Protein 2KHD (pdb70)

Organism: Vibrio cholerae serotype O1 (strain ATCC 39315 / El Tor Inaba N16961) (NCBI:txid243277)

Secondary structure (DSSP, 8-state):
--SS-----SS-SSS-----S--SPPPSTTEEEEEEE-SSHHHHHHHHHHHHHHHHHHSTT-EEEE----TT--EEEEEEE-SSHHHHHHHHHHHHHHHHT-SSS---

Structure (mmCIF, N/CA/C/O backbone):
data_2KHD
#
_entry.id   2KHD
#
loop_
_atom_site.group_PDB
_atom_site.id
_atom_site.type_symbol
_atom_site.label_atom_id
_atom_site.label_alt_id
_atom_site.label_comp_id
_atom_site.label_asym_id
_atom_site.label_entity_id
_atom_site.label_seq_id
_atom_site.pdbx_PDB_ins_code
_atom_site.Cartn_x
_atom_site.Cartn_y
_atom_site.Cartn_z
_atom_site.occupancy
_atom_site.B_iso_or_equiv
_atom_site.auth_seq_id
_atom_site.auth_comp_id
_atom_site.auth_asym_id
_atom_site.auth_atom_id
_atom_site.pdbx_PDB_model_num
ATOM 1 N N . MET A 1 1 ? -12.186 -5.954 27.343 1.00 0.00 1 MET A N 1
ATOM 2 C CA . MET A 1 1 ? -12.183 -4.464 27.370 1.00 0.00 1 MET A CA 1
ATOM 3 C C . MET A 1 1 ? -11.173 -3.994 28.417 1.00 0.00 1 MET A C 1
ATOM 4 O O . MET A 1 1 ? -11.205 -2.868 28.870 1.00 0.00 1 MET A O 1
ATOM 20 N N . SER A 1 2 ? -10.278 -4.866 28.801 1.00 0.00 2 SER A N 1
ATOM 21 C CA . SER A 1 2 ? -9.252 -4.514 29.826 1.00 0.00 2 SER A CA 1
ATOM 22 C C . SER A 1 2 ? -8.342 -3.404 29.306 1.00 0.00 2 SER A C 1
ATOM 23 O O . SER A 1 2 ? -8.009 -3.343 28.140 1.00 0.00 2 SER A O 1
ATOM 31 N N . ASN A 1 3 ? -7.947 -2.523 30.183 1.00 0.00 3 ASN A N 1
ATOM 32 C CA . ASN A 1 3 ? -7.061 -1.391 29.789 1.00 0.00 3 ASN A CA 1
ATOM 33 C C . ASN A 1 3 ? -5.710 -1.938 29.329 1.00 0.00 3 ASN A C 1
ATOM 34 O O . ASN A 1 3 ? -5.129 -1.456 28.378 1.00 0.00 3 ASN A O 1
ATOM 45 N N . GLN A 1 4 ? -5.204 -2.931 30.010 1.00 0.00 4 GLN A N 1
ATOM 46 C CA . GLN A 1 4 ? -3.880 -3.515 29.639 1.00 0.00 4 GLN A CA 1
ATOM 47 C C . GLN A 1 4 ? -4.043 -4.514 28.496 1.00 0.00 4 GLN A C 1
ATOM 48 O O . GLN A 1 4 ? -5.009 -5.247 28.422 1.00 0.00 4 GLN A O 1
ATOM 62 N N . THR A 1 5 ? -3.094 -4.536 27.603 1.00 0.00 5 THR A N 1
ATOM 63 C CA . THR A 1 5 ? -3.157 -5.463 26.439 1.00 0.00 5 THR A CA 1
ATOM 64 C C . THR A 1 5 ? -2.763 -6.879 26.859 1.00 0.00 5 THR A C 1
ATOM 65 O O . THR A 1 5 ? -2.208 -7.101 27.915 1.00 0.00 5 THR A O 1
ATOM 76 N N . CYS A 1 6 ? -3.052 -7.835 26.018 1.00 0.00 6 CYS A N 1
ATOM 77 C CA . CYS A 1 6 ? -2.707 -9.255 26.318 1.00 0.00 6 CYS A CA 1
ATOM 78 C C . CYS A 1 6 ? -3.138 -10.140 25.141 1.00 0.00 6 CYS A C 1
ATOM 79 O O . CYS A 1 6 ? -4.087 -10.894 25.227 1.00 0.00 6 CYS A O 1
ATOM 87 N N . VAL A 1 7 ? -2.429 -10.048 24.044 1.00 0.00 7 VAL A N 1
ATOM 88 C CA . VAL A 1 7 ? -2.765 -10.869 22.839 1.00 0.00 7 VAL A CA 1
ATOM 89 C C . VAL A 1 7 ? -2.040 -12.213 22.912 1.00 0.00 7 VAL A C 1
ATOM 90 O O . VAL A 1 7 ? -0.845 -12.284 23.122 1.00 0.00 7 VAL A O 1
ATOM 103 N N . GLU A 1 8 ? -2.774 -13.280 22.740 1.00 0.00 8 GLU A N 1
ATOM 104 C CA . GLU A 1 8 ? -2.173 -14.647 22.799 1.00 0.00 8 GLU A CA 1
ATOM 105 C C . GLU A 1 8 ? -1.712 -15.065 21.406 1.00 0.00 8 GLU A C 1
ATOM 106 O O . GLU A 1 8 ? -2.501 -15.274 20.508 1.00 0.00 8 GLU A O 1
ATOM 118 N N . ASN A 1 9 ? -0.427 -15.193 21.234 1.00 0.00 9 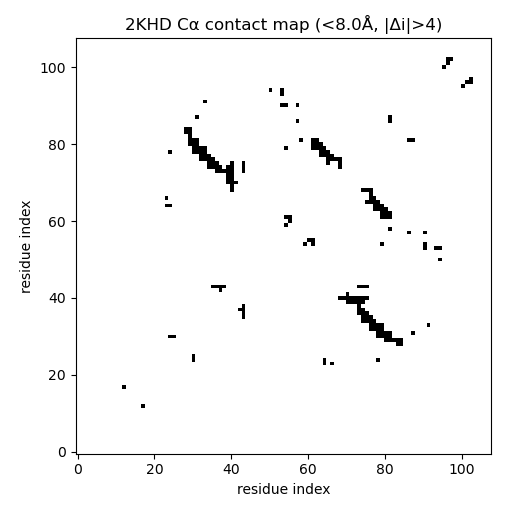ASN A N 1
ATOM 119 C CA . ASN A 1 9 ? 0.139 -15.601 19.912 1.00 0.00 9 ASN A CA 1
ATOM 120 C C . ASN A 1 9 ? 0.390 -17.112 19.914 1.00 0.00 9 ASN A C 1
ATOM 121 O O . ASN A 1 9 ? -0.252 -17.858 19.204 1.00 0.00 9 ASN A O 1
ATOM 132 N N . GLU A 1 10 ? 1.328 -17.559 20.709 1.00 0.00 10 GLU A N 1
ATOM 133 C CA . GLU A 1 10 ? 1.652 -19.016 20.777 1.00 0.00 10 GLU A CA 1
ATOM 134 C C . GLU A 1 10 ? 1.650 -19.629 19.376 1.00 0.00 10 GLU A C 1
ATOM 135 O O . GLU A 1 10 ? 2.400 -19.231 18.508 1.00 0.00 10 GLU A O 1
ATOM 147 N N . VAL A 1 11 ? 0.815 -20.609 19.168 1.00 0.00 11 VAL A N 1
ATOM 148 C CA . VAL A 1 11 ? 0.745 -21.290 17.850 1.00 0.00 11 VAL A CA 1
ATOM 149 C C . VAL A 1 11 ? -0.073 -20.465 16.866 1.00 0.00 11 VAL A C 1
ATOM 150 O O . VAL A 1 11 ? -1.083 -19.881 17.203 1.00 0.00 11 VAL A O 1
ATOM 163 N N . CYS A 1 12 ? 0.369 -20.430 15.640 1.00 0.00 12 CYS A N 1
ATOM 164 C CA . CYS A 1 12 ? -0.352 -19.664 14.585 1.00 0.00 12 CYS A CA 1
ATOM 165 C C . CYS A 1 12 ? -0.225 -20.389 13.243 1.00 0.00 12 CYS A C 1
ATOM 166 O O . CYS A 1 12 ? 0.693 -21.151 13.011 1.00 0.00 12 CYS A O 1
ATOM 174 N N . GLU A 1 13 ? -1.157 -20.141 12.369 1.00 0.00 13 GLU A N 1
ATOM 175 C CA . GLU A 1 13 ? -1.159 -20.776 11.020 1.00 0.00 13 GLU A CA 1
ATOM 176 C C . GLU A 1 13 ? -0.791 -22.254 11.112 1.00 0.00 13 GLU A C 1
ATOM 177 O O . GLU A 1 13 ? -0.760 -22.840 12.173 1.00 0.00 13 GLU A O 1
ATOM 189 N N . ALA A 1 14 ? -0.523 -22.848 9.982 1.00 0.00 14 ALA A N 1
ATOM 190 C CA . ALA A 1 14 ? -0.152 -24.289 9.932 1.00 0.00 14 ALA A CA 1
ATOM 191 C C . ALA A 1 14 ? -1.299 -25.154 10.450 1.00 0.00 14 ALA A C 1
ATOM 192 O O . ALA A 1 14 ? -1.886 -24.883 11.478 1.00 0.00 14 ALA A O 1
ATOM 199 N N . CYS A 1 15 ? -1.613 -26.197 9.726 1.00 0.00 15 CYS A N 1
ATOM 200 C CA . CYS A 1 15 ? -2.716 -27.115 10.130 1.00 0.00 15 CYS A CA 1
ATOM 201 C C . CYS A 1 15 ? -3.931 -26.295 10.561 1.00 0.00 15 CYS A C 1
ATOM 202 O O . CYS A 1 15 ? -4.836 -26.792 11.201 1.00 0.00 15 CYS A O 1
ATOM 210 N N . GLY A 1 16 ? -3.950 -25.041 10.204 1.00 0.00 16 GLY A N 1
ATOM 211 C CA . GLY A 1 16 ? -5.091 -24.153 10.576 1.00 0.00 16 GLY A CA 1
ATOM 212 C C . GLY A 1 16 ? -6.216 -24.316 9.550 1.00 0.00 16 GLY A C 1
ATOM 213 O O . GLY A 1 16 ? -7.276 -23.738 9.681 1.00 0.00 16 GLY A O 1
ATOM 217 N N . CYS A 1 17 ? -5.978 -25.101 8.531 1.00 0.00 17 CYS A N 1
ATOM 218 C CA . CYS A 1 17 ? -7.004 -25.329 7.470 1.00 0.00 17 CYS A CA 1
ATOM 219 C C . CYS A 1 17 ? -7.643 -23.998 7.078 1.00 0.00 17 CYS A C 1
ATOM 220 O O . CYS A 1 17 ? -8.763 -23.946 6.610 1.00 0.00 17 CYS A O 1
ATOM 228 N N . ALA A 1 18 ? -6.924 -22.926 7.264 1.00 0.00 18 ALA A N 1
ATOM 229 C CA . ALA A 1 18 ? -7.458 -21.580 6.914 1.00 0.00 18 ALA A CA 1
ATOM 230 C C . ALA A 1 18 ? -7.676 -21.482 5.405 1.00 0.00 18 ALA A C 1
ATOM 231 O O . ALA A 1 18 ? -6.762 -21.245 4.642 1.00 0.00 18 ALA A O 1
ATOM 238 N N . GLY A 1 19 ? -8.899 -21.648 4.986 1.00 0.00 19 GLY A N 1
ATOM 239 C CA . GLY A 1 19 ? -9.236 -21.553 3.538 1.00 0.00 19 GLY A CA 1
ATOM 240 C C . GLY A 1 19 ? -8.879 -22.848 2.814 1.00 0.00 19 GLY A C 1
ATOM 241 O O . GLY A 1 19 ? -8.317 -23.762 3.381 1.00 0.00 19 GLY A O 1
ATOM 245 N N . GLU A 1 20 ? -9.206 -22.918 1.553 1.00 0.00 20 GLU A N 1
ATOM 246 C CA . GLU A 1 20 ? -8.898 -24.133 0.748 1.00 0.00 20 GLU A CA 1
ATOM 247 C C . GLU A 1 20 ? -8.820 -23.738 -0.732 1.00 0.00 20 GLU A C 1
ATOM 248 O O . GLU A 1 20 ? -8.045 -24.285 -1.490 1.00 0.00 20 GLU A O 1
ATOM 260 N N . ILE A 1 21 ? -9.630 -22.794 -1.144 1.00 0.00 21 ILE A N 1
ATOM 261 C CA . ILE A 1 21 ? -9.632 -22.351 -2.575 1.00 0.00 21 ILE A CA 1
ATOM 262 C C . ILE A 1 21 ? -8.594 -21.254 -2.797 1.00 0.00 21 ILE A C 1
ATOM 263 O O . ILE A 1 21 ? -8.409 -20.372 -1.985 1.00 0.00 21 ILE A O 1
ATOM 279 N N . GLY A 1 22 ? -7.908 -21.323 -3.903 1.00 0.00 22 GLY A N 1
ATOM 280 C CA . GLY A 1 22 ? -6.859 -20.315 -4.219 1.00 0.00 22 GLY A CA 1
ATOM 281 C C . GLY A 1 22 ? -7.488 -19.089 -4.874 1.00 0.00 22 GLY A C 1
ATOM 282 O O . GLY A 1 22 ? -8.235 -19.185 -5.826 1.00 0.00 22 GLY A O 1
ATOM 286 N N . PHE A 1 23 ? -7.172 -17.935 -4.363 1.00 0.00 23 PHE A N 1
ATOM 287 C CA . PHE A 1 23 ? -7.719 -16.666 -4.928 1.00 0.00 23 PHE A CA 1
ATOM 288 C C . PHE A 1 23 ? -6.682 -15.550 -4.750 1.00 0.00 23 PHE A C 1
ATOM 289 O O . PHE A 1 23 ? -6.572 -14.655 -5.564 1.00 0.00 23 PHE A O 1
ATOM 306 N N . ILE A 1 24 ? -5.927 -15.599 -3.684 1.00 0.00 24 ILE A N 1
ATOM 307 C CA . ILE A 1 24 ? -4.894 -14.550 -3.423 1.00 0.00 24 ILE A CA 1
ATOM 308 C C . ILE A 1 24 ? -3.633 -14.817 -4.240 1.00 0.00 24 ILE A C 1
ATOM 309 O O . ILE A 1 24 ? -3.427 -15.893 -4.764 1.00 0.00 24 ILE A O 1
ATOM 325 N N . ILE A 1 25 ? -2.796 -13.820 -4.351 1.00 0.00 25 ILE A N 1
ATOM 326 C CA . ILE A 1 25 ? -1.543 -13.960 -5.137 1.00 0.00 25 ILE A CA 1
ATOM 327 C C . ILE A 1 25 ? -0.540 -14.834 -4.389 1.00 0.00 25 ILE A C 1
ATOM 328 O O . ILE A 1 25 ? -0.303 -14.668 -3.210 1.00 0.00 25 ILE A O 1
ATOM 344 N N . ARG A 1 26 ? 0.042 -15.769 -5.086 1.00 0.00 26 ARG A N 1
ATOM 345 C CA . ARG A 1 26 ? 1.029 -16.696 -4.465 1.00 0.00 26 ARG A CA 1
ATOM 346 C C . ARG A 1 26 ? 2.150 -15.905 -3.798 1.00 0.00 26 ARG A C 1
ATOM 347 O O . ARG A 1 26 ? 2.712 -14.990 -4.364 1.00 0.00 26 ARG A O 1
ATOM 368 N N . GLU A 1 27 ? 2.464 -16.264 -2.583 1.00 0.00 27 GLU A N 1
ATOM 369 C CA . GLU A 1 27 ? 3.535 -15.559 -1.824 1.00 0.00 27 GLU A CA 1
ATOM 370 C C . GLU A 1 27 ? 4.894 -15.813 -2.465 1.00 0.00 27 GLU A C 1
ATOM 371 O O . GLU A 1 27 ? 5.175 -16.883 -2.964 1.00 0.00 27 GLU A O 1
ATOM 383 N N . GLY A 1 28 ? 5.738 -14.820 -2.443 1.00 0.00 28 GLY A N 1
ATOM 384 C CA . GLY A 1 28 ? 7.095 -14.963 -3.039 1.00 0.00 28 GLY A CA 1
ATOM 385 C C . GLY A 1 28 ? 7.905 -13.683 -2.819 1.00 0.00 28 GLY A C 1
ATOM 386 O O . GLY A 1 28 ? 7.416 -12.697 -2.299 1.00 0.00 28 GLY A O 1
ATOM 390 N N . ASP A 1 29 ? 9.148 -13.706 -3.217 1.00 0.00 29 ASP A N 1
ATOM 391 C CA . ASP A 1 29 ? 10.032 -12.518 -3.048 1.00 0.00 29 ASP A CA 1
ATOM 392 C C . ASP A 1 29 ? 9.555 -11.390 -3.964 1.00 0.00 29 ASP A C 1
ATOM 393 O O . ASP A 1 29 ? 9.847 -10.233 -3.740 1.00 0.00 29 ASP A O 1
ATOM 402 N N . ASP A 1 30 ? 8.814 -11.721 -4.987 1.00 0.00 30 ASP A N 1
ATOM 403 C CA . ASP A 1 30 ? 8.305 -10.677 -5.927 1.00 0.00 30 ASP A CA 1
ATOM 404 C C . ASP A 1 30 ? 6.946 -10.185 -5.435 1.00 0.00 30 ASP A C 1
ATOM 405 O O . ASP A 1 30 ? 6.261 -9.452 -6.116 1.00 0.00 30 ASP A O 1
ATOM 414 N N . VAL A 1 31 ? 6.555 -10.583 -4.250 1.00 0.00 31 VAL A N 1
ATOM 415 C CA . VAL A 1 31 ? 5.236 -10.147 -3.686 1.00 0.00 31 VAL A CA 1
ATOM 416 C C . VAL A 1 31 ? 5.450 -9.490 -2.324 1.00 0.00 31 VAL A C 1
ATOM 417 O O . VAL A 1 31 ? 6.196 -9.969 -1.494 1.00 0.00 31 VAL A O 1
ATOM 430 N N . ALA A 1 32 ? 4.784 -8.388 -2.102 1.00 0.00 32 ALA A N 1
ATOM 431 C CA . ALA A 1 32 ? 4.910 -7.651 -0.806 1.00 0.00 32 ALA A CA 1
ATOM 432 C C . ALA A 1 32 ? 3.533 -7.480 -0.169 1.00 0.00 32 ALA A C 1
ATOM 433 O O . ALA A 1 32 ? 2.527 -7.361 -0.839 1.00 0.00 32 ALA A O 1
ATOM 440 N N . GLU A 1 33 ? 3.497 -7.472 1.137 1.00 0.00 33 GLU A N 1
ATOM 441 C CA . GLU A 1 33 ? 2.206 -7.318 1.877 1.00 0.00 33 GLU A CA 1
ATOM 442 C C . GLU A 1 33 ? 2.094 -5.908 2.440 1.00 0.00 33 GLU A C 1
ATOM 443 O O . GLU A 1 33 ? 3.056 -5.323 2.892 1.00 0.00 33 GLU A O 1
ATOM 455 N N . VAL A 1 34 ? 0.908 -5.367 2.408 1.00 0.00 34 VAL A N 1
ATOM 456 C CA . VAL A 1 34 ? 0.673 -3.987 2.931 1.00 0.00 34 VAL A CA 1
ATOM 457 C C . VAL A 1 34 ? -0.451 -4.022 3.960 1.00 0.00 34 VAL A C 1
ATOM 458 O O . VAL A 1 34 ? -1.496 -4.603 3.743 1.00 0.00 34 VAL A O 1
ATOM 471 N N . SER A 1 35 ? -0.234 -3.390 5.080 1.00 0.00 35 SER A N 1
ATOM 472 C CA . SER A 1 35 ? -1.267 -3.353 6.159 1.00 0.00 35 SER A CA 1
ATOM 473 C C . SER A 1 35 ? -1.546 -1.906 6.551 1.00 0.00 35 SER A C 1
ATOM 474 O O . SER A 1 35 ? -0.722 -1.234 7.142 1.00 0.00 35 SER A O 1
ATOM 482 N N . LEU A 1 36 ? -2.720 -1.434 6.221 1.00 0.00 36 LEU A N 1
ATOM 483 C CA . LEU A 1 36 ? -3.114 -0.029 6.554 1.00 0.00 36 LEU A CA 1
ATOM 484 C C . LEU A 1 36 ? -4.378 -0.043 7.406 1.00 0.00 36 LEU A C 1
ATOM 485 O O . LEU A 1 36 ? -5.237 -0.889 7.263 1.00 0.00 36 LEU A O 1
ATOM 501 N N . PHE A 1 37 ? -4.484 0.902 8.299 1.00 0.00 37 PHE A N 1
ATOM 502 C CA . PHE A 1 37 ? -5.674 0.986 9.195 1.00 0.00 37 PHE A CA 1
ATOM 503 C C . PHE A 1 37 ? -6.070 2.442 9.413 1.00 0.00 37 PHE A C 1
ATOM 504 O O . PHE A 1 37 ? -5.271 3.349 9.284 1.00 0.00 37 PHE A O 1
ATOM 521 N N . GLY A 1 38 ? -7.315 2.659 9.740 1.00 0.00 38 GLY A N 1
ATOM 522 C CA . GLY A 1 38 ? -7.809 4.047 9.967 1.00 0.00 38 GLY A CA 1
ATOM 523 C C . GLY A 1 38 ? -9.181 4.023 10.650 1.00 0.00 38 GLY A C 1
ATOM 524 O O . GLY A 1 38 ? -9.537 3.083 11.337 1.00 0.00 38 GLY A O 1
ATOM 528 N N . SER A 1 39 ? -9.938 5.075 10.467 1.00 0.00 39 SER A N 1
ATOM 529 C CA . SER A 1 39 ? -11.291 5.181 11.097 1.00 0.00 39 SER A CA 1
ATOM 530 C C . SER A 1 39 ? -12.208 4.083 10.561 1.00 0.00 39 SER A C 1
ATOM 531 O O . SER A 1 39 ? -12.951 3.471 11.301 1.00 0.00 39 SER A O 1
ATOM 539 N N . ASP A 1 40 ? -12.155 3.830 9.282 1.00 0.00 40 ASP A N 1
ATOM 540 C CA . ASP A 1 40 ? -13.016 2.769 8.686 1.00 0.00 40 ASP A CA 1
ATOM 541 C C . ASP A 1 40 ? -12.619 2.530 7.231 1.00 0.00 40 ASP A C 1
ATOM 542 O O . ASP A 1 40 ? -11.589 2.979 6.766 1.00 0.00 40 ASP A O 1
ATOM 551 N N . LYS A 1 41 ? -13.434 1.806 6.518 1.00 0.00 41 LYS A N 1
ATOM 552 C CA . LYS A 1 41 ? -13.138 1.497 5.095 1.00 0.00 41 LYS A CA 1
ATOM 553 C C . LYS A 1 41 ? -13.090 2.788 4.276 1.00 0.00 41 LYS A C 1
ATOM 554 O O . LYS A 1 41 ? -12.215 2.982 3.457 1.00 0.00 41 LYS A O 1
ATOM 573 N N . ALA A 1 42 ? -14.045 3.651 4.474 1.00 0.00 42 ALA A N 1
ATOM 574 C CA . ALA A 1 42 ? -14.104 4.925 3.695 1.00 0.00 42 ALA A CA 1
ATOM 575 C C . ALA A 1 42 ? -12.754 5.644 3.739 1.00 0.00 42 ALA A C 1
ATOM 576 O O . ALA A 1 42 ? -12.210 6.023 2.720 1.00 0.00 42 ALA A O 1
ATOM 583 N N . HIS A 1 43 ? -12.217 5.842 4.911 1.00 0.00 43 HIS A N 1
ATOM 584 C CA . HIS A 1 43 ? -10.908 6.552 5.039 1.00 0.00 43 HIS A CA 1
ATOM 585 C C . HIS A 1 43 ? -9.788 5.705 4.430 1.00 0.00 43 HIS A C 1
ATOM 586 O O . HIS A 1 43 ? -8.868 6.223 3.830 1.00 0.00 43 HIS A O 1
ATOM 600 N N . LEU A 1 44 ? -9.850 4.411 4.593 1.00 0.00 44 LEU A N 1
ATOM 601 C CA . LEU A 1 44 ? -8.784 3.527 4.035 1.00 0.00 44 LEU A CA 1
ATOM 602 C C . LEU A 1 44 ? -8.782 3.633 2.514 1.00 0.00 44 LEU A C 1
ATOM 603 O O . LEU A 1 44 ? -7.745 3.660 1.887 1.00 0.00 44 LEU A O 1
ATOM 619 N N . GLU A 1 45 ? -9.943 3.685 1.923 1.00 0.00 45 GLU A N 1
ATOM 620 C CA . GLU A 1 45 ? -10.034 3.786 0.440 1.00 0.00 45 GLU A CA 1
ATOM 621 C C . GLU A 1 45 ? -9.365 5.082 -0.013 1.00 0.00 45 GLU A C 1
ATOM 622 O O . GLU A 1 45 ? -8.643 5.111 -0.990 1.00 0.00 45 GLU A O 1
ATOM 634 N N . GLY A 1 46 ? -9.603 6.150 0.700 1.00 0.00 46 GLY A N 1
ATOM 635 C CA . GLY A 1 46 ? -8.992 7.464 0.336 1.00 0.00 46 GLY A CA 1
ATOM 636 C C . GLY A 1 46 ? -7.472 7.379 0.477 1.00 0.00 46 GLY A C 1
ATOM 637 O O . GLY A 1 46 ? -6.734 7.773 -0.403 1.00 0.00 46 GLY A O 1
ATOM 641 N N . LYS A 1 47 ? -7.007 6.862 1.583 1.00 0.00 47 LYS A N 1
ATOM 642 C CA . LYS A 1 47 ? -5.537 6.730 1.808 1.00 0.00 47 LYS A CA 1
ATOM 643 C C . LYS A 1 47 ? -4.974 5.711 0.824 1.00 0.00 47 LYS A C 1
ATOM 644 O O . LYS A 1 47 ? -3.850 5.814 0.374 1.00 0.00 47 LYS A O 1
ATOM 663 N N . LEU A 1 48 ? -5.752 4.714 0.509 1.00 0.00 48 LEU A N 1
ATOM 664 C CA . LEU A 1 48 ? -5.296 3.650 -0.424 1.00 0.00 48 LEU A CA 1
ATOM 665 C C . LEU A 1 48 ? -4.939 4.273 -1.773 1.00 0.00 48 LEU A C 1
ATOM 666 O O . LEU A 1 48 ? -3.975 3.893 -2.406 1.00 0.00 48 LEU A O 1
ATOM 682 N N . ALA A 1 49 ? -5.719 5.217 -2.219 1.00 0.00 49 ALA A N 1
ATOM 683 C CA . ALA A 1 49 ? -5.445 5.867 -3.533 1.00 0.00 49 ALA A CA 1
ATOM 684 C C . ALA A 1 49 ? -4.025 6.434 -3.528 1.00 0.00 49 ALA A C 1
ATOM 685 O O . ALA A 1 49 ? -3.309 6.349 -4.507 1.00 0.00 49 ALA A O 1
ATOM 692 N N . GLU A 1 50 ? -3.616 7.006 -2.429 1.00 0.00 50 GLU A N 1
ATOM 693 C CA . GLU A 1 50 ? -2.242 7.581 -2.339 1.00 0.00 50 GLU A CA 1
ATOM 694 C C . GLU A 1 50 ? -1.214 6.449 -2.370 1.00 0.00 50 GLU A C 1
ATOM 695 O O . GLU A 1 50 ? -0.175 6.559 -2.984 1.00 0.00 50 GLU A O 1
ATOM 707 N N . TYR A 1 51 ? -1.502 5.365 -1.706 1.00 0.00 51 TYR A N 1
ATOM 708 C CA . TYR A 1 51 ? -0.551 4.213 -1.670 1.00 0.00 51 TYR A CA 1
ATOM 709 C C . TYR A 1 51 ? -0.298 3.728 -3.095 1.00 0.00 51 TYR A C 1
ATOM 710 O O . TYR A 1 51 ? 0.810 3.393 -3.460 1.00 0.00 51 TYR A O 1
ATOM 728 N N . ILE A 1 52 ? -1.327 3.684 -3.890 1.00 0.00 52 ILE A N 1
ATOM 729 C CA . ILE A 1 52 ? -1.185 3.222 -5.298 1.00 0.00 52 ILE A CA 1
ATOM 730 C C . ILE A 1 52 ? -0.279 4.193 -6.055 1.00 0.00 52 ILE A C 1
ATOM 731 O O . ILE A 1 52 ? 0.561 3.794 -6.837 1.00 0.00 52 ILE A O 1
ATOM 747 N N . SER A 1 53 ? -0.467 5.469 -5.840 1.00 0.00 53 SER A N 1
ATOM 748 C CA . SER A 1 53 ? 0.356 6.491 -6.552 1.00 0.00 53 SER A CA 1
ATOM 749 C C . SER A 1 53 ? 1.837 6.182 -6.350 1.00 0.00 53 SER A C 1
ATOM 750 O O . SER A 1 53 ? 2.616 6.192 -7.281 1.00 0.00 53 SER A O 1
ATOM 758 N N . LEU A 1 54 ? 2.219 5.894 -5.141 1.00 0.00 54 LEU A N 1
ATOM 759 C CA . LEU A 1 54 ? 3.641 5.561 -4.852 1.00 0.00 54 LEU A CA 1
ATOM 760 C C . LEU A 1 54 ? 4.015 4.267 -5.567 1.00 0.00 54 LEU A C 1
ATOM 761 O O . LEU A 1 54 ? 5.106 4.125 -6.081 1.00 0.00 54 LEU A O 1
ATOM 777 N N . ALA A 1 55 ? 3.119 3.321 -5.578 1.00 0.00 55 ALA A N 1
ATOM 778 C CA . ALA A 1 55 ? 3.400 2.012 -6.233 1.00 0.00 55 ALA A CA 1
ATOM 779 C C . ALA A 1 55 ? 3.723 2.232 -7.710 1.00 0.00 55 ALA A C 1
ATOM 780 O O . ALA A 1 55 ? 4.708 1.737 -8.219 1.00 0.00 55 ALA A O 1
ATOM 787 N N . LYS A 1 56 ? 2.900 2.977 -8.396 1.00 0.00 56 LYS A N 1
ATOM 788 C CA . LYS A 1 56 ? 3.145 3.247 -9.841 1.00 0.00 56 LYS A CA 1
ATOM 789 C C . LYS A 1 56 ? 4.432 4.049 -9.994 1.00 0.00 56 LYS A C 1
ATOM 790 O O . LYS A 1 56 ? 5.207 3.834 -10.904 1.00 0.00 56 LYS A O 1
ATOM 809 N N . GLN A 1 57 ? 4.652 4.983 -9.113 1.00 0.00 57 GLN A N 1
ATOM 810 C CA . GLN A 1 57 ? 5.878 5.824 -9.193 1.00 0.00 57 GLN A CA 1
ATOM 811 C C . GLN A 1 57 ? 7.112 4.937 -9.038 1.00 0.00 57 GLN A C 1
ATOM 812 O O . GLN A 1 57 ? 8.045 5.013 -9.813 1.00 0.00 57 GLN A O 1
ATOM 826 N N . VAL A 1 58 ? 7.118 4.101 -8.035 1.00 0.00 58 VAL A N 1
ATOM 827 C CA . VAL A 1 58 ? 8.280 3.198 -7.797 1.00 0.00 58 VAL A CA 1
ATOM 828 C C . VAL A 1 58 ? 8.390 2.186 -8.935 1.00 0.00 58 VAL A C 1
ATOM 829 O O . VAL A 1 58 ? 9.465 1.918 -9.433 1.00 0.00 58 VAL A O 1
ATOM 842 N N . TYR A 1 59 ? 7.287 1.610 -9.339 1.00 0.00 59 TYR A N 1
ATOM 843 C CA . TYR A 1 59 ? 7.318 0.597 -10.442 1.00 0.00 59 TYR A CA 1
ATOM 844 C C . TYR A 1 59 ? 6.175 0.857 -11.424 1.00 0.00 59 TYR A C 1
ATOM 845 O O . TYR A 1 59 ? 5.019 0.930 -11.059 1.00 0.00 59 TYR A O 1
ATOM 863 N N . ALA A 1 60 ? 6.513 1.001 -12.672 1.00 0.00 60 ALA A N 1
ATOM 864 C CA . ALA A 1 60 ? 5.494 1.268 -13.728 1.00 0.00 60 ALA A CA 1
ATOM 865 C C . ALA A 1 60 ? 4.646 0.020 -13.991 1.00 0.00 60 ALA A C 1
ATOM 866 O O . ALA A 1 60 ? 5.123 -1.095 -13.939 1.00 0.00 60 ALA A O 1
ATOM 873 N N . ASN A 1 61 ? 3.387 0.225 -14.279 1.00 0.00 61 ASN A N 1
ATOM 874 C CA . ASN A 1 61 ? 2.461 -0.911 -14.564 1.00 0.00 61 ASN A CA 1
ATOM 875 C C . ASN A 1 61 ? 2.454 -1.862 -13.372 1.00 0.00 61 ASN A C 1
ATOM 876 O O . ASN A 1 61 ? 2.391 -3.066 -13.520 1.00 0.00 61 ASN A O 1
ATOM 887 N N . VAL A 1 62 ? 2.522 -1.316 -12.190 1.00 0.00 62 VAL A N 1
ATOM 888 C CA . VAL A 1 62 ? 2.530 -2.154 -10.959 1.00 0.00 62 VAL A CA 1
ATOM 889 C C . VAL A 1 62 ? 1.180 -2.841 -10.781 1.00 0.00 62 VAL A C 1
ATOM 890 O O . VAL A 1 62 ? 0.136 -2.262 -10.999 1.00 0.00 62 VAL A O 1
ATOM 903 N N . GLU A 1 63 ? 1.211 -4.086 -10.388 1.00 0.00 63 GLU A N 1
ATOM 904 C CA . GLU A 1 63 ? -0.048 -4.868 -10.190 1.00 0.00 63 GLU A CA 1
ATOM 905 C C . GLU A 1 63 ? -0.279 -5.100 -8.702 1.00 0.00 63 GLU A C 1
ATOM 906 O O . GLU A 1 63 ? 0.641 -5.318 -7.939 1.00 0.00 63 GLU A O 1
ATOM 918 N N . TYR A 1 64 ? -1.516 -5.052 -8.290 1.00 0.00 64 TYR A N 1
ATOM 919 C CA . TYR A 1 64 ? -1.846 -5.266 -6.851 1.00 0.00 64 TYR A CA 1
ATOM 920 C C . TYR A 1 64 ? -3.247 -5.859 -6.706 1.00 0.00 64 TYR A C 1
ATOM 921 O O . TYR A 1 64 ? -4.064 -5.805 -7.604 1.00 0.00 64 TYR A O 1
ATOM 939 N N . GLU A 1 65 ? -3.516 -6.427 -5.561 1.00 0.00 65 GLU A N 1
ATOM 940 C CA . GLU A 1 65 ? -4.850 -7.043 -5.294 1.00 0.00 65 GLU A CA 1
ATOM 941 C C . GLU A 1 65 ? -5.229 -6.819 -3.834 1.00 0.00 65 GLU A C 1
ATOM 942 O O . GLU A 1 65 ? -4.391 -6.809 -2.955 1.00 0.00 65 GLU A O 1
ATOM 954 N N . VAL A 1 66 ? -6.500 -6.636 -3.581 1.00 0.00 66 VAL A N 1
ATOM 955 C CA . VAL A 1 66 ? -6.986 -6.399 -2.185 1.00 0.00 66 VAL A CA 1
ATOM 956 C C . VAL A 1 66 ? -7.986 -7.477 -1.784 1.00 0.00 66 VAL A C 1
ATOM 957 O O . VAL A 1 66 ? -8.932 -7.772 -2.488 1.00 0.00 66 VAL A O 1
ATOM 970 N N . ALA A 1 67 ? -7.768 -8.060 -0.641 1.00 0.00 67 ALA A N 1
ATOM 971 C CA . ALA A 1 67 ? -8.673 -9.125 -0.140 1.00 0.00 67 ALA A CA 1
ATOM 972 C C . ALA A 1 67 ? -9.939 -8.487 0.448 1.00 0.00 67 ALA A C 1
ATOM 973 O O . ALA A 1 67 ? -10.017 -7.284 0.606 1.00 0.00 67 ALA A O 1
ATOM 980 N N . PRO A 1 68 ? -10.923 -9.291 0.765 1.00 0.00 68 PRO A N 1
ATOM 981 C CA . PRO A 1 68 ? -12.208 -8.799 1.351 1.00 0.00 68 PRO A CA 1
ATOM 982 C C . PRO A 1 68 ? -12.013 -7.952 2.612 1.00 0.00 68 PRO A C 1
ATOM 983 O O . PRO A 1 68 ? -11.273 -8.308 3.507 1.00 0.00 68 PRO A O 1
ATOM 994 N N . VAL A 1 69 ? -12.694 -6.836 2.684 1.00 0.00 69 VAL A N 1
ATOM 995 C CA . VAL A 1 69 ? -12.585 -5.941 3.880 1.00 0.00 69 VAL A CA 1
ATOM 996 C C . VAL A 1 69 ? -13.977 -5.486 4.319 1.00 0.00 69 VAL A C 1
ATOM 997 O O . VAL A 1 69 ? -14.785 -5.047 3.524 1.00 0.00 69 VAL A O 1
ATOM 1010 N N . ALA A 1 70 ? -14.245 -5.574 5.591 1.00 0.00 70 ALA A N 1
ATOM 1011 C CA . ALA A 1 70 ? -15.568 -5.143 6.125 1.00 0.00 70 ALA A CA 1
ATOM 1012 C C . ALA A 1 70 ? -15.567 -3.629 6.330 1.00 0.00 70 ALA A C 1
ATOM 1013 O O . ALA A 1 70 ? -14.535 -2.990 6.349 1.00 0.00 70 ALA A O 1
ATOM 1020 N N . ASP A 1 71 ? -16.729 -3.058 6.475 1.00 0.00 71 ASP A N 1
ATOM 1021 C CA . ASP A 1 71 ? -16.836 -1.586 6.670 1.00 0.00 71 ASP A CA 1
ATOM 1022 C C . ASP A 1 71 ? -16.186 -1.195 7.996 1.00 0.00 71 ASP A C 1
ATOM 1023 O O . ASP A 1 71 ? -15.509 -0.191 8.095 1.00 0.00 71 ASP A O 1
ATOM 1032 N N . ASN A 1 72 ? -16.397 -1.984 9.014 1.00 0.00 72 ASN A N 1
ATOM 1033 C CA . ASN A 1 72 ? -15.811 -1.681 10.356 1.00 0.00 72 ASN A CA 1
ATOM 1034 C C . ASN A 1 72 ? -14.528 -2.498 10.535 1.00 0.00 72 ASN A C 1
ATOM 1035 O O . ASN A 1 72 ? -14.084 -2.742 11.639 1.00 0.00 72 ASN A O 1
ATOM 1046 N N . ALA A 1 73 ? -13.937 -2.922 9.449 1.00 0.00 73 ALA A N 1
ATOM 1047 C CA . ALA A 1 73 ? -12.682 -3.730 9.521 1.00 0.00 73 ALA A CA 1
ATOM 1048 C C . ALA A 1 73 ? -11.577 -2.896 10.172 1.00 0.00 73 ALA A C 1
ATOM 1049 O O . ALA A 1 73 ? -10.757 -3.406 10.906 1.00 0.00 73 ALA A O 1
ATOM 1056 N N . THR A 1 74 ? -11.556 -1.622 9.893 1.00 0.00 74 THR A N 1
ATOM 1057 C CA . THR A 1 74 ? -10.519 -0.723 10.476 1.00 0.00 74 THR A CA 1
ATOM 1058 C C . THR A 1 74 ? -9.153 -1.081 9.897 1.00 0.00 74 THR A C 1
ATOM 1059 O O . THR A 1 74 ? -8.174 -0.406 10.139 1.00 0.00 74 THR A O 1
ATOM 1070 N N . GLU A 1 75 ? -9.082 -2.139 9.132 1.00 0.00 75 GLU A N 1
ATOM 1071 C CA . GLU A 1 75 ? -7.776 -2.552 8.532 1.00 0.00 75 GLU A CA 1
ATOM 1072 C C . GLU A 1 75 ? -7.970 -2.976 7.084 1.00 0.00 75 GLU A C 1
ATOM 1073 O O . GLU A 1 75 ? -8.979 -3.537 6.709 1.00 0.00 75 GLU A O 1
ATOM 1085 N N . LEU A 1 76 ? -6.986 -2.704 6.271 1.00 0.00 76 LEU A N 1
ATOM 1086 C CA . LEU A 1 76 ? -7.053 -3.066 4.827 1.00 0.00 76 LEU A CA 1
ATOM 1087 C C . LEU A 1 76 ? -5.891 -3.993 4.481 1.00 0.00 76 LEU A C 1
ATOM 1088 O O . LEU A 1 76 ? -4.741 -3.710 4.769 1.00 0.00 76 LEU A O 1
ATOM 1104 N N . HIS A 1 77 ? -6.196 -5.101 3.857 1.00 0.00 77 HIS A N 1
ATOM 1105 C CA . HIS A 1 77 ? -5.140 -6.084 3.466 1.00 0.00 77 HIS A CA 1
ATOM 1106 C C . HIS A 1 77 ? -4.916 -6.007 1.962 1.00 0.00 77 HIS A C 1
ATOM 1107 O O . HIS A 1 77 ? -5.782 -6.324 1.171 1.00 0.00 77 HIS A O 1
ATOM 1121 N N . ALA A 1 78 ? -3.747 -5.581 1.567 1.00 0.00 78 ALA A N 1
ATOM 1122 C CA . ALA A 1 78 ? -3.427 -5.461 0.112 1.00 0.00 78 ALA A CA 1
ATOM 1123 C C . ALA A 1 78 ? -2.042 -6.032 -0.172 1.00 0.00 78 ALA A C 1
ATOM 1124 O O . ALA A 1 78 ? -1.180 -6.081 0.683 1.00 0.00 78 ALA A O 1
ATOM 1131 N N . ARG A 1 79 ? -1.837 -6.462 -1.386 1.00 0.00 79 ARG A N 1
ATOM 1132 C CA . ARG A 1 79 ? -0.522 -7.046 -1.794 1.00 0.00 79 ARG A CA 1
ATOM 1133 C C . ARG A 1 79 ? -0.039 -6.373 -3.074 1.00 0.00 79 ARG A C 1
ATOM 1134 O O . ARG A 1 79 ? -0.818 -6.000 -3.929 1.00 0.00 79 ARG A O 1
ATOM 1155 N N . PHE A 1 80 ? 1.252 -6.220 -3.204 1.00 0.00 80 PHE A N 1
ATOM 1156 C CA . PHE A 1 80 ? 1.836 -5.569 -4.420 1.00 0.00 80 PHE A CA 1
ATOM 1157 C C . PHE A 1 80 ? 2.888 -6.478 -5.042 1.00 0.00 80 PHE A C 1
ATOM 1158 O O . PHE A 1 80 ? 3.615 -7.175 -4.362 1.00 0.00 80 PHE A O 1
ATOM 1175 N N . LYS A 1 81 ? 2.962 -6.464 -6.346 1.00 0.00 81 LYS A N 1
ATOM 1176 C CA . LYS A 1 81 ? 3.950 -7.315 -7.075 1.00 0.00 81 LYS A CA 1
ATOM 1177 C C . LYS A 1 81 ? 4.956 -6.425 -7.797 1.00 0.00 81 LYS A C 1
ATOM 1178 O O . LYS A 1 81 ? 4.607 -5.609 -8.626 1.00 0.00 81 LYS A O 1
ATOM 1197 N N . PHE A 1 82 ? 6.211 -6.592 -7.478 1.00 0.00 82 PHE A N 1
ATOM 1198 C CA . PHE A 1 82 ? 7.292 -5.777 -8.115 1.00 0.00 82 PHE A CA 1
ATOM 1199 C C . PHE A 1 82 ? 8.205 -6.688 -8.937 1.00 0.00 82 PHE A C 1
ATOM 1200 O O . PHE A 1 82 ? 7.757 -7.465 -9.754 1.00 0.00 82 PHE A O 1
ATOM 1217 N N . GLU A 1 83 ? 9.490 -6.585 -8.727 1.00 0.00 83 GLU A N 1
ATOM 1218 C CA . GLU A 1 83 ? 10.467 -7.422 -9.485 1.00 0.00 83 GLU A CA 1
ATOM 1219 C C . GLU A 1 83 ? 11.577 -7.868 -8.534 1.00 0.00 83 GLU A C 1
ATOM 1220 O O . GLU A 1 83 ? 12.120 -8.946 -8.663 1.00 0.00 83 GLU A O 1
ATOM 1232 N N . VAL A 1 84 ? 11.917 -7.039 -7.577 1.00 0.00 84 VAL A N 1
ATOM 1233 C CA . VAL A 1 84 ? 12.994 -7.397 -6.601 1.00 0.00 84 VAL A CA 1
ATOM 1234 C C . VAL A 1 84 ? 12.553 -7.032 -5.185 1.00 0.00 84 VAL A C 1
ATOM 1235 O O . VAL A 1 84 ? 11.664 -6.230 -4.976 1.00 0.00 84 VAL A O 1
ATOM 1248 N N . SER A 1 85 ? 13.177 -7.634 -4.213 1.00 0.00 85 SER A N 1
ATOM 1249 C CA . SER A 1 85 ? 12.827 -7.366 -2.790 1.00 0.00 85 SER A CA 1
ATOM 1250 C C . SER A 1 85 ? 13.117 -5.904 -2.449 1.00 0.00 85 SER A C 1
ATOM 1251 O O . SER A 1 85 ? 12.424 -5.289 -1.660 1.00 0.00 85 SER A O 1
ATOM 1259 N N . ALA A 1 86 ? 14.151 -5.352 -3.024 1.00 0.00 86 ALA A N 1
ATOM 1260 C CA . ALA A 1 86 ? 14.518 -3.938 -2.728 1.00 0.00 86 ALA A CA 1
ATOM 1261 C C . ALA A 1 86 ? 13.289 -3.046 -2.878 1.00 0.00 86 ALA A C 1
ATOM 1262 O O . ALA A 1 86 ? 13.016 -2.207 -2.047 1.00 0.00 86 ALA A O 1
ATOM 1269 N N . GLU A 1 87 ? 12.553 -3.221 -3.936 1.00 0.00 87 GLU A N 1
ATOM 1270 C CA . GLU A 1 87 ? 11.344 -2.377 -4.170 1.00 0.00 87 GLU A CA 1
ATOM 1271 C C . GLU A 1 87 ? 10.450 -2.405 -2.931 1.00 0.00 87 GLU A C 1
ATOM 1272 O O . GLU A 1 87 ? 9.848 -1.413 -2.572 1.00 0.00 87 GLU A O 1
ATOM 1284 N N . LYS A 1 88 ? 10.352 -3.533 -2.290 1.00 0.00 88 LYS A N 1
ATOM 1285 C CA . LYS A 1 88 ? 9.493 -3.642 -1.078 1.00 0.00 88 LYS A CA 1
ATOM 1286 C C . LYS A 1 88 ? 10.046 -2.740 0.022 1.00 0.00 88 LYS A C 1
ATOM 1287 O O . LYS A 1 88 ? 9.316 -2.021 0.675 1.00 0.00 88 LYS A O 1
ATOM 1306 N N . LEU A 1 89 ? 11.330 -2.789 0.239 1.00 0.00 89 LEU A N 1
ATOM 1307 C CA . LEU A 1 89 ? 11.948 -1.951 1.308 1.00 0.00 89 LEU A CA 1
ATOM 1308 C C . LEU A 1 89 ? 11.783 -0.469 0.985 1.00 0.00 89 LEU A C 1
ATOM 1309 O O . LEU A 1 89 ? 11.434 0.323 1.837 1.00 0.00 89 LEU A O 1
ATOM 1325 N N . ILE A 1 90 ? 12.042 -0.094 -0.235 1.00 0.00 90 ILE A N 1
ATOM 1326 C CA . ILE A 1 90 ? 11.913 1.339 -0.631 1.00 0.00 90 ILE A CA 1
ATOM 1327 C C . ILE A 1 90 ? 10.438 1.736 -0.653 1.00 0.00 90 ILE A C 1
ATOM 1328 O O . ILE A 1 90 ? 10.058 2.777 -0.155 1.00 0.00 90 ILE A O 1
ATOM 1344 N N . PHE A 1 91 ? 9.609 0.910 -1.228 1.00 0.00 91 PHE A N 1
ATOM 1345 C CA . PHE A 1 91 ? 8.149 1.211 -1.295 1.00 0.00 91 PHE A CA 1
ATOM 1346 C C . PHE A 1 91 ? 7.558 1.238 0.115 1.00 0.00 91 PHE A C 1
ATOM 1347 O O . PHE A 1 91 ? 6.787 2.111 0.459 1.00 0.00 91 PHE A O 1
ATOM 1364 N N . GLU A 1 92 ? 7.901 0.270 0.919 1.00 0.00 92 GLU A N 1
ATOM 1365 C CA . GLU A 1 92 ? 7.356 0.201 2.305 1.00 0.00 92 GLU A CA 1
ATOM 1366 C C . GLU A 1 92 ? 7.884 1.378 3.120 1.00 0.00 92 GLU A C 1
ATOM 1367 O O . GLU A 1 92 ? 7.186 1.941 3.940 1.00 0.00 92 GLU A O 1
ATOM 1379 N N . LEU A 1 93 ? 9.118 1.740 2.911 1.00 0.00 93 LEU A N 1
ATOM 1380 C CA . LEU A 1 93 ? 9.708 2.868 3.678 1.00 0.00 93 LEU A CA 1
ATOM 1381 C C . LEU A 1 93 ? 8.953 4.160 3.369 1.00 0.00 93 LEU A C 1
ATOM 1382 O O . LEU A 1 93 ? 8.561 4.891 4.257 1.00 0.00 93 LEU A O 1
ATOM 1398 N N . LYS A 1 94 ? 8.755 4.444 2.111 1.00 0.00 94 LYS A N 1
ATOM 1399 C CA . LYS A 1 94 ? 8.031 5.684 1.713 1.00 0.00 94 LYS A CA 1
ATOM 1400 C C . LYS A 1 94 ? 6.554 5.563 2.089 1.00 0.00 94 LYS A C 1
ATOM 1401 O O . LYS A 1 94 ? 5.939 6.507 2.542 1.00 0.00 94 LYS A O 1
ATOM 1420 N N . THR A 1 95 ? 5.980 4.407 1.879 1.00 0.00 95 THR A N 1
ATOM 1421 C CA . THR A 1 95 ? 4.536 4.207 2.194 1.00 0.00 95 THR A CA 1
ATOM 1422 C C . THR A 1 95 ? 4.303 4.422 3.689 1.00 0.00 95 THR A C 1
ATOM 1423 O O . THR A 1 95 ? 3.388 5.115 4.088 1.00 0.00 95 THR A O 1
ATOM 1434 N N . ARG A 1 96 ? 5.128 3.836 4.512 1.00 0.00 96 ARG A N 1
ATOM 1435 C CA . ARG A 1 96 ? 4.973 4.002 5.987 1.00 0.00 96 ARG A CA 1
ATOM 1436 C C . ARG A 1 96 ? 5.235 5.458 6.362 1.00 0.00 96 ARG A C 1
ATOM 1437 O O . ARG A 1 96 ? 4.559 6.028 7.194 1.00 0.00 96 ARG A O 1
ATOM 1458 N N . ALA A 1 97 ? 6.217 6.059 5.751 1.00 0.00 97 ALA A N 1
ATOM 1459 C CA . ALA A 1 97 ? 6.548 7.478 6.056 1.00 0.00 97 ALA A CA 1
ATOM 1460 C C . ALA A 1 97 ? 5.378 8.363 5.636 1.00 0.00 97 ALA A C 1
ATOM 1461 O O . ALA A 1 97 ? 5.073 9.352 6.272 1.00 0.00 97 ALA A O 1
ATOM 1468 N N . LEU A 1 98 ? 4.735 8.016 4.555 1.00 0.00 98 LEU A N 1
ATOM 1469 C CA . LEU A 1 98 ? 3.590 8.827 4.061 1.00 0.00 98 LEU A CA 1
ATOM 1470 C C . LEU A 1 98 ? 2.478 8.825 5.115 1.00 0.00 98 LEU A C 1
ATOM 1471 O O . LEU A 1 98 ? 1.932 9.850 5.461 1.00 0.00 98 LEU A O 1
ATOM 1487 N N . ALA A 1 99 ? 2.146 7.671 5.621 1.00 0.00 99 ALA A N 1
ATOM 1488 C CA . ALA A 1 99 ? 1.070 7.573 6.649 1.00 0.00 99 ALA A CA 1
ATOM 1489 C C . ALA A 1 99 ? 1.590 8.079 7.995 1.00 0.00 99 ALA A C 1
ATOM 1490 O O . ALA A 1 99 ? 0.895 8.754 8.727 1.00 0.00 99 ALA A O 1
ATOM 1497 N N . ARG A 1 100 ? 2.802 7.738 8.326 1.00 0.00 100 ARG A N 1
ATOM 1498 C CA . ARG A 1 100 ? 3.389 8.168 9.627 1.00 0.00 100 ARG A CA 1
ATOM 1499 C C . ARG A 1 100 ? 3.885 9.604 9.505 1.00 0.00 100 ARG A C 1
ATOM 1500 O O . ARG A 1 100 ? 4.238 10.233 10.483 1.00 0.00 100 ARG A O 1
ATOM 1521 N N . LEU A 1 101 ? 3.912 10.116 8.305 1.00 0.00 101 LEU A N 1
ATOM 1522 C CA . LEU A 1 101 ? 4.382 11.514 8.071 1.00 0.00 101 LEU A CA 1
ATOM 1523 C C . LEU A 1 101 ? 5.595 11.807 8.948 1.00 0.00 101 LEU A C 1
ATOM 1524 O O . LEU A 1 101 ? 5.585 12.706 9.761 1.00 0.00 101 LEU A O 1
ATOM 1540 N N . GLU A 1 102 ? 6.642 11.048 8.773 1.00 0.00 102 GLU A N 1
ATOM 1541 C CA . GLU A 1 102 ? 7.879 11.255 9.582 1.00 0.00 102 GLU A CA 1
ATOM 1542 C C . GLU A 1 102 ? 8.793 12.241 8.850 1.00 0.00 102 GLU A C 1
ATOM 1543 O O . GLU A 1 102 ? 9.823 12.637 9.354 1.00 0.00 102 GLU A O 1
ATOM 1555 N N . HIS A 1 103 ? 8.418 12.628 7.660 1.00 0.00 103 HIS A N 1
ATOM 1556 C CA . HIS A 1 103 ? 9.253 13.579 6.868 1.00 0.00 103 HIS A CA 1
ATOM 1557 C C . HIS A 1 103 ? 9.068 15.006 7.393 1.00 0.00 103 HIS A C 1
ATOM 1558 O O . HIS A 1 103 ? 7.971 15.447 7.672 1.00 0.00 103 HIS A O 1
ATOM 1572 N N . HIS A 1 104 ? 10.153 15.718 7.519 1.00 0.00 104 HIS A N 1
ATOM 1573 C CA . HIS A 1 104 ? 10.109 17.123 8.012 1.00 0.00 104 HIS A CA 1
ATOM 1574 C C . HIS A 1 104 ? 9.507 17.174 9.411 1.00 0.00 104 HIS A C 1
ATOM 1575 O O . HIS A 1 104 ? 8.966 16.207 9.907 1.00 0.00 104 HIS A O 1
ATOM 1589 N N . HIS A 1 105 ? 9.613 18.306 10.049 1.00 0.00 105 HIS A N 1
ATOM 1590 C CA . HIS A 1 105 ? 9.070 18.461 11.427 1.00 0.00 105 HIS A CA 1
ATOM 1591 C C . HIS A 1 105 ? 7.586 18.813 11.365 1.00 0.00 105 HIS A C 1
ATOM 1592 O O . HIS A 1 105 ? 6.869 18.384 10.484 1.00 0.00 105 HIS A O 1
ATOM 1606 N N . HIS A 1 106 ? 7.126 19.577 12.315 1.00 0.00 106 HIS A N 1
ATOM 1607 C CA . HIS A 1 106 ? 5.686 19.957 12.366 1.00 0.00 106 HIS A CA 1
ATOM 1608 C C . HIS A 1 106 ? 5.297 20.793 11.152 1.00 0.00 106 HIS A C 1
ATOM 1609 O O . HIS A 1 106 ? 6.123 21.398 10.498 1.00 0.00 106 HIS A O 1
ATOM 1623 N N . HIS A 1 107 ? 4.025 20.815 10.858 1.00 0.00 107 HIS A N 1
ATOM 1624 C CA . HIS A 1 107 ? 3.519 21.590 9.694 1.00 0.00 107 HIS A CA 1
ATOM 1625 C C . HIS A 1 107 ? 3.835 23.066 9.898 1.00 0.00 107 HIS A C 1
ATOM 1626 O O . HIS A 1 107 ? 4.302 23.736 9.001 1.00 0.00 107 HIS A O 1
ATOM 1640 N N . HIS A 1 108 ? 3.581 23.575 11.074 1.00 0.00 108 HIS A N 1
ATOM 1641 C CA . HIS A 1 108 ? 3.857 25.018 11.358 1.00 0.00 108 HIS A CA 1
ATOM 1642 C C . HIS A 1 108 ? 5.107 25.137 12.235 1.00 0.00 108 HIS A C 1
ATOM 1643 O O . HIS A 1 108 ? 5.635 24.110 12.631 1.00 0.00 108 HIS A O 1
ATOM 1658 N N . MET A 1 1 ? -33.855 -5.501 14.256 1.00 0.00 1 MET A N 2
ATOM 1659 C CA . MET A 1 1 ? -32.420 -5.736 13.942 1.00 0.00 1 MET A CA 2
ATOM 1660 C C . MET A 1 1 ? -32.017 -7.102 14.496 1.00 0.00 1 MET A C 2
ATOM 1661 O O . MET A 1 1 ? -30.852 -7.437 14.585 1.00 0.00 1 MET A O 2
ATOM 1677 N N . SER A 1 2 ? -32.986 -7.900 14.872 1.00 0.00 2 SER A N 2
ATOM 1678 C CA . SER A 1 2 ? -32.676 -9.254 15.426 1.00 0.00 2 SER A CA 2
ATOM 1679 C C . SER A 1 2 ? -33.696 -10.270 14.912 1.00 0.00 2 SER A C 2
ATOM 1680 O O . SER A 1 2 ? -34.834 -9.944 14.633 1.00 0.00 2 SER A O 2
ATOM 1688 N N . ASN A 1 3 ? -33.279 -11.504 14.782 1.00 0.00 3 ASN A N 2
ATOM 1689 C CA . ASN A 1 3 ? -34.189 -12.581 14.286 1.00 0.00 3 ASN A CA 2
ATOM 1690 C C . ASN A 1 3 ? -34.989 -12.068 13.083 1.00 0.00 3 ASN A C 2
ATOM 1691 O O . ASN A 1 3 ? -36.190 -12.243 12.993 1.00 0.00 3 ASN A O 2
ATOM 1702 N N . GLN A 1 4 ? -34.321 -11.432 12.157 1.00 0.00 4 GLN A N 2
ATOM 1703 C CA . GLN A 1 4 ? -35.025 -10.898 10.955 1.00 0.00 4 GLN A CA 2
ATOM 1704 C C . GLN A 1 4 ? -35.455 -12.046 10.039 1.00 0.00 4 GLN A C 2
ATOM 1705 O O . GLN A 1 4 ? -34.734 -13.004 9.828 1.00 0.00 4 GLN A O 2
ATOM 1719 N N . THR A 1 5 ? -36.640 -11.950 9.502 1.00 0.00 5 THR A N 2
ATOM 1720 C CA . THR A 1 5 ? -37.160 -13.020 8.605 1.00 0.00 5 THR A CA 2
ATOM 1721 C C . THR A 1 5 ? -36.667 -12.800 7.173 1.00 0.00 5 THR A C 2
ATOM 1722 O O . THR A 1 5 ? -35.804 -11.984 6.914 1.00 0.00 5 THR A O 2
ATOM 1733 N N . CYS A 1 6 ? -37.226 -13.541 6.247 1.00 0.00 6 CYS A N 2
ATOM 1734 C CA . CYS A 1 6 ? -36.835 -13.424 4.809 1.00 0.00 6 CYS A CA 2
ATOM 1735 C C . CYS A 1 6 ? -35.322 -13.215 4.683 1.00 0.00 6 CYS A C 2
ATOM 1736 O O . CYS A 1 6 ? -34.818 -12.110 4.753 1.00 0.00 6 CYS A O 2
ATOM 1744 N N . VAL A 1 7 ? -34.596 -14.285 4.505 1.00 0.00 7 VAL A N 2
ATOM 1745 C CA . VAL A 1 7 ? -33.117 -14.176 4.383 1.00 0.00 7 VAL A CA 2
ATOM 1746 C C . VAL A 1 7 ? -32.739 -13.746 2.962 1.00 0.00 7 VAL A C 2
ATOM 1747 O O . VAL A 1 7 ? -33.171 -14.321 1.981 1.00 0.00 7 VAL A O 2
ATOM 1760 N N . GLU A 1 8 ? -31.929 -12.725 2.852 1.00 0.00 8 GLU A N 2
ATOM 1761 C CA . GLU A 1 8 ? -31.499 -12.227 1.510 1.00 0.00 8 GLU A CA 2
ATOM 1762 C C . GLU A 1 8 ? -30.238 -12.980 1.067 1.00 0.00 8 GLU A C 2
ATOM 1763 O O . GLU A 1 8 ? -29.782 -12.849 -0.054 1.00 0.00 8 GLU A O 2
ATOM 1775 N N . ASN A 1 9 ? -29.663 -13.767 1.940 1.00 0.00 9 ASN A N 2
ATOM 1776 C CA . ASN A 1 9 ? -28.430 -14.527 1.566 1.00 0.00 9 ASN A CA 2
ATOM 1777 C C . ASN A 1 9 ? -28.370 -15.831 2.369 1.00 0.00 9 ASN A C 2
ATOM 1778 O O . ASN A 1 9 ? -28.116 -15.838 3.559 1.00 0.00 9 ASN A O 2
ATOM 1789 N N . GLU A 1 10 ? -28.615 -16.936 1.719 1.00 0.00 10 GLU A N 2
ATOM 1790 C CA . GLU A 1 10 ? -28.599 -18.260 2.413 1.00 0.00 10 GLU A CA 2
ATOM 1791 C C . GLU A 1 10 ? -27.247 -18.512 3.091 1.00 0.00 10 GLU A C 2
ATOM 1792 O O . GLU A 1 10 ? -26.506 -17.599 3.404 1.00 0.00 10 GLU A O 2
ATOM 1804 N N . VAL A 1 11 ? -26.936 -19.760 3.331 1.00 0.00 11 VAL A N 2
ATOM 1805 C CA . VAL A 1 11 ? -25.651 -20.109 4.003 1.00 0.00 11 VAL A CA 2
ATOM 1806 C C . VAL A 1 11 ? -24.454 -19.717 3.125 1.00 0.00 11 VAL A C 2
ATOM 1807 O O . VAL A 1 11 ? -24.436 -19.933 1.927 1.00 0.00 11 VAL A O 2
ATOM 1820 N N . CYS A 1 12 ? -23.456 -19.132 3.731 1.00 0.00 12 CYS A N 2
ATOM 1821 C CA . CYS A 1 12 ? -22.243 -18.704 2.975 1.00 0.00 12 CYS A CA 2
ATOM 1822 C C . CYS A 1 12 ? -21.570 -19.916 2.329 1.00 0.00 12 CYS A C 2
ATOM 1823 O O . CYS A 1 12 ? -21.272 -19.909 1.152 1.00 0.00 12 CYS A O 2
ATOM 1831 N N . GLU A 1 13 ? -21.327 -20.944 3.102 1.00 0.00 13 GLU A N 2
ATOM 1832 C CA . GLU A 1 13 ? -20.659 -22.175 2.567 1.00 0.00 13 GLU A CA 2
ATOM 1833 C C . GLU A 1 13 ? -19.594 -21.809 1.524 1.00 0.00 13 GLU A C 2
ATOM 1834 O O . GLU A 1 13 ? -18.433 -21.627 1.833 1.00 0.00 13 GLU A O 2
ATOM 1846 N N . ALA A 1 14 ? -19.990 -21.718 0.287 1.00 0.00 14 ALA A N 2
ATOM 1847 C CA . ALA A 1 14 ? -19.028 -21.385 -0.797 1.00 0.00 14 ALA A CA 2
ATOM 1848 C C . ALA A 1 14 ? -18.610 -19.913 -0.720 1.00 0.00 14 ALA A C 2
ATOM 1849 O O . ALA A 1 14 ? -19.022 -19.172 0.150 1.00 0.00 14 ALA A O 2
ATOM 1856 N N . CYS A 1 15 ? -17.787 -19.496 -1.641 1.00 0.00 15 CYS A N 2
ATOM 1857 C CA . CYS A 1 15 ? -17.320 -18.082 -1.661 1.00 0.00 15 CYS A CA 2
ATOM 1858 C C . CYS A 1 15 ? -18.521 -17.156 -1.865 1.00 0.00 15 CYS A C 2
ATOM 1859 O O . CYS A 1 15 ? -18.605 -16.085 -1.291 1.00 0.00 15 CYS A O 2
ATOM 1867 N N . GLY A 1 16 ? -19.452 -17.561 -2.683 1.00 0.00 16 GLY A N 2
ATOM 1868 C CA . GLY A 1 16 ? -20.651 -16.711 -2.935 1.00 0.00 16 GLY A CA 2
ATOM 1869 C C . GLY A 1 16 ? -20.284 -15.591 -3.908 1.00 0.00 16 GLY A C 2
ATOM 1870 O O . GLY A 1 16 ? -21.105 -14.765 -4.266 1.00 0.00 16 GLY A O 2
ATOM 1874 N N . CYS A 1 17 ? -19.054 -15.553 -4.342 1.00 0.00 17 CYS A N 2
ATOM 1875 C CA . CYS A 1 17 ? -18.636 -14.483 -5.292 1.00 0.00 17 CYS A CA 2
ATOM 1876 C C . CYS A 1 17 ? -17.416 -14.945 -6.097 1.00 0.00 17 CYS A C 2
ATOM 1877 O O . CYS A 1 17 ? -16.653 -15.792 -5.674 1.00 0.00 17 CYS A O 2
ATOM 1885 N N . ALA A 1 18 ? -17.233 -14.375 -7.256 1.00 0.00 18 ALA A N 2
ATOM 1886 C CA . ALA A 1 18 ? -16.071 -14.738 -8.125 1.00 0.00 18 ALA A CA 2
ATOM 1887 C C . ALA A 1 18 ? -15.821 -16.250 -8.112 1.00 0.00 18 ALA A C 2
ATOM 1888 O O . ALA A 1 18 ? -16.677 -17.038 -7.760 1.00 0.00 18 ALA A O 2
ATOM 1895 N N . GLY A 1 19 ? -14.642 -16.657 -8.512 1.00 0.00 19 GLY A N 2
ATOM 1896 C CA . GLY A 1 19 ? -14.314 -18.112 -8.548 1.00 0.00 19 GLY A CA 2
ATOM 1897 C C . GLY A 1 19 ? -13.226 -18.356 -9.599 1.00 0.00 19 GLY A C 2
ATOM 1898 O O . GLY A 1 19 ? -12.095 -18.672 -9.285 1.00 0.00 19 GLY A O 2
ATOM 1902 N N . GLU A 1 20 ? -13.570 -18.201 -10.848 1.00 0.00 20 GLU A N 2
ATOM 1903 C CA . GLU A 1 20 ? -12.582 -18.413 -11.950 1.00 0.00 20 GLU A CA 2
ATOM 1904 C C . GLU A 1 20 ? -11.771 -19.691 -11.685 1.00 0.00 20 GLU A C 2
ATOM 1905 O O . GLU A 1 20 ? -12.317 -20.769 -11.552 1.00 0.00 20 GLU A O 2
ATOM 1917 N N . ILE A 1 21 ? -10.469 -19.573 -11.611 1.00 0.00 21 ILE A N 2
ATOM 1918 C CA . ILE A 1 21 ? -9.598 -20.754 -11.355 1.00 0.00 21 ILE A CA 2
ATOM 1919 C C . ILE A 1 21 ? -9.058 -20.665 -9.927 1.00 0.00 21 ILE A C 2
ATOM 1920 O O . ILE A 1 21 ? -8.788 -21.665 -9.289 1.00 0.00 21 ILE A O 2
ATOM 1936 N N . GLY A 1 22 ? -8.898 -19.473 -9.414 1.00 0.00 22 GLY A N 2
ATOM 1937 C CA . GLY A 1 22 ? -8.377 -19.337 -8.022 1.00 0.00 22 GLY A CA 2
ATOM 1938 C C . GLY A 1 22 ? -7.752 -17.952 -7.815 1.00 0.00 22 GLY A C 2
ATOM 1939 O O . GLY A 1 22 ? -8.070 -17.000 -8.498 1.00 0.00 22 GLY A O 2
ATOM 1943 N N . PHE A 1 23 ? -6.867 -17.840 -6.857 1.00 0.00 23 PHE A N 2
ATOM 1944 C CA . PHE A 1 23 ? -6.218 -16.528 -6.572 1.00 0.00 23 PHE A CA 2
ATOM 1945 C C . PHE A 1 23 ? -5.097 -16.257 -7.581 1.00 0.00 23 PHE A C 2
ATOM 1946 O O . PHE A 1 23 ? -4.304 -17.120 -7.905 1.00 0.00 23 PHE A O 2
ATOM 1963 N N . ILE A 1 24 ? -5.032 -15.049 -8.075 1.00 0.00 24 ILE A N 2
ATOM 1964 C CA . ILE A 1 24 ? -3.975 -14.685 -9.063 1.00 0.00 24 ILE A CA 2
ATOM 1965 C C . ILE A 1 24 ? -2.720 -14.226 -8.326 1.00 0.00 24 ILE A C 2
ATOM 1966 O O . ILE A 1 24 ? -2.737 -14.032 -7.126 1.00 0.00 24 ILE A O 2
ATOM 1982 N N . ILE A 1 25 ? -1.634 -14.059 -9.048 1.00 0.00 25 ILE A N 2
ATOM 1983 C CA . ILE A 1 25 ? -0.338 -13.614 -8.436 1.00 0.00 25 ILE A CA 2
ATOM 1984 C C . ILE A 1 25 ? -0.202 -14.173 -7.014 1.00 0.00 25 ILE A C 2
ATOM 1985 O O . ILE A 1 25 ? -0.266 -13.463 -6.029 1.00 0.00 25 ILE A O 2
ATOM 2001 N N . ARG A 1 26 ? -0.030 -15.459 -6.917 1.00 0.00 26 ARG A N 2
ATOM 2002 C CA . ARG A 1 26 ? 0.093 -16.106 -5.584 1.00 0.00 26 ARG A CA 2
ATOM 2003 C C . ARG A 1 26 ? 1.102 -15.360 -4.710 1.00 0.00 26 ARG A C 2
ATOM 2004 O O . ARG A 1 26 ? 1.697 -14.379 -5.108 1.00 0.00 26 ARG A O 2
ATOM 2025 N N . GLU A 1 27 ? 1.284 -15.828 -3.507 1.00 0.00 27 GLU A N 2
ATOM 2026 C CA . GLU A 1 27 ? 2.238 -15.167 -2.576 1.00 0.00 27 GLU A CA 2
ATOM 2027 C C . GLU A 1 27 ? 3.672 -15.473 -3.012 1.00 0.00 27 GLU A C 2
ATOM 2028 O O . GLU A 1 27 ? 4.450 -16.065 -2.288 1.00 0.00 27 GLU A O 2
ATOM 2040 N N . GLY A 1 28 ? 4.020 -15.069 -4.202 1.00 0.00 28 GLY A N 2
ATOM 2041 C CA . GLY A 1 28 ? 5.395 -15.325 -4.711 1.00 0.00 28 GLY A CA 2
ATOM 2042 C C . GLY A 1 28 ? 6.376 -14.294 -4.147 1.00 0.00 28 GLY A C 2
ATOM 2043 O O . GLY A 1 28 ? 5.995 -13.329 -3.513 1.00 0.00 28 GLY A O 2
ATOM 2047 N N . ASP A 1 29 ? 7.643 -14.499 -4.385 1.00 0.00 29 ASP A N 2
ATOM 2048 C CA . ASP A 1 29 ? 8.677 -13.547 -3.885 1.00 0.00 29 ASP A CA 2
ATOM 2049 C C . ASP A 1 29 ? 8.592 -12.237 -4.673 1.00 0.00 29 ASP A C 2
ATOM 2050 O O . ASP A 1 29 ? 9.194 -11.241 -4.321 1.00 0.00 29 ASP A O 2
ATOM 2059 N N . ASP A 1 30 ? 7.842 -12.229 -5.742 1.00 0.00 30 ASP A N 2
ATOM 2060 C CA . ASP A 1 30 ? 7.707 -10.986 -6.558 1.00 0.00 30 ASP A CA 2
ATOM 2061 C C . ASP A 1 30 ? 6.497 -10.197 -6.063 1.00 0.00 30 ASP A C 2
ATOM 2062 O O . ASP A 1 30 ? 6.071 -9.238 -6.679 1.00 0.00 30 ASP A O 2
ATOM 2071 N N . VAL A 1 31 ? 5.937 -10.600 -4.947 1.00 0.00 31 VAL A N 2
ATOM 2072 C CA . VAL A 1 31 ? 4.742 -9.888 -4.390 1.00 0.00 31 VAL A CA 2
ATOM 2073 C C . VAL A 1 31 ? 5.088 -9.292 -3.029 1.00 0.00 31 VAL A C 2
ATOM 2074 O O . VAL A 1 31 ? 6.047 -9.679 -2.390 1.00 0.00 31 VAL A O 2
ATOM 2087 N N . ALA A 1 32 ? 4.309 -8.341 -2.584 1.00 0.00 32 ALA A N 2
ATOM 2088 C CA . ALA A 1 32 ? 4.572 -7.692 -1.267 1.00 0.00 32 ALA A CA 2
ATOM 2089 C C . ALA A 1 32 ? 3.261 -7.547 -0.502 1.00 0.00 32 ALA A C 2
ATOM 2090 O O . ALA A 1 32 ? 2.200 -7.442 -1.081 1.00 0.00 32 ALA A O 2
ATOM 2097 N N . GLU A 1 33 ? 3.332 -7.550 0.802 1.00 0.00 33 GLU A N 2
ATOM 2098 C CA . GLU A 1 33 ? 2.096 -7.422 1.630 1.00 0.00 33 GLU A CA 2
ATOM 2099 C C . GLU A 1 33 ? 1.946 -5.989 2.126 1.00 0.00 33 GLU A C 2
ATOM 2100 O O . GLU A 1 33 ? 2.906 -5.320 2.456 1.00 0.00 33 GLU A O 2
ATOM 2112 N N . VAL A 1 34 ? 0.729 -5.517 2.172 1.00 0.00 34 VAL A N 2
ATOM 2113 C CA . VAL A 1 34 ? 0.459 -4.123 2.640 1.00 0.00 34 VAL A CA 2
ATOM 2114 C C . VAL A 1 34 ? -0.623 -4.157 3.717 1.00 0.00 34 VAL A C 2
ATOM 2115 O O . VAL A 1 34 ? -1.628 -4.829 3.590 1.00 0.00 34 VAL A O 2
ATOM 2128 N N . SER A 1 35 ? -0.426 -3.428 4.781 1.00 0.00 35 SER A N 2
ATOM 2129 C CA . SER A 1 35 ? -1.441 -3.406 5.874 1.00 0.00 35 SER A CA 2
ATOM 2130 C C . SER A 1 35 ? -1.532 -1.996 6.439 1.00 0.00 35 SER A C 2
ATOM 2131 O O . SER A 1 35 ? -0.561 -1.442 6.920 1.00 0.00 35 SER A O 2
ATOM 2139 N N . LEU A 1 36 ? -2.702 -1.407 6.379 1.00 0.00 36 LEU A N 2
ATOM 2140 C CA . LEU A 1 36 ? -2.886 -0.019 6.908 1.00 0.00 36 LEU A CA 2
ATOM 2141 C C . LEU A 1 36 ? -3.977 -0.019 7.978 1.00 0.00 36 LEU A C 2
ATOM 2142 O O . LEU A 1 36 ? -5.017 -0.628 7.823 1.00 0.00 36 LEU A O 2
ATOM 2158 N N . PHE A 1 37 ? -3.740 0.669 9.067 1.00 0.00 37 PHE A N 2
ATOM 2159 C CA . PHE A 1 37 ? -4.747 0.729 10.170 1.00 0.00 37 PHE A CA 2
ATOM 2160 C C . PHE A 1 37 ? -5.374 2.122 10.212 1.00 0.00 37 PHE A C 2
ATOM 2161 O O . PHE A 1 37 ? -4.692 3.129 10.192 1.00 0.00 37 PHE A O 2
ATOM 2178 N N . GLY A 1 38 ? -6.677 2.185 10.262 1.00 0.00 38 GLY A N 2
ATOM 2179 C CA . GLY A 1 38 ? -7.358 3.508 10.297 1.00 0.00 38 GLY A CA 2
ATOM 2180 C C . GLY A 1 38 ? -8.856 3.318 10.551 1.00 0.00 38 GLY A C 2
ATOM 2181 O O . GLY A 1 38 ? -9.291 2.306 11.068 1.00 0.00 38 GLY A O 2
ATOM 2185 N N . SER A 1 39 ? -9.639 4.298 10.203 1.00 0.00 39 SER A N 2
ATOM 2186 C CA . SER A 1 39 ? -11.114 4.217 10.429 1.00 0.00 39 SER A CA 2
ATOM 2187 C C . SER A 1 39 ? -11.779 3.294 9.400 1.00 0.00 39 SER A C 2
ATOM 2188 O O . SER A 1 39 ? -11.218 2.305 8.968 1.00 0.00 39 SER A O 2
ATOM 2196 N N . ASP A 1 40 ? -12.990 3.607 9.029 1.00 0.00 40 ASP A N 2
ATOM 2197 C CA . ASP A 1 40 ? -13.737 2.758 8.054 1.00 0.00 40 ASP A CA 2
ATOM 2198 C C . ASP A 1 40 ? -12.910 2.507 6.789 1.00 0.00 40 ASP A C 2
ATOM 2199 O O . ASP A 1 40 ? -11.826 3.025 6.612 1.00 0.00 40 ASP A O 2
ATOM 2208 N N . LYS A 1 41 ? -13.439 1.707 5.904 1.00 0.00 41 LYS A N 2
ATOM 2209 C CA . LYS A 1 41 ? -12.731 1.395 4.630 1.00 0.00 41 LYS A CA 2
ATOM 2210 C C . LYS A 1 41 ? -12.548 2.678 3.818 1.00 0.00 41 LYS A C 2
ATOM 2211 O O . LYS A 1 41 ? -11.504 2.921 3.243 1.00 0.00 41 LYS A O 2
ATOM 2230 N N . ALA A 1 42 ? -13.558 3.493 3.758 1.00 0.00 42 ALA A N 2
ATOM 2231 C CA . ALA A 1 42 ? -13.455 4.759 2.976 1.00 0.00 42 ALA A CA 2
ATOM 2232 C C . ALA A 1 42 ? -12.224 5.546 3.434 1.00 0.00 42 ALA A C 2
ATOM 2233 O O . ALA A 1 42 ? -11.465 6.061 2.635 1.00 0.00 42 ALA A O 2
ATOM 2240 N N . HIS A 1 43 ? -12.023 5.643 4.716 1.00 0.00 43 HIS A N 2
ATOM 2241 C CA . HIS A 1 43 ? -10.842 6.393 5.237 1.00 0.00 43 HIS A CA 2
ATOM 2242 C C . HIS A 1 43 ? -9.551 5.704 4.778 1.00 0.00 43 HIS A C 2
ATOM 2243 O O . HIS A 1 43 ? -8.600 6.341 4.364 1.00 0.00 43 HIS A O 2
ATOM 2257 N N . LEU A 1 44 ? -9.515 4.406 4.857 1.00 0.00 44 LEU A N 2
ATOM 2258 C CA . LEU A 1 44 ? -8.296 3.654 4.434 1.00 0.00 44 LEU A CA 2
ATOM 2259 C C . LEU A 1 44 ? -8.068 3.843 2.933 1.00 0.00 44 LEU A C 2
ATOM 2260 O O . LEU A 1 44 ? -6.953 3.990 2.473 1.00 0.00 44 LEU A O 2
ATOM 2276 N N . GLU A 1 45 ? -9.118 3.833 2.165 1.00 0.00 45 GLU A N 2
ATOM 2277 C CA . GLU A 1 45 ? -8.973 4.005 0.691 1.00 0.00 45 GLU A CA 2
ATOM 2278 C C . GLU A 1 45 ? -8.335 5.362 0.387 1.00 0.00 45 GLU A C 2
ATOM 2279 O O . GLU A 1 45 ? -7.521 5.495 -0.508 1.00 0.00 45 GLU A O 2
ATOM 2291 N N . GLY A 1 46 ? -8.697 6.374 1.125 1.00 0.00 46 GLY A N 2
ATOM 2292 C CA . GLY A 1 46 ? -8.111 7.726 0.881 1.00 0.00 46 GLY A CA 2
ATOM 2293 C C . GLY A 1 46 ? -6.598 7.683 1.116 1.00 0.00 46 GLY A C 2
ATOM 2294 O O . GLY A 1 46 ? -5.812 8.082 0.278 1.00 0.00 46 GLY A O 2
ATOM 2298 N N . LYS A 1 47 ? -6.187 7.189 2.249 1.00 0.00 47 LYS A N 2
ATOM 2299 C CA . LYS A 1 47 ? -4.728 7.095 2.546 1.00 0.00 47 LYS A CA 2
ATOM 2300 C C . LYS A 1 47 ? -4.077 6.068 1.618 1.00 0.00 47 LYS A C 2
ATOM 2301 O O . LYS A 1 47 ? -2.954 6.226 1.177 1.00 0.00 47 LYS A O 2
ATOM 2320 N N . LEU A 1 48 ? -4.775 5.009 1.336 1.00 0.00 48 LEU A N 2
ATOM 2321 C CA . LEU A 1 48 ? -4.212 3.947 0.454 1.00 0.00 48 LEU A CA 2
ATOM 2322 C C . LEU A 1 48 ? -3.923 4.534 -0.928 1.00 0.00 48 LEU A C 2
ATOM 2323 O O . LEU A 1 48 ? -2.925 4.220 -1.549 1.00 0.00 48 LEU A O 2
ATOM 2339 N N . ALA A 1 49 ? -4.800 5.372 -1.413 1.00 0.00 49 ALA A N 2
ATOM 2340 C CA . ALA A 1 49 ? -4.604 5.989 -2.763 1.00 0.00 49 ALA A CA 2
ATOM 2341 C C . ALA A 1 49 ? -3.131 6.366 -2.957 1.00 0.00 49 ALA A C 2
ATOM 2342 O O . ALA A 1 49 ? -2.596 6.306 -4.047 1.00 0.00 49 ALA A O 2
ATOM 2349 N N . GLU A 1 50 ? -2.473 6.748 -1.900 1.00 0.00 50 GLU A N 2
ATOM 2350 C CA . GLU A 1 50 ? -1.033 7.121 -2.004 1.00 0.00 50 GLU A CA 2
ATOM 2351 C C . GLU A 1 50 ? -0.198 5.873 -2.310 1.00 0.00 50 GLU A C 2
ATOM 2352 O O . GLU A 1 50 ? 0.754 5.913 -3.066 1.00 0.00 50 GLU A O 2
ATOM 2364 N N . TYR A 1 51 ? -0.545 4.765 -1.719 1.00 0.00 51 TYR A N 2
ATOM 2365 C CA . TYR A 1 51 ? 0.223 3.507 -1.962 1.00 0.00 51 TYR A CA 2
ATOM 2366 C C . TYR A 1 51 ? 0.134 3.123 -3.441 1.00 0.00 51 TYR A C 2
ATOM 2367 O O . TYR A 1 51 ? 1.113 2.767 -4.066 1.00 0.00 51 TYR A O 2
ATOM 2385 N N . ILE A 1 52 ? -1.040 3.187 -4.000 1.00 0.00 52 ILE A N 2
ATOM 2386 C CA . ILE A 1 52 ? -1.204 2.820 -5.437 1.00 0.00 52 ILE A CA 2
ATOM 2387 C C . ILE A 1 52 ? -0.439 3.814 -6.319 1.00 0.00 52 ILE A C 2
ATOM 2388 O O . ILE A 1 52 ? 0.242 3.439 -7.256 1.00 0.00 52 ILE A O 2
ATOM 2404 N N . SER A 1 53 ? -0.550 5.080 -6.030 1.00 0.00 53 SER A N 2
ATOM 2405 C CA . SER A 1 53 ? 0.162 6.103 -6.853 1.00 0.00 53 SER A CA 2
ATOM 2406 C C . SER A 1 53 ? 1.676 5.887 -6.750 1.00 0.00 53 SER A C 2
ATOM 2407 O O . SER A 1 53 ? 2.394 5.920 -7.732 1.00 0.00 53 SER A O 2
ATOM 2415 N N . LEU A 1 54 ? 2.162 5.668 -5.562 1.00 0.00 54 LEU A N 2
ATOM 2416 C CA . LEU A 1 54 ? 3.625 5.445 -5.373 1.00 0.00 54 LEU A CA 2
ATOM 2417 C C . LEU A 1 54 ? 4.042 4.139 -6.053 1.00 0.00 54 LEU A C 2
ATOM 2418 O O . LEU A 1 54 ? 5.099 4.041 -6.646 1.00 0.00 54 LEU A O 2
ATOM 2434 N N . ALA A 1 55 ? 3.223 3.133 -5.959 1.00 0.00 55 ALA A N 2
ATOM 2435 C CA . ALA A 1 55 ? 3.567 1.826 -6.587 1.00 0.00 55 ALA A CA 2
ATOM 2436 C C . ALA A 1 55 ? 3.712 2.004 -8.101 1.00 0.00 55 ALA A C 2
ATOM 2437 O O . ALA A 1 55 ? 4.574 1.424 -8.731 1.00 0.00 55 ALA A O 2
ATOM 2444 N N . LYS A 1 56 ? 2.872 2.805 -8.687 1.00 0.00 56 LYS A N 2
ATOM 2445 C CA . LYS A 1 56 ? 2.957 3.033 -10.158 1.00 0.00 56 LYS A CA 2
ATOM 2446 C C . LYS A 1 56 ? 4.281 3.720 -10.494 1.00 0.00 56 LYS A C 2
ATOM 2447 O O . LYS A 1 56 ? 4.947 3.386 -11.455 1.00 0.00 56 LYS A O 2
ATOM 2466 N N . GLN A 1 57 ? 4.665 4.685 -9.707 1.00 0.00 57 GLN A N 2
ATOM 2467 C CA . GLN A 1 57 ? 5.943 5.403 -9.972 1.00 0.00 57 GLN A CA 2
ATOM 2468 C C . GLN A 1 57 ? 7.122 4.459 -9.720 1.00 0.00 57 GLN A C 2
ATOM 2469 O O . GLN A 1 57 ? 8.083 4.427 -10.466 1.00 0.00 57 GLN A O 2
ATOM 2483 N N . VAL A 1 58 ? 7.054 3.689 -8.670 1.00 0.00 58 VAL A N 2
ATOM 2484 C CA . VAL A 1 58 ? 8.163 2.740 -8.362 1.00 0.00 58 VAL A CA 2
ATOM 2485 C C . VAL A 1 58 ? 8.262 1.684 -9.466 1.00 0.00 58 VAL A C 2
ATOM 2486 O O . VAL A 1 58 ? 9.336 1.363 -9.938 1.00 0.00 58 VAL A O 2
ATOM 2499 N N . TYR A 1 59 ? 7.146 1.132 -9.874 1.00 0.00 59 TYR A N 2
ATOM 2500 C CA . TYR A 1 59 ? 7.167 0.085 -10.944 1.00 0.00 59 TYR A CA 2
ATOM 2501 C C . TYR A 1 59 ? 6.061 0.365 -11.964 1.00 0.00 59 TYR A C 2
ATOM 2502 O O . TYR A 1 59 ? 4.891 0.437 -11.637 1.00 0.00 59 TYR A O 2
ATOM 2520 N N . ALA A 1 60 ? 6.435 0.531 -13.202 1.00 0.00 60 ALA A N 2
ATOM 2521 C CA . ALA A 1 60 ? 5.436 0.818 -14.273 1.00 0.00 60 ALA A CA 2
ATOM 2522 C C . ALA A 1 60 ? 4.539 -0.396 -14.517 1.00 0.00 60 ALA A C 2
ATOM 2523 O O . ALA A 1 60 ? 4.969 -1.532 -14.446 1.00 0.00 60 ALA A O 2
ATOM 2530 N N . ASN A 1 61 ? 3.289 -0.153 -14.816 1.00 0.00 61 ASN A N 2
ATOM 2531 C CA . ASN A 1 61 ? 2.342 -1.272 -15.078 1.00 0.00 61 ASN A CA 2
ATOM 2532 C C . ASN A 1 61 ? 2.302 -2.187 -13.853 1.00 0.00 61 ASN A C 2
ATOM 2533 O O . ASN A 1 61 ? 2.288 -3.399 -13.956 1.00 0.00 61 ASN A O 2
ATOM 2544 N N . VAL A 1 62 ? 2.292 -1.599 -12.688 1.00 0.00 62 VAL A N 2
ATOM 2545 C CA . VAL A 1 62 ? 2.261 -2.405 -11.436 1.00 0.00 62 VAL A CA 2
ATOM 2546 C C . VAL A 1 62 ? 0.898 -3.069 -11.267 1.00 0.00 62 VAL A C 2
ATOM 2547 O O . VAL A 1 62 ? -0.136 -2.481 -11.518 1.00 0.00 62 VAL A O 2
ATOM 2560 N N . GLU A 1 63 ? 0.900 -4.308 -10.841 1.00 0.00 63 GLU A N 2
ATOM 2561 C CA . GLU A 1 63 ? -0.378 -5.056 -10.643 1.00 0.00 63 GLU A CA 2
ATOM 2562 C C . GLU A 1 63 ? -0.603 -5.292 -9.154 1.00 0.00 63 GLU A C 2
ATOM 2563 O O . GLU A 1 63 ? 0.303 -5.638 -8.419 1.00 0.00 63 GLU A O 2
ATOM 2575 N N . TYR A 1 64 ? -1.811 -5.097 -8.700 1.00 0.00 64 TYR A N 2
ATOM 2576 C CA . TYR A 1 64 ? -2.108 -5.297 -7.255 1.00 0.00 64 TYR A CA 2
ATOM 2577 C C . TYR A 1 64 ? -3.539 -5.800 -7.087 1.00 0.00 64 TYR A C 2
ATOM 2578 O O . TYR A 1 64 ? -4.368 -5.675 -7.968 1.00 0.00 64 TYR A O 2
ATOM 2596 N N . GLU A 1 65 ? -3.830 -6.373 -5.951 1.00 0.00 65 GLU A N 2
ATOM 2597 C CA . GLU A 1 65 ? -5.201 -6.897 -5.692 1.00 0.00 65 GLU A CA 2
ATOM 2598 C C . GLU A 1 65 ? -5.543 -6.684 -4.218 1.00 0.00 65 GLU A C 2
ATOM 2599 O O . GLU A 1 65 ? -4.676 -6.678 -3.365 1.00 0.00 65 GLU A O 2
ATOM 2611 N N . VAL A 1 66 ? -6.806 -6.504 -3.913 1.00 0.00 66 VAL A N 2
ATOM 2612 C CA . VAL A 1 66 ? -7.224 -6.282 -2.493 1.00 0.00 66 VAL A CA 2
ATOM 2613 C C . VAL A 1 66 ? -8.017 -7.483 -1.994 1.00 0.00 66 VAL A C 2
ATOM 2614 O O . VAL A 1 66 ? -8.948 -7.943 -2.627 1.00 0.00 66 VAL A O 2
ATOM 2627 N N . ALA A 1 67 ? -7.641 -7.998 -0.855 1.00 0.00 67 ALA A N 2
ATOM 2628 C CA . ALA A 1 67 ? -8.348 -9.179 -0.294 1.00 0.00 67 ALA A CA 2
ATOM 2629 C C . ALA A 1 67 ? -9.655 -8.726 0.379 1.00 0.00 67 ALA A C 2
ATOM 2630 O O . ALA A 1 67 ? -9.889 -7.548 0.557 1.00 0.00 67 ALA A O 2
ATOM 2637 N N . PRO A 1 68 ? -10.494 -9.659 0.759 1.00 0.00 68 PRO A N 2
ATOM 2638 C CA . PRO A 1 68 ? -11.793 -9.344 1.431 1.00 0.00 68 PRO A CA 2
ATOM 2639 C C . PRO A 1 68 ? -11.610 -8.468 2.681 1.00 0.00 68 PRO A C 2
ATOM 2640 O O . PRO A 1 68 ? -10.956 -8.850 3.634 1.00 0.00 68 PRO A O 2
ATOM 2651 N N . VAL A 1 69 ? -12.194 -7.294 2.678 1.00 0.00 69 VAL A N 2
ATOM 2652 C CA . VAL A 1 69 ? -12.075 -6.379 3.858 1.00 0.00 69 VAL A CA 2
ATOM 2653 C C . VAL A 1 69 ? -13.461 -5.846 4.239 1.00 0.00 69 VAL A C 2
ATOM 2654 O O . VAL A 1 69 ? -14.229 -5.409 3.403 1.00 0.00 69 VAL A O 2
ATOM 2667 N N . ALA A 1 70 ? -13.777 -5.882 5.505 1.00 0.00 70 ALA A N 2
ATOM 2668 C CA . ALA A 1 70 ? -15.104 -5.382 5.971 1.00 0.00 70 ALA A CA 2
ATOM 2669 C C . ALA A 1 70 ? -15.099 -3.850 6.042 1.00 0.00 70 ALA A C 2
ATOM 2670 O O . ALA A 1 70 ? -14.065 -3.217 6.130 1.00 0.00 70 ALA A O 2
ATOM 2677 N N . ASP A 1 71 ? -16.259 -3.259 5.998 1.00 0.00 71 ASP A N 2
ATOM 2678 C CA . ASP A 1 71 ? -16.362 -1.771 6.056 1.00 0.00 71 ASP A CA 2
ATOM 2679 C C . ASP A 1 71 ? -15.845 -1.277 7.414 1.00 0.00 71 ASP A C 2
ATOM 2680 O O . ASP A 1 71 ? -15.220 -0.238 7.514 1.00 0.00 71 ASP A O 2
ATOM 2689 N N . ASN A 1 72 ? -16.110 -2.013 8.459 1.00 0.00 72 ASN A N 2
ATOM 2690 C CA . ASN A 1 72 ? -15.648 -1.599 9.819 1.00 0.00 72 ASN A CA 2
ATOM 2691 C C . ASN A 1 72 ? -14.441 -2.452 10.214 1.00 0.00 72 ASN A C 2
ATOM 2692 O O . ASN A 1 72 ? -14.191 -2.702 11.378 1.00 0.00 72 ASN A O 2
ATOM 2703 N N . ALA A 1 73 ? -13.684 -2.898 9.246 1.00 0.00 73 ALA A N 2
ATOM 2704 C CA . ALA A 1 73 ? -12.483 -3.730 9.551 1.00 0.00 73 ALA A CA 2
ATOM 2705 C C . ALA A 1 73 ? -11.398 -2.828 10.144 1.00 0.00 73 ALA A C 2
ATOM 2706 O O . ALA A 1 73 ? -10.386 -3.291 10.640 1.00 0.00 73 ALA A O 2
ATOM 2713 N N . THR A 1 74 ? -11.602 -1.540 10.091 1.00 0.00 74 THR A N 2
ATOM 2714 C CA . THR A 1 74 ? -10.589 -0.591 10.642 1.00 0.00 74 THR A CA 2
ATOM 2715 C C . THR A 1 74 ? -9.205 -0.948 10.096 1.00 0.00 74 THR A C 2
ATOM 2716 O O . THR A 1 74 ? -8.195 -0.437 10.538 1.00 0.00 74 THR A O 2
ATOM 2727 N N . GLU A 1 75 ? -9.153 -1.818 9.129 1.00 0.00 75 GLU A N 2
ATOM 2728 C CA . GLU A 1 75 ? -7.841 -2.204 8.546 1.00 0.00 75 GLU A CA 2
ATOM 2729 C C . GLU A 1 75 ? -8.049 -2.668 7.109 1.00 0.00 75 GLU A C 2
ATOM 2730 O O . GLU A 1 75 ? -9.104 -3.148 6.742 1.00 0.00 75 GLU A O 2
ATOM 2742 N N . LEU A 1 76 ? -7.041 -2.528 6.293 1.00 0.00 76 LEU A N 2
ATOM 2743 C CA . LEU A 1 76 ? -7.148 -2.953 4.869 1.00 0.00 76 LEU A CA 2
ATOM 2744 C C . LEU A 1 76 ? -5.923 -3.780 4.496 1.00 0.00 76 LEU A C 2
ATOM 2745 O O . LEU A 1 76 ? -4.801 -3.429 4.814 1.00 0.00 76 LEU A O 2
ATOM 2761 N N . HIS A 1 77 ? -6.137 -4.882 3.820 1.00 0.00 77 HIS A N 2
ATOM 2762 C CA . HIS A 1 77 ? -5.002 -5.763 3.410 1.00 0.00 77 HIS A CA 2
ATOM 2763 C C . HIS A 1 77 ? -4.954 -5.855 1.886 1.00 0.00 77 HIS A C 2
ATOM 2764 O O . HIS A 1 77 ? -5.928 -6.184 1.233 1.00 0.00 77 HIS A O 2
ATOM 2778 N N . ALA A 1 78 ? -3.820 -5.560 1.313 1.00 0.00 78 ALA A N 2
ATOM 2779 C CA . ALA A 1 78 ? -3.685 -5.617 -0.172 1.00 0.00 78 ALA A CA 2
ATOM 2780 C C . ALA A 1 78 ? -2.290 -6.111 -0.535 1.00 0.00 78 ALA A C 2
ATOM 2781 O O . ALA A 1 78 ? -1.388 -6.119 0.279 1.00 0.00 78 ALA A O 2
ATOM 2788 N N . ARG A 1 79 ? -2.111 -6.526 -1.764 1.00 0.00 79 ARG A N 2
ATOM 2789 C CA . ARG A 1 79 ? -0.779 -7.032 -2.216 1.00 0.00 79 ARG A CA 2
ATOM 2790 C C . ARG A 1 79 ? -0.346 -6.264 -3.462 1.00 0.00 79 ARG A C 2
ATOM 2791 O O . ARG A 1 79 ? -1.155 -5.893 -4.291 1.00 0.00 79 ARG A O 2
ATOM 2812 N N . PHE A 1 80 ? 0.931 -6.021 -3.593 1.00 0.00 80 PHE A N 2
ATOM 2813 C CA . PHE A 1 80 ? 1.452 -5.270 -4.776 1.00 0.00 80 PHE A CA 2
ATOM 2814 C C . PHE A 1 80 ? 2.596 -6.055 -5.410 1.00 0.00 80 PHE A C 2
ATOM 2815 O O . PHE A 1 80 ? 3.289 -6.811 -4.757 1.00 0.00 80 PHE A O 2
ATOM 2832 N N . LYS A 1 81 ? 2.787 -5.882 -6.691 1.00 0.00 81 LYS A N 2
ATOM 2833 C CA . LYS A 1 81 ? 3.873 -6.612 -7.408 1.00 0.00 81 LYS A CA 2
ATOM 2834 C C . LYS A 1 81 ? 5.021 -5.657 -7.729 1.00 0.00 81 LYS A C 2
ATOM 2835 O O . LYS A 1 81 ? 4.817 -4.531 -8.143 1.00 0.00 81 LYS A O 2
ATOM 2854 N N . PHE A 1 82 ? 6.231 -6.111 -7.540 1.00 0.00 82 PHE A N 2
ATOM 2855 C CA . PHE A 1 82 ? 7.428 -5.263 -7.825 1.00 0.00 82 PHE A CA 2
ATOM 2856 C C . PHE A 1 82 ? 8.443 -6.079 -8.632 1.00 0.00 82 PHE A C 2
ATOM 2857 O O . PHE A 1 82 ? 8.140 -6.595 -9.691 1.00 0.00 82 PHE A O 2
ATOM 2874 N N . GLU A 1 83 ? 9.646 -6.200 -8.140 1.00 0.00 83 GLU A N 2
ATOM 2875 C CA . GLU A 1 83 ? 10.683 -6.979 -8.869 1.00 0.00 83 GLU A CA 2
ATOM 2876 C C . GLU A 1 83 ? 11.700 -7.509 -7.857 1.00 0.00 83 GLU A C 2
ATOM 2877 O O . GLU A 1 83 ? 12.211 -8.605 -7.989 1.00 0.00 83 GLU A O 2
ATOM 2889 N N . VAL A 1 84 ? 12.006 -6.731 -6.846 1.00 0.00 84 VAL A N 2
ATOM 2890 C CA . VAL A 1 84 ? 12.999 -7.180 -5.817 1.00 0.00 84 VAL A CA 2
ATOM 2891 C C . VAL A 1 84 ? 12.487 -6.854 -4.413 1.00 0.00 84 VAL A C 2
ATOM 2892 O O . VAL A 1 84 ? 11.600 -6.046 -4.225 1.00 0.00 84 VAL A O 2
ATOM 2905 N N . SER A 1 85 ? 13.056 -7.485 -3.422 1.00 0.00 85 SER A N 2
ATOM 2906 C CA . SER A 1 85 ? 12.636 -7.233 -2.013 1.00 0.00 85 SER A CA 2
ATOM 2907 C C . SER A 1 85 ? 13.076 -5.825 -1.592 1.00 0.00 85 SER A C 2
ATOM 2908 O O . SER A 1 85 ? 12.560 -5.248 -0.649 1.00 0.00 85 SER A O 2
ATOM 2916 N N . ALA A 1 86 ? 14.027 -5.268 -2.287 1.00 0.00 86 ALA A N 2
ATOM 2917 C CA . ALA A 1 86 ? 14.509 -3.900 -1.939 1.00 0.00 86 ALA A CA 2
ATOM 2918 C C . ALA A 1 86 ? 13.366 -2.896 -2.110 1.00 0.00 86 ALA A C 2
ATOM 2919 O O . ALA A 1 86 ? 13.216 -1.964 -1.342 1.00 0.00 86 ALA A O 2
ATOM 2926 N N . GLU A 1 87 ? 12.558 -3.084 -3.112 1.00 0.00 87 GLU A N 2
ATOM 2927 C CA . GLU A 1 87 ? 11.414 -2.156 -3.342 1.00 0.00 87 GLU A CA 2
ATOM 2928 C C . GLU A 1 87 ? 10.354 -2.392 -2.266 1.00 0.00 87 GLU A C 2
ATOM 2929 O O . GLU A 1 87 ? 9.584 -1.515 -1.928 1.00 0.00 87 GLU A O 2
ATOM 2941 N N . LYS A 1 88 ? 10.300 -3.579 -1.736 1.00 0.00 88 LYS A N 2
ATOM 2942 C CA . LYS A 1 88 ? 9.285 -3.881 -0.688 1.00 0.00 88 LYS A CA 2
ATOM 2943 C C . LYS A 1 88 ? 9.542 -3.013 0.545 1.00 0.00 88 LYS A C 2
ATOM 2944 O O . LYS A 1 88 ? 8.653 -2.366 1.063 1.00 0.00 88 LYS A O 2
ATOM 2963 N N . LEU A 1 89 ? 10.753 -3.003 1.022 1.00 0.00 89 LEU A N 2
ATOM 2964 C CA . LEU A 1 89 ? 11.072 -2.182 2.228 1.00 0.00 89 LEU A CA 2
ATOM 2965 C C . LEU A 1 89 ? 10.909 -0.696 1.904 1.00 0.00 89 LEU A C 2
ATOM 2966 O O . LEU A 1 89 ? 10.351 0.067 2.669 1.00 0.00 89 LEU A O 2
ATOM 2982 N N . ILE A 1 90 ? 11.399 -0.281 0.775 1.00 0.00 90 ILE A N 2
ATOM 2983 C CA . ILE A 1 90 ? 11.279 1.153 0.393 1.00 0.00 90 ILE A CA 2
ATOM 2984 C C . ILE A 1 90 ? 9.809 1.500 0.156 1.00 0.00 90 ILE A C 2
ATOM 2985 O O . ILE A 1 90 ? 9.326 2.530 0.576 1.00 0.00 90 ILE A O 2
ATOM 3001 N N . PHE A 1 91 ? 9.097 0.648 -0.524 1.00 0.00 91 PHE A N 2
ATOM 3002 C CA . PHE A 1 91 ? 7.659 0.926 -0.800 1.00 0.00 91 PHE A CA 2
ATOM 3003 C C . PHE A 1 91 ? 6.887 1.024 0.514 1.00 0.00 91 PHE A C 2
ATOM 3004 O O . PHE A 1 91 ? 6.097 1.922 0.718 1.00 0.00 91 PHE A O 2
ATOM 3021 N N . GLU A 1 92 ? 7.100 0.096 1.400 1.00 0.00 92 GLU A N 2
ATOM 3022 C CA . GLU A 1 92 ? 6.370 0.125 2.700 1.00 0.00 92 GLU A CA 2
ATOM 3023 C C . GLU A 1 92 ? 6.841 1.315 3.538 1.00 0.00 92 GLU A C 2
ATOM 3024 O O . GLU A 1 92 ? 6.052 2.095 4.031 1.00 0.00 92 GLU A O 2
ATOM 3036 N N . LEU A 1 93 ? 8.121 1.449 3.718 1.00 0.00 93 LEU A N 2
ATOM 3037 C CA . LEU A 1 93 ? 8.641 2.577 4.542 1.00 0.00 93 LEU A CA 2
ATOM 3038 C C . LEU A 1 93 ? 8.292 3.912 3.869 1.00 0.00 93 LEU A C 2
ATOM 3039 O O . LEU A 1 93 ? 7.827 4.844 4.497 1.00 0.00 93 LEU A O 2
ATOM 3055 N N . LYS A 1 94 ? 8.526 4.009 2.593 1.00 0.00 94 LYS A N 2
ATOM 3056 C CA . LYS A 1 94 ? 8.233 5.281 1.872 1.00 0.00 94 LYS A CA 2
ATOM 3057 C C . LYS A 1 94 ? 6.734 5.578 1.919 1.00 0.00 94 LYS A C 2
ATOM 3058 O O . LYS A 1 94 ? 6.317 6.683 2.212 1.00 0.00 94 LYS A O 2
ATOM 3077 N N . THR A 1 95 ? 5.922 4.606 1.629 1.00 0.00 95 THR A N 2
ATOM 3078 C CA . THR A 1 95 ? 4.449 4.834 1.654 1.00 0.00 95 THR A CA 2
ATOM 3079 C C . THR A 1 95 ? 3.996 5.077 3.092 1.00 0.00 95 THR A C 2
ATOM 3080 O O . THR A 1 95 ? 3.186 5.939 3.370 1.00 0.00 95 THR A O 2
ATOM 3091 N N . ARG A 1 96 ? 4.516 4.317 4.010 1.00 0.00 96 ARG A N 2
ATOM 3092 C CA . ARG A 1 96 ? 4.121 4.492 5.434 1.00 0.00 96 ARG A CA 2
ATOM 3093 C C . ARG A 1 96 ? 4.592 5.861 5.925 1.00 0.00 96 ARG A C 2
ATOM 3094 O O . ARG A 1 96 ? 3.892 6.559 6.632 1.00 0.00 96 ARG A O 2
ATOM 3115 N N . ALA A 1 97 ? 5.780 6.246 5.556 1.00 0.00 97 ALA A N 2
ATOM 3116 C CA . ALA A 1 97 ? 6.307 7.566 6.001 1.00 0.00 97 ALA A CA 2
ATOM 3117 C C . ALA A 1 97 ? 5.354 8.671 5.540 1.00 0.00 97 ALA A C 2
ATOM 3118 O O . ALA A 1 97 ? 5.092 9.622 6.251 1.00 0.00 97 ALA A O 2
ATOM 3125 N N . LEU A 1 98 ? 4.844 8.552 4.348 1.00 0.00 98 LEU A N 2
ATOM 3126 C CA . LEU A 1 98 ? 3.911 9.592 3.823 1.00 0.00 98 LEU A CA 2
ATOM 3127 C C . LEU A 1 98 ? 2.637 9.618 4.683 1.00 0.00 98 LEU A C 2
ATOM 3128 O O . LEU A 1 98 ? 2.109 10.661 5.020 1.00 0.00 98 LEU A O 2
ATOM 3144 N N . ALA A 1 99 ? 2.134 8.468 5.025 1.00 0.00 99 ALA A N 2
ATOM 3145 C CA . ALA A 1 99 ? 0.886 8.407 5.842 1.00 0.00 99 ALA A CA 2
ATOM 3146 C C . ALA A 1 99 ? 1.079 9.154 7.163 1.00 0.00 99 ALA A C 2
ATOM 3147 O O . ALA A 1 99 ? 0.263 9.966 7.559 1.00 0.00 99 ALA A O 2
ATOM 3154 N N . ARG A 1 100 ? 2.147 8.880 7.850 1.00 0.00 100 ARG A N 2
ATOM 3155 C CA . ARG A 1 100 ? 2.398 9.565 9.148 1.00 0.00 100 ARG A CA 2
ATOM 3156 C C . ARG A 1 100 ? 2.984 10.951 8.889 1.00 0.00 100 ARG A C 2
ATOM 3157 O O . ARG A 1 100 ? 2.957 11.818 9.742 1.00 0.00 100 ARG A O 2
ATOM 3178 N N . LEU A 1 101 ? 3.524 11.168 7.718 1.00 0.00 101 LEU A N 2
ATOM 3179 C CA . LEU A 1 101 ? 4.125 12.500 7.409 1.00 0.00 101 LEU A CA 2
ATOM 3180 C C . LEU A 1 101 ? 3.112 13.372 6.666 1.00 0.00 101 LEU A C 2
ATOM 3181 O O . LEU A 1 101 ? 2.552 12.986 5.657 1.00 0.00 101 LEU A O 2
ATOM 3197 N N . GLU A 1 102 ? 2.875 14.551 7.169 1.00 0.00 102 GLU A N 2
ATOM 3198 C CA . GLU A 1 102 ? 1.900 15.471 6.522 1.00 0.00 102 GLU A CA 2
ATOM 3199 C C . GLU A 1 102 ? 2.348 15.818 5.100 1.00 0.00 102 GLU A C 2
ATOM 3200 O O . GLU A 1 102 ? 3.518 15.789 4.767 1.00 0.00 102 GLU A O 2
ATOM 3212 N N . HIS A 1 103 ? 1.406 16.143 4.260 1.00 0.00 103 HIS A N 2
ATOM 3213 C CA . HIS A 1 103 ? 1.729 16.494 2.849 1.00 0.00 103 HIS A CA 2
ATOM 3214 C C . HIS A 1 103 ? 2.684 17.691 2.811 1.00 0.00 103 HIS A C 2
ATOM 3215 O O . HIS A 1 103 ? 3.619 17.728 2.033 1.00 0.00 103 HIS A O 2
ATOM 3229 N N . HIS A 1 104 ? 2.451 18.677 3.632 1.00 0.00 104 HIS A N 2
ATOM 3230 C CA . HIS A 1 104 ? 3.337 19.878 3.626 1.00 0.00 104 HIS A CA 2
ATOM 3231 C C . HIS A 1 104 ? 4.550 19.650 4.534 1.00 0.00 104 HIS A C 2
ATOM 3232 O O . HIS A 1 104 ? 4.425 19.406 5.718 1.00 0.00 104 HIS A O 2
ATOM 3246 N N . HIS A 1 105 ? 5.729 19.734 3.973 1.00 0.00 105 HIS A N 2
ATOM 3247 C CA . HIS A 1 105 ? 6.973 19.531 4.773 1.00 0.00 105 HIS A CA 2
ATOM 3248 C C . HIS A 1 105 ? 8.112 20.338 4.145 1.00 0.00 105 HIS A C 2
ATOM 3249 O O . HIS A 1 105 ? 8.499 21.381 4.637 1.00 0.00 105 HIS A O 2
ATOM 3263 N N . HIS A 1 106 ? 8.654 19.862 3.051 1.00 0.00 106 HIS A N 2
ATOM 3264 C CA . HIS A 1 106 ? 9.769 20.603 2.387 1.00 0.00 106 HIS A CA 2
ATOM 3265 C C . HIS A 1 106 ? 9.789 20.286 0.886 1.00 0.00 106 HIS A C 2
ATOM 3266 O O . HIS A 1 106 ? 9.182 19.339 0.427 1.00 0.00 106 HIS A O 2
ATOM 3280 N N . HIS A 1 107 ? 10.489 21.082 0.124 1.00 0.00 107 HIS A N 2
ATOM 3281 C CA . HIS A 1 107 ? 10.568 20.853 -1.351 1.00 0.00 107 HIS A CA 2
ATOM 3282 C C . HIS A 1 107 ? 11.226 19.498 -1.637 1.00 0.00 107 HIS A C 2
ATOM 3283 O O . HIS A 1 107 ? 10.813 18.764 -2.516 1.00 0.00 107 HIS A O 2
ATOM 3297 N N . HIS A 1 108 ? 12.254 19.169 -0.910 1.00 0.00 108 HIS A N 2
ATOM 3298 C CA . HIS A 1 108 ? 12.955 17.870 -1.138 1.00 0.00 108 HIS A CA 2
ATOM 3299 C C . HIS A 1 108 ? 11.954 16.714 -1.066 1.00 0.00 108 HIS A C 2
ATOM 3300 O O . HIS A 1 108 ? 11.255 16.499 -2.044 1.00 0.00 108 HIS A O 2
ATOM 3315 N N . MET A 1 1 ? 29.027 2.196 8.930 1.00 0.00 1 MET A N 3
ATOM 3316 C CA . MET A 1 1 ? 29.702 3.488 8.620 1.00 0.00 1 MET A CA 3
ATOM 3317 C C . MET A 1 1 ? 28.765 4.379 7.798 1.00 0.00 1 MET A C 3
ATOM 3318 O O . MET A 1 1 ? 27.882 3.907 7.111 1.00 0.00 1 MET A O 3
ATOM 3334 N N . SER A 1 2 ? 28.957 5.669 7.871 1.00 0.00 2 SER A N 3
ATOM 3335 C CA . SER A 1 2 ? 28.090 6.606 7.105 1.00 0.00 2 SER A CA 3
ATOM 3336 C C . SER A 1 2 ? 28.378 6.463 5.608 1.00 0.00 2 SER A C 3
ATOM 3337 O O . SER A 1 2 ? 27.611 6.898 4.773 1.00 0.00 2 SER A O 3
ATOM 3345 N N . ASN A 1 3 ? 29.484 5.860 5.266 1.00 0.00 3 ASN A N 3
ATOM 3346 C CA . ASN A 1 3 ? 29.830 5.685 3.827 1.00 0.00 3 ASN A CA 3
ATOM 3347 C C . ASN A 1 3 ? 28.780 4.802 3.152 1.00 0.00 3 ASN A C 3
ATOM 3348 O O . ASN A 1 3 ? 28.365 5.053 2.040 1.00 0.00 3 ASN A O 3
ATOM 3359 N N . GLN A 1 4 ? 28.344 3.767 3.820 1.00 0.00 4 GLN A N 3
ATOM 3360 C CA . GLN A 1 4 ? 27.314 2.868 3.223 1.00 0.00 4 GLN A CA 3
ATOM 3361 C C . GLN A 1 4 ? 26.553 2.165 4.349 1.00 0.00 4 GLN A C 3
ATOM 3362 O O . GLN A 1 4 ? 27.032 1.226 4.951 1.00 0.00 4 GLN A O 3
ATOM 3376 N N . THR A 1 5 ? 25.370 2.631 4.643 1.00 0.00 5 THR A N 3
ATOM 3377 C CA . THR A 1 5 ? 24.564 2.016 5.733 1.00 0.00 5 THR A CA 3
ATOM 3378 C C . THR A 1 5 ? 24.148 0.594 5.353 1.00 0.00 5 THR A C 3
ATOM 3379 O O . THR A 1 5 ? 23.684 0.341 4.259 1.00 0.00 5 THR A O 3
ATOM 3390 N N . CYS A 1 6 ? 24.304 -0.336 6.262 1.00 0.00 6 CYS A N 3
ATOM 3391 C CA . CYS A 1 6 ? 23.915 -1.752 5.985 1.00 0.00 6 CYS A CA 3
ATOM 3392 C C . CYS A 1 6 ? 23.210 -2.319 7.217 1.00 0.00 6 CYS A C 3
ATOM 3393 O O . CYS A 1 6 ? 23.781 -2.396 8.287 1.00 0.00 6 CYS A O 3
ATOM 3401 N N . VAL A 1 7 ? 21.967 -2.707 7.075 1.00 0.00 7 VAL A N 3
ATOM 3402 C CA . VAL A 1 7 ? 21.194 -3.263 8.233 1.00 0.00 7 VAL A CA 3
ATOM 3403 C C . VAL A 1 7 ? 20.955 -4.759 8.026 1.00 0.00 7 VAL A C 3
ATOM 3404 O O . VAL A 1 7 ? 20.535 -5.194 6.973 1.00 0.00 7 VAL A O 3
ATOM 3417 N N . GLU A 1 8 ? 21.230 -5.546 9.031 1.00 0.00 8 GLU A N 3
ATOM 3418 C CA . GLU A 1 8 ? 21.036 -7.017 8.912 1.00 0.00 8 GLU A CA 3
ATOM 3419 C C . GLU A 1 8 ? 19.558 -7.324 8.658 1.00 0.00 8 GLU A C 3
ATOM 3420 O O . GLU A 1 8 ? 18.678 -6.757 9.272 1.00 0.00 8 GLU A O 3
ATOM 3432 N N . ASN A 1 9 ? 19.285 -8.215 7.743 1.00 0.00 9 ASN A N 3
ATOM 3433 C CA . ASN A 1 9 ? 17.872 -8.563 7.426 1.00 0.00 9 ASN A CA 3
ATOM 3434 C C . ASN A 1 9 ? 17.348 -9.594 8.426 1.00 0.00 9 ASN A C 3
ATOM 3435 O O . ASN A 1 9 ? 18.086 -10.400 8.953 1.00 0.00 9 ASN A O 3
ATOM 3446 N N . GLU A 1 10 ? 16.065 -9.578 8.682 1.00 0.00 10 GLU A N 3
ATOM 3447 C CA . GLU A 1 10 ? 15.471 -10.554 9.639 1.00 0.00 10 GLU A CA 3
ATOM 3448 C C . GLU A 1 10 ? 14.070 -10.932 9.151 1.00 0.00 10 GLU A C 3
ATOM 3449 O O . GLU A 1 10 ? 13.106 -10.232 9.393 1.00 0.00 10 GLU A O 3
ATOM 3461 N N . VAL A 1 11 ? 13.955 -12.036 8.452 1.00 0.00 11 VAL A N 3
ATOM 3462 C CA . VAL A 1 11 ? 12.621 -12.473 7.931 1.00 0.00 11 VAL A CA 3
ATOM 3463 C C . VAL A 1 11 ? 12.047 -13.564 8.834 1.00 0.00 11 VAL A C 3
ATOM 3464 O O . VAL A 1 11 ? 12.708 -14.532 9.159 1.00 0.00 11 VAL A O 3
ATOM 3477 N N . CYS A 1 12 ? 10.815 -13.412 9.243 1.00 0.00 12 CYS A N 3
ATOM 3478 C CA . CYS A 1 12 ? 10.174 -14.430 10.126 1.00 0.00 12 CYS A CA 3
ATOM 3479 C C . CYS A 1 12 ? 8.677 -14.467 9.812 1.00 0.00 12 CYS A C 3
ATOM 3480 O O . CYS A 1 12 ? 7.852 -14.702 10.674 1.00 0.00 12 CYS A O 3
ATOM 3488 N N . GLU A 1 13 ? 8.325 -14.219 8.577 1.00 0.00 13 GLU A N 3
ATOM 3489 C CA . GLU A 1 13 ? 6.887 -14.217 8.186 1.00 0.00 13 GLU A CA 3
ATOM 3490 C C . GLU A 1 13 ? 6.317 -15.636 8.251 1.00 0.00 13 GLU A C 3
ATOM 3491 O O . GLU A 1 13 ? 7.008 -16.609 8.025 1.00 0.00 13 GLU A O 3
ATOM 3503 N N . ALA A 1 14 ? 5.056 -15.752 8.570 1.00 0.00 14 ALA A N 3
ATOM 3504 C CA . ALA A 1 14 ? 4.416 -17.095 8.668 1.00 0.00 14 ALA A CA 3
ATOM 3505 C C . ALA A 1 14 ? 4.381 -17.777 7.296 1.00 0.00 14 ALA A C 3
ATOM 3506 O O . ALA A 1 14 ? 4.265 -17.135 6.271 1.00 0.00 14 ALA A O 3
ATOM 3513 N N . CYS A 1 15 ? 4.480 -19.082 7.276 1.00 0.00 15 CYS A N 3
ATOM 3514 C CA . CYS A 1 15 ? 4.450 -19.828 5.985 1.00 0.00 15 CYS A CA 3
ATOM 3515 C C . CYS A 1 15 ? 3.120 -19.573 5.269 1.00 0.00 15 CYS A C 3
ATOM 3516 O O . CYS A 1 15 ? 3.071 -19.430 4.063 1.00 0.00 15 CYS A O 3
ATOM 3524 N N . GLY A 1 16 ? 2.040 -19.516 6.004 1.00 0.00 16 GLY A N 3
ATOM 3525 C CA . GLY A 1 16 ? 0.715 -19.272 5.367 1.00 0.00 16 GLY A CA 3
ATOM 3526 C C . GLY A 1 16 ? 0.238 -20.542 4.658 1.00 0.00 16 GLY A C 3
ATOM 3527 O O . GLY A 1 16 ? -0.595 -20.495 3.775 1.00 0.00 16 GLY A O 3
ATOM 3531 N N . CYS A 1 17 ? 0.761 -21.679 5.037 1.00 0.00 17 CYS A N 3
ATOM 3532 C CA . CYS A 1 17 ? 0.344 -22.954 4.385 1.00 0.00 17 CYS A CA 3
ATOM 3533 C C . CYS A 1 17 ? 0.481 -22.825 2.867 1.00 0.00 17 CYS A C 3
ATOM 3534 O O . CYS A 1 17 ? -0.440 -23.095 2.124 1.00 0.00 17 CYS A O 3
ATOM 3542 N N . ALA A 1 18 ? 1.639 -22.424 2.409 1.00 0.00 18 ALA A N 3
ATOM 3543 C CA . ALA A 1 18 ? 1.876 -22.279 0.942 1.00 0.00 18 ALA A CA 3
ATOM 3544 C C . ALA A 1 18 ? 0.658 -21.659 0.254 1.00 0.00 18 ALA A C 3
ATOM 3545 O O . ALA A 1 18 ? 0.447 -20.463 0.296 1.00 0.00 18 ALA A O 3
ATOM 3552 N N . GLY A 1 19 ? -0.131 -22.469 -0.398 1.00 0.00 19 GLY A N 3
ATOM 3553 C CA . GLY A 1 19 ? -1.325 -21.945 -1.116 1.00 0.00 19 GLY A CA 3
ATOM 3554 C C . GLY A 1 19 ? -2.389 -21.477 -0.122 1.00 0.00 19 GLY A C 3
ATOM 3555 O O . GLY A 1 19 ? -2.535 -22.020 0.955 1.00 0.00 19 GLY A O 3
ATOM 3559 N N . GLU A 1 20 ? -3.144 -20.481 -0.492 1.00 0.00 20 GLU A N 3
ATOM 3560 C CA . GLU A 1 20 ? -4.218 -19.978 0.406 1.00 0.00 20 GLU A CA 3
ATOM 3561 C C . GLU A 1 20 ? -5.099 -18.999 -0.375 1.00 0.00 20 GLU A C 3
ATOM 3562 O O . GLU A 1 20 ? -4.758 -17.845 -0.551 1.00 0.00 20 GLU A O 3
ATOM 3574 N N . ILE A 1 21 ? -6.227 -19.457 -0.848 1.00 0.00 21 ILE A N 3
ATOM 3575 C CA . ILE A 1 21 ? -7.144 -18.569 -1.622 1.00 0.00 21 ILE A CA 3
ATOM 3576 C C . ILE A 1 21 ? -6.359 -17.819 -2.704 1.00 0.00 21 ILE A C 3
ATOM 3577 O O . ILE A 1 21 ? -6.247 -18.267 -3.827 1.00 0.00 21 ILE A O 3
ATOM 3593 N N . GLY A 1 22 ? -5.817 -16.677 -2.369 1.00 0.00 22 GLY A N 3
ATOM 3594 C CA . GLY A 1 22 ? -5.038 -15.887 -3.367 1.00 0.00 22 GLY A CA 3
ATOM 3595 C C . GLY A 1 22 ? -5.875 -15.667 -4.629 1.00 0.00 22 GLY A C 3
ATOM 3596 O O . GLY A 1 22 ? -5.905 -16.493 -5.517 1.00 0.00 22 GLY A O 3
ATOM 3600 N N . PHE A 1 23 ? -6.558 -14.557 -4.712 1.00 0.00 23 PHE A N 3
ATOM 3601 C CA . PHE A 1 23 ? -7.396 -14.285 -5.912 1.00 0.00 23 PHE A CA 3
ATOM 3602 C C . PHE A 1 23 ? -6.515 -13.872 -7.094 1.00 0.00 23 PHE A C 3
ATOM 3603 O O . PHE A 1 23 ? -5.509 -13.209 -6.934 1.00 0.00 23 PHE A O 3
ATOM 3620 N N . ILE A 1 24 ? -6.901 -14.269 -8.282 1.00 0.00 24 ILE A N 3
ATOM 3621 C CA . ILE A 1 24 ? -6.119 -13.920 -9.501 1.00 0.00 24 ILE A CA 3
ATOM 3622 C C . ILE A 1 24 ? -4.657 -14.232 -9.286 1.00 0.00 24 ILE A C 3
ATOM 3623 O O . ILE A 1 24 ? -4.188 -15.295 -9.631 1.00 0.00 24 ILE A O 3
ATOM 3639 N N . ILE A 1 25 ? -3.915 -13.304 -8.742 1.00 0.00 25 ILE A N 3
ATOM 3640 C CA . ILE A 1 25 ? -2.466 -13.570 -8.548 1.00 0.00 25 ILE A CA 3
ATOM 3641 C C . ILE A 1 25 ? -2.261 -14.479 -7.331 1.00 0.00 25 ILE A C 3
ATOM 3642 O O . ILE A 1 25 ? -2.917 -14.352 -6.313 1.00 0.00 25 ILE A O 3
ATOM 3658 N N . ARG A 1 26 ? -1.332 -15.393 -7.442 1.00 0.00 26 ARG A N 3
ATOM 3659 C CA . ARG A 1 26 ? -1.018 -16.329 -6.318 1.00 0.00 26 ARG A CA 3
ATOM 3660 C C . ARG A 1 26 ? 0.106 -15.762 -5.424 1.00 0.00 26 ARG A C 3
ATOM 3661 O O . ARG A 1 26 ? 0.896 -14.935 -5.833 1.00 0.00 26 ARG A O 3
ATOM 3682 N N . GLU A 1 27 ? 0.161 -16.216 -4.194 1.00 0.00 27 GLU A N 3
ATOM 3683 C CA . GLU A 1 27 ? 1.200 -15.734 -3.233 1.00 0.00 27 GLU A CA 3
ATOM 3684 C C . GLU A 1 27 ? 2.602 -16.117 -3.710 1.00 0.00 27 GLU A C 3
ATOM 3685 O O . GLU A 1 27 ? 2.791 -17.085 -4.419 1.00 0.00 27 GLU A O 3
ATOM 3697 N N . GLY A 1 28 ? 3.590 -15.356 -3.304 1.00 0.00 28 GLY A N 3
ATOM 3698 C CA . GLY A 1 28 ? 4.996 -15.653 -3.704 1.00 0.00 28 GLY A CA 3
ATOM 3699 C C . GLY A 1 28 ? 5.358 -14.888 -4.978 1.00 0.00 28 GLY A C 3
ATOM 3700 O O . GLY A 1 28 ? 4.536 -14.221 -5.570 1.00 0.00 28 GLY A O 3
ATOM 3704 N N . ASP A 1 29 ? 6.596 -14.990 -5.392 1.00 0.00 29 ASP A N 3
ATOM 3705 C CA . ASP A 1 29 ? 7.069 -14.290 -6.625 1.00 0.00 29 ASP A CA 3
ATOM 3706 C C . ASP A 1 29 ? 7.181 -12.784 -6.367 1.00 0.00 29 ASP A C 3
ATOM 3707 O O . ASP A 1 29 ? 6.482 -11.989 -6.960 1.00 0.00 29 ASP A O 3
ATOM 3716 N N . ASP A 1 30 ? 8.068 -12.396 -5.486 1.00 0.00 30 ASP A N 3
ATOM 3717 C CA . ASP A 1 30 ? 8.256 -10.947 -5.179 1.00 0.00 30 ASP A CA 3
ATOM 3718 C C . ASP A 1 30 ? 6.920 -10.329 -4.778 1.00 0.00 30 ASP A C 3
ATOM 3719 O O . ASP A 1 30 ? 6.343 -9.545 -5.509 1.00 0.00 30 ASP A O 3
ATOM 3728 N N . VAL A 1 31 ? 6.428 -10.681 -3.616 1.00 0.00 31 VAL A N 3
ATOM 3729 C CA . VAL A 1 31 ? 5.124 -10.138 -3.128 1.00 0.00 31 VAL A CA 3
ATOM 3730 C C . VAL A 1 31 ? 5.352 -9.396 -1.815 1.00 0.00 31 VAL A C 3
ATOM 3731 O O . VAL A 1 31 ? 6.053 -9.864 -0.940 1.00 0.00 31 VAL A O 3
ATOM 3744 N N . ALA A 1 32 ? 4.760 -8.237 -1.679 1.00 0.00 32 ALA A N 3
ATOM 3745 C CA . ALA A 1 32 ? 4.926 -7.434 -0.433 1.00 0.00 32 ALA A CA 3
ATOM 3746 C C . ALA A 1 32 ? 3.566 -7.250 0.232 1.00 0.00 32 ALA A C 3
ATOM 3747 O O . ALA A 1 32 ? 2.547 -7.178 -0.425 1.00 0.00 32 ALA A O 3
ATOM 3754 N N . GLU A 1 33 ? 3.546 -7.177 1.538 1.00 0.00 33 GLU A N 3
ATOM 3755 C CA . GLU A 1 33 ? 2.260 -7.003 2.275 1.00 0.00 33 GLU A CA 3
ATOM 3756 C C . GLU A 1 33 ? 2.155 -5.570 2.785 1.00 0.00 33 GLU A C 3
ATOM 3757 O O . GLU A 1 33 ? 3.090 -5.028 3.340 1.00 0.00 33 GLU A O 3
ATOM 3769 N N . VAL A 1 34 ? 1.016 -4.955 2.597 1.00 0.00 34 VAL A N 3
ATOM 3770 C CA . VAL A 1 34 ? 0.814 -3.550 3.062 1.00 0.00 34 VAL A CA 3
ATOM 3771 C C . VAL A 1 34 ? -0.386 -3.512 4.002 1.00 0.00 34 VAL A C 3
ATOM 3772 O O . VAL A 1 34 ? -1.427 -4.072 3.721 1.00 0.00 34 VAL A O 3
ATOM 3785 N N . SER A 1 35 ? -0.241 -2.853 5.120 1.00 0.00 35 SER A N 3
ATOM 3786 C CA . SER A 1 35 ? -1.357 -2.760 6.104 1.00 0.00 35 SER A CA 3
ATOM 3787 C C . SER A 1 35 ? -1.572 -1.296 6.462 1.00 0.00 35 SER A C 3
ATOM 3788 O O . SER A 1 35 ? -0.668 -0.624 6.917 1.00 0.00 35 SER A O 3
ATOM 3796 N N . LEU A 1 36 ? -2.766 -0.798 6.261 1.00 0.00 36 LEU A N 3
ATOM 3797 C CA . LEU A 1 36 ? -3.063 0.631 6.590 1.00 0.00 36 LEU A CA 3
ATOM 3798 C C . LEU A 1 36 ? -4.136 0.676 7.670 1.00 0.00 36 LEU A C 3
ATOM 3799 O O . LEU A 1 36 ? -5.143 -0.000 7.589 1.00 0.00 36 LEU A O 3
ATOM 3815 N N . PHE A 1 37 ? -3.921 1.469 8.688 1.00 0.00 37 PHE A N 3
ATOM 3816 C CA . PHE A 1 37 ? -4.910 1.576 9.801 1.00 0.00 37 PHE A CA 3
ATOM 3817 C C . PHE A 1 37 ? -5.526 2.974 9.796 1.00 0.00 37 PHE A C 3
ATOM 3818 O O . PHE A 1 37 ? -4.830 3.967 9.705 1.00 0.00 37 PHE A O 3
ATOM 3835 N N . GLY A 1 38 ? -6.824 3.063 9.887 1.00 0.00 38 GLY A N 3
ATOM 3836 C CA . GLY A 1 38 ? -7.473 4.401 9.879 1.00 0.00 38 GLY A CA 3
ATOM 3837 C C . GLY A 1 38 ? -8.944 4.276 10.280 1.00 0.00 38 GLY A C 3
ATOM 3838 O O . GLY A 1 38 ? -9.366 3.290 10.853 1.00 0.00 38 GLY A O 3
ATOM 3842 N N . SER A 1 39 ? -9.719 5.283 9.990 1.00 0.00 39 SER A N 3
ATOM 3843 C CA . SER A 1 39 ? -11.164 5.266 10.353 1.00 0.00 39 SER A CA 3
ATOM 3844 C C . SER A 1 39 ? -11.892 4.128 9.631 1.00 0.00 39 SER A C 3
ATOM 3845 O O . SER A 1 39 ? -11.489 2.983 9.682 1.00 0.00 39 SER A O 3
ATOM 3853 N N . ASP A 1 40 ? -12.976 4.440 8.969 1.00 0.00 40 ASP A N 3
ATOM 3854 C CA . ASP A 1 40 ? -13.756 3.394 8.253 1.00 0.00 40 ASP A CA 3
ATOM 3855 C C . ASP A 1 40 ? -13.013 2.955 6.991 1.00 0.00 40 ASP A C 3
ATOM 3856 O O . ASP A 1 40 ? -11.985 3.496 6.640 1.00 0.00 40 ASP A O 3
ATOM 3865 N N . LYS A 1 41 ? -13.542 1.978 6.307 1.00 0.00 41 LYS A N 3
ATOM 3866 C CA . LYS A 1 41 ? -12.893 1.494 5.061 1.00 0.00 41 LYS A CA 3
ATOM 3867 C C . LYS A 1 41 ? -12.885 2.623 4.032 1.00 0.00 41 LYS A C 3
ATOM 3868 O O . LYS A 1 41 ? -11.924 2.821 3.317 1.00 0.00 41 LYS A O 3
ATOM 3887 N N . ALA A 1 42 ? -13.953 3.369 3.956 1.00 0.00 42 ALA A N 3
ATOM 3888 C CA . ALA A 1 42 ? -14.021 4.488 2.977 1.00 0.00 42 ALA A CA 3
ATOM 3889 C C . ALA A 1 42 ? -12.826 5.416 3.183 1.00 0.00 42 ALA A C 3
ATOM 3890 O O . ALA A 1 42 ? -12.164 5.813 2.245 1.00 0.00 42 ALA A O 3
ATOM 3897 N N . HIS A 1 43 ? -12.540 5.760 4.407 1.00 0.00 43 HIS A N 3
ATOM 3898 C CA . HIS A 1 43 ? -11.385 6.655 4.682 1.00 0.00 43 HIS A CA 3
ATOM 3899 C C . HIS A 1 43 ? -10.099 5.981 4.202 1.00 0.00 43 HIS A C 3
ATOM 3900 O O . HIS A 1 43 ? -9.233 6.606 3.625 1.00 0.00 43 HIS A O 3
ATOM 3914 N N . LEU A 1 44 ? -9.972 4.704 4.443 1.00 0.00 44 LEU A N 3
ATOM 3915 C CA . LEU A 1 44 ? -8.750 3.970 4.011 1.00 0.00 44 LEU A CA 3
ATOM 3916 C C . LEU A 1 44 ? -8.662 3.971 2.482 1.00 0.00 44 LEU A C 3
ATOM 3917 O O . LEU A 1 44 ? -7.598 4.107 1.914 1.00 0.00 44 LEU A O 3
ATOM 3933 N N . GLU A 1 45 ? -9.771 3.810 1.811 1.00 0.00 45 GLU A N 3
ATOM 3934 C CA . GLU A 1 45 ? -9.749 3.795 0.323 1.00 0.00 45 GLU A CA 3
ATOM 3935 C C . GLU A 1 45 ? -9.184 5.118 -0.202 1.00 0.00 45 GLU A C 3
ATOM 3936 O O . GLU A 1 45 ? -8.407 5.144 -1.139 1.00 0.00 45 GLU A O 3
ATOM 3948 N N . GLY A 1 46 ? -9.558 6.220 0.393 1.00 0.00 46 GLY A N 3
ATOM 3949 C CA . GLY A 1 46 ? -9.031 7.532 -0.078 1.00 0.00 46 GLY A CA 3
ATOM 3950 C C . GLY A 1 46 ? -7.514 7.561 0.112 1.00 0.00 46 GLY A C 3
ATOM 3951 O O . GLY A 1 46 ? -6.773 7.934 -0.775 1.00 0.00 46 GLY A O 3
ATOM 3955 N N . LYS A 1 47 ? -7.051 7.156 1.261 1.00 0.00 47 LYS A N 3
ATOM 3956 C CA . LYS A 1 47 ? -5.586 7.136 1.522 1.00 0.00 47 LYS A CA 3
ATOM 3957 C C . LYS A 1 47 ? -4.928 6.082 0.634 1.00 0.00 47 LYS A C 3
ATOM 3958 O O . LYS A 1 47 ? -3.800 6.225 0.213 1.00 0.00 47 LYS A O 3
ATOM 3977 N N . LEU A 1 48 ? -5.626 5.016 0.363 1.00 0.00 48 LEU A N 3
ATOM 3978 C CA . LEU A 1 48 ? -5.051 3.931 -0.478 1.00 0.00 48 LEU A CA 3
ATOM 3979 C C . LEU A 1 48 ? -4.637 4.504 -1.832 1.00 0.00 48 LEU A C 3
ATOM 3980 O O . LEU A 1 48 ? -3.627 4.128 -2.392 1.00 0.00 48 LEU A O 3
ATOM 3996 N N . ALA A 1 49 ? -5.410 5.406 -2.366 1.00 0.00 49 ALA A N 3
ATOM 3997 C CA . ALA A 1 49 ? -5.065 5.997 -3.686 1.00 0.00 49 ALA A CA 3
ATOM 3998 C C . ALA A 1 49 ? -3.625 6.519 -3.666 1.00 0.00 49 ALA A C 3
ATOM 3999 O O . ALA A 1 49 ? -2.889 6.368 -4.620 1.00 0.00 49 ALA A O 3
ATOM 4006 N N . GLU A 1 50 ? -3.216 7.132 -2.588 1.00 0.00 50 GLU A N 3
ATOM 4007 C CA . GLU A 1 50 ? -1.824 7.660 -2.512 1.00 0.00 50 GLU A CA 3
ATOM 4008 C C . GLU A 1 50 ? -0.832 6.493 -2.479 1.00 0.00 50 GLU A C 3
ATOM 4009 O O . GLU A 1 50 ? 0.206 6.526 -3.107 1.00 0.00 50 GLU A O 3
ATOM 4021 N N . TYR A 1 51 ? -1.152 5.461 -1.746 1.00 0.00 51 TYR A N 3
ATOM 4022 C CA . TYR A 1 51 ? -0.246 4.282 -1.658 1.00 0.00 51 TYR A CA 3
ATOM 4023 C C . TYR A 1 51 ? -0.091 3.661 -3.047 1.00 0.00 51 TYR A C 3
ATOM 4024 O O . TYR A 1 51 ? 0.993 3.321 -3.474 1.00 0.00 51 TYR A O 3
ATOM 4042 N N . ILE A 1 52 ? -1.178 3.510 -3.750 1.00 0.00 52 ILE A N 3
ATOM 4043 C CA . ILE A 1 52 ? -1.123 2.911 -5.110 1.00 0.00 52 ILE A CA 3
ATOM 4044 C C . ILE A 1 52 ? -0.310 3.814 -6.041 1.00 0.00 52 ILE A C 3
ATOM 4045 O O . ILE A 1 52 ? 0.491 3.351 -6.828 1.00 0.00 52 ILE A O 3
ATOM 4061 N N . SER A 1 53 ? -0.522 5.102 -5.971 1.00 0.00 53 SER A N 3
ATOM 4062 C CA . SER A 1 53 ? 0.224 6.034 -6.863 1.00 0.00 53 SER A CA 3
ATOM 4063 C C . SER A 1 53 ? 1.729 5.896 -6.624 1.00 0.00 53 SER A C 3
ATOM 4064 O O . SER A 1 53 ? 2.515 5.919 -7.550 1.00 0.00 53 SER A O 3
ATOM 4072 N N . LEU A 1 54 ? 2.139 5.748 -5.394 1.00 0.00 54 LEU A N 3
ATOM 4073 C CA . LEU A 1 54 ? 3.593 5.605 -5.109 1.00 0.00 54 LEU A CA 3
ATOM 4074 C C . LEU A 1 54 ? 4.109 4.326 -5.768 1.00 0.00 54 LEU A C 3
ATOM 4075 O O . LEU A 1 54 ? 5.179 4.297 -6.344 1.00 0.00 54 LEU A O 3
ATOM 4091 N N . ALA A 1 55 ? 3.352 3.267 -5.686 1.00 0.00 55 ALA A N 3
ATOM 4092 C CA . ALA A 1 55 ? 3.787 1.986 -6.305 1.00 0.00 55 ALA A CA 3
ATOM 4093 C C . ALA A 1 55 ? 3.878 2.157 -7.822 1.00 0.00 55 ALA A C 3
ATOM 4094 O O . ALA A 1 55 ? 4.801 1.686 -8.456 1.00 0.00 55 ALA A O 3
ATOM 4101 N N . LYS A 1 56 ? 2.929 2.835 -8.406 1.00 0.00 56 LYS A N 3
ATOM 4102 C CA . LYS A 1 56 ? 2.957 3.046 -9.880 1.00 0.00 56 LYS A CA 3
ATOM 4103 C C . LYS A 1 56 ? 4.163 3.911 -10.248 1.00 0.00 56 LYS A C 3
ATOM 4104 O O . LYS A 1 56 ? 4.865 3.644 -11.202 1.00 0.00 56 LYS A O 3
ATOM 4123 N N . GLN A 1 57 ? 4.404 4.952 -9.495 1.00 0.00 57 GLN A N 3
ATOM 4124 C CA . GLN A 1 57 ? 5.557 5.844 -9.794 1.00 0.00 57 GLN A CA 3
ATOM 4125 C C . GLN A 1 57 ? 6.862 5.085 -9.551 1.00 0.00 57 GLN A C 3
ATOM 4126 O O . GLN A 1 57 ? 7.788 5.154 -10.332 1.00 0.00 57 GLN A O 3
ATOM 4140 N N . VAL A 1 58 ? 6.937 4.361 -8.468 1.00 0.00 58 VAL A N 3
ATOM 4141 C CA . VAL A 1 58 ? 8.174 3.594 -8.163 1.00 0.00 58 VAL A CA 3
ATOM 4142 C C . VAL A 1 58 ? 8.384 2.518 -9.229 1.00 0.00 58 VAL A C 3
ATOM 4143 O O . VAL A 1 58 ? 9.476 2.334 -9.727 1.00 0.00 58 VAL A O 3
ATOM 4156 N N . TYR A 1 59 ? 7.343 1.798 -9.575 1.00 0.00 59 TYR A N 3
ATOM 4157 C CA . TYR A 1 59 ? 7.469 0.718 -10.604 1.00 0.00 59 TYR A CA 3
ATOM 4158 C C . TYR A 1 59 ? 6.342 0.852 -11.630 1.00 0.00 59 TYR A C 3
ATOM 4159 O O . TYR A 1 59 ? 5.174 0.857 -11.295 1.00 0.00 59 TYR A O 3
ATOM 4177 N N . ALA A 1 60 ? 6.694 0.976 -12.880 1.00 0.00 60 ALA A N 3
ATOM 4178 C CA . ALA A 1 60 ? 5.665 1.125 -13.949 1.00 0.00 60 ALA A CA 3
ATOM 4179 C C . ALA A 1 60 ? 4.899 -0.186 -14.157 1.00 0.00 60 ALA A C 3
ATOM 4180 O O . ALA A 1 60 ? 5.449 -1.264 -14.062 1.00 0.00 60 ALA A O 3
ATOM 4187 N N . ASN A 1 61 ? 3.626 -0.090 -14.452 1.00 0.00 61 ASN A N 3
ATOM 4188 C CA . ASN A 1 61 ? 2.806 -1.314 -14.680 1.00 0.00 61 ASN A CA 3
ATOM 4189 C C . ASN A 1 61 ? 2.868 -2.198 -13.433 1.00 0.00 61 ASN A C 3
ATOM 4190 O O . ASN A 1 61 ? 2.976 -3.404 -13.516 1.00 0.00 61 ASN A O 3
ATOM 4201 N N . VAL A 1 62 ? 2.804 -1.594 -12.275 1.00 0.00 62 VAL A N 3
ATOM 4202 C CA . VAL A 1 62 ? 2.864 -2.382 -11.013 1.00 0.00 62 VAL A CA 3
ATOM 4203 C C . VAL A 1 62 ? 1.524 -3.078 -10.765 1.00 0.00 62 VAL A C 3
ATOM 4204 O O . VAL A 1 62 ? 0.470 -2.480 -10.858 1.00 0.00 62 VAL A O 3
ATOM 4217 N N . GLU A 1 63 ? 1.563 -4.347 -10.449 1.00 0.00 63 GLU A N 3
ATOM 4218 C CA . GLU A 1 63 ? 0.305 -5.107 -10.192 1.00 0.00 63 GLU A CA 3
ATOM 4219 C C . GLU A 1 63 ? -0.042 -5.038 -8.706 1.00 0.00 63 GLU A C 3
ATOM 4220 O O . GLU A 1 63 ? 0.824 -4.922 -7.863 1.00 0.00 63 GLU A O 3
ATOM 4232 N N . TYR A 1 64 ? -1.306 -5.104 -8.374 1.00 0.00 64 TYR A N 3
ATOM 4233 C CA . TYR A 1 64 ? -1.697 -5.035 -6.938 1.00 0.00 64 TYR A CA 3
ATOM 4234 C C . TYR A 1 64 ? -3.060 -5.693 -6.730 1.00 0.00 64 TYR A C 3
ATOM 4235 O O . TYR A 1 64 ? -3.796 -5.939 -7.663 1.00 0.00 64 TYR A O 3
ATOM 4253 N N . GLU A 1 65 ? -3.388 -5.995 -5.503 1.00 0.00 65 GLU A N 3
ATOM 4254 C CA . GLU A 1 65 ? -4.692 -6.650 -5.204 1.00 0.00 65 GLU A CA 3
ATOM 4255 C C . GLU A 1 65 ? -5.110 -6.278 -3.787 1.00 0.00 65 GLU A C 3
ATOM 4256 O O . GLU A 1 65 ? -4.287 -5.937 -2.960 1.00 0.00 65 GLU A O 3
ATOM 4268 N N . VAL A 1 66 ? -6.385 -6.345 -3.499 1.00 0.00 66 VAL A N 3
ATOM 4269 C CA . VAL A 1 66 ? -6.881 -5.993 -2.132 1.00 0.00 66 VAL A CA 3
ATOM 4270 C C . VAL A 1 66 ? -7.651 -7.179 -1.548 1.00 0.00 66 VAL A C 3
ATOM 4271 O O . VAL A 1 66 ? -8.530 -7.737 -2.175 1.00 0.00 66 VAL A O 3
ATOM 4284 N N . ALA A 1 67 ? -7.317 -7.565 -0.347 1.00 0.00 67 ALA A N 3
ATOM 4285 C CA . ALA A 1 67 ? -8.011 -8.714 0.296 1.00 0.00 67 ALA A CA 3
ATOM 4286 C C . ALA A 1 67 ? -9.400 -8.265 0.777 1.00 0.00 67 ALA A C 3
ATOM 4287 O O . ALA A 1 67 ? -9.657 -7.089 0.943 1.00 0.00 67 ALA A O 3
ATOM 4294 N N . PRO A 1 68 ? -10.285 -9.203 1.006 1.00 0.00 68 PRO A N 3
ATOM 4295 C CA . PRO A 1 68 ? -11.673 -8.910 1.479 1.00 0.00 68 PRO A CA 3
ATOM 4296 C C . PRO A 1 68 ? -11.671 -8.171 2.825 1.00 0.00 68 PRO A C 3
ATOM 4297 O O . PRO A 1 68 ? -11.305 -8.723 3.844 1.00 0.00 68 PRO A O 3
ATOM 4308 N N . VAL A 1 69 ? -12.081 -6.926 2.825 1.00 0.00 69 VAL A N 3
ATOM 4309 C CA . VAL A 1 69 ? -12.115 -6.124 4.089 1.00 0.00 69 VAL A CA 3
ATOM 4310 C C . VAL A 1 69 ? -13.527 -5.576 4.297 1.00 0.00 69 VAL A C 3
ATOM 4311 O O . VAL A 1 69 ? -14.152 -5.070 3.387 1.00 0.00 69 VAL A O 3
ATOM 4324 N N . ALA A 1 70 ? -14.032 -5.683 5.494 1.00 0.00 70 ALA A N 3
ATOM 4325 C CA . ALA A 1 70 ? -15.403 -5.183 5.780 1.00 0.00 70 ALA A CA 3
ATOM 4326 C C . ALA A 1 70 ? -15.446 -3.656 5.664 1.00 0.00 70 ALA A C 3
ATOM 4327 O O . ALA A 1 70 ? -14.474 -2.973 5.919 1.00 0.00 70 ALA A O 3
ATOM 4334 N N . ASP A 1 71 ? -16.575 -3.123 5.287 1.00 0.00 71 ASP A N 3
ATOM 4335 C CA . ASP A 1 71 ? -16.708 -1.647 5.152 1.00 0.00 71 ASP A CA 3
ATOM 4336 C C . ASP A 1 71 ? -16.546 -0.990 6.525 1.00 0.00 71 ASP A C 3
ATOM 4337 O O . ASP A 1 71 ? -16.095 0.133 6.638 1.00 0.00 71 ASP A O 3
ATOM 4346 N N . ASN A 1 72 ? -16.911 -1.682 7.569 1.00 0.00 72 ASN A N 3
ATOM 4347 C CA . ASN A 1 72 ? -16.785 -1.110 8.939 1.00 0.00 72 ASN A CA 3
ATOM 4348 C C . ASN A 1 72 ? -15.409 -1.471 9.504 1.00 0.00 72 ASN A C 3
ATOM 4349 O O . ASN A 1 72 ? -15.124 -1.252 10.665 1.00 0.00 72 ASN A O 3
ATOM 4360 N N . ALA A 1 73 ? -14.558 -2.031 8.686 1.00 0.00 73 ALA A N 3
ATOM 4361 C CA . ALA A 1 73 ? -13.200 -2.421 9.160 1.00 0.00 73 ALA A CA 3
ATOM 4362 C C . ALA A 1 73 ? -12.362 -1.178 9.463 1.00 0.00 73 ALA A C 3
ATOM 4363 O O . ALA A 1 73 ? -12.517 -0.143 8.844 1.00 0.00 73 ALA A O 3
ATOM 4370 N N . THR A 1 74 ? -11.469 -1.277 10.417 1.00 0.00 74 THR A N 3
ATOM 4371 C CA . THR A 1 74 ? -10.603 -0.114 10.778 1.00 0.00 74 THR A CA 3
ATOM 4372 C C . THR A 1 74 ? -9.227 -0.284 10.134 1.00 0.00 74 THR A C 3
ATOM 4373 O O . THR A 1 74 ? -8.332 0.511 10.342 1.00 0.00 74 THR A O 3
ATOM 4384 N N . GLU A 1 75 ? -9.047 -1.316 9.348 1.00 0.00 75 GLU A N 3
ATOM 4385 C CA . GLU A 1 75 ? -7.727 -1.540 8.682 1.00 0.00 75 GLU A CA 3
ATOM 4386 C C . GLU A 1 75 ? -7.951 -2.077 7.274 1.00 0.00 75 GLU A C 3
ATOM 4387 O O . GLU A 1 75 ? -9.009 -2.583 6.953 1.00 0.00 75 GLU A O 3
ATOM 4399 N N . LEU A 1 76 ? -6.956 -1.969 6.428 1.00 0.00 76 LEU A N 3
ATOM 4400 C CA . LEU A 1 76 ? -7.088 -2.466 5.026 1.00 0.00 76 LEU A CA 3
ATOM 4401 C C . LEU A 1 76 ? -5.922 -3.399 4.710 1.00 0.00 76 LEU A C 3
ATOM 4402 O O . LEU A 1 76 ? -4.780 -3.109 5.011 1.00 0.00 76 LEU A O 3
ATOM 4418 N N . HIS A 1 77 ? -6.208 -4.517 4.096 1.00 0.00 77 HIS A N 3
ATOM 4419 C CA . HIS A 1 77 ? -5.137 -5.495 3.736 1.00 0.00 77 HIS A CA 3
ATOM 4420 C C . HIS A 1 77 ? -4.929 -5.476 2.225 1.00 0.00 77 HIS A C 3
ATOM 4421 O O . HIS A 1 77 ? -5.863 -5.599 1.457 1.00 0.00 77 HIS A O 3
ATOM 4435 N N . ALA A 1 78 ? -3.708 -5.324 1.788 1.00 0.00 78 ALA A N 3
ATOM 4436 C CA . ALA A 1 78 ? -3.437 -5.297 0.324 1.00 0.00 78 ALA A CA 3
ATOM 4437 C C . ALA A 1 78 ? -2.024 -5.805 0.062 1.00 0.00 78 ALA A C 3
ATOM 4438 O O . ALA A 1 78 ? -1.161 -5.731 0.913 1.00 0.00 78 ALA A O 3
ATOM 4445 N N . ARG A 1 79 ? -1.788 -6.326 -1.113 1.00 0.00 79 ARG A N 3
ATOM 4446 C CA . ARG A 1 79 ? -0.435 -6.854 -1.461 1.00 0.00 79 ARG A CA 3
ATOM 4447 C C . ARG A 1 79 ? 0.017 -6.249 -2.786 1.00 0.00 79 ARG A C 3
ATOM 4448 O O . ARG A 1 79 ? -0.787 -5.918 -3.634 1.00 0.00 79 ARG A O 3
ATOM 4469 N N . PHE A 1 80 ? 1.304 -6.095 -2.964 1.00 0.00 80 PHE A N 3
ATOM 4470 C CA . PHE A 1 80 ? 1.838 -5.505 -4.229 1.00 0.00 80 PHE A CA 3
ATOM 4471 C C . PHE A 1 80 ? 2.950 -6.399 -4.770 1.00 0.00 80 PHE A C 3
ATOM 4472 O O . PHE A 1 80 ? 3.674 -7.025 -4.020 1.00 0.00 80 PHE A O 3
ATOM 4489 N N . LYS A 1 81 ? 3.091 -6.460 -6.071 1.00 0.00 81 LYS A N 3
ATOM 4490 C CA . LYS A 1 81 ? 4.157 -7.308 -6.688 1.00 0.00 81 LYS A CA 3
ATOM 4491 C C . LYS A 1 81 ? 5.177 -6.407 -7.379 1.00 0.00 81 LYS A C 3
ATOM 4492 O O . LYS A 1 81 ? 4.832 -5.433 -8.019 1.00 0.00 81 LYS A O 3
ATOM 4511 N N . PHE A 1 82 ? 6.438 -6.732 -7.244 1.00 0.00 82 PHE A N 3
ATOM 4512 C CA . PHE A 1 82 ? 7.515 -5.909 -7.874 1.00 0.00 82 PHE A CA 3
ATOM 4513 C C . PHE A 1 82 ? 8.510 -6.818 -8.592 1.00 0.00 82 PHE A C 3
ATOM 4514 O O . PHE A 1 82 ? 8.615 -7.995 -8.307 1.00 0.00 82 PHE A O 3
ATOM 4531 N N . GLU A 1 83 ? 9.242 -6.274 -9.523 1.00 0.00 83 GLU A N 3
ATOM 4532 C CA . GLU A 1 83 ? 10.237 -7.088 -10.271 1.00 0.00 83 GLU A CA 3
ATOM 4533 C C . GLU A 1 83 ? 11.339 -7.552 -9.318 1.00 0.00 83 GLU A C 3
ATOM 4534 O O . GLU A 1 83 ? 11.835 -8.655 -9.428 1.00 0.00 83 GLU A O 3
ATOM 4546 N N . VAL A 1 84 ? 11.734 -6.714 -8.386 1.00 0.00 84 VAL A N 3
ATOM 4547 C CA . VAL A 1 84 ? 12.817 -7.104 -7.427 1.00 0.00 84 VAL A CA 3
ATOM 4548 C C . VAL A 1 84 ? 12.439 -6.690 -6.003 1.00 0.00 84 VAL A C 3
ATOM 4549 O O . VAL A 1 84 ? 11.608 -5.829 -5.785 1.00 0.00 84 VAL A O 3
ATOM 4562 N N . SER A 1 85 ? 13.059 -7.308 -5.035 1.00 0.00 85 SER A N 3
ATOM 4563 C CA . SER A 1 85 ? 12.772 -6.989 -3.608 1.00 0.00 85 SER A CA 3
ATOM 4564 C C . SER A 1 85 ? 13.189 -5.549 -3.294 1.00 0.00 85 SER A C 3
ATOM 4565 O O . SER A 1 85 ? 12.522 -4.848 -2.556 1.00 0.00 85 SER A O 3
ATOM 4573 N N . ALA A 1 86 ? 14.297 -5.112 -3.840 1.00 0.00 86 ALA A N 3
ATOM 4574 C CA . ALA A 1 86 ? 14.787 -3.725 -3.577 1.00 0.00 86 ALA A CA 3
ATOM 4575 C C . ALA A 1 86 ? 13.613 -2.738 -3.580 1.00 0.00 86 ALA A C 3
ATOM 4576 O O . ALA A 1 86 ? 13.550 -1.827 -2.778 1.00 0.00 86 ALA A O 3
ATOM 4583 N N . GLU A 1 87 ? 12.683 -2.924 -4.474 1.00 0.00 87 GLU A N 3
ATOM 4584 C CA . GLU A 1 87 ? 11.508 -2.014 -4.540 1.00 0.00 87 GLU A CA 3
ATOM 4585 C C . GLU A 1 87 ? 10.667 -2.174 -3.272 1.00 0.00 87 GLU A C 3
ATOM 4586 O O . GLU A 1 87 ? 10.076 -1.233 -2.785 1.00 0.00 87 GLU A O 3
ATOM 4598 N N . LYS A 1 88 ? 10.609 -3.361 -2.736 1.00 0.00 88 LYS A N 3
ATOM 4599 C CA . LYS A 1 88 ? 9.809 -3.590 -1.501 1.00 0.00 88 LYS A CA 3
ATOM 4600 C C . LYS A 1 88 ? 10.370 -2.753 -0.355 1.00 0.00 88 LYS A C 3
ATOM 4601 O O . LYS A 1 88 ? 9.637 -2.136 0.392 1.00 0.00 88 LYS A O 3
ATOM 4620 N N . LEU A 1 89 ? 11.663 -2.741 -0.196 1.00 0.00 89 LEU A N 3
ATOM 4621 C CA . LEU A 1 89 ? 12.263 -1.961 0.921 1.00 0.00 89 LEU A CA 3
ATOM 4622 C C . LEU A 1 89 ? 11.956 -0.471 0.751 1.00 0.00 89 LEU A C 3
ATOM 4623 O O . LEU A 1 89 ? 11.496 0.184 1.664 1.00 0.00 89 LEU A O 3
ATOM 4639 N N . ILE A 1 90 ? 12.212 0.069 -0.409 1.00 0.00 90 ILE A N 3
ATOM 4640 C CA . ILE A 1 90 ? 11.942 1.517 -0.636 1.00 0.00 90 ILE A CA 3
ATOM 4641 C C . ILE A 1 90 ? 10.428 1.769 -0.650 1.00 0.00 90 ILE A C 3
ATOM 4642 O O . ILE A 1 90 ? 9.938 2.703 -0.050 1.00 0.00 90 ILE A O 3
ATOM 4658 N N . PHE A 1 91 ? 9.692 0.945 -1.341 1.00 0.00 91 PHE A N 3
ATOM 4659 C CA . PHE A 1 91 ? 8.216 1.130 -1.411 1.00 0.00 91 PHE A CA 3
ATOM 4660 C C . PHE A 1 91 ? 7.601 0.991 -0.019 1.00 0.00 91 PHE A C 3
ATOM 4661 O O . PHE A 1 91 ? 6.754 1.766 0.377 1.00 0.00 91 PHE A O 3
ATOM 4678 N N . GLU A 1 92 ? 8.014 0.000 0.722 1.00 0.00 92 GLU A N 3
ATOM 4679 C CA . GLU A 1 92 ? 7.448 -0.203 2.081 1.00 0.00 92 GLU A CA 3
ATOM 4680 C C . GLU A 1 92 ? 7.767 1.006 2.966 1.00 0.00 92 GLU A C 3
ATOM 4681 O O . GLU A 1 92 ? 6.957 1.431 3.764 1.00 0.00 92 GLU A O 3
ATOM 4693 N N . LEU A 1 93 ? 8.944 1.558 2.837 1.00 0.00 93 LEU A N 3
ATOM 4694 C CA . LEU A 1 93 ? 9.314 2.731 3.678 1.00 0.00 93 LEU A CA 3
ATOM 4695 C C . LEU A 1 93 ? 8.392 3.913 3.362 1.00 0.00 93 LEU A C 3
ATOM 4696 O O . LEU A 1 93 ? 7.908 4.590 4.247 1.00 0.00 93 LEU A O 3
ATOM 4712 N N . LYS A 1 94 ? 8.145 4.166 2.106 1.00 0.00 94 LYS A N 3
ATOM 4713 C CA . LYS A 1 94 ? 7.257 5.301 1.734 1.00 0.00 94 LYS A CA 3
ATOM 4714 C C . LYS A 1 94 ? 5.828 5.027 2.204 1.00 0.00 94 LYS A C 3
ATOM 4715 O O . LYS A 1 94 ? 5.163 5.889 2.743 1.00 0.00 94 LYS A O 3
ATOM 4734 N N . THR A 1 95 ? 5.350 3.831 1.998 1.00 0.00 95 THR A N 3
ATOM 4735 C CA . THR A 1 95 ? 3.964 3.498 2.423 1.00 0.00 95 THR A CA 3
ATOM 4736 C C . THR A 1 95 ? 3.881 3.488 3.950 1.00 0.00 95 THR A C 3
ATOM 4737 O O . THR A 1 95 ? 2.890 3.881 4.529 1.00 0.00 95 THR A O 3
ATOM 4748 N N . ARG A 1 96 ? 4.918 3.047 4.608 1.00 0.00 96 ARG A N 3
ATOM 4749 C CA . ARG A 1 96 ? 4.898 3.022 6.096 1.00 0.00 96 ARG A CA 3
ATOM 4750 C C . ARG A 1 96 ? 4.902 4.460 6.612 1.00 0.00 96 ARG A C 3
ATOM 4751 O O . ARG A 1 96 ? 4.231 4.791 7.570 1.00 0.00 96 ARG A O 3
ATOM 4772 N N . ALA A 1 97 ? 5.656 5.320 5.981 1.00 0.00 97 ALA A N 3
ATOM 4773 C CA . ALA A 1 97 ? 5.708 6.737 6.427 1.00 0.00 97 ALA A CA 3
ATOM 4774 C C . ALA A 1 97 ? 4.293 7.314 6.425 1.00 0.00 97 ALA A C 3
ATOM 4775 O O . ALA A 1 97 ? 3.858 7.928 7.378 1.00 0.00 97 ALA A O 3
ATOM 4782 N N . LEU A 1 98 ? 3.570 7.110 5.358 1.00 0.00 98 LEU A N 3
ATOM 4783 C CA . LEU A 1 98 ? 2.180 7.631 5.283 1.00 0.00 98 LEU A CA 3
ATOM 4784 C C . LEU A 1 98 ? 1.322 6.948 6.350 1.00 0.00 98 LEU A C 3
ATOM 4785 O O . LEU A 1 98 ? 0.508 7.570 7.001 1.00 0.00 98 LEU A O 3
ATOM 4801 N N . ALA A 1 99 ? 1.499 5.668 6.525 1.00 0.00 99 ALA A N 3
ATOM 4802 C CA . ALA A 1 99 ? 0.703 4.925 7.540 1.00 0.00 99 ALA A CA 3
ATOM 4803 C C . ALA A 1 99 ? 1.040 5.437 8.942 1.00 0.00 99 ALA A C 3
ATOM 4804 O O . ALA A 1 99 ? 0.206 5.451 9.825 1.00 0.00 99 ALA A O 3
ATOM 4811 N N . ARG A 1 100 ? 2.258 5.853 9.155 1.00 0.00 100 ARG A N 3
ATOM 4812 C CA . ARG A 1 100 ? 2.658 6.365 10.497 1.00 0.00 100 ARG A CA 3
ATOM 4813 C C . ARG A 1 100 ? 2.381 7.866 10.562 1.00 0.00 100 ARG A C 3
ATOM 4814 O O . ARG A 1 100 ? 2.650 8.518 11.550 1.00 0.00 100 ARG A O 3
ATOM 4835 N N . LEU A 1 101 ? 1.843 8.415 9.509 1.00 0.00 101 LEU A N 3
ATOM 4836 C CA . LEU A 1 101 ? 1.544 9.871 9.492 1.00 0.00 101 LEU A CA 3
ATOM 4837 C C . LEU A 1 101 ? 0.502 10.195 10.564 1.00 0.00 101 LEU A C 3
ATOM 4838 O O . LEU A 1 101 ? 0.610 11.180 11.267 1.00 0.00 101 LEU A O 3
ATOM 4854 N N . GLU A 1 102 ? -0.513 9.378 10.692 1.00 0.00 102 GLU A N 3
ATOM 4855 C CA . GLU A 1 102 ? -1.573 9.642 11.712 1.00 0.00 102 GLU A CA 3
ATOM 4856 C C . GLU A 1 102 ? -1.282 8.839 12.981 1.00 0.00 102 GLU A C 3
ATOM 4857 O O . GLU A 1 102 ? -1.200 7.627 12.958 1.00 0.00 102 GLU A O 3
ATOM 4869 N N . HIS A 1 103 ? -1.120 9.514 14.091 1.00 0.00 103 HIS A N 3
ATOM 4870 C CA . HIS A 1 103 ? -0.827 8.810 15.376 1.00 0.00 103 HIS A CA 3
ATOM 4871 C C . HIS A 1 103 ? -2.111 8.675 16.195 1.00 0.00 103 HIS A C 3
ATOM 4872 O O . HIS A 1 103 ? -2.268 9.290 17.231 1.00 0.00 103 HIS A O 3
ATOM 4886 N N . HIS A 1 104 ? -3.029 7.865 15.736 1.00 0.00 104 HIS A N 3
ATOM 4887 C CA . HIS A 1 104 ? -4.305 7.665 16.479 1.00 0.00 104 HIS A CA 3
ATOM 4888 C C . HIS A 1 104 ? -4.116 6.532 17.489 1.00 0.00 104 HIS A C 3
ATOM 4889 O O . HIS A 1 104 ? -4.913 6.341 18.386 1.00 0.00 104 HIS A O 3
ATOM 4903 N N . HIS A 1 105 ? -3.049 5.787 17.344 1.00 0.00 105 HIS A N 3
ATOM 4904 C CA . HIS A 1 105 ? -2.757 4.663 18.283 1.00 0.00 105 HIS A CA 3
ATOM 4905 C C . HIS A 1 105 ? -3.926 3.674 18.324 1.00 0.00 105 HIS A C 3
ATOM 4906 O O . HIS A 1 105 ? -5.056 4.012 18.034 1.00 0.00 105 HIS A O 3
ATOM 4920 N N . HIS A 1 106 ? -3.648 2.443 18.670 1.00 0.00 106 HIS A N 3
ATOM 4921 C CA . HIS A 1 106 ? -4.722 1.410 18.721 1.00 0.00 106 HIS A CA 3
ATOM 4922 C C . HIS A 1 106 ? -5.550 1.562 20.000 1.00 0.00 106 HIS A C 3
ATOM 4923 O O . HIS A 1 106 ? -5.023 1.679 21.089 1.00 0.00 106 HIS A O 3
ATOM 4937 N N . HIS A 1 107 ? -6.851 1.547 19.868 1.00 0.00 107 HIS A N 3
ATOM 4938 C CA . HIS A 1 107 ? -7.735 1.677 21.059 1.00 0.00 107 HIS A CA 3
ATOM 4939 C C . HIS A 1 107 ? -7.571 0.441 21.943 1.00 0.00 107 HIS A C 3
ATOM 4940 O O . HIS A 1 107 ? -7.496 0.533 23.151 1.00 0.00 107 HIS A O 3
ATOM 4954 N N . HIS A 1 108 ? -7.518 -0.717 21.339 1.00 0.00 108 HIS A N 3
ATOM 4955 C CA . HIS A 1 108 ? -7.360 -1.974 22.121 1.00 0.00 108 HIS A CA 3
ATOM 4956 C C . HIS A 1 108 ? -8.479 -2.085 23.158 1.00 0.00 108 HIS A C 3
ATOM 4957 O O . HIS A 1 108 ? -8.237 -2.666 24.201 1.00 0.00 108 HIS A O 3
ATOM 4972 N N . MET A 1 1 ? -27.036 -13.428 -32.509 1.00 0.00 1 MET A N 4
ATOM 4973 C CA . MET A 1 1 ? -27.350 -14.262 -33.702 1.00 0.00 1 MET A CA 4
ATOM 4974 C C . MET A 1 1 ? -26.050 -14.840 -34.264 1.00 0.00 1 MET A C 4
ATOM 4975 O O . MET A 1 1 ? -25.985 -15.984 -34.663 1.00 0.00 1 MET A O 4
ATOM 4991 N N . SER A 1 2 ? -25.017 -14.046 -34.304 1.00 0.00 2 SER A N 4
ATOM 4992 C CA . SER A 1 2 ? -23.719 -14.530 -34.849 1.00 0.00 2 SER A CA 4
ATOM 4993 C C . SER A 1 2 ? -23.153 -15.639 -33.959 1.00 0.00 2 SER A C 4
ATOM 4994 O O . SER A 1 2 ? -23.246 -15.587 -32.749 1.00 0.00 2 SER A O 4
ATOM 5002 N N . ASN A 1 3 ? -22.561 -16.638 -34.554 1.00 0.00 3 ASN A N 4
ATOM 5003 C CA . ASN A 1 3 ? -21.981 -17.754 -33.755 1.00 0.00 3 ASN A CA 4
ATOM 5004 C C . ASN A 1 3 ? -20.748 -17.255 -33.000 1.00 0.00 3 ASN A C 4
ATOM 5005 O O . ASN A 1 3 ? -20.262 -17.901 -32.095 1.00 0.00 3 ASN A O 4
ATOM 5016 N N . GLN A 1 4 ? -20.237 -16.108 -33.359 1.00 0.00 4 GLN A N 4
ATOM 5017 C CA . GLN A 1 4 ? -19.040 -15.576 -32.648 1.00 0.00 4 GLN A CA 4
ATOM 5018 C C . GLN A 1 4 ? -18.939 -14.070 -32.901 1.00 0.00 4 GLN A C 4
ATOM 5019 O O . GLN A 1 4 ? -18.338 -13.627 -33.859 1.00 0.00 4 GLN A O 4
ATOM 5033 N N . THR A 1 5 ? -19.536 -13.281 -32.050 1.00 0.00 5 THR A N 4
ATOM 5034 C CA . THR A 1 5 ? -19.496 -11.802 -32.234 1.00 0.00 5 THR A CA 4
ATOM 5035 C C . THR A 1 5 ? -18.058 -11.297 -32.103 1.00 0.00 5 THR A C 4
ATOM 5036 O O . THR A 1 5 ? -17.331 -11.690 -31.215 1.00 0.00 5 THR A O 4
ATOM 5047 N N . CYS A 1 6 ? -17.639 -10.431 -32.989 1.00 0.00 6 CYS A N 4
ATOM 5048 C CA . CYS A 1 6 ? -16.242 -9.903 -32.926 1.00 0.00 6 CYS A CA 4
ATOM 5049 C C . CYS A 1 6 ? -16.211 -8.588 -32.143 1.00 0.00 6 CYS A C 4
ATOM 5050 O O . CYS A 1 6 ? -17.014 -7.704 -32.358 1.00 0.00 6 CYS A O 4
ATOM 5058 N N . VAL A 1 7 ? -15.275 -8.454 -31.244 1.00 0.00 7 VAL A N 4
ATOM 5059 C CA . VAL A 1 7 ? -15.160 -7.199 -30.441 1.00 0.00 7 VAL A CA 4
ATOM 5060 C C . VAL A 1 7 ? -13.684 -6.961 -30.122 1.00 0.00 7 VAL A C 4
ATOM 5061 O O . VAL A 1 7 ? -13.244 -5.841 -29.963 1.00 0.00 7 VAL A O 4
ATOM 5074 N N . GLU A 1 8 ? -12.916 -8.015 -30.032 1.00 0.00 8 GLU A N 4
ATOM 5075 C CA . GLU A 1 8 ? -11.466 -7.857 -29.731 1.00 0.00 8 GLU A CA 4
ATOM 5076 C C . GLU A 1 8 ? -10.721 -9.146 -30.086 1.00 0.00 8 GLU A C 4
ATOM 5077 O O . GLU A 1 8 ? -11.009 -10.208 -29.571 1.00 0.00 8 GLU A O 4
ATOM 5089 N N . ASN A 1 9 ? -9.756 -9.052 -30.957 1.00 0.00 9 ASN A N 4
ATOM 5090 C CA . ASN A 1 9 ? -8.975 -10.257 -31.353 1.00 0.00 9 ASN A CA 4
ATOM 5091 C C . ASN A 1 9 ? -8.204 -10.793 -30.141 1.00 0.00 9 ASN A C 4
ATOM 5092 O O . ASN A 1 9 ? -8.076 -11.986 -29.952 1.00 0.00 9 ASN A O 4
ATOM 5103 N N . GLU A 1 10 ? -7.674 -9.917 -29.334 1.00 0.00 10 GLU A N 4
ATOM 5104 C CA . GLU A 1 10 ? -6.887 -10.360 -28.145 1.00 0.00 10 GLU A CA 4
ATOM 5105 C C . GLU A 1 10 ? -7.689 -11.372 -27.317 1.00 0.00 10 GLU A C 4
ATOM 5106 O O . GLU A 1 10 ? -8.902 -11.345 -27.288 1.00 0.00 10 GLU A O 4
ATOM 5118 N N . VAL A 1 11 ? -7.003 -12.266 -26.645 1.00 0.00 11 VAL A N 4
ATOM 5119 C CA . VAL A 1 11 ? -7.691 -13.297 -25.808 1.00 0.00 11 VAL A CA 4
ATOM 5120 C C . VAL A 1 11 ? -8.571 -14.180 -26.694 1.00 0.00 11 VAL A C 4
ATOM 5121 O O . VAL A 1 11 ? -9.748 -13.935 -26.861 1.00 0.00 11 VAL A O 4
ATOM 5134 N N . CYS A 1 12 ? -7.999 -15.213 -27.264 1.00 0.00 12 CYS A N 4
ATOM 5135 C CA . CYS A 1 12 ? -8.780 -16.131 -28.150 1.00 0.00 12 CYS A CA 4
ATOM 5136 C C . CYS A 1 12 ? -9.124 -17.417 -27.393 1.00 0.00 12 CYS A C 4
ATOM 5137 O O . CYS A 1 12 ? -8.869 -17.546 -26.212 1.00 0.00 12 CYS A O 4
ATOM 5145 N N . GLU A 1 13 ? -9.695 -18.372 -28.074 1.00 0.00 13 GLU A N 4
ATOM 5146 C CA . GLU A 1 13 ? -10.055 -19.658 -27.416 1.00 0.00 13 GLU A CA 4
ATOM 5147 C C . GLU A 1 13 ? -8.806 -20.537 -27.310 1.00 0.00 13 GLU A C 4
ATOM 5148 O O . GLU A 1 13 ? -8.865 -21.667 -26.865 1.00 0.00 13 GLU A O 4
ATOM 5160 N N . ALA A 1 14 ? -7.678 -20.021 -27.713 1.00 0.00 14 ALA A N 4
ATOM 5161 C CA . ALA A 1 14 ? -6.420 -20.815 -27.639 1.00 0.00 14 ALA A CA 4
ATOM 5162 C C . ALA A 1 14 ? -5.949 -20.886 -26.186 1.00 0.00 14 ALA A C 4
ATOM 5163 O O . ALA A 1 14 ? -5.010 -21.583 -25.860 1.00 0.00 14 ALA A O 4
ATOM 5170 N N . CYS A 1 15 ? -6.603 -20.175 -25.309 1.00 0.00 15 CYS A N 4
ATOM 5171 C CA . CYS A 1 15 ? -6.200 -20.207 -23.879 1.00 0.00 15 CYS A CA 4
ATOM 5172 C C . CYS A 1 15 ? -6.397 -21.630 -23.338 1.00 0.00 15 CYS A C 4
ATOM 5173 O O . CYS A 1 15 ? -5.619 -22.109 -22.538 1.00 0.00 15 CYS A O 4
ATOM 5181 N N . GLY A 1 16 ? -7.433 -22.308 -23.776 1.00 0.00 16 GLY A N 4
ATOM 5182 C CA . GLY A 1 16 ? -7.700 -23.705 -23.301 1.00 0.00 16 GLY A CA 4
ATOM 5183 C C . GLY A 1 16 ? -8.919 -23.695 -22.380 1.00 0.00 16 GLY A C 4
ATOM 5184 O O . GLY A 1 16 ? -9.865 -22.964 -22.597 1.00 0.00 16 GLY A O 4
ATOM 5188 N N . CYS A 1 17 ? -8.893 -24.486 -21.347 1.00 0.00 17 CYS A N 4
ATOM 5189 C CA . CYS A 1 17 ? -10.035 -24.507 -20.392 1.00 0.00 17 CYS A CA 4
ATOM 5190 C C . CYS A 1 17 ? -9.962 -23.202 -19.595 1.00 0.00 17 CYS A C 4
ATOM 5191 O O . CYS A 1 17 ? -8.906 -22.838 -19.119 1.00 0.00 17 CYS A O 4
ATOM 5199 N N . ALA A 1 18 ? -11.037 -22.463 -19.486 1.00 0.00 18 ALA A N 4
ATOM 5200 C CA . ALA A 1 18 ? -10.939 -21.157 -18.764 1.00 0.00 18 ALA A CA 4
ATOM 5201 C C . ALA A 1 18 ? -10.830 -21.371 -17.253 1.00 0.00 18 ALA A C 4
ATOM 5202 O O . ALA A 1 18 ? -11.542 -22.160 -16.665 1.00 0.00 18 ALA A O 4
ATOM 5209 N N . GLY A 1 19 ? -9.936 -20.653 -16.627 1.00 0.00 19 GLY A N 4
ATOM 5210 C CA . GLY A 1 19 ? -9.752 -20.774 -15.152 1.00 0.00 19 GLY A CA 4
ATOM 5211 C C . GLY A 1 19 ? -10.654 -19.768 -14.436 1.00 0.00 19 GLY A C 4
ATOM 5212 O O . GLY A 1 19 ? -10.415 -18.579 -14.452 1.00 0.00 19 GLY A O 4
ATOM 5216 N N . GLU A 1 20 ? -11.684 -20.244 -13.795 1.00 0.00 20 GLU A N 4
ATOM 5217 C CA . GLU A 1 20 ? -12.606 -19.330 -13.063 1.00 0.00 20 GLU A CA 4
ATOM 5218 C C . GLU A 1 20 ? -12.054 -19.083 -11.657 1.00 0.00 20 GLU A C 4
ATOM 5219 O O . GLU A 1 20 ? -12.758 -18.638 -10.772 1.00 0.00 20 GLU A O 4
ATOM 5231 N N . ILE A 1 21 ? -10.797 -19.370 -11.449 1.00 0.00 21 ILE A N 4
ATOM 5232 C CA . ILE A 1 21 ? -10.193 -19.153 -10.105 1.00 0.00 21 ILE A CA 4
ATOM 5233 C C . ILE A 1 21 ? -9.822 -17.678 -9.949 1.00 0.00 21 ILE A C 4
ATOM 5234 O O . ILE A 1 21 ? -9.079 -17.306 -9.063 1.00 0.00 21 ILE A O 4
ATOM 5250 N N . GLY A 1 22 ? -10.328 -16.838 -10.816 1.00 0.00 22 GLY A N 4
ATOM 5251 C CA . GLY A 1 22 ? -10.005 -15.382 -10.742 1.00 0.00 22 GLY A CA 4
ATOM 5252 C C . GLY A 1 22 ? -10.034 -14.900 -9.290 1.00 0.00 22 GLY A C 4
ATOM 5253 O O . GLY A 1 22 ? -11.071 -14.544 -8.768 1.00 0.00 22 GLY A O 4
ATOM 5257 N N . PHE A 1 23 ? -8.902 -14.877 -8.629 1.00 0.00 23 PHE A N 4
ATOM 5258 C CA . PHE A 1 23 ? -8.884 -14.408 -7.210 1.00 0.00 23 PHE A CA 4
ATOM 5259 C C . PHE A 1 23 ? -7.495 -13.841 -6.865 1.00 0.00 23 PHE A C 4
ATOM 5260 O O . PHE A 1 23 ? -6.872 -13.168 -7.662 1.00 0.00 23 PHE A O 4
ATOM 5277 N N . ILE A 1 24 ? -7.022 -14.100 -5.676 1.00 0.00 24 ILE A N 4
ATOM 5278 C CA . ILE A 1 24 ? -5.695 -13.575 -5.255 1.00 0.00 24 ILE A CA 4
ATOM 5279 C C . ILE A 1 24 ? -4.602 -14.094 -6.187 1.00 0.00 24 ILE A C 4
ATOM 5280 O O . ILE A 1 24 ? -4.613 -15.232 -6.608 1.00 0.00 24 ILE A O 4
ATOM 5296 N N . ILE A 1 25 ? -3.664 -13.250 -6.523 1.00 0.00 25 ILE A N 4
ATOM 5297 C CA . ILE A 1 25 ? -2.568 -13.661 -7.444 1.00 0.00 25 ILE A CA 4
ATOM 5298 C C . ILE A 1 25 ? -1.715 -14.762 -6.801 1.00 0.00 25 ILE A C 4
ATOM 5299 O O . ILE A 1 25 ? -1.394 -14.713 -5.632 1.00 0.00 25 ILE A O 4
ATOM 5315 N N . ARG A 1 26 ? -1.362 -15.762 -7.567 1.00 0.00 26 ARG A N 4
ATOM 5316 C CA . ARG A 1 26 ? -0.545 -16.889 -7.024 1.00 0.00 26 ARG A CA 4
ATOM 5317 C C . ARG A 1 26 ? 0.788 -16.370 -6.480 1.00 0.00 26 ARG A C 4
ATOM 5318 O O . ARG A 1 26 ? 1.385 -15.463 -7.020 1.00 0.00 26 ARG A O 4
ATOM 5339 N N . GLU A 1 27 ? 1.251 -16.950 -5.405 1.00 0.00 27 GLU A N 4
ATOM 5340 C CA . GLU A 1 27 ? 2.539 -16.509 -4.796 1.00 0.00 27 GLU A CA 4
ATOM 5341 C C . GLU A 1 27 ? 3.679 -16.639 -5.807 1.00 0.00 27 GLU A C 4
ATOM 5342 O O . GLU A 1 27 ? 3.850 -17.660 -6.442 1.00 0.00 27 GLU A O 4
ATOM 5354 N N . GLY A 1 28 ? 4.464 -15.605 -5.952 1.00 0.00 28 GLY A N 4
ATOM 5355 C CA . GLY A 1 28 ? 5.603 -15.657 -6.914 1.00 0.00 28 GLY A CA 4
ATOM 5356 C C . GLY A 1 28 ? 6.322 -14.301 -6.931 1.00 0.00 28 GLY A C 4
ATOM 5357 O O . GLY A 1 28 ? 5.874 -13.343 -6.334 1.00 0.00 28 GLY A O 4
ATOM 5361 N N . ASP A 1 29 ? 7.428 -14.218 -7.621 1.00 0.00 29 ASP A N 4
ATOM 5362 C CA . ASP A 1 29 ? 8.188 -12.932 -7.703 1.00 0.00 29 ASP A CA 4
ATOM 5363 C C . ASP A 1 29 ? 8.308 -12.277 -6.325 1.00 0.00 29 ASP A C 4
ATOM 5364 O O . ASP A 1 29 ? 7.958 -12.850 -5.314 1.00 0.00 29 ASP A O 4
ATOM 5373 N N . ASP A 1 30 ? 8.817 -11.073 -6.289 1.00 0.00 30 ASP A N 4
ATOM 5374 C CA . ASP A 1 30 ? 8.986 -10.356 -4.994 1.00 0.00 30 ASP A CA 4
ATOM 5375 C C . ASP A 1 30 ? 7.663 -9.696 -4.601 1.00 0.00 30 ASP A C 4
ATOM 5376 O O . ASP A 1 30 ? 7.404 -8.556 -4.928 1.00 0.00 30 ASP A O 4
ATOM 5385 N N . VAL A 1 31 ? 6.823 -10.409 -3.902 1.00 0.00 31 VAL A N 4
ATOM 5386 C CA . VAL A 1 31 ? 5.510 -9.834 -3.489 1.00 0.00 31 VAL A CA 4
ATOM 5387 C C . VAL A 1 31 ? 5.676 -9.066 -2.179 1.00 0.00 31 VAL A C 4
ATOM 5388 O O . VAL A 1 31 ? 6.633 -9.252 -1.456 1.00 0.00 31 VAL A O 4
ATOM 5401 N N . ALA A 1 32 ? 4.748 -8.202 -1.867 1.00 0.00 32 ALA A N 4
ATOM 5402 C CA . ALA A 1 32 ? 4.845 -7.419 -0.599 1.00 0.00 32 ALA A CA 4
ATOM 5403 C C . ALA A 1 32 ? 3.446 -7.237 -0.019 1.00 0.00 32 ALA A C 4
ATOM 5404 O O . ALA A 1 32 ? 2.497 -6.992 -0.734 1.00 0.00 32 ALA A O 4
ATOM 5411 N N . GLU A 1 33 ? 3.311 -7.354 1.275 1.00 0.00 33 GLU A N 4
ATOM 5412 C CA . GLU A 1 33 ? 1.972 -7.189 1.917 1.00 0.00 33 GLU A CA 4
ATOM 5413 C C . GLU A 1 33 ? 1.883 -5.799 2.537 1.00 0.00 33 GLU A C 4
ATOM 5414 O O . GLU A 1 33 ? 2.844 -5.291 3.074 1.00 0.00 33 GLU A O 4
ATOM 5426 N N . VAL A 1 34 ? 0.730 -5.180 2.469 1.00 0.00 34 VAL A N 4
ATOM 5427 C CA . VAL A 1 34 ? 0.558 -3.814 3.057 1.00 0.00 34 VAL A CA 4
ATOM 5428 C C . VAL A 1 34 ? -0.573 -3.856 4.085 1.00 0.00 34 VAL A C 4
ATOM 5429 O O . VAL A 1 34 ? -1.644 -4.367 3.826 1.00 0.00 34 VAL A O 4
ATOM 5442 N N . SER A 1 35 ? -0.331 -3.315 5.251 1.00 0.00 35 SER A N 4
ATOM 5443 C CA . SER A 1 35 ? -1.369 -3.301 6.325 1.00 0.00 35 SER A CA 4
ATOM 5444 C C . SER A 1 35 ? -1.832 -1.862 6.538 1.00 0.00 35 SER A C 4
ATOM 5445 O O . SER A 1 35 ? -1.036 -0.985 6.802 1.00 0.00 35 SER A O 4
ATOM 5453 N N . LEU A 1 36 ? -3.110 -1.610 6.411 1.00 0.00 36 LEU A N 4
ATOM 5454 C CA . LEU A 1 36 ? -3.640 -0.222 6.592 1.00 0.00 36 LEU A CA 4
ATOM 5455 C C . LEU A 1 36 ? -4.636 -0.200 7.746 1.00 0.00 36 LEU A C 4
ATOM 5456 O O . LEU A 1 36 ? -5.305 -1.174 8.022 1.00 0.00 36 LEU A O 4
ATOM 5472 N N . PHE A 1 37 ? -4.725 0.912 8.431 1.00 0.00 37 PHE A N 4
ATOM 5473 C CA . PHE A 1 37 ? -5.662 1.028 9.588 1.00 0.00 37 PHE A CA 4
ATOM 5474 C C . PHE A 1 37 ? -6.517 2.280 9.414 1.00 0.00 37 PHE A C 4
ATOM 5475 O O . PHE A 1 37 ? -6.080 3.272 8.868 1.00 0.00 37 PHE A O 4
ATOM 5492 N N . GLY A 1 38 ? -7.736 2.245 9.870 1.00 0.00 38 GLY A N 4
ATOM 5493 C CA . GLY A 1 38 ? -8.612 3.438 9.723 1.00 0.00 38 GLY A CA 4
ATOM 5494 C C . GLY A 1 38 ? -9.962 3.163 10.383 1.00 0.00 38 GLY A C 4
ATOM 5495 O O . GLY A 1 38 ? -10.183 2.118 10.960 1.00 0.00 38 GLY A O 4
ATOM 5499 N N . SER A 1 39 ? -10.867 4.098 10.301 1.00 0.00 39 SER A N 4
ATOM 5500 C CA . SER A 1 39 ? -12.206 3.902 10.922 1.00 0.00 39 SER A CA 4
ATOM 5501 C C . SER A 1 39 ? -13.138 3.201 9.934 1.00 0.00 39 SER A C 4
ATOM 5502 O O . SER A 1 39 ? -13.339 2.006 9.995 1.00 0.00 39 SER A O 4
ATOM 5510 N N . ASP A 1 40 ? -13.716 3.945 9.027 1.00 0.00 40 ASP A N 4
ATOM 5511 C CA . ASP A 1 40 ? -14.650 3.335 8.034 1.00 0.00 40 ASP A CA 4
ATOM 5512 C C . ASP A 1 40 ? -13.877 2.835 6.812 1.00 0.00 40 ASP A C 4
ATOM 5513 O O . ASP A 1 40 ? -12.713 3.133 6.631 1.00 0.00 40 ASP A O 4
ATOM 5522 N N . LYS A 1 41 ? -14.528 2.078 5.974 1.00 0.00 41 LYS A N 4
ATOM 5523 C CA . LYS A 1 41 ? -13.864 1.543 4.752 1.00 0.00 41 LYS A CA 4
ATOM 5524 C C . LYS A 1 41 ? -13.506 2.690 3.799 1.00 0.00 41 LYS A C 4
ATOM 5525 O O . LYS A 1 41 ? -12.488 2.662 3.136 1.00 0.00 41 LYS A O 4
ATOM 5544 N N . ALA A 1 42 ? -14.341 3.689 3.716 1.00 0.00 42 ALA A N 4
ATOM 5545 C CA . ALA A 1 42 ? -14.062 4.827 2.793 1.00 0.00 42 ALA A CA 4
ATOM 5546 C C . ALA A 1 42 ? -12.712 5.463 3.133 1.00 0.00 42 ALA A C 4
ATOM 5547 O O . ALA A 1 42 ? -11.943 5.806 2.259 1.00 0.00 42 ALA A O 4
ATOM 5554 N N . HIS A 1 43 ? -12.418 5.625 4.391 1.00 0.00 43 HIS A N 4
ATOM 5555 C CA . HIS A 1 43 ? -11.120 6.243 4.780 1.00 0.00 43 HIS A CA 4
ATOM 5556 C C . HIS A 1 43 ? -9.970 5.349 4.311 1.00 0.00 43 HIS A C 4
ATOM 5557 O O . HIS A 1 43 ? -8.967 5.819 3.812 1.00 0.00 43 HIS A O 4
ATOM 5571 N N . LEU A 1 44 ? -10.109 4.063 4.474 1.00 0.00 44 LEU A N 4
ATOM 5572 C CA . LEU A 1 44 ? -9.031 3.127 4.050 1.00 0.00 44 LEU A CA 4
ATOM 5573 C C . LEU A 1 44 ? -8.839 3.209 2.534 1.00 0.00 44 LEU A C 4
ATOM 5574 O O . LEU A 1 44 ? -7.730 3.184 2.038 1.00 0.00 44 LEU A O 4
ATOM 5590 N N . GLU A 1 45 ? -9.909 3.301 1.794 1.00 0.00 45 GLU A N 4
ATOM 5591 C CA . GLU A 1 45 ? -9.789 3.376 0.313 1.00 0.00 45 GLU A CA 4
ATOM 5592 C C . GLU A 1 45 ? -9.029 4.645 -0.081 1.00 0.00 45 GLU A C 4
ATOM 5593 O O . GLU A 1 45 ? -8.220 4.636 -0.987 1.00 0.00 45 GLU A O 4
ATOM 5605 N N . GLY A 1 46 ? -9.280 5.739 0.587 1.00 0.00 46 GLY A N 4
ATOM 5606 C CA . GLY A 1 46 ? -8.567 7.000 0.237 1.00 0.00 46 GLY A CA 4
ATOM 5607 C C . GLY A 1 46 ? -7.073 6.843 0.523 1.00 0.00 46 GLY A C 4
ATOM 5608 O O . GLY A 1 46 ? -6.237 7.209 -0.279 1.00 0.00 46 GLY A O 4
ATOM 5612 N N . LYS A 1 47 ? -6.730 6.296 1.657 1.00 0.00 47 LYS A N 4
ATOM 5613 C CA . LYS A 1 47 ? -5.292 6.111 1.997 1.00 0.00 47 LYS A CA 4
ATOM 5614 C C . LYS A 1 47 ? -4.665 5.120 1.014 1.00 0.00 47 LYS A C 4
ATOM 5615 O O . LYS A 1 47 ? -3.518 5.248 0.631 1.00 0.00 47 LYS A O 4
ATOM 5634 N N . LEU A 1 48 ? -5.409 4.129 0.608 1.00 0.00 48 LEU A N 4
ATOM 5635 C CA . LEU A 1 48 ? -4.867 3.121 -0.343 1.00 0.00 48 LEU A CA 4
ATOM 5636 C C . LEU A 1 48 ? -4.489 3.813 -1.654 1.00 0.00 48 LEU A C 4
ATOM 5637 O O . LEU A 1 48 ? -3.487 3.501 -2.268 1.00 0.00 48 LEU A O 4
ATOM 5653 N N . ALA A 1 49 ? -5.287 4.746 -2.089 1.00 0.00 49 ALA A N 4
ATOM 5654 C CA . ALA A 1 49 ? -4.986 5.456 -3.362 1.00 0.00 49 ALA A CA 4
ATOM 5655 C C . ALA A 1 49 ? -3.571 6.035 -3.311 1.00 0.00 49 ALA A C 4
ATOM 5656 O O . ALA A 1 49 ? -2.882 6.098 -4.310 1.00 0.00 49 ALA A O 4
ATOM 5663 N N . GLU A 1 50 ? -3.131 6.457 -2.159 1.00 0.00 50 GLU A N 4
ATOM 5664 C CA . GLU A 1 50 ? -1.760 7.032 -2.046 1.00 0.00 50 GLU A CA 4
ATOM 5665 C C . GLU A 1 50 ? -0.720 5.949 -2.342 1.00 0.00 50 GLU A C 4
ATOM 5666 O O . GLU A 1 50 ? 0.269 6.187 -3.006 1.00 0.00 50 GLU A O 4
ATOM 5678 N N . TYR A 1 51 ? -0.940 4.763 -1.850 1.00 0.00 51 TYR A N 4
ATOM 5679 C CA . TYR A 1 51 ? 0.027 3.653 -2.084 1.00 0.00 51 TYR A CA 4
ATOM 5680 C C . TYR A 1 51 ? 0.147 3.387 -3.584 1.00 0.00 51 TYR A C 4
ATOM 56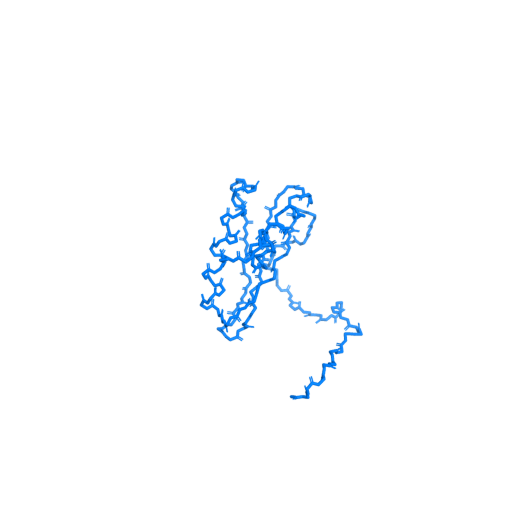81 O O . TYR A 1 51 ? 1.218 3.127 -4.094 1.00 0.00 51 TYR A O 4
ATOM 5699 N N . ILE A 1 52 ? -0.944 3.442 -4.290 1.00 0.00 52 ILE A N 4
ATOM 5700 C CA . ILE A 1 52 ? -0.899 3.182 -5.753 1.00 0.00 52 ILE A CA 4
ATOM 5701 C C . ILE A 1 52 ? -0.045 4.255 -6.437 1.00 0.00 52 ILE A C 4
ATOM 5702 O O . ILE A 1 52 ? 0.758 3.959 -7.301 1.00 0.00 52 ILE A O 4
ATOM 5718 N N . SER A 1 53 ? -0.212 5.496 -6.069 1.00 0.00 53 SER A N 4
ATOM 5719 C CA . SER A 1 53 ? 0.589 6.577 -6.715 1.00 0.00 53 SER A CA 4
ATOM 5720 C C . SER A 1 53 ? 2.084 6.336 -6.483 1.00 0.00 53 SER A C 4
ATOM 5721 O O . SER A 1 53 ? 2.869 6.329 -7.409 1.00 0.00 53 SER A O 4
ATOM 5729 N N . LEU A 1 54 ? 2.484 6.133 -5.256 1.00 0.00 54 LEU A N 4
ATOM 5730 C CA . LEU A 1 54 ? 3.926 5.888 -4.968 1.00 0.00 54 LEU A CA 4
ATOM 5731 C C . LEU A 1 54 ? 4.357 4.569 -5.614 1.00 0.00 54 LEU A C 4
ATOM 5732 O O . LEU A 1 54 ? 5.426 4.462 -6.179 1.00 0.00 54 LEU A O 4
ATOM 5748 N N . ALA A 1 55 ? 3.532 3.563 -5.530 1.00 0.00 55 ALA A N 4
ATOM 5749 C CA . ALA A 1 55 ? 3.891 2.250 -6.130 1.00 0.00 55 ALA A CA 4
ATOM 5750 C C . ALA A 1 55 ? 3.999 2.389 -7.652 1.00 0.00 55 ALA A C 4
ATOM 5751 O O . ALA A 1 55 ? 4.867 1.812 -8.274 1.00 0.00 55 ALA A O 4
ATOM 5758 N N . LYS A 1 56 ? 3.124 3.146 -8.255 1.00 0.00 56 LYS A N 4
ATOM 5759 C CA . LYS A 1 56 ? 3.176 3.319 -9.728 1.00 0.00 56 LYS A CA 4
ATOM 5760 C C . LYS A 1 56 ? 4.479 4.021 -10.111 1.00 0.00 56 LYS A C 4
ATOM 5761 O O . LYS A 1 56 ? 5.157 3.632 -11.042 1.00 0.00 56 LYS A O 4
ATOM 5780 N N . GLN A 1 57 ? 4.831 5.057 -9.399 1.00 0.00 57 GLN A N 4
ATOM 5781 C CA . GLN A 1 57 ? 6.084 5.796 -9.711 1.00 0.00 57 GLN A CA 4
ATOM 5782 C C . GLN A 1 57 ? 7.290 4.890 -9.451 1.00 0.00 57 GLN A C 4
ATOM 5783 O O . GLN A 1 57 ? 8.218 4.837 -10.232 1.00 0.00 57 GLN A O 4
ATOM 5797 N N . VAL A 1 58 ? 7.285 4.180 -8.357 1.00 0.00 58 VAL A N 4
ATOM 5798 C CA . VAL A 1 58 ? 8.430 3.284 -8.046 1.00 0.00 58 VAL A CA 4
ATOM 5799 C C . VAL A 1 58 ? 8.530 2.196 -9.115 1.00 0.00 58 VAL A C 4
ATOM 5800 O O . VAL A 1 58 ? 9.599 1.898 -9.609 1.00 0.00 58 VAL A O 4
ATOM 5813 N N . TYR A 1 59 ? 7.424 1.591 -9.469 1.00 0.00 59 TYR A N 4
ATOM 5814 C CA . TYR A 1 59 ? 7.449 0.510 -10.500 1.00 0.00 59 TYR A CA 4
ATOM 5815 C C . TYR A 1 59 ? 6.261 0.681 -11.452 1.00 0.00 59 TYR A C 4
ATOM 5816 O O . TYR A 1 59 ? 5.115 0.643 -11.052 1.00 0.00 59 TYR A O 4
ATOM 5834 N N . ALA A 1 60 ? 6.538 0.878 -12.709 1.00 0.00 60 ALA A N 4
ATOM 5835 C CA . ALA A 1 60 ? 5.447 1.067 -13.710 1.00 0.00 60 ALA A CA 4
ATOM 5836 C C . ALA A 1 60 ? 4.683 -0.243 -13.926 1.00 0.00 60 ALA A C 4
ATOM 5837 O O . ALA A 1 60 ? 5.214 -1.318 -13.734 1.00 0.00 60 ALA A O 4
ATOM 5844 N N . ASN A 1 61 ? 3.436 -0.150 -14.321 1.00 0.00 61 ASN A N 4
ATOM 5845 C CA . ASN A 1 61 ? 2.612 -1.373 -14.560 1.00 0.00 61 ASN A CA 4
ATOM 5846 C C . ASN A 1 61 ? 2.560 -2.216 -13.285 1.00 0.00 61 ASN A C 4
ATOM 5847 O O . ASN A 1 61 ? 2.561 -3.430 -13.330 1.00 0.00 61 ASN A O 4
ATOM 5858 N N . VAL A 1 62 ? 2.511 -1.577 -12.148 1.00 0.00 62 VAL A N 4
ATOM 5859 C CA . VAL A 1 62 ? 2.457 -2.334 -10.865 1.00 0.00 62 VAL A CA 4
ATOM 5860 C C . VAL A 1 62 ? 1.077 -2.968 -10.694 1.00 0.00 62 VAL A C 4
ATOM 5861 O O . VAL A 1 62 ? 0.066 -2.361 -10.979 1.00 0.00 62 VAL A O 4
ATOM 5874 N N . GLU A 1 63 ? 1.034 -4.194 -10.228 1.00 0.00 63 GLU A N 4
ATOM 5875 C CA . GLU A 1 63 ? -0.272 -4.899 -10.029 1.00 0.00 63 GLU A CA 4
ATOM 5876 C C . GLU A 1 63 ? -0.475 -5.177 -8.538 1.00 0.00 63 GLU A C 4
ATOM 5877 O O . GLU A 1 63 ? 0.456 -5.495 -7.824 1.00 0.00 63 GLU A O 4
ATOM 5889 N N . TYR A 1 64 ? -1.687 -5.058 -8.063 1.00 0.00 64 TYR A N 4
ATOM 5890 C CA . TYR A 1 64 ? -1.954 -5.312 -6.616 1.00 0.00 64 TYR A CA 4
ATOM 5891 C C . TYR A 1 64 ? -3.364 -5.879 -6.448 1.00 0.00 64 TYR A C 4
ATOM 5892 O O . TYR A 1 64 ? -4.201 -5.757 -7.318 1.00 0.00 64 TYR A O 4
ATOM 5910 N N . GLU A 1 65 ? -3.631 -6.501 -5.330 1.00 0.00 65 GLU A N 4
ATOM 5911 C CA . GLU A 1 65 ? -4.988 -7.081 -5.091 1.00 0.00 65 GLU A CA 4
ATOM 5912 C C . GLU A 1 65 ? -5.368 -6.850 -3.633 1.00 0.00 65 GLU A C 4
ATOM 5913 O O . GLU A 1 65 ? -4.524 -6.824 -2.761 1.00 0.00 65 GLU A O 4
ATOM 5925 N N . VAL A 1 66 ? -6.637 -6.670 -3.367 1.00 0.00 66 VAL A N 4
ATOM 5926 C CA . VAL A 1 66 ? -7.098 -6.425 -1.966 1.00 0.00 66 VAL A CA 4
ATOM 5927 C C . VAL A 1 66 ? -8.033 -7.548 -1.521 1.00 0.00 66 VAL A C 4
ATOM 5928 O O . VAL A 1 66 ? -8.977 -7.899 -2.200 1.00 0.00 66 VAL A O 4
ATOM 5941 N N . ALA A 1 67 ? -7.760 -8.119 -0.382 1.00 0.00 67 ALA A N 4
ATOM 5942 C CA . ALA A 1 67 ? -8.607 -9.233 0.130 1.00 0.00 67 ALA A CA 4
ATOM 5943 C C . ALA A 1 67 ? -9.978 -8.683 0.562 1.00 0.00 67 ALA A C 4
ATOM 5944 O O . ALA A 1 67 ? -10.186 -7.486 0.590 1.00 0.00 67 ALA A O 4
ATOM 5951 N N . PRO A 1 68 ? -10.909 -9.551 0.885 1.00 0.00 68 PRO A N 4
ATOM 5952 C CA . PRO A 1 68 ? -12.278 -9.132 1.322 1.00 0.00 68 PRO A CA 4
ATOM 5953 C C . PRO A 1 68 ? -12.239 -8.085 2.444 1.00 0.00 68 PRO A C 4
ATOM 5954 O O . PRO A 1 68 ? -11.565 -8.259 3.439 1.00 0.00 68 PRO A O 4
ATOM 5965 N N . VAL A 1 69 ? -12.964 -7.003 2.289 1.00 0.00 69 VAL A N 4
ATOM 5966 C CA . VAL A 1 69 ? -12.987 -5.932 3.338 1.00 0.00 69 VAL A CA 4
ATOM 5967 C C . VAL A 1 69 ? -14.438 -5.560 3.647 1.00 0.00 69 VAL A C 4
ATOM 5968 O O . VAL A 1 69 ? -15.245 -5.377 2.758 1.00 0.00 69 VAL A O 4
ATOM 5981 N N . ALA A 1 70 ? -14.772 -5.449 4.901 1.00 0.00 70 ALA A N 4
ATOM 5982 C CA . ALA A 1 70 ? -16.170 -5.091 5.274 1.00 0.00 70 ALA A CA 4
ATOM 5983 C C . ALA A 1 70 ? -16.353 -3.571 5.213 1.00 0.00 70 ALA A C 4
ATOM 5984 O O . ALA A 1 70 ? -15.404 -2.815 5.267 1.00 0.00 70 ALA A O 4
ATOM 5991 N N . ASP A 1 71 ? -17.575 -3.125 5.109 1.00 0.00 71 ASP A N 4
ATOM 5992 C CA . ASP A 1 71 ? -17.847 -1.660 5.053 1.00 0.00 71 ASP A CA 4
ATOM 5993 C C . ASP A 1 71 ? -17.423 -1.007 6.370 1.00 0.00 71 ASP A C 4
ATOM 5994 O O . ASP A 1 71 ? -16.941 0.107 6.394 1.00 0.00 71 ASP A O 4
ATOM 6003 N N . ASN A 1 72 ? -17.606 -1.690 7.469 1.00 0.00 72 ASN A N 4
ATOM 6004 C CA . ASN A 1 72 ? -17.222 -1.115 8.794 1.00 0.00 72 ASN A CA 4
ATOM 6005 C C . ASN A 1 72 ? -15.834 -1.628 9.183 1.00 0.00 72 ASN A C 4
ATOM 6006 O O . ASN A 1 72 ? -15.435 -1.566 10.330 1.00 0.00 72 ASN A O 4
ATOM 6017 N N . ALA A 1 73 ? -15.098 -2.139 8.233 1.00 0.00 73 ALA A N 4
ATOM 6018 C CA . ALA A 1 73 ? -13.736 -2.668 8.534 1.00 0.00 73 ALA A CA 4
ATOM 6019 C C . ALA A 1 73 ? -12.838 -1.545 9.061 1.00 0.00 73 ALA A C 4
ATOM 6020 O O . ALA A 1 73 ? -12.924 -0.412 8.633 1.00 0.00 73 ALA A O 4
ATOM 6027 N N . THR A 1 74 ? -11.968 -1.862 9.987 1.00 0.00 74 THR A N 4
ATOM 6028 C CA . THR A 1 74 ? -11.045 -0.832 10.556 1.00 0.00 74 THR A CA 4
ATOM 6029 C C . THR A 1 74 ? -9.659 -0.987 9.928 1.00 0.00 74 THR A C 4
ATOM 6030 O O . THR A 1 74 ? -8.758 -0.218 10.196 1.00 0.00 74 THR A O 4
ATOM 6041 N N . GLU A 1 75 ? -9.479 -1.973 9.090 1.00 0.00 75 GLU A N 4
ATOM 6042 C CA . GLU A 1 75 ? -8.151 -2.174 8.436 1.00 0.00 75 GLU A CA 4
ATOM 6043 C C . GLU A 1 75 ? -8.356 -2.777 7.050 1.00 0.00 75 GLU A C 4
ATOM 6044 O O . GLU A 1 75 ? -9.378 -3.368 6.768 1.00 0.00 75 GLU A O 4
ATOM 6056 N N . LEU A 1 76 ? -7.389 -2.631 6.182 1.00 0.00 76 LEU A N 4
ATOM 6057 C CA . LEU A 1 76 ? -7.511 -3.192 4.801 1.00 0.00 76 LEU A CA 4
ATOM 6058 C C . LEU A 1 76 ? -6.240 -3.965 4.458 1.00 0.00 76 LEU A C 4
ATOM 6059 O O . LEU A 1 76 ? -5.139 -3.511 4.701 1.00 0.00 76 LEU A O 4
ATOM 6075 N N . HIS A 1 77 ? -6.391 -5.138 3.901 1.00 0.00 77 HIS A N 4
ATOM 6076 C CA . HIS A 1 77 ? -5.204 -5.969 3.538 1.00 0.00 77 HIS A CA 4
ATOM 6077 C C . HIS A 1 77 ? -4.974 -5.887 2.032 1.00 0.00 77 HIS A C 4
ATOM 6078 O O . HIS A 1 77 ? -5.884 -6.061 1.246 1.00 0.00 77 HIS A O 4
ATOM 6092 N N . ALA A 1 78 ? -3.764 -5.616 1.620 1.00 0.00 78 ALA A N 4
ATOM 6093 C CA . ALA A 1 78 ? -3.471 -5.515 0.159 1.00 0.00 78 ALA A CA 4
ATOM 6094 C C . ALA A 1 78 ? -2.093 -6.107 -0.127 1.00 0.00 78 ALA A C 4
ATOM 6095 O O . ALA A 1 78 ? -1.240 -6.159 0.734 1.00 0.00 78 ALA A O 4
ATOM 6102 N N . ARG A 1 79 ? -1.878 -6.559 -1.336 1.00 0.00 79 ARG A N 4
ATOM 6103 C CA . ARG A 1 79 ? -0.562 -7.159 -1.710 1.00 0.00 79 ARG A CA 4
ATOM 6104 C C . ARG A 1 79 ? -0.047 -6.476 -2.973 1.00 0.00 79 ARG A C 4
ATOM 6105 O O . ARG A 1 79 ? -0.814 -6.051 -3.814 1.00 0.00 79 ARG A O 4
ATOM 6126 N N . PHE A 1 80 ? 1.250 -6.359 -3.107 1.00 0.00 80 PHE A N 4
ATOM 6127 C CA . PHE A 1 80 ? 1.841 -5.694 -4.310 1.00 0.00 80 PHE A CA 4
ATOM 6128 C C . PHE A 1 80 ? 2.911 -6.598 -4.910 1.00 0.00 80 PHE A C 4
ATOM 6129 O O . PHE A 1 80 ? 3.582 -7.327 -4.211 1.00 0.00 80 PHE A O 4
ATOM 6146 N N . LYS A 1 81 ? 3.073 -6.553 -6.207 1.00 0.00 81 LYS A N 4
ATOM 6147 C CA . LYS A 1 81 ? 4.100 -7.406 -6.881 1.00 0.00 81 LYS A CA 4
ATOM 6148 C C . LYS A 1 81 ? 5.193 -6.504 -7.448 1.00 0.00 81 LYS A C 4
ATOM 6149 O O . LYS A 1 81 ? 5.013 -5.844 -8.450 1.00 0.00 81 LYS A O 4
ATOM 6168 N N . PHE A 1 82 ? 6.325 -6.463 -6.795 1.00 0.00 82 PHE A N 4
ATOM 6169 C CA . PHE A 1 82 ? 7.445 -5.597 -7.265 1.00 0.00 82 PHE A CA 4
ATOM 6170 C C . PHE A 1 82 ? 8.455 -6.434 -8.049 1.00 0.00 82 PHE A C 4
ATOM 6171 O O . PHE A 1 82 ? 8.640 -7.606 -7.793 1.00 0.00 82 PHE A O 4
ATOM 6188 N N . GLU A 1 83 ? 9.104 -5.836 -9.009 1.00 0.00 83 GLU A N 4
ATOM 6189 C CA . GLU A 1 83 ? 10.098 -6.587 -9.822 1.00 0.00 83 GLU A CA 4
ATOM 6190 C C . GLU A 1 83 ? 11.276 -7.011 -8.943 1.00 0.00 83 GLU A C 4
ATOM 6191 O O . GLU A 1 83 ? 11.828 -8.079 -9.115 1.00 0.00 83 GLU A O 4
ATOM 6203 N N . VAL A 1 84 ? 11.674 -6.179 -8.007 1.00 0.00 84 VAL A N 4
ATOM 6204 C CA . VAL A 1 84 ? 12.829 -6.531 -7.118 1.00 0.00 84 VAL A CA 4
ATOM 6205 C C . VAL A 1 84 ? 12.477 -6.238 -5.660 1.00 0.00 84 VAL A C 4
ATOM 6206 O O . VAL A 1 84 ? 11.619 -5.432 -5.361 1.00 0.00 84 VAL A O 4
ATOM 6219 N N . SER A 1 85 ? 13.145 -6.892 -4.752 1.00 0.00 85 SER A N 4
ATOM 6220 C CA . SER A 1 85 ? 12.873 -6.671 -3.306 1.00 0.00 85 SER A CA 4
ATOM 6221 C C . SER A 1 85 ? 13.367 -5.280 -2.899 1.00 0.00 85 SER A C 4
ATOM 6222 O O . SER A 1 85 ? 12.989 -4.753 -1.870 1.00 0.00 85 SER A O 4
ATOM 6230 N N . ALA A 1 86 ? 14.213 -4.683 -3.695 1.00 0.00 86 ALA A N 4
ATOM 6231 C CA . ALA A 1 86 ? 14.737 -3.331 -3.354 1.00 0.00 86 ALA A CA 4
ATOM 6232 C C . ALA A 1 86 ? 13.580 -2.330 -3.309 1.00 0.00 86 ALA A C 4
ATOM 6233 O O . ALA A 1 86 ? 13.509 -1.485 -2.437 1.00 0.00 86 ALA A O 4
ATOM 6240 N N . GLU A 1 87 ? 12.670 -2.429 -4.235 1.00 0.00 87 GLU A N 4
ATOM 6241 C CA . GLU A 1 87 ? 11.511 -1.499 -4.255 1.00 0.00 87 GLU A CA 4
ATOM 6242 C C . GLU A 1 87 ? 10.652 -1.747 -3.016 1.00 0.00 87 GLU A C 4
ATOM 6243 O O . GLU A 1 87 ? 10.060 -0.843 -2.466 1.00 0.00 87 GLU A O 4
ATOM 6255 N N . LYS A 1 88 ? 10.586 -2.971 -2.574 1.00 0.00 88 LYS A N 4
ATOM 6256 C CA . LYS A 1 88 ? 9.774 -3.294 -1.371 1.00 0.00 88 LYS A CA 4
ATOM 6257 C C . LYS A 1 88 ? 10.337 -2.565 -0.149 1.00 0.00 88 LYS A C 4
ATOM 6258 O O . LYS A 1 88 ? 9.604 -2.020 0.651 1.00 0.00 88 LYS A O 4
ATOM 6277 N N . LEU A 1 89 ? 11.632 -2.567 0.013 1.00 0.00 89 LEU A N 4
ATOM 6278 C CA . LEU A 1 89 ? 12.232 -1.892 1.195 1.00 0.00 89 LEU A CA 4
ATOM 6279 C C . LEU A 1 89 ? 11.918 -0.392 1.154 1.00 0.00 89 LEU A C 4
ATOM 6280 O O . LEU A 1 89 ? 11.481 0.183 2.130 1.00 0.00 89 LEU A O 4
ATOM 6296 N N . ILE A 1 90 ? 12.128 0.240 0.033 1.00 0.00 90 ILE A N 4
ATOM 6297 C CA . ILE A 1 90 ? 11.834 1.698 -0.071 1.00 0.00 90 ILE A CA 4
ATOM 6298 C C . ILE A 1 90 ? 10.317 1.912 -0.047 1.00 0.00 90 ILE A C 4
ATOM 6299 O O . ILE A 1 90 ? 9.813 2.794 0.618 1.00 0.00 90 ILE A O 4
ATOM 6315 N N . PHE A 1 91 ? 9.595 1.118 -0.779 1.00 0.00 91 PHE A N 4
ATOM 6316 C CA . PHE A 1 91 ? 8.118 1.271 -0.825 1.00 0.00 91 PHE A CA 4
ATOM 6317 C C . PHE A 1 91 ? 7.535 1.115 0.580 1.00 0.00 91 PHE A C 4
ATOM 6318 O O . PHE A 1 91 ? 6.679 1.870 0.992 1.00 0.00 91 PHE A O 4
ATOM 6335 N N . GLU A 1 92 ? 7.983 0.135 1.314 1.00 0.00 92 GLU A N 4
ATOM 6336 C CA . GLU A 1 92 ? 7.444 -0.079 2.686 1.00 0.00 92 GLU A CA 4
ATOM 6337 C C . GLU A 1 92 ? 7.765 1.127 3.578 1.00 0.00 92 GLU A C 4
ATOM 6338 O O . GLU A 1 92 ? 6.884 1.761 4.120 1.00 0.00 92 GLU A O 4
ATOM 6350 N N . LEU A 1 93 ? 9.023 1.437 3.741 1.00 0.00 93 LEU A N 4
ATOM 6351 C CA . LEU A 1 93 ? 9.409 2.589 4.607 1.00 0.00 93 LEU A CA 4
ATOM 6352 C C . LEU A 1 93 ? 8.854 3.892 4.022 1.00 0.00 93 LEU A C 4
ATOM 6353 O O . LEU A 1 93 ? 8.350 4.736 4.734 1.00 0.00 93 LEU A O 4
ATOM 6369 N N . LYS A 1 94 ? 8.947 4.061 2.735 1.00 0.00 94 LYS A N 4
ATOM 6370 C CA . LYS A 1 94 ? 8.433 5.308 2.108 1.00 0.00 94 LYS A CA 4
ATOM 6371 C C . LYS A 1 94 ? 6.923 5.413 2.324 1.00 0.00 94 LYS A C 4
ATOM 6372 O O . LYS A 1 94 ? 6.412 6.454 2.682 1.00 0.00 94 LYS A O 4
ATOM 6391 N N . THR A 1 95 ? 6.203 4.346 2.114 1.00 0.00 95 THR A N 4
ATOM 6392 C CA . THR A 1 95 ? 4.730 4.400 2.318 1.00 0.00 95 THR A CA 4
ATOM 6393 C C . THR A 1 95 ? 4.432 4.627 3.799 1.00 0.00 95 THR A C 4
ATOM 6394 O O . THR A 1 95 ? 3.585 5.421 4.157 1.00 0.00 95 THR A O 4
ATOM 6405 N N . ARG A 1 96 ? 5.133 3.946 4.666 1.00 0.00 96 ARG A N 4
ATOM 6406 C CA . ARG A 1 96 ? 4.899 4.134 6.122 1.00 0.00 96 ARG A CA 4
ATOM 6407 C C . ARG A 1 96 ? 5.270 5.565 6.505 1.00 0.00 96 ARG A C 4
ATOM 6408 O O . ARG A 1 96 ? 4.613 6.194 7.310 1.00 0.00 96 ARG A O 4
ATOM 6429 N N . ALA A 1 97 ? 6.319 6.082 5.928 1.00 0.00 97 ALA A N 4
ATOM 6430 C CA . ALA A 1 97 ? 6.739 7.472 6.246 1.00 0.00 97 ALA A CA 4
ATOM 6431 C C . ALA A 1 97 ? 5.638 8.439 5.818 1.00 0.00 97 ALA A C 4
ATOM 6432 O O . ALA A 1 97 ? 5.334 9.396 6.502 1.00 0.00 97 ALA A O 4
ATOM 6439 N N . LEU A 1 98 ? 5.032 8.190 4.690 1.00 0.00 98 LEU A N 4
ATOM 6440 C CA . LEU A 1 98 ? 3.945 9.085 4.213 1.00 0.00 98 LEU A CA 4
ATOM 6441 C C . LEU A 1 98 ? 2.783 9.034 5.201 1.00 0.00 98 LEU A C 4
ATOM 6442 O O . LEU A 1 98 ? 2.237 10.049 5.590 1.00 0.00 98 LEU A O 4
ATOM 6458 N N . ALA A 1 99 ? 2.409 7.858 5.616 1.00 0.00 99 ALA A N 4
ATOM 6459 C CA . ALA A 1 99 ? 1.290 7.727 6.587 1.00 0.00 99 ALA A CA 4
ATOM 6460 C C . ALA A 1 99 ? 1.728 8.286 7.938 1.00 0.00 99 ALA A C 4
ATOM 6461 O O . ALA A 1 99 ? 0.959 8.906 8.646 1.00 0.00 99 ALA A O 4
ATOM 6468 N N . ARG A 1 100 ? 2.961 8.065 8.300 1.00 0.00 100 ARG A N 4
ATOM 6469 C CA . ARG A 1 100 ? 3.467 8.571 9.602 1.00 0.00 100 ARG A CA 4
ATOM 6470 C C . ARG A 1 100 ? 3.667 10.089 9.513 1.00 0.00 100 ARG A C 4
ATOM 6471 O O . ARG A 1 100 ? 3.793 10.770 10.510 1.00 0.00 100 ARG A O 4
ATOM 6492 N N . LEU A 1 101 ? 3.698 10.610 8.314 1.00 0.00 101 LEU A N 4
ATOM 6493 C CA . LEU A 1 101 ? 3.887 12.071 8.108 1.00 0.00 101 LEU A CA 4
ATOM 6494 C C . LEU A 1 101 ? 5.208 12.533 8.731 1.00 0.00 101 LEU A C 4
ATOM 6495 O O . LEU A 1 101 ? 5.650 12.022 9.739 1.00 0.00 101 LEU A O 4
ATOM 6511 N N . GLU A 1 102 ? 5.832 13.506 8.119 1.00 0.00 102 GLU A N 4
ATOM 6512 C CA . GLU A 1 102 ? 7.128 14.028 8.635 1.00 0.00 102 GLU A CA 4
ATOM 6513 C C . GLU A 1 102 ? 6.982 14.409 10.110 1.00 0.00 102 GLU A C 4
ATOM 6514 O O . GLU A 1 102 ? 6.702 15.541 10.447 1.00 0.00 102 GLU A O 4
ATOM 6526 N N . HIS A 1 103 ? 7.184 13.466 10.983 1.00 0.00 103 HIS A N 4
ATOM 6527 C CA . HIS A 1 103 ? 7.077 13.747 12.440 1.00 0.00 103 HIS A CA 4
ATOM 6528 C C . HIS A 1 103 ? 8.197 14.698 12.860 1.00 0.00 103 HIS A C 4
ATOM 6529 O O . HIS A 1 103 ? 8.006 15.588 13.663 1.00 0.00 103 HIS A O 4
ATOM 6543 N N . HIS A 1 104 ? 9.374 14.502 12.332 1.00 0.00 104 HIS A N 4
ATOM 6544 C CA . HIS A 1 104 ? 10.519 15.376 12.709 1.00 0.00 104 HIS A CA 4
ATOM 6545 C C . HIS A 1 104 ? 10.133 16.851 12.565 1.00 0.00 104 HIS A C 4
ATOM 6546 O O . HIS A 1 104 ? 9.684 17.289 11.525 1.00 0.00 104 HIS A O 4
ATOM 6560 N N . HIS A 1 105 ? 10.324 17.617 13.608 1.00 0.00 105 HIS A N 4
ATOM 6561 C CA . HIS A 1 105 ? 9.991 19.072 13.563 1.00 0.00 105 HIS A CA 4
ATOM 6562 C C . HIS A 1 105 ? 8.638 19.294 12.884 1.00 0.00 105 HIS A C 4
ATOM 6563 O O . HIS A 1 105 ? 7.902 18.369 12.607 1.00 0.00 105 HIS A O 4
ATOM 6577 N N . HIS A 1 106 ? 8.313 20.529 12.622 1.00 0.00 106 HIS A N 4
ATOM 6578 C CA . HIS A 1 106 ? 7.018 20.854 11.964 1.00 0.00 106 HIS A CA 4
ATOM 6579 C C . HIS A 1 106 ? 7.170 22.195 11.241 1.00 0.00 106 HIS A C 4
ATOM 6580 O O . HIS A 1 106 ? 6.268 23.008 11.217 1.00 0.00 106 HIS A O 4
ATOM 6594 N N . HIS A 1 107 ? 8.317 22.434 10.665 1.00 0.00 107 HIS A N 4
ATOM 6595 C CA . HIS A 1 107 ? 8.548 23.725 9.959 1.00 0.00 107 HIS A CA 4
ATOM 6596 C C . HIS A 1 107 ? 7.671 23.806 8.706 1.00 0.00 107 HIS A C 4
ATOM 6597 O O . HIS A 1 107 ? 7.478 22.835 8.002 1.00 0.00 107 HIS A O 4
ATOM 6611 N N . HIS A 1 108 ? 7.142 24.966 8.428 1.00 0.00 108 HIS A N 4
ATOM 6612 C CA . HIS A 1 108 ? 6.274 25.136 7.227 1.00 0.00 108 HIS A CA 4
ATOM 6613 C C . HIS A 1 108 ? 7.029 24.689 5.973 1.00 0.00 108 HIS A C 4
ATOM 6614 O O . HIS A 1 108 ? 6.498 23.862 5.248 1.00 0.00 108 HIS A O 4
ATOM 6629 N N . MET A 1 1 ? -22.090 10.284 7.215 1.00 0.00 1 MET A N 5
ATOM 6630 C CA . MET A 1 1 ? -22.701 10.846 5.978 1.00 0.00 1 MET A CA 5
ATOM 6631 C C . MET A 1 1 ? -21.685 10.776 4.835 1.00 0.00 1 MET A C 5
ATOM 6632 O O . MET A 1 1 ? -20.994 11.730 4.540 1.00 0.00 1 MET A O 5
ATOM 6648 N N . SER A 1 2 ? -21.598 9.636 4.199 1.00 0.00 2 SER A N 5
ATOM 6649 C CA . SER A 1 2 ? -20.638 9.453 3.073 1.00 0.00 2 SER A CA 5
ATOM 6650 C C . SER A 1 2 ? -21.060 10.304 1.877 1.00 0.00 2 SER A C 5
ATOM 6651 O O . SER A 1 2 ? -22.230 10.508 1.625 1.00 0.00 2 SER A O 5
ATOM 6659 N N . ASN A 1 3 ? -20.099 10.800 1.146 1.00 0.00 3 ASN A N 5
ATOM 6660 C CA . ASN A 1 3 ? -20.402 11.650 -0.039 1.00 0.00 3 ASN A CA 5
ATOM 6661 C C . ASN A 1 3 ? -21.152 10.816 -1.078 1.00 0.00 3 ASN A C 5
ATOM 6662 O O . ASN A 1 3 ? -22.067 11.288 -1.718 1.00 0.00 3 ASN A O 5
ATOM 6673 N N . GLN A 1 4 ? -20.760 9.581 -1.248 1.00 0.00 4 GLN A N 5
ATOM 6674 C CA . GLN A 1 4 ? -21.431 8.694 -2.245 1.00 0.00 4 GLN A CA 5
ATOM 6675 C C . GLN A 1 4 ? -22.503 7.859 -1.554 1.00 0.00 4 GLN A C 5
ATOM 6676 O O . GLN A 1 4 ? -22.324 7.373 -0.457 1.00 0.00 4 GLN A O 5
ATOM 6690 N N . THR A 1 5 ? -23.625 7.702 -2.202 1.00 0.00 5 THR A N 5
ATOM 6691 C CA . THR A 1 5 ? -24.744 6.907 -1.618 1.00 0.00 5 THR A CA 5
ATOM 6692 C C . THR A 1 5 ? -24.767 5.522 -2.267 1.00 0.00 5 THR A C 5
ATOM 6693 O O . THR A 1 5 ? -24.877 4.516 -1.597 1.00 0.00 5 THR A O 5
ATOM 6704 N N . CYS A 1 6 ? -24.662 5.472 -3.570 1.00 0.00 6 CYS A N 5
ATOM 6705 C CA . CYS A 1 6 ? -24.675 4.162 -4.288 1.00 0.00 6 CYS A CA 5
ATOM 6706 C C . CYS A 1 6 ? -23.908 4.283 -5.606 1.00 0.00 6 CYS A C 5
ATOM 6707 O O . CYS A 1 6 ? -23.564 5.361 -6.047 1.00 0.00 6 CYS A O 5
ATOM 6715 N N . VAL A 1 7 ? -23.630 3.164 -6.222 1.00 0.00 7 VAL A N 5
ATOM 6716 C CA . VAL A 1 7 ? -22.868 3.160 -7.503 1.00 0.00 7 VAL A CA 5
ATOM 6717 C C . VAL A 1 7 ? -23.774 3.580 -8.661 1.00 0.00 7 VAL A C 5
ATOM 6718 O O . VAL A 1 7 ? -24.865 3.077 -8.832 1.00 0.00 7 VAL A O 5
ATOM 6731 N N . GLU A 1 8 ? -23.307 4.510 -9.450 1.00 0.00 8 GLU A N 5
ATOM 6732 C CA . GLU A 1 8 ? -24.101 5.003 -10.610 1.00 0.00 8 GLU A CA 5
ATOM 6733 C C . GLU A 1 8 ? -23.964 4.021 -11.775 1.00 0.00 8 GLU A C 5
ATOM 6734 O O . GLU A 1 8 ? -24.193 4.364 -12.917 1.00 0.00 8 GLU A O 5
ATOM 6746 N N . ASN A 1 9 ? -23.593 2.803 -11.477 1.00 0.00 9 ASN A N 5
ATOM 6747 C CA . ASN A 1 9 ? -23.436 1.761 -12.535 1.00 0.00 9 ASN A CA 5
ATOM 6748 C C . ASN A 1 9 ? -22.447 2.251 -13.590 1.00 0.00 9 ASN A C 5
ATOM 6749 O O . ASN A 1 9 ? -22.577 1.959 -14.760 1.00 0.00 9 ASN A O 5
ATOM 6760 N N . GLU A 1 10 ? -21.458 2.980 -13.160 1.00 0.00 10 GLU A N 5
ATOM 6761 C CA . GLU A 1 10 ? -20.421 3.509 -14.090 1.00 0.00 10 GLU A CA 5
ATOM 6762 C C . GLU A 1 10 ? -21.059 4.152 -15.316 1.00 0.00 10 GLU A C 5
ATOM 6763 O O . GLU A 1 10 ? -22.262 4.183 -15.465 1.00 0.00 10 GLU A O 5
ATOM 6775 N N . VAL A 1 11 ? -20.240 4.688 -16.181 1.00 0.00 11 VAL A N 5
ATOM 6776 C CA . VAL A 1 11 ? -20.753 5.362 -17.406 1.00 0.00 11 VAL A CA 5
ATOM 6777 C C . VAL A 1 11 ? -21.009 4.333 -18.508 1.00 0.00 11 VAL A C 5
ATOM 6778 O O . VAL A 1 11 ? -20.213 3.450 -18.752 1.00 0.00 11 VAL A O 5
ATOM 6791 N N . CYS A 1 12 ? -22.129 4.460 -19.165 1.00 0.00 12 CYS A N 5
ATOM 6792 C CA . CYS A 1 12 ? -22.496 3.521 -20.263 1.00 0.00 12 CYS A CA 5
ATOM 6793 C C . CYS A 1 12 ? -22.346 2.078 -19.788 1.00 0.00 12 CYS A C 5
ATOM 6794 O O . CYS A 1 12 ? -21.264 1.536 -19.728 1.00 0.00 12 CYS A O 5
ATOM 6802 N N . GLU A 1 13 ? -23.444 1.464 -19.445 1.00 0.00 13 GLU A N 5
ATOM 6803 C CA . GLU A 1 13 ? -23.411 0.058 -18.960 1.00 0.00 13 GLU A CA 5
ATOM 6804 C C . GLU A 1 13 ? -23.060 -0.888 -20.099 1.00 0.00 13 GLU A C 5
ATOM 6805 O O . GLU A 1 13 ? -23.681 -0.891 -21.141 1.00 0.00 13 GLU A O 5
ATOM 6817 N N . ALA A 1 14 ? -22.063 -1.698 -19.882 1.00 0.00 14 ALA A N 5
ATOM 6818 C CA . ALA A 1 14 ? -21.636 -2.674 -20.917 1.00 0.00 14 ALA A CA 5
ATOM 6819 C C . ALA A 1 14 ? -20.546 -3.582 -20.337 1.00 0.00 14 ALA A C 5
ATOM 6820 O O . ALA A 1 14 ? -20.747 -4.764 -20.140 1.00 0.00 14 ALA A O 5
ATOM 6827 N N . CYS A 1 15 ? -19.389 -3.029 -20.075 1.00 0.00 15 CYS A N 5
ATOM 6828 C CA . CYS A 1 15 ? -18.259 -3.836 -19.524 1.00 0.00 15 CYS A CA 5
ATOM 6829 C C . CYS A 1 15 ? -18.401 -3.979 -18.012 1.00 0.00 15 CYS A C 5
ATOM 6830 O O . CYS A 1 15 ? -18.686 -3.034 -17.306 1.00 0.00 15 CYS A O 5
ATOM 6838 N N . GLY A 1 16 ? -18.197 -5.170 -17.520 1.00 0.00 16 GLY A N 5
ATOM 6839 C CA . GLY A 1 16 ? -18.312 -5.417 -16.056 1.00 0.00 16 GLY A CA 5
ATOM 6840 C C . GLY A 1 16 ? -17.509 -6.659 -15.665 1.00 0.00 16 GLY A C 5
ATOM 6841 O O . GLY A 1 16 ? -17.814 -7.767 -16.059 1.00 0.00 16 GLY A O 5
ATOM 6845 N N . CYS A 1 17 ? -16.481 -6.466 -14.883 1.00 0.00 17 CYS A N 5
ATOM 6846 C CA . CYS A 1 17 ? -15.629 -7.607 -14.433 1.00 0.00 17 CYS A CA 5
ATOM 6847 C C . CYS A 1 17 ? -16.245 -8.251 -13.191 1.00 0.00 17 CYS A C 5
ATOM 6848 O O . CYS A 1 17 ? -15.890 -7.944 -12.070 1.00 0.00 17 CYS A O 5
ATOM 6856 N N . ALA A 1 18 ? -17.178 -9.143 -13.402 1.00 0.00 18 ALA A N 5
ATOM 6857 C CA . ALA A 1 18 ? -17.858 -9.836 -12.269 1.00 0.00 18 ALA A CA 5
ATOM 6858 C C . ALA A 1 18 ? -16.886 -10.776 -11.559 1.00 0.00 18 ALA A C 5
ATOM 6859 O O . ALA A 1 18 ? -16.071 -11.435 -12.173 1.00 0.00 18 ALA A O 5
ATOM 6866 N N . GLY A 1 19 ? -16.976 -10.822 -10.259 1.00 0.00 19 GLY A N 5
ATOM 6867 C CA . GLY A 1 19 ? -16.074 -11.692 -9.454 1.00 0.00 19 GLY A CA 5
ATOM 6868 C C . GLY A 1 19 ? -16.422 -13.162 -9.667 1.00 0.00 19 GLY A C 5
ATOM 6869 O O . GLY A 1 19 ? -17.518 -13.603 -9.390 1.00 0.00 19 GLY A O 5
ATOM 6873 N N . GLU A 1 20 ? -15.475 -13.918 -10.147 1.00 0.00 20 GLU A N 5
ATOM 6874 C CA . GLU A 1 20 ? -15.703 -15.370 -10.381 1.00 0.00 20 GLU A CA 5
ATOM 6875 C C . GLU A 1 20 ? -14.371 -16.037 -10.755 1.00 0.00 20 GLU A C 5
ATOM 6876 O O . GLU A 1 20 ? -14.192 -17.226 -10.588 1.00 0.00 20 GLU A O 5
ATOM 6888 N N . ILE A 1 21 ? -13.442 -15.268 -11.265 1.00 0.00 21 ILE A N 5
ATOM 6889 C CA . ILE A 1 21 ? -12.111 -15.822 -11.665 1.00 0.00 21 ILE A CA 5
ATOM 6890 C C . ILE A 1 21 ? -11.204 -15.957 -10.444 1.00 0.00 21 ILE A C 5
ATOM 6891 O O . ILE A 1 21 ? -11.214 -15.139 -9.549 1.00 0.00 21 ILE A O 5
ATOM 6907 N N . GLY A 1 22 ? -10.436 -17.009 -10.408 1.00 0.00 22 GLY A N 5
ATOM 6908 C CA . GLY A 1 22 ? -9.522 -17.255 -9.255 1.00 0.00 22 GLY A CA 5
ATOM 6909 C C . GLY A 1 22 ? -8.173 -16.584 -9.489 1.00 0.00 22 GLY A C 5
ATOM 6910 O O . GLY A 1 22 ? -7.495 -16.842 -10.464 1.00 0.00 22 GLY A O 5
ATOM 6914 N N . PHE A 1 23 ? -7.783 -15.732 -8.578 1.00 0.00 23 PHE A N 5
ATOM 6915 C CA . PHE A 1 23 ? -6.472 -15.022 -8.690 1.00 0.00 23 PHE A CA 5
ATOM 6916 C C . PHE A 1 23 ? -5.525 -15.511 -7.595 1.00 0.00 23 PHE A C 5
ATOM 6917 O O . PHE A 1 23 ? -5.877 -15.603 -6.436 1.00 0.00 23 PHE A O 5
ATOM 6934 N N . ILE A 1 24 ? -4.321 -15.833 -7.981 1.00 0.00 24 ILE A N 5
ATOM 6935 C CA . ILE A 1 24 ? -3.307 -16.334 -7.011 1.00 0.00 24 ILE A CA 5
ATOM 6936 C C . ILE A 1 24 ? -2.600 -15.145 -6.346 1.00 0.00 24 ILE A C 5
ATOM 6937 O O . ILE A 1 24 ? -2.978 -14.705 -5.280 1.00 0.00 24 ILE A O 5
ATOM 6953 N N . ILE A 1 25 ? -1.572 -14.635 -6.980 1.00 0.00 25 ILE A N 5
ATOM 6954 C CA . ILE A 1 25 ? -0.804 -13.482 -6.419 1.00 0.00 25 ILE A CA 5
ATOM 6955 C C . ILE A 1 25 ? -0.489 -13.744 -4.943 1.00 0.00 25 ILE A C 5
ATOM 6956 O O . ILE A 1 25 ? -0.033 -12.875 -4.230 1.00 0.00 25 ILE A O 5
ATOM 6972 N N . ARG A 1 26 ? -0.722 -14.942 -4.485 1.00 0.00 26 ARG A N 5
ATOM 6973 C CA . ARG A 1 26 ? -0.443 -15.291 -3.062 1.00 0.00 26 ARG A CA 5
ATOM 6974 C C . ARG A 1 26 ? 0.795 -16.186 -2.972 1.00 0.00 26 ARG A C 5
ATOM 6975 O O . ARG A 1 26 ? 0.889 -17.211 -3.615 1.00 0.00 26 ARG A O 5
ATOM 6996 N N . GLU A 1 27 ? 1.730 -15.787 -2.153 1.00 0.00 27 GLU A N 5
ATOM 6997 C CA . GLU A 1 27 ? 2.984 -16.569 -1.952 1.00 0.00 27 GLU A CA 5
ATOM 6998 C C . GLU A 1 27 ? 3.691 -16.761 -3.298 1.00 0.00 27 GLU A C 5
ATOM 6999 O O . GLU A 1 27 ? 4.214 -17.813 -3.597 1.00 0.00 27 GLU A O 5
ATOM 7011 N N . GLY A 1 28 ? 3.699 -15.737 -4.109 1.00 0.00 28 GLY A N 5
ATOM 7012 C CA . GLY A 1 28 ? 4.361 -15.818 -5.446 1.00 0.00 28 GLY A CA 5
ATOM 7013 C C . GLY A 1 28 ? 5.862 -15.556 -5.293 1.00 0.00 28 GLY A C 5
ATOM 7014 O O . GLY A 1 28 ? 6.572 -15.388 -6.264 1.00 0.00 28 GLY A O 5
ATOM 7018 N N . ASP A 1 29 ? 6.331 -15.515 -4.074 1.00 0.00 29 ASP A N 5
ATOM 7019 C CA . ASP A 1 29 ? 7.779 -15.264 -3.803 1.00 0.00 29 ASP A CA 5
ATOM 7020 C C . ASP A 1 29 ? 8.193 -13.935 -4.439 1.00 0.00 29 ASP A C 5
ATOM 7021 O O . ASP A 1 29 ? 9.350 -13.703 -4.725 1.00 0.00 29 ASP A O 5
ATOM 7030 N N . ASP A 1 30 ? 7.246 -13.056 -4.625 1.00 0.00 30 ASP A N 5
ATOM 7031 C CA . ASP A 1 30 ? 7.539 -11.714 -5.210 1.00 0.00 30 ASP A CA 5
ATOM 7032 C C . ASP A 1 30 ? 6.367 -10.775 -4.915 1.00 0.00 30 ASP A C 5
ATOM 7033 O O . ASP A 1 30 ? 6.122 -9.826 -5.636 1.00 0.00 30 ASP A O 5
ATOM 7042 N N . VAL A 1 31 ? 5.642 -11.039 -3.852 1.00 0.00 31 VAL A N 5
ATOM 7043 C CA . VAL A 1 31 ? 4.471 -10.178 -3.484 1.00 0.00 31 VAL A CA 5
ATOM 7044 C C . VAL A 1 31 ? 4.710 -9.554 -2.108 1.00 0.00 31 VAL A C 5
ATOM 7045 O O . VAL A 1 31 ? 5.143 -10.205 -1.178 1.00 0.00 31 VAL A O 5
ATOM 7058 N N . ALA A 1 32 ? 4.444 -8.279 -1.991 1.00 0.00 32 ALA A N 5
ATOM 7059 C CA . ALA A 1 32 ? 4.660 -7.559 -0.700 1.00 0.00 32 ALA A CA 5
ATOM 7060 C C . ALA A 1 32 ? 3.345 -7.427 0.062 1.00 0.00 32 ALA A C 5
ATOM 7061 O O . ALA A 1 32 ? 2.271 -7.492 -0.500 1.00 0.00 32 ALA A O 5
ATOM 7068 N N . GLU A 1 33 ? 3.444 -7.252 1.355 1.00 0.00 33 GLU A N 5
ATOM 7069 C CA . GLU A 1 33 ? 2.230 -7.127 2.215 1.00 0.00 33 GLU A CA 5
ATOM 7070 C C . GLU A 1 33 ? 2.070 -5.685 2.692 1.00 0.00 33 GLU A C 5
ATOM 7071 O O . GLU A 1 33 ? 2.964 -5.101 3.271 1.00 0.00 33 GLU A O 5
ATOM 7083 N N . VAL A 1 34 ? 0.915 -5.119 2.450 1.00 0.00 34 VAL A N 5
ATOM 7084 C CA . VAL A 1 34 ? 0.635 -3.712 2.876 1.00 0.00 34 VAL A CA 5
ATOM 7085 C C . VAL A 1 34 ? -0.618 -3.680 3.749 1.00 0.00 34 VAL A C 5
ATOM 7086 O O . VAL A 1 34 ? -1.636 -4.261 3.425 1.00 0.00 34 VAL A O 5
ATOM 7099 N N . SER A 1 35 ? -0.547 -2.983 4.853 1.00 0.00 35 SER A N 5
ATOM 7100 C CA . SER A 1 35 ? -1.724 -2.876 5.767 1.00 0.00 35 SER A CA 5
ATOM 7101 C C . SER A 1 35 ? -1.879 -1.442 6.252 1.00 0.00 35 SER A C 5
ATOM 7102 O O . SER A 1 35 ? -0.962 -0.839 6.776 1.00 0.00 35 SER A O 5
ATOM 7110 N N . LEU A 1 36 ? -3.057 -0.899 6.078 1.00 0.00 36 LEU A N 5
ATOM 7111 C CA . LEU A 1 36 ? -3.338 0.497 6.515 1.00 0.00 36 LEU A CA 5
ATOM 7112 C C . LEU A 1 36 ? -4.420 0.494 7.584 1.00 0.00 36 LEU A C 5
ATOM 7113 O O . LEU A 1 36 ? -5.449 -0.137 7.448 1.00 0.00 36 LEU A O 5
ATOM 7129 N N . PHE A 1 37 ? -4.182 1.210 8.650 1.00 0.00 37 PHE A N 5
ATOM 7130 C CA . PHE A 1 37 ? -5.170 1.285 9.767 1.00 0.00 37 PHE A CA 5
ATOM 7131 C C . PHE A 1 37 ? -5.807 2.671 9.794 1.00 0.00 37 PHE A C 5
ATOM 7132 O O . PHE A 1 37 ? -5.138 3.687 9.744 1.00 0.00 37 PHE A O 5
ATOM 7149 N N . GLY A 1 38 ? -7.107 2.703 9.867 1.00 0.00 38 GLY A N 5
ATOM 7150 C CA . GLY A 1 38 ? -7.839 3.997 9.893 1.00 0.00 38 GLY A CA 5
ATOM 7151 C C . GLY A 1 38 ? -9.326 3.748 10.152 1.00 0.00 38 GLY A C 5
ATOM 7152 O O . GLY A 1 38 ? -9.730 2.689 10.591 1.00 0.00 38 GLY A O 5
ATOM 7156 N N . SER A 1 39 ? -10.135 4.740 9.889 1.00 0.00 39 SER A N 5
ATOM 7157 C CA . SER A 1 39 ? -11.602 4.619 10.118 1.00 0.00 39 SER A CA 5
ATOM 7158 C C . SER A 1 39 ? -12.198 3.525 9.236 1.00 0.00 39 SER A C 5
ATOM 7159 O O . SER A 1 39 ? -11.570 2.529 8.948 1.00 0.00 39 SER A O 5
ATOM 7167 N N . ASP A 1 40 ? -13.424 3.714 8.827 1.00 0.00 40 ASP A N 5
ATOM 7168 C CA . ASP A 1 40 ? -14.119 2.704 7.984 1.00 0.00 40 ASP A CA 5
ATOM 7169 C C . ASP A 1 40 ? -13.314 2.405 6.721 1.00 0.00 40 ASP A C 5
ATOM 7170 O O . ASP A 1 40 ? -12.295 3.005 6.457 1.00 0.00 40 ASP A O 5
ATOM 7179 N N . LYS A 1 41 ? -13.778 1.452 5.956 1.00 0.00 41 LYS A N 5
ATOM 7180 C CA . LYS A 1 41 ? -13.073 1.051 4.706 1.00 0.00 41 LYS A CA 5
ATOM 7181 C C . LYS A 1 41 ? -13.039 2.226 3.729 1.00 0.00 41 LYS A C 5
ATOM 7182 O O . LYS A 1 41 ? -12.051 2.465 3.067 1.00 0.00 41 LYS A O 5
ATOM 7201 N N . ALA A 1 42 ? -14.126 2.943 3.630 1.00 0.00 42 ALA A N 5
ATOM 7202 C CA . ALA A 1 42 ? -14.206 4.098 2.689 1.00 0.00 42 ALA A CA 5
ATOM 7203 C C . ALA A 1 42 ? -13.045 5.059 2.942 1.00 0.00 42 ALA A C 5
ATOM 7204 O O . ALA A 1 42 ? -12.388 5.504 2.023 1.00 0.00 42 ALA A O 5
ATOM 7211 N N . HIS A 1 43 ? -12.801 5.384 4.179 1.00 0.00 43 HIS A N 5
ATOM 7212 C CA . HIS A 1 43 ? -11.694 6.321 4.514 1.00 0.00 43 HIS A CA 5
ATOM 7213 C C . HIS A 1 43 ? -10.359 5.704 4.093 1.00 0.00 43 HIS A C 5
ATOM 7214 O O . HIS A 1 43 ? -9.490 6.376 3.579 1.00 0.00 43 HIS A O 5
ATOM 7228 N N . LEU A 1 44 ? -10.199 4.428 4.319 1.00 0.00 44 LEU A N 5
ATOM 7229 C CA . LEU A 1 44 ? -8.930 3.738 3.950 1.00 0.00 44 LEU A CA 5
ATOM 7230 C C . LEU A 1 44 ? -8.741 3.792 2.438 1.00 0.00 44 LEU A C 5
ATOM 7231 O O . LEU A 1 44 ? -7.648 3.981 1.950 1.00 0.00 44 LEU A O 5
ATOM 7247 N N . GLU A 1 45 ? -9.802 3.617 1.703 1.00 0.00 45 GLU A N 5
ATOM 7248 C CA . GLU A 1 45 ? -9.711 3.648 0.216 1.00 0.00 45 GLU A CA 5
ATOM 7249 C C . GLU A 1 45 ? -9.213 5.022 -0.230 1.00 0.00 45 GLU A C 5
ATOM 7250 O O . GLU A 1 45 ? -8.407 5.138 -1.130 1.00 0.00 45 GLU A O 5
ATOM 7262 N N . GLY A 1 46 ? -9.700 6.057 0.399 1.00 0.00 46 GLY A N 5
ATOM 7263 C CA . GLY A 1 46 ? -9.281 7.441 0.033 1.00 0.00 46 GLY A CA 5
ATOM 7264 C C . GLY A 1 46 ? -7.777 7.597 0.251 1.00 0.00 46 GLY A C 5
ATOM 7265 O O . GLY A 1 46 ? -7.084 8.182 -0.554 1.00 0.00 46 GLY A O 5
ATOM 7269 N N . LYS A 1 47 ? -7.276 7.080 1.340 1.00 0.00 47 LYS A N 5
ATOM 7270 C CA . LYS A 1 47 ? -5.817 7.192 1.631 1.00 0.00 47 LYS A CA 5
ATOM 7271 C C . LYS A 1 47 ? -5.073 6.109 0.857 1.00 0.00 47 LYS A C 5
ATOM 7272 O O . LYS A 1 47 ? -3.887 6.206 0.626 1.00 0.00 47 LYS A O 5
ATOM 7291 N N . LEU A 1 48 ? -5.767 5.078 0.469 1.00 0.00 48 LEU A N 5
ATOM 7292 C CA . LEU A 1 48 ? -5.129 3.965 -0.287 1.00 0.00 48 LEU A CA 5
ATOM 7293 C C . LEU A 1 48 ? -4.613 4.489 -1.627 1.00 0.00 48 LEU A C 5
ATOM 7294 O O . LEU A 1 48 ? -3.558 4.105 -2.091 1.00 0.00 48 LEU A O 5
ATOM 7310 N N . ALA A 1 49 ? -5.373 5.342 -2.258 1.00 0.00 49 ALA A N 5
ATOM 7311 C CA . ALA A 1 49 ? -4.978 5.892 -3.587 1.00 0.00 49 ALA A CA 5
ATOM 7312 C C . ALA A 1 49 ? -3.541 6.415 -3.529 1.00 0.00 49 ALA A C 5
ATOM 7313 O O . ALA A 1 49 ? -2.785 6.274 -4.465 1.00 0.00 49 ALA A O 5
ATOM 7320 N N . GLU A 1 50 ? -3.170 7.019 -2.436 1.00 0.00 50 GLU A N 5
ATOM 7321 C CA . GLU A 1 50 ? -1.788 7.560 -2.297 1.00 0.00 50 GLU A CA 5
ATOM 7322 C C . GLU A 1 50 ? -0.786 6.409 -2.238 1.00 0.00 50 GLU A C 5
ATOM 7323 O O . GLU A 1 50 ? 0.263 6.457 -2.846 1.00 0.00 50 GLU A O 5
ATOM 7335 N N . TYR A 1 51 ? -1.106 5.386 -1.496 1.00 0.00 51 TYR A N 5
ATOM 7336 C CA . TYR A 1 51 ? -0.188 4.218 -1.361 1.00 0.00 51 TYR A CA 5
ATOM 7337 C C . TYR A 1 51 ? -0.006 3.549 -2.724 1.00 0.00 51 TYR A C 5
ATOM 7338 O O . TYR A 1 51 ? 1.094 3.215 -3.117 1.00 0.00 51 TYR A O 5
ATOM 7356 N N . ILE A 1 52 ? -1.079 3.347 -3.436 1.00 0.00 52 ILE A N 5
ATOM 7357 C CA . ILE A 1 52 ? -0.992 2.696 -4.773 1.00 0.00 52 ILE A CA 5
ATOM 7358 C C . ILE A 1 52 ? -0.205 3.599 -5.726 1.00 0.00 52 ILE A C 5
ATOM 7359 O O . ILE A 1 52 ? 0.617 3.138 -6.492 1.00 0.00 52 ILE A O 5
ATOM 7375 N N . SER A 1 53 ? -0.469 4.878 -5.687 1.00 0.00 53 SER A N 5
ATOM 7376 C CA . SER A 1 53 ? 0.236 5.834 -6.594 1.00 0.00 53 SER A CA 5
ATOM 7377 C C . SER A 1 53 ? 1.744 5.728 -6.378 1.00 0.00 53 SER A C 5
ATOM 7378 O O . SER A 1 53 ? 2.514 5.751 -7.316 1.00 0.00 53 SER A O 5
ATOM 7386 N N . LEU A 1 54 ? 2.162 5.615 -5.149 1.00 0.00 54 LEU A N 5
ATOM 7387 C CA . LEU A 1 54 ? 3.617 5.505 -4.844 1.00 0.00 54 LEU A CA 5
ATOM 7388 C C . LEU A 1 54 ? 4.167 4.224 -5.462 1.00 0.00 54 LEU A C 5
ATOM 7389 O O . LEU A 1 54 ? 5.263 4.197 -5.985 1.00 0.00 54 LEU A O 5
ATOM 7405 N N . ALA A 1 55 ? 3.412 3.164 -5.388 1.00 0.00 55 ALA A N 5
ATOM 7406 C CA . ALA A 1 55 ? 3.871 1.865 -5.952 1.00 0.00 55 ALA A CA 5
ATOM 7407 C C . ALA A 1 55 ? 4.142 2.034 -7.449 1.00 0.00 55 ALA A C 5
ATOM 7408 O O . ALA A 1 55 ? 5.121 1.543 -7.968 1.00 0.00 55 ALA A O 5
ATOM 7415 N N . LYS A 1 56 ? 3.270 2.726 -8.133 1.00 0.00 56 LYS A N 5
ATOM 7416 C CA . LYS A 1 56 ? 3.442 2.948 -9.592 1.00 0.00 56 LYS A CA 5
ATOM 7417 C C . LYS A 1 56 ? 4.684 3.803 -9.838 1.00 0.00 56 LYS A C 5
ATOM 7418 O O . LYS A 1 56 ? 5.437 3.569 -10.760 1.00 0.00 56 LYS A O 5
ATOM 7437 N N . GLN A 1 57 ? 4.886 4.803 -9.022 1.00 0.00 57 GLN A N 5
ATOM 7438 C CA . GLN A 1 57 ? 6.062 5.703 -9.192 1.00 0.00 57 GLN A CA 5
ATOM 7439 C C . GLN A 1 57 ? 7.352 4.907 -8.981 1.00 0.00 57 GLN A C 5
ATOM 7440 O O . GLN A 1 57 ? 8.305 5.047 -9.720 1.00 0.00 57 GLN A O 5
ATOM 7454 N N . VAL A 1 58 ? 7.378 4.080 -7.971 1.00 0.00 58 VAL A N 5
ATOM 7455 C CA . VAL A 1 58 ? 8.591 3.265 -7.679 1.00 0.00 58 VAL A CA 5
ATOM 7456 C C . VAL A 1 58 ? 8.830 2.276 -8.820 1.00 0.00 58 VAL A C 5
ATOM 7457 O O . VAL A 1 58 ? 9.941 2.104 -9.276 1.00 0.00 58 VAL A O 5
ATOM 7470 N N . TYR A 1 59 ? 7.791 1.622 -9.272 1.00 0.00 59 TYR A N 5
ATOM 7471 C CA . TYR A 1 59 ? 7.931 0.626 -10.382 1.00 0.00 59 TYR A CA 5
ATOM 7472 C C . TYR A 1 59 ? 6.937 0.956 -11.496 1.00 0.00 59 TYR A C 5
ATOM 7473 O O . TYR A 1 59 ? 5.772 1.207 -11.261 1.00 0.00 59 TYR A O 5
ATOM 7491 N N . ALA A 1 60 ? 7.417 0.968 -12.709 1.00 0.00 60 ALA A N 5
ATOM 7492 C CA . ALA A 1 60 ? 6.554 1.291 -13.881 1.00 0.00 60 ALA A CA 5
ATOM 7493 C C . ALA A 1 60 ? 5.197 0.605 -13.758 1.00 0.00 60 ALA A C 5
ATOM 7494 O O . ALA A 1 60 ? 4.295 1.101 -13.119 1.00 0.00 60 ALA A O 5
ATOM 7501 N N . ASN A 1 61 ? 5.049 -0.526 -14.395 1.00 0.00 61 ASN A N 5
ATOM 7502 C CA . ASN A 1 61 ? 3.751 -1.258 -14.359 1.00 0.00 61 ASN A CA 5
ATOM 7503 C C . ASN A 1 61 ? 3.685 -2.136 -13.111 1.00 0.00 61 ASN A C 5
ATOM 7504 O O . ASN A 1 61 ? 4.127 -3.266 -13.102 1.00 0.00 61 ASN A O 5
ATOM 7515 N N . VAL A 1 62 ? 3.129 -1.600 -12.057 1.00 0.00 62 VAL A N 5
ATOM 7516 C CA . VAL A 1 62 ? 3.008 -2.363 -10.779 1.00 0.00 62 VAL A CA 5
ATOM 7517 C C . VAL A 1 62 ? 1.604 -2.937 -10.645 1.00 0.00 62 VAL A C 5
ATOM 7518 O O . VAL A 1 62 ? 0.615 -2.268 -10.868 1.00 0.00 62 VAL A O 5
ATOM 7531 N N . GLU A 1 63 ? 1.525 -4.188 -10.280 1.00 0.00 63 GLU A N 5
ATOM 7532 C CA . GLU A 1 63 ? 0.205 -4.859 -10.115 1.00 0.00 63 GLU A CA 5
ATOM 7533 C C . GLU A 1 63 ? -0.099 -5.013 -8.630 1.00 0.00 63 GLU A C 5
ATOM 7534 O O . GLU A 1 63 ? 0.776 -5.248 -7.820 1.00 0.00 63 GLU A O 5
ATOM 7546 N N . TYR A 1 64 ? -1.345 -4.871 -8.277 1.00 0.00 64 TYR A N 5
ATOM 7547 C CA . TYR A 1 64 ? -1.747 -4.993 -6.850 1.00 0.00 64 TYR A CA 5
ATOM 7548 C C . TYR A 1 64 ? -3.191 -5.475 -6.741 1.00 0.00 64 TYR A C 5
ATOM 7549 O O . TYR A 1 64 ? -3.970 -5.390 -7.671 1.00 0.00 64 TYR A O 5
ATOM 7567 N N . GLU A 1 65 ? -3.541 -5.982 -5.589 1.00 0.00 65 GLU A N 5
ATOM 7568 C CA . GLU A 1 65 ? -4.925 -6.484 -5.357 1.00 0.00 65 GLU A CA 5
ATOM 7569 C C . GLU A 1 65 ? -5.310 -6.248 -3.899 1.00 0.00 65 GLU A C 5
ATOM 7570 O O . GLU A 1 65 ? -4.490 -6.303 -3.005 1.00 0.00 65 GLU A O 5
ATOM 7582 N N . VAL A 1 66 ? -6.569 -5.988 -3.664 1.00 0.00 66 VAL A N 5
ATOM 7583 C CA . VAL A 1 66 ? -7.057 -5.739 -2.275 1.00 0.00 66 VAL A CA 5
ATOM 7584 C C . VAL A 1 66 ? -7.770 -6.979 -1.744 1.00 0.00 66 VAL A C 5
ATOM 7585 O O . VAL A 1 66 ? -8.693 -7.495 -2.344 1.00 0.00 66 VAL A O 5
ATOM 7598 N N . ALA A 1 67 ? -7.329 -7.454 -0.613 1.00 0.00 67 ALA A N 5
ATOM 7599 C CA . ALA A 1 67 ? -7.940 -8.660 -0.002 1.00 0.00 67 ALA A CA 5
ATOM 7600 C C . ALA A 1 67 ? -9.273 -8.292 0.661 1.00 0.00 67 ALA A C 5
ATOM 7601 O O . ALA A 1 67 ? -9.610 -7.131 0.798 1.00 0.00 67 ALA A O 5
ATOM 7608 N N . PRO A 1 68 ? -10.013 -9.287 1.085 1.00 0.00 68 PRO A N 5
ATOM 7609 C CA . PRO A 1 68 ? -11.338 -9.090 1.750 1.00 0.00 68 PRO A CA 5
ATOM 7610 C C . PRO A 1 68 ? -11.269 -8.151 2.959 1.00 0.00 68 PRO A C 5
ATOM 7611 O O . PRO A 1 68 ? -10.366 -8.223 3.769 1.00 0.00 68 PRO A O 5
ATOM 7622 N N . VAL A 1 69 ? -12.235 -7.274 3.072 1.00 0.00 69 VAL A N 5
ATOM 7623 C CA . VAL A 1 69 ? -12.269 -6.307 4.215 1.00 0.00 69 VAL A CA 5
ATOM 7624 C C . VAL A 1 69 ? -13.638 -6.354 4.904 1.00 0.00 69 VAL A C 5
ATOM 7625 O O . VAL A 1 69 ? -14.676 -6.301 4.273 1.00 0.00 69 VAL A O 5
ATOM 7638 N N . ALA A 1 70 ? -13.624 -6.448 6.206 1.00 0.00 70 ALA A N 5
ATOM 7639 C CA . ALA A 1 70 ? -14.890 -6.498 6.992 1.00 0.00 70 ALA A CA 5
ATOM 7640 C C . ALA A 1 70 ? -15.525 -5.108 7.048 1.00 0.00 70 ALA A C 5
ATOM 7641 O O . ALA A 1 70 ? -16.126 -4.743 8.029 1.00 0.00 70 ALA A O 5
ATOM 7648 N N . ASP A 1 71 ? -15.384 -4.348 6.000 1.00 0.00 71 ASP A N 5
ATOM 7649 C CA . ASP A 1 71 ? -15.968 -2.975 5.942 1.00 0.00 71 ASP A CA 5
ATOM 7650 C C . ASP A 1 71 ? -15.489 -2.154 7.136 1.00 0.00 71 ASP A C 5
ATOM 7651 O O . ASP A 1 71 ? -14.676 -1.262 7.006 1.00 0.00 71 ASP A O 5
ATOM 7660 N N . ASN A 1 72 ? -15.994 -2.460 8.295 1.00 0.00 72 ASN A N 5
ATOM 7661 C CA . ASN A 1 72 ? -15.596 -1.725 9.524 1.00 0.00 72 ASN A CA 5
ATOM 7662 C C . ASN A 1 72 ? -14.313 -2.349 10.072 1.00 0.00 72 ASN A C 5
ATOM 7663 O O . ASN A 1 72 ? -13.908 -2.083 11.185 1.00 0.00 72 ASN A O 5
ATOM 7674 N N . ALA A 1 73 ? -13.680 -3.181 9.287 1.00 0.00 73 ALA A N 5
ATOM 7675 C CA . ALA A 1 73 ? -12.413 -3.846 9.727 1.00 0.00 73 ALA A CA 5
ATOM 7676 C C . ALA A 1 73 ? -11.426 -2.787 10.224 1.00 0.00 73 ALA A C 5
ATOM 7677 O O . ALA A 1 73 ? -10.370 -3.101 10.732 1.00 0.00 73 ALA A O 5
ATOM 7684 N N . THR A 1 74 ? -11.774 -1.541 10.064 1.00 0.00 74 THR A N 5
ATOM 7685 C CA . THR A 1 74 ? -10.890 -0.430 10.505 1.00 0.00 74 THR A CA 5
ATOM 7686 C C . THR A 1 74 ? -9.494 -0.646 9.944 1.00 0.00 74 THR A C 5
ATOM 7687 O O . THR A 1 74 ? -8.550 0.016 10.322 1.00 0.00 74 THR A O 5
ATOM 7698 N N . GLU A 1 75 ? -9.373 -1.568 9.032 1.00 0.00 75 GLU A N 5
ATOM 7699 C CA . GLU A 1 75 ? -8.055 -1.858 8.407 1.00 0.00 75 GLU A CA 5
ATOM 7700 C C . GLU A 1 75 ? -8.267 -2.343 6.977 1.00 0.00 75 GLU A C 5
ATOM 7701 O O . GLU A 1 75 ? -9.283 -2.919 6.643 1.00 0.00 75 GLU A O 5
ATOM 7713 N N . LEU A 1 76 ? -7.299 -2.108 6.132 1.00 0.00 76 LEU A N 5
ATOM 7714 C CA . LEU A 1 76 ? -7.399 -2.541 4.711 1.00 0.00 76 LEU A CA 5
ATOM 7715 C C . LEU A 1 76 ? -6.158 -3.334 4.325 1.00 0.00 76 LEU A C 5
ATOM 7716 O O . LEU A 1 76 ? -5.038 -2.925 4.560 1.00 0.00 76 LEU A O 5
ATOM 7732 N N . HIS A 1 77 ? -6.363 -4.475 3.723 1.00 0.00 77 HIS A N 5
ATOM 7733 C CA . HIS A 1 77 ? -5.221 -5.340 3.297 1.00 0.00 77 HIS A CA 5
ATOM 7734 C C . HIS A 1 77 ? -4.986 -5.189 1.800 1.00 0.00 77 HIS A C 5
ATOM 7735 O O . HIS A 1 77 ? -5.886 -5.308 0.994 1.00 0.00 77 HIS A O 5
ATOM 7749 N N . ALA A 1 78 ? -3.761 -4.925 1.435 1.00 0.00 78 ALA A N 5
ATOM 7750 C CA . ALA A 1 78 ? -3.406 -4.755 -0.003 1.00 0.00 78 ALA A CA 5
ATOM 7751 C C . ALA A 1 78 ? -2.113 -5.497 -0.308 1.00 0.00 78 ALA A C 5
ATOM 7752 O O . ALA A 1 78 ? -1.274 -5.695 0.548 1.00 0.00 78 ALA A O 5
ATOM 7759 N N . ARG A 1 79 ? -1.962 -5.920 -1.535 1.00 0.00 79 ARG A N 5
ATOM 7760 C CA . ARG A 1 79 ? -0.740 -6.675 -1.945 1.00 0.00 79 ARG A CA 5
ATOM 7761 C C . ARG A 1 79 ? -0.127 -6.022 -3.173 1.00 0.00 79 ARG A C 5
ATOM 7762 O O . ARG A 1 79 ? -0.812 -5.509 -4.032 1.00 0.00 79 ARG A O 5
ATOM 7783 N N . PHE A 1 80 ? 1.176 -6.036 -3.240 1.00 0.00 80 PHE A N 5
ATOM 7784 C CA . PHE A 1 80 ? 1.897 -5.414 -4.391 1.00 0.00 80 PHE A CA 5
ATOM 7785 C C . PHE A 1 80 ? 2.925 -6.392 -4.946 1.00 0.00 80 PHE A C 5
ATOM 7786 O O . PHE A 1 80 ? 3.450 -7.227 -4.243 1.00 0.00 80 PHE A O 5
ATOM 7803 N N . LYS A 1 81 ? 3.199 -6.285 -6.216 1.00 0.00 81 LYS A N 5
ATOM 7804 C CA . LYS A 1 81 ? 4.183 -7.195 -6.878 1.00 0.00 81 LYS A CA 5
ATOM 7805 C C . LYS A 1 81 ? 5.390 -6.398 -7.359 1.00 0.00 81 LYS A C 5
ATOM 7806 O O . LYS A 1 81 ? 5.267 -5.411 -8.055 1.00 0.00 81 LYS A O 5
ATOM 7825 N N . PHE A 1 82 ? 6.562 -6.841 -6.984 1.00 0.00 82 PHE A N 5
ATOM 7826 C CA . PHE A 1 82 ? 7.822 -6.150 -7.400 1.00 0.00 82 PHE A CA 5
ATOM 7827 C C . PHE A 1 82 ? 8.800 -7.164 -7.994 1.00 0.00 82 PHE A C 5
ATOM 7828 O O . PHE A 1 82 ? 8.886 -8.298 -7.563 1.00 0.00 82 PHE A O 5
ATOM 7845 N N . GLU A 1 83 ? 9.528 -6.745 -8.989 1.00 0.00 83 GLU A N 5
ATOM 7846 C CA . GLU A 1 83 ? 10.513 -7.638 -9.659 1.00 0.00 83 GLU A CA 5
ATOM 7847 C C . GLU A 1 83 ? 11.674 -7.919 -8.709 1.00 0.00 83 GLU A C 5
ATOM 7848 O O . GLU A 1 83 ? 12.243 -8.990 -8.717 1.00 0.00 83 GLU A O 5
ATOM 7860 N N . VAL A 1 84 ? 12.032 -6.955 -7.896 1.00 0.00 84 VAL A N 5
ATOM 7861 C CA . VAL A 1 84 ? 13.167 -7.146 -6.938 1.00 0.00 84 VAL A CA 5
ATOM 7862 C C . VAL A 1 84 ? 12.756 -6.701 -5.533 1.00 0.00 84 VAL A C 5
ATOM 7863 O O . VAL A 1 84 ? 11.796 -5.981 -5.343 1.00 0.00 84 VAL A O 5
ATOM 7876 N N . SER A 1 85 ? 13.485 -7.157 -4.551 1.00 0.00 85 SER A N 5
ATOM 7877 C CA . SER A 1 85 ? 13.179 -6.812 -3.132 1.00 0.00 85 SER A CA 5
ATOM 7878 C C . SER A 1 85 ? 13.640 -5.386 -2.832 1.00 0.00 85 SER A C 5
ATOM 7879 O O . SER A 1 85 ? 13.234 -4.789 -1.855 1.00 0.00 85 SER A O 5
ATOM 7887 N N . ALA A 1 86 ? 14.495 -4.846 -3.658 1.00 0.00 86 ALA A N 5
ATOM 7888 C CA . ALA A 1 86 ? 15.003 -3.463 -3.428 1.00 0.00 86 ALA A CA 5
ATOM 7889 C C . ALA A 1 86 ? 13.834 -2.482 -3.499 1.00 0.00 86 ALA A C 5
ATOM 7890 O O . ALA A 1 86 ? 13.740 -1.554 -2.723 1.00 0.00 86 ALA A O 5
ATOM 7897 N N . GLU A 1 87 ? 12.949 -2.693 -4.433 1.00 0.00 87 GLU A N 5
ATOM 7898 C CA . GLU A 1 87 ? 11.770 -1.795 -4.585 1.00 0.00 87 GLU A CA 5
ATOM 7899 C C . GLU A 1 87 ? 10.803 -2.039 -3.428 1.00 0.00 87 GLU A C 5
ATOM 7900 O O . GLU A 1 87 ? 10.111 -1.145 -2.986 1.00 0.00 87 GLU A O 5
ATOM 7912 N N . LYS A 1 88 ? 10.749 -3.252 -2.948 1.00 0.00 88 LYS A N 5
ATOM 7913 C CA . LYS A 1 88 ? 9.830 -3.583 -1.824 1.00 0.00 88 LYS A CA 5
ATOM 7914 C C . LYS A 1 88 ? 10.229 -2.782 -0.586 1.00 0.00 88 LYS A C 5
ATOM 7915 O O . LYS A 1 88 ? 9.400 -2.194 0.076 1.00 0.00 88 LYS A O 5
ATOM 7934 N N . LEU A 1 89 ? 11.494 -2.775 -0.266 1.00 0.00 89 LEU A N 5
ATOM 7935 C CA . LEU A 1 89 ? 11.970 -2.036 0.938 1.00 0.00 89 LEU A CA 5
ATOM 7936 C C . LEU A 1 89 ? 11.719 -0.540 0.770 1.00 0.00 89 LEU A C 5
ATOM 7937 O O . LEU A 1 89 ? 11.245 0.119 1.672 1.00 0.00 89 LEU A O 5
ATOM 7953 N N . ILE A 1 90 ? 12.042 -0.007 -0.375 1.00 0.00 90 ILE A N 5
ATOM 7954 C CA . ILE A 1 90 ? 11.835 1.450 -0.619 1.00 0.00 90 ILE A CA 5
ATOM 7955 C C . ILE A 1 90 ? 10.336 1.748 -0.675 1.00 0.00 90 ILE A C 5
ATOM 7956 O O . ILE A 1 90 ? 9.863 2.717 -0.119 1.00 0.00 90 ILE A O 5
ATOM 7972 N N . PHE A 1 91 ? 9.598 0.916 -1.361 1.00 0.00 91 PHE A N 5
ATOM 7973 C CA . PHE A 1 91 ? 8.129 1.122 -1.487 1.00 0.00 91 PHE A CA 5
ATOM 7974 C C . PHE A 1 91 ? 7.490 1.058 -0.101 1.00 0.00 91 PHE A C 5
ATOM 7975 O O . PHE A 1 91 ? 6.691 1.896 0.263 1.00 0.00 91 PHE A O 5
ATOM 7992 N N . GLU A 1 92 ? 7.849 0.067 0.665 1.00 0.00 92 GLU A N 5
ATOM 7993 C CA . GLU A 1 92 ? 7.285 -0.077 2.035 1.00 0.00 92 GLU A CA 5
ATOM 7994 C C . GLU A 1 92 ? 7.787 1.071 2.906 1.00 0.00 92 GLU A C 5
ATOM 7995 O O . GLU A 1 92 ? 7.098 1.538 3.791 1.00 0.00 92 GLU A O 5
ATOM 8007 N N . LEU A 1 93 ? 8.993 1.511 2.664 1.00 0.00 93 LEU A N 5
ATOM 8008 C CA . LEU A 1 93 ? 9.572 2.620 3.467 1.00 0.00 93 LEU A CA 5
ATOM 8009 C C . LEU A 1 93 ? 8.751 3.891 3.245 1.00 0.00 93 LEU A C 5
ATOM 8010 O O . LEU A 1 93 ? 8.422 4.603 4.175 1.00 0.00 93 LEU A O 5
ATOM 8026 N N . LYS A 1 94 ? 8.437 4.182 2.014 1.00 0.00 94 LYS A N 5
ATOM 8027 C CA . LYS A 1 94 ? 7.650 5.406 1.697 1.00 0.00 94 LYS A CA 5
ATOM 8028 C C . LYS A 1 94 ? 6.234 5.271 2.257 1.00 0.00 94 LYS A C 5
ATOM 8029 O O . LYS A 1 94 ? 5.691 6.196 2.826 1.00 0.00 94 LYS A O 5
ATOM 8048 N N . THR A 1 95 ? 5.633 4.124 2.079 1.00 0.00 95 THR A N 5
ATOM 8049 C CA . THR A 1 95 ? 4.244 3.907 2.577 1.00 0.00 95 THR A CA 5
ATOM 8050 C C . THR A 1 95 ? 4.236 3.912 4.106 1.00 0.00 95 THR A C 5
ATOM 8051 O O . THR A 1 95 ? 3.283 4.343 4.726 1.00 0.00 95 THR A O 5
ATOM 8062 N N . ARG A 1 96 ? 5.287 3.426 4.713 1.00 0.00 96 ARG A N 5
ATOM 8063 C CA . ARG A 1 96 ? 5.355 3.385 6.203 1.00 0.00 96 ARG A CA 5
ATOM 8064 C C . ARG A 1 96 ? 5.310 4.811 6.756 1.00 0.00 96 ARG A C 5
ATOM 8065 O O . ARG A 1 96 ? 4.630 5.091 7.722 1.00 0.00 96 ARG A O 5
ATOM 8086 N N . ALA A 1 97 ? 6.042 5.703 6.147 1.00 0.00 97 ALA A N 5
ATOM 8087 C CA . ALA A 1 97 ? 6.071 7.119 6.616 1.00 0.00 97 ALA A CA 5
ATOM 8088 C C . ALA A 1 97 ? 4.701 7.760 6.391 1.00 0.00 97 ALA A C 5
ATOM 8089 O O . ALA A 1 97 ? 4.271 8.605 7.150 1.00 0.00 97 ALA A O 5
ATOM 8096 N N . LEU A 1 98 ? 4.028 7.382 5.337 1.00 0.00 98 LEU A N 5
ATOM 8097 C CA . LEU A 1 98 ? 2.700 7.979 5.042 1.00 0.00 98 LEU A CA 5
ATOM 8098 C C . LEU A 1 98 ? 1.738 7.655 6.189 1.00 0.00 98 LEU A C 5
ATOM 8099 O O . LEU A 1 98 ? 0.998 8.498 6.654 1.00 0.00 98 LEU A O 5
ATOM 8115 N N . ALA A 1 99 ? 1.745 6.430 6.626 1.00 0.00 99 ALA A N 5
ATOM 8116 C CA . ALA A 1 99 ? 0.838 6.002 7.730 1.00 0.00 99 ALA A CA 5
ATOM 8117 C C . ALA A 1 99 ? 1.228 6.719 9.022 1.00 0.00 99 ALA A C 5
ATOM 8118 O O . ALA A 1 99 ? 0.389 7.069 9.826 1.00 0.00 99 ALA A O 5
ATOM 8125 N N . ARG A 1 100 ? 2.500 6.925 9.219 1.00 0.00 100 ARG A N 5
ATOM 8126 C CA . ARG A 1 100 ? 2.983 7.611 10.449 1.00 0.00 100 ARG A CA 5
ATOM 8127 C C . ARG A 1 100 ? 2.543 9.073 10.399 1.00 0.00 100 ARG A C 5
ATOM 8128 O O . ARG A 1 100 ? 2.541 9.769 11.393 1.00 0.00 100 ARG A O 5
ATOM 8149 N N . LEU A 1 101 ? 2.165 9.526 9.236 1.00 0.00 101 LEU A N 5
ATOM 8150 C CA . LEU A 1 101 ? 1.709 10.932 9.068 1.00 0.00 101 LEU A CA 5
ATOM 8151 C C . LEU A 1 101 ? 2.762 11.885 9.619 1.00 0.00 101 LEU A C 5
ATOM 8152 O O . LEU A 1 101 ? 2.560 12.547 10.615 1.00 0.00 101 LEU A O 5
ATOM 8168 N N . GLU A 1 102 ? 3.888 11.945 8.960 1.00 0.00 102 GLU A N 5
ATOM 8169 C CA . GLU A 1 102 ? 4.989 12.841 9.406 1.00 0.00 102 GLU A CA 5
ATOM 8170 C C . GLU A 1 102 ? 4.593 14.299 9.210 1.00 0.00 102 GLU A C 5
ATOM 8171 O O . GLU A 1 102 ? 3.887 14.649 8.286 1.00 0.00 102 GLU A O 5
ATOM 8183 N N . HIS A 1 103 ? 5.049 15.142 10.093 1.00 0.00 103 HIS A N 5
ATOM 8184 C CA . HIS A 1 103 ? 4.722 16.591 10.013 1.00 0.00 103 HIS A CA 5
ATOM 8185 C C . HIS A 1 103 ? 5.515 17.243 8.890 1.00 0.00 103 HIS A C 5
ATOM 8186 O O . HIS A 1 103 ? 6.659 16.921 8.652 1.00 0.00 103 HIS A O 5
ATOM 8200 N N . HIS A 1 104 ? 4.893 18.162 8.200 1.00 0.00 104 HIS A N 5
ATOM 8201 C CA . HIS A 1 104 ? 5.569 18.868 7.069 1.00 0.00 104 HIS A CA 5
ATOM 8202 C C . HIS A 1 104 ? 5.666 20.364 7.361 1.00 0.00 104 HIS A C 5
ATOM 8203 O O . HIS A 1 104 ? 4.894 20.922 8.116 1.00 0.00 104 HIS A O 5
ATOM 8217 N N . HIS A 1 105 ? 6.635 21.002 6.763 1.00 0.00 105 HIS A N 5
ATOM 8218 C CA . HIS A 1 105 ? 6.843 22.462 6.977 1.00 0.00 105 HIS A CA 5
ATOM 8219 C C . HIS A 1 105 ? 5.713 23.249 6.324 1.00 0.00 105 HIS A C 5
ATOM 8220 O O . HIS A 1 105 ? 5.252 22.926 5.249 1.00 0.00 105 HIS A O 5
ATOM 8234 N N . HIS A 1 106 ? 5.264 24.274 6.990 1.00 0.00 106 HIS A N 5
ATOM 8235 C CA . HIS A 1 106 ? 4.153 25.104 6.452 1.00 0.00 106 HIS A CA 5
ATOM 8236 C C . HIS A 1 106 ? 4.581 25.741 5.129 1.00 0.00 106 HIS A C 5
ATOM 8237 O O . HIS A 1 106 ? 3.818 25.800 4.188 1.00 0.00 106 HIS A O 5
ATOM 8251 N N . HIS A 1 107 ? 5.797 26.220 5.058 1.00 0.00 107 HIS A N 5
ATOM 8252 C CA . HIS A 1 107 ? 6.288 26.861 3.803 1.00 0.00 107 HIS A CA 5
ATOM 8253 C C . HIS A 1 107 ? 6.657 25.790 2.778 1.00 0.00 107 HIS A C 5
ATOM 8254 O O . HIS A 1 107 ? 7.261 24.786 3.096 1.00 0.00 107 HIS A O 5
ATOM 8268 N N . HIS A 1 108 ? 6.290 26.017 1.545 1.00 0.00 108 HIS A N 5
ATOM 8269 C CA . HIS A 1 108 ? 6.601 25.040 0.462 1.00 0.00 108 HIS A CA 5
ATOM 8270 C C . HIS A 1 108 ? 6.253 25.651 -0.902 1.00 0.00 108 HIS A C 5
ATOM 8271 O O . HIS A 1 108 ? 6.794 25.183 -1.891 1.00 0.00 108 HIS A O 5
ATOM 8286 N N . MET A 1 1 ? 8.784 -25.042 17.107 1.00 0.00 1 MET A N 6
ATOM 8287 C CA . MET A 1 1 ? 9.059 -24.063 18.194 1.00 0.00 1 MET A CA 6
ATOM 8288 C C . MET A 1 1 ? 7.958 -24.137 19.257 1.00 0.00 1 MET A C 6
ATOM 8289 O O . MET A 1 1 ? 6.985 -24.850 19.116 1.00 0.00 1 MET A O 6
ATOM 8305 N N . SER A 1 2 ? 8.129 -23.401 20.323 1.00 0.00 2 SER A N 6
ATOM 8306 C CA . SER A 1 2 ? 7.131 -23.390 21.438 1.00 0.00 2 SER A CA 6
ATOM 8307 C C . SER A 1 2 ? 6.802 -24.824 21.857 1.00 0.00 2 SER A C 6
ATOM 8308 O O . SER A 1 2 ? 5.736 -25.107 22.364 1.00 0.00 2 SER A O 6
ATOM 8316 N N . ASN A 1 3 ? 7.728 -25.721 21.663 1.00 0.00 3 ASN A N 6
ATOM 8317 C CA . ASN A 1 3 ? 7.514 -27.145 22.056 1.00 0.00 3 ASN A CA 6
ATOM 8318 C C . ASN A 1 3 ? 6.345 -27.731 21.277 1.00 0.00 3 ASN A C 6
ATOM 8319 O O . ASN A 1 3 ? 5.248 -27.211 21.290 1.00 0.00 3 ASN A O 6
ATOM 8330 N N . GLN A 1 4 ? 6.591 -28.811 20.585 1.00 0.00 4 GLN A N 6
ATOM 8331 C CA . GLN A 1 4 ? 5.525 -29.463 19.774 1.00 0.00 4 GLN A CA 6
ATOM 8332 C C . GLN A 1 4 ? 4.287 -29.677 20.635 1.00 0.00 4 GLN A C 6
ATOM 8333 O O . GLN A 1 4 ? 3.524 -28.768 20.880 1.00 0.00 4 GLN A O 6
ATOM 8347 N N . THR A 1 5 ? 4.092 -30.887 21.082 1.00 0.00 5 THR A N 6
ATOM 8348 C CA . THR A 1 5 ? 2.910 -31.216 21.923 1.00 0.00 5 THR A CA 6
ATOM 8349 C C . THR A 1 5 ? 1.669 -30.518 21.376 1.00 0.00 5 THR A C 6
ATOM 8350 O O . THR A 1 5 ? 0.959 -31.049 20.547 1.00 0.00 5 THR A O 6
ATOM 8361 N N . CYS A 1 6 ? 1.410 -29.328 21.840 1.00 0.00 6 CYS A N 6
ATOM 8362 C CA . CYS A 1 6 ? 0.214 -28.571 21.369 1.00 0.00 6 CYS A CA 6
ATOM 8363 C C . CYS A 1 6 ? 0.576 -27.762 20.128 1.00 0.00 6 CYS A C 6
ATOM 8364 O O . CYS A 1 6 ? 1.191 -26.717 20.200 1.00 0.00 6 CYS A O 6
ATOM 8372 N N . VAL A 1 7 ? 0.183 -28.252 18.986 1.00 0.00 7 VAL A N 6
ATOM 8373 C CA . VAL A 1 7 ? 0.476 -27.549 17.703 1.00 0.00 7 VAL A CA 6
ATOM 8374 C C . VAL A 1 7 ? -0.736 -26.715 17.278 1.00 0.00 7 VAL A C 6
ATOM 8375 O O . VAL A 1 7 ? -1.755 -27.232 16.864 1.00 0.00 7 VAL A O 6
ATOM 8388 N N . GLU A 1 8 ? -0.604 -25.419 17.375 1.00 0.00 8 GLU A N 6
ATOM 8389 C CA . GLU A 1 8 ? -1.703 -24.482 16.986 1.00 0.00 8 GLU A CA 6
ATOM 8390 C C . GLU A 1 8 ? -3.051 -25.047 17.432 1.00 0.00 8 GLU A C 6
ATOM 8391 O O . GLU A 1 8 ? -3.897 -25.388 16.632 1.00 0.00 8 GLU A O 6
ATOM 8403 N N . ASN A 1 9 ? -3.246 -25.149 18.713 1.00 0.00 9 ASN A N 6
ATOM 8404 C CA . ASN A 1 9 ? -4.530 -25.692 19.250 1.00 0.00 9 ASN A CA 6
ATOM 8405 C C . ASN A 1 9 ? -5.591 -24.590 19.240 1.00 0.00 9 ASN A C 6
ATOM 8406 O O . ASN A 1 9 ? -6.442 -24.537 18.376 1.00 0.00 9 ASN A O 6
ATOM 8417 N N . GLU A 1 10 ? -5.540 -23.717 20.208 1.00 0.00 10 GLU A N 6
ATOM 8418 C CA . GLU A 1 10 ? -6.529 -22.603 20.296 1.00 0.00 10 GLU A CA 6
ATOM 8419 C C . GLU A 1 10 ? -7.941 -23.117 20.036 1.00 0.00 10 GLU A C 6
ATOM 8420 O O . GLU A 1 10 ? -8.202 -24.301 20.058 1.00 0.00 10 GLU A O 6
ATOM 8432 N N . VAL A 1 11 ? -8.854 -22.215 19.804 1.00 0.00 11 VAL A N 6
ATOM 8433 C CA . VAL A 1 11 ? -10.271 -22.602 19.552 1.00 0.00 11 VAL A CA 6
ATOM 8434 C C . VAL A 1 11 ? -10.454 -22.978 18.085 1.00 0.00 11 VAL A C 6
ATOM 8435 O O . VAL A 1 11 ? -10.020 -22.285 17.187 1.00 0.00 11 VAL A O 6
ATOM 8448 N N . CYS A 1 12 ? -11.095 -24.086 17.849 1.00 0.00 12 CYS A N 6
ATOM 8449 C CA . CYS A 1 12 ? -11.323 -24.557 16.455 1.00 0.00 12 CYS A CA 6
ATOM 8450 C C . CYS A 1 12 ? -12.419 -23.729 15.786 1.00 0.00 12 CYS A C 6
ATOM 8451 O O . CYS A 1 12 ? -13.380 -23.319 16.405 1.00 0.00 12 CYS A O 6
ATOM 8459 N N . GLU A 1 13 ? -12.267 -23.502 14.511 1.00 0.00 13 GLU A N 6
ATOM 8460 C CA . GLU A 1 13 ? -13.267 -22.719 13.733 1.00 0.00 13 GLU A CA 6
ATOM 8461 C C . GLU A 1 13 ? -13.274 -21.270 14.228 1.00 0.00 13 GLU A C 6
ATOM 8462 O O . GLU A 1 13 ? -14.268 -20.579 14.154 1.00 0.00 13 GLU A O 6
ATOM 8474 N N . ALA A 1 14 ? -12.161 -20.810 14.729 1.00 0.00 14 ALA A N 6
ATOM 8475 C CA . ALA A 1 14 ? -12.074 -19.407 15.231 1.00 0.00 14 ALA A CA 6
ATOM 8476 C C . ALA A 1 14 ? -11.674 -18.488 14.077 1.00 0.00 14 ALA A C 6
ATOM 8477 O O . ALA A 1 14 ? -11.650 -17.282 14.212 1.00 0.00 14 ALA A O 6
ATOM 8484 N N . CYS A 1 15 ? -11.361 -19.055 12.942 1.00 0.00 15 CYS A N 6
ATOM 8485 C CA . CYS A 1 15 ? -10.965 -18.225 11.768 1.00 0.00 15 CYS A CA 6
ATOM 8486 C C . CYS A 1 15 ? -11.202 -19.001 10.471 1.00 0.00 15 CYS A C 6
ATOM 8487 O O . CYS A 1 15 ? -11.389 -20.201 10.467 1.00 0.00 15 CYS A O 6
ATOM 8495 N N . GLY A 1 16 ? -11.205 -18.300 9.373 1.00 0.00 16 GLY A N 6
ATOM 8496 C CA . GLY A 1 16 ? -11.443 -18.936 8.046 1.00 0.00 16 GLY A CA 6
ATOM 8497 C C . GLY A 1 16 ? -10.319 -19.907 7.705 1.00 0.00 16 GLY A C 6
ATOM 8498 O O . GLY A 1 16 ? -9.238 -19.852 8.254 1.00 0.00 16 GLY A O 6
ATOM 8502 N N . CYS A 1 17 ? -10.583 -20.801 6.791 1.00 0.00 17 CYS A N 6
ATOM 8503 C CA . CYS A 1 17 ? -9.561 -21.809 6.382 1.00 0.00 17 CYS A CA 6
ATOM 8504 C C . CYS A 1 17 ? -8.671 -21.238 5.278 1.00 0.00 17 CYS A C 6
ATOM 8505 O O . CYS A 1 17 ? -9.109 -20.493 4.426 1.00 0.00 17 CYS A O 6
ATOM 8513 N N . ALA A 1 18 ? -7.417 -21.589 5.307 1.00 0.00 18 ALA A N 6
ATOM 8514 C CA . ALA A 1 18 ? -6.454 -21.085 4.285 1.00 0.00 18 ALA A CA 6
ATOM 8515 C C . ALA A 1 18 ? -6.611 -21.902 3.003 1.00 0.00 18 ALA A C 6
ATOM 8516 O O . ALA A 1 18 ? -6.024 -21.597 1.985 1.00 0.00 18 ALA A O 6
ATOM 8523 N N . GLY A 1 19 ? -7.402 -22.936 3.056 1.00 0.00 19 GLY A N 6
ATOM 8524 C CA . GLY A 1 19 ? -7.619 -23.797 1.856 1.00 0.00 19 GLY A CA 6
ATOM 8525 C C . GLY A 1 19 ? -8.613 -23.108 0.923 1.00 0.00 19 GLY A C 6
ATOM 8526 O O . GLY A 1 19 ? -8.907 -23.588 -0.152 1.00 0.00 19 GLY A O 6
ATOM 8530 N N . GLU A 1 20 ? -9.134 -21.986 1.337 1.00 0.00 20 GLU A N 6
ATOM 8531 C CA . GLU A 1 20 ? -10.122 -21.248 0.495 1.00 0.00 20 GLU A CA 6
ATOM 8532 C C . GLU A 1 20 ? -9.412 -20.574 -0.676 1.00 0.00 20 GLU A C 6
ATOM 8533 O O . GLU A 1 20 ? -8.398 -19.925 -0.517 1.00 0.00 20 GLU A O 6
ATOM 8545 N N . ILE A 1 21 ? -9.950 -20.730 -1.856 1.00 0.00 21 ILE A N 6
ATOM 8546 C CA . ILE A 1 21 ? -9.334 -20.117 -3.070 1.00 0.00 21 ILE A CA 6
ATOM 8547 C C . ILE A 1 21 ? -9.886 -18.715 -3.281 1.00 0.00 21 ILE A C 6
ATOM 8548 O O . ILE A 1 21 ? -11.077 -18.481 -3.245 1.00 0.00 21 ILE A O 6
ATOM 8564 N N . GLY A 1 22 ? -9.010 -17.781 -3.503 1.00 0.00 22 GLY A N 6
ATOM 8565 C CA . GLY A 1 22 ? -9.440 -16.375 -3.724 1.00 0.00 22 GLY A CA 6
ATOM 8566 C C . GLY A 1 22 ? -8.266 -15.559 -4.256 1.00 0.00 22 GLY A C 6
ATOM 8567 O O . GLY A 1 22 ? -7.850 -15.710 -5.387 1.00 0.00 22 GLY A O 6
ATOM 8571 N N . PHE A 1 23 ? -7.740 -14.681 -3.444 1.00 0.00 23 PHE A N 6
ATOM 8572 C CA . PHE A 1 23 ? -6.595 -13.818 -3.876 1.00 0.00 23 PHE A CA 6
ATOM 8573 C C . PHE A 1 23 ? -5.323 -14.251 -3.142 1.00 0.00 23 PHE A C 6
ATOM 8574 O O . PHE A 1 23 ? -4.752 -15.282 -3.427 1.00 0.00 23 PHE A O 6
ATOM 8591 N N . ILE A 1 24 ? -4.885 -13.457 -2.202 1.00 0.00 24 ILE A N 6
ATOM 8592 C CA . ILE A 1 24 ? -3.653 -13.780 -1.429 1.00 0.00 24 ILE A CA 6
ATOM 8593 C C . ILE A 1 24 ? -2.522 -14.142 -2.391 1.00 0.00 24 ILE A C 6
ATOM 8594 O O . ILE A 1 24 ? -2.446 -15.241 -2.899 1.00 0.00 24 ILE A O 6
ATOM 8610 N N . ILE A 1 25 ? -1.645 -13.208 -2.637 1.00 0.00 25 ILE A N 6
ATOM 8611 C CA . ILE A 1 25 ? -0.504 -13.454 -3.569 1.00 0.00 25 ILE A CA 6
ATOM 8612 C C . ILE A 1 25 ? 0.599 -14.243 -2.859 1.00 0.00 25 ILE A C 6
ATOM 8613 O O . ILE A 1 25 ? 1.035 -13.906 -1.776 1.00 0.00 25 ILE A O 6
ATOM 8629 N N . ARG A 1 26 ? 1.030 -15.307 -3.481 1.00 0.00 26 ARG A N 6
ATOM 8630 C CA . ARG A 1 26 ? 2.096 -16.184 -2.899 1.00 0.00 26 ARG A CA 6
ATOM 8631 C C . ARG A 1 26 ? 3.446 -15.845 -3.534 1.00 0.00 26 ARG A C 6
ATOM 8632 O O . ARG A 1 26 ? 4.423 -16.540 -3.342 1.00 0.00 26 ARG A O 6
ATOM 8653 N N . GLU A 1 27 ? 3.504 -14.779 -4.286 1.00 0.00 27 GLU A N 6
ATOM 8654 C CA . GLU A 1 27 ? 4.787 -14.376 -4.933 1.00 0.00 27 GLU A CA 6
ATOM 8655 C C . GLU A 1 27 ? 5.703 -13.777 -3.869 1.00 0.00 27 GLU A C 6
ATOM 8656 O O . GLU A 1 27 ? 6.240 -12.699 -4.020 1.00 0.00 27 GLU A O 6
ATOM 8668 N N . GLY A 1 28 ? 5.875 -14.486 -2.791 1.00 0.00 28 GLY A N 6
ATOM 8669 C CA . GLY A 1 28 ? 6.745 -14.005 -1.680 1.00 0.00 28 GLY A CA 6
ATOM 8670 C C . GLY A 1 28 ? 8.052 -13.472 -2.239 1.00 0.00 28 GLY A C 6
ATOM 8671 O O . GLY A 1 28 ? 8.470 -13.835 -3.318 1.00 0.00 28 GLY A O 6
ATOM 8675 N N . ASP A 1 29 ? 8.694 -12.608 -1.503 1.00 0.00 29 ASP A N 6
ATOM 8676 C CA . ASP A 1 29 ? 9.982 -12.018 -1.958 1.00 0.00 29 ASP A CA 6
ATOM 8677 C C . ASP A 1 29 ? 9.706 -11.066 -3.123 1.00 0.00 29 ASP A C 6
ATOM 8678 O O . ASP A 1 29 ? 10.232 -9.975 -3.186 1.00 0.00 29 ASP A O 6
ATOM 8687 N N . ASP A 1 30 ? 8.877 -11.482 -4.044 1.00 0.00 30 ASP A N 6
ATOM 8688 C CA . ASP A 1 30 ? 8.538 -10.630 -5.224 1.00 0.00 30 ASP A CA 6
ATOM 8689 C C . ASP A 1 30 ? 7.229 -9.898 -4.952 1.00 0.00 30 ASP A C 6
ATOM 8690 O O . ASP A 1 30 ? 6.655 -9.283 -5.831 1.00 0.00 30 ASP A O 6
ATOM 8699 N N . VAL A 1 31 ? 6.751 -9.964 -3.737 1.00 0.00 31 VAL A N 6
ATOM 8700 C CA . VAL A 1 31 ? 5.468 -9.282 -3.380 1.00 0.00 31 VAL A CA 6
ATOM 8701 C C . VAL A 1 31 ? 5.667 -8.427 -2.131 1.00 0.00 31 VAL A C 6
ATOM 8702 O O . VAL A 1 31 ? 6.523 -8.688 -1.310 1.00 0.00 31 VAL A O 6
ATOM 8715 N N . ALA A 1 32 ? 4.865 -7.404 -1.991 1.00 0.00 32 ALA A N 6
ATOM 8716 C CA . ALA A 1 32 ? 4.968 -6.494 -0.808 1.00 0.00 32 ALA A CA 6
ATOM 8717 C C . ALA A 1 32 ? 3.635 -6.455 -0.068 1.00 0.00 32 ALA A C 6
ATOM 8718 O O . ALA A 1 32 ? 2.573 -6.480 -0.656 1.00 0.00 32 ALA A O 6
ATOM 8725 N N . GLU A 1 33 ? 3.702 -6.407 1.232 1.00 0.00 33 GLU A N 6
ATOM 8726 C CA . GLU A 1 33 ? 2.468 -6.384 2.071 1.00 0.00 33 GLU A CA 6
ATOM 8727 C C . GLU A 1 33 ? 2.080 -4.949 2.408 1.00 0.00 33 GLU A C 6
ATOM 8728 O O . GLU A 1 33 ? 2.907 -4.123 2.733 1.00 0.00 33 GLU A O 6
ATOM 8740 N N . VAL A 1 34 ? 0.808 -4.662 2.339 1.00 0.00 34 VAL A N 6
ATOM 8741 C CA . VAL A 1 34 ? 0.307 -3.290 2.661 1.00 0.00 34 VAL A CA 6
ATOM 8742 C C . VAL A 1 34 ? -0.802 -3.391 3.705 1.00 0.00 34 VAL A C 6
ATOM 8743 O O . VAL A 1 34 ? -1.740 -4.151 3.572 1.00 0.00 34 VAL A O 6
ATOM 8756 N N . SER A 1 35 ? -0.697 -2.601 4.736 1.00 0.00 35 SER A N 6
ATOM 8757 C CA . SER A 1 35 ? -1.731 -2.601 5.816 1.00 0.00 35 SER A CA 6
ATOM 8758 C C . SER A 1 35 ? -2.107 -1.163 6.154 1.00 0.00 35 SER A C 6
ATOM 8759 O O . SER A 1 35 ? -1.261 -0.326 6.399 1.00 0.00 35 SER A O 6
ATOM 8767 N N . LEU A 1 36 ? -3.381 -0.874 6.157 1.00 0.00 36 LEU A N 6
ATOM 8768 C CA . LEU A 1 36 ? -3.857 0.514 6.463 1.00 0.00 36 LEU A CA 6
ATOM 8769 C C . LEU A 1 36 ? -4.752 0.504 7.696 1.00 0.00 36 LEU A C 6
ATOM 8770 O O . LEU A 1 36 ? -5.409 -0.471 8.004 1.00 0.00 36 LEU A O 6
ATOM 8786 N N . PHE A 1 37 ? -4.765 1.602 8.405 1.00 0.00 37 PHE A N 6
ATOM 8787 C CA . PHE A 1 37 ? -5.596 1.721 9.644 1.00 0.00 37 PHE A CA 6
ATOM 8788 C C . PHE A 1 37 ? -6.520 2.932 9.530 1.00 0.00 37 PHE A C 6
ATOM 8789 O O . PHE A 1 37 ? -6.135 3.993 9.077 1.00 0.00 37 PHE A O 6
ATOM 8806 N N . GLY A 1 38 ? -7.744 2.768 9.946 1.00 0.00 38 GLY A N 6
ATOM 8807 C CA . GLY A 1 38 ? -8.726 3.888 9.878 1.00 0.00 38 GLY A CA 6
ATOM 8808 C C . GLY A 1 38 ? -10.100 3.419 10.360 1.00 0.00 38 GLY A C 6
ATOM 8809 O O . GLY A 1 38 ? -10.294 2.279 10.735 1.00 0.00 38 GLY A O 6
ATOM 8813 N N . SER A 1 39 ? -11.053 4.310 10.352 1.00 0.00 39 SER A N 6
ATOM 8814 C CA . SER A 1 39 ? -12.432 3.970 10.806 1.00 0.00 39 SER A CA 6
ATOM 8815 C C . SER A 1 39 ? -13.251 3.431 9.627 1.00 0.00 39 SER A C 6
ATOM 8816 O O . SER A 1 39 ? -13.480 2.245 9.515 1.00 0.00 39 SER A O 6
ATOM 8824 N N . ASP A 1 40 ? -13.703 4.296 8.756 1.00 0.00 40 ASP A N 6
ATOM 8825 C CA . ASP A 1 40 ? -14.525 3.846 7.589 1.00 0.00 40 ASP A CA 6
ATOM 8826 C C . ASP A 1 40 ? -13.631 3.300 6.479 1.00 0.00 40 ASP A C 6
ATOM 8827 O O . ASP A 1 40 ? -12.469 3.635 6.369 1.00 0.00 40 ASP A O 6
ATOM 8836 N N . LYS A 1 41 ? -14.185 2.452 5.660 1.00 0.00 41 LYS A N 6
ATOM 8837 C CA . LYS A 1 41 ? -13.415 1.843 4.541 1.00 0.00 41 LYS A CA 6
ATOM 8838 C C . LYS A 1 41 ? -12.969 2.927 3.558 1.00 0.00 41 LYS A C 6
ATOM 8839 O O . LYS A 1 41 ? -11.874 2.888 3.036 1.00 0.00 41 LYS A O 6
ATOM 8858 N N . ALA A 1 42 ? -13.818 3.880 3.292 1.00 0.00 42 ALA A N 6
ATOM 8859 C CA . ALA A 1 42 ? -13.470 4.963 2.326 1.00 0.00 42 ALA A CA 6
ATOM 8860 C C . ALA A 1 42 ? -12.163 5.629 2.757 1.00 0.00 42 ALA A C 6
ATOM 8861 O O . ALA A 1 42 ? -11.334 5.974 1.939 1.00 0.00 42 ALA A O 6
ATOM 8868 N N . HIS A 1 43 ? -11.982 5.810 4.036 1.00 0.00 43 HIS A N 6
ATOM 8869 C CA . HIS A 1 43 ? -10.735 6.453 4.551 1.00 0.00 43 HIS A CA 6
ATOM 8870 C C . HIS A 1 43 ? -9.543 5.527 4.297 1.00 0.00 43 HIS A C 6
ATOM 8871 O O . HIS A 1 43 ? -8.485 5.962 3.883 1.00 0.00 43 HIS A O 6
ATOM 8885 N N . LEU A 1 44 ? -9.717 4.250 4.530 1.00 0.00 44 LEU A N 6
ATOM 8886 C CA . LEU A 1 44 ? -8.611 3.289 4.278 1.00 0.00 44 LEU A CA 6
ATOM 8887 C C . LEU A 1 44 ? -8.324 3.342 2.789 1.00 0.00 44 LEU A C 6
ATOM 8888 O O . LEU A 1 44 ? -7.191 3.333 2.351 1.00 0.00 44 LEU A O 6
ATOM 8904 N N . GLU A 1 45 ? -9.370 3.417 2.013 1.00 0.00 45 GLU A N 6
ATOM 8905 C CA . GLU A 1 45 ? -9.223 3.492 0.535 1.00 0.00 45 GLU A CA 6
ATOM 8906 C C . GLU A 1 45 ? -8.510 4.794 0.159 1.00 0.00 45 GLU A C 6
ATOM 8907 O O . GLU A 1 45 ? -7.788 4.853 -0.815 1.00 0.00 45 GLU A O 6
ATOM 8919 N N . GLY A 1 46 ? -8.716 5.833 0.924 1.00 0.00 46 GLY A N 6
ATOM 8920 C CA . GLY A 1 46 ? -8.063 7.144 0.625 1.00 0.00 46 GLY A CA 6
ATOM 8921 C C . GLY A 1 46 ? -6.545 6.983 0.684 1.00 0.00 46 GLY A C 6
ATOM 8922 O O . GLY A 1 46 ? -5.833 7.376 -0.217 1.00 0.00 46 GLY A O 6
ATOM 8926 N N . LYS A 1 47 ? -6.052 6.401 1.743 1.00 0.00 47 LYS A N 6
ATOM 8927 C CA . LYS A 1 47 ? -4.584 6.191 1.885 1.00 0.00 47 LYS A CA 6
ATOM 8928 C C . LYS A 1 47 ? -4.117 5.205 0.819 1.00 0.00 47 LYS A C 6
ATOM 8929 O O . LYS A 1 47 ? -3.053 5.343 0.255 1.00 0.00 47 LYS A O 6
ATOM 8948 N N . LEU A 1 48 ? -4.910 4.207 0.553 1.00 0.00 48 LEU A N 6
ATOM 8949 C CA . LEU A 1 48 ? -4.536 3.181 -0.458 1.00 0.00 48 LEU A CA 6
ATOM 8950 C C . LEU A 1 48 ? -4.246 3.867 -1.792 1.00 0.00 48 LEU A C 6
ATOM 8951 O O . LEU A 1 48 ? -3.400 3.436 -2.550 1.00 0.00 48 LEU A O 6
ATOM 8967 N N . ALA A 1 49 ? -4.950 4.923 -2.084 1.00 0.00 49 ALA A N 6
ATOM 8968 C CA . ALA A 1 49 ? -4.736 5.647 -3.371 1.00 0.00 49 ALA A CA 6
ATOM 8969 C C . ALA A 1 49 ? -3.292 6.143 -3.434 1.00 0.00 49 ALA A C 6
ATOM 8970 O O . ALA A 1 49 ? -2.665 6.128 -4.474 1.00 0.00 49 ALA A O 6
ATOM 8977 N N . GLU A 1 50 ? -2.766 6.583 -2.324 1.00 0.00 50 GLU A N 6
ATOM 8978 C CA . GLU A 1 50 ? -1.361 7.082 -2.291 1.00 0.00 50 GLU A CA 6
ATOM 8979 C C . GLU A 1 50 ? -0.405 5.915 -2.528 1.00 0.00 50 GLU A C 6
ATOM 8980 O O . GLU A 1 50 ? 0.598 6.047 -3.200 1.00 0.00 50 GLU A O 6
ATOM 8992 N N . TYR A 1 51 ? -0.714 4.773 -1.979 1.00 0.00 51 TYR A N 6
ATOM 8993 C CA . TYR A 1 51 ? 0.164 3.580 -2.162 1.00 0.00 51 TYR A CA 6
ATOM 8994 C C . TYR A 1 51 ? 0.239 3.248 -3.649 1.00 0.00 51 TYR A C 6
ATOM 8995 O O . TYR A 1 51 ? 1.296 2.988 -4.185 1.00 0.00 51 TYR A O 6
ATOM 9013 N N . ILE A 1 52 ? -0.886 3.251 -4.309 1.00 0.00 52 ILE A N 6
ATOM 9014 C CA . ILE A 1 52 ? -0.913 2.935 -5.765 1.00 0.00 52 ILE A CA 6
ATOM 9015 C C . ILE A 1 52 ? -0.153 4.017 -6.540 1.00 0.00 52 ILE A C 6
ATOM 9016 O O . ILE A 1 52 ? 0.623 3.725 -7.427 1.00 0.00 52 ILE A O 6
ATOM 9032 N N . SER A 1 53 ? -0.382 5.265 -6.217 1.00 0.00 53 SER A N 6
ATOM 9033 C CA . SER A 1 53 ? 0.313 6.374 -6.937 1.00 0.00 53 SER A CA 6
ATOM 9034 C C . SER A 1 53 ? 1.823 6.276 -6.709 1.00 0.00 53 SER A C 6
ATOM 9035 O O . SER A 1 53 ? 2.606 6.379 -7.632 1.00 0.00 53 SER A O 6
ATOM 9043 N N . LEU A 1 54 ? 2.230 6.078 -5.484 1.00 0.00 54 LEU A N 6
ATOM 9044 C CA . LEU A 1 54 ? 3.687 5.970 -5.173 1.00 0.00 54 LEU A CA 6
ATOM 9045 C C . LEU A 1 54 ? 4.264 4.715 -5.822 1.00 0.00 54 LEU A C 6
ATOM 9046 O O . LEU A 1 54 ? 5.348 4.727 -6.368 1.00 0.00 54 LEU A O 6
ATOM 9062 N N . ALA A 1 55 ? 3.546 3.630 -5.744 1.00 0.00 55 ALA A N 6
ATOM 9063 C CA . ALA A 1 55 ? 4.032 2.346 -6.325 1.00 0.00 55 ALA A CA 6
ATOM 9064 C C . ALA A 1 55 ? 4.127 2.463 -7.849 1.00 0.00 55 ALA A C 6
ATOM 9065 O O . ALA A 1 55 ? 5.037 1.943 -8.461 1.00 0.00 55 ALA A O 6
ATOM 9072 N N . LYS A 1 56 ? 3.187 3.129 -8.463 1.00 0.00 56 LYS A N 6
ATOM 9073 C CA . LYS A 1 56 ? 3.204 3.275 -9.943 1.00 0.00 56 LYS A CA 6
ATOM 9074 C C . LYS A 1 56 ? 4.425 4.091 -10.367 1.00 0.00 56 LYS A C 6
ATOM 9075 O O . LYS A 1 56 ? 5.121 3.745 -11.299 1.00 0.00 56 LYS A O 6
ATOM 9094 N N . GLN A 1 57 ? 4.681 5.177 -9.688 1.00 0.00 57 GLN A N 6
ATOM 9095 C CA . GLN A 1 57 ? 5.849 6.037 -10.041 1.00 0.00 57 GLN A CA 6
ATOM 9096 C C . GLN A 1 57 ? 7.147 5.279 -9.768 1.00 0.00 57 GLN A C 6
ATOM 9097 O O . GLN A 1 57 ? 8.065 5.298 -10.562 1.00 0.00 57 GLN A O 6
ATOM 9111 N N . VAL A 1 58 ? 7.227 4.620 -8.645 1.00 0.00 58 VAL A N 6
ATOM 9112 C CA . VAL A 1 58 ? 8.461 3.861 -8.298 1.00 0.00 58 VAL A CA 6
ATOM 9113 C C . VAL A 1 58 ? 8.642 2.719 -9.294 1.00 0.00 58 VAL A C 6
ATOM 9114 O O . VAL A 1 58 ? 9.725 2.475 -9.783 1.00 0.00 58 VAL A O 6
ATOM 9127 N N . TYR A 1 59 ? 7.582 2.014 -9.589 1.00 0.00 59 TYR A N 6
ATOM 9128 C CA . TYR A 1 59 ? 7.664 0.870 -10.550 1.00 0.00 59 TYR A CA 6
ATOM 9129 C C . TYR A 1 59 ? 7.002 1.262 -11.871 1.00 0.00 59 TYR A C 6
ATOM 9130 O O . TYR A 1 59 ? 7.091 2.387 -12.315 1.00 0.00 59 TYR A O 6
ATOM 9148 N N . ALA A 1 60 ? 6.338 0.326 -12.497 1.00 0.00 60 ALA A N 6
ATOM 9149 C CA . ALA A 1 60 ? 5.658 0.613 -13.793 1.00 0.00 60 ALA A CA 6
ATOM 9150 C C . ALA A 1 60 ? 4.658 -0.501 -14.126 1.00 0.00 60 ALA A C 6
ATOM 9151 O O . ALA A 1 60 ? 4.994 -1.668 -14.186 1.00 0.00 60 ALA A O 6
ATOM 9158 N N . ASN A 1 61 ? 3.425 -0.127 -14.354 1.00 0.00 61 ASN A N 6
ATOM 9159 C CA . ASN A 1 61 ? 2.360 -1.116 -14.694 1.00 0.00 61 ASN A CA 6
ATOM 9160 C C . ASN A 1 61 ? 2.256 -2.144 -13.572 1.00 0.00 61 ASN A C 6
ATOM 9161 O O . ASN A 1 61 ? 2.016 -3.312 -13.795 1.00 0.00 61 ASN A O 6
ATOM 9172 N N . VAL A 1 62 ? 2.438 -1.695 -12.360 1.00 0.00 62 VAL A N 6
ATOM 9173 C CA . VAL A 1 62 ? 2.369 -2.604 -11.180 1.00 0.00 62 VAL A CA 6
ATOM 9174 C C . VAL A 1 62 ? 0.946 -3.110 -10.977 1.00 0.00 62 VAL A C 6
ATOM 9175 O O . VAL A 1 62 ? -0.016 -2.383 -11.112 1.00 0.00 62 VAL A O 6
ATOM 9188 N N . GLU A 1 63 ? 0.822 -4.368 -10.646 1.00 0.00 63 GLU A N 6
ATOM 9189 C CA . GLU A 1 63 ? -0.520 -4.983 -10.418 1.00 0.00 63 GLU A CA 6
ATOM 9190 C C . GLU A 1 63 ? -0.623 -5.442 -8.965 1.00 0.00 63 GLU A C 6
ATOM 9191 O O . GLU A 1 63 ? 0.349 -5.831 -8.349 1.00 0.00 63 GLU A O 6
ATOM 9203 N N . TYR A 1 64 ? -1.804 -5.383 -8.414 1.00 0.00 64 TYR A N 6
ATOM 9204 C CA . TYR A 1 64 ? -2.006 -5.794 -6.996 1.00 0.00 64 TYR A CA 6
ATOM 9205 C C . TYR A 1 64 ? -3.407 -6.356 -6.790 1.00 0.00 64 TYR A C 6
ATOM 9206 O O . TYR A 1 64 ? -4.286 -6.214 -7.617 1.00 0.00 64 TYR A O 6
ATOM 9224 N N . GLU A 1 65 ? -3.606 -7.000 -5.673 1.00 0.00 65 GLU A N 6
ATOM 9225 C CA . GLU A 1 65 ? -4.934 -7.606 -5.351 1.00 0.00 65 GLU A CA 6
ATOM 9226 C C . GLU A 1 65 ? -5.336 -7.224 -3.932 1.00 0.00 65 GLU A C 6
ATOM 9227 O O . GLU A 1 65 ? -4.507 -7.067 -3.058 1.00 0.00 65 GLU A O 6
ATOM 9239 N N . VAL A 1 66 ? -6.613 -7.070 -3.707 1.00 0.00 66 VAL A N 6
ATOM 9240 C CA . VAL A 1 66 ? -7.121 -6.685 -2.349 1.00 0.00 66 VAL A CA 6
ATOM 9241 C C . VAL A 1 66 ? -8.075 -7.755 -1.827 1.00 0.00 66 VAL A C 6
ATOM 9242 O O . VAL A 1 66 ? -8.984 -8.197 -2.508 1.00 0.00 66 VAL A O 6
ATOM 9255 N N . ALA A 1 67 ? -7.855 -8.178 -0.611 1.00 0.00 67 ALA A N 6
ATOM 9256 C CA . ALA A 1 67 ? -8.712 -9.226 -0.001 1.00 0.00 67 ALA A CA 6
ATOM 9257 C C . ALA A 1 67 ? -10.022 -8.591 0.488 1.00 0.00 67 ALA A C 6
ATOM 9258 O O . ALA A 1 67 ? -10.074 -7.411 0.762 1.00 0.00 67 ALA A O 6
ATOM 9265 N N . PRO A 1 68 ? -11.069 -9.374 0.602 1.00 0.00 68 PRO A N 6
ATOM 9266 C CA . PRO A 1 68 ? -12.396 -8.879 1.071 1.00 0.00 68 PRO A CA 6
ATOM 9267 C C . PRO A 1 68 ? -12.299 -7.983 2.307 1.00 0.00 68 PRO A C 6
ATOM 9268 O O . PRO A 1 68 ? -11.705 -8.337 3.305 1.00 0.00 68 PRO A O 6
ATOM 9279 N N . VAL A 1 69 ? -12.893 -6.819 2.234 1.00 0.00 69 VAL A N 6
ATOM 9280 C CA . VAL A 1 69 ? -12.868 -5.861 3.384 1.00 0.00 69 VAL A CA 6
ATOM 9281 C C . VAL A 1 69 ? -14.281 -5.354 3.675 1.00 0.00 69 VAL A C 6
ATOM 9282 O O . VAL A 1 69 ? -15.005 -4.933 2.794 1.00 0.00 69 VAL A O 6
ATOM 9295 N N . ALA A 1 70 ? -14.656 -5.375 4.921 1.00 0.00 70 ALA A N 6
ATOM 9296 C CA . ALA A 1 70 ? -16.005 -4.892 5.328 1.00 0.00 70 ALA A CA 6
ATOM 9297 C C . ALA A 1 70 ? -16.063 -3.367 5.252 1.00 0.00 70 ALA A C 6
ATOM 9298 O O . ALA A 1 70 ? -15.070 -2.681 5.398 1.00 0.00 70 ALA A O 6
ATOM 9305 N N . ASP A 1 71 ? -17.232 -2.841 5.021 1.00 0.00 71 ASP A N 6
ATOM 9306 C CA . ASP A 1 71 ? -17.403 -1.365 4.923 1.00 0.00 71 ASP A CA 6
ATOM 9307 C C . ASP A 1 71 ? -17.064 -0.720 6.264 1.00 0.00 71 ASP A C 6
ATOM 9308 O O . ASP A 1 71 ? -16.530 0.370 6.321 1.00 0.00 71 ASP A O 6
ATOM 9317 N N . ASN A 1 72 ? -17.377 -1.384 7.342 1.00 0.00 72 ASN A N 6
ATOM 9318 C CA . ASN A 1 72 ? -17.090 -0.822 8.696 1.00 0.00 72 ASN A CA 6
ATOM 9319 C C . ASN A 1 72 ? -15.752 -1.382 9.195 1.00 0.00 72 ASN A C 6
ATOM 9320 O O . ASN A 1 72 ? -15.431 -1.304 10.362 1.00 0.00 72 ASN A O 6
ATOM 9331 N N . ALA A 1 73 ? -14.976 -1.951 8.308 1.00 0.00 73 ALA A N 6
ATOM 9332 C CA . ALA A 1 73 ? -13.653 -2.535 8.699 1.00 0.00 73 ALA A CA 6
ATOM 9333 C C . ALA A 1 73 ? -12.735 -1.457 9.272 1.00 0.00 73 ALA A C 6
ATOM 9334 O O . ALA A 1 73 ? -12.772 -0.310 8.877 1.00 0.00 73 ALA A O 6
ATOM 9341 N N . THR A 1 74 ? -11.905 -1.836 10.213 1.00 0.00 74 THR A N 6
ATOM 9342 C CA . THR A 1 74 ? -10.961 -0.865 10.853 1.00 0.00 74 THR A CA 6
ATOM 9343 C C . THR A 1 74 ? -9.580 -0.996 10.208 1.00 0.00 74 THR A C 6
ATOM 9344 O O . THR A 1 74 ? -8.660 -0.277 10.545 1.00 0.00 74 THR A O 6
ATOM 9355 N N . GLU A 1 75 ? -9.427 -1.902 9.278 1.00 0.00 75 GLU A N 6
ATOM 9356 C CA . GLU A 1 75 ? -8.103 -2.073 8.606 1.00 0.00 75 GLU A CA 6
ATOM 9357 C C . GLU A 1 75 ? -8.283 -2.709 7.230 1.00 0.00 75 GLU A C 6
ATOM 9358 O O . GLU A 1 75 ? -9.287 -3.328 6.937 1.00 0.00 75 GLU A O 6
ATOM 9370 N N . LEU A 1 76 ? -7.300 -2.553 6.386 1.00 0.00 76 LEU A N 6
ATOM 9371 C CA . LEU A 1 76 ? -7.362 -3.127 5.009 1.00 0.00 76 LEU A CA 6
ATOM 9372 C C . LEU A 1 76 ? -6.107 -3.950 4.733 1.00 0.00 76 LEU A C 6
ATOM 9373 O O . LEU A 1 76 ? -5.001 -3.541 5.026 1.00 0.00 76 LEU A O 6
ATOM 9389 N N . HIS A 1 77 ? -6.288 -5.113 4.163 1.00 0.00 77 HIS A N 6
ATOM 9390 C CA . HIS A 1 77 ? -5.133 -6.011 3.845 1.00 0.00 77 HIS A CA 6
ATOM 9391 C C . HIS A 1 77 ? -5.037 -6.221 2.336 1.00 0.00 77 HIS A C 6
ATOM 9392 O O . HIS A 1 77 ? -5.969 -6.655 1.681 1.00 0.00 77 HIS A O 6
ATOM 9406 N N . ALA A 1 78 ? -3.895 -5.917 1.787 1.00 0.00 78 ALA A N 6
ATOM 9407 C CA . ALA A 1 78 ? -3.680 -6.086 0.322 1.00 0.00 78 ALA A CA 6
ATOM 9408 C C . ALA A 1 78 ? -2.200 -6.327 0.047 1.00 0.00 78 ALA A C 6
ATOM 9409 O O . ALA A 1 78 ? -1.345 -6.015 0.853 1.00 0.00 78 ALA A O 6
ATOM 9416 N N . ARG A 1 79 ? -1.899 -6.889 -1.091 1.00 0.00 79 ARG A N 6
ATOM 9417 C CA . ARG A 1 79 ? -0.477 -7.181 -1.458 1.00 0.00 79 ARG A CA 6
ATOM 9418 C C . ARG A 1 79 ? -0.163 -6.585 -2.821 1.00 0.00 79 ARG A C 6
ATOM 9419 O O . ARG A 1 79 ? -1.019 -6.465 -3.675 1.00 0.00 79 ARG A O 6
ATOM 9440 N N . PHE A 1 80 ? 1.071 -6.210 -3.019 1.00 0.00 80 PHE A N 6
ATOM 9441 C CA . PHE A 1 80 ? 1.500 -5.602 -4.318 1.00 0.00 80 PHE A CA 6
ATOM 9442 C C . PHE A 1 80 ? 2.635 -6.418 -4.913 1.00 0.00 80 PHE A C 6
ATOM 9443 O O . PHE A 1 80 ? 3.420 -7.024 -4.214 1.00 0.00 80 PHE A O 6
ATOM 9460 N N . LYS A 1 81 ? 2.716 -6.438 -6.214 1.00 0.00 81 LYS A N 6
ATOM 9461 C CA . LYS A 1 81 ? 3.786 -7.217 -6.907 1.00 0.00 81 LYS A CA 6
ATOM 9462 C C . LYS A 1 81 ? 4.801 -6.256 -7.513 1.00 0.00 81 LYS A C 6
ATOM 9463 O O . LYS A 1 81 ? 4.500 -5.494 -8.410 1.00 0.00 81 LYS A O 6
ATOM 9482 N N . PHE A 1 82 ? 6.007 -6.302 -7.022 1.00 0.00 82 PHE A N 6
ATOM 9483 C CA . PHE A 1 82 ? 7.091 -5.411 -7.543 1.00 0.00 82 PHE A CA 6
ATOM 9484 C C . PHE A 1 82 ? 8.104 -6.267 -8.293 1.00 0.00 82 PHE A C 6
ATOM 9485 O O . PHE A 1 82 ? 9.079 -5.768 -8.813 1.00 0.00 82 PHE A O 6
ATOM 9502 N N . GLU A 1 83 ? 7.876 -7.555 -8.338 1.00 0.00 83 GLU A N 6
ATOM 9503 C CA . GLU A 1 83 ? 8.805 -8.482 -9.048 1.00 0.00 83 GLU A CA 6
ATOM 9504 C C . GLU A 1 83 ? 10.167 -8.457 -8.358 1.00 0.00 83 GLU A C 6
ATOM 9505 O O . GLU A 1 83 ? 10.959 -9.367 -8.495 1.00 0.00 83 GLU A O 6
ATOM 9517 N N . VAL A 1 84 ? 10.441 -7.413 -7.618 1.00 0.00 84 VAL A N 6
ATOM 9518 C CA . VAL A 1 84 ? 11.747 -7.294 -6.912 1.00 0.00 84 VAL A CA 6
ATOM 9519 C C . VAL A 1 84 ? 11.512 -6.852 -5.463 1.00 0.00 84 VAL A C 6
ATOM 9520 O O . VAL A 1 84 ? 10.762 -5.938 -5.186 1.00 0.00 84 VAL A O 6
ATOM 9533 N N . SER A 1 85 ? 12.162 -7.510 -4.550 1.00 0.00 85 SER A N 6
ATOM 9534 C CA . SER A 1 85 ? 12.021 -7.176 -3.105 1.00 0.00 85 SER A CA 6
ATOM 9535 C C . SER A 1 85 ? 12.569 -5.773 -2.832 1.00 0.00 85 SER A C 6
ATOM 9536 O O . SER A 1 85 ? 12.008 -5.017 -2.068 1.00 0.00 85 SER A O 6
ATOM 9544 N N . ALA A 1 86 ? 13.674 -5.435 -3.437 1.00 0.00 86 ALA A N 6
ATOM 9545 C CA . ALA A 1 86 ? 14.294 -4.093 -3.207 1.00 0.00 86 ALA A CA 6
ATOM 9546 C C . ALA A 1 86 ? 13.212 -3.015 -3.161 1.00 0.00 86 ALA A C 6
ATOM 9547 O O . ALA A 1 86 ? 13.282 -2.080 -2.387 1.00 0.00 86 ALA A O 6
ATOM 9554 N N . GLU A 1 87 ? 12.215 -3.139 -3.989 1.00 0.00 87 GLU A N 6
ATOM 9555 C CA . GLU A 1 87 ? 11.122 -2.128 -4.007 1.00 0.00 87 GLU A CA 6
ATOM 9556 C C . GLU A 1 87 ? 10.295 -2.248 -2.729 1.00 0.00 87 GLU A C 6
ATOM 9557 O O . GLU A 1 87 ? 9.759 -1.282 -2.233 1.00 0.00 87 GLU A O 6
ATOM 9569 N N . LYS A 1 88 ? 10.170 -3.438 -2.221 1.00 0.00 88 LYS A N 6
ATOM 9570 C CA . LYS A 1 88 ? 9.364 -3.662 -0.990 1.00 0.00 88 LYS A CA 6
ATOM 9571 C C . LYS A 1 88 ? 9.967 -2.880 0.175 1.00 0.00 88 LYS A C 6
ATOM 9572 O O . LYS A 1 88 ? 9.269 -2.219 0.917 1.00 0.00 88 LYS A O 6
ATOM 9591 N N . LEU A 1 89 ? 11.258 -2.973 0.350 1.00 0.00 89 LEU A N 6
ATOM 9592 C CA . LEU A 1 89 ? 11.926 -2.260 1.479 1.00 0.00 89 LEU A CA 6
ATOM 9593 C C . LEU A 1 89 ? 11.803 -0.748 1.303 1.00 0.00 89 LEU A C 6
ATOM 9594 O O . LEU A 1 89 ? 11.449 -0.035 2.221 1.00 0.00 89 LEU A O 6
ATOM 9610 N N . ILE A 1 90 ? 12.099 -0.258 0.131 1.00 0.00 90 ILE A N 6
ATOM 9611 C CA . ILE A 1 90 ? 12.008 1.209 -0.125 1.00 0.00 90 ILE A CA 6
ATOM 9612 C C . ILE A 1 90 ? 10.536 1.642 -0.126 1.00 0.00 90 ILE A C 6
ATOM 9613 O O . ILE A 1 90 ? 10.174 2.650 0.444 1.00 0.00 90 ILE A O 6
ATOM 9629 N N . PHE A 1 91 ? 9.693 0.879 -0.768 1.00 0.00 91 PHE A N 6
ATOM 9630 C CA . PHE A 1 91 ? 8.240 1.219 -0.825 1.00 0.00 91 PHE A CA 6
ATOM 9631 C C . PHE A 1 91 ? 7.662 1.208 0.588 1.00 0.00 91 PHE A C 6
ATOM 9632 O O . PHE A 1 91 ? 6.915 2.086 0.973 1.00 0.00 91 PHE A O 6
ATOM 9649 N N . GLU A 1 92 ? 7.998 0.208 1.356 1.00 0.00 92 GLU A N 6
ATOM 9650 C CA . GLU A 1 92 ? 7.476 0.107 2.747 1.00 0.00 92 GLU A CA 6
ATOM 9651 C C . GLU A 1 92 ? 7.988 1.291 3.566 1.00 0.00 92 GLU A C 6
ATOM 9652 O O . GLU A 1 92 ? 7.260 1.887 4.335 1.00 0.00 92 GLU A O 6
ATOM 9664 N N . LEU A 1 93 ? 9.240 1.622 3.415 1.00 0.00 93 LEU A N 6
ATOM 9665 C CA . LEU A 1 93 ? 9.820 2.752 4.192 1.00 0.00 93 LEU A CA 6
ATOM 9666 C C . LEU A 1 93 ? 9.116 4.058 3.805 1.00 0.00 93 LEU A C 6
ATOM 9667 O O . LEU A 1 93 ? 8.722 4.844 4.645 1.00 0.00 93 LEU A O 6
ATOM 9683 N N . LYS A 1 94 ? 8.967 4.291 2.532 1.00 0.00 94 LYS A N 6
ATOM 9684 C CA . LYS A 1 94 ? 8.311 5.543 2.060 1.00 0.00 94 LYS A CA 6
ATOM 9685 C C . LYS A 1 94 ? 6.855 5.570 2.522 1.00 0.00 94 LYS A C 6
ATOM 9686 O O . LYS A 1 94 ? 6.360 6.571 3.001 1.00 0.00 94 LYS A O 6
ATOM 9705 N N . THR A 1 95 ? 6.172 4.470 2.373 1.00 0.00 95 THR A N 6
ATOM 9706 C CA . THR A 1 95 ? 4.740 4.399 2.784 1.00 0.00 95 THR A CA 6
ATOM 9707 C C . THR A 1 95 ? 4.624 4.531 4.299 1.00 0.00 95 THR A C 6
ATOM 9708 O O . THR A 1 95 ? 3.727 5.171 4.807 1.00 0.00 95 THR A O 6
ATOM 9719 N N . ARG A 1 96 ? 5.517 3.920 5.020 1.00 0.00 96 ARG A N 6
ATOM 9720 C CA . ARG A 1 96 ? 5.464 3.992 6.502 1.00 0.00 96 ARG A CA 6
ATOM 9721 C C . ARG A 1 96 ? 5.839 5.398 6.965 1.00 0.00 96 ARG A C 6
ATOM 9722 O O . ARG A 1 96 ? 5.579 5.779 8.086 1.00 0.00 96 ARG A O 6
ATOM 9743 N N . ALA A 1 97 ? 6.467 6.156 6.116 1.00 0.00 97 ALA A N 6
ATOM 9744 C CA . ALA A 1 97 ? 6.882 7.536 6.499 1.00 0.00 97 ALA A CA 6
ATOM 9745 C C . ALA A 1 97 ? 5.685 8.475 6.418 1.00 0.00 97 ALA A C 6
ATOM 9746 O O . ALA A 1 97 ? 5.472 9.306 7.276 1.00 0.00 97 ALA A O 6
ATOM 9753 N N . LEU A 1 98 ? 4.915 8.357 5.376 1.00 0.00 98 LEU A N 6
ATOM 9754 C CA . LEU A 1 98 ? 3.727 9.244 5.202 1.00 0.00 98 LEU A CA 6
ATOM 9755 C C . LEU A 1 98 ? 2.518 8.603 5.880 1.00 0.00 98 LEU A C 6
ATOM 9756 O O . LEU A 1 98 ? 1.525 9.250 6.145 1.00 0.00 98 LEU A O 6
ATOM 9772 N N . ALA A 1 99 ? 2.592 7.327 6.139 1.00 0.00 99 ALA A N 6
ATOM 9773 C CA . ALA A 1 99 ? 1.450 6.612 6.781 1.00 0.00 99 ALA A CA 6
ATOM 9774 C C . ALA A 1 99 ? 1.528 6.787 8.297 1.00 0.00 99 ALA A C 6
ATOM 9775 O O . ALA A 1 99 ? 0.531 6.984 8.958 1.00 0.00 99 ALA A O 6
ATOM 9782 N N . ARG A 1 100 ? 2.709 6.712 8.848 1.00 0.00 100 ARG A N 6
ATOM 9783 C CA . ARG A 1 100 ? 2.868 6.870 10.323 1.00 0.00 100 ARG A CA 6
ATOM 9784 C C . ARG A 1 100 ? 2.457 8.286 10.717 1.00 0.00 100 ARG A C 6
ATOM 9785 O O . ARG A 1 100 ? 1.959 8.522 11.799 1.00 0.00 100 ARG 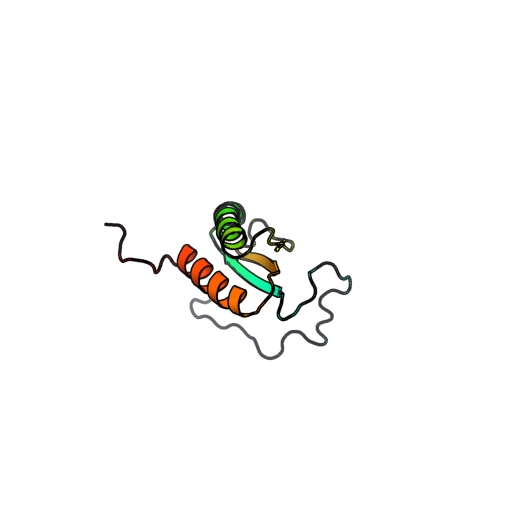A O 6
ATOM 9806 N N . LEU A 1 101 ? 2.675 9.226 9.841 1.00 0.00 101 LEU A N 6
ATOM 9807 C CA . LEU A 1 101 ? 2.318 10.645 10.134 1.00 0.00 101 LEU A CA 6
ATOM 9808 C C . LEU A 1 101 ? 0.801 10.820 10.116 1.00 0.00 101 LEU A C 6
ATOM 9809 O O . LEU A 1 101 ? 0.095 10.182 9.362 1.00 0.00 101 LEU A O 6
ATOM 9825 N N . GLU A 1 102 ? 0.303 11.689 10.954 1.00 0.00 102 GLU A N 6
ATOM 9826 C CA . GLU A 1 102 ? -1.167 11.939 11.014 1.00 0.00 102 GLU A CA 6
ATOM 9827 C C . GLU A 1 102 ? -1.432 13.299 11.662 1.00 0.00 102 GLU A C 6
ATOM 9828 O O . GLU A 1 102 ? -1.130 13.527 12.818 1.00 0.00 102 GLU A O 6
ATOM 9840 N N . HIS A 1 103 ? -2.001 14.198 10.908 1.00 0.00 103 HIS A N 6
ATOM 9841 C CA . HIS A 1 103 ? -2.314 15.565 11.422 1.00 0.00 103 HIS A CA 6
ATOM 9842 C C . HIS A 1 103 ? -1.158 16.084 12.277 1.00 0.00 103 HIS A C 6
ATOM 9843 O O . HIS A 1 103 ? -0.221 16.676 11.783 1.00 0.00 103 HIS A O 6
ATOM 9857 N N . HIS A 1 104 ? -1.233 15.859 13.558 1.00 0.00 104 HIS A N 6
ATOM 9858 C CA . HIS A 1 104 ? -0.164 16.322 14.491 1.00 0.00 104 HIS A CA 6
ATOM 9859 C C . HIS A 1 104 ? 0.240 17.755 14.153 1.00 0.00 104 HIS A C 6
ATOM 9860 O O . HIS A 1 104 ? -0.537 18.676 14.287 1.00 0.00 104 HIS A O 6
ATOM 9874 N N . HIS A 1 105 ? 1.456 17.933 13.722 1.00 0.00 105 HIS A N 6
ATOM 9875 C CA . HIS A 1 105 ? 1.963 19.288 13.368 1.00 0.00 105 HIS A CA 6
ATOM 9876 C C . HIS A 1 105 ? 1.752 20.247 14.539 1.00 0.00 105 HIS A C 6
ATOM 9877 O O . HIS A 1 105 ? 2.656 20.524 15.299 1.00 0.00 105 HIS A O 6
ATOM 9891 N N . HIS A 1 106 ? 0.560 20.752 14.674 1.00 0.00 106 HIS A N 6
ATOM 9892 C CA . HIS A 1 106 ? 0.242 21.701 15.776 1.00 0.00 106 HIS A CA 6
ATOM 9893 C C . HIS A 1 106 ? 1.188 22.899 15.722 1.00 0.00 106 HIS A C 6
ATOM 9894 O O . HIS A 1 106 ? 2.244 22.906 16.321 1.00 0.00 106 HIS A O 6
ATOM 9908 N N . HIS A 1 107 ? 0.791 23.913 15.002 1.00 0.00 107 HIS A N 6
ATOM 9909 C CA . HIS A 1 107 ? 1.614 25.151 14.870 1.00 0.00 107 HIS A CA 6
ATOM 9910 C C . HIS A 1 107 ? 3.071 24.807 14.583 1.00 0.00 107 HIS A C 6
ATOM 9911 O O . HIS A 1 107 ? 3.434 23.663 14.404 1.00 0.00 107 HIS A O 6
ATOM 9925 N N . HIS A 1 108 ? 3.904 25.809 14.533 1.00 0.00 108 HIS A N 6
ATOM 9926 C CA . HIS A 1 108 ? 5.349 25.591 14.254 1.00 0.00 108 HIS A CA 6
ATOM 9927 C C . HIS A 1 108 ? 6.151 26.799 14.750 1.00 0.00 108 HIS A C 6
ATOM 9928 O O . HIS A 1 108 ? 7.367 26.759 14.647 1.00 0.00 108 HIS A O 6
ATOM 9943 N N . MET A 1 1 ? 0.932 15.054 -29.469 1.00 0.00 1 MET A N 7
ATOM 9944 C CA . MET A 1 1 ? 2.172 14.236 -29.356 1.00 0.00 1 MET A CA 7
ATOM 9945 C C . MET A 1 1 ? 2.228 13.212 -30.492 1.00 0.00 1 MET A C 7
ATOM 9946 O O . MET A 1 1 ? 1.351 13.149 -31.330 1.00 0.00 1 MET A O 7
ATOM 9962 N N . SER A 1 2 ? 3.266 12.420 -30.520 1.00 0.00 2 SER A N 7
ATOM 9963 C CA . SER A 1 2 ? 3.424 11.391 -31.591 1.00 0.00 2 SER A CA 7
ATOM 9964 C C . SER A 1 2 ? 2.269 10.391 -31.521 1.00 0.00 2 SER A C 7
ATOM 9965 O O . SER A 1 2 ? 1.790 9.910 -32.529 1.00 0.00 2 SER A O 7
ATOM 9973 N N . ASN A 1 3 ? 1.832 10.074 -30.333 1.00 0.00 3 ASN A N 7
ATOM 9974 C CA . ASN A 1 3 ? 0.713 9.100 -30.160 1.00 0.00 3 ASN A CA 7
ATOM 9975 C C . ASN A 1 3 ? -0.546 9.662 -30.820 1.00 0.00 3 ASN A C 7
ATOM 9976 O O . ASN A 1 3 ? -1.308 8.940 -31.433 1.00 0.00 3 ASN A O 7
ATOM 9987 N N . GLN A 1 4 ? -0.764 10.944 -30.681 1.00 0.00 4 GLN A N 7
ATOM 9988 C CA . GLN A 1 4 ? -1.966 11.593 -31.283 1.00 0.00 4 GLN A CA 7
ATOM 9989 C C . GLN A 1 4 ? -3.222 10.916 -30.744 1.00 0.00 4 GLN A C 7
ATOM 9990 O O . GLN A 1 4 ? -4.269 10.936 -31.362 1.00 0.00 4 GLN A O 7
ATOM 10004 N N . THR A 1 5 ? -3.115 10.315 -29.588 1.00 0.00 5 THR A N 7
ATOM 10005 C CA . THR A 1 5 ? -4.284 9.618 -28.980 1.00 0.00 5 THR A CA 7
ATOM 10006 C C . THR A 1 5 ? -5.448 10.593 -28.845 1.00 0.00 5 THR A C 7
ATOM 10007 O O . THR A 1 5 ? -5.525 11.378 -27.922 1.00 0.00 5 THR A O 7
ATOM 10018 N N . CYS A 1 6 ? -6.356 10.533 -29.774 1.00 0.00 6 CYS A N 7
ATOM 10019 C CA . CYS A 1 6 ? -7.541 11.436 -29.748 1.00 0.00 6 CYS A CA 7
ATOM 10020 C C . CYS A 1 6 ? -8.611 10.841 -28.836 1.00 0.00 6 CYS A C 7
ATOM 10021 O O . CYS A 1 6 ? -8.889 11.356 -27.773 1.00 0.00 6 CYS A O 7
ATOM 10029 N N . VAL A 1 7 ? -9.218 9.764 -29.257 1.00 0.00 7 VAL A N 7
ATOM 10030 C CA . VAL A 1 7 ? -10.291 9.117 -28.440 1.00 0.00 7 VAL A CA 7
ATOM 10031 C C . VAL A 1 7 ? -9.747 7.833 -27.806 1.00 0.00 7 VAL A C 7
ATOM 10032 O O . VAL A 1 7 ? -9.956 7.571 -26.639 1.00 0.00 7 VAL A O 7
ATOM 10045 N N . GLU A 1 8 ? -9.053 7.035 -28.575 1.00 0.00 8 GLU A N 7
ATOM 10046 C CA . GLU A 1 8 ? -8.483 5.756 -28.049 1.00 0.00 8 GLU A CA 7
ATOM 10047 C C . GLU A 1 8 ? -9.580 4.954 -27.353 1.00 0.00 8 GLU A C 7
ATOM 10048 O O . GLU A 1 8 ? -9.850 5.128 -26.182 1.00 0.00 8 GLU A O 7
ATOM 10060 N N . ASN A 1 9 ? -10.208 4.073 -28.078 1.00 0.00 9 ASN A N 7
ATOM 10061 C CA . ASN A 1 9 ? -11.303 3.239 -27.497 1.00 0.00 9 ASN A CA 7
ATOM 10062 C C . ASN A 1 9 ? -10.722 1.975 -26.863 1.00 0.00 9 ASN A C 7
ATOM 10063 O O . ASN A 1 9 ? -10.219 1.096 -27.536 1.00 0.00 9 ASN A O 7
ATOM 10074 N N . GLU A 1 10 ? -10.798 1.894 -25.562 1.00 0.00 10 GLU A N 7
ATOM 10075 C CA . GLU A 1 10 ? -10.259 0.709 -24.831 1.00 0.00 10 GLU A CA 7
ATOM 10076 C C . GLU A 1 10 ? -11.039 -0.545 -25.213 1.00 0.00 10 GLU A C 7
ATOM 10077 O O . GLU A 1 10 ? -12.212 -0.498 -25.525 1.00 0.00 10 GLU A O 7
ATOM 10089 N N . VAL A 1 11 ? -10.374 -1.671 -25.196 1.00 0.00 11 VAL A N 7
ATOM 10090 C CA . VAL A 1 11 ? -11.031 -2.963 -25.567 1.00 0.00 11 VAL A CA 7
ATOM 10091 C C . VAL A 1 11 ? -11.308 -3.783 -24.306 1.00 0.00 11 VAL A C 7
ATOM 10092 O O . VAL A 1 11 ? -10.436 -4.024 -23.494 1.00 0.00 11 VAL A O 7
ATOM 10105 N N . CYS A 1 12 ? -12.531 -4.208 -24.150 1.00 0.00 12 CYS A N 7
ATOM 10106 C CA . CYS A 1 12 ? -12.921 -5.011 -22.953 1.00 0.00 12 CYS A CA 7
ATOM 10107 C C . CYS A 1 12 ? -12.722 -6.501 -23.229 1.00 0.00 12 CYS A C 7
ATOM 10108 O O . CYS A 1 12 ? -13.290 -7.061 -24.144 1.00 0.00 12 CYS A O 7
ATOM 10116 N N . GLU A 1 13 ? -11.928 -7.146 -22.419 1.00 0.00 13 GLU A N 7
ATOM 10117 C CA . GLU A 1 13 ? -11.682 -8.608 -22.594 1.00 0.00 13 GLU A CA 7
ATOM 10118 C C . GLU A 1 13 ? -12.678 -9.382 -21.726 1.00 0.00 13 GLU A C 7
ATOM 10119 O O . GLU A 1 13 ? -12.804 -10.585 -21.833 1.00 0.00 13 GLU A O 7
ATOM 10131 N N . ALA A 1 14 ? -13.385 -8.685 -20.868 1.00 0.00 14 ALA A N 7
ATOM 10132 C CA . ALA A 1 14 ? -14.387 -9.342 -19.972 1.00 0.00 14 ALA A CA 7
ATOM 10133 C C . ALA A 1 14 ? -13.783 -10.604 -19.355 1.00 0.00 14 ALA A C 7
ATOM 10134 O O . ALA A 1 14 ? -14.477 -11.426 -18.793 1.00 0.00 14 ALA A O 7
ATOM 10141 N N . CYS A 1 15 ? -12.494 -10.749 -19.457 1.00 0.00 15 CYS A N 7
ATOM 10142 C CA . CYS A 1 15 ? -11.811 -11.944 -18.886 1.00 0.00 15 CYS A CA 7
ATOM 10143 C C . CYS A 1 15 ? -11.804 -11.848 -17.359 1.00 0.00 15 CYS A C 7
ATOM 10144 O O . CYS A 1 15 ? -11.827 -12.845 -16.665 1.00 0.00 15 CYS A O 7
ATOM 10152 N N . GLY A 1 16 ? -11.753 -10.652 -16.841 1.00 0.00 16 GLY A N 7
ATOM 10153 C CA . GLY A 1 16 ? -11.728 -10.461 -15.361 1.00 0.00 16 GLY A CA 7
ATOM 10154 C C . GLY A 1 16 ? -13.149 -10.557 -14.816 1.00 0.00 16 GLY A C 7
ATOM 10155 O O . GLY A 1 16 ? -13.374 -10.504 -13.624 1.00 0.00 16 GLY A O 7
ATOM 10159 N N . CYS A 1 17 ? -14.109 -10.693 -15.690 1.00 0.00 17 CYS A N 7
ATOM 10160 C CA . CYS A 1 17 ? -15.532 -10.788 -15.251 1.00 0.00 17 CYS A CA 7
ATOM 10161 C C . CYS A 1 17 ? -15.833 -12.217 -14.803 1.00 0.00 17 CYS A C 7
ATOM 10162 O O . CYS A 1 17 ? -16.724 -12.868 -15.312 1.00 0.00 17 CYS A O 7
ATOM 10170 N N . ALA A 1 18 ? -15.098 -12.699 -13.838 1.00 0.00 18 ALA A N 7
ATOM 10171 C CA . ALA A 1 18 ? -15.330 -14.077 -13.324 1.00 0.00 18 ALA A CA 7
ATOM 10172 C C . ALA A 1 18 ? -14.499 -14.305 -12.058 1.00 0.00 18 ALA A C 7
ATOM 10173 O O . ALA A 1 18 ? -13.316 -14.582 -12.110 1.00 0.00 18 ALA A O 7
ATOM 10180 N N . GLY A 1 19 ? -15.131 -14.203 -10.921 1.00 0.00 19 GLY A N 7
ATOM 10181 C CA . GLY A 1 19 ? -14.432 -14.427 -9.621 1.00 0.00 19 GLY A CA 7
ATOM 10182 C C . GLY A 1 19 ? -13.467 -13.286 -9.314 1.00 0.00 19 GLY A C 7
ATOM 10183 O O . GLY A 1 19 ? -13.393 -12.303 -10.024 1.00 0.00 19 GLY A O 7
ATOM 10187 N N . GLU A 1 20 ? -12.730 -13.424 -8.244 1.00 0.00 20 GLU A N 7
ATOM 10188 C CA . GLU A 1 20 ? -11.754 -12.372 -7.839 1.00 0.00 20 GLU A CA 7
ATOM 10189 C C . GLU A 1 20 ? -10.585 -12.344 -8.819 1.00 0.00 20 GLU A C 7
ATOM 10190 O O . GLU A 1 20 ? -10.006 -13.356 -9.152 1.00 0.00 20 GLU A O 7
ATOM 10202 N N . ILE A 1 21 ? -10.246 -11.177 -9.285 1.00 0.00 21 ILE A N 7
ATOM 10203 C CA . ILE A 1 21 ? -9.126 -11.032 -10.262 1.00 0.00 21 ILE A CA 7
ATOM 10204 C C . ILE A 1 21 ? -7.812 -10.763 -9.526 1.00 0.00 21 ILE A C 7
ATOM 10205 O O . ILE A 1 21 ? -7.733 -9.939 -8.636 1.00 0.00 21 ILE A O 7
ATOM 10221 N N . GLY A 1 22 ? -6.783 -11.462 -9.920 1.00 0.00 22 GLY A N 7
ATOM 10222 C CA . GLY A 1 22 ? -5.439 -11.288 -9.294 1.00 0.00 22 GLY A CA 7
ATOM 10223 C C . GLY A 1 22 ? -5.387 -12.070 -7.984 1.00 0.00 22 GLY A C 7
ATOM 10224 O O . GLY A 1 22 ? -4.570 -11.807 -7.125 1.00 0.00 22 GLY A O 7
ATOM 10228 N N . PHE A 1 23 ? -6.258 -13.031 -7.831 1.00 0.00 23 PHE A N 7
ATOM 10229 C CA . PHE A 1 23 ? -6.291 -13.846 -6.579 1.00 0.00 23 PHE A CA 7
ATOM 10230 C C . PHE A 1 23 ? -5.493 -15.141 -6.788 1.00 0.00 23 PHE A C 7
ATOM 10231 O O . PHE A 1 23 ? -5.214 -15.861 -5.850 1.00 0.00 23 PHE A O 7
ATOM 10248 N N . ILE A 1 24 ? -5.121 -15.433 -8.007 1.00 0.00 24 ILE A N 7
ATOM 10249 C CA . ILE A 1 24 ? -4.338 -16.676 -8.283 1.00 0.00 24 ILE A CA 7
ATOM 10250 C C . ILE A 1 24 ? -2.851 -16.415 -8.006 1.00 0.00 24 ILE A C 7
ATOM 10251 O O . ILE A 1 24 ? -2.069 -17.334 -7.866 1.00 0.00 24 ILE A O 7
ATOM 10267 N N . ILE A 1 25 ? -2.460 -15.166 -7.923 1.00 0.00 25 ILE A N 7
ATOM 10268 C CA . ILE A 1 25 ? -1.024 -14.831 -7.653 1.00 0.00 25 ILE A CA 7
ATOM 10269 C C . ILE A 1 25 ? -0.642 -15.335 -6.257 1.00 0.00 25 ILE A C 7
ATOM 10270 O O . ILE A 1 25 ? 0.419 -15.890 -6.056 1.00 0.00 25 ILE A O 7
ATOM 10286 N N . ARG A 1 26 ? -1.506 -15.133 -5.302 1.00 0.00 26 ARG A N 7
ATOM 10287 C CA . ARG A 1 26 ? -1.236 -15.582 -3.903 1.00 0.00 26 ARG A CA 7
ATOM 10288 C C . ARG A 1 26 ? 0.073 -14.994 -3.381 1.00 0.00 26 ARG A C 7
ATOM 10289 O O . ARG A 1 26 ? 0.804 -14.332 -4.091 1.00 0.00 26 ARG A O 7
ATOM 10310 N N . GLU A 1 27 ? 0.352 -15.232 -2.125 1.00 0.00 27 GLU A N 7
ATOM 10311 C CA . GLU A 1 27 ? 1.592 -14.696 -1.486 1.00 0.00 27 GLU A CA 7
ATOM 10312 C C . GLU A 1 27 ? 2.824 -15.396 -2.056 1.00 0.00 27 GLU A C 7
ATOM 10313 O O . GLU A 1 27 ? 3.339 -16.341 -1.493 1.00 0.00 27 GLU A O 7
ATOM 10325 N N . GLY A 1 28 ? 3.296 -14.917 -3.173 1.00 0.00 28 GLY A N 7
ATOM 10326 C CA . GLY A 1 28 ? 4.499 -15.514 -3.822 1.00 0.00 28 GLY A CA 7
ATOM 10327 C C . GLY A 1 28 ? 5.771 -14.923 -3.217 1.00 0.00 28 GLY A C 7
ATOM 10328 O O . GLY A 1 28 ? 5.733 -14.006 -2.420 1.00 0.00 28 GLY A O 7
ATOM 10332 N N . ASP A 1 29 ? 6.897 -15.453 -3.604 1.00 0.00 29 ASP A N 7
ATOM 10333 C CA . ASP A 1 29 ? 8.201 -14.955 -3.079 1.00 0.00 29 ASP A CA 7
ATOM 10334 C C . ASP A 1 29 ? 8.468 -13.555 -3.627 1.00 0.00 29 ASP A C 7
ATOM 10335 O O . ASP A 1 29 ? 9.163 -12.765 -3.023 1.00 0.00 29 ASP A O 7
ATOM 10344 N N . ASP A 1 30 ? 7.918 -13.247 -4.771 1.00 0.00 30 ASP A N 7
ATOM 10345 C CA . ASP A 1 30 ? 8.127 -11.900 -5.384 1.00 0.00 30 ASP A CA 7
ATOM 10346 C C . ASP A 1 30 ? 6.928 -11.018 -5.054 1.00 0.00 30 ASP A C 7
ATOM 10347 O O . ASP A 1 30 ? 6.635 -10.064 -5.745 1.00 0.00 30 ASP A O 7
ATOM 10356 N N . VAL A 1 31 ? 6.236 -11.338 -3.988 1.00 0.00 31 VAL A N 7
ATOM 10357 C CA . VAL A 1 31 ? 5.041 -10.537 -3.574 1.00 0.00 31 VAL A CA 7
ATOM 10358 C C . VAL A 1 31 ? 5.310 -9.888 -2.218 1.00 0.00 31 VAL A C 7
ATOM 10359 O O . VAL A 1 31 ? 5.790 -10.513 -1.293 1.00 0.00 31 VAL A O 7
ATOM 10372 N N . ALA A 1 32 ? 5.001 -8.625 -2.108 1.00 0.00 32 ALA A N 7
ATOM 10373 C CA . ALA A 1 32 ? 5.232 -7.885 -0.831 1.00 0.00 32 ALA A CA 7
ATOM 10374 C C . ALA A 1 32 ? 3.940 -7.816 -0.023 1.00 0.00 32 ALA A C 7
ATOM 10375 O O . ALA A 1 32 ? 2.847 -7.878 -0.553 1.00 0.00 32 ALA A O 7
ATOM 10382 N N . GLU A 1 33 ? 4.076 -7.689 1.269 1.00 0.00 33 GLU A N 7
ATOM 10383 C CA . GLU A 1 33 ? 2.886 -7.618 2.166 1.00 0.00 33 GLU A CA 7
ATOM 10384 C C . GLU A 1 33 ? 2.635 -6.170 2.565 1.00 0.00 33 GLU A C 7
ATOM 10385 O O . GLU A 1 33 ? 3.494 -5.502 3.102 1.00 0.00 33 GLU A O 7
ATOM 10397 N N . VAL A 1 34 ? 1.448 -5.692 2.306 1.00 0.00 34 VAL A N 7
ATOM 10398 C CA . VAL A 1 34 ? 1.092 -4.284 2.660 1.00 0.00 34 VAL A CA 7
ATOM 10399 C C . VAL A 1 34 ? -0.152 -4.275 3.546 1.00 0.00 34 VAL A C 7
ATOM 10400 O O . VAL A 1 34 ? -1.151 -4.905 3.257 1.00 0.00 34 VAL A O 7
ATOM 10413 N N . SER A 1 35 ? -0.086 -3.540 4.622 1.00 0.00 35 SER A N 7
ATOM 10414 C CA . SER A 1 35 ? -1.240 -3.440 5.562 1.00 0.00 35 SER A CA 7
ATOM 10415 C C . SER A 1 35 ? -1.433 -1.984 5.972 1.00 0.00 35 SER A C 7
ATOM 10416 O O . SER A 1 35 ? -0.486 -1.262 6.221 1.00 0.00 35 SER A O 7
ATOM 10424 N N . LEU A 1 36 ? -2.664 -1.551 6.038 1.00 0.00 36 LEU A N 7
ATOM 10425 C CA . LEU A 1 36 ? -2.967 -0.140 6.422 1.00 0.00 36 LEU A CA 7
ATOM 10426 C C . LEU A 1 36 ? -3.965 -0.114 7.576 1.00 0.00 36 LEU A C 7
ATOM 10427 O O . LEU A 1 36 ? -4.916 -0.869 7.617 1.00 0.00 36 LEU A O 7
ATOM 10443 N N . PHE A 1 37 ? -3.744 0.773 8.510 1.00 0.00 37 PHE A N 7
ATOM 10444 C CA . PHE A 1 37 ? -4.650 0.901 9.693 1.00 0.00 37 PHE A CA 7
ATOM 10445 C C . PHE A 1 37 ? -5.392 2.234 9.631 1.00 0.00 37 PHE A C 7
ATOM 10446 O O . PHE A 1 37 ? -4.868 3.239 9.191 1.00 0.00 37 PHE A O 7
ATOM 10463 N N . GLY A 1 38 ? -6.619 2.238 10.074 1.00 0.00 38 GLY A N 7
ATOM 10464 C CA . GLY A 1 38 ? -7.427 3.489 10.054 1.00 0.00 38 GLY A CA 7
ATOM 10465 C C . GLY A 1 38 ? -8.733 3.287 10.822 1.00 0.00 38 GLY A C 7
ATOM 10466 O O . GLY A 1 38 ? -9.037 2.210 11.300 1.00 0.00 38 GLY A O 7
ATOM 10470 N N . SER A 1 39 ? -9.500 4.334 10.942 1.00 0.00 39 SER A N 7
ATOM 10471 C CA . SER A 1 39 ? -10.794 4.258 11.674 1.00 0.00 39 SER A CA 7
ATOM 10472 C C . SER A 1 39 ? -11.885 3.725 10.742 1.00 0.00 39 SER A C 7
ATOM 10473 O O . SER A 1 39 ? -12.347 2.614 10.890 1.00 0.00 39 SER A O 7
ATOM 10481 N N . ASP A 1 40 ? -12.308 4.519 9.790 1.00 0.00 40 ASP A N 7
ATOM 10482 C CA . ASP A 1 40 ? -13.386 4.073 8.850 1.00 0.00 40 ASP A CA 7
ATOM 10483 C C . ASP A 1 40 ? -12.784 3.579 7.535 1.00 0.00 40 ASP A C 7
ATOM 10484 O O . ASP A 1 40 ? -11.667 3.900 7.178 1.00 0.00 40 ASP A O 7
ATOM 10493 N N . LYS A 1 41 ? -13.538 2.791 6.819 1.00 0.00 41 LYS A N 7
ATOM 10494 C CA . LYS A 1 41 ? -13.068 2.240 5.516 1.00 0.00 41 LYS A CA 7
ATOM 10495 C C . LYS A 1 41 ? -12.817 3.375 4.522 1.00 0.00 41 LYS A C 7
ATOM 10496 O O . LYS A 1 41 ? -11.847 3.365 3.790 1.00 0.00 41 LYS A O 7
ATOM 10515 N N . ALA A 1 42 ? -13.693 4.340 4.482 1.00 0.00 42 ALA A N 7
ATOM 10516 C CA . ALA A 1 42 ? -13.537 5.473 3.522 1.00 0.00 42 ALA A CA 7
ATOM 10517 C C . ALA A 1 42 ? -12.124 6.041 3.620 1.00 0.00 42 ALA A C 7
ATOM 10518 O O . ALA A 1 42 ? -11.494 6.335 2.623 1.00 0.00 42 ALA A O 7
ATOM 10525 N N . HIS A 1 43 ? -11.629 6.199 4.813 1.00 0.00 43 HIS A N 7
ATOM 10526 C CA . HIS A 1 43 ? -10.257 6.749 4.997 1.00 0.00 43 HIS A CA 7
ATOM 10527 C C . HIS A 1 43 ? -9.230 5.747 4.468 1.00 0.00 43 HIS A C 7
ATOM 10528 O O . HIS A 1 43 ? -8.270 6.114 3.819 1.00 0.00 43 HIS A O 7
ATOM 10542 N N . LEU A 1 44 ? -9.426 4.487 4.753 1.00 0.00 44 LEU A N 7
ATOM 10543 C CA . LEU A 1 44 ? -8.470 3.439 4.285 1.00 0.00 44 LEU A CA 7
ATOM 10544 C C . LEU A 1 44 ? -8.478 3.376 2.758 1.00 0.00 44 LEU A C 7
ATOM 10545 O O . LEU A 1 44 ? -7.442 3.291 2.129 1.00 0.00 44 LEU A O 7
ATOM 10561 N N . GLU A 1 45 ? -9.638 3.412 2.165 1.00 0.00 45 GLU A N 7
ATOM 10562 C CA . GLU A 1 45 ? -9.736 3.351 0.681 1.00 0.00 45 GLU A CA 7
ATOM 10563 C C . GLU A 1 45 ? -9.129 4.621 0.080 1.00 0.00 45 GLU A C 7
ATOM 10564 O O . GLU A 1 45 ? -8.450 4.579 -0.931 1.00 0.00 45 GLU A O 7
ATOM 10576 N N . GLY A 1 46 ? -9.384 5.746 0.690 1.00 0.00 46 GLY A N 7
ATOM 10577 C CA . GLY A 1 46 ? -8.849 7.036 0.165 1.00 0.00 46 GLY A CA 7
ATOM 10578 C C . GLY A 1 46 ? -7.323 6.993 0.152 1.00 0.00 46 GLY A C 7
ATOM 10579 O O . GLY A 1 46 ? -6.689 7.386 -0.807 1.00 0.00 46 GLY A O 7
ATOM 10583 N N . LYS A 1 47 ? -6.737 6.513 1.212 1.00 0.00 47 LYS A N 7
ATOM 10584 C CA . LYS A 1 47 ? -5.252 6.427 1.292 1.00 0.00 47 LYS A CA 7
ATOM 10585 C C . LYS A 1 47 ? -4.764 5.331 0.350 1.00 0.00 47 LYS A C 7
ATOM 10586 O O . LYS A 1 47 ? -3.638 5.344 -0.106 1.00 0.00 47 LYS A O 7
ATOM 10605 N N . LEU A 1 48 ? -5.602 4.373 0.071 1.00 0.00 48 LEU A N 7
ATOM 10606 C CA . LEU A 1 48 ? -5.193 3.261 -0.822 1.00 0.00 48 LEU A CA 7
ATOM 10607 C C . LEU A 1 48 ? -4.845 3.821 -2.202 1.00 0.00 48 LEU A C 7
ATOM 10608 O O . LEU A 1 48 ? -3.854 3.462 -2.796 1.00 0.00 48 LEU A O 7
ATOM 10624 N N . ALA A 1 49 ? -5.657 4.696 -2.708 1.00 0.00 49 ALA A N 7
ATOM 10625 C CA . ALA A 1 49 ? -5.392 5.277 -4.058 1.00 0.00 49 ALA A CA 7
ATOM 10626 C C . ALA A 1 49 ? -3.979 5.860 -4.094 1.00 0.00 49 ALA A C 7
ATOM 10627 O O . ALA A 1 49 ? -3.294 5.796 -5.098 1.00 0.00 49 ALA A O 7
ATOM 10634 N N . GLU A 1 50 ? -3.543 6.424 -3.003 1.00 0.00 50 GLU A N 7
ATOM 10635 C CA . GLU A 1 50 ? -2.177 7.019 -2.949 1.00 0.00 50 GLU A CA 7
ATOM 10636 C C . GLU A 1 50 ? -1.136 5.899 -3.007 1.00 0.00 50 GLU A C 7
ATOM 10637 O O . GLU A 1 50 ? -0.088 6.040 -3.607 1.00 0.00 50 GLU A O 7
ATOM 10649 N N . TYR A 1 51 ? -1.420 4.793 -2.374 1.00 0.00 51 TYR A N 7
ATOM 10650 C CA . TYR A 1 51 ? -0.463 3.643 -2.360 1.00 0.00 51 TYR A CA 7
ATOM 10651 C C . TYR A 1 51 ? -0.274 3.120 -3.782 1.00 0.00 51 TYR A C 7
ATOM 10652 O O . TYR A 1 51 ? 0.813 2.751 -4.178 1.00 0.00 51 TYR A O 7
ATOM 10670 N N . ILE A 1 52 ? -1.332 3.073 -4.544 1.00 0.00 52 ILE A N 7
ATOM 10671 C CA . ILE A 1 52 ? -1.236 2.563 -5.942 1.00 0.00 52 ILE A CA 7
ATOM 10672 C C . ILE A 1 52 ? -0.340 3.483 -6.762 1.00 0.00 52 ILE A C 7
ATOM 10673 O O . ILE A 1 52 ? 0.496 3.029 -7.518 1.00 0.00 52 ILE A O 7
ATOM 10689 N N . SER A 1 53 ? -0.516 4.768 -6.623 1.00 0.00 53 SER A N 7
ATOM 10690 C CA . SER A 1 53 ? 0.319 5.733 -7.398 1.00 0.00 53 SER A CA 7
ATOM 10691 C C . SER A 1 53 ? 1.792 5.539 -7.039 1.00 0.00 53 SER A C 7
ATOM 10692 O O . SER A 1 53 ? 2.658 5.572 -7.892 1.00 0.00 53 SER A O 7
ATOM 10700 N N . LEU A 1 54 ? 2.077 5.346 -5.782 1.00 0.00 54 LEU A N 7
ATOM 10701 C CA . LEU A 1 54 ? 3.488 5.149 -5.340 1.00 0.00 54 LEU A CA 7
ATOM 10702 C C . LEU A 1 54 ? 4.035 3.863 -5.955 1.00 0.00 54 LEU A C 7
ATOM 10703 O O . LEU A 1 54 ? 5.176 3.795 -6.367 1.00 0.00 54 LEU A O 7
ATOM 10719 N N . ALA A 1 55 ? 3.226 2.841 -5.994 1.00 0.00 55 ALA A N 7
ATOM 10720 C CA . ALA A 1 55 ? 3.670 1.532 -6.554 1.00 0.00 55 ALA A CA 7
ATOM 10721 C C . ALA A 1 55 ? 4.134 1.708 -7.999 1.00 0.00 55 ALA A C 7
ATOM 10722 O O . ALA A 1 55 ? 5.171 1.211 -8.391 1.00 0.00 55 ALA A O 7
ATOM 10729 N N . LYS A 1 56 ? 3.369 2.407 -8.790 1.00 0.00 56 LYS A N 7
ATOM 10730 C CA . LYS A 1 56 ? 3.747 2.621 -10.216 1.00 0.00 56 LYS A CA 7
ATOM 10731 C C . LYS A 1 56 ? 5.033 3.442 -10.297 1.00 0.00 56 LYS A C 7
ATOM 10732 O O . LYS A 1 56 ? 5.901 3.170 -11.102 1.00 0.00 56 LYS A O 7
ATOM 10751 N N . GLN A 1 57 ? 5.156 4.448 -9.476 1.00 0.00 57 GLN A N 7
ATOM 10752 C CA . GLN A 1 57 ? 6.382 5.296 -9.504 1.00 0.00 57 GLN A CA 7
ATOM 10753 C C . GLN A 1 57 ? 7.588 4.453 -9.094 1.00 0.00 57 GLN A C 7
ATOM 10754 O O . GLN A 1 57 ? 8.642 4.524 -9.692 1.00 0.00 57 GLN A O 7
ATOM 10768 N N . VAL A 1 58 ? 7.431 3.657 -8.070 1.00 0.00 58 VAL A N 7
ATOM 10769 C CA . VAL A 1 58 ? 8.551 2.796 -7.592 1.00 0.00 58 VAL A CA 7
ATOM 10770 C C . VAL A 1 58 ? 8.884 1.757 -8.660 1.00 0.00 58 VAL A C 7
ATOM 10771 O O . VAL A 1 58 ? 10.035 1.505 -8.955 1.00 0.00 58 VAL A O 7
ATOM 10784 N N . TYR A 1 59 ? 7.879 1.144 -9.231 1.00 0.00 59 TYR A N 7
ATOM 10785 C CA . TYR A 1 59 ? 8.117 0.104 -10.280 1.00 0.00 59 TYR A CA 7
ATOM 10786 C C . TYR A 1 59 ? 7.132 0.279 -11.433 1.00 0.00 59 TYR A C 7
ATOM 10787 O O . TYR A 1 59 ? 6.033 0.772 -11.270 1.00 0.00 59 TYR A O 7
ATOM 10805 N N . ALA A 1 60 ? 7.543 -0.122 -12.605 1.00 0.00 60 ALA A N 7
ATOM 10806 C CA . ALA A 1 60 ? 6.682 0.008 -13.815 1.00 0.00 60 ALA A CA 7
ATOM 10807 C C . ALA A 1 60 ? 5.377 -0.770 -13.636 1.00 0.00 60 ALA A C 7
ATOM 10808 O O . ALA A 1 60 ? 4.806 -0.811 -12.566 1.00 0.00 60 ALA A O 7
ATOM 10815 N N . ASN A 1 61 ? 4.898 -1.370 -14.697 1.00 0.00 61 ASN A N 7
ATOM 10816 C CA . ASN A 1 61 ? 3.615 -2.135 -14.635 1.00 0.00 61 ASN A CA 7
ATOM 10817 C C . ASN A 1 61 ? 3.579 -2.983 -13.373 1.00 0.00 61 ASN A C 7
ATOM 10818 O O . ASN A 1 61 ? 4.034 -4.108 -13.344 1.00 0.00 61 ASN A O 7
ATOM 10829 N N . VAL A 1 62 ? 3.037 -2.430 -12.326 1.00 0.00 62 VAL A N 7
ATOM 10830 C CA . VAL A 1 62 ? 2.954 -3.155 -11.028 1.00 0.00 62 VAL A CA 7
ATOM 10831 C C . VAL A 1 62 ? 1.564 -3.751 -10.844 1.00 0.00 62 VAL A C 7
ATOM 10832 O O . VAL A 1 62 ? 0.556 -3.102 -11.041 1.00 0.00 62 VAL A O 7
ATOM 10845 N N . GLU A 1 63 ? 1.519 -4.997 -10.462 1.00 0.00 63 GLU A N 7
ATOM 10846 C CA . GLU A 1 63 ? 0.218 -5.696 -10.252 1.00 0.00 63 GLU A CA 7
ATOM 10847 C C . GLU A 1 63 ? -0.042 -5.846 -8.757 1.00 0.00 63 GLU A C 7
ATOM 10848 O O . GLU A 1 63 ? 0.836 -6.180 -7.986 1.00 0.00 63 GLU A O 7
ATOM 10860 N N . TYR A 1 64 ? -1.254 -5.586 -8.351 1.00 0.00 64 TYR A N 7
ATOM 10861 C CA . TYR A 1 64 ? -1.613 -5.691 -6.908 1.00 0.00 64 TYR A CA 7
ATOM 10862 C C . TYR A 1 64 ? -3.079 -6.085 -6.756 1.00 0.00 64 TYR A C 7
ATOM 10863 O O . TYR A 1 64 ? -3.876 -5.949 -7.664 1.00 0.00 64 TYR A O 7
ATOM 10881 N N . GLU A 1 65 ? -3.436 -6.565 -5.595 1.00 0.00 65 GLU A N 7
ATOM 10882 C CA . GLU A 1 65 ? -4.849 -6.970 -5.333 1.00 0.00 65 GLU A CA 7
ATOM 10883 C C . GLU A 1 65 ? -5.214 -6.620 -3.896 1.00 0.00 65 GLU A C 7
ATOM 10884 O O . GLU A 1 65 ? -4.406 -6.704 -2.993 1.00 0.00 65 GLU A O 7
ATOM 10896 N N . VAL A 1 66 ? -6.443 -6.230 -3.691 1.00 0.00 66 VAL A N 7
ATOM 10897 C CA . VAL A 1 66 ? -6.922 -5.856 -2.327 1.00 0.00 66 VAL A CA 7
ATOM 10898 C C . VAL A 1 66 ? -8.100 -6.742 -1.929 1.00 0.00 66 VAL A C 7
ATOM 10899 O O . VAL A 1 66 ? -9.054 -6.910 -2.664 1.00 0.00 66 VAL A O 7
ATOM 10912 N N . ALA A 1 67 ? -8.026 -7.312 -0.759 1.00 0.00 67 ALA A N 7
ATOM 10913 C CA . ALA A 1 67 ? -9.116 -8.203 -0.271 1.00 0.00 67 ALA A CA 7
ATOM 10914 C C . ALA A 1 67 ? -10.291 -7.349 0.218 1.00 0.00 67 ALA A C 7
ATOM 10915 O O . ALA A 1 67 ? -10.135 -6.183 0.522 1.00 0.00 67 ALA A O 7
ATOM 10922 N N . PRO A 1 68 ? -11.459 -7.934 0.296 1.00 0.00 68 PRO A N 7
ATOM 10923 C CA . PRO A 1 68 ? -12.683 -7.224 0.768 1.00 0.00 68 PRO A CA 7
ATOM 10924 C C . PRO A 1 68 ? -12.537 -6.686 2.190 1.00 0.00 68 PRO A C 7
ATOM 10925 O O . PRO A 1 68 ? -11.973 -7.326 3.055 1.00 0.00 68 PRO A O 7
ATOM 10936 N N . VAL A 1 69 ? -13.047 -5.506 2.425 1.00 0.00 69 VAL A N 7
ATOM 10937 C CA . VAL A 1 69 ? -12.954 -4.884 3.781 1.00 0.00 69 VAL A CA 7
ATOM 10938 C C . VAL A 1 69 ? -14.312 -4.308 4.189 1.00 0.00 69 VAL A C 7
ATOM 10939 O O . VAL A 1 69 ? -14.995 -3.667 3.415 1.00 0.00 69 VAL A O 7
ATOM 10952 N N . ALA A 1 70 ? -14.693 -4.541 5.415 1.00 0.00 70 ALA A N 7
ATOM 10953 C CA . ALA A 1 70 ? -15.998 -4.032 5.929 1.00 0.00 70 ALA A CA 7
ATOM 10954 C C . ALA A 1 70 ? -15.906 -2.537 6.237 1.00 0.00 70 ALA A C 7
ATOM 10955 O O . ALA A 1 70 ? -14.839 -1.962 6.311 1.00 0.00 70 ALA A O 7
ATOM 10962 N N . ASP A 1 71 ? -17.039 -1.918 6.410 1.00 0.00 71 ASP A N 7
ATOM 10963 C CA . ASP A 1 71 ? -17.088 -0.460 6.707 1.00 0.00 71 ASP A CA 7
ATOM 10964 C C . ASP A 1 71 ? -16.405 -0.178 8.042 1.00 0.00 71 ASP A C 7
ATOM 10965 O O . ASP A 1 71 ? -15.644 0.762 8.175 1.00 0.00 71 ASP A O 7
ATOM 10974 N N . ASN A 1 72 ? -16.687 -0.980 9.031 1.00 0.00 72 ASN A N 7
ATOM 10975 C CA . ASN A 1 72 ? -16.084 -0.776 10.383 1.00 0.00 72 ASN A CA 7
ATOM 10976 C C . ASN A 1 72 ? -14.906 -1.734 10.562 1.00 0.00 72 ASN A C 7
ATOM 10977 O O . ASN A 1 72 ? -14.543 -2.088 11.666 1.00 0.00 72 ASN A O 7
ATOM 10988 N N . ALA A 1 73 ? -14.311 -2.154 9.479 1.00 0.00 73 ALA A N 7
ATOM 10989 C CA . ALA A 1 73 ? -13.150 -3.088 9.561 1.00 0.00 73 ALA A CA 7
ATOM 10990 C C . ALA A 1 73 ? -11.988 -2.386 10.262 1.00 0.00 73 ALA A C 7
ATOM 10991 O O . ALA A 1 73 ? -11.127 -3.022 10.836 1.00 0.00 73 ALA A O 7
ATOM 10998 N N . THR A 1 74 ? -11.953 -1.078 10.187 1.00 0.00 74 THR A N 7
ATOM 10999 C CA . THR A 1 74 ? -10.851 -0.300 10.826 1.00 0.00 74 THR A CA 7
ATOM 11000 C C . THR A 1 74 ? -9.504 -0.835 10.351 1.00 0.00 74 THR A C 7
ATOM 11001 O O . THR A 1 74 ? -8.460 -0.394 10.790 1.00 0.00 74 THR A O 7
ATOM 11012 N N . GLU A 1 75 ? -9.521 -1.778 9.447 1.00 0.00 75 GLU A N 7
ATOM 11013 C CA . GLU A 1 75 ? -8.249 -2.355 8.925 1.00 0.00 75 GLU A CA 7
ATOM 11014 C C . GLU A 1 75 ? -8.396 -2.698 7.447 1.00 0.00 75 GLU A C 7
ATOM 11015 O O . GLU A 1 75 ? -9.481 -2.900 6.938 1.00 0.00 75 GLU A O 7
ATOM 11027 N N . LEU A 1 76 ? -7.291 -2.760 6.758 1.00 0.00 76 LEU A N 7
ATOM 11028 C CA . LEU A 1 76 ? -7.308 -3.084 5.307 1.00 0.00 76 LEU A CA 7
ATOM 11029 C C . LEU A 1 76 ? -6.128 -3.985 4.964 1.00 0.00 76 LEU A C 7
ATOM 11030 O O . LEU A 1 76 ? -5.032 -3.819 5.465 1.00 0.00 76 LEU A O 7
ATOM 11046 N N . HIS A 1 77 ? -6.357 -4.937 4.100 1.00 0.00 77 HIS A N 7
ATOM 11047 C CA . HIS A 1 77 ? -5.279 -5.884 3.685 1.00 0.00 77 HIS A CA 7
ATOM 11048 C C . HIS A 1 77 ? -5.060 -5.788 2.179 1.00 0.00 77 HIS A C 7
ATOM 11049 O O . HIS A 1 77 ? -5.981 -5.879 1.387 1.00 0.00 77 HIS A O 7
ATOM 11063 N N . ALA A 1 78 ? -3.832 -5.604 1.785 1.00 0.00 78 ALA A N 7
ATOM 11064 C CA . ALA A 1 78 ? -3.503 -5.497 0.336 1.00 0.00 78 ALA A CA 7
ATOM 11065 C C . ALA A 1 78 ? -2.090 -6.016 0.090 1.00 0.00 78 ALA A C 7
ATOM 11066 O O . ALA A 1 78 ? -1.249 -6.021 0.969 1.00 0.00 78 ALA A O 7
ATOM 11073 N N . ARG A 1 79 ? -1.832 -6.454 -1.111 1.00 0.00 79 ARG A N 7
ATOM 11074 C CA . ARG A 1 79 ? -0.482 -6.990 -1.463 1.00 0.00 79 ARG A CA 7
ATOM 11075 C C . ARG A 1 79 ? -0.035 -6.425 -2.807 1.00 0.00 79 ARG A C 7
ATOM 11076 O O . ARG A 1 79 ? -0.835 -6.060 -3.647 1.00 0.00 79 ARG A O 7
ATOM 11097 N N . PHE A 1 80 ? 1.255 -6.340 -2.999 1.00 0.00 80 PHE A N 7
ATOM 11098 C CA . PHE A 1 80 ? 1.814 -5.787 -4.271 1.00 0.00 80 PHE A CA 7
ATOM 11099 C C . PHE A 1 80 ? 2.920 -6.695 -4.798 1.00 0.00 80 PHE A C 7
ATOM 11100 O O . PHE A 1 80 ? 3.577 -7.397 -4.056 1.00 0.00 80 PHE A O 7
ATOM 11117 N N . LYS A 1 81 ? 3.123 -6.671 -6.086 1.00 0.00 81 LYS A N 7
ATOM 11118 C CA . LYS A 1 81 ? 4.181 -7.518 -6.719 1.00 0.00 81 LYS A CA 7
ATOM 11119 C C . LYS A 1 81 ? 5.342 -6.633 -7.157 1.00 0.00 81 LYS A C 7
ATOM 11120 O O . LYS A 1 81 ? 5.172 -5.672 -7.879 1.00 0.00 81 LYS A O 7
ATOM 11139 N N . PHE A 1 82 ? 6.525 -6.965 -6.712 1.00 0.00 82 PHE A N 7
ATOM 11140 C CA . PHE A 1 82 ? 7.740 -6.171 -7.072 1.00 0.00 82 PHE A CA 7
ATOM 11141 C C . PHE A 1 82 ? 8.777 -7.077 -7.735 1.00 0.00 82 PHE A C 7
ATOM 11142 O O . PHE A 1 82 ? 8.897 -8.246 -7.420 1.00 0.00 82 PHE A O 7
ATOM 11159 N N . GLU A 1 83 ? 9.519 -6.534 -8.661 1.00 0.00 83 GLU A N 7
ATOM 11160 C CA . GLU A 1 83 ? 10.556 -7.328 -9.380 1.00 0.00 83 GLU A CA 7
ATOM 11161 C C . GLU A 1 83 ? 11.689 -7.667 -8.414 1.00 0.00 83 GLU A C 7
ATOM 11162 O O . GLU A 1 83 ? 12.246 -8.746 -8.458 1.00 0.00 83 GLU A O 7
ATOM 11174 N N . VAL A 1 84 ? 12.033 -6.751 -7.544 1.00 0.00 84 VAL A N 7
ATOM 11175 C CA . VAL A 1 84 ? 13.136 -7.007 -6.564 1.00 0.00 84 VAL A CA 7
ATOM 11176 C C . VAL A 1 84 ? 12.722 -6.525 -5.174 1.00 0.00 84 VAL A C 7
ATOM 11177 O O . VAL A 1 84 ? 11.835 -5.709 -5.015 1.00 0.00 84 VAL A O 7
ATOM 11190 N N . SER A 1 85 ? 13.369 -7.043 -4.169 1.00 0.00 85 SER A N 7
ATOM 11191 C CA . SER A 1 85 ? 13.057 -6.660 -2.763 1.00 0.00 85 SER A CA 7
ATOM 11192 C C . SER A 1 85 ? 13.358 -5.180 -2.544 1.00 0.00 85 SER A C 7
ATOM 11193 O O . SER A 1 85 ? 12.608 -4.474 -1.900 1.00 0.00 85 SER A O 7
ATOM 11201 N N . ALA A 1 86 ? 14.465 -4.717 -3.062 1.00 0.00 86 ALA A N 7
ATOM 11202 C CA . ALA A 1 86 ? 14.859 -3.287 -2.883 1.00 0.00 86 ALA A CA 7
ATOM 11203 C C . ALA A 1 86 ? 13.636 -2.383 -3.035 1.00 0.00 86 ALA A C 7
ATOM 11204 O O . ALA A 1 86 ? 13.461 -1.430 -2.302 1.00 0.00 86 ALA A O 7
ATOM 11211 N N . GLU A 1 87 ? 12.794 -2.680 -3.984 1.00 0.00 87 GLU A N 7
ATOM 11212 C CA . GLU A 1 87 ? 11.576 -1.850 -4.206 1.00 0.00 87 GLU A CA 7
ATOM 11213 C C . GLU A 1 87 ? 10.623 -2.008 -3.020 1.00 0.00 87 GLU A C 7
ATOM 11214 O O . GLU A 1 87 ? 9.917 -1.089 -2.655 1.00 0.00 87 GLU A O 7
ATOM 11226 N N . LYS A 1 88 ? 10.597 -3.170 -2.425 1.00 0.00 88 LYS A N 7
ATOM 11227 C CA . LYS A 1 88 ? 9.689 -3.410 -1.265 1.00 0.00 88 LYS A CA 7
ATOM 11228 C C . LYS A 1 88 ? 10.067 -2.479 -0.115 1.00 0.00 88 LYS A C 7
ATOM 11229 O O . LYS A 1 88 ? 9.219 -1.875 0.511 1.00 0.00 88 LYS A O 7
ATOM 11248 N N . LEU A 1 89 ? 11.334 -2.372 0.175 1.00 0.00 89 LEU A N 7
ATOM 11249 C CA . LEU A 1 89 ? 11.782 -1.492 1.293 1.00 0.00 89 LEU A CA 7
ATOM 11250 C C . LEU A 1 89 ? 11.450 -0.038 0.971 1.00 0.00 89 LEU A C 7
ATOM 11251 O O . LEU A 1 89 ? 11.018 0.712 1.824 1.00 0.00 89 LEU A O 7
ATOM 11267 N N . ILE A 1 90 ? 11.672 0.363 -0.249 1.00 0.00 90 ILE A N 7
ATOM 11268 C CA . ILE A 1 90 ? 11.390 1.772 -0.652 1.00 0.00 90 ILE A CA 7
ATOM 11269 C C . ILE A 1 90 ? 9.885 2.043 -0.584 1.00 0.00 90 ILE A C 7
ATOM 11270 O O . ILE A 1 90 ? 9.450 3.075 -0.115 1.00 0.00 90 ILE A O 7
ATOM 11286 N N . PHE A 1 91 ? 9.096 1.128 -1.077 1.00 0.00 91 PHE A N 7
ATOM 11287 C CA . PHE A 1 91 ? 7.614 1.310 -1.073 1.00 0.00 91 PHE A CA 7
ATOM 11288 C C . PHE A 1 91 ? 7.105 1.418 0.363 1.00 0.00 91 PHE A C 7
ATOM 11289 O O . PHE A 1 91 ? 6.293 2.261 0.684 1.00 0.00 91 PHE A O 7
ATOM 11306 N N . GLU A 1 92 ? 7.566 0.553 1.222 1.00 0.00 92 GLU A N 7
ATOM 11307 C CA . GLU A 1 92 ? 7.109 0.567 2.641 1.00 0.00 92 GLU A CA 7
ATOM 11308 C C . GLU A 1 92 ? 7.548 1.861 3.323 1.00 0.00 92 GLU A C 7
ATOM 11309 O O . GLU A 1 92 ? 6.835 2.410 4.140 1.00 0.00 92 GLU A O 7
ATOM 11321 N N . LEU A 1 93 ? 8.719 2.334 3.018 1.00 0.00 93 LEU A N 7
ATOM 11322 C CA . LEU A 1 93 ? 9.211 3.575 3.668 1.00 0.00 93 LEU A CA 7
ATOM 11323 C C . LEU A 1 93 ? 8.292 4.745 3.321 1.00 0.00 93 LEU A C 7
ATOM 11324 O O . LEU A 1 93 ? 7.931 5.535 4.170 1.00 0.00 93 LEU A O 7
ATOM 11340 N N . LYS A 1 94 ? 7.929 4.862 2.074 1.00 0.00 94 LYS A N 7
ATOM 11341 C CA . LYS A 1 94 ? 7.041 5.982 1.643 1.00 0.00 94 LYS A CA 7
ATOM 11342 C C . LYS A 1 94 ? 5.658 5.827 2.275 1.00 0.00 94 LYS A C 7
ATOM 11343 O O . LYS A 1 94 ? 5.066 6.785 2.733 1.00 0.00 94 LYS A O 7
ATOM 11362 N N . THR A 1 95 ? 5.134 4.629 2.287 1.00 0.00 95 THR A N 7
ATOM 11363 C CA . THR A 1 95 ? 3.779 4.400 2.871 1.00 0.00 95 THR A CA 7
ATOM 11364 C C . THR A 1 95 ? 3.828 4.617 4.379 1.00 0.00 95 THR A C 7
ATOM 11365 O O . THR A 1 95 ? 2.908 5.149 4.970 1.00 0.00 95 THR A O 7
ATOM 11376 N N . ARG A 1 96 ? 4.893 4.206 5.004 1.00 0.00 96 ARG A N 7
ATOM 11377 C CA . ARG A 1 96 ? 5.014 4.380 6.476 1.00 0.00 96 ARG A CA 7
ATOM 11378 C C . ARG A 1 96 ? 5.052 5.862 6.814 1.00 0.00 96 ARG A C 7
ATOM 11379 O O . ARG A 1 96 ? 4.454 6.302 7.775 1.00 0.00 96 ARG A O 7
ATOM 11400 N N . ALA A 1 97 ? 5.755 6.630 6.032 1.00 0.00 97 ALA A N 7
ATOM 11401 C CA . ALA A 1 97 ? 5.844 8.092 6.296 1.00 0.00 97 ALA A CA 7
ATOM 11402 C C . ALA A 1 97 ? 4.454 8.707 6.159 1.00 0.00 97 ALA A C 7
ATOM 11403 O O . ALA A 1 97 ? 4.011 9.460 7.002 1.00 0.00 97 ALA A O 7
ATOM 11410 N N . LEU A 1 98 ? 3.770 8.384 5.097 1.00 0.00 98 LEU A N 7
ATOM 11411 C CA . LEU A 1 98 ? 2.404 8.934 4.881 1.00 0.00 98 LEU A CA 7
ATOM 11412 C C . LEU A 1 98 ? 1.480 8.400 5.970 1.00 0.00 98 LEU A C 7
ATOM 11413 O O . LEU A 1 98 ? 0.662 9.115 6.513 1.00 0.00 98 LEU A O 7
ATOM 11429 N N . ALA A 1 99 ? 1.609 7.140 6.282 1.00 0.00 99 ALA A N 7
ATOM 11430 C CA . ALA A 1 99 ? 0.749 6.522 7.328 1.00 0.00 99 ALA A CA 7
ATOM 11431 C C . ALA A 1 99 ? 1.055 7.159 8.682 1.00 0.00 99 ALA A C 7
ATOM 11432 O O . ALA A 1 99 ? 0.172 7.385 9.484 1.00 0.00 99 ALA A O 7
ATOM 11439 N N . ARG A 1 100 ? 2.302 7.447 8.941 1.00 0.00 100 ARG A N 7
ATOM 11440 C CA . ARG A 1 100 ? 2.685 8.072 10.242 1.00 0.00 100 ARG A CA 7
ATOM 11441 C C . ARG A 1 100 ? 2.579 9.587 10.115 1.00 0.00 100 ARG A C 7
ATOM 11442 O O . ARG A 1 100 ? 2.727 10.309 11.078 1.00 0.00 100 ARG A O 7
ATOM 11463 N N . LEU A 1 101 ? 2.317 10.056 8.927 1.00 0.00 101 LEU A N 7
ATOM 11464 C CA . LEU A 1 101 ? 2.181 11.521 8.684 1.00 0.00 101 LEU A CA 7
ATOM 11465 C C . LEU A 1 101 ? 3.456 12.250 9.086 1.00 0.00 101 LEU A C 7
ATOM 11466 O O . LEU A 1 101 ? 3.948 12.122 10.189 1.00 0.00 101 LEU A O 7
ATOM 11482 N N . GLU A 1 102 ? 3.995 13.011 8.176 1.00 0.00 102 GLU A N 7
ATOM 11483 C CA . GLU A 1 102 ? 5.251 13.758 8.450 1.00 0.00 102 GLU A CA 7
ATOM 11484 C C . GLU A 1 102 ? 5.002 14.818 9.515 1.00 0.00 102 GLU A C 7
ATOM 11485 O O . GLU A 1 102 ? 4.025 15.538 9.485 1.00 0.00 102 GLU A O 7
ATOM 11497 N N . HIS A 1 103 ? 5.902 14.917 10.454 1.00 0.00 103 HIS A N 7
ATOM 11498 C CA . HIS A 1 103 ? 5.763 15.925 11.543 1.00 0.00 103 HIS A CA 7
ATOM 11499 C C . HIS A 1 103 ? 7.142 16.447 11.949 1.00 0.00 103 HIS A C 7
ATOM 11500 O O . HIS A 1 103 ? 8.076 15.694 12.155 1.00 0.00 103 HIS A O 7
ATOM 11514 N N . HIS A 1 104 ? 7.264 17.740 12.070 1.00 0.00 104 HIS A N 7
ATOM 11515 C CA . HIS A 1 104 ? 8.560 18.356 12.473 1.00 0.00 104 HIS A CA 7
ATOM 11516 C C . HIS A 1 104 ? 8.360 19.863 12.692 1.00 0.00 104 HIS A C 7
ATOM 11517 O O . HIS A 1 104 ? 8.646 20.673 11.832 1.00 0.00 104 HIS A O 7
ATOM 11531 N N . HIS A 1 105 ? 7.871 20.226 13.853 1.00 0.00 105 HIS A N 7
ATOM 11532 C CA . HIS A 1 105 ? 7.630 21.666 14.195 1.00 0.00 105 HIS A CA 7
ATOM 11533 C C . HIS A 1 105 ? 7.115 22.429 12.979 1.00 0.00 105 HIS A C 7
ATOM 11534 O O . HIS A 1 105 ? 7.869 22.976 12.202 1.00 0.00 105 HIS A O 7
ATOM 11548 N N . HIS A 1 106 ? 5.820 22.467 12.825 1.00 0.00 106 HIS A N 7
ATOM 11549 C CA . HIS A 1 106 ? 5.212 23.186 11.676 1.00 0.00 106 HIS A CA 7
ATOM 11550 C C . HIS A 1 106 ? 5.517 24.677 11.802 1.00 0.00 106 HIS A C 7
ATOM 11551 O O . HIS A 1 106 ? 5.861 25.333 10.839 1.00 0.00 106 HIS A O 7
ATOM 11565 N N . HIS A 1 107 ? 5.387 25.214 12.985 1.00 0.00 107 HIS A N 7
ATOM 11566 C CA . HIS A 1 107 ? 5.656 26.668 13.191 1.00 0.00 107 HIS A CA 7
ATOM 11567 C C . HIS A 1 107 ? 7.161 26.916 13.283 1.00 0.00 107 HIS A C 7
ATOM 11568 O O . HIS A 1 107 ? 7.876 26.265 14.019 1.00 0.00 107 HIS A O 7
ATOM 11582 N N . HIS A 1 108 ? 7.629 27.873 12.532 1.00 0.00 108 HIS A N 7
ATOM 11583 C CA . HIS A 1 108 ? 9.077 28.219 12.532 1.00 0.00 108 HIS A CA 7
ATOM 11584 C C . HIS A 1 108 ? 9.907 26.973 12.224 1.00 0.00 108 HIS A C 7
ATOM 11585 O O . HIS A 1 108 ? 9.966 26.601 11.063 1.00 0.00 108 HIS A O 7
ATOM 11600 N N . MET A 1 1 ? -22.260 -7.725 -27.939 1.00 0.00 1 MET A N 8
ATOM 11601 C CA . MET A 1 1 ? -22.307 -9.134 -28.418 1.00 0.00 1 MET A CA 8
ATOM 11602 C C . MET A 1 1 ? -20.903 -9.600 -28.798 1.00 0.00 1 MET A C 8
ATOM 11603 O O . MET A 1 1 ? -20.066 -8.822 -29.209 1.00 0.00 1 MET A O 8
ATOM 11619 N N . SER A 1 2 ? -20.652 -10.877 -28.661 1.00 0.00 2 SER A N 8
ATOM 11620 C CA . SER A 1 2 ? -19.309 -11.434 -29.007 1.00 0.00 2 SER A CA 8
ATOM 11621 C C . SER A 1 2 ? -19.429 -12.919 -29.354 1.00 0.00 2 SER A C 8
ATOM 11622 O O . SER A 1 2 ? -20.401 -13.574 -29.032 1.00 0.00 2 SER A O 8
ATOM 11630 N N . ASN A 1 3 ? -18.432 -13.448 -30.017 1.00 0.00 3 ASN A N 8
ATOM 11631 C CA . ASN A 1 3 ? -18.441 -14.891 -30.415 1.00 0.00 3 ASN A CA 8
ATOM 11632 C C . ASN A 1 3 ? -17.458 -15.659 -29.531 1.00 0.00 3 ASN A C 8
ATOM 11633 O O . ASN A 1 3 ? -17.123 -16.795 -29.801 1.00 0.00 3 ASN A O 8
ATOM 11644 N N . GLN A 1 4 ? -16.993 -15.036 -28.479 1.00 0.00 4 GLN A N 8
ATOM 11645 C CA . GLN A 1 4 ? -16.023 -15.706 -27.563 1.00 0.00 4 GLN A CA 8
ATOM 11646 C C . GLN A 1 4 ? -16.746 -16.768 -26.734 1.00 0.00 4 GLN A C 8
ATOM 11647 O O . GLN A 1 4 ? -17.723 -16.498 -26.064 1.00 0.00 4 GLN A O 8
ATOM 11661 N N . THR A 1 5 ? -16.261 -17.981 -26.790 1.00 0.00 5 THR A N 8
ATOM 11662 C CA . THR A 1 5 ? -16.893 -19.098 -26.026 1.00 0.00 5 THR A CA 8
ATOM 11663 C C . THR A 1 5 ? -16.252 -19.211 -24.642 1.00 0.00 5 THR A C 8
ATOM 11664 O O . THR A 1 5 ? -15.047 -19.176 -24.492 1.00 0.00 5 THR A O 8
ATOM 11675 N N . CYS A 1 6 ? -17.070 -19.344 -23.635 1.00 0.00 6 CYS A N 8
ATOM 11676 C CA . CYS A 1 6 ? -16.557 -19.461 -22.242 1.00 0.00 6 CYS A CA 8
ATOM 11677 C C . CYS A 1 6 ? -15.755 -20.753 -22.096 1.00 0.00 6 CYS A C 8
ATOM 11678 O O . CYS A 1 6 ? -14.735 -20.791 -21.439 1.00 0.00 6 CYS A O 8
ATOM 11686 N N . VAL A 1 7 ? -16.233 -21.814 -22.691 1.00 0.00 7 VAL A N 8
ATOM 11687 C CA . VAL A 1 7 ? -15.532 -23.126 -22.588 1.00 0.00 7 VAL A CA 8
ATOM 11688 C C . VAL A 1 7 ? -14.467 -23.238 -23.675 1.00 0.00 7 VAL A C 8
ATOM 11689 O O . VAL A 1 7 ? -14.710 -22.976 -24.836 1.00 0.00 7 VAL A O 8
ATOM 11702 N N . GLU A 1 8 ? -13.286 -23.632 -23.291 1.00 0.00 8 GLU A N 8
ATOM 11703 C CA . GLU A 1 8 ? -12.177 -23.779 -24.273 1.00 0.00 8 GLU A CA 8
ATOM 11704 C C . GLU A 1 8 ? -11.084 -24.671 -23.672 1.00 0.00 8 GLU A C 8
ATOM 11705 O O . GLU A 1 8 ? -10.944 -25.824 -24.027 1.00 0.00 8 GLU A O 8
ATOM 11717 N N . ASN A 1 9 ? -10.311 -24.128 -22.765 1.00 0.00 9 ASN A N 8
ATOM 11718 C CA . ASN A 1 9 ? -9.213 -24.904 -22.119 1.00 0.00 9 ASN A CA 8
ATOM 11719 C C . ASN A 1 9 ? -8.249 -25.406 -23.191 1.00 0.00 9 ASN A C 8
ATOM 11720 O O . ASN A 1 9 ? -7.724 -26.497 -23.110 1.00 0.00 9 ASN A O 8
ATOM 11731 N N . GLU A 1 10 ? -8.013 -24.604 -24.196 1.00 0.00 10 GLU A N 8
ATOM 11732 C CA . GLU A 1 10 ? -7.083 -25.002 -25.296 1.00 0.00 10 GLU A CA 8
ATOM 11733 C C . GLU A 1 10 ? -5.739 -24.300 -25.096 1.00 0.00 10 GLU A C 8
ATOM 11734 O O . GLU A 1 10 ? -4.721 -24.737 -25.592 1.00 0.00 10 GLU A O 8
ATOM 11746 N N . VAL A 1 11 ? -5.734 -23.211 -24.373 1.00 0.00 11 VAL A N 8
ATOM 11747 C CA . VAL A 1 11 ? -4.464 -22.465 -24.132 1.00 0.00 11 VAL A CA 8
ATOM 11748 C C . VAL A 1 11 ? -3.800 -23.011 -22.866 1.00 0.00 11 VAL A C 8
ATOM 11749 O O . VAL A 1 11 ? -2.695 -22.642 -22.525 1.00 0.00 11 VAL A O 8
ATOM 11762 N N . CYS A 1 12 ? -4.471 -23.898 -22.174 1.00 0.00 12 CYS A N 8
ATOM 11763 C CA . CYS A 1 12 ? -3.894 -24.485 -20.930 1.00 0.00 12 CYS A CA 8
ATOM 11764 C C . CYS A 1 12 ? -2.974 -25.654 -21.278 1.00 0.00 12 CYS A C 8
ATOM 11765 O O . CYS A 1 12 ? -3.303 -26.510 -22.076 1.00 0.00 12 CYS A O 8
ATOM 11773 N N . GLU A 1 13 ? -1.822 -25.685 -20.671 1.00 0.00 13 GLU A N 8
ATOM 11774 C CA . GLU A 1 13 ? -0.849 -26.783 -20.931 1.00 0.00 13 GLU A CA 8
ATOM 11775 C C . GLU A 1 13 ? 0.133 -26.868 -19.760 1.00 0.00 13 GLU A C 8
ATOM 11776 O O . GLU A 1 13 ? 0.718 -27.899 -19.499 1.00 0.00 13 GLU A O 8
ATOM 11788 N N . ALA A 1 14 ? 0.315 -25.780 -19.057 1.00 0.00 14 ALA A N 8
ATOM 11789 C CA . ALA A 1 14 ? 1.257 -25.767 -17.899 1.00 0.00 14 ALA A CA 8
ATOM 11790 C C . ALA A 1 14 ? 0.527 -26.289 -16.666 1.00 0.00 14 ALA A C 8
ATOM 11791 O O . ALA A 1 14 ? 1.119 -26.501 -15.627 1.00 0.00 14 ALA A O 8
ATOM 11798 N N . CYS A 1 15 ? -0.762 -26.497 -16.781 1.00 0.00 15 CYS A N 8
ATOM 11799 C CA . CYS A 1 15 ? -1.566 -27.013 -15.626 1.00 0.00 15 CYS A CA 8
ATOM 11800 C C . CYS A 1 15 ? -2.332 -28.268 -16.049 1.00 0.00 15 CYS A C 8
ATOM 11801 O O . CYS A 1 15 ? -3.292 -28.212 -16.793 1.00 0.00 15 CYS A O 8
ATOM 11809 N N . GLY A 1 16 ? -1.898 -29.402 -15.569 1.00 0.00 16 GLY A N 8
ATOM 11810 C CA . GLY A 1 16 ? -2.565 -30.691 -15.912 1.00 0.00 16 GLY A CA 8
ATOM 11811 C C . GLY A 1 16 ? -3.680 -30.981 -14.907 1.00 0.00 16 GLY A C 8
ATOM 11812 O O . GLY A 1 16 ? -4.837 -30.703 -15.149 1.00 0.00 16 GLY A O 8
ATOM 11816 N N . CYS A 1 17 ? -3.328 -31.552 -13.783 1.00 0.00 17 CYS A N 8
ATOM 11817 C CA . CYS A 1 17 ? -4.345 -31.887 -12.742 1.00 0.00 17 CYS A CA 8
ATOM 11818 C C . CYS A 1 17 ? -4.945 -30.600 -12.172 1.00 0.00 17 CYS A C 8
ATOM 11819 O O . CYS A 1 17 ? -6.125 -30.524 -11.895 1.00 0.00 17 CYS A O 8
ATOM 11827 N N . ALA A 1 18 ? -4.125 -29.601 -11.990 1.00 0.00 18 ALA A N 8
ATOM 11828 C CA . ALA A 1 18 ? -4.603 -28.303 -11.433 1.00 0.00 18 ALA A CA 8
ATOM 11829 C C . ALA A 1 18 ? -5.334 -28.554 -10.116 1.00 0.00 18 ALA A C 8
ATOM 11830 O O . ALA A 1 18 ? -6.293 -27.884 -9.786 1.00 0.00 18 ALA A O 8
ATOM 11837 N N . GLY A 1 19 ? -4.877 -29.519 -9.365 1.00 0.00 19 GLY A N 8
ATOM 11838 C CA . GLY A 1 19 ? -5.522 -29.841 -8.060 1.00 0.00 19 GLY A CA 8
ATOM 11839 C C . GLY A 1 19 ? -5.020 -28.867 -6.994 1.00 0.00 19 GLY A C 8
ATOM 11840 O O . GLY A 1 19 ? -5.473 -28.882 -5.867 1.00 0.00 19 GLY A O 8
ATOM 11844 N N . GLU A 1 20 ? -4.083 -28.027 -7.347 1.00 0.00 20 GLU A N 8
ATOM 11845 C CA . GLU A 1 20 ? -3.531 -27.047 -6.364 1.00 0.00 20 GLU A CA 8
ATOM 11846 C C . GLU A 1 20 ? -4.551 -25.942 -6.106 1.00 0.00 20 GLU A C 8
ATOM 11847 O O . GLU A 1 20 ? -5.031 -25.290 -7.014 1.00 0.00 20 GLU A O 8
ATOM 11859 N N . ILE A 1 21 ? -4.878 -25.739 -4.859 1.00 0.00 21 ILE A N 8
ATOM 11860 C CA . ILE A 1 21 ? -5.868 -24.690 -4.486 1.00 0.00 21 ILE A CA 8
ATOM 11861 C C . ILE A 1 21 ? -5.391 -23.331 -5.001 1.00 0.00 21 ILE A C 8
ATOM 11862 O O . ILE A 1 21 ? -5.833 -22.862 -6.031 1.00 0.00 21 ILE A O 8
ATOM 11878 N N . GLY A 1 22 ? -4.496 -22.700 -4.285 1.00 0.00 22 GLY A N 8
ATOM 11879 C CA . GLY A 1 22 ? -3.969 -21.363 -4.703 1.00 0.00 22 GLY A CA 8
ATOM 11880 C C . GLY A 1 22 ? -5.108 -20.495 -5.224 1.00 0.00 22 GLY A C 8
ATOM 11881 O O . GLY A 1 22 ? -5.383 -20.454 -6.407 1.00 0.00 22 GLY A O 8
ATOM 11885 N N . PHE A 1 23 ? -5.775 -19.808 -4.338 1.00 0.00 23 PHE A N 8
ATOM 11886 C CA . PHE A 1 23 ? -6.911 -18.935 -4.743 1.00 0.00 23 PHE A CA 8
ATOM 11887 C C . PHE A 1 23 ? -6.414 -17.828 -5.673 1.00 0.00 23 PHE A C 8
ATOM 11888 O O . PHE A 1 23 ? -6.998 -17.572 -6.708 1.00 0.00 23 PHE A O 8
ATOM 11905 N N . ILE A 1 24 ? -5.342 -17.171 -5.308 1.00 0.00 24 ILE A N 8
ATOM 11906 C CA . ILE A 1 24 ? -4.802 -16.080 -6.167 1.00 0.00 24 ILE A CA 8
ATOM 11907 C C . ILE A 1 24 ? -3.440 -15.610 -5.641 1.00 0.00 24 ILE A C 8
ATOM 11908 O O . ILE A 1 24 ? -3.280 -15.317 -4.475 1.00 0.00 24 ILE A O 8
ATOM 11924 N N . ILE A 1 25 ? -2.467 -15.528 -6.512 1.00 0.00 25 ILE A N 8
ATOM 11925 C CA . ILE A 1 25 ? -1.101 -15.074 -6.112 1.00 0.00 25 ILE A CA 8
ATOM 11926 C C . ILE A 1 25 ? -0.711 -15.697 -4.768 1.00 0.00 25 ILE A C 8
ATOM 11927 O O . ILE A 1 25 ? -1.050 -15.197 -3.714 1.00 0.00 25 ILE A O 8
ATOM 11943 N N . ARG A 1 26 ? -0.005 -16.799 -4.817 1.00 0.00 26 ARG A N 8
ATOM 11944 C CA . ARG A 1 26 ? 0.418 -17.502 -3.567 1.00 0.00 26 ARG A CA 8
ATOM 11945 C C . ARG A 1 26 ? 1.594 -16.778 -2.909 1.00 0.00 26 ARG A C 8
ATOM 11946 O O . ARG A 1 26 ? 2.339 -16.060 -3.544 1.00 0.00 26 ARG A O 8
ATOM 11967 N N . GLU A 1 27 ? 1.745 -16.971 -1.624 1.00 0.00 27 GLU A N 8
ATOM 11968 C CA . GLU A 1 27 ? 2.845 -16.307 -0.866 1.00 0.00 27 GLU A CA 8
ATOM 11969 C C . GLU A 1 27 ? 4.180 -16.482 -1.583 1.00 0.00 27 GLU A C 8
ATOM 11970 O O . GLU A 1 27 ? 4.441 -17.485 -2.214 1.00 0.00 27 GLU A O 8
ATOM 11982 N N . GLY A 1 28 ? 5.028 -15.496 -1.466 1.00 0.00 28 GLY A N 8
ATOM 11983 C CA . GLY A 1 28 ? 6.371 -15.553 -2.109 1.00 0.00 28 GLY A CA 8
ATOM 11984 C C . GLY A 1 28 ? 6.303 -14.998 -3.532 1.00 0.00 28 GLY A C 8
ATOM 11985 O O . GLY A 1 28 ? 5.473 -14.171 -3.854 1.00 0.00 28 GLY A O 8
ATOM 11989 N N . ASP A 1 29 ? 7.194 -15.456 -4.369 1.00 0.00 29 ASP A N 8
ATOM 11990 C CA . ASP A 1 29 ? 7.252 -15.000 -5.788 1.00 0.00 29 ASP A CA 8
ATOM 11991 C C . ASP A 1 29 ? 7.443 -13.483 -5.839 1.00 0.00 29 ASP A C 8
ATOM 11992 O O . ASP A 1 29 ? 6.951 -12.814 -6.726 1.00 0.00 29 ASP A O 8
ATOM 12001 N N . ASP A 1 30 ? 8.172 -12.949 -4.894 1.00 0.00 30 ASP A N 8
ATOM 12002 C CA . ASP A 1 30 ? 8.436 -11.482 -4.852 1.00 0.00 30 ASP A CA 8
ATOM 12003 C C . ASP A 1 30 ? 7.121 -10.733 -4.667 1.00 0.00 30 ASP A C 8
ATOM 12004 O O . ASP A 1 30 ? 6.737 -9.916 -5.478 1.00 0.00 30 ASP A O 8
ATOM 12013 N N . VAL A 1 31 ? 6.436 -11.015 -3.587 1.00 0.00 31 VAL A N 8
ATOM 12014 C CA . VAL A 1 31 ? 5.132 -10.342 -3.301 1.00 0.00 31 VAL A CA 8
ATOM 12015 C C . VAL A 1 31 ? 5.250 -9.545 -2.005 1.00 0.00 31 VAL A C 8
ATOM 12016 O O . VAL A 1 31 ? 5.761 -10.015 -1.007 1.00 0.00 31 VAL A O 8
ATOM 12029 N N . ALA A 1 32 ? 4.776 -8.331 -2.026 1.00 0.00 32 ALA A N 8
ATOM 12030 C CA . ALA A 1 32 ? 4.844 -7.458 -0.821 1.00 0.00 32 ALA A CA 8
ATOM 12031 C C . ALA A 1 32 ? 3.504 -7.471 -0.097 1.00 0.00 32 ALA A C 8
ATOM 12032 O O . ALA A 1 32 ? 2.460 -7.664 -0.689 1.00 0.00 32 ALA A O 8
ATOM 12039 N N . GLU A 1 33 ? 3.541 -7.264 1.191 1.00 0.00 33 GLU A N 8
ATOM 12040 C CA . GLU A 1 33 ? 2.292 -7.257 2.008 1.00 0.00 33 GLU A CA 8
ATOM 12041 C C . GLU A 1 33 ? 2.006 -5.843 2.482 1.00 0.00 33 GLU A C 8
ATOM 12042 O O . GLU A 1 33 ? 2.792 -5.234 3.178 1.00 0.00 33 GLU A O 8
ATOM 12054 N N . VAL A 1 34 ? 0.870 -5.324 2.102 1.00 0.00 34 VAL A N 8
ATOM 12055 C CA . VAL A 1 34 ? 0.482 -3.940 2.508 1.00 0.00 34 VAL A CA 8
ATOM 12056 C C . VAL A 1 34 ? -0.885 -3.970 3.190 1.00 0.00 34 VAL A C 8
ATOM 12057 O O . VAL A 1 34 ? -1.824 -4.581 2.719 1.00 0.00 34 VAL A O 8
ATOM 12070 N N . SER A 1 35 ? -0.986 -3.293 4.298 1.00 0.00 35 SER A N 8
ATOM 12071 C CA . SER A 1 35 ? -2.273 -3.237 5.046 1.00 0.00 35 SER A CA 8
ATOM 12072 C C . SER A 1 35 ? -2.329 -1.950 5.864 1.00 0.00 35 SER A C 8
ATOM 12073 O O . SER A 1 35 ? -1.358 -1.529 6.462 1.00 0.00 35 SER A O 8
ATOM 12081 N N . LEU A 1 36 ? -3.474 -1.324 5.887 1.00 0.00 36 LEU A N 8
ATOM 12082 C CA . LEU A 1 36 ? -3.643 -0.049 6.649 1.00 0.00 36 LEU A CA 8
ATOM 12083 C C . LEU A 1 36 ? -4.483 -0.298 7.891 1.00 0.00 36 LEU A C 8
ATOM 12084 O O . LEU A 1 36 ? -5.293 -1.202 7.946 1.00 0.00 36 LEU A O 8
ATOM 12100 N N . PHE A 1 37 ? -4.275 0.509 8.895 1.00 0.00 37 PHE A N 8
ATOM 12101 C CA . PHE A 1 37 ? -5.028 0.362 10.173 1.00 0.00 37 PHE A CA 8
ATOM 12102 C C . PHE A 1 37 ? -5.664 1.694 10.559 1.00 0.00 37 PHE A C 8
ATOM 12103 O O . PHE A 1 37 ? -5.151 2.759 10.272 1.00 0.00 37 PHE A O 8
ATOM 12120 N N . GLY A 1 38 ? -6.783 1.622 11.219 1.00 0.00 38 GLY A N 8
ATOM 12121 C CA . GLY A 1 38 ? -7.496 2.849 11.664 1.00 0.00 38 GLY A CA 8
ATOM 12122 C C . GLY A 1 38 ? -8.380 3.387 10.542 1.00 0.00 38 GLY A C 8
ATOM 12123 O O . GLY A 1 38 ? -8.419 2.859 9.449 1.00 0.00 38 GLY A O 8
ATOM 12127 N N . SER A 1 39 ? -9.086 4.444 10.827 1.00 0.00 39 SER A N 8
ATOM 12128 C CA . SER A 1 39 ? -9.986 5.071 9.821 1.00 0.00 39 SER A CA 8
ATOM 12129 C C . SER A 1 39 ? -10.983 4.045 9.282 1.00 0.00 39 SER A C 8
ATOM 12130 O O . SER A 1 39 ? -10.785 2.853 9.380 1.00 0.00 39 SER A O 8
ATOM 12138 N N . ASP A 1 40 ? -12.062 4.523 8.724 1.00 0.00 40 ASP A N 8
ATOM 12139 C CA . ASP A 1 40 ? -13.113 3.619 8.181 1.00 0.00 40 ASP A CA 8
ATOM 12140 C C . ASP A 1 40 ? -12.716 3.092 6.806 1.00 0.00 40 ASP A C 8
ATOM 12141 O O . ASP A 1 40 ? -11.712 3.475 6.236 1.00 0.00 40 ASP A O 8
ATOM 12150 N N . LYS A 1 41 ? -13.511 2.197 6.284 1.00 0.00 41 LYS A N 8
ATOM 12151 C CA . LYS A 1 41 ? -13.223 1.599 4.957 1.00 0.00 41 LYS A CA 8
ATOM 12152 C C . LYS A 1 41 ? -13.170 2.691 3.889 1.00 0.00 41 LYS A C 8
ATOM 12153 O O . LYS A 1 41 ? -12.292 2.705 3.050 1.00 0.00 41 LYS A O 8
ATOM 12172 N N . ALA A 1 42 ? -14.117 3.584 3.904 1.00 0.00 42 ALA A N 8
ATOM 12173 C CA . ALA A 1 42 ? -14.159 4.671 2.883 1.00 0.00 42 ALA A CA 8
ATOM 12174 C C . ALA A 1 42 ? -12.858 5.475 2.925 1.00 0.00 42 ALA A C 8
ATOM 12175 O O . ALA A 1 42 ? -12.257 5.751 1.906 1.00 0.00 42 ALA A O 8
ATOM 12182 N N . HIS A 1 43 ? -12.429 5.856 4.097 1.00 0.00 43 HIS A N 8
ATOM 12183 C CA . HIS A 1 43 ? -11.173 6.648 4.226 1.00 0.00 43 HIS A CA 8
ATOM 12184 C C . HIS A 1 43 ? -9.974 5.776 3.854 1.00 0.00 43 HIS A C 8
ATOM 12185 O O . HIS A 1 43 ? -9.004 6.248 3.291 1.00 0.00 43 HIS A O 8
ATOM 12199 N N . LEU A 1 44 ? -10.026 4.513 4.187 1.00 0.00 44 LEU A N 8
ATOM 12200 C CA . LEU A 1 44 ? -8.885 3.602 3.878 1.00 0.00 44 LEU A CA 8
ATOM 12201 C C . LEU A 1 44 ? -8.686 3.534 2.366 1.00 0.00 44 LEU A C 8
ATOM 12202 O O . LEU A 1 44 ? -7.572 3.554 1.881 1.00 0.00 44 LEU A O 8
ATOM 12218 N N . GLU A 1 45 ? -9.756 3.440 1.623 1.00 0.00 45 GLU A N 8
ATOM 12219 C CA . GLU A 1 45 ? -9.643 3.360 0.144 1.00 0.00 45 GLU A CA 8
ATOM 12220 C C . GLU A 1 45 ? -9.021 4.651 -0.388 1.00 0.00 45 GLU A C 8
ATOM 12221 O O . GLU A 1 45 ? -8.123 4.628 -1.210 1.00 0.00 45 GLU A O 8
ATOM 12233 N N . GLY A 1 46 ? -9.501 5.774 0.076 1.00 0.00 46 GLY A N 8
ATOM 12234 C CA . GLY A 1 46 ? -8.958 7.079 -0.396 1.00 0.00 46 GLY A CA 8
ATOM 12235 C C . GLY A 1 46 ? -7.481 7.167 -0.025 1.00 0.00 46 GLY A C 8
ATOM 12236 O O . GLY A 1 46 ? -6.655 7.572 -0.817 1.00 0.00 46 GLY A O 8
ATOM 12240 N N . LYS A 1 47 ? -7.151 6.784 1.179 1.00 0.00 47 LYS A N 8
ATOM 12241 C CA . LYS A 1 47 ? -5.736 6.832 1.628 1.00 0.00 47 LYS A CA 8
ATOM 12242 C C . LYS A 1 47 ? -4.927 5.809 0.835 1.00 0.00 47 LYS A C 8
ATOM 12243 O O . LYS A 1 47 ? -3.778 6.027 0.527 1.00 0.00 47 LYS A O 8
ATOM 12262 N N . LEU A 1 48 ? -5.526 4.693 0.521 1.00 0.00 48 LEU A N 8
ATOM 12263 C CA . LEU A 1 48 ? -4.816 3.625 -0.241 1.00 0.00 48 LEU A CA 8
ATOM 12264 C C . LEU A 1 48 ? -4.333 4.206 -1.570 1.00 0.00 48 LEU A C 8
ATOM 12265 O O . LEU A 1 48 ? -3.336 3.780 -2.124 1.00 0.00 48 LEU A O 8
ATOM 12281 N N . ALA A 1 49 ? -5.051 5.168 -2.083 1.00 0.00 49 ALA A N 8
ATOM 12282 C CA . ALA A 1 49 ? -4.678 5.796 -3.384 1.00 0.00 49 ALA A CA 8
ATOM 12283 C C . ALA A 1 49 ? -3.201 6.189 -3.370 1.00 0.00 49 ALA A C 8
ATOM 12284 O O . ALA A 1 49 ? -2.556 6.246 -4.398 1.00 0.00 49 ALA A O 8
ATOM 12291 N N . GLU A 1 50 ? -2.667 6.468 -2.214 1.00 0.00 50 GLU A N 8
ATOM 12292 C CA . GLU A 1 50 ? -1.234 6.862 -2.118 1.00 0.00 50 GLU A CA 8
ATOM 12293 C C . GLU A 1 50 ? -0.354 5.650 -2.436 1.00 0.00 50 GLU A C 8
ATOM 12294 O O . GLU A 1 50 ? 0.648 5.751 -3.111 1.00 0.00 50 GLU A O 8
ATOM 12306 N N . TYR A 1 51 ? -0.721 4.508 -1.917 1.00 0.00 51 TYR A N 8
ATOM 12307 C CA . TYR A 1 51 ? 0.081 3.274 -2.139 1.00 0.00 51 TYR A CA 8
ATOM 12308 C C . TYR A 1 51 ? 0.141 2.958 -3.632 1.00 0.00 51 TYR A C 8
ATOM 12309 O O . TYR A 1 51 ? 1.195 2.698 -4.173 1.00 0.00 51 TYR A O 8
ATOM 12327 N N . ILE A 1 52 ? -0.988 2.967 -4.286 1.00 0.00 52 ILE A N 8
ATOM 12328 C CA . ILE A 1 52 ? -1.022 2.658 -5.745 1.00 0.00 52 ILE A CA 8
ATOM 12329 C C . ILE A 1 52 ? -0.295 3.756 -6.525 1.00 0.00 52 ILE A C 8
ATOM 12330 O O . ILE A 1 52 ? 0.447 3.486 -7.449 1.00 0.00 52 ILE A O 8
ATOM 12346 N N . SER A 1 53 ? -0.534 4.992 -6.173 1.00 0.00 53 SER A N 8
ATOM 12347 C CA . SER A 1 53 ? 0.107 6.128 -6.900 1.00 0.00 53 SER A CA 8
ATOM 12348 C C . SER A 1 53 ? 1.625 6.020 -6.804 1.00 0.00 53 SER A C 8
ATOM 12349 O O . SER A 1 53 ? 2.316 5.958 -7.799 1.00 0.00 53 SER A O 8
ATOM 12357 N N . LEU A 1 54 ? 2.142 6.004 -5.610 1.00 0.00 54 LEU A N 8
ATOM 12358 C CA . LEU A 1 54 ? 3.616 5.907 -5.423 1.00 0.00 54 LEU A CA 8
ATOM 12359 C C . LEU A 1 54 ? 4.121 4.574 -5.959 1.00 0.00 54 LEU A C 8
ATOM 12360 O O . LEU A 1 54 ? 5.168 4.503 -6.571 1.00 0.00 54 LEU A O 8
ATOM 12376 N N . ALA A 1 55 ? 3.392 3.524 -5.715 1.00 0.00 55 ALA A N 8
ATOM 12377 C CA . ALA A 1 55 ? 3.820 2.177 -6.185 1.00 0.00 55 ALA A CA 8
ATOM 12378 C C . ALA A 1 55 ? 3.942 2.183 -7.708 1.00 0.00 55 ALA A C 8
ATOM 12379 O O . ALA A 1 55 ? 4.881 1.652 -8.263 1.00 0.00 55 ALA A O 8
ATOM 12386 N N . LYS A 1 56 ? 2.995 2.781 -8.381 1.00 0.00 56 LYS A N 8
ATOM 12387 C CA . LYS A 1 56 ? 3.032 2.835 -9.864 1.00 0.00 56 LYS A CA 8
ATOM 12388 C C . LYS A 1 56 ? 4.229 3.670 -10.315 1.00 0.00 56 LYS A C 8
ATOM 12389 O O . LYS A 1 56 ? 4.930 3.319 -11.243 1.00 0.00 56 LYS A O 8
ATOM 12408 N N . GLN A 1 57 ? 4.449 4.782 -9.668 1.00 0.00 57 GLN A N 8
ATOM 12409 C CA . GLN A 1 57 ? 5.585 5.673 -10.042 1.00 0.00 57 GLN A CA 8
ATOM 12410 C C . GLN A 1 57 ? 6.908 4.959 -9.776 1.00 0.00 57 GLN A C 8
ATOM 12411 O O . GLN A 1 57 ? 7.816 4.995 -10.583 1.00 0.00 57 GLN A O 8
ATOM 12425 N N . VAL A 1 58 ? 7.018 4.314 -8.644 1.00 0.00 58 VAL A N 8
ATOM 12426 C CA . VAL A 1 58 ? 8.276 3.595 -8.298 1.00 0.00 58 VAL A CA 8
ATOM 12427 C C . VAL A 1 58 ? 8.490 2.457 -9.289 1.00 0.00 58 VAL A C 8
ATOM 12428 O O . VAL A 1 58 ? 9.580 2.251 -9.781 1.00 0.00 58 VAL A O 8
ATOM 12441 N N . TYR A 1 59 ? 7.452 1.714 -9.578 1.00 0.00 59 TYR A N 8
ATOM 12442 C CA . TYR A 1 59 ? 7.571 0.574 -10.538 1.00 0.00 59 TYR A CA 8
ATOM 12443 C C . TYR A 1 59 ? 6.455 0.657 -11.578 1.00 0.00 59 TYR A C 8
ATOM 12444 O O . TYR A 1 59 ? 5.281 0.635 -11.262 1.00 0.00 59 TYR A O 8
ATOM 12462 N N . ALA A 1 60 ? 6.834 0.761 -12.820 1.00 0.00 60 ALA A N 8
ATOM 12463 C CA . ALA A 1 60 ? 5.843 0.855 -13.927 1.00 0.00 60 ALA A CA 8
ATOM 12464 C C . ALA A 1 60 ? 5.105 -0.473 -14.101 1.00 0.00 60 ALA A C 8
ATOM 12465 O O . ALA A 1 60 ? 5.659 -1.539 -13.916 1.00 0.00 60 ALA A O 8
ATOM 12472 N N . ASN A 1 61 ? 3.854 -0.392 -14.465 1.00 0.00 61 ASN A N 8
ATOM 12473 C CA . ASN A 1 61 ? 3.014 -1.609 -14.680 1.00 0.00 61 ASN A CA 8
ATOM 12474 C C . ASN A 1 61 ? 2.982 -2.446 -13.403 1.00 0.00 61 ASN A C 8
ATOM 12475 O O . ASN A 1 61 ? 3.074 -3.657 -13.439 1.00 0.00 61 ASN A O 8
ATOM 12486 N N . VAL A 1 62 ? 2.846 -1.799 -12.276 1.00 0.00 62 VAL A N 8
ATOM 12487 C CA . VAL A 1 62 ? 2.803 -2.529 -10.976 1.00 0.00 62 VAL A CA 8
ATOM 12488 C C . VAL A 1 62 ? 1.516 -3.336 -10.869 1.00 0.00 62 VAL A C 8
ATOM 12489 O O . VAL A 1 62 ? 0.449 -2.880 -11.225 1.00 0.00 62 VAL A O 8
ATOM 12502 N N . GLU A 1 63 ? 1.624 -4.543 -10.378 1.00 0.00 63 GLU A N 8
ATOM 12503 C CA . GLU A 1 63 ? 0.428 -5.427 -10.232 1.00 0.00 63 GLU A CA 8
ATOM 12504 C C . GLU A 1 63 ? 0.127 -5.638 -8.756 1.00 0.00 63 GLU A C 8
ATOM 12505 O O . GLU A 1 63 ? 1.010 -5.840 -7.944 1.00 0.00 63 GLU A O 8
ATOM 12517 N N . TYR A 1 64 ? -1.129 -5.586 -8.411 1.00 0.00 64 TYR A N 8
ATOM 12518 C CA . TYR A 1 64 ? -1.534 -5.772 -6.992 1.00 0.00 64 TYR A CA 8
ATOM 12519 C C . TYR A 1 64 ? -2.979 -6.259 -6.910 1.00 0.00 64 TYR A C 8
ATOM 12520 O O . TYR A 1 64 ? -3.735 -6.191 -7.859 1.00 0.00 64 TYR A O 8
ATOM 12538 N N . GLU A 1 65 ? -3.355 -6.749 -5.761 1.00 0.00 65 GLU A N 8
ATOM 12539 C CA . GLU A 1 65 ? -4.743 -7.254 -5.554 1.00 0.00 65 GLU A CA 8
ATOM 12540 C C . GLU A 1 65 ? -5.206 -6.894 -4.147 1.00 0.00 65 GLU A C 8
ATOM 12541 O O . GLU A 1 65 ? -4.414 -6.729 -3.239 1.00 0.00 65 GLU A O 8
ATOM 12553 N N . VAL A 1 66 ? -6.495 -6.770 -3.969 1.00 0.00 66 VAL A N 8
ATOM 12554 C CA . VAL A 1 66 ? -7.061 -6.414 -2.632 1.00 0.00 66 VAL A CA 8
ATOM 12555 C C . VAL A 1 66 ? -8.064 -7.479 -2.192 1.00 0.00 66 VAL A C 8
ATOM 12556 O O . VAL A 1 66 ? -8.935 -7.891 -2.933 1.00 0.00 66 VAL A O 8
ATOM 12569 N N . ALA A 1 67 ? -7.931 -7.919 -0.971 1.00 0.00 67 ALA A N 8
ATOM 12570 C CA . ALA A 1 67 ? -8.850 -8.958 -0.425 1.00 0.00 67 ALA A CA 8
ATOM 12571 C C . ALA A 1 67 ? -10.102 -8.278 0.139 1.00 0.00 67 ALA A C 8
ATOM 12572 O O . ALA A 1 67 ? -10.097 -7.102 0.440 1.00 0.00 67 ALA A O 8
ATOM 12579 N N . PRO A 1 68 ? -11.162 -9.028 0.288 1.00 0.00 68 PRO A N 8
ATOM 12580 C CA . PRO A 1 68 ? -12.452 -8.505 0.833 1.00 0.00 68 PRO A CA 8
ATOM 12581 C C . PRO A 1 68 ? -12.307 -7.942 2.248 1.00 0.00 68 PRO A C 8
ATOM 12582 O O . PRO A 1 68 ? -11.695 -8.541 3.112 1.00 0.00 68 PRO A O 8
ATOM 12593 N N . VAL A 1 69 ? -12.881 -6.792 2.482 1.00 0.00 69 VAL A N 8
ATOM 12594 C CA . VAL A 1 69 ? -12.806 -6.152 3.831 1.00 0.00 69 VAL A CA 8
ATOM 12595 C C . VAL A 1 69 ? -14.155 -5.545 4.209 1.00 0.00 69 VAL A C 8
ATOM 12596 O O . VAL A 1 69 ? -14.836 -4.944 3.400 1.00 0.00 69 VAL A O 8
ATOM 12609 N N . ALA A 1 70 ? -14.533 -5.703 5.446 1.00 0.00 70 ALA A N 8
ATOM 12610 C CA . ALA A 1 70 ? -15.827 -5.151 5.932 1.00 0.00 70 ALA A CA 8
ATOM 12611 C C . ALA A 1 70 ? -15.781 -3.627 5.922 1.00 0.00 70 ALA A C 8
ATOM 12612 O O . ALA A 1 70 ? -14.733 -3.018 5.997 1.00 0.00 70 ALA A O 8
ATOM 12619 N N . ASP A 1 71 ? -16.927 -3.017 5.819 1.00 0.00 71 ASP A N 8
ATOM 12620 C CA . ASP A 1 71 ? -17.003 -1.534 5.790 1.00 0.00 71 ASP A CA 8
ATOM 12621 C C . ASP A 1 71 ? -16.505 -0.974 7.118 1.00 0.00 71 ASP A C 8
ATOM 12622 O O . ASP A 1 71 ? -15.906 0.085 7.176 1.00 0.00 71 ASP A O 8
ATOM 12631 N N . ASN A 1 72 ? -16.764 -1.680 8.186 1.00 0.00 72 ASN A N 8
ATOM 12632 C CA . ASN A 1 72 ? -16.333 -1.220 9.541 1.00 0.00 72 ASN A CA 8
ATOM 12633 C C . ASN A 1 72 ? -15.119 -2.038 9.985 1.00 0.00 72 ASN A C 8
ATOM 12634 O O . ASN A 1 72 ? -14.896 -2.246 11.160 1.00 0.00 72 ASN A O 8
ATOM 12645 N N . ALA A 1 73 ? -14.341 -2.509 9.046 1.00 0.00 73 ALA A N 8
ATOM 12646 C CA . ALA A 1 73 ? -13.136 -3.320 9.391 1.00 0.00 73 ALA A CA 8
ATOM 12647 C C . ALA A 1 73 ? -12.085 -2.410 10.029 1.00 0.00 73 ALA A C 8
ATOM 12648 O O . ALA A 1 73 ? -11.108 -2.870 10.582 1.00 0.00 73 ALA A O 8
ATOM 12655 N N . THR A 1 74 ? -12.292 -1.122 9.951 1.00 0.00 74 THR A N 8
ATOM 12656 C CA . THR A 1 74 ? -11.327 -0.150 10.545 1.00 0.00 74 THR A CA 8
ATOM 12657 C C . THR A 1 74 ? -9.922 -0.451 10.035 1.00 0.00 74 THR A C 8
ATOM 12658 O O . THR A 1 74 ? -8.947 0.091 10.516 1.00 0.00 74 THR A O 8
ATOM 12669 N N . GLU A 1 75 ? -9.816 -1.309 9.058 1.00 0.00 75 GLU A N 8
ATOM 12670 C CA . GLU A 1 75 ? -8.478 -1.655 8.500 1.00 0.00 75 GLU A CA 8
ATOM 12671 C C . GLU A 1 75 ? -8.614 -2.092 7.046 1.00 0.00 75 GLU A C 8
ATOM 12672 O O . GLU A 1 75 ? -9.691 -2.134 6.489 1.00 0.00 75 GLU A O 8
ATOM 12684 N N . LEU A 1 76 ? -7.510 -2.422 6.437 1.00 0.00 76 LEU A N 8
ATOM 12685 C CA . LEU A 1 76 ? -7.527 -2.866 5.018 1.00 0.00 76 LEU A CA 8
ATOM 12686 C C . LEU A 1 76 ? -6.447 -3.919 4.788 1.00 0.00 76 LEU A C 8
ATOM 12687 O O . LEU A 1 76 ? -5.310 -3.766 5.189 1.00 0.00 76 LEU A O 8
ATOM 12703 N N . HIS A 1 77 ? -6.810 -4.986 4.124 1.00 0.00 77 HIS A N 8
ATOM 12704 C CA . HIS A 1 77 ? -5.843 -6.084 3.825 1.00 0.00 77 HIS A CA 8
ATOM 12705 C C . HIS A 1 77 ? -5.661 -6.203 2.315 1.00 0.00 77 HIS A C 8
ATOM 12706 O O . HIS A 1 77 ? -6.588 -6.479 1.576 1.00 0.00 77 HIS A O 8
ATOM 12720 N N . ALA A 1 78 ? -4.458 -5.992 1.859 1.00 0.00 78 ALA A N 8
ATOM 12721 C CA . ALA A 1 78 ? -4.169 -6.080 0.400 1.00 0.00 78 ALA A CA 8
ATOM 12722 C C . ALA A 1 78 ? -2.718 -6.501 0.183 1.00 0.00 78 ALA A C 8
ATOM 12723 O O . ALA A 1 78 ? -1.887 -6.403 1.064 1.00 0.00 78 ALA A O 8
ATOM 12730 N N . ARG A 1 79 ? -2.421 -6.976 -0.996 1.00 0.00 79 ARG A N 8
ATOM 12731 C CA . ARG A 1 79 ? -1.034 -7.428 -1.322 1.00 0.00 79 ARG A CA 8
ATOM 12732 C C . ARG A 1 79 ? -0.582 -6.801 -2.635 1.00 0.00 79 ARG A C 8
ATOM 12733 O O . ARG A 1 79 ? -1.374 -6.509 -3.509 1.00 0.00 79 ARG A O 8
ATOM 12754 N N . PHE A 1 80 ? 0.700 -6.593 -2.766 1.00 0.00 80 PHE A N 8
ATOM 12755 C CA . PHE A 1 80 ? 1.262 -5.977 -4.008 1.00 0.00 80 PHE A CA 8
ATOM 12756 C C . PHE A 1 80 ? 2.357 -6.868 -4.577 1.00 0.00 80 PHE A C 8
ATOM 12757 O O . PHE A 1 80 ? 3.031 -7.581 -3.863 1.00 0.00 80 PHE A O 8
ATOM 12774 N N . LYS A 1 81 ? 2.529 -6.823 -5.870 1.00 0.00 81 LYS A N 8
ATOM 12775 C CA . LYS A 1 81 ? 3.572 -7.657 -6.540 1.00 0.00 81 LYS A CA 8
ATOM 12776 C C . LYS A 1 81 ? 4.648 -6.753 -7.130 1.00 0.00 81 LYS A C 8
ATOM 12777 O O . LYS A 1 81 ? 4.373 -5.838 -7.881 1.00 0.00 81 LYS A O 8
ATOM 12796 N N . PHE A 1 82 ? 5.880 -7.022 -6.785 1.00 0.00 82 PHE A N 8
ATOM 12797 C CA . PHE A 1 82 ? 7.026 -6.210 -7.298 1.00 0.00 82 PHE A CA 8
ATOM 12798 C C . PHE A 1 82 ? 8.055 -7.121 -7.963 1.00 0.00 82 PHE A C 8
ATOM 12799 O O . PHE A 1 82 ? 8.228 -8.267 -7.596 1.00 0.00 82 PHE A O 8
ATOM 12816 N N . GLU A 1 83 ? 8.728 -6.603 -8.951 1.00 0.00 83 GLU A N 8
ATOM 12817 C CA . GLU A 1 83 ? 9.752 -7.397 -9.683 1.00 0.00 83 GLU A CA 8
ATOM 12818 C C . GLU A 1 83 ? 10.961 -7.620 -8.778 1.00 0.00 83 GLU A C 8
ATOM 12819 O O . GLU A 1 83 ? 11.618 -8.637 -8.853 1.00 0.00 83 GLU A O 8
ATOM 12831 N N . VAL A 1 84 ? 11.267 -6.664 -7.936 1.00 0.00 84 VAL A N 8
ATOM 12832 C CA . VAL A 1 84 ? 12.450 -6.796 -7.027 1.00 0.00 84 VAL A CA 8
ATOM 12833 C C . VAL A 1 84 ? 12.062 -6.440 -5.592 1.00 0.00 84 VAL A C 8
ATOM 12834 O O . VAL A 1 84 ? 11.046 -5.827 -5.334 1.00 0.00 84 VAL A O 8
ATOM 12847 N N . SER A 1 85 ? 12.880 -6.845 -4.660 1.00 0.00 85 SER A N 8
ATOM 12848 C CA . SER A 1 85 ? 12.612 -6.569 -3.218 1.00 0.00 85 SER A CA 8
ATOM 12849 C C . SER A 1 85 ? 13.212 -5.214 -2.835 1.00 0.00 85 SER A C 8
ATOM 12850 O O . SER A 1 85 ? 12.901 -4.659 -1.802 1.00 0.00 85 SER A O 8
ATOM 12858 N N . ALA A 1 86 ? 14.084 -4.691 -3.653 1.00 0.00 86 ALA A N 8
ATOM 12859 C CA . ALA A 1 86 ? 14.726 -3.381 -3.341 1.00 0.00 86 ALA A CA 8
ATOM 12860 C C . ALA A 1 86 ? 13.649 -2.300 -3.224 1.00 0.00 86 ALA A C 8
ATOM 12861 O O . ALA A 1 86 ? 13.647 -1.504 -2.304 1.00 0.00 86 ALA A O 8
ATOM 12868 N N . GLU A 1 87 ? 12.739 -2.272 -4.157 1.00 0.00 87 GLU A N 8
ATOM 12869 C CA . GLU A 1 87 ? 11.653 -1.255 -4.136 1.00 0.00 87 GLU A CA 8
ATOM 12870 C C . GLU A 1 87 ? 10.734 -1.519 -2.947 1.00 0.00 87 GLU A C 8
ATOM 12871 O O . GLU A 1 87 ? 10.145 -0.616 -2.398 1.00 0.00 87 GLU A O 8
ATOM 12883 N N . LYS A 1 88 ? 10.601 -2.758 -2.563 1.00 0.00 88 LYS A N 8
ATOM 12884 C CA . LYS A 1 88 ? 9.716 -3.109 -1.416 1.00 0.00 88 LYS A CA 8
ATOM 12885 C C . LYS A 1 88 ? 10.247 -2.449 -0.146 1.00 0.00 88 LYS A C 8
ATOM 12886 O O . LYS A 1 88 ? 9.501 -1.886 0.631 1.00 0.00 88 LYS A O 8
ATOM 12905 N N . LEU A 1 89 ? 11.532 -2.537 0.073 1.00 0.00 89 LEU A N 8
ATOM 12906 C CA . LEU A 1 89 ? 12.138 -1.941 1.299 1.00 0.00 89 LEU A CA 8
ATOM 12907 C C . LEU A 1 89 ? 11.942 -0.427 1.296 1.00 0.00 89 LEU A C 8
ATOM 12908 O O . LEU A 1 89 ? 11.482 0.149 2.261 1.00 0.00 89 LEU A O 8
ATOM 12924 N N . ILE A 1 90 ? 12.289 0.215 0.215 1.00 0.00 90 ILE A N 8
ATOM 12925 C CA . ILE A 1 90 ? 12.130 1.695 0.132 1.00 0.00 90 ILE A CA 8
ATOM 12926 C C . ILE A 1 90 ? 10.643 2.060 0.069 1.00 0.00 90 ILE A C 8
ATOM 12927 O O . ILE A 1 90 ? 10.194 2.988 0.711 1.00 0.00 90 ILE A O 8
ATOM 12943 N N . PHE A 1 91 ? 9.887 1.346 -0.721 1.00 0.00 91 PHE A N 8
ATOM 12944 C CA . PHE A 1 91 ? 8.432 1.640 -0.864 1.00 0.00 91 PHE A CA 8
ATOM 12945 C C . PHE A 1 91 ? 7.730 1.446 0.480 1.00 0.00 91 PHE A C 8
ATOM 12946 O O . PHE A 1 91 ? 6.933 2.262 0.895 1.00 0.00 91 PHE A O 8
ATOM 12963 N N . GLU A 1 92 ? 8.019 0.364 1.155 1.00 0.00 92 GLU A N 8
ATOM 12964 C CA . GLU A 1 92 ? 7.371 0.097 2.471 1.00 0.00 92 GLU A CA 8
ATOM 12965 C C . GLU A 1 92 ? 7.829 1.149 3.484 1.00 0.00 92 GLU A C 8
ATOM 12966 O O . GLU A 1 92 ? 7.053 1.629 4.286 1.00 0.00 92 GLU A O 8
ATOM 12978 N N . LEU A 1 93 ? 9.086 1.497 3.457 1.00 0.00 93 LEU A N 8
ATOM 12979 C CA . LEU A 1 93 ? 9.610 2.512 4.412 1.00 0.00 93 LEU A CA 8
ATOM 12980 C C . LEU A 1 93 ? 8.965 3.871 4.128 1.00 0.00 93 LEU A C 8
ATOM 12981 O O . LEU A 1 93 ? 8.590 4.593 5.029 1.00 0.00 93 LEU A O 8
ATOM 12997 N N . LYS A 1 94 ? 8.864 4.223 2.874 1.00 0.00 94 LYS A N 8
ATOM 12998 C CA . LYS A 1 94 ? 8.270 5.536 2.490 1.00 0.00 94 LYS A CA 8
ATOM 12999 C C . LYS A 1 94 ? 6.776 5.546 2.799 1.00 0.00 94 LYS A C 8
ATOM 13000 O O . LYS A 1 94 ? 6.218 6.556 3.180 1.00 0.00 94 LYS A O 8
ATOM 13019 N N . THR A 1 95 ? 6.122 4.432 2.610 1.00 0.00 95 THR A N 8
ATOM 13020 C CA . THR A 1 95 ? 4.654 4.362 2.862 1.00 0.00 95 THR A CA 8
ATOM 13021 C C . THR A 1 95 ? 4.367 4.652 4.332 1.00 0.00 95 THR A C 8
ATOM 13022 O O . THR A 1 95 ? 3.544 5.484 4.656 1.00 0.00 95 THR A O 8
ATOM 13033 N N . ARG A 1 96 ? 5.049 3.982 5.217 1.00 0.00 96 ARG A N 8
ATOM 13034 C CA . ARG A 1 96 ? 4.834 4.220 6.670 1.00 0.00 96 ARG A CA 8
ATOM 13035 C C . ARG A 1 96 ? 5.258 5.646 7.004 1.00 0.00 96 ARG A C 8
ATOM 13036 O O . ARG A 1 96 ? 4.621 6.329 7.781 1.00 0.00 96 ARG A O 8
ATOM 13057 N N . ALA A 1 97 ? 6.333 6.091 6.414 1.00 0.00 97 ALA A N 8
ATOM 13058 C CA . ALA A 1 97 ? 6.827 7.470 6.675 1.00 0.00 97 ALA A CA 8
ATOM 13059 C C . ALA A 1 97 ? 5.763 8.470 6.235 1.00 0.00 97 ALA A C 8
ATOM 13060 O O . ALA A 1 97 ? 5.535 9.472 6.881 1.00 0.00 97 ALA A O 8
ATOM 13067 N N . LEU A 1 98 ? 5.116 8.200 5.133 1.00 0.00 98 LEU A N 8
ATOM 13068 C CA . LEU A 1 98 ? 4.064 9.123 4.628 1.00 0.00 98 LEU A CA 8
ATOM 13069 C C . LEU A 1 98 ? 2.919 9.175 5.644 1.00 0.00 98 LEU A C 8
ATOM 13070 O O . LEU A 1 98 ? 2.395 10.225 5.957 1.00 0.00 98 LEU A O 8
ATOM 13086 N N . ALA A 1 99 ? 2.527 8.038 6.149 1.00 0.00 99 ALA A N 8
ATOM 13087 C CA . ALA A 1 99 ? 1.410 7.992 7.135 1.00 0.00 99 ALA A CA 8
ATOM 13088 C C . ALA A 1 99 ? 1.821 8.732 8.407 1.00 0.00 99 ALA A C 8
ATOM 13089 O O . ALA A 1 99 ? 1.036 9.441 9.002 1.00 0.00 99 ALA A O 8
ATOM 13096 N N . ARG A 1 100 ? 3.048 8.564 8.823 1.00 0.00 100 ARG A N 8
ATOM 13097 C CA . ARG A 1 100 ? 3.533 9.246 10.057 1.00 0.00 100 ARG A CA 8
ATOM 13098 C C . ARG A 1 100 ? 3.510 10.757 9.845 1.00 0.00 100 ARG A C 8
ATOM 13099 O O . ARG A 1 100 ? 3.121 11.509 10.716 1.00 0.00 100 ARG A O 8
ATOM 13120 N N . LEU A 1 101 ? 3.925 11.204 8.689 1.00 0.00 101 LEU A N 8
ATOM 13121 C CA . LEU A 1 101 ? 3.936 12.670 8.401 1.00 0.00 101 LEU A CA 8
ATOM 13122 C C . LEU A 1 101 ? 2.622 13.060 7.724 1.00 0.00 101 LEU A C 8
ATOM 13123 O O . LEU A 1 101 ? 2.277 12.567 6.668 1.00 0.00 101 LEU A O 8
ATOM 13139 N N . GLU A 1 102 ? 1.887 13.952 8.339 1.00 0.00 102 GLU A N 8
ATOM 13140 C CA . GLU A 1 102 ? 0.583 14.402 7.762 1.00 0.00 102 GLU A CA 8
ATOM 13141 C C . GLU A 1 102 ? 0.404 15.900 7.998 1.00 0.00 102 GLU A C 8
ATOM 13142 O O . GLU A 1 102 ? 0.130 16.345 9.094 1.00 0.00 102 GLU A O 8
ATOM 13154 N N . HIS A 1 103 ? 0.559 16.676 6.953 1.00 0.00 103 HIS A N 8
ATOM 13155 C CA . HIS A 1 103 ? 0.408 18.164 7.059 1.00 0.00 103 HIS A CA 8
ATOM 13156 C C . HIS A 1 103 ? -0.839 18.617 6.300 1.00 0.00 103 HIS A C 8
ATOM 13157 O O . HIS A 1 103 ? -1.008 18.350 5.126 1.00 0.00 103 HIS A O 8
ATOM 13171 N N . HIS A 1 104 ? -1.712 19.306 6.983 1.00 0.00 104 HIS A N 8
ATOM 13172 C CA . HIS A 1 104 ? -2.969 19.798 6.348 1.00 0.00 104 HIS A CA 8
ATOM 13173 C C . HIS A 1 104 ? -2.692 21.097 5.587 1.00 0.00 104 HIS A C 8
ATOM 13174 O O . HIS A 1 104 ? -2.168 22.054 6.125 1.00 0.00 104 HIS A O 8
ATOM 13188 N N . HIS A 1 105 ? -3.040 21.118 4.328 1.00 0.00 105 HIS A N 8
ATOM 13189 C CA . HIS A 1 105 ? -2.808 22.325 3.484 1.00 0.00 105 HIS A CA 8
ATOM 13190 C C . HIS A 1 105 ? -3.697 23.467 3.973 1.00 0.00 105 HIS A C 8
ATOM 13191 O O . HIS A 1 105 ? -3.270 24.599 4.055 1.00 0.00 105 HIS A O 8
ATOM 13205 N N . HIS A 1 106 ? -4.933 23.175 4.294 1.00 0.00 106 HIS A N 8
ATOM 13206 C CA . HIS A 1 106 ? -5.873 24.237 4.774 1.00 0.00 106 HIS A CA 8
ATOM 13207 C C . HIS A 1 106 ? -6.124 24.080 6.273 1.00 0.00 106 HIS A C 8
ATOM 13208 O O . HIS A 1 106 ? -6.525 23.034 6.749 1.00 0.00 106 HIS A O 8
ATOM 13222 N N . HIS A 1 107 ? -5.883 25.127 7.012 1.00 0.00 107 HIS A N 8
ATOM 13223 C CA . HIS A 1 107 ? -6.091 25.093 8.487 1.00 0.00 107 HIS A CA 8
ATOM 13224 C C . HIS A 1 107 ? -7.583 24.945 8.776 1.00 0.00 107 HIS A C 8
ATOM 13225 O O . HIS A 1 107 ? -7.983 24.225 9.668 1.00 0.00 107 HIS A O 8
ATOM 13239 N N . HIS A 1 108 ? -8.405 25.626 8.022 1.00 0.00 108 HIS A N 8
ATOM 13240 C CA . HIS A 1 108 ? -9.877 25.533 8.238 1.00 0.00 108 HIS A CA 8
ATOM 13241 C C . HIS A 1 108 ? -10.614 26.026 6.985 1.00 0.00 108 HIS A C 8
ATOM 13242 O O . HIS A 1 108 ? -10.354 27.140 6.562 1.00 0.00 108 HIS A O 8
ATOM 13257 N N . MET A 1 1 ? -19.851 -31.771 4.565 1.00 0.00 1 MET A N 9
ATOM 13258 C CA . MET A 1 1 ? -20.761 -32.169 5.675 1.00 0.00 1 MET A CA 9
ATOM 13259 C C . MET A 1 1 ? -21.931 -32.966 5.098 1.00 0.00 1 MET A C 9
ATOM 13260 O O . MET A 1 1 ? -22.191 -34.090 5.484 1.00 0.00 1 MET A O 9
ATOM 13276 N N . SER A 1 2 ? -22.642 -32.379 4.176 1.00 0.00 2 SER A N 9
ATOM 13277 C CA . SER A 1 2 ? -23.807 -33.073 3.562 1.00 0.00 2 SER A CA 9
ATOM 13278 C C . SER A 1 2 ? -23.341 -34.216 2.657 1.00 0.00 2 SER A C 9
ATOM 13279 O O . SER A 1 2 ? -22.260 -34.196 2.098 1.00 0.00 2 SER A O 9
ATOM 13287 N N . ASN A 1 3 ? -24.171 -35.211 2.513 1.00 0.00 3 ASN A N 9
ATOM 13288 C CA . ASN A 1 3 ? -23.832 -36.378 1.653 1.00 0.00 3 ASN A CA 9
ATOM 13289 C C . ASN A 1 3 ? -22.425 -36.889 1.962 1.00 0.00 3 ASN A C 9
ATOM 13290 O O . ASN A 1 3 ? -21.800 -36.501 2.932 1.00 0.00 3 ASN A O 9
ATOM 13301 N N . GLN A 1 4 ? -21.934 -37.772 1.138 1.00 0.00 4 GLN A N 9
ATOM 13302 C CA . GLN A 1 4 ? -20.580 -38.340 1.358 1.00 0.00 4 GLN A CA 9
ATOM 13303 C C . GLN A 1 4 ? -19.506 -37.294 1.055 1.00 0.00 4 GLN A C 9
ATOM 13304 O O . GLN A 1 4 ? -19.776 -36.116 0.920 1.00 0.00 4 GLN A O 9
ATOM 13318 N N . THR A 1 5 ? -18.284 -37.737 0.954 1.00 0.00 5 THR A N 9
ATOM 13319 C CA . THR A 1 5 ? -17.155 -36.810 0.665 1.00 0.00 5 THR A CA 9
ATOM 13320 C C . THR A 1 5 ? -17.197 -35.614 1.620 1.00 0.00 5 THR A C 9
ATOM 13321 O O . THR A 1 5 ? -17.845 -34.615 1.370 1.00 0.00 5 THR A O 9
ATOM 13332 N N . CYS A 1 6 ? -16.493 -35.717 2.711 1.00 0.00 6 CYS A N 9
ATOM 13333 C CA . CYS A 1 6 ? -16.459 -34.605 3.701 1.00 0.00 6 CYS A CA 9
ATOM 13334 C C . CYS A 1 6 ? -15.391 -34.917 4.753 1.00 0.00 6 CYS A C 9
ATOM 13335 O O . CYS A 1 6 ? -15.685 -35.162 5.908 1.00 0.00 6 CYS A O 9
ATOM 13343 N N . VAL A 1 7 ? -14.145 -34.918 4.350 1.00 0.00 7 VAL A N 9
ATOM 13344 C CA . VAL A 1 7 ? -13.038 -35.223 5.304 1.00 0.00 7 VAL A CA 9
ATOM 13345 C C . VAL A 1 7 ? -12.529 -33.930 5.945 1.00 0.00 7 VAL A C 9
ATOM 13346 O O . VAL A 1 7 ? -12.101 -33.010 5.276 1.00 0.00 7 VAL A O 9
ATOM 13359 N N . GLU A 1 8 ? -12.567 -33.872 7.250 1.00 0.00 8 GLU A N 9
ATOM 13360 C CA . GLU A 1 8 ? -12.082 -32.665 7.980 1.00 0.00 8 GLU A CA 9
ATOM 13361 C C . GLU A 1 8 ? -10.624 -32.893 8.393 1.00 0.00 8 GLU A C 9
ATOM 13362 O O . GLU A 1 8 ? -9.957 -32.009 8.893 1.00 0.00 8 GLU A O 9
ATOM 13374 N N . ASN A 1 9 ? -10.134 -34.087 8.194 1.00 0.00 9 ASN A N 9
ATOM 13375 C CA . ASN A 1 9 ? -8.728 -34.405 8.588 1.00 0.00 9 ASN A CA 9
ATOM 13376 C C . ASN A 1 9 ? -7.733 -33.696 7.662 1.00 0.00 9 ASN A C 9
ATOM 13377 O O . ASN A 1 9 ? -7.992 -33.478 6.493 1.00 0.00 9 ASN A O 9
ATOM 13388 N N . GLU A 1 10 ? -6.588 -33.338 8.186 1.00 0.00 10 GLU A N 9
ATOM 13389 C CA . GLU A 1 10 ? -5.559 -32.649 7.354 1.00 0.00 10 GLU A CA 9
ATOM 13390 C C . GLU A 1 10 ? -4.173 -32.859 7.975 1.00 0.00 10 GLU A C 9
ATOM 13391 O O . GLU A 1 10 ? -3.883 -32.393 9.061 1.00 0.00 10 GLU A O 9
ATOM 13403 N N . VAL A 1 11 ? -3.320 -33.563 7.279 1.00 0.00 11 VAL A N 9
ATOM 13404 C CA . VAL A 1 11 ? -1.944 -33.830 7.793 1.00 0.00 11 VAL A CA 9
ATOM 13405 C C . VAL A 1 11 ? -1.105 -32.555 7.734 1.00 0.00 11 VAL A C 9
ATOM 13406 O O . VAL A 1 11 ? -1.125 -31.822 6.761 1.00 0.00 11 VAL A O 9
ATOM 13419 N N . CYS A 1 12 ? -0.365 -32.284 8.773 1.00 0.00 12 CYS A N 9
ATOM 13420 C CA . CYS A 1 12 ? 0.485 -31.061 8.798 1.00 0.00 12 CYS A CA 9
ATOM 13421 C C . CYS A 1 12 ? 1.723 -31.320 9.656 1.00 0.00 12 CYS A C 9
ATOM 13422 O O . CYS A 1 12 ? 1.799 -32.293 10.382 1.00 0.00 12 CYS A O 9
ATOM 13430 N N . GLU A 1 13 ? 2.695 -30.455 9.573 1.00 0.00 13 GLU A N 9
ATOM 13431 C CA . GLU A 1 13 ? 3.937 -30.641 10.377 1.00 0.00 13 GLU A CA 9
ATOM 13432 C C . GLU A 1 13 ? 4.551 -29.271 10.681 1.00 0.00 13 GLU A C 9
ATOM 13433 O O . GLU A 1 13 ? 5.622 -28.934 10.209 1.00 0.00 13 GLU A O 9
ATOM 13445 N N . ALA A 1 14 ? 3.867 -28.482 11.472 1.00 0.00 14 ALA A N 9
ATOM 13446 C CA . ALA A 1 14 ? 4.373 -27.122 11.829 1.00 0.00 14 ALA A CA 9
ATOM 13447 C C . ALA A 1 14 ? 4.916 -26.421 10.583 1.00 0.00 14 ALA A C 9
ATOM 13448 O O . ALA A 1 14 ? 5.633 -25.441 10.663 1.00 0.00 14 ALA A O 9
ATOM 13455 N N . CYS A 1 15 ? 4.577 -26.919 9.425 1.00 0.00 15 CYS A N 9
ATOM 13456 C CA . CYS A 1 15 ? 5.065 -26.295 8.163 1.00 0.00 15 CYS A CA 9
ATOM 13457 C C . CYS A 1 15 ? 3.990 -26.396 7.077 1.00 0.00 15 CYS A C 9
ATOM 13458 O O . CYS A 1 15 ? 3.347 -27.416 6.910 1.00 0.00 15 CYS A O 9
ATOM 13466 N N . GLY A 1 16 ? 3.798 -25.336 6.343 1.00 0.00 16 GLY A N 9
ATOM 13467 C CA . GLY A 1 16 ? 2.772 -25.339 5.260 1.00 0.00 16 GLY A CA 9
ATOM 13468 C C . GLY A 1 16 ? 1.377 -25.209 5.876 1.00 0.00 16 GLY A C 9
ATOM 13469 O O . GLY A 1 16 ? 0.381 -25.559 5.272 1.00 0.00 16 GLY A O 9
ATOM 13473 N N . CYS A 1 17 ? 1.301 -24.707 7.075 1.00 0.00 17 CYS A N 9
ATOM 13474 C CA . CYS A 1 17 ? -0.025 -24.548 7.738 1.00 0.00 17 CYS A CA 9
ATOM 13475 C C . CYS A 1 17 ? -0.873 -23.540 6.953 1.00 0.00 17 CYS A C 9
ATOM 13476 O O . CYS A 1 17 ? -2.063 -23.716 6.771 1.00 0.00 17 CYS A O 9
ATOM 13484 N N . ALA A 1 18 ? -0.267 -22.481 6.489 1.00 0.00 18 ALA A N 9
ATOM 13485 C CA . ALA A 1 18 ? -1.029 -21.453 5.719 1.00 0.00 18 ALA A CA 9
ATOM 13486 C C . ALA A 1 18 ? -1.414 -21.992 4.339 1.00 0.00 18 ALA A C 9
ATOM 13487 O O . ALA A 1 18 ? -0.665 -22.708 3.701 1.00 0.00 18 ALA A O 9
ATOM 13494 N N . GLY A 1 19 ? -2.581 -21.639 3.875 1.00 0.00 19 GLY A N 9
ATOM 13495 C CA . GLY A 1 19 ? -3.044 -22.105 2.537 1.00 0.00 19 GLY A CA 9
ATOM 13496 C C . GLY A 1 19 ? -4.517 -21.727 2.365 1.00 0.00 19 GLY A C 9
ATOM 13497 O O . GLY A 1 19 ? -5.325 -22.505 1.892 1.00 0.00 19 GLY A O 9
ATOM 13501 N N . GLU A 1 20 ? -4.871 -20.531 2.758 1.00 0.00 20 GLU A N 9
ATOM 13502 C CA . GLU A 1 20 ? -6.290 -20.078 2.639 1.00 0.00 20 GLU A CA 9
ATOM 13503 C C . GLU A 1 20 ? -6.720 -20.084 1.171 1.00 0.00 20 GLU A C 9
ATOM 13504 O O . GLU A 1 20 ? -5.931 -19.849 0.275 1.00 0.00 20 GLU A O 9
ATOM 13516 N N . ILE A 1 21 ? -7.974 -20.361 0.919 1.00 0.00 21 ILE A N 9
ATOM 13517 C CA . ILE A 1 21 ? -8.474 -20.402 -0.487 1.00 0.00 21 ILE A CA 9
ATOM 13518 C C . ILE A 1 21 ? -9.139 -19.075 -0.854 1.00 0.00 21 ILE A C 9
ATOM 13519 O O . ILE A 1 21 ? -10.035 -18.598 -0.182 1.00 0.00 21 ILE A O 9
ATOM 13535 N N . GLY A 1 22 ? -8.698 -18.482 -1.929 1.00 0.00 22 GLY A N 9
ATOM 13536 C CA . GLY A 1 22 ? -9.281 -17.188 -2.371 1.00 0.00 22 GLY A CA 9
ATOM 13537 C C . GLY A 1 22 ? -8.417 -16.587 -3.484 1.00 0.00 22 GLY A C 9
ATOM 13538 O O . GLY A 1 22 ? -8.327 -17.122 -4.574 1.00 0.00 22 GLY A O 9
ATOM 13542 N N . PHE A 1 23 ? -7.787 -15.472 -3.218 1.00 0.00 23 PHE A N 9
ATOM 13543 C CA . PHE A 1 23 ? -6.929 -14.810 -4.252 1.00 0.00 23 PHE A CA 9
ATOM 13544 C C . PHE A 1 23 ? -5.449 -15.099 -3.983 1.00 0.00 23 PHE A C 9
ATOM 13545 O O . PHE A 1 23 ? -5.026 -15.263 -2.853 1.00 0.00 23 PHE A O 9
ATOM 13562 N N . ILE A 1 24 ? -4.660 -15.164 -5.022 1.00 0.00 24 ILE A N 9
ATOM 13563 C CA . ILE A 1 24 ? -3.208 -15.446 -4.852 1.00 0.00 24 ILE A CA 9
ATOM 13564 C C . ILE A 1 24 ? -2.451 -15.037 -6.120 1.00 0.00 24 ILE A C 9
ATOM 13565 O O . ILE A 1 24 ? -2.722 -15.515 -7.205 1.00 0.00 24 ILE A O 9
ATOM 13581 N N . ILE A 1 25 ? -1.507 -14.145 -5.982 1.00 0.00 25 ILE A N 9
ATOM 13582 C CA . ILE A 1 25 ? -0.717 -13.682 -7.159 1.00 0.00 25 ILE A CA 9
ATOM 13583 C C . ILE A 1 25 ? 0.420 -14.669 -7.439 1.00 0.00 25 ILE A C 9
ATOM 13584 O O . ILE A 1 25 ? 0.370 -15.449 -8.371 1.00 0.00 25 ILE A O 9
ATOM 13600 N N . ARG A 1 26 ? 1.451 -14.635 -6.641 1.00 0.00 26 ARG A N 9
ATOM 13601 C CA . ARG A 1 26 ? 2.601 -15.560 -6.856 1.00 0.00 26 ARG A CA 9
ATOM 13602 C C . ARG A 1 26 ? 3.348 -15.752 -5.532 1.00 0.00 26 ARG A C 9
ATOM 13603 O O . ARG A 1 26 ? 4.102 -16.690 -5.359 1.00 0.00 26 ARG A O 9
ATOM 13624 N N . GLU A 1 27 ? 3.129 -14.864 -4.595 1.00 0.00 27 GLU A N 9
ATOM 13625 C CA . GLU A 1 27 ? 3.803 -14.967 -3.263 1.00 0.00 27 GLU A CA 9
ATOM 13626 C C . GLU A 1 27 ? 5.323 -15.016 -3.436 1.00 0.00 27 GLU A C 9
ATOM 13627 O O . GLU A 1 27 ? 5.832 -15.345 -4.491 1.00 0.00 27 GLU A O 9
ATOM 13639 N N . GLY A 1 28 ? 6.050 -14.693 -2.393 1.00 0.00 28 GLY A N 9
ATOM 13640 C CA . GLY A 1 28 ? 7.546 -14.725 -2.456 1.00 0.00 28 GLY A CA 9
ATOM 13641 C C . GLY A 1 28 ? 8.130 -13.327 -2.237 1.00 0.00 28 GLY A C 9
ATOM 13642 O O . GLY A 1 28 ? 7.443 -12.395 -1.864 1.00 0.00 28 GLY A O 9
ATOM 13646 N N . ASP A 1 29 ? 9.409 -13.189 -2.476 1.00 0.00 29 ASP A N 9
ATOM 13647 C CA . ASP A 1 29 ? 10.086 -11.870 -2.304 1.00 0.00 29 ASP A CA 9
ATOM 13648 C C . ASP A 1 29 ? 9.616 -10.923 -3.410 1.00 0.00 29 ASP A C 9
ATOM 13649 O O . ASP A 1 29 ? 9.766 -9.718 -3.327 1.00 0.00 29 ASP A O 9
ATOM 13658 N N . ASP A 1 30 ? 9.037 -11.466 -4.447 1.00 0.00 30 ASP A N 9
ATOM 13659 C CA . ASP A 1 30 ? 8.539 -10.616 -5.563 1.00 0.00 30 ASP A CA 9
ATOM 13660 C C . ASP A 1 30 ? 7.158 -10.082 -5.184 1.00 0.00 30 ASP A C 9
ATOM 13661 O O . ASP A 1 30 ? 6.530 -9.351 -5.927 1.00 0.00 30 ASP A O 9
ATOM 13670 N N . VAL A 1 31 ? 6.684 -10.446 -4.016 1.00 0.00 31 VAL A N 9
ATOM 13671 C CA . VAL A 1 31 ? 5.343 -9.978 -3.543 1.00 0.00 31 VAL A CA 9
ATOM 13672 C C . VAL A 1 31 ? 5.494 -9.340 -2.166 1.00 0.00 31 VAL A C 9
ATOM 13673 O O . VAL A 1 31 ? 6.174 -9.857 -1.300 1.00 0.00 31 VAL A O 9
ATOM 13686 N N . ALA A 1 32 ? 4.866 -8.208 -1.966 1.00 0.00 32 ALA A N 9
ATOM 13687 C CA . ALA A 1 32 ? 4.964 -7.499 -0.654 1.00 0.00 32 ALA A CA 9
ATOM 13688 C C . ALA A 1 32 ? 3.613 -7.526 0.053 1.00 0.00 32 ALA A C 9
ATOM 13689 O O . ALA A 1 32 ? 2.572 -7.661 -0.564 1.00 0.00 32 ALA A O 9
ATOM 13696 N N . GLU A 1 33 ? 3.628 -7.403 1.355 1.00 0.00 33 GLU A N 9
ATOM 13697 C CA . GLU A 1 33 ? 2.360 -7.426 2.145 1.00 0.00 33 GLU A CA 9
ATOM 13698 C C . GLU A 1 33 ? 2.042 -6.020 2.644 1.00 0.00 33 GLU A C 9
ATOM 13699 O O . GLU A 1 33 ? 2.832 -5.394 3.328 1.00 0.00 33 GLU A O 9
ATOM 13711 N N . VAL A 1 34 ? 0.881 -5.520 2.305 1.00 0.00 34 VAL A N 9
ATOM 13712 C CA . VAL A 1 34 ? 0.475 -4.153 2.749 1.00 0.00 34 VAL A CA 9
ATOM 13713 C C . VAL A 1 34 ? -0.894 -4.223 3.422 1.00 0.00 34 VAL A C 9
ATOM 13714 O O . VAL A 1 34 ? -1.824 -4.825 2.918 1.00 0.00 34 VAL A O 9
ATOM 13727 N N . SER A 1 35 ? -1.018 -3.600 4.559 1.00 0.00 35 SER A N 9
ATOM 13728 C CA . SER A 1 35 ? -2.317 -3.603 5.288 1.00 0.00 35 SER A CA 9
ATOM 13729 C C . SER A 1 35 ? -2.459 -2.297 6.062 1.00 0.00 35 SER A C 9
ATOM 13730 O O . SER A 1 35 ? -1.504 -1.786 6.620 1.00 0.00 35 SER A O 9
ATOM 13738 N N . LEU A 1 36 ? -3.645 -1.749 6.095 1.00 0.00 36 LEU A N 9
ATOM 13739 C CA . LEU A 1 36 ? -3.875 -0.465 6.824 1.00 0.00 36 LEU A CA 9
ATOM 13740 C C . LEU A 1 36 ? -5.087 -0.596 7.736 1.00 0.00 36 LEU A C 9
ATOM 13741 O O . LEU A 1 36 ? -6.006 -1.351 7.476 1.00 0.00 36 LEU A O 9
ATOM 13757 N N . PHE A 1 37 ? -5.086 0.142 8.808 1.00 0.00 37 PHE A N 9
ATOM 13758 C CA . PHE A 1 37 ? -6.218 0.088 9.771 1.00 0.00 37 PHE A CA 9
ATOM 13759 C C . PHE A 1 37 ? -6.475 1.478 10.338 1.00 0.00 37 PHE A C 9
ATOM 13760 O O . PHE A 1 37 ? -5.624 2.346 10.305 1.00 0.00 37 PHE A O 9
ATOM 13777 N N . GLY A 1 38 ? -7.653 1.686 10.862 1.00 0.00 38 GLY A N 9
ATOM 13778 C CA . GLY A 1 38 ? -8.010 3.009 11.455 1.00 0.00 38 GLY A CA 9
ATOM 13779 C C . GLY A 1 38 ? -9.120 3.673 10.639 1.00 0.00 38 GLY A C 9
ATOM 13780 O O . GLY A 1 38 ? -9.269 3.447 9.454 1.00 0.00 38 GLY A O 9
ATOM 13784 N N . SER A 1 39 ? -9.890 4.504 11.283 1.00 0.00 39 SER A N 9
ATOM 13785 C CA . SER A 1 39 ? -11.001 5.218 10.591 1.00 0.00 39 SER A CA 9
ATOM 13786 C C . SER A 1 39 ? -11.904 4.232 9.849 1.00 0.00 39 SER A C 9
ATOM 13787 O O . SER A 1 39 ? -11.818 3.029 10.013 1.00 0.00 39 SER A O 9
ATOM 13795 N N . ASP A 1 40 ? -12.780 4.750 9.031 1.00 0.00 40 ASP A N 9
ATOM 13796 C CA . ASP A 1 40 ? -13.712 3.882 8.267 1.00 0.00 40 ASP A CA 9
ATOM 13797 C C . ASP A 1 40 ? -13.047 3.401 6.977 1.00 0.00 40 ASP A C 9
ATOM 13798 O O . ASP A 1 40 ? -11.916 3.738 6.677 1.00 0.00 40 ASP A O 9
ATOM 13807 N N . LYS A 1 41 ? -13.747 2.602 6.222 1.00 0.00 41 LYS A N 9
ATOM 13808 C CA . LYS A 1 41 ? -13.182 2.072 4.949 1.00 0.00 41 LYS A CA 9
ATOM 13809 C C . LYS A 1 41 ? -12.884 3.222 3.979 1.00 0.00 41 LYS A C 9
ATOM 13810 O O . LYS A 1 41 ? -11.893 3.215 3.273 1.00 0.00 41 LYS A O 9
ATOM 13829 N N . ALA A 1 42 ? -13.740 4.205 3.935 1.00 0.00 42 ALA A N 9
ATOM 13830 C CA . ALA A 1 42 ? -13.524 5.354 3.006 1.00 0.00 42 ALA A CA 9
ATOM 13831 C C . ALA A 1 42 ? -12.126 5.944 3.225 1.00 0.00 42 ALA A C 9
ATOM 13832 O O . ALA A 1 42 ? -11.424 6.278 2.289 1.00 0.00 42 ALA A O 9
ATOM 13839 N N . HIS A 1 43 ? -11.718 6.072 4.454 1.00 0.00 43 HIS A N 9
ATOM 13840 C CA . HIS A 1 43 ? -10.363 6.629 4.743 1.00 0.00 43 HIS A CA 9
ATOM 13841 C C . HIS A 1 43 ? -9.291 5.654 4.240 1.00 0.00 43 HIS A C 9
ATOM 13842 O O . HIS A 1 43 ? -8.287 6.049 3.677 1.00 0.00 43 HIS A O 9
ATOM 13856 N N . LEU A 1 44 ? -9.499 4.380 4.444 1.00 0.00 44 LEU A N 9
ATOM 13857 C CA . LEU A 1 44 ? -8.502 3.366 3.984 1.00 0.00 44 LEU A CA 9
ATOM 13858 C C . LEU A 1 44 ? -8.397 3.419 2.458 1.00 0.00 44 LEU A C 9
ATOM 13859 O O . LEU A 1 44 ? -7.328 3.311 1.888 1.00 0.00 44 LEU A O 9
ATOM 13875 N N . GLU A 1 45 ? -9.508 3.579 1.795 1.00 0.00 45 GLU A N 9
ATOM 13876 C CA . GLU A 1 45 ? -9.498 3.640 0.303 1.00 0.00 45 GLU A CA 9
ATOM 13877 C C . GLU A 1 45 ? -8.656 4.833 -0.160 1.00 0.00 45 GLU A C 9
ATOM 13878 O O . GLU A 1 45 ? -7.923 4.755 -1.128 1.00 0.00 45 GLU A O 9
ATOM 13890 N N . GLY A 1 46 ? -8.758 5.936 0.528 1.00 0.00 46 GLY A N 9
ATOM 13891 C CA . GLY A 1 46 ? -7.968 7.140 0.138 1.00 0.00 46 GLY A CA 9
ATOM 13892 C C . GLY A 1 46 ? -6.473 6.822 0.201 1.00 0.00 46 GLY A C 9
ATOM 13893 O O . GLY A 1 46 ? -5.724 7.087 -0.723 1.00 0.00 46 GLY A O 9
ATOM 13897 N N . LYS A 1 47 ? -6.037 6.250 1.285 1.00 0.00 47 LYS A N 9
ATOM 13898 C CA . LYS A 1 47 ? -4.597 5.899 1.424 1.00 0.00 47 LYS A CA 9
ATOM 13899 C C . LYS A 1 47 ? -4.234 4.817 0.409 1.00 0.00 47 LYS A C 9
ATOM 13900 O O . LYS A 1 47 ? -3.151 4.801 -0.145 1.00 0.00 47 LYS A O 9
ATOM 13919 N N . LEU A 1 48 ? -5.123 3.893 0.184 1.00 0.00 48 LEU A N 9
ATOM 13920 C CA . LEU A 1 48 ? -4.821 2.796 -0.773 1.00 0.00 48 LEU A CA 9
ATOM 13921 C C . LEU A 1 48 ? -4.602 3.382 -2.176 1.00 0.00 48 LEU A C 9
ATOM 13922 O O . LEU A 1 48 ? -3.685 3.015 -2.886 1.00 0.00 48 LEU A O 9
ATOM 13938 N N . ALA A 1 49 ? -5.442 4.287 -2.580 1.00 0.00 49 ALA A N 9
ATOM 13939 C CA . ALA A 1 49 ? -5.289 4.888 -3.934 1.00 0.00 49 ALA A CA 9
ATOM 13940 C C . ALA A 1 49 ? -3.948 5.622 -4.018 1.00 0.00 49 ALA A C 9
ATOM 13941 O O . ALA A 1 49 ? -3.242 5.541 -5.008 1.00 0.00 49 ALA A O 9
ATOM 13948 N N . GLU A 1 50 ? -3.590 6.333 -2.983 1.00 0.00 50 GLU A N 9
ATOM 13949 C CA . GLU A 1 50 ? -2.301 7.069 -2.985 1.00 0.00 50 GLU A CA 9
ATOM 13950 C C . GLU A 1 50 ? -1.146 6.063 -2.923 1.00 0.00 50 GLU A C 9
ATOM 13951 O O . GLU A 1 50 ? -0.108 6.247 -3.531 1.00 0.00 50 GLU A O 9
ATOM 13963 N N . TYR A 1 51 ? -1.328 5.001 -2.188 1.00 0.00 51 TYR A N 9
ATOM 13964 C CA . TYR A 1 51 ? -0.255 3.966 -2.069 1.00 0.00 51 TYR A CA 9
ATOM 13965 C C . TYR A 1 51 ? 0.025 3.364 -3.449 1.00 0.00 51 TYR A C 9
ATOM 13966 O O . TYR A 1 51 ? 1.160 3.158 -3.835 1.00 0.00 51 TYR A O 9
ATOM 13984 N N . ILE A 1 52 ? -1.008 3.074 -4.186 1.00 0.00 52 ILE A N 9
ATOM 13985 C CA . ILE A 1 52 ? -0.823 2.482 -5.542 1.00 0.00 52 ILE A CA 9
ATOM 13986 C C . ILE A 1 52 ? -0.091 3.479 -6.446 1.00 0.00 52 ILE A C 9
ATOM 13987 O O . ILE A 1 52 ? 0.795 3.122 -7.199 1.00 0.00 52 ILE A O 9
ATOM 14003 N N . SER A 1 53 ? -0.471 4.724 -6.386 1.00 0.00 53 SER A N 9
ATOM 14004 C CA . SER A 1 53 ? 0.182 5.753 -7.248 1.00 0.00 53 SER A CA 9
ATOM 14005 C C . SER A 1 53 ? 1.676 5.845 -6.922 1.00 0.00 53 SER A C 9
ATOM 14006 O O . SER A 1 53 ? 2.510 5.952 -7.801 1.00 0.00 53 SER A O 9
ATOM 14014 N N . LEU A 1 54 ? 2.019 5.804 -5.666 1.00 0.00 54 LEU A N 9
ATOM 14015 C CA . LEU A 1 54 ? 3.460 5.885 -5.281 1.00 0.00 54 LEU A CA 9
ATOM 14016 C C . LEU A 1 54 ? 4.196 4.652 -5.806 1.00 0.00 54 LEU A C 9
ATOM 14017 O O . LEU A 1 54 ? 5.295 4.736 -6.322 1.00 0.00 54 LEU A O 9
ATOM 14033 N N . ALA A 1 55 ? 3.591 3.507 -5.677 1.00 0.00 55 ALA A N 9
ATOM 14034 C CA . ALA A 1 55 ? 4.233 2.253 -6.165 1.00 0.00 55 ALA A CA 9
ATOM 14035 C C . ALA A 1 55 ? 4.327 2.286 -7.694 1.00 0.00 55 ALA A C 9
ATOM 14036 O O . ALA A 1 55 ? 5.284 1.820 -8.283 1.00 0.00 55 ALA A O 9
ATOM 14043 N N . LYS A 1 56 ? 3.329 2.830 -8.337 1.00 0.00 56 LYS A N 9
ATOM 14044 C CA . LYS A 1 56 ? 3.338 2.897 -9.822 1.00 0.00 56 LYS A CA 9
ATOM 14045 C C . LYS A 1 56 ? 4.507 3.769 -10.289 1.00 0.00 56 LYS A C 9
ATOM 14046 O O . LYS A 1 56 ? 5.218 3.434 -11.217 1.00 0.00 56 LYS A O 9
ATOM 14065 N N . GLN A 1 57 ? 4.709 4.889 -9.649 1.00 0.00 57 GLN A N 9
ATOM 14066 C CA . GLN A 1 57 ? 5.831 5.790 -10.046 1.00 0.00 57 GLN A CA 9
ATOM 14067 C C . GLN A 1 57 ? 7.166 5.097 -9.761 1.00 0.00 57 GLN A C 9
ATOM 14068 O O . GLN A 1 57 ? 8.075 5.109 -10.570 1.00 0.00 57 GLN A O 9
ATOM 14082 N N . VAL A 1 58 ? 7.282 4.486 -8.615 1.00 0.00 58 VAL A N 9
ATOM 14083 C CA . VAL A 1 58 ? 8.545 3.779 -8.261 1.00 0.00 58 VAL A CA 9
ATOM 14084 C C . VAL A 1 58 ? 8.752 2.599 -9.211 1.00 0.00 58 VAL A C 9
ATOM 14085 O O . VAL A 1 58 ? 9.837 2.373 -9.713 1.00 0.00 58 VAL A O 9
ATOM 14098 N N . TYR A 1 59 ? 7.712 1.840 -9.452 1.00 0.00 59 TYR A N 9
ATOM 14099 C CA . TYR A 1 59 ? 7.820 0.657 -10.363 1.00 0.00 59 TYR A CA 9
ATOM 14100 C C . TYR A 1 59 ? 6.771 0.764 -11.473 1.00 0.00 59 TYR A C 9
ATOM 14101 O O . TYR A 1 59 ? 5.594 0.953 -11.226 1.00 0.00 59 TYR A O 9
ATOM 14119 N N . ALA A 1 60 ? 7.207 0.653 -12.697 1.00 0.00 60 ALA A N 9
ATOM 14120 C CA . ALA A 1 60 ? 6.279 0.759 -13.858 1.00 0.00 60 ALA A CA 9
ATOM 14121 C C . ALA A 1 60 ? 5.292 -0.413 -13.876 1.00 0.00 60 ALA A C 9
ATOM 14122 O O . ALA A 1 60 ? 5.593 -1.513 -13.448 1.00 0.00 60 ALA A O 9
ATOM 14129 N N . ASN A 1 61 ? 4.107 -0.164 -14.375 1.00 0.00 61 ASN A N 9
ATOM 14130 C CA . ASN A 1 61 ? 3.058 -1.224 -14.450 1.00 0.00 61 ASN A CA 9
ATOM 14131 C C . ASN A 1 61 ? 3.035 -2.030 -13.148 1.00 0.00 61 ASN A C 9
ATOM 14132 O O . ASN A 1 61 ? 3.353 -3.203 -13.114 1.00 0.00 61 ASN A O 9
ATOM 14143 N N . VAL A 1 62 ? 2.649 -1.394 -12.072 1.00 0.00 62 VAL A N 9
ATOM 14144 C CA . VAL A 1 62 ? 2.589 -2.093 -10.756 1.00 0.00 62 VAL A CA 9
ATOM 14145 C C . VAL A 1 62 ? 1.249 -2.807 -10.611 1.00 0.00 62 VAL A C 9
ATOM 14146 O O . VAL A 1 62 ? 0.206 -2.272 -10.936 1.00 0.00 62 VAL A O 9
ATOM 14159 N N . GLU A 1 63 ? 1.276 -4.024 -10.129 1.00 0.00 63 GLU A N 9
ATOM 14160 C CA . GLU A 1 63 ? 0.016 -4.813 -9.958 1.00 0.00 63 GLU A CA 9
ATOM 14161 C C . GLU A 1 63 ? -0.275 -5.015 -8.474 1.00 0.00 63 GLU A C 9
ATOM 14162 O O . GLU A 1 63 ? 0.619 -5.152 -7.659 1.00 0.00 63 GLU A O 9
ATOM 14174 N N . TYR A 1 64 ? -1.531 -5.020 -8.119 1.00 0.00 64 TYR A N 9
ATOM 14175 C CA . TYR A 1 64 ? -1.910 -5.198 -6.689 1.00 0.00 64 TYR A CA 9
ATOM 14176 C C . TYR A 1 64 ? -3.262 -5.900 -6.585 1.00 0.00 64 TYR A C 9
ATOM 14177 O O . TYR A 1 64 ? -4.036 -5.943 -7.523 1.00 0.00 64 TYR A O 9
ATOM 14195 N N . GLU A 1 65 ? -3.543 -6.448 -5.435 1.00 0.00 65 GLU A N 9
ATOM 14196 C CA . GLU A 1 65 ? -4.837 -7.160 -5.212 1.00 0.00 65 GLU A CA 9
ATOM 14197 C C . GLU A 1 65 ? -5.339 -6.851 -3.804 1.00 0.00 65 GLU A C 9
ATOM 14198 O O . GLU A 1 65 ? -4.563 -6.683 -2.881 1.00 0.00 65 GLU A O 9
ATOM 14210 N N . VAL A 1 66 ? -6.634 -6.771 -3.635 1.00 0.00 66 VAL A N 9
ATOM 14211 C CA . VAL A 1 66 ? -7.215 -6.466 -2.288 1.00 0.00 66 VAL A CA 9
ATOM 14212 C C . VAL A 1 66 ? -8.254 -7.517 -1.913 1.00 0.00 66 VAL A C 9
ATOM 14213 O O . VAL A 1 66 ? -9.133 -7.850 -2.687 1.00 0.00 66 VAL A O 9
ATOM 14226 N N . ALA A 1 67 ? -8.153 -8.038 -0.721 1.00 0.00 67 ALA A N 9
ATOM 14227 C CA . ALA A 1 67 ? -9.120 -9.071 -0.267 1.00 0.00 67 ALA A CA 9
ATOM 14228 C C . ALA A 1 67 ? -10.429 -8.384 0.161 1.00 0.00 67 ALA A C 9
ATOM 14229 O O . ALA A 1 67 ? -10.474 -7.182 0.327 1.00 0.00 67 ALA A O 9
ATOM 14236 N N . PRO A 1 68 ? -11.480 -9.143 0.346 1.00 0.00 68 PRO A N 9
ATOM 14237 C CA . PRO A 1 68 ? -12.802 -8.590 0.771 1.00 0.00 68 PRO A CA 9
ATOM 14238 C C . PRO A 1 68 ? -12.706 -7.709 2.024 1.00 0.00 68 PRO A C 9
ATOM 14239 O O . PRO A 1 68 ? -12.171 -8.106 3.044 1.00 0.00 68 PRO A O 9
ATOM 14250 N N . VAL A 1 69 ? -13.231 -6.511 1.947 1.00 0.00 69 VAL A N 9
ATOM 14251 C CA . VAL A 1 69 ? -13.198 -5.582 3.119 1.00 0.00 69 VAL A CA 9
ATOM 14252 C C . VAL A 1 69 ? -14.586 -4.974 3.332 1.00 0.00 69 VAL A C 9
ATOM 14253 O O . VAL A 1 69 ? -15.226 -4.508 2.407 1.00 0.00 69 VAL A O 9
ATOM 14266 N N . ALA A 1 70 ? -15.045 -4.969 4.550 1.00 0.00 70 ALA A N 9
ATOM 14267 C CA . ALA A 1 70 ? -16.382 -4.391 4.853 1.00 0.00 70 ALA A CA 9
ATOM 14268 C C . ALA A 1 70 ? -16.275 -2.869 4.988 1.00 0.00 70 ALA A C 9
ATOM 14269 O O . ALA A 1 70 ? -15.218 -2.326 5.255 1.00 0.00 70 ALA A O 9
ATOM 14276 N N . ASP A 1 71 ? -17.369 -2.183 4.810 1.00 0.00 71 ASP A N 9
ATOM 14277 C CA . ASP A 1 71 ? -17.366 -0.695 4.931 1.00 0.00 71 ASP A CA 9
ATOM 14278 C C . ASP A 1 71 ? -17.017 -0.295 6.366 1.00 0.00 71 ASP A C 9
ATOM 14279 O O . ASP A 1 71 ? -16.322 0.676 6.607 1.00 0.00 71 ASP A O 9
ATOM 14288 N N . ASN A 1 72 ? -17.504 -1.038 7.323 1.00 0.00 72 ASN A N 9
ATOM 14289 C CA . ASN A 1 72 ? -17.222 -0.715 8.754 1.00 0.00 72 ASN A CA 9
ATOM 14290 C C . ASN A 1 72 ? -15.977 -1.486 9.217 1.00 0.00 72 ASN A C 9
ATOM 14291 O O . ASN A 1 72 ? -15.687 -1.572 10.396 1.00 0.00 72 ASN A O 9
ATOM 14302 N N . ALA A 1 73 ? -15.242 -2.050 8.297 1.00 0.00 73 ALA A N 9
ATOM 14303 C CA . ALA A 1 73 ? -14.020 -2.826 8.673 1.00 0.00 73 ALA A CA 9
ATOM 14304 C C . ALA A 1 73 ? -12.980 -1.905 9.318 1.00 0.00 73 ALA A C 9
ATOM 14305 O O . ALA A 1 73 ? -12.849 -0.746 8.970 1.00 0.00 73 ALA A O 9
ATOM 14312 N N . THR A 1 74 ? -12.230 -2.427 10.256 1.00 0.00 74 THR A N 9
ATOM 14313 C CA . THR A 1 74 ? -11.183 -1.614 10.945 1.00 0.00 74 THR A CA 9
ATOM 14314 C C . THR A 1 74 ? -9.803 -1.946 10.361 1.00 0.00 74 THR A C 9
ATOM 14315 O O . THR A 1 74 ? -8.806 -1.342 10.713 1.00 0.00 74 THR A O 9
ATOM 14326 N N . GLU A 1 75 ? -9.731 -2.899 9.465 1.00 0.00 75 GLU A N 9
ATOM 14327 C CA . GLU A 1 75 ? -8.410 -3.262 8.861 1.00 0.00 75 GLU A CA 9
ATOM 14328 C C . GLU A 1 75 ? -8.599 -3.636 7.397 1.00 0.00 75 GLU A C 9
ATOM 14329 O O . GLU A 1 75 ? -9.618 -4.168 7.003 1.00 0.00 75 GLU A O 9
ATOM 14341 N N . LEU A 1 76 ? -7.610 -3.357 6.589 1.00 0.00 76 LEU A N 9
ATOM 14342 C CA . LEU A 1 76 ? -7.691 -3.679 5.136 1.00 0.00 76 LEU A CA 9
ATOM 14343 C C . LEU A 1 76 ? -6.481 -4.511 4.730 1.00 0.00 76 LEU A C 9
ATOM 14344 O O . LEU A 1 76 ? -5.358 -4.226 5.105 1.00 0.00 76 LEU A O 9
ATOM 14360 N N . HIS A 1 77 ? -6.710 -5.548 3.969 1.00 0.00 77 HIS A N 9
ATOM 14361 C CA . HIS A 1 77 ? -5.595 -6.436 3.523 1.00 0.00 77 HIS A CA 9
ATOM 14362 C C . HIS A 1 77 ? -5.323 -6.214 2.038 1.00 0.00 77 HIS A C 9
ATOM 14363 O O . HIS A 1 77 ? -6.221 -6.238 1.214 1.00 0.00 77 HIS A O 9
ATOM 14377 N N . ALA A 1 78 ? -4.086 -5.995 1.693 1.00 0.00 78 ALA A N 9
ATOM 14378 C CA . ALA A 1 78 ? -3.730 -5.765 0.265 1.00 0.00 78 ALA A CA 9
ATOM 14379 C C . ALA A 1 78 ? -2.329 -6.308 -0.003 1.00 0.00 78 ALA A C 9
ATOM 14380 O O . ALA A 1 78 ? -1.503 -6.403 0.886 1.00 0.00 78 ALA A O 9
ATOM 14387 N N . ARG A 1 79 ? -2.064 -6.668 -1.229 1.00 0.00 79 ARG A N 9
ATOM 14388 C CA . ARG A 1 79 ? -0.724 -7.216 -1.596 1.00 0.00 79 ARG A CA 9
ATOM 14389 C C . ARG A 1 79 ? -0.222 -6.523 -2.861 1.00 0.00 79 ARG A C 9
ATOM 14390 O O . ARG A 1 79 ? -0.994 -6.114 -3.709 1.00 0.00 79 ARG A O 9
ATOM 14411 N N . PHE A 1 80 ? 1.071 -6.389 -2.985 1.00 0.00 80 PHE A N 9
ATOM 14412 C CA . PHE A 1 80 ? 1.668 -5.723 -4.183 1.00 0.00 80 PHE A CA 9
ATOM 14413 C C . PHE A 1 80 ? 2.726 -6.634 -4.796 1.00 0.00 80 PHE A C 9
ATOM 14414 O O . PHE A 1 80 ? 3.364 -7.416 -4.116 1.00 0.00 80 PHE A O 9
ATOM 14431 N N . LYS A 1 81 ? 2.915 -6.529 -6.085 1.00 0.00 81 LYS A N 9
ATOM 14432 C CA . LYS A 1 81 ? 3.929 -7.373 -6.783 1.00 0.00 81 LYS A CA 9
ATOM 14433 C C . LYS A 1 81 ? 5.089 -6.493 -7.244 1.00 0.00 81 LYS A C 9
ATOM 14434 O O . LYS A 1 81 ? 4.945 -5.652 -8.112 1.00 0.00 81 LYS A O 9
ATOM 14453 N N . PHE A 1 82 ? 6.243 -6.690 -6.661 1.00 0.00 82 PHE A N 9
ATOM 14454 C CA . PHE A 1 82 ? 7.447 -5.887 -7.035 1.00 0.00 82 PHE A CA 9
ATOM 14455 C C . PHE A 1 82 ? 8.461 -6.780 -7.746 1.00 0.00 82 PHE A C 9
ATOM 14456 O O . PHE A 1 82 ? 8.604 -7.951 -7.442 1.00 0.00 82 PHE A O 9
ATOM 14473 N N . GLU A 1 83 ? 9.160 -6.230 -8.696 1.00 0.00 83 GLU A N 9
ATOM 14474 C CA . GLU A 1 83 ? 10.171 -7.019 -9.451 1.00 0.00 83 GLU A CA 9
ATOM 14475 C C . GLU A 1 83 ? 11.321 -7.416 -8.523 1.00 0.00 83 GLU A C 9
ATOM 14476 O O . GLU A 1 83 ? 11.855 -8.504 -8.615 1.00 0.00 83 GLU A O 9
ATOM 14488 N N . VAL A 1 84 ? 11.718 -6.535 -7.638 1.00 0.00 84 VAL A N 9
ATOM 14489 C CA . VAL A 1 84 ? 12.848 -6.853 -6.706 1.00 0.00 84 VAL A CA 9
ATOM 14490 C C . VAL A 1 84 ? 12.513 -6.402 -5.284 1.00 0.00 84 VAL A C 9
ATOM 14491 O O . VAL A 1 84 ? 11.641 -5.586 -5.060 1.00 0.00 84 VAL A O 9
ATOM 14504 N N . SER A 1 85 ? 13.217 -6.942 -4.324 1.00 0.00 85 SER A N 9
ATOM 14505 C CA . SER A 1 85 ? 12.976 -6.579 -2.899 1.00 0.00 85 SER A CA 9
ATOM 14506 C C . SER A 1 85 ? 13.454 -5.146 -2.638 1.00 0.00 85 SER A C 9
ATOM 14507 O O . SER A 1 85 ? 13.103 -4.532 -1.649 1.00 0.00 85 SER A O 9
ATOM 14515 N N . ALA A 1 86 ? 14.257 -4.610 -3.517 1.00 0.00 86 ALA A N 9
ATOM 14516 C CA . ALA A 1 86 ? 14.761 -3.218 -3.320 1.00 0.00 86 ALA A CA 9
ATOM 14517 C C . ALA A 1 86 ? 13.579 -2.245 -3.283 1.00 0.00 86 ALA A C 9
ATOM 14518 O O . ALA A 1 86 ? 13.525 -1.338 -2.473 1.00 0.00 86 ALA A O 9
ATOM 14525 N N . GLU A 1 87 ? 12.630 -2.431 -4.156 1.00 0.00 87 GLU A N 9
ATOM 14526 C CA . GLU A 1 87 ? 11.443 -1.529 -4.184 1.00 0.00 87 GLU A CA 9
ATOM 14527 C C . GLU A 1 87 ? 10.580 -1.792 -2.945 1.00 0.00 87 GLU A C 9
ATOM 14528 O O . GLU A 1 87 ? 9.963 -0.899 -2.397 1.00 0.00 87 GLU A O 9
ATOM 14540 N N . LYS A 1 88 ? 10.533 -3.018 -2.503 1.00 0.00 88 LYS A N 9
ATOM 14541 C CA . LYS A 1 88 ? 9.713 -3.348 -1.304 1.00 0.00 88 LYS A CA 9
ATOM 14542 C C . LYS A 1 88 ? 10.238 -2.581 -0.092 1.00 0.00 88 LYS A C 9
ATOM 14543 O O . LYS A 1 88 ? 9.487 -1.991 0.661 1.00 0.00 88 LYS A O 9
ATOM 14562 N N . LEU A 1 89 ? 11.524 -2.597 0.111 1.00 0.00 89 LEU A N 9
ATOM 14563 C CA . LEU A 1 89 ? 12.095 -1.877 1.283 1.00 0.00 89 LEU A CA 9
ATOM 14564 C C . LEU A 1 89 ? 11.826 -0.375 1.148 1.00 0.00 89 LEU A C 9
ATOM 14565 O O . LEU A 1 89 ? 11.418 0.285 2.085 1.00 0.00 89 LEU A O 9
ATOM 14581 N N . ILE A 1 90 ? 12.061 0.165 -0.014 1.00 0.00 90 ILE A N 9
ATOM 14582 C CA . ILE A 1 90 ? 11.830 1.622 -0.232 1.00 0.00 90 ILE A CA 9
ATOM 14583 C C . ILE A 1 90 ? 10.333 1.934 -0.120 1.00 0.00 90 ILE A C 9
ATOM 14584 O O . ILE A 1 90 ? 9.927 2.903 0.494 1.00 0.00 90 ILE A O 9
ATOM 14600 N N . PHE A 1 91 ? 9.519 1.120 -0.726 1.00 0.00 91 PHE A N 9
ATOM 14601 C CA . PHE A 1 91 ? 8.045 1.344 -0.682 1.00 0.00 91 PHE A CA 9
ATOM 14602 C C . PHE A 1 91 ? 7.548 1.242 0.762 1.00 0.00 91 PHE A C 9
ATOM 14603 O O . PHE A 1 91 ? 6.739 2.030 1.216 1.00 0.00 91 PHE A O 9
ATOM 14620 N N . GLU A 1 92 ? 8.014 0.259 1.477 1.00 0.00 92 GLU A N 9
ATOM 14621 C CA . GLU A 1 92 ? 7.567 0.066 2.888 1.00 0.00 92 GLU A CA 9
ATOM 14622 C C . GLU A 1 92 ? 7.826 1.334 3.710 1.00 0.00 92 GLU A C 9
ATOM 14623 O O . GLU A 1 92 ? 6.923 1.917 4.281 1.00 0.00 92 GLU A O 9
ATOM 14635 N N . LEU A 1 93 ? 9.056 1.754 3.786 1.00 0.00 93 LEU A N 9
ATOM 14636 C CA . LEU A 1 93 ? 9.390 2.976 4.579 1.00 0.00 93 LEU A CA 9
ATOM 14637 C C . LEU A 1 93 ? 8.729 4.216 3.962 1.00 0.00 93 LEU A C 9
ATOM 14638 O O . LEU A 1 93 ? 8.268 5.098 4.660 1.00 0.00 93 LEU A O 9
ATOM 14654 N N . LYS A 1 94 ? 8.701 4.305 2.663 1.00 0.00 94 LYS A N 9
ATOM 14655 C CA . LYS A 1 94 ? 8.095 5.503 2.009 1.00 0.00 94 LYS A CA 9
ATOM 14656 C C . LYS A 1 94 ? 6.609 5.621 2.368 1.00 0.00 94 LYS A C 9
ATOM 14657 O O . LYS A 1 94 ? 6.128 6.683 2.719 1.00 0.00 94 LYS A O 9
ATOM 14676 N N . THR A 1 95 ? 5.871 4.549 2.277 1.00 0.00 95 THR A N 9
ATOM 14677 C CA . THR A 1 95 ? 4.417 4.621 2.610 1.00 0.00 95 THR A CA 9
ATOM 14678 C C . THR A 1 95 ? 4.243 4.848 4.114 1.00 0.00 95 THR A C 9
ATOM 14679 O O . THR A 1 95 ? 3.403 5.614 4.549 1.00 0.00 95 THR A O 9
ATOM 14690 N N . ARG A 1 96 ? 5.039 4.191 4.909 1.00 0.00 96 ARG A N 9
ATOM 14691 C CA . ARG A 1 96 ? 4.937 4.368 6.386 1.00 0.00 96 ARG A CA 9
ATOM 14692 C C . ARG A 1 96 ? 5.310 5.807 6.751 1.00 0.00 96 ARG A C 9
ATOM 14693 O O . ARG A 1 96 ? 4.693 6.433 7.592 1.00 0.00 96 ARG A O 9
ATOM 14714 N N . ALA A 1 97 ? 6.318 6.335 6.113 1.00 0.00 97 ALA A N 9
ATOM 14715 C CA . ALA A 1 97 ? 6.746 7.732 6.406 1.00 0.00 97 ALA A CA 9
ATOM 14716 C C . ALA A 1 97 ? 5.607 8.693 6.080 1.00 0.00 97 ALA A C 9
ATOM 14717 O O . ALA A 1 97 ? 5.397 9.676 6.760 1.00 0.00 97 ALA A O 9
ATOM 14724 N N . LEU A 1 98 ? 4.874 8.414 5.039 1.00 0.00 98 LEU A N 9
ATOM 14725 C CA . LEU A 1 98 ? 3.743 9.306 4.655 1.00 0.00 98 LEU A CA 9
ATOM 14726 C C . LEU A 1 98 ? 2.701 9.323 5.781 1.00 0.00 98 LEU A C 9
ATOM 14727 O O . LEU A 1 98 ? 2.198 10.360 6.171 1.00 0.00 98 LEU A O 9
ATOM 14743 N N . ALA A 1 99 ? 2.380 8.174 6.302 1.00 0.00 99 ALA A N 9
ATOM 14744 C CA . ALA A 1 99 ? 1.374 8.095 7.400 1.00 0.00 99 ALA A CA 9
ATOM 14745 C C . ALA A 1 99 ? 1.935 8.761 8.659 1.00 0.00 99 ALA A C 9
ATOM 14746 O O . ALA A 1 99 ? 1.207 9.165 9.546 1.00 0.00 99 ALA A O 9
ATOM 14753 N N . ARG A 1 100 ? 3.230 8.885 8.734 1.00 0.00 100 ARG A N 9
ATOM 14754 C CA . ARG A 1 100 ? 3.862 9.528 9.920 1.00 0.00 100 ARG A CA 9
ATOM 14755 C C . ARG A 1 100 ? 3.817 11.051 9.757 1.00 0.00 100 ARG A C 9
ATOM 14756 O O . ARG A 1 100 ? 4.331 11.796 10.570 1.00 0.00 100 ARG A O 9
ATOM 14777 N N . LEU A 1 101 ? 3.199 11.516 8.706 1.00 0.00 101 LEU A N 9
ATOM 14778 C CA . LEU A 1 101 ? 3.099 12.987 8.473 1.00 0.00 101 LEU A CA 9
ATOM 14779 C C . LEU A 1 101 ? 1.885 13.526 9.230 1.00 0.00 101 LEU A C 9
ATOM 14780 O O . LEU A 1 101 ? 1.630 14.715 9.265 1.00 0.00 101 LEU A O 9
ATOM 14796 N N . GLU A 1 102 ? 1.130 12.650 9.837 1.00 0.00 102 GLU A N 9
ATOM 14797 C CA . GLU A 1 102 ? -0.079 13.087 10.592 1.00 0.00 102 GLU A CA 9
ATOM 14798 C C . GLU A 1 102 ? 0.316 14.054 11.709 1.00 0.00 102 GLU A C 9
ATOM 14799 O O . GLU A 1 102 ? 1.248 13.824 12.457 1.00 0.00 102 GLU A O 9
ATOM 14811 N N . HIS A 1 103 ? -0.404 15.139 11.824 1.00 0.00 103 HIS A N 9
ATOM 14812 C CA . HIS A 1 103 ? -0.105 16.148 12.881 1.00 0.00 103 HIS A CA 9
ATOM 14813 C C . HIS A 1 103 ? -1.101 15.989 14.032 1.00 0.00 103 HIS A C 9
ATOM 14814 O O . HIS A 1 103 ? -1.841 16.898 14.361 1.00 0.00 103 HIS A O 9
ATOM 14828 N N . HIS A 1 104 ? -1.119 14.834 14.649 1.00 0.00 104 HIS A N 9
ATOM 14829 C CA . HIS A 1 104 ? -2.051 14.580 15.794 1.00 0.00 104 HIS A CA 9
ATOM 14830 C C . HIS A 1 104 ? -1.231 14.094 16.997 1.00 0.00 104 HIS A C 9
ATOM 14831 O O . HIS A 1 104 ? -1.767 13.710 18.019 1.00 0.00 104 HIS A O 9
ATOM 14845 N N . HIS A 1 105 ? 0.072 14.114 16.874 1.00 0.00 105 HIS A N 9
ATOM 14846 C CA . HIS A 1 105 ? 0.949 13.657 17.996 1.00 0.00 105 HIS A CA 9
ATOM 14847 C C . HIS A 1 105 ? 0.512 12.266 18.456 1.00 0.00 105 HIS A C 9
ATOM 14848 O O . HIS A 1 105 ? 0.967 11.761 19.465 1.00 0.00 105 HIS A O 9
ATOM 14862 N N . HIS A 1 106 ? -0.368 11.640 17.718 1.00 0.00 106 HIS A N 9
ATOM 14863 C CA . HIS A 1 106 ? -0.847 10.274 18.095 1.00 0.00 106 HIS A CA 9
ATOM 14864 C C . HIS A 1 106 ? -0.832 9.359 16.870 1.00 0.00 106 HIS A C 9
ATOM 14865 O O . HIS A 1 106 ? -1.086 9.775 15.756 1.00 0.00 106 HIS A O 9
ATOM 14879 N N . HIS A 1 107 ? -0.535 8.107 17.084 1.00 0.00 107 HIS A N 9
ATOM 14880 C CA . HIS A 1 107 ? -0.498 7.128 15.961 1.00 0.00 107 HIS A CA 9
ATOM 14881 C C . HIS A 1 107 ? -1.910 6.931 15.402 1.00 0.00 107 HIS A C 9
ATOM 14882 O O . HIS A 1 107 ? -2.110 6.807 14.208 1.00 0.00 107 HIS A O 9
ATOM 14896 N N . HIS A 1 108 ? -2.894 6.899 16.259 1.00 0.00 108 HIS A N 9
ATOM 14897 C CA . HIS A 1 108 ? -4.295 6.709 15.783 1.00 0.00 108 HIS A CA 9
ATOM 14898 C C . HIS A 1 108 ? -4.867 8.050 15.314 1.00 0.00 108 HIS A C 9
ATOM 14899 O O . HIS A 1 108 ? -5.227 8.145 14.150 1.00 0.00 108 HIS A O 9
ATOM 14914 N N . MET A 1 1 ? 11.878 -12.456 -31.891 1.00 0.00 1 MET A N 10
ATOM 14915 C CA . MET A 1 1 ? 11.586 -12.157 -33.320 1.00 0.00 1 MET A CA 10
ATOM 14916 C C . MET A 1 1 ? 10.474 -11.107 -33.392 1.00 0.00 1 MET A C 10
ATOM 14917 O O . MET A 1 1 ? 10.688 -9.976 -33.790 1.00 0.00 1 MET A O 10
ATOM 14933 N N . SER A 1 2 ? 9.284 -11.486 -33.003 1.00 0.00 2 SER A N 10
ATOM 14934 C CA . SER A 1 2 ? 8.133 -10.536 -33.033 1.00 0.00 2 SER A CA 10
ATOM 14935 C C . SER A 1 2 ? 8.016 -9.908 -34.424 1.00 0.00 2 SER A C 10
ATOM 14936 O O . SER A 1 2 ? 7.930 -8.703 -34.576 1.00 0.00 2 SER A O 10
ATOM 14944 N N . ASN A 1 3 ? 8.003 -10.730 -35.437 1.00 0.00 3 ASN A N 10
ATOM 14945 C CA . ASN A 1 3 ? 7.882 -10.215 -36.833 1.00 0.00 3 ASN A CA 10
ATOM 14946 C C . ASN A 1 3 ? 6.527 -9.525 -37.018 1.00 0.00 3 ASN A C 10
ATOM 14947 O O . ASN A 1 3 ? 6.418 -8.497 -37.659 1.00 0.00 3 ASN A O 10
ATOM 14958 N N . GLN A 1 4 ? 5.489 -10.097 -36.462 1.00 0.00 4 GLN A N 10
ATOM 14959 C CA . GLN A 1 4 ? 4.128 -9.499 -36.607 1.00 0.00 4 GLN A CA 10
ATOM 14960 C C . GLN A 1 4 ? 4.040 -8.201 -35.796 1.00 0.00 4 GLN A C 10
ATOM 14961 O O . GLN A 1 4 ? 4.356 -8.158 -34.622 1.00 0.00 4 GLN A O 10
ATOM 14975 N N . THR A 1 5 ? 3.617 -7.144 -36.432 1.00 0.00 5 THR A N 10
ATOM 14976 C CA . THR A 1 5 ? 3.505 -5.829 -35.736 1.00 0.00 5 THR A CA 10
ATOM 14977 C C . THR A 1 5 ? 2.247 -5.791 -34.871 1.00 0.00 5 THR A C 10
ATOM 14978 O O . THR A 1 5 ? 1.363 -6.619 -34.995 1.00 0.00 5 THR A O 10
ATOM 14989 N N . CYS A 1 6 ? 2.171 -4.829 -33.987 1.00 0.00 6 CYS A N 10
ATOM 14990 C CA . CYS A 1 6 ? 0.983 -4.709 -33.083 1.00 0.00 6 CYS A CA 10
ATOM 14991 C C . CYS A 1 6 ? 0.443 -3.278 -33.124 1.00 0.00 6 CYS A C 10
ATOM 14992 O O . CYS A 1 6 ? 1.168 -2.315 -32.952 1.00 0.00 6 CYS A O 10
ATOM 15000 N N . VAL A 1 7 ? -0.833 -3.143 -33.369 1.00 0.00 7 VAL A N 10
ATOM 15001 C CA . VAL A 1 7 ? -1.459 -1.790 -33.444 1.00 0.00 7 VAL A CA 10
ATOM 15002 C C . VAL A 1 7 ? -2.008 -1.378 -32.075 1.00 0.00 7 VAL A C 10
ATOM 15003 O O . VAL A 1 7 ? -2.716 -2.118 -31.413 1.00 0.00 7 VAL A O 10
ATOM 15016 N N . GLU A 1 8 ? -1.678 -0.185 -31.661 1.00 0.00 8 GLU A N 10
ATOM 15017 C CA . GLU A 1 8 ? -2.150 0.338 -30.349 1.00 0.00 8 GLU A CA 10
ATOM 15018 C C . GLU A 1 8 ? -1.954 -0.716 -29.260 1.00 0.00 8 GLU A C 10
ATOM 15019 O O . GLU A 1 8 ? -2.849 -1.477 -28.936 1.00 0.00 8 GLU A O 10
ATOM 15031 N N . ASN A 1 9 ? -0.775 -0.757 -28.693 1.00 0.00 9 ASN A N 10
ATOM 15032 C CA . ASN A 1 9 ? -0.482 -1.746 -27.614 1.00 0.00 9 ASN A CA 10
ATOM 15033 C C . ASN A 1 9 ? -0.831 -1.135 -26.252 1.00 0.00 9 ASN A C 10
ATOM 15034 O O . ASN A 1 9 ? -0.785 -1.796 -25.232 1.00 0.00 9 ASN A O 10
ATOM 15045 N N . GLU A 1 10 ? -1.180 0.126 -26.232 1.00 0.00 10 GLU A N 10
ATOM 15046 C CA . GLU A 1 10 ? -1.536 0.798 -24.943 1.00 0.00 10 GLU A CA 10
ATOM 15047 C C . GLU A 1 10 ? -3.057 0.735 -24.739 1.00 0.00 10 GLU A C 10
ATOM 15048 O O . GLU A 1 10 ? -3.575 1.137 -23.715 1.00 0.00 10 GLU A O 10
ATOM 15060 N N . VAL A 1 11 ? -3.772 0.242 -25.716 1.00 0.00 11 VAL A N 10
ATOM 15061 C CA . VAL A 1 11 ? -5.258 0.159 -25.595 1.00 0.00 11 VAL A CA 10
ATOM 15062 C C . VAL A 1 11 ? -5.642 -0.969 -24.635 1.00 0.00 11 VAL A C 10
ATOM 15063 O O . VAL A 1 11 ? -5.196 -2.094 -24.763 1.00 0.00 11 VAL A O 10
ATOM 15076 N N . CYS A 1 12 ? -6.465 -0.664 -23.669 1.00 0.00 12 CYS A N 10
ATOM 15077 C CA . CYS A 1 12 ? -6.893 -1.694 -22.674 1.00 0.00 12 CYS A CA 10
ATOM 15078 C C . CYS A 1 12 ? -8.263 -2.256 -23.069 1.00 0.00 12 CYS A C 10
ATOM 15079 O O . CYS A 1 12 ? -9.290 -1.849 -22.559 1.00 0.00 12 CYS A O 10
ATOM 15087 N N . GLU A 1 13 ? -8.274 -3.188 -23.982 1.00 0.00 13 GLU A N 10
ATOM 15088 C CA . GLU A 1 13 ? -9.564 -3.790 -24.434 1.00 0.00 13 GLU A CA 10
ATOM 15089 C C . GLU A 1 13 ? -10.004 -4.887 -23.457 1.00 0.00 13 GLU A C 10
ATOM 15090 O O . GLU A 1 13 ? -9.218 -5.705 -23.017 1.00 0.00 13 GLU A O 10
ATOM 15102 N N . ALA A 1 14 ? -11.265 -4.893 -23.119 1.00 0.00 14 ALA A N 10
ATOM 15103 C CA . ALA A 1 14 ? -11.801 -5.911 -22.166 1.00 0.00 14 ALA A CA 10
ATOM 15104 C C . ALA A 1 14 ? -12.105 -7.220 -22.899 1.00 0.00 14 ALA A C 10
ATOM 15105 O O . ALA A 1 14 ? -12.996 -7.298 -23.725 1.00 0.00 14 ALA A O 10
ATOM 15112 N N . CYS A 1 15 ? -11.360 -8.249 -22.594 1.00 0.00 15 CYS A N 10
ATOM 15113 C CA . CYS A 1 15 ? -11.577 -9.573 -23.256 1.00 0.00 15 CYS A CA 10
ATOM 15114 C C . CYS A 1 15 ? -11.372 -10.705 -22.240 1.00 0.00 15 CYS A C 10
ATOM 15115 O O . CYS A 1 15 ? -10.679 -10.557 -21.250 1.00 0.00 15 CYS A O 10
ATOM 15123 N N . GLY A 1 16 ? -11.979 -11.831 -22.496 1.00 0.00 16 GLY A N 10
ATOM 15124 C CA . GLY A 1 16 ? -11.849 -13.001 -21.578 1.00 0.00 16 GLY A CA 10
ATOM 15125 C C . GLY A 1 16 ? -12.943 -12.949 -20.510 1.00 0.00 16 GLY A C 10
ATOM 15126 O O . GLY A 1 16 ? -13.110 -13.868 -19.730 1.00 0.00 16 GLY A O 10
ATOM 15130 N N . CYS A 1 17 ? -13.690 -11.872 -20.484 1.00 0.00 17 CYS A N 10
ATOM 15131 C CA . CYS A 1 17 ? -14.796 -11.707 -19.484 1.00 0.00 17 CYS A CA 10
ATOM 15132 C C . CYS A 1 17 ? -14.391 -12.294 -18.124 1.00 0.00 17 CYS A C 10
ATOM 15133 O O . CYS A 1 17 ? -14.492 -13.485 -17.884 1.00 0.00 17 CYS A O 10
ATOM 15141 N N . ALA A 1 18 ? -13.928 -11.452 -17.243 1.00 0.00 18 ALA A N 10
ATOM 15142 C CA . ALA A 1 18 ? -13.495 -11.920 -15.894 1.00 0.00 18 ALA A CA 10
ATOM 15143 C C . ALA A 1 18 ? -14.635 -12.662 -15.194 1.00 0.00 18 ALA A C 10
ATOM 15144 O O . ALA A 1 18 ? -15.786 -12.274 -15.260 1.00 0.00 18 ALA A O 10
ATOM 15151 N N . GLY A 1 19 ? -14.308 -13.729 -14.522 1.00 0.00 19 GLY A N 10
ATOM 15152 C CA . GLY A 1 19 ? -15.349 -14.519 -13.805 1.00 0.00 19 GLY A CA 10
ATOM 15153 C C . GLY A 1 19 ? -14.669 -15.494 -12.839 1.00 0.00 19 GLY A C 10
ATOM 15154 O O . GLY A 1 19 ? -14.675 -16.696 -13.040 1.00 0.00 19 GLY A O 10
ATOM 15158 N N . GLU A 1 20 ? -14.081 -14.975 -11.793 1.00 0.00 20 GLU A N 10
ATOM 15159 C CA . GLU A 1 20 ? -13.394 -15.844 -10.791 1.00 0.00 20 GLU A CA 10
ATOM 15160 C C . GLU A 1 20 ? -12.352 -16.711 -11.498 1.00 0.00 20 GLU A C 10
ATOM 15161 O O . GLU A 1 20 ? -12.119 -17.852 -11.140 1.00 0.00 20 GLU A O 10
ATOM 15173 N N . ILE A 1 21 ? -11.719 -16.168 -12.498 1.00 0.00 21 ILE A N 10
ATOM 15174 C CA . ILE A 1 21 ? -10.679 -16.935 -13.239 1.00 0.00 21 ILE A CA 10
ATOM 15175 C C . ILE A 1 21 ? -9.474 -17.168 -12.325 1.00 0.00 21 ILE A C 10
ATOM 15176 O O . ILE A 1 21 ? -8.493 -17.777 -12.703 1.00 0.00 21 ILE A O 10
ATOM 15192 N N . GLY A 1 22 ? -9.552 -16.684 -11.113 1.00 0.00 22 GLY A N 10
ATOM 15193 C CA . GLY A 1 22 ? -8.428 -16.866 -10.148 1.00 0.00 22 GLY A CA 10
ATOM 15194 C C . GLY A 1 22 ? -7.441 -15.703 -10.273 1.00 0.00 22 GLY A C 10
ATOM 15195 O O . GLY A 1 22 ? -6.332 -15.857 -10.753 1.00 0.00 22 GLY A O 10
ATOM 15199 N N . PHE A 1 23 ? -7.843 -14.542 -9.837 1.00 0.00 23 PHE A N 10
ATOM 15200 C CA . PHE A 1 23 ? -6.945 -13.353 -9.912 1.00 0.00 23 PHE A CA 10
ATOM 15201 C C . PHE A 1 23 ? -5.987 -13.367 -8.715 1.00 0.00 23 PHE A C 10
ATOM 15202 O O . PHE A 1 23 ? -5.361 -12.377 -8.389 1.00 0.00 23 PHE A O 10
ATOM 15219 N N . ILE A 1 24 ? -5.879 -14.493 -8.058 1.00 0.00 24 ILE A N 10
ATOM 15220 C CA . ILE A 1 24 ? -4.975 -14.603 -6.873 1.00 0.00 24 ILE A CA 10
ATOM 15221 C C . ILE A 1 24 ? -3.521 -14.718 -7.320 1.00 0.00 24 ILE A C 10
ATOM 15222 O O . ILE A 1 24 ? -3.201 -15.385 -8.285 1.00 0.00 24 ILE A O 10
ATOM 15238 N N . ILE A 1 25 ? -2.637 -14.053 -6.620 1.00 0.00 25 ILE A N 10
ATOM 15239 C CA . ILE A 1 25 ? -1.191 -14.095 -6.983 1.00 0.00 25 ILE A CA 10
ATOM 15240 C C . ILE A 1 25 ? -0.447 -15.098 -6.099 1.00 0.00 25 ILE A C 10
ATOM 15241 O O . ILE A 1 25 ? -0.585 -15.111 -4.889 1.00 0.00 25 ILE A O 10
ATOM 15257 N N . ARG A 1 26 ? 0.335 -15.943 -6.708 1.00 0.00 26 ARG A N 10
ATOM 15258 C CA . ARG A 1 26 ? 1.096 -16.967 -5.942 1.00 0.00 26 ARG A CA 10
ATOM 15259 C C . ARG A 1 26 ? 2.091 -16.295 -5.001 1.00 0.00 26 ARG A C 10
ATOM 15260 O O . ARG A 1 26 ? 2.693 -15.283 -5.311 1.00 0.00 26 ARG A O 10
ATOM 15281 N N . GLU A 1 27 ? 2.246 -16.862 -3.842 1.00 0.00 27 GLU A N 10
ATOM 15282 C CA . GLU A 1 27 ? 3.175 -16.295 -2.828 1.00 0.00 27 GLU A CA 10
ATOM 15283 C C . GLU A 1 27 ? 4.630 -16.556 -3.223 1.00 0.00 27 GLU A C 10
ATOM 15284 O O . GLU A 1 27 ? 4.928 -17.377 -4.073 1.00 0.00 27 GLU A O 10
ATOM 15296 N N . GLY A 1 28 ? 5.536 -15.859 -2.595 1.00 0.00 28 GLY A N 10
ATOM 15297 C CA . GLY A 1 28 ? 6.984 -16.043 -2.896 1.00 0.00 28 GLY A CA 10
ATOM 15298 C C . GLY A 1 28 ? 7.431 -15.071 -3.984 1.00 0.00 28 GLY A C 10
ATOM 15299 O O . GLY A 1 28 ? 6.820 -14.044 -4.216 1.00 0.00 28 GLY A O 10
ATOM 15303 N N . ASP A 1 29 ? 8.502 -15.404 -4.646 1.00 0.00 29 ASP A N 10
ATOM 15304 C CA . ASP A 1 29 ? 9.042 -14.541 -5.734 1.00 0.00 29 ASP A CA 10
ATOM 15305 C C . ASP A 1 29 ? 8.955 -13.064 -5.359 1.00 0.00 29 ASP A C 10
ATOM 15306 O O . ASP A 1 29 ? 9.104 -12.682 -4.212 1.00 0.00 29 ASP A O 10
ATOM 15315 N N . ASP A 1 30 ? 8.725 -12.229 -6.332 1.00 0.00 30 ASP A N 10
ATOM 15316 C CA . ASP A 1 30 ? 8.638 -10.768 -6.071 1.00 0.00 30 ASP A CA 10
ATOM 15317 C C . ASP A 1 30 ? 7.238 -10.414 -5.579 1.00 0.00 30 ASP A C 10
ATOM 15318 O O . ASP A 1 30 ? 6.446 -9.819 -6.288 1.00 0.00 30 ASP A O 10
ATOM 15327 N N . VAL A 1 31 ? 6.934 -10.780 -4.360 1.00 0.00 31 VAL A N 10
ATOM 15328 C CA . VAL A 1 31 ? 5.588 -10.479 -3.779 1.00 0.00 31 VAL A CA 10
ATOM 15329 C C . VAL A 1 31 ? 5.760 -9.716 -2.466 1.00 0.00 31 VAL A C 10
ATOM 15330 O O . VAL A 1 31 ? 6.584 -10.056 -1.638 1.00 0.00 31 VAL A O 10
ATOM 15343 N N . ALA A 1 32 ? 4.983 -8.683 -2.284 1.00 0.00 32 ALA A N 10
ATOM 15344 C CA . ALA A 1 32 ? 5.070 -7.866 -1.036 1.00 0.00 32 ALA A CA 10
ATOM 15345 C C . ALA A 1 32 ? 3.669 -7.675 -0.453 1.00 0.00 32 ALA A C 10
ATOM 15346 O O . ALA A 1 32 ? 2.700 -7.491 -1.168 1.00 0.00 32 ALA A O 10
ATOM 15353 N N . GLU A 1 33 ? 3.567 -7.730 0.845 1.00 0.00 33 GLU A N 10
ATOM 15354 C CA . GLU A 1 33 ? 2.245 -7.568 1.519 1.00 0.00 33 GLU A CA 10
ATOM 15355 C C . GLU A 1 33 ? 2.059 -6.121 1.965 1.00 0.00 33 GLU A C 10
ATOM 15356 O O . GLU A 1 33 ? 2.978 -5.478 2.437 1.00 0.00 33 GLU A O 10
ATOM 15368 N N . VAL A 1 34 ? 0.866 -5.611 1.817 1.00 0.00 34 VAL A N 10
ATOM 15369 C CA . VAL A 1 34 ? 0.575 -4.203 2.224 1.00 0.00 34 VAL A CA 10
ATOM 15370 C C . VAL A 1 34 ? -0.634 -4.187 3.160 1.00 0.00 34 VAL A C 10
ATOM 15371 O O . VAL A 1 34 ? -1.650 -4.805 2.898 1.00 0.00 34 VAL A O 10
ATOM 15384 N N . SER A 1 35 ? -0.524 -3.482 4.250 1.00 0.00 35 SER A N 10
ATOM 15385 C CA . SER A 1 35 ? -1.655 -3.410 5.222 1.00 0.00 35 SER A CA 10
ATOM 15386 C C . SER A 1 35 ? -1.776 -1.988 5.768 1.00 0.00 35 SER A C 10
ATOM 15387 O O . SER A 1 35 ? -0.817 -1.404 6.242 1.00 0.00 35 SER A O 10
ATOM 15395 N N . LEU A 1 36 ? -2.958 -1.438 5.700 1.00 0.00 36 LEU A N 10
ATOM 15396 C CA . LEU A 1 36 ? -3.197 -0.047 6.205 1.00 0.00 36 LEU A CA 10
ATOM 15397 C C . LEU A 1 36 ? -4.076 -0.103 7.447 1.00 0.00 36 LEU A C 10
ATOM 15398 O O . LEU A 1 36 ? -4.843 -1.027 7.642 1.00 0.00 36 LEU A O 10
ATOM 15414 N N . PHE A 1 37 ? -3.958 0.887 8.286 1.00 0.00 37 PHE A N 10
ATOM 15415 C CA . PHE A 1 37 ? -4.766 0.936 9.540 1.00 0.00 37 PHE A CA 10
ATOM 15416 C C . PHE A 1 37 ? -5.544 2.251 9.595 1.00 0.00 37 PHE A C 10
ATOM 15417 O O . PHE A 1 37 ? -5.001 3.323 9.400 1.00 0.00 37 PHE A O 10
ATOM 15434 N N . GLY A 1 38 ? -6.820 2.165 9.854 1.00 0.00 38 GLY A N 10
ATOM 15435 C CA . GLY A 1 38 ? -7.661 3.394 9.921 1.00 0.00 38 GLY A CA 10
ATOM 15436 C C . GLY A 1 38 ? -9.006 3.080 10.595 1.00 0.00 38 GLY A C 10
ATOM 15437 O O . GLY A 1 38 ? -9.209 2.010 11.142 1.00 0.00 38 GLY A O 10
ATOM 15441 N N . SER A 1 39 ? -9.912 4.024 10.564 1.00 0.00 39 SER A N 10
ATOM 15442 C CA . SER A 1 39 ? -11.252 3.831 11.203 1.00 0.00 39 SER A CA 10
ATOM 15443 C C . SER A 1 39 ? -12.220 3.140 10.236 1.00 0.00 39 SER A C 10
ATOM 15444 O O . SER A 1 39 ? -12.328 1.927 10.205 1.00 0.00 39 SER A O 10
ATOM 15452 N N . ASP A 1 40 ? -12.937 3.912 9.461 1.00 0.00 40 ASP A N 10
ATOM 15453 C CA . ASP A 1 40 ? -13.922 3.321 8.506 1.00 0.00 40 ASP A CA 10
ATOM 15454 C C . ASP A 1 40 ? -13.230 2.920 7.201 1.00 0.00 40 ASP A C 10
ATOM 15455 O O . ASP A 1 40 ? -12.090 3.262 6.949 1.00 0.00 40 ASP A O 10
ATOM 15464 N N . LYS A 1 41 ? -13.927 2.188 6.378 1.00 0.00 41 LYS A N 10
ATOM 15465 C CA . LYS A 1 41 ? -13.348 1.728 5.077 1.00 0.00 41 LYS A CA 10
ATOM 15466 C C . LYS A 1 41 ? -13.071 2.924 4.157 1.00 0.00 41 LYS A C 10
ATOM 15467 O O . LYS A 1 41 ? -12.092 2.953 3.435 1.00 0.00 41 LYS A O 10
ATOM 15486 N N . ALA A 1 42 ? -13.937 3.901 4.167 1.00 0.00 42 ALA A N 10
ATOM 15487 C CA . ALA A 1 42 ? -13.749 5.093 3.280 1.00 0.00 42 ALA A CA 10
ATOM 15488 C C . ALA A 1 42 ? -12.372 5.727 3.520 1.00 0.00 42 ALA A C 10
ATOM 15489 O O . ALA A 1 42 ? -11.689 6.129 2.595 1.00 0.00 42 ALA A O 10
ATOM 15496 N N . HIS A 1 43 ? -11.969 5.824 4.756 1.00 0.00 43 HIS A N 10
ATOM 15497 C CA . HIS A 1 43 ? -10.644 6.438 5.081 1.00 0.00 43 HIS A CA 10
ATOM 15498 C C . HIS A 1 43 ? -9.506 5.559 4.547 1.00 0.00 43 HIS A C 10
ATOM 15499 O O . HIS A 1 43 ? -8.527 6.042 4.010 1.00 0.00 43 HIS A O 10
ATOM 15513 N N . LEU A 1 44 ? -9.630 4.268 4.705 1.00 0.00 44 LEU A N 10
ATOM 15514 C CA . LEU A 1 44 ? -8.561 3.336 4.226 1.00 0.00 44 LEU A CA 10
ATOM 15515 C C . LEU A 1 44 ? -8.443 3.423 2.704 1.00 0.00 44 LEU A C 10
ATOM 15516 O O . LEU A 1 44 ? -7.363 3.400 2.147 1.00 0.00 44 LEU A O 10
ATOM 15532 N N . GLU A 1 45 ? -9.556 3.512 2.033 1.00 0.00 45 GLU A N 10
ATOM 15533 C CA . GLU A 1 45 ? -9.537 3.589 0.543 1.00 0.00 45 GLU A CA 10
ATOM 15534 C C . GLU A 1 45 ? -8.781 4.845 0.098 1.00 0.00 45 GLU A C 10
ATOM 15535 O O . GLU A 1 45 ? -7.983 4.816 -0.822 1.00 0.00 45 GLU A O 10
ATOM 15547 N N . GLY A 1 46 ? -9.035 5.946 0.747 1.00 0.00 46 GLY A N 10
ATOM 15548 C CA . GLY A 1 46 ? -8.349 7.220 0.375 1.00 0.00 46 GLY A CA 10
ATOM 15549 C C . GLY A 1 46 ? -6.837 7.085 0.575 1.00 0.00 46 GLY A C 10
ATOM 15550 O O . GLY A 1 46 ? -6.049 7.426 -0.287 1.00 0.00 46 GLY A O 10
ATOM 15554 N N . LYS A 1 47 ? -6.432 6.588 1.712 1.00 0.00 47 LYS A N 10
ATOM 15555 C CA . LYS A 1 47 ? -4.973 6.420 1.990 1.00 0.00 47 LYS A CA 10
ATOM 15556 C C . LYS A 1 47 ? -4.393 5.356 1.055 1.00 0.00 47 LYS A C 10
ATOM 15557 O O . LYS A 1 47 ? -3.233 5.388 0.691 1.00 0.00 47 LYS A O 10
ATOM 15576 N N . LEU A 1 48 ? -5.203 4.407 0.677 1.00 0.00 48 LEU A N 10
ATOM 15577 C CA . LEU A 1 48 ? -4.731 3.317 -0.225 1.00 0.00 48 LEU A CA 10
ATOM 15578 C C . LEU A 1 48 ? -4.296 3.913 -1.565 1.00 0.00 48 LEU A C 10
ATOM 15579 O O . LEU A 1 48 ? -3.329 3.483 -2.169 1.00 0.00 48 LEU A O 10
ATOM 15595 N N . ALA A 1 49 ? -5.010 4.896 -2.033 1.00 0.00 49 ALA A N 10
ATOM 15596 C CA . ALA A 1 49 ? -4.659 5.528 -3.339 1.00 0.00 49 ALA A CA 10
ATOM 15597 C C . ALA A 1 49 ? -3.179 5.921 -3.337 1.00 0.00 49 ALA A C 10
ATOM 15598 O O . ALA A 1 49 ? -2.509 5.880 -4.353 1.00 0.00 49 ALA A O 10
ATOM 15605 N N . GLU A 1 50 ? -2.670 6.301 -2.198 1.00 0.00 50 GLU A N 10
ATOM 15606 C CA . GLU A 1 50 ? -1.235 6.703 -2.109 1.00 0.00 50 GLU A CA 10
ATOM 15607 C C . GLU A 1 50 ? -0.343 5.503 -2.442 1.00 0.00 50 GLU A C 10
ATOM 15608 O O . GLU A 1 50 ? 0.634 5.616 -3.158 1.00 0.00 50 GLU A O 10
ATOM 15620 N N . TYR A 1 51 ? -0.677 4.353 -1.921 1.00 0.00 51 TYR A N 10
ATOM 15621 C CA . TYR A 1 51 ? 0.142 3.134 -2.197 1.00 0.00 51 TYR A CA 10
ATOM 15622 C C . TYR A 1 51 ? 0.120 2.826 -3.696 1.00 0.00 51 TYR A C 10
ATOM 15623 O O . TYR A 1 51 ? 1.136 2.555 -4.306 1.00 0.00 51 TYR A O 10
ATOM 15641 N N . ILE A 1 52 ? -1.044 2.863 -4.286 1.00 0.00 52 ILE A N 10
ATOM 15642 C CA . ILE A 1 52 ? -1.162 2.564 -5.743 1.00 0.00 52 ILE A CA 10
ATOM 15643 C C . ILE A 1 52 ? -0.424 3.634 -6.556 1.00 0.00 52 ILE A C 10
ATOM 15644 O O . ILE A 1 52 ? 0.290 3.335 -7.496 1.00 0.00 52 ILE A O 10
ATOM 15660 N N . SER A 1 53 ? -0.597 4.878 -6.200 1.00 0.00 53 SER A N 10
ATOM 15661 C CA . SER A 1 53 ? 0.085 5.977 -6.950 1.00 0.00 53 SER A CA 10
ATOM 15662 C C . SER A 1 53 ? 1.602 5.828 -6.815 1.00 0.00 53 SER A C 10
ATOM 15663 O O . SER A 1 53 ? 2.339 5.910 -7.780 1.00 0.00 53 SER A O 10
ATOM 15671 N N . LEU A 1 54 ? 2.066 5.602 -5.617 1.00 0.00 54 LEU A N 10
ATOM 15672 C CA . LEU A 1 54 ? 3.532 5.432 -5.387 1.00 0.00 54 LEU A CA 10
ATOM 15673 C C . LEU A 1 54 ? 3.999 4.136 -6.055 1.00 0.00 54 LEU A C 10
ATOM 15674 O O . LEU A 1 54 ? 5.063 4.065 -6.640 1.00 0.00 54 LEU A O 10
ATOM 15690 N N . ALA A 1 55 ? 3.198 3.111 -5.957 1.00 0.00 55 ALA A N 10
ATOM 15691 C CA . ALA A 1 55 ? 3.565 1.796 -6.563 1.00 0.00 55 ALA A CA 10
ATOM 15692 C C . ALA A 1 55 ? 3.782 1.960 -8.068 1.00 0.00 55 ALA A C 10
ATOM 15693 O O . ALA A 1 55 ? 4.750 1.479 -8.626 1.00 0.00 55 ALA A O 10
ATOM 15700 N N . LYS A 1 56 ? 2.883 2.642 -8.726 1.00 0.00 56 LYS A N 10
ATOM 15701 C CA . LYS A 1 56 ? 3.023 2.851 -10.197 1.00 0.00 56 LYS A CA 10
ATOM 15702 C C . LYS A 1 56 ? 4.272 3.685 -10.481 1.00 0.00 56 LYS A C 10
ATOM 15703 O O . LYS A 1 56 ? 5.011 3.426 -11.412 1.00 0.00 56 LYS A O 10
ATOM 15722 N N . GLN A 1 57 ? 4.506 4.688 -9.682 1.00 0.00 57 GLN A N 10
ATOM 15723 C CA . GLN A 1 57 ? 5.702 5.552 -9.898 1.00 0.00 57 GLN A CA 10
ATOM 15724 C C . GLN A 1 57 ? 6.972 4.732 -9.670 1.00 0.00 57 GLN A C 10
ATOM 15725 O O . GLN A 1 57 ? 7.908 4.778 -10.447 1.00 0.00 57 GLN A O 10
ATOM 15739 N N . VAL A 1 58 ? 7.004 3.980 -8.604 1.00 0.00 58 VAL A N 10
ATOM 15740 C CA . VAL A 1 58 ? 8.205 3.149 -8.307 1.00 0.00 58 VAL A CA 10
ATOM 15741 C C . VAL A 1 58 ? 8.356 2.073 -9.379 1.00 0.00 58 VAL A C 10
ATOM 15742 O O . VAL A 1 58 ? 9.440 1.820 -9.871 1.00 0.00 58 VAL A O 10
ATOM 15755 N N . TYR A 1 59 ? 7.271 1.434 -9.743 1.00 0.00 59 TYR A N 10
ATOM 15756 C CA . TYR A 1 59 ? 7.331 0.361 -10.787 1.00 0.00 59 TYR A CA 10
ATOM 15757 C C . TYR A 1 59 ? 6.338 0.674 -11.908 1.00 0.00 59 TYR A C 10
ATOM 15758 O O . TYR A 1 59 ? 5.195 1.021 -11.674 1.00 0.00 59 TYR A O 10
ATOM 15776 N N . ALA A 1 60 ? 6.790 0.562 -13.123 1.00 0.00 60 ALA A N 10
ATOM 15777 C CA . ALA A 1 60 ? 5.920 0.852 -14.302 1.00 0.00 60 ALA A CA 10
ATOM 15778 C C . ALA A 1 60 ? 4.553 0.184 -14.153 1.00 0.00 60 ALA A C 10
ATOM 15779 O O . ALA A 1 60 ? 3.670 0.683 -13.480 1.00 0.00 60 ALA A O 10
ATOM 15786 N N . ASN A 1 61 ? 4.368 -0.937 -14.802 1.00 0.00 61 ASN A N 10
ATOM 15787 C CA . ASN A 1 61 ? 3.055 -1.641 -14.737 1.00 0.00 61 ASN A CA 10
ATOM 15788 C C . ASN A 1 61 ? 3.016 -2.550 -13.511 1.00 0.00 61 ASN A C 10
ATOM 15789 O O . ASN A 1 61 ? 3.388 -3.709 -13.559 1.00 0.00 61 ASN A O 10
ATOM 15800 N N . VAL A 1 62 ? 2.561 -2.020 -12.409 1.00 0.00 62 VAL A N 10
ATOM 15801 C CA . VAL A 1 62 ? 2.480 -2.822 -11.155 1.00 0.00 62 VAL A CA 10
ATOM 15802 C C . VAL A 1 62 ? 1.114 -3.498 -11.056 1.00 0.00 62 VAL A C 10
ATOM 15803 O O . VAL A 1 62 ? 0.095 -2.925 -11.395 1.00 0.00 62 VAL A O 10
ATOM 15816 N N . GLU A 1 63 ? 1.096 -4.718 -10.596 1.00 0.00 63 GLU A N 10
ATOM 15817 C CA . GLU A 1 63 ? -0.186 -5.473 -10.462 1.00 0.00 63 GLU A CA 10
ATOM 15818 C C . GLU A 1 63 ? -0.490 -5.699 -8.985 1.00 0.00 63 GLU A C 10
ATOM 15819 O O . GLU A 1 63 ? 0.370 -6.068 -8.206 1.00 0.00 63 GLU A O 10
ATOM 15831 N N . TYR A 1 64 ? -1.712 -5.462 -8.599 1.00 0.00 64 TYR A N 10
ATOM 15832 C CA . TYR A 1 64 ? -2.099 -5.641 -7.169 1.00 0.00 64 TYR A CA 10
ATOM 15833 C C . TYR A 1 64 ? -3.565 -6.065 -7.071 1.00 0.00 64 TYR A C 10
ATOM 15834 O O . TYR A 1 64 ? -4.338 -5.916 -8.000 1.00 0.00 64 TYR A O 10
ATOM 15852 N N . GLU A 1 65 ? -3.939 -6.592 -5.939 1.00 0.00 65 GLU A N 10
ATOM 15853 C CA . GLU A 1 65 ? -5.348 -7.041 -5.729 1.00 0.00 65 GLU A CA 10
ATOM 15854 C C . GLU A 1 65 ? -5.761 -6.743 -4.288 1.00 0.00 65 GLU A C 10
ATOM 15855 O O . GLU A 1 65 ? -4.934 -6.654 -3.399 1.00 0.00 65 GLU A O 10
ATOM 15867 N N . VAL A 1 66 ? -7.038 -6.579 -4.061 1.00 0.00 66 VAL A N 10
ATOM 15868 C CA . VAL A 1 66 ? -7.544 -6.274 -2.686 1.00 0.00 66 VAL A CA 10
ATOM 15869 C C . VAL A 1 66 ? -8.504 -7.370 -2.232 1.00 0.00 66 VAL A C 10
ATOM 15870 O O . VAL A 1 66 ? -9.419 -7.751 -2.938 1.00 0.00 66 VAL A O 10
ATOM 15883 N N . ALA A 1 67 ? -8.287 -7.876 -1.051 1.00 0.00 67 ALA A N 10
ATOM 15884 C CA . ALA A 1 67 ? -9.164 -8.953 -0.511 1.00 0.00 67 ALA A CA 10
ATOM 15885 C C . ALA A 1 67 ? -10.405 -8.323 0.140 1.00 0.00 67 ALA A C 10
ATOM 15886 O O . ALA A 1 67 ? -10.488 -7.119 0.299 1.00 0.00 67 ALA A O 10
ATOM 15893 N N . PRO A 1 68 ? -11.365 -9.137 0.503 1.00 0.00 68 PRO A N 10
ATOM 15894 C CA . PRO A 1 68 ? -12.630 -8.660 1.144 1.00 0.00 68 PRO A CA 10
ATOM 15895 C C . PRO A 1 68 ? -12.382 -7.755 2.357 1.00 0.00 68 PRO A C 10
ATOM 15896 O O . PRO A 1 68 ? -11.604 -8.068 3.240 1.00 0.00 68 PRO A O 10
ATOM 15907 N N . VAL A 1 69 ? -13.053 -6.630 2.398 1.00 0.00 69 VAL A N 10
ATOM 15908 C CA . VAL A 1 69 ? -12.889 -5.675 3.539 1.00 0.00 69 VAL A CA 10
ATOM 15909 C C . VAL A 1 69 ? -14.264 -5.232 4.050 1.00 0.00 69 VAL A C 10
ATOM 15910 O O . VAL A 1 69 ? -15.136 -4.852 3.290 1.00 0.00 69 VAL A O 10
ATOM 15923 N N . ALA A 1 70 ? -14.449 -5.280 5.338 1.00 0.00 70 ALA A N 10
ATOM 15924 C CA . ALA A 1 70 ? -15.748 -4.863 5.939 1.00 0.00 70 ALA A CA 10
ATOM 15925 C C . ALA A 1 70 ? -15.866 -3.337 5.925 1.00 0.00 70 ALA A C 10
ATOM 15926 O O . ALA A 1 70 ? -14.884 -2.619 5.949 1.00 0.00 70 ALA A O 10
ATOM 15933 N N . ASP A 1 71 ? -17.072 -2.844 5.886 1.00 0.00 71 ASP A N 10
ATOM 15934 C CA . ASP A 1 71 ? -17.293 -1.368 5.870 1.00 0.00 71 ASP A CA 10
ATOM 15935 C C . ASP A 1 71 ? -16.783 -0.767 7.181 1.00 0.00 71 ASP A C 10
ATOM 15936 O O . ASP A 1 71 ? -16.249 0.326 7.215 1.00 0.00 71 ASP A O 10
ATOM 15945 N N . ASN A 1 72 ? -16.943 -1.476 8.263 1.00 0.00 72 ASN A N 10
ATOM 15946 C CA . ASN A 1 72 ? -16.473 -0.963 9.585 1.00 0.00 72 ASN A CA 10
ATOM 15947 C C . ASN A 1 72 ? -15.066 -1.506 9.868 1.00 0.00 72 ASN A C 10
ATOM 15948 O O . ASN A 1 72 ? -14.571 -1.442 10.977 1.00 0.00 72 ASN A O 10
ATOM 15959 N N . ALA A 1 73 ? -14.429 -2.054 8.864 1.00 0.00 73 ALA A N 10
ATOM 15960 C CA . ALA A 1 73 ? -13.058 -2.627 9.044 1.00 0.00 73 ALA A CA 10
ATOM 15961 C C . ALA A 1 73 ? -12.087 -1.562 9.562 1.00 0.00 73 ALA A C 10
ATOM 15962 O O . ALA A 1 73 ? -12.172 -0.396 9.219 1.00 0.00 73 ALA A O 10
ATOM 15969 N N . THR A 1 74 ? -11.157 -1.971 10.385 1.00 0.00 74 THR A N 10
ATOM 15970 C CA . THR A 1 74 ? -10.151 -1.020 10.945 1.00 0.00 74 THR A CA 10
ATOM 15971 C C . THR A 1 74 ? -8.856 -1.119 10.136 1.00 0.00 74 THR A C 10
ATOM 15972 O O . THR A 1 74 ? -7.894 -0.423 10.394 1.00 0.00 74 THR A O 10
ATOM 15983 N N . GLU A 1 75 ? -8.825 -1.984 9.153 1.00 0.00 75 GLU A N 10
ATOM 15984 C CA . GLU A 1 75 ? -7.592 -2.129 8.322 1.00 0.00 75 GLU A CA 10
ATOM 15985 C C . GLU A 1 75 ? -7.957 -2.657 6.939 1.00 0.00 75 GLU A C 10
ATOM 15986 O O . GLU A 1 75 ? -9.035 -3.182 6.726 1.00 0.00 75 GLU A O 10
ATOM 15998 N N . LEU A 1 76 ? -7.062 -2.518 6.000 1.00 0.00 76 LEU A N 10
ATOM 15999 C CA . LEU A 1 76 ? -7.326 -3.000 4.611 1.00 0.00 76 LEU A CA 10
ATOM 16000 C C . LEU A 1 76 ? -6.198 -3.927 4.164 1.00 0.00 76 LEU A C 10
ATOM 16001 O O . LEU A 1 76 ? -5.028 -3.593 4.243 1.00 0.00 76 LEU A O 10
ATOM 16017 N N . HIS A 1 77 ? -6.553 -5.095 3.700 1.00 0.00 77 HIS A N 10
ATOM 16018 C CA . HIS A 1 77 ? -5.531 -6.079 3.241 1.00 0.00 77 HIS A CA 10
ATOM 16019 C C . HIS A 1 77 ? -5.385 -6.006 1.723 1.00 0.00 77 HIS A C 10
ATOM 16020 O O . HIS A 1 77 ? -6.338 -6.161 0.978 1.00 0.00 77 HIS A O 10
ATOM 16034 N N . ALA A 1 78 ? -4.187 -5.777 1.267 1.00 0.00 78 ALA A N 10
ATOM 16035 C CA . ALA A 1 78 ? -3.932 -5.693 -0.200 1.00 0.00 78 ALA A CA 10
ATOM 16036 C C . ALA A 1 78 ? -2.578 -6.328 -0.503 1.00 0.00 78 ALA A C 10
ATOM 16037 O O . ALA A 1 78 ? -1.728 -6.447 0.361 1.00 0.00 78 ALA A O 10
ATOM 16044 N N . ARG A 1 79 ? -2.381 -6.741 -1.723 1.00 0.00 79 ARG A N 10
ATOM 16045 C CA . ARG A 1 79 ? -1.091 -7.382 -2.115 1.00 0.00 79 ARG A CA 10
ATOM 16046 C C . ARG A 1 79 ? -0.540 -6.699 -3.364 1.00 0.00 79 ARG A C 10
ATOM 16047 O O . ARG A 1 79 ? -1.263 -6.394 -4.294 1.00 0.00 79 ARG A O 10
ATOM 16068 N N . PHE A 1 80 ? 0.743 -6.459 -3.376 1.00 0.00 80 PHE A N 10
ATOM 16069 C CA . PHE A 1 80 ? 1.392 -5.790 -4.546 1.00 0.00 80 PHE A CA 10
ATOM 16070 C C . PHE A 1 80 ? 2.517 -6.673 -5.079 1.00 0.00 80 PHE A C 10
ATOM 16071 O O . PHE A 1 80 ? 3.180 -7.376 -4.338 1.00 0.00 80 PHE A O 10
ATOM 16088 N N . LYS A 1 81 ? 2.726 -6.636 -6.367 1.00 0.00 81 LYS A N 10
ATOM 16089 C CA . LYS A 1 81 ? 3.800 -7.462 -7.001 1.00 0.00 81 LYS A CA 10
ATOM 16090 C C . LYS A 1 81 ? 4.851 -6.534 -7.611 1.00 0.00 81 LYS A C 10
ATOM 16091 O O . LYS A 1 81 ? 4.537 -5.620 -8.353 1.00 0.00 81 LYS A O 10
ATOM 16110 N N . PHE A 1 82 ? 6.097 -6.766 -7.288 1.00 0.00 82 PHE A N 10
ATOM 16111 C CA . PHE A 1 82 ? 7.207 -5.910 -7.818 1.00 0.00 82 PHE A CA 10
ATOM 16112 C C . PHE A 1 82 ? 8.222 -6.779 -8.573 1.00 0.00 82 PHE A C 10
ATOM 16113 O O . PHE A 1 82 ? 7.889 -7.458 -9.524 1.00 0.00 82 PHE A O 10
ATOM 16130 N N . GLU A 1 83 ? 9.460 -6.751 -8.150 1.00 0.00 83 GLU A N 10
ATOM 16131 C CA . GLU A 1 83 ? 10.514 -7.555 -8.829 1.00 0.00 83 GLU A CA 10
ATOM 16132 C C . GLU A 1 83 ? 11.585 -7.928 -7.803 1.00 0.00 83 GLU A C 10
ATOM 16133 O O . GLU A 1 83 ? 12.100 -9.027 -7.799 1.00 0.00 83 GLU A O 10
ATOM 16145 N N . VAL A 1 84 ? 11.922 -7.010 -6.927 1.00 0.00 84 VAL A N 10
ATOM 16146 C CA . VAL A 1 84 ? 12.961 -7.295 -5.888 1.00 0.00 84 VAL A CA 10
ATOM 16147 C C . VAL A 1 84 ? 12.504 -6.742 -4.537 1.00 0.00 84 VAL A C 10
ATOM 16148 O O . VAL A 1 84 ? 11.676 -5.854 -4.461 1.00 0.00 84 VAL A O 10
ATOM 16161 N N . SER A 1 85 ? 13.042 -7.273 -3.477 1.00 0.00 85 SER A N 10
ATOM 16162 C CA . SER A 1 85 ? 12.664 -6.805 -2.110 1.00 0.00 85 SER A CA 10
ATOM 16163 C C . SER A 1 85 ? 13.077 -5.346 -1.915 1.00 0.00 85 SER A C 10
ATOM 16164 O O . SER A 1 85 ? 12.351 -4.554 -1.345 1.00 0.00 85 SER A O 10
ATOM 16172 N N . ALA A 1 86 ? 14.254 -4.998 -2.374 1.00 0.00 86 ALA A N 10
ATOM 16173 C CA . ALA A 1 86 ? 14.761 -3.596 -2.213 1.00 0.00 86 ALA A CA 10
ATOM 16174 C C . ALA A 1 86 ? 13.627 -2.585 -2.423 1.00 0.00 86 ALA A C 10
ATOM 16175 O O . ALA A 1 86 ? 13.458 -1.654 -1.660 1.00 0.00 86 ALA A O 10
ATOM 16182 N N . GLU A 1 87 ? 12.852 -2.769 -3.453 1.00 0.00 87 GLU A N 10
ATOM 16183 C CA . GLU A 1 87 ? 11.727 -1.827 -3.732 1.00 0.00 87 GLU A CA 10
ATOM 16184 C C . GLU A 1 87 ? 10.715 -1.863 -2.581 1.00 0.00 87 GLU A C 10
ATOM 16185 O O . GLU A 1 87 ? 10.102 -0.868 -2.244 1.00 0.00 87 GLU A O 10
ATOM 16197 N N . LYS A 1 88 ? 10.539 -3.006 -1.979 1.00 0.00 88 LYS A N 10
ATOM 16198 C CA . LYS A 1 88 ? 9.568 -3.124 -0.852 1.00 0.00 88 LYS A CA 10
ATOM 16199 C C . LYS A 1 88 ? 10.018 -2.234 0.311 1.00 0.00 88 LYS A C 10
ATOM 16200 O O . LYS A 1 88 ? 9.225 -1.556 0.936 1.00 0.00 88 LYS A O 10
ATOM 16219 N N . LEU A 1 89 ? 11.290 -2.248 0.608 1.00 0.00 89 LEU A N 10
ATOM 16220 C CA . LEU A 1 89 ? 11.809 -1.424 1.742 1.00 0.00 89 LEU A CA 10
ATOM 16221 C C . LEU A 1 89 ? 11.599 0.070 1.457 1.00 0.00 89 LEU A C 10
ATOM 16222 O O . LEU A 1 89 ? 11.101 0.806 2.288 1.00 0.00 89 LEU A O 10
ATOM 16238 N N . ILE A 1 90 ? 11.970 0.517 0.291 1.00 0.00 90 ILE A N 10
ATOM 16239 C CA . ILE A 1 90 ? 11.792 1.961 -0.049 1.00 0.00 90 ILE A CA 10
ATOM 16240 C C . ILE A 1 90 ? 10.299 2.255 -0.204 1.00 0.00 90 ILE A C 10
ATOM 16241 O O . ILE A 1 90 ? 9.791 3.257 0.266 1.00 0.00 90 ILE A O 10
ATOM 16257 N N . PHE A 1 91 ? 9.600 1.383 -0.872 1.00 0.00 91 PHE A N 10
ATOM 16258 C CA . PHE A 1 91 ? 8.142 1.591 -1.081 1.00 0.00 91 PHE A CA 10
ATOM 16259 C C . PHE A 1 91 ? 7.448 1.681 0.277 1.00 0.00 91 PHE A C 10
ATOM 16260 O O . PHE A 1 91 ? 6.657 2.570 0.534 1.00 0.00 91 PHE A O 10
ATOM 16277 N N . GLU A 1 92 ? 7.755 0.762 1.149 1.00 0.00 92 GLU A N 10
ATOM 16278 C CA . GLU A 1 92 ? 7.137 0.767 2.505 1.00 0.00 92 GLU A CA 10
ATOM 16279 C C . GLU A 1 92 ? 7.684 1.950 3.310 1.00 0.00 92 GLU A C 10
ATOM 16280 O O . GLU A 1 92 ? 7.009 2.514 4.151 1.00 0.00 92 GLU A O 10
ATOM 16292 N N . LEU A 1 93 ? 8.912 2.323 3.062 1.00 0.00 93 LEU A N 10
ATOM 16293 C CA . LEU A 1 93 ? 9.516 3.460 3.816 1.00 0.00 93 LEU A CA 10
ATOM 16294 C C . LEU A 1 93 ? 8.740 4.746 3.522 1.00 0.00 93 LEU A C 10
ATOM 16295 O O . LEU A 1 93 ? 8.424 5.518 4.408 1.00 0.00 93 LEU A O 10
ATOM 16311 N N . LYS A 1 94 ? 8.447 4.980 2.274 1.00 0.00 94 LYS A N 10
ATOM 16312 C CA . LYS A 1 94 ? 7.705 6.214 1.887 1.00 0.00 94 LYS A CA 10
ATOM 16313 C C . LYS A 1 94 ? 6.294 6.184 2.474 1.00 0.00 94 LYS A C 10
ATOM 16314 O O . LYS A 1 94 ? 5.789 7.176 2.964 1.00 0.00 94 LYS A O 10
ATOM 16333 N N . THR A 1 95 ? 5.651 5.050 2.414 1.00 0.00 95 THR A N 10
ATOM 16334 C CA . THR A 1 95 ? 4.263 4.944 2.952 1.00 0.00 95 THR A CA 10
ATOM 16335 C C . THR A 1 95 ? 4.272 5.110 4.473 1.00 0.00 95 THR A C 10
ATOM 16336 O O . THR A 1 95 ? 3.396 5.728 5.049 1.00 0.00 95 THR A O 10
ATOM 16347 N N . ARG A 1 96 ? 5.262 4.570 5.127 1.00 0.00 96 ARG A N 10
ATOM 16348 C CA . ARG A 1 96 ? 5.332 4.693 6.613 1.00 0.00 96 ARG A CA 10
ATOM 16349 C C . ARG A 1 96 ? 5.552 6.154 6.995 1.00 0.00 96 ARG A C 10
ATOM 16350 O O . ARG A 1 96 ? 4.992 6.651 7.954 1.00 0.00 96 ARG A O 10
ATOM 16371 N N . ALA A 1 97 ? 6.361 6.842 6.244 1.00 0.00 97 ALA A N 10
ATOM 16372 C CA . ALA A 1 97 ? 6.631 8.275 6.547 1.00 0.00 97 ALA A CA 10
ATOM 16373 C C . ALA A 1 97 ? 5.340 9.078 6.372 1.00 0.00 97 ALA A C 10
ATOM 16374 O O . ALA A 1 97 ? 5.017 9.946 7.160 1.00 0.00 97 ALA A O 10
ATOM 16381 N N . LEU A 1 98 ? 4.599 8.782 5.338 1.00 0.00 98 LEU A N 10
ATOM 16382 C CA . LEU A 1 98 ? 3.321 9.511 5.089 1.00 0.00 98 LEU A CA 10
ATOM 16383 C C . LEU A 1 98 ? 2.334 9.221 6.221 1.00 0.00 98 LEU A C 10
ATOM 16384 O O . LEU A 1 98 ? 1.652 10.100 6.711 1.00 0.00 98 LEU A O 10
ATOM 16400 N N . ALA A 1 99 ? 2.260 7.985 6.630 1.00 0.00 99 ALA A N 10
ATOM 16401 C CA . ALA A 1 99 ? 1.322 7.604 7.727 1.00 0.00 99 ALA A CA 10
ATOM 16402 C C . ALA A 1 99 ? 1.836 8.144 9.063 1.00 0.00 99 ALA A C 10
ATOM 16403 O O . ALA A 1 99 ? 1.103 8.729 9.839 1.00 0.00 99 ALA A O 10
ATOM 16410 N N . ARG A 1 100 ? 3.097 7.941 9.335 1.00 0.00 100 ARG A N 10
ATOM 16411 C CA . ARG A 1 100 ? 3.680 8.427 10.620 1.00 0.00 100 ARG A CA 10
ATOM 16412 C C . ARG A 1 100 ? 3.675 9.955 10.652 1.00 0.00 100 ARG A C 10
ATOM 16413 O O . ARG A 1 100 ? 3.353 10.566 11.654 1.00 0.00 100 ARG A O 10
ATOM 16434 N N . LEU A 1 101 ? 4.041 10.578 9.562 1.00 0.00 101 LEU A N 10
ATOM 16435 C CA . LEU A 1 101 ? 4.074 12.072 9.519 1.00 0.00 101 LEU A CA 10
ATOM 16436 C C . LEU A 1 101 ? 2.828 12.599 8.813 1.00 0.00 101 LEU A C 10
ATOM 16437 O O . LEU A 1 101 ? 2.470 12.162 7.735 1.00 0.00 101 LEU A O 10
ATOM 16453 N N . GLU A 1 102 ? 2.169 13.541 9.426 1.00 0.00 102 GLU A N 10
ATOM 16454 C CA . GLU A 1 102 ? 0.942 14.126 8.820 1.00 0.00 102 GLU A CA 10
ATOM 16455 C C . GLU A 1 102 ? 1.334 15.323 7.947 1.00 0.00 102 GLU A C 10
ATOM 16456 O O . GLU A 1 102 ? 0.541 15.833 7.177 1.00 0.00 102 GLU A O 10
ATOM 16468 N N . HIS A 1 103 ? 2.557 15.778 8.062 1.00 0.00 103 HIS A N 10
ATOM 16469 C CA . HIS A 1 103 ? 3.001 16.945 7.235 1.00 0.00 103 HIS A CA 10
ATOM 16470 C C . HIS A 1 103 ? 4.506 16.860 6.966 1.00 0.00 103 HIS A C 10
ATOM 16471 O O . HIS A 1 103 ? 5.232 16.145 7.632 1.00 0.00 103 HIS A O 10
ATOM 16485 N N . HIS A 1 104 ? 4.969 17.591 5.986 1.00 0.00 104 HIS A N 10
ATOM 16486 C CA . HIS A 1 104 ? 6.422 17.575 5.641 1.00 0.00 104 HIS A CA 10
ATOM 16487 C C . HIS A 1 104 ? 7.166 18.634 6.458 1.00 0.00 104 HIS A C 10
ATOM 16488 O O . HIS A 1 104 ? 6.905 19.819 6.360 1.00 0.00 104 HIS A O 10
ATOM 16502 N N . HIS A 1 105 ? 8.098 18.200 7.263 1.00 0.00 105 HIS A N 10
ATOM 16503 C CA . HIS A 1 105 ? 8.892 19.145 8.103 1.00 0.00 105 HIS A CA 10
ATOM 16504 C C . HIS A 1 105 ? 10.220 19.444 7.402 1.00 0.00 105 HIS A C 10
ATOM 16505 O O . HIS A 1 105 ? 11.113 20.050 7.961 1.00 0.00 105 HIS A O 10
ATOM 16519 N N . HIS A 1 106 ? 10.343 19.026 6.171 1.00 0.00 106 HIS A N 10
ATOM 16520 C CA . HIS A 1 106 ? 11.598 19.284 5.406 1.00 0.00 106 HIS A CA 10
ATOM 16521 C C . HIS A 1 106 ? 11.803 20.794 5.267 1.00 0.00 106 HIS A C 10
ATOM 16522 O O . HIS A 1 106 ? 12.908 21.297 5.349 1.00 0.00 106 HIS A O 10
ATOM 16536 N N . HIS A 1 107 ? 10.737 21.517 5.048 1.00 0.00 107 HIS A N 10
ATOM 16537 C CA . HIS A 1 107 ? 10.851 22.994 4.888 1.00 0.00 107 HIS A CA 10
ATOM 16538 C C . HIS A 1 107 ? 11.164 23.642 6.238 1.00 0.00 107 HIS A C 10
ATOM 16539 O O . HIS A 1 107 ? 10.568 23.329 7.252 1.00 0.00 107 HIS A O 10
ATOM 16553 N N . HIS A 1 108 ? 12.106 24.543 6.247 1.00 0.00 108 HIS A N 10
ATOM 16554 C CA . HIS A 1 108 ? 12.494 25.235 7.513 1.00 0.00 108 HIS A CA 10
ATOM 16555 C C . HIS A 1 108 ? 11.676 26.519 7.669 1.00 0.00 108 HIS A C 10
ATOM 16556 O O . HIS A 1 108 ? 12.202 27.470 8.221 1.00 0.00 108 HIS A O 10
ATOM 16571 N N . MET A 1 1 ? 2.238 11.744 33.690 1.00 0.00 1 MET A N 11
ATOM 16572 C CA . MET A 1 1 ? 2.808 11.145 32.450 1.00 0.00 1 MET A CA 11
ATOM 16573 C C . MET A 1 1 ? 2.655 9.625 32.502 1.00 0.00 1 MET A C 11
ATOM 16574 O O . MET A 1 1 ? 3.281 8.952 33.293 1.00 0.00 1 MET A O 11
ATOM 16590 N N . SER A 1 2 ? 1.817 9.092 31.653 1.00 0.00 2 SER A N 11
ATOM 16591 C CA . SER A 1 2 ? 1.595 7.615 31.624 1.00 0.00 2 SER A CA 11
ATOM 16592 C C . SER A 1 2 ? 1.038 7.190 30.263 1.00 0.00 2 SER A C 11
ATOM 16593 O O . SER A 1 2 ? 0.558 7.995 29.490 1.00 0.00 2 SER A O 11
ATOM 16601 N N . ASN A 1 3 ? 1.108 5.917 29.977 1.00 0.00 3 ASN A N 11
ATOM 16602 C CA . ASN A 1 3 ? 0.598 5.392 28.674 1.00 0.00 3 ASN A CA 11
ATOM 16603 C C . ASN A 1 3 ? -0.889 5.071 28.798 1.00 0.00 3 ASN A C 11
ATOM 16604 O O . ASN A 1 3 ? -1.293 4.225 29.568 1.00 0.00 3 ASN A O 11
ATOM 16615 N N . GLN A 1 4 ? -1.695 5.759 28.037 1.00 0.00 4 GLN A N 11
ATOM 16616 C CA . GLN A 1 4 ? -3.173 5.539 28.075 1.00 0.00 4 GLN A CA 11
ATOM 16617 C C . GLN A 1 4 ? -3.534 4.411 27.105 1.00 0.00 4 GLN A C 11
ATOM 16618 O O . GLN A 1 4 ? -4.677 4.021 26.990 1.00 0.00 4 GLN A O 11
ATOM 16632 N N . THR A 1 5 ? -2.554 3.897 26.416 1.00 0.00 5 THR A N 11
ATOM 16633 C CA . THR A 1 5 ? -2.779 2.786 25.443 1.00 0.00 5 THR A CA 11
ATOM 16634 C C . THR A 1 5 ? -3.984 3.085 24.557 1.00 0.00 5 THR A C 11
ATOM 16635 O O . THR A 1 5 ? -4.210 4.204 24.151 1.00 0.00 5 THR A O 11
ATOM 16646 N N . CYS A 1 6 ? -4.750 2.076 24.252 1.00 0.00 6 CYS A N 11
ATOM 16647 C CA . CYS A 1 6 ? -5.942 2.262 23.385 1.00 0.00 6 CYS A CA 11
ATOM 16648 C C . CYS A 1 6 ? -6.931 1.117 23.602 1.00 0.00 6 CYS A C 11
ATOM 16649 O O . CYS A 1 6 ? -6.688 0.203 24.364 1.00 0.00 6 CYS A O 11
ATOM 16657 N N . VAL A 1 7 ? -8.052 1.182 22.940 1.00 0.00 7 VAL A N 11
ATOM 16658 C CA . VAL A 1 7 ? -9.090 0.123 23.094 1.00 0.00 7 VAL A CA 11
ATOM 16659 C C . VAL A 1 7 ? -8.604 -1.162 22.423 1.00 0.00 7 VAL A C 11
ATOM 16660 O O . VAL A 1 7 ? -9.057 -2.243 22.732 1.00 0.00 7 VAL A O 11
ATOM 16673 N N . GLU A 1 8 ? -7.683 -1.039 21.505 1.00 0.00 8 GLU A N 11
ATOM 16674 C CA . GLU A 1 8 ? -7.148 -2.237 20.794 1.00 0.00 8 GLU A CA 11
ATOM 16675 C C . GLU A 1 8 ? -6.041 -2.880 21.627 1.00 0.00 8 GLU A C 11
ATOM 16676 O O . GLU A 1 8 ? -5.036 -2.271 21.926 1.00 0.00 8 GLU A O 11
ATOM 16688 N N . ASN A 1 9 ? -6.225 -4.116 21.997 1.00 0.00 9 ASN A N 11
ATOM 16689 C CA . ASN A 1 9 ? -5.194 -4.831 22.804 1.00 0.00 9 ASN A CA 11
ATOM 16690 C C . ASN A 1 9 ? -5.283 -6.332 22.513 1.00 0.00 9 ASN A C 11
ATOM 16691 O O . ASN A 1 9 ? -4.293 -6.983 22.251 1.00 0.00 9 ASN A O 11
ATOM 16702 N N . GLU A 1 10 ? -6.469 -6.879 22.572 1.00 0.00 10 GLU A N 11
ATOM 16703 C CA . GLU A 1 10 ? -6.658 -8.342 22.321 1.00 0.00 10 GLU A CA 11
ATOM 16704 C C . GLU A 1 10 ? -6.495 -8.664 20.834 1.00 0.00 10 GLU A C 11
ATOM 16705 O O . GLU A 1 10 ? -6.763 -7.852 19.973 1.00 0.00 10 GLU A O 11
ATOM 16717 N N . VAL A 1 11 ? -6.041 -9.857 20.549 1.00 0.00 11 VAL A N 11
ATOM 16718 C CA . VAL A 1 11 ? -5.824 -10.285 19.135 1.00 0.00 11 VAL A CA 11
ATOM 16719 C C . VAL A 1 11 ? -7.160 -10.549 18.448 1.00 0.00 11 VAL A C 11
ATOM 16720 O O . VAL A 1 11 ? -8.033 -11.203 18.980 1.00 0.00 11 VAL A O 11
ATOM 16733 N N . CYS A 1 12 ? -7.315 -10.024 17.265 1.00 0.00 12 CYS A N 11
ATOM 16734 C CA . CYS A 1 12 ? -8.586 -10.203 16.503 1.00 0.00 12 CYS A CA 11
ATOM 16735 C C . CYS A 1 12 ? -8.473 -11.389 15.550 1.00 0.00 12 CYS A C 11
ATOM 16736 O O . CYS A 1 12 ? -7.443 -11.637 14.956 1.00 0.00 12 CYS A O 11
ATOM 16744 N N . GLU A 1 13 ? -9.546 -12.112 15.403 1.00 0.00 13 GLU A N 11
ATOM 16745 C CA . GLU A 1 13 ? -9.554 -13.291 14.492 1.00 0.00 13 GLU A CA 11
ATOM 16746 C C . GLU A 1 13 ? -10.998 -13.666 14.156 1.00 0.00 13 GLU A C 11
ATOM 16747 O O . GLU A 1 13 ? -11.586 -14.538 14.765 1.00 0.00 13 GLU A O 11
ATOM 16759 N N . ALA A 1 14 ? -11.569 -13.009 13.182 1.00 0.00 14 ALA A N 11
ATOM 16760 C CA . ALA A 1 14 ? -12.975 -13.313 12.780 1.00 0.00 14 ALA A CA 11
ATOM 16761 C C . ALA A 1 14 ? -12.993 -14.495 11.816 1.00 0.00 14 ALA A C 11
ATOM 16762 O O . ALA A 1 14 ? -12.625 -14.383 10.664 1.00 0.00 14 ALA A O 11
ATOM 16769 N N . CYS A 1 15 ? -13.426 -15.625 12.302 1.00 0.00 15 CYS A N 11
ATOM 16770 C CA . CYS A 1 15 ? -13.496 -16.858 11.464 1.0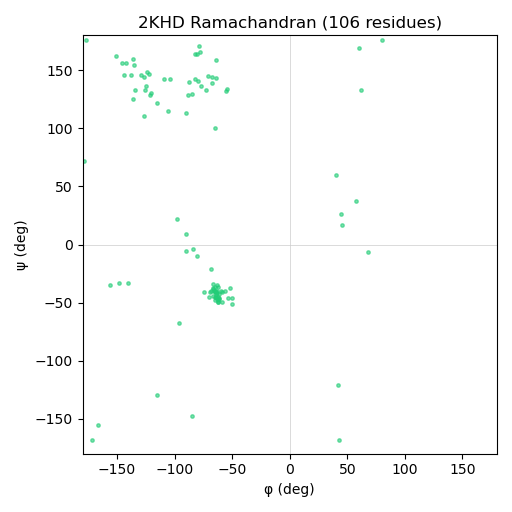0 0.00 15 CYS A CA 11
ATOM 16771 C C . CYS A 1 15 ? -12.248 -16.959 10.586 1.00 0.00 15 CYS A C 11
ATOM 16772 O O . CYS A 1 15 ? -12.327 -17.022 9.377 1.00 0.00 15 CYS A O 11
ATOM 16780 N N . GLY A 1 16 ? -11.099 -16.959 11.206 1.00 0.00 16 GLY A N 11
ATOM 16781 C CA . GLY A 1 16 ? -9.815 -17.041 10.450 1.00 0.00 16 GLY A CA 11
ATOM 16782 C C . GLY A 1 16 ? -9.678 -18.399 9.773 1.00 0.00 16 GLY A C 11
ATOM 16783 O O . GLY A 1 16 ? -10.034 -19.423 10.318 1.00 0.00 16 GLY A O 11
ATOM 16787 N N . CYS A 1 17 ? -9.153 -18.394 8.580 1.00 0.00 17 CYS A N 11
ATOM 16788 C CA . CYS A 1 17 ? -8.963 -19.657 7.814 1.00 0.00 17 CYS A CA 11
ATOM 16789 C C . CYS A 1 17 ? -7.591 -20.246 8.118 1.00 0.00 17 CYS A C 11
ATOM 16790 O O . CYS A 1 17 ? -6.614 -19.541 8.263 1.00 0.00 17 CYS A O 11
ATOM 16798 N N . ALA A 1 18 ? -7.522 -21.541 8.208 1.00 0.00 18 ALA A N 11
ATOM 16799 C CA . ALA A 1 18 ? -6.229 -22.210 8.498 1.00 0.00 18 ALA A CA 11
ATOM 16800 C C . ALA A 1 18 ? -5.382 -22.250 7.227 1.00 0.00 18 ALA A C 11
ATOM 16801 O O . ALA A 1 18 ? -4.461 -21.481 7.059 1.00 0.00 18 ALA A O 11
ATOM 16808 N N . GLY A 1 19 ? -5.690 -23.161 6.341 1.00 0.00 19 GLY A N 11
ATOM 16809 C CA . GLY A 1 19 ? -4.908 -23.299 5.075 1.00 0.00 19 GLY A CA 11
ATOM 16810 C C . GLY A 1 19 ? -5.418 -22.335 4.004 1.00 0.00 19 GLY A C 11
ATOM 16811 O O . GLY A 1 19 ? -6.603 -22.190 3.782 1.00 0.00 19 GLY A O 11
ATOM 16815 N N . GLU A 1 20 ? -4.503 -21.686 3.339 1.00 0.00 20 GLU A N 11
ATOM 16816 C CA . GLU A 1 20 ? -4.865 -20.720 2.267 1.00 0.00 20 GLU A CA 11
ATOM 16817 C C . GLU A 1 20 ? -5.390 -21.470 1.043 1.00 0.00 20 GLU A C 11
ATOM 16818 O O . GLU A 1 20 ? -5.052 -22.609 0.801 1.00 0.00 20 GLU A O 11
ATOM 16830 N N . ILE A 1 21 ? -6.220 -20.814 0.282 1.00 0.00 21 ILE A N 11
ATOM 16831 C CA . ILE A 1 21 ? -6.811 -21.432 -0.943 1.00 0.00 21 ILE A CA 11
ATOM 16832 C C . ILE A 1 21 ? -5.916 -21.116 -2.145 1.00 0.00 21 ILE A C 11
ATOM 16833 O O . ILE A 1 21 ? -6.140 -21.585 -3.239 1.00 0.00 21 ILE A O 11
ATOM 16849 N N . GLY A 1 22 ? -4.897 -20.331 -1.926 1.00 0.00 22 GLY A N 11
ATOM 16850 C CA . GLY A 1 22 ? -3.945 -19.970 -3.019 1.00 0.00 22 GLY A CA 11
ATOM 16851 C C . GLY A 1 22 ? -4.652 -19.174 -4.115 1.00 0.00 22 GLY A C 11
ATOM 16852 O O . GLY A 1 22 ? -5.424 -19.703 -4.885 1.00 0.00 22 GLY A O 11
ATOM 16856 N N . PHE A 1 23 ? -4.373 -17.897 -4.177 1.00 0.00 23 PHE A N 11
ATOM 16857 C CA . PHE A 1 23 ? -4.997 -17.017 -5.209 1.00 0.00 23 PHE A CA 11
ATOM 16858 C C . PHE A 1 23 ? -4.326 -17.230 -6.566 1.00 0.00 23 PHE A C 11
ATOM 16859 O O . PHE A 1 23 ? -3.451 -18.056 -6.720 1.00 0.00 23 PHE A O 11
ATOM 16876 N N . ILE A 1 24 ? -4.754 -16.492 -7.553 1.00 0.00 24 ILE A N 11
ATOM 16877 C CA . ILE A 1 24 ? -4.174 -16.638 -8.919 1.00 0.00 24 ILE A CA 11
ATOM 16878 C C . ILE A 1 24 ? -2.708 -16.220 -8.901 1.00 0.00 24 ILE A C 11
ATOM 16879 O O . ILE A 1 24 ? -1.869 -16.876 -9.480 1.00 0.00 24 ILE A O 11
ATOM 16895 N N . ILE A 1 25 ? -2.399 -15.135 -8.247 1.00 0.00 25 ILE A N 11
ATOM 16896 C CA . ILE A 1 25 ? -0.983 -14.665 -8.198 1.00 0.00 25 ILE A CA 11
ATOM 16897 C C . ILE A 1 25 ? -0.209 -15.468 -7.149 1.00 0.00 25 ILE A C 11
ATOM 16898 O O . ILE A 1 25 ? -0.598 -15.571 -6.004 1.00 0.00 25 ILE A O 11
ATOM 16914 N N . ARG A 1 26 ? 0.880 -16.058 -7.567 1.00 0.00 26 ARG A N 11
ATOM 16915 C CA . ARG A 1 26 ? 1.711 -16.893 -6.650 1.00 0.00 26 ARG A CA 11
ATOM 16916 C C . ARG A 1 26 ? 2.558 -16.012 -5.739 1.00 0.00 26 ARG A C 11
ATOM 16917 O O . ARG A 1 26 ? 3.204 -15.079 -6.171 1.00 0.00 26 ARG A O 11
ATOM 16938 N N . GLU A 1 27 ? 2.547 -16.323 -4.473 1.00 0.00 27 GLU A N 11
ATOM 16939 C CA . GLU A 1 27 ? 3.333 -15.541 -3.478 1.00 0.00 27 GLU A CA 11
ATOM 16940 C C . GLU A 1 27 ? 4.805 -15.927 -3.539 1.00 0.00 27 GLU A C 11
ATOM 16941 O O . GLU A 1 27 ? 5.160 -17.057 -3.808 1.00 0.00 27 GLU A O 11
ATOM 16953 N N . GLY A 1 28 ? 5.660 -14.979 -3.280 1.00 0.00 28 GLY A N 11
ATOM 16954 C CA . GLY A 1 28 ? 7.122 -15.252 -3.306 1.00 0.00 28 GLY A CA 11
ATOM 16955 C C . GLY A 1 28 ? 7.900 -14.010 -2.871 1.00 0.00 28 GLY A C 11
ATOM 16956 O O . GLY A 1 28 ? 7.344 -13.026 -2.426 1.00 0.00 28 GLY A O 11
ATOM 16960 N N . ASP A 1 29 ? 9.195 -14.073 -2.995 1.00 0.00 29 ASP A N 11
ATOM 16961 C CA . ASP A 1 29 ? 10.062 -12.930 -2.596 1.00 0.00 29 ASP A CA 11
ATOM 16962 C C . ASP A 1 29 ? 9.824 -11.763 -3.554 1.00 0.00 29 ASP A C 11
ATOM 16963 O O . ASP A 1 29 ? 10.194 -10.640 -3.280 1.00 0.00 29 ASP A O 11
ATOM 16972 N N . ASP A 1 30 ? 9.215 -12.031 -4.680 1.00 0.00 30 ASP A N 11
ATOM 16973 C CA . ASP A 1 30 ? 8.943 -10.956 -5.681 1.00 0.00 30 ASP A CA 11
ATOM 16974 C C . ASP A 1 30 ? 7.595 -10.305 -5.372 1.00 0.00 30 ASP A C 11
ATOM 16975 O O . ASP A 1 30 ? 7.151 -9.419 -6.074 1.00 0.00 30 ASP A O 11
ATOM 16984 N N . VAL A 1 31 ? 6.947 -10.733 -4.314 1.00 0.00 31 VAL A N 11
ATOM 16985 C CA . VAL A 1 31 ? 5.624 -10.145 -3.929 1.00 0.00 31 VAL A CA 11
ATOM 16986 C C . VAL A 1 31 ? 5.685 -9.615 -2.499 1.00 0.00 31 VAL A C 11
ATOM 16987 O O . VAL A 1 31 ? 6.163 -10.271 -1.598 1.00 0.00 31 VAL A O 11
ATOM 17000 N N . ALA A 1 32 ? 5.188 -8.419 -2.298 1.00 0.00 32 ALA A N 11
ATOM 17001 C CA . ALA A 1 32 ? 5.190 -7.799 -0.935 1.00 0.00 32 ALA A CA 11
ATOM 17002 C C . ALA A 1 32 ? 3.758 -7.567 -0.462 1.00 0.00 32 ALA A C 11
ATOM 17003 O O . ALA A 1 32 ? 2.849 -7.355 -1.241 1.00 0.00 32 ALA A O 11
ATOM 17010 N N . GLU A 1 33 ? 3.571 -7.611 0.827 1.00 0.00 33 GLU A N 11
ATOM 17011 C CA . GLU A 1 33 ? 2.218 -7.405 1.425 1.00 0.00 33 GLU A CA 11
ATOM 17012 C C . GLU A 1 33 ? 2.072 -5.968 1.908 1.00 0.00 33 GLU A C 11
ATOM 17013 O O . GLU A 1 33 ? 2.994 -5.375 2.428 1.00 0.00 33 GLU A O 11
ATOM 17025 N N . VAL A 1 34 ? 0.901 -5.413 1.737 1.00 0.00 34 VAL A N 11
ATOM 17026 C CA . VAL A 1 34 ? 0.638 -4.007 2.174 1.00 0.00 34 VAL A CA 11
ATOM 17027 C C . VAL A 1 34 ? -0.583 -3.979 3.089 1.00 0.00 34 VAL A C 11
ATOM 17028 O O . VAL A 1 34 ? -1.602 -4.581 2.815 1.00 0.00 34 VAL A O 11
ATOM 17041 N N . SER A 1 35 ? -0.476 -3.271 4.179 1.00 0.00 35 SER A N 11
ATOM 17042 C CA . SER A 1 35 ? -1.611 -3.170 5.145 1.00 0.00 35 SER A CA 11
ATOM 17043 C C . SER A 1 35 ? -1.754 -1.735 5.639 1.00 0.00 35 SER A C 11
ATOM 17044 O O . SER A 1 35 ? -0.807 -1.113 6.078 1.00 0.00 35 SER A O 11
ATOM 17052 N N . LEU A 1 36 ? -2.950 -1.215 5.569 1.00 0.00 36 LEU A N 11
ATOM 17053 C CA . LEU A 1 36 ? -3.214 0.179 6.030 1.00 0.00 36 LEU A CA 11
ATOM 17054 C C . LEU A 1 36 ? -4.386 0.181 7.007 1.00 0.00 36 LEU A C 11
ATOM 17055 O O . LEU A 1 36 ? -5.369 -0.510 6.827 1.00 0.00 36 LEU A O 11
ATOM 17071 N N . PHE A 1 37 ? -4.278 0.967 8.042 1.00 0.00 37 PHE A N 11
ATOM 17072 C CA . PHE A 1 37 ? -5.364 1.051 9.062 1.00 0.00 37 PHE A CA 11
ATOM 17073 C C . PHE A 1 37 ? -5.558 2.497 9.503 1.00 0.00 37 PHE A C 11
ATOM 17074 O O . PHE A 1 37 ? -4.634 3.285 9.545 1.00 0.00 37 PHE A O 11
ATOM 17091 N N . GLY A 1 38 ? -6.770 2.835 9.839 1.00 0.00 38 GLY A N 11
ATOM 17092 C CA . GLY A 1 38 ? -7.080 4.220 10.291 1.00 0.00 38 GLY A CA 11
ATOM 17093 C C . GLY A 1 38 ? -8.556 4.531 10.036 1.00 0.00 38 GLY A C 11
ATOM 17094 O O . GLY A 1 38 ? -9.066 4.358 8.947 1.00 0.00 38 GLY A O 11
ATOM 17098 N N . SER A 1 39 ? -9.237 4.997 11.047 1.00 0.00 39 SER A N 11
ATOM 17099 C CA . SER A 1 39 ? -10.678 5.341 10.908 1.00 0.00 39 SER A CA 11
ATOM 17100 C C . SER A 1 39 ? -11.427 4.205 10.214 1.00 0.00 39 SER A C 11
ATOM 17101 O O . SER A 1 39 ? -11.118 3.047 10.393 1.00 0.00 39 SER A O 11
ATOM 17109 N N . ASP A 1 40 ? -12.425 4.538 9.442 1.00 0.00 40 ASP A N 11
ATOM 17110 C CA . ASP A 1 40 ? -13.229 3.493 8.743 1.00 0.00 40 ASP A CA 11
ATOM 17111 C C . ASP A 1 40 ? -12.585 3.130 7.404 1.00 0.00 40 ASP A C 11
ATOM 17112 O O . ASP A 1 40 ? -11.534 3.620 7.051 1.00 0.00 40 ASP A O 11
ATOM 17121 N N . LYS A 1 41 ? -13.220 2.255 6.671 1.00 0.00 41 LYS A N 11
ATOM 17122 C CA . LYS A 1 41 ? -12.672 1.812 5.354 1.00 0.00 41 LYS A CA 11
ATOM 17123 C C . LYS A 1 41 ? -12.591 3.001 4.391 1.00 0.00 41 LYS A C 11
ATOM 17124 O O . LYS A 1 41 ? -11.636 3.147 3.657 1.00 0.00 41 LYS A O 11
ATOM 17143 N N . ALA A 1 42 ? -13.600 3.831 4.377 1.00 0.00 42 ALA A N 11
ATOM 17144 C CA . ALA A 1 42 ? -13.619 5.002 3.447 1.00 0.00 42 ALA A CA 11
ATOM 17145 C C . ALA A 1 42 ? -12.302 5.770 3.557 1.00 0.00 42 ALA A C 11
ATOM 17146 O O . ALA A 1 42 ? -11.741 6.201 2.571 1.00 0.00 42 ALA A O 11
ATOM 17153 N N . HIS A 1 43 ? -11.818 5.941 4.753 1.00 0.00 43 HIS A N 11
ATOM 17154 C CA . HIS A 1 43 ? -10.541 6.680 4.970 1.00 0.00 43 HIS A CA 11
ATOM 17155 C C . HIS A 1 43 ? -9.389 5.918 4.314 1.00 0.00 43 HIS A C 11
ATOM 17156 O O . HIS A 1 43 ? -8.512 6.499 3.705 1.00 0.00 43 HIS A O 11
ATOM 17170 N N . LEU A 1 44 ? -9.385 4.622 4.447 1.00 0.00 44 LEU A N 11
ATOM 17171 C CA . LEU A 1 44 ? -8.298 3.790 3.854 1.00 0.00 44 LEU A CA 11
ATOM 17172 C C . LEU A 1 44 ? -8.334 3.908 2.333 1.00 0.00 44 LEU A C 11
ATOM 17173 O O . LEU A 1 44 ? -7.311 3.971 1.685 1.00 0.00 44 LEU A O 11
ATOM 17189 N N . GLU A 1 45 ? -9.507 3.920 1.766 1.00 0.00 45 GLU A N 11
ATOM 17190 C CA . GLU A 1 45 ? -9.635 4.016 0.282 1.00 0.00 45 GLU A CA 11
ATOM 17191 C C . GLU A 1 45 ? -9.053 5.348 -0.195 1.00 0.00 45 GLU A C 11
ATOM 17192 O O . GLU A 1 45 ? -8.404 5.422 -1.221 1.00 0.00 45 GLU A O 11
ATOM 17204 N N . GLY A 1 46 ? -9.290 6.397 0.544 1.00 0.00 46 GLY A N 11
ATOM 17205 C CA . GLY A 1 46 ? -8.769 7.739 0.153 1.00 0.00 46 GLY A CA 11
ATOM 17206 C C . GLY A 1 46 ? -7.242 7.710 0.133 1.00 0.00 46 GLY A C 11
ATOM 17207 O O . GLY A 1 46 ? -6.615 8.251 -0.752 1.00 0.00 46 GLY A O 11
ATOM 17211 N N . LYS A 1 47 ? -6.646 7.088 1.113 1.00 0.00 47 LYS A N 11
ATOM 17212 C CA . LYS A 1 47 ? -5.158 7.019 1.175 1.00 0.00 47 LYS A CA 11
ATOM 17213 C C . LYS A 1 47 ? -4.669 5.868 0.293 1.00 0.00 47 LYS A C 11
ATOM 17214 O O . LYS A 1 47 ? -3.517 5.808 -0.084 1.00 0.00 47 LYS A O 11
ATOM 17233 N N . LEU A 1 48 ? -5.544 4.960 -0.036 1.00 0.00 48 LEU A N 11
ATOM 17234 C CA . LEU A 1 48 ? -5.157 3.809 -0.896 1.00 0.00 48 LEU A CA 11
ATOM 17235 C C . LEU A 1 48 ? -4.752 4.334 -2.273 1.00 0.00 48 LEU A C 11
ATOM 17236 O O . LEU A 1 48 ? -3.825 3.849 -2.889 1.00 0.00 48 LEU A O 11
ATOM 17252 N N . ALA A 1 49 ? -5.470 5.309 -2.761 1.00 0.00 49 ALA A N 11
ATOM 17253 C CA . ALA A 1 49 ? -5.173 5.881 -4.109 1.00 0.00 49 ALA A CA 11
ATOM 17254 C C . ALA A 1 49 ? -3.734 6.401 -4.140 1.00 0.00 49 ALA A C 11
ATOM 17255 O O . ALA A 1 49 ? -3.026 6.224 -5.109 1.00 0.00 49 ALA A O 11
ATOM 17262 N N . GLU A 1 50 ? -3.305 7.040 -3.086 1.00 0.00 50 GLU A N 11
ATOM 17263 C CA . GLU A 1 50 ? -1.912 7.578 -3.038 1.00 0.00 50 GLU A CA 11
ATOM 17264 C C . GLU A 1 50 ? -0.923 6.412 -2.970 1.00 0.00 50 GLU A C 11
ATOM 17265 O O . GLU A 1 50 ? 0.145 6.461 -3.541 1.00 0.00 50 GLU A O 11
ATOM 17277 N N . TYR A 1 51 ? -1.272 5.375 -2.261 1.00 0.00 51 TYR A N 11
ATOM 17278 C CA . TYR A 1 51 ? -0.363 4.195 -2.125 1.00 0.00 51 TYR A CA 11
ATOM 17279 C C . TYR A 1 51 ? -0.115 3.580 -3.503 1.00 0.00 51 TYR A C 11
ATOM 17280 O O . TYR A 1 51 ? 0.997 3.234 -3.844 1.00 0.00 51 TYR A O 11
ATOM 17298 N N . ILE A 1 52 ? -1.148 3.442 -4.287 1.00 0.00 52 ILE A N 11
ATOM 17299 C CA . ILE A 1 52 ? -1.000 2.851 -5.649 1.00 0.00 52 ILE A CA 11
ATOM 17300 C C . ILE A 1 52 ? -0.120 3.768 -6.496 1.00 0.00 52 ILE A C 11
ATOM 17301 O O . ILE A 1 52 ? 0.726 3.321 -7.243 1.00 0.00 52 ILE A O 11
ATOM 17317 N N . SER A 1 53 ? -0.342 5.047 -6.391 1.00 0.00 53 SER A N 11
ATOM 17318 C CA . SER A 1 53 ? 0.442 6.032 -7.187 1.00 0.00 53 SER A CA 11
ATOM 17319 C C . SER A 1 53 ? 1.923 5.877 -6.854 1.00 0.00 53 SER A C 11
ATOM 17320 O O . SER A 1 53 ? 2.769 5.904 -7.722 1.00 0.00 53 SER A O 11
ATOM 17328 N N . LEU A 1 54 ? 2.229 5.718 -5.600 1.00 0.00 54 LEU A N 11
ATOM 17329 C CA . LEU A 1 54 ? 3.648 5.559 -5.175 1.00 0.00 54 LEU A CA 11
ATOM 17330 C C . LEU A 1 54 ? 4.217 4.281 -5.789 1.00 0.00 54 LEU A C 11
ATOM 17331 O O . LEU A 1 54 ? 5.349 4.245 -6.226 1.00 0.00 54 LEU A O 11
ATOM 17347 N N . ALA A 1 55 ? 3.438 3.235 -5.804 1.00 0.00 55 ALA A N 11
ATOM 17348 C CA . ALA A 1 55 ? 3.909 1.934 -6.368 1.00 0.00 55 ALA A CA 11
ATOM 17349 C C . ALA A 1 55 ? 4.145 2.071 -7.873 1.00 0.00 55 ALA A C 11
ATOM 17350 O O . ALA A 1 55 ? 5.082 1.520 -8.413 1.00 0.00 55 ALA A O 11
ATOM 17357 N N . LYS A 1 56 ? 3.297 2.795 -8.550 1.00 0.00 56 LYS A N 11
ATOM 17358 C CA . LYS A 1 56 ? 3.455 2.975 -10.024 1.00 0.00 56 LYS A CA 11
ATOM 17359 C C . LYS A 1 56 ? 4.743 3.739 -10.316 1.00 0.00 56 LYS A C 11
ATOM 17360 O O . LYS A 1 56 ? 5.462 3.428 -11.241 1.00 0.00 56 LYS A O 11
ATOM 17379 N N . GLN A 1 57 ? 5.026 4.746 -9.537 1.00 0.00 57 GLN A N 11
ATOM 17380 C CA . GLN A 1 57 ? 6.258 5.551 -9.760 1.00 0.00 57 GLN A CA 11
ATOM 17381 C C . GLN A 1 57 ? 7.480 4.648 -9.601 1.00 0.00 57 GLN A C 11
ATOM 17382 O O . GLN A 1 57 ? 8.388 4.669 -10.405 1.00 0.00 57 GLN A O 11
ATOM 17396 N N . VAL A 1 58 ? 7.495 3.859 -8.563 1.00 0.00 58 VAL A N 11
ATOM 17397 C CA . VAL A 1 58 ? 8.639 2.935 -8.318 1.00 0.00 58 VAL A CA 11
ATOM 17398 C C . VAL A 1 58 ? 8.676 1.876 -9.420 1.00 0.00 58 VAL A C 11
ATOM 17399 O O . VAL A 1 58 ? 9.719 1.555 -9.951 1.00 0.00 58 VAL A O 11
ATOM 17412 N N . TYR A 1 59 ? 7.536 1.329 -9.760 1.00 0.00 59 TYR A N 11
ATOM 17413 C CA . TYR A 1 59 ? 7.474 0.280 -10.827 1.00 0.00 59 TYR A CA 11
ATOM 17414 C C . TYR A 1 59 ? 6.229 0.489 -11.698 1.00 0.00 59 TYR A C 11
ATOM 17415 O O . TYR A 1 59 ? 5.108 0.437 -11.235 1.00 0.00 59 TYR A O 11
ATOM 17433 N N . ALA A 1 60 ? 6.439 0.731 -12.965 1.00 0.00 60 ALA A N 11
ATOM 17434 C CA . ALA A 1 60 ? 5.305 0.955 -13.913 1.00 0.00 60 ALA A CA 11
ATOM 17435 C C . ALA A 1 60 ? 4.541 -0.346 -14.167 1.00 0.00 60 ALA A C 11
ATOM 17436 O O . ALA A 1 60 ? 5.097 -1.423 -14.146 1.00 0.00 60 ALA A O 11
ATOM 17443 N N . ASN A 1 61 ? 3.264 -0.224 -14.419 1.00 0.00 61 ASN A N 11
ATOM 17444 C CA . ASN A 1 61 ? 2.409 -1.417 -14.691 1.00 0.00 61 ASN A CA 11
ATOM 17445 C C . ASN A 1 61 ? 2.418 -2.328 -13.465 1.00 0.00 61 ASN A C 11
ATOM 17446 O O . ASN A 1 61 ? 2.514 -3.533 -13.569 1.00 0.00 61 ASN A O 11
ATOM 17457 N N . VAL A 1 62 ? 2.319 -1.737 -12.304 1.00 0.00 62 VAL A N 11
ATOM 17458 C CA . VAL A 1 62 ? 2.321 -2.522 -11.038 1.00 0.00 62 VAL A CA 11
ATOM 17459 C C . VAL A 1 62 ? 0.940 -3.112 -10.777 1.00 0.00 62 VAL A C 11
ATOM 17460 O O . VAL A 1 62 ? -0.071 -2.466 -10.952 1.00 0.00 62 VAL A O 11
ATOM 17473 N N . GLU A 1 63 ? 0.906 -4.348 -10.358 1.00 0.00 63 GLU A N 11
ATOM 17474 C CA . GLU A 1 63 ? -0.391 -5.034 -10.072 1.00 0.00 63 GLU A CA 11
ATOM 17475 C C . GLU A 1 63 ? -0.530 -5.279 -8.574 1.00 0.00 63 GLU A C 11
ATOM 17476 O O . GLU A 1 63 ? 0.435 -5.517 -7.866 1.00 0.00 63 GLU A O 11
ATOM 17488 N N . TYR A 1 64 ? -1.742 -5.209 -8.096 1.00 0.00 64 TYR A N 11
ATOM 17489 C CA . TYR A 1 64 ? -2.007 -5.422 -6.646 1.00 0.00 64 TYR A CA 11
ATOM 17490 C C . TYR A 1 64 ? -3.416 -5.981 -6.448 1.00 0.00 64 TYR A C 11
ATOM 17491 O O . TYR A 1 64 ? -4.262 -5.889 -7.313 1.00 0.00 64 TYR A O 11
ATOM 17509 N N . GLU A 1 65 ? -3.666 -6.572 -5.307 1.00 0.00 65 GLU A N 11
ATOM 17510 C CA . GLU A 1 65 ? -5.017 -7.161 -5.028 1.00 0.00 65 GLU A CA 11
ATOM 17511 C C . GLU A 1 65 ? -5.449 -6.848 -3.598 1.00 0.00 65 GLU A C 11
ATOM 17512 O O . GLU A 1 65 ? -4.640 -6.688 -2.708 1.00 0.00 65 GLU A O 11
ATOM 17524 N N . VAL A 1 66 ? -6.740 -6.757 -3.386 1.00 0.00 66 VAL A N 11
ATOM 17525 C CA . VAL A 1 66 ? -7.283 -6.444 -2.025 1.00 0.00 66 VAL A CA 11
ATOM 17526 C C . VAL A 1 66 ? -8.235 -7.549 -1.571 1.00 0.00 66 VAL A C 11
ATOM 17527 O O . VAL A 1 66 ? -9.131 -7.958 -2.283 1.00 0.00 66 VAL A O 11
ATOM 17540 N N . ALA A 1 67 ? -8.034 -8.023 -0.372 1.00 0.00 67 ALA A N 11
ATOM 17541 C CA . ALA A 1 67 ? -8.903 -9.098 0.175 1.00 0.00 67 ALA A CA 11
ATOM 17542 C C . ALA A 1 67 ? -10.201 -8.488 0.720 1.00 0.00 67 ALA A C 11
ATOM 17543 O O . ALA A 1 67 ? -10.325 -7.286 0.850 1.00 0.00 67 ALA A O 11
ATOM 17550 N N . PRO A 1 68 ? -11.150 -9.324 1.056 1.00 0.00 68 PRO A N 11
ATOM 17551 C CA . PRO A 1 68 ? -12.465 -8.870 1.602 1.00 0.00 68 PRO A CA 11
ATOM 17552 C C . PRO A 1 68 ? -12.314 -8.003 2.858 1.00 0.00 68 PRO A C 11
ATOM 17553 O O . PRO A 1 68 ? -11.738 -8.409 3.846 1.00 0.00 68 PRO A O 11
ATOM 17564 N N . VAL A 1 69 ? -12.842 -6.805 2.814 1.00 0.00 69 VAL A N 11
ATOM 17565 C CA . VAL A 1 69 ? -12.753 -5.878 3.988 1.00 0.00 69 VAL A CA 11
ATOM 17566 C C . VAL A 1 69 ? -14.109 -5.204 4.241 1.00 0.00 69 VAL A C 11
ATOM 17567 O O . VAL A 1 69 ? -14.763 -4.722 3.337 1.00 0.00 69 VAL A O 11
ATOM 17580 N N . ALA A 1 70 ? -14.516 -5.176 5.483 1.00 0.00 70 ALA A N 11
ATOM 17581 C CA . ALA A 1 70 ? -15.818 -4.549 5.872 1.00 0.00 70 ALA A CA 11
ATOM 17582 C C . ALA A 1 70 ? -15.737 -3.026 5.757 1.00 0.00 70 ALA A C 11
ATOM 17583 O O . ALA A 1 70 ? -14.686 -2.433 5.893 1.00 0.00 70 ALA A O 11
ATOM 17590 N N . ASP A 1 71 ? -16.854 -2.402 5.501 1.00 0.00 71 ASP A N 11
ATOM 17591 C CA . ASP A 1 71 ? -16.892 -0.916 5.357 1.00 0.00 71 ASP A CA 11
ATOM 17592 C C . ASP A 1 71 ? -16.471 -0.264 6.674 1.00 0.00 71 ASP A C 11
ATOM 17593 O O . ASP A 1 71 ? -15.834 0.767 6.688 1.00 0.00 71 ASP A O 11
ATOM 17602 N N . ASN A 1 72 ? -16.838 -0.855 7.778 1.00 0.00 72 ASN A N 11
ATOM 17603 C CA . ASN A 1 72 ? -16.482 -0.276 9.109 1.00 0.00 72 ASN A CA 11
ATOM 17604 C C . ASN A 1 72 ? -15.158 -0.877 9.586 1.00 0.00 72 ASN A C 11
ATOM 17605 O O . ASN A 1 72 ? -14.769 -0.718 10.726 1.00 0.00 72 ASN A O 11
ATOM 17616 N N . ALA A 1 73 ? -14.465 -1.565 8.718 1.00 0.00 73 ALA A N 11
ATOM 17617 C CA . ALA A 1 73 ? -13.160 -2.182 9.101 1.00 0.00 73 ALA A CA 11
ATOM 17618 C C . ALA A 1 73 ? -12.142 -1.088 9.402 1.00 0.00 73 ALA A C 11
ATOM 17619 O O . ALA A 1 73 ? -12.126 -0.047 8.779 1.00 0.00 73 ALA A O 11
ATOM 17626 N N . THR A 1 74 ? -11.295 -1.327 10.365 1.00 0.00 74 THR A N 11
ATOM 17627 C CA . THR A 1 74 ? -10.260 -0.319 10.740 1.00 0.00 74 THR A CA 11
ATOM 17628 C C . THR A 1 74 ? -8.937 -0.710 10.087 1.00 0.00 74 THR A C 11
ATOM 17629 O O . THR A 1 74 ? -7.952 -0.010 10.187 1.00 0.00 74 THR A O 11
ATOM 17640 N N . GLU A 1 75 ? -8.917 -1.827 9.417 1.00 0.00 75 GLU A N 11
ATOM 17641 C CA . GLU A 1 75 ? -7.670 -2.293 8.743 1.00 0.00 75 GLU A CA 11
ATOM 17642 C C . GLU A 1 75 ? -8.005 -2.797 7.344 1.00 0.00 75 GLU A C 11
ATOM 17643 O O . GLU A 1 75 ? -9.087 -3.278 7.080 1.00 0.00 75 GLU A O 11
ATOM 17655 N N . LEU A 1 76 ? -7.067 -2.677 6.445 1.00 0.00 76 LEU A N 11
ATOM 17656 C CA . LEU A 1 76 ? -7.285 -3.130 5.043 1.00 0.00 76 LEU A CA 11
ATOM 17657 C C . LEU A 1 76 ? -6.111 -3.993 4.589 1.00 0.00 76 LEU A C 11
ATOM 17658 O O . LEU A 1 76 ? -4.960 -3.618 4.699 1.00 0.00 76 LEU A O 11
ATOM 17674 N N . HIS A 1 77 ? -6.412 -5.157 4.078 1.00 0.00 77 HIS A N 11
ATOM 17675 C CA . HIS A 1 77 ? -5.348 -6.090 3.603 1.00 0.00 77 HIS A CA 11
ATOM 17676 C C . HIS A 1 77 ? -5.173 -5.935 2.099 1.00 0.00 77 HIS A C 11
ATOM 17677 O O . HIS A 1 77 ? -6.122 -5.943 1.338 1.00 0.00 77 HIS A O 11
ATOM 17691 N N . ALA A 1 78 ? -3.950 -5.796 1.674 1.00 0.00 78 ALA A N 11
ATOM 17692 C CA . ALA A 1 78 ? -3.658 -5.633 0.222 1.00 0.00 78 ALA A CA 11
ATOM 17693 C C . ALA A 1 78 ? -2.313 -6.265 -0.113 1.00 0.00 78 ALA A C 11
ATOM 17694 O O . ALA A 1 78 ? -1.451 -6.414 0.728 1.00 0.00 78 ALA A O 11
ATOM 17701 N N . ARG A 1 79 ? -2.140 -6.638 -1.353 1.00 0.00 79 ARG A N 11
ATOM 17702 C CA . ARG A 1 79 ? -0.861 -7.273 -1.799 1.00 0.00 79 ARG A CA 11
ATOM 17703 C C . ARG A 1 79 ? -0.329 -6.549 -3.027 1.00 0.00 79 ARG A C 11
ATOM 17704 O O . ARG A 1 79 ? -1.058 -6.207 -3.932 1.00 0.00 79 ARG A O 11
ATOM 17725 N N . PHE A 1 80 ? 0.955 -6.322 -3.051 1.00 0.00 80 PHE A N 11
ATOM 17726 C CA . PHE A 1 80 ? 1.599 -5.621 -4.204 1.00 0.00 80 PHE A CA 11
ATOM 17727 C C . PHE A 1 80 ? 2.794 -6.430 -4.692 1.00 0.00 80 PHE A C 11
ATOM 17728 O O . PHE A 1 80 ? 3.468 -7.095 -3.932 1.00 0.00 80 PHE A O 11
ATOM 17745 N N . LYS A 1 81 ? 3.054 -6.367 -5.971 1.00 0.00 81 LYS A N 11
ATOM 17746 C CA . LYS A 1 81 ? 4.204 -7.118 -6.562 1.00 0.00 81 LYS A CA 11
ATOM 17747 C C . LYS A 1 81 ? 5.110 -6.159 -7.320 1.00 0.00 81 LYS A C 11
ATOM 17748 O O . LYS A 1 81 ? 4.667 -5.194 -7.904 1.00 0.00 81 LYS A O 11
ATOM 17767 N N . PHE A 1 82 ? 6.387 -6.426 -7.305 1.00 0.00 82 PHE A N 11
ATOM 17768 C CA . PHE A 1 82 ? 7.364 -5.544 -8.017 1.00 0.00 82 PHE A CA 11
ATOM 17769 C C . PHE A 1 82 ? 8.323 -6.402 -8.850 1.00 0.00 82 PHE A C 11
ATOM 17770 O O . PHE A 1 82 ? 8.013 -6.808 -9.949 1.00 0.00 82 PHE A O 11
ATOM 17787 N N . GLU A 1 83 ? 9.485 -6.680 -8.327 1.00 0.00 83 GLU A N 11
ATOM 17788 C CA . GLU A 1 83 ? 10.481 -7.507 -9.073 1.00 0.00 83 GLU A CA 11
ATOM 17789 C C . GLU A 1 83 ? 11.709 -7.718 -8.187 1.00 0.00 83 GLU A C 11
ATOM 17790 O O . GLU A 1 83 ? 12.399 -8.710 -8.292 1.00 0.00 83 GLU A O 11
ATOM 17802 N N . VAL A 1 84 ? 11.982 -6.784 -7.310 1.00 0.00 84 VAL A N 11
ATOM 17803 C CA . VAL A 1 84 ? 13.166 -6.906 -6.402 1.00 0.00 84 VAL A CA 11
ATOM 17804 C C . VAL A 1 84 ? 12.770 -6.550 -4.965 1.00 0.00 84 VAL A C 11
ATOM 17805 O O . VAL A 1 84 ? 11.770 -5.905 -4.717 1.00 0.00 84 VAL A O 11
ATOM 17818 N N . SER A 1 85 ? 13.561 -6.987 -4.024 1.00 0.00 85 SER A N 11
ATOM 17819 C CA . SER A 1 85 ? 13.282 -6.713 -2.583 1.00 0.00 85 SER A CA 11
ATOM 17820 C C . SER A 1 85 ? 13.728 -5.292 -2.233 1.00 0.00 85 SER A C 11
ATOM 17821 O O . SER A 1 85 ? 13.333 -4.735 -1.228 1.00 0.00 85 SER A O 11
ATOM 17829 N N . ALA A 1 86 ? 14.562 -4.712 -3.051 1.00 0.00 86 ALA A N 11
ATOM 17830 C CA . ALA A 1 86 ? 15.059 -3.331 -2.776 1.00 0.00 86 ALA A CA 11
ATOM 17831 C C . ALA A 1 86 ? 13.884 -2.350 -2.802 1.00 0.00 86 ALA A C 11
ATOM 17832 O O . ALA A 1 86 ? 13.776 -1.474 -1.970 1.00 0.00 86 ALA A O 11
ATOM 17839 N N . GLU A 1 87 ? 13.008 -2.495 -3.757 1.00 0.00 87 GLU A N 11
ATOM 17840 C CA . GLU A 1 87 ? 11.833 -1.580 -3.865 1.00 0.00 87 GLU A CA 11
ATOM 17841 C C . GLU A 1 87 ? 10.900 -1.809 -2.681 1.00 0.00 87 GLU A C 11
ATOM 17842 O O . GLU A 1 87 ? 10.198 -0.920 -2.251 1.00 0.00 87 GLU A O 11
ATOM 17854 N N . LYS A 1 88 ? 10.879 -3.006 -2.168 1.00 0.00 88 LYS A N 11
ATOM 17855 C CA . LYS A 1 88 ? 9.989 -3.326 -1.018 1.00 0.00 88 LYS A CA 11
ATOM 17856 C C . LYS A 1 88 ? 10.400 -2.492 0.193 1.00 0.00 88 LYS A C 11
ATOM 17857 O O . LYS A 1 88 ? 9.571 -1.933 0.881 1.00 0.00 88 LYS A O 11
ATOM 17876 N N . LEU A 1 89 ? 11.674 -2.432 0.470 1.00 0.00 89 LEU A N 11
ATOM 17877 C CA . LEU A 1 89 ? 12.154 -1.657 1.650 1.00 0.00 89 LEU A CA 11
ATOM 17878 C C . LEU A 1 89 ? 11.844 -0.175 1.465 1.00 0.00 89 LEU A C 11
ATOM 17879 O O . LEU A 1 89 ? 11.304 0.466 2.343 1.00 0.00 89 LEU A O 11
ATOM 17895 N N . ILE A 1 90 ? 12.178 0.365 0.329 1.00 0.00 90 ILE A N 11
ATOM 17896 C CA . ILE A 1 90 ? 11.908 1.808 0.067 1.00 0.00 90 ILE A CA 11
ATOM 17897 C C . ILE A 1 90 ? 10.402 2.038 -0.051 1.00 0.00 90 ILE A C 11
ATOM 17898 O O . ILE A 1 90 ? 9.869 2.996 0.466 1.00 0.00 90 ILE A O 11
ATOM 17914 N N . PHE A 1 91 ? 9.728 1.181 -0.760 1.00 0.00 91 PHE A N 11
ATOM 17915 C CA . PHE A 1 91 ? 8.262 1.339 -0.948 1.00 0.00 91 PHE A CA 11
ATOM 17916 C C . PHE A 1 91 ? 7.583 1.258 0.413 1.00 0.00 91 PHE A C 11
ATOM 17917 O O . PHE A 1 91 ? 6.710 2.037 0.732 1.00 0.00 91 PHE A O 11
ATOM 17934 N N . GLU A 1 92 ? 7.983 0.308 1.209 1.00 0.00 92 GLU A N 11
ATOM 17935 C CA . GLU A 1 92 ? 7.379 0.136 2.558 1.00 0.00 92 GLU A CA 11
ATOM 17936 C C . GLU A 1 92 ? 7.669 1.377 3.403 1.00 0.00 92 GLU A C 11
ATOM 17937 O O . GLU A 1 92 ? 6.849 1.807 4.188 1.00 0.00 92 GLU A O 11
ATOM 17949 N N . LEU A 1 93 ? 8.837 1.937 3.256 1.00 0.00 93 LEU A N 11
ATOM 17950 C CA . LEU A 1 93 ? 9.207 3.142 4.049 1.00 0.00 93 LEU A CA 11
ATOM 17951 C C . LEU A 1 93 ? 8.279 4.299 3.689 1.00 0.00 93 LEU A C 11
ATOM 17952 O O . LEU A 1 93 ? 7.772 4.993 4.545 1.00 0.00 93 LEU A O 11
ATOM 17968 N N . LYS A 1 94 ? 8.071 4.512 2.420 1.00 0.00 94 LYS A N 11
ATOM 17969 C CA . LYS A 1 94 ? 7.191 5.626 1.965 1.00 0.00 94 LYS A CA 11
ATOM 17970 C C . LYS A 1 94 ? 5.743 5.362 2.383 1.00 0.00 94 LYS A C 11
ATOM 17971 O O . LYS A 1 94 ? 5.060 6.246 2.857 1.00 0.00 94 LYS A O 11
ATOM 17990 N N . THR A 1 95 ? 5.269 4.160 2.194 1.00 0.00 95 THR A N 11
ATOM 17991 C CA . THR A 1 95 ? 3.857 3.839 2.563 1.00 0.00 95 THR A CA 11
ATOM 17992 C C . THR A 1 95 ? 3.701 3.857 4.084 1.00 0.00 95 THR A C 11
ATOM 17993 O O . THR A 1 95 ? 2.726 4.351 4.609 1.00 0.00 95 THR A O 11
ATOM 18004 N N . ARG A 1 96 ? 4.655 3.314 4.790 1.00 0.00 96 ARG A N 11
ATOM 18005 C CA . ARG A 1 96 ? 4.573 3.289 6.279 1.00 0.00 96 ARG A CA 11
ATOM 18006 C C . ARG A 1 96 ? 4.706 4.714 6.809 1.00 0.00 96 ARG A C 11
ATOM 18007 O O . ARG A 1 96 ? 4.012 5.116 7.717 1.00 0.00 96 ARG A O 11
ATOM 18028 N N . ALA A 1 97 ? 5.610 5.468 6.249 1.00 0.00 97 ALA A N 11
ATOM 18029 C CA . ALA A 1 97 ? 5.816 6.869 6.711 1.00 0.00 97 ALA A CA 11
ATOM 18030 C C . ALA A 1 97 ? 4.550 7.677 6.444 1.00 0.00 97 ALA A C 11
ATOM 18031 O O . ALA A 1 97 ? 4.131 8.476 7.249 1.00 0.00 97 ALA A O 11
ATOM 18038 N N . LEU A 1 98 ? 3.948 7.473 5.307 1.00 0.00 98 LEU A N 11
ATOM 18039 C CA . LEU A 1 98 ? 2.712 8.222 4.955 1.00 0.00 98 LEU A CA 11
ATOM 18040 C C . LEU A 1 98 ? 1.605 7.853 5.947 1.00 0.00 98 LEU A C 11
ATOM 18041 O O . LEU A 1 98 ? 0.835 8.684 6.380 1.00 0.00 98 LEU A O 11
ATOM 18057 N N . ALA A 1 99 ? 1.520 6.602 6.293 1.00 0.00 99 ALA A N 11
ATOM 18058 C CA . ALA A 1 99 ? 0.462 6.148 7.237 1.00 0.00 99 ALA A CA 11
ATOM 18059 C C . ALA A 1 99 ? 0.643 6.857 8.580 1.00 0.00 99 ALA A C 11
ATOM 18060 O O . ALA A 1 99 ? -0.312 7.173 9.257 1.00 0.00 99 ALA A O 11
ATOM 18067 N N . ARG A 1 100 ? 1.867 7.088 8.969 1.00 0.00 100 ARG A N 11
ATOM 18068 C CA . ARG A 1 100 ? 2.142 7.758 10.274 1.00 0.00 100 ARG A CA 11
ATOM 18069 C C . ARG A 1 100 ? 1.538 9.157 10.291 1.00 0.00 100 ARG A C 11
ATOM 18070 O O . ARG A 1 100 ? 0.924 9.557 11.258 1.00 0.00 100 ARG A O 11
ATOM 18091 N N . LEU A 1 101 ? 1.712 9.901 9.237 1.00 0.00 101 LEU A N 11
ATOM 18092 C CA . LEU A 1 101 ? 1.153 11.289 9.183 1.00 0.00 101 LEU A CA 11
ATOM 18093 C C . LEU A 1 101 ? -0.114 11.299 8.331 1.00 0.00 101 LEU A C 11
ATOM 18094 O O . LEU A 1 101 ? -0.115 10.902 7.183 1.00 0.00 101 LEU A O 11
ATOM 18110 N N . GLU A 1 102 ? -1.191 11.760 8.904 1.00 0.00 102 GLU A N 11
ATOM 18111 C CA . GLU A 1 102 ? -2.493 11.820 8.172 1.00 0.00 102 GLU A CA 11
ATOM 18112 C C . GLU A 1 102 ? -2.677 13.197 7.535 1.00 0.00 102 GLU A C 11
ATOM 18113 O O . GLU A 1 102 ? -2.735 14.212 8.202 1.00 0.00 102 GLU A O 11
ATOM 18125 N N . HIS A 1 103 ? -2.782 13.213 6.237 1.00 0.00 103 HIS A N 11
ATOM 18126 C CA . HIS A 1 103 ? -2.977 14.486 5.491 1.00 0.00 103 HIS A CA 11
ATOM 18127 C C . HIS A 1 103 ? -4.356 15.052 5.825 1.00 0.00 103 HIS A C 11
ATOM 18128 O O . HIS A 1 103 ? -4.526 16.244 5.974 1.00 0.00 103 HIS A O 11
ATOM 18142 N N . HIS A 1 104 ? -5.337 14.200 5.933 1.00 0.00 104 HIS A N 11
ATOM 18143 C CA . HIS A 1 104 ? -6.718 14.670 6.246 1.00 0.00 104 HIS A CA 11
ATOM 18144 C C . HIS A 1 104 ? -6.849 14.980 7.739 1.00 0.00 104 HIS A C 11
ATOM 18145 O O . HIS A 1 104 ? -6.142 14.444 8.567 1.00 0.00 104 HIS A O 11
ATOM 18159 N N . HIS A 1 105 ? -7.760 15.857 8.069 1.00 0.00 105 HIS A N 11
ATOM 18160 C CA . HIS A 1 105 ? -7.981 16.248 9.490 1.00 0.00 105 HIS A CA 11
ATOM 18161 C C . HIS A 1 105 ? -6.632 16.506 10.161 1.00 0.00 105 HIS A C 11
ATOM 18162 O O . HIS A 1 105 ? -6.353 16.019 11.236 1.00 0.00 105 HIS A O 11
ATOM 18176 N N . HIS A 1 106 ? -5.798 17.279 9.519 1.00 0.00 106 HIS A N 11
ATOM 18177 C CA . HIS A 1 106 ? -4.461 17.597 10.091 1.00 0.00 106 HIS A CA 11
ATOM 18178 C C . HIS A 1 106 ? -4.641 18.384 11.389 1.00 0.00 106 HIS A C 11
ATOM 18179 O O . HIS A 1 106 ? -3.953 18.157 12.362 1.00 0.00 106 HIS A O 11
ATOM 18193 N N . HIS A 1 107 ? -5.559 19.312 11.401 1.00 0.00 107 HIS A N 11
ATOM 18194 C CA . HIS A 1 107 ? -5.793 20.136 12.622 1.00 0.00 107 HIS A CA 11
ATOM 18195 C C . HIS A 1 107 ? -6.293 19.246 13.761 1.00 0.00 107 HIS A C 11
ATOM 18196 O O . HIS A 1 107 ? -5.850 19.358 14.884 1.00 0.00 107 HIS A O 11
ATOM 18210 N N . HIS A 1 108 ? -7.220 18.371 13.479 1.00 0.00 108 HIS A N 11
ATOM 18211 C CA . HIS A 1 108 ? -7.767 17.474 14.541 1.00 0.00 108 HIS A CA 11
ATOM 18212 C C . HIS A 1 108 ? -6.909 16.208 14.644 1.00 0.00 108 HIS A C 11
ATOM 18213 O O . HIS A 1 108 ? -6.847 15.651 15.729 1.00 0.00 108 HIS A O 11
ATOM 18228 N N . MET A 1 1 ? -28.104 -1.313 -1.313 1.00 0.00 1 MET A N 12
ATOM 18229 C CA . MET A 1 1 ? -27.456 -0.789 -2.550 1.00 0.00 1 MET A CA 12
ATOM 18230 C C . MET A 1 1 ? -28.274 0.386 -3.087 1.00 0.00 1 MET A C 12
ATOM 18231 O O . MET A 1 1 ? -29.093 0.244 -3.977 1.00 0.00 1 MET A O 12
ATOM 18247 N N . SER A 1 2 ? -28.059 1.549 -2.534 1.00 0.00 2 SER A N 12
ATOM 18248 C CA . SER A 1 2 ? -28.817 2.755 -2.974 1.00 0.00 2 SER A CA 12
ATOM 18249 C C . SER A 1 2 ? -28.415 3.150 -4.396 1.00 0.00 2 SER A C 12
ATOM 18250 O O . SER A 1 2 ? -27.275 3.009 -4.801 1.00 0.00 2 SER A O 12
ATOM 18258 N N . ASN A 1 3 ? -29.358 3.645 -5.154 1.00 0.00 3 ASN A N 12
ATOM 18259 C CA . ASN A 1 3 ? -29.071 4.056 -6.557 1.00 0.00 3 ASN A CA 12
ATOM 18260 C C . ASN A 1 3 ? -28.708 5.541 -6.614 1.00 0.00 3 ASN A C 12
ATOM 18261 O O . ASN A 1 3 ? -28.865 6.277 -5.657 1.00 0.00 3 ASN A O 12
ATOM 18272 N N . GLN A 1 4 ? -28.223 5.973 -7.744 1.00 0.00 4 GLN A N 12
ATOM 18273 C CA . GLN A 1 4 ? -27.835 7.401 -7.918 1.00 0.00 4 GLN A CA 12
ATOM 18274 C C . GLN A 1 4 ? -27.028 7.893 -6.717 1.00 0.00 4 GLN A C 12
ATOM 18275 O O . GLN A 1 4 ? -26.594 7.127 -5.876 1.00 0.00 4 GLN A O 12
ATOM 18289 N N . THR A 1 5 ? -26.835 9.179 -6.644 1.00 0.00 5 THR A N 12
ATOM 18290 C CA . THR A 1 5 ? -26.068 9.782 -5.519 1.00 0.00 5 THR A CA 12
ATOM 18291 C C . THR A 1 5 ? -24.621 9.277 -5.509 1.00 0.00 5 THR A C 12
ATOM 18292 O O . THR A 1 5 ? -23.927 9.309 -6.508 1.00 0.00 5 THR A O 12
ATOM 18303 N N . CYS A 1 6 ? -24.165 8.822 -4.372 1.00 0.00 6 CYS A N 12
ATOM 18304 C CA . CYS A 1 6 ? -22.772 8.321 -4.259 1.00 0.00 6 CYS A CA 12
ATOM 18305 C C . CYS A 1 6 ? -22.576 7.143 -5.213 1.00 0.00 6 CYS A C 12
ATOM 18306 O O . CYS A 1 6 ? -21.484 6.879 -5.677 1.00 0.00 6 CYS A O 12
ATOM 18314 N N . VAL A 1 7 ? -23.631 6.425 -5.500 1.00 0.00 7 VAL A N 12
ATOM 18315 C CA . VAL A 1 7 ? -23.521 5.248 -6.413 1.00 0.00 7 VAL A CA 12
ATOM 18316 C C . VAL A 1 7 ? -23.992 5.630 -7.820 1.00 0.00 7 VAL A C 12
ATOM 18317 O O . VAL A 1 7 ? -25.053 6.194 -8.004 1.00 0.00 7 VAL A O 12
ATOM 18330 N N . GLU A 1 8 ? -23.204 5.310 -8.810 1.00 0.00 8 GLU A N 12
ATOM 18331 C CA . GLU A 1 8 ? -23.579 5.627 -10.217 1.00 0.00 8 GLU A CA 12
ATOM 18332 C C . GLU A 1 8 ? -22.554 4.991 -11.167 1.00 0.00 8 GLU A C 12
ATOM 18333 O O . GLU A 1 8 ? -22.904 4.391 -12.164 1.00 0.00 8 GLU A O 12
ATOM 18345 N N . ASN A 1 9 ? -21.286 5.115 -10.860 1.00 0.00 9 ASN A N 12
ATOM 18346 C CA . ASN A 1 9 ? -20.233 4.515 -11.738 1.00 0.00 9 ASN A CA 12
ATOM 18347 C C . ASN A 1 9 ? -20.117 3.017 -11.444 1.00 0.00 9 ASN A C 12
ATOM 18348 O O . ASN A 1 9 ? -19.453 2.279 -12.148 1.00 0.00 9 ASN A O 12
ATOM 18359 N N . GLU A 1 10 ? -20.756 2.565 -10.400 1.00 0.00 10 GLU A N 12
ATOM 18360 C CA . GLU A 1 10 ? -20.685 1.118 -10.036 1.00 0.00 10 GLU A CA 12
ATOM 18361 C C . GLU A 1 10 ? -21.766 0.337 -10.779 1.00 0.00 10 GLU A C 12
ATOM 18362 O O . GLU A 1 10 ? -22.810 0.861 -11.121 1.00 0.00 10 GLU A O 12
ATOM 18374 N N . VAL A 1 11 ? -21.506 -0.920 -11.042 1.00 0.00 11 VAL A N 12
ATOM 18375 C CA . VAL A 1 11 ? -22.485 -1.772 -11.782 1.00 0.00 11 VAL A CA 12
ATOM 18376 C C . VAL A 1 11 ? -23.074 -2.834 -10.846 1.00 0.00 11 VAL A C 12
ATOM 18377 O O . VAL A 1 11 ? -22.370 -3.533 -10.140 1.00 0.00 11 VAL A O 12
ATOM 18390 N N . CYS A 1 12 ? -24.377 -2.940 -10.849 1.00 0.00 12 CYS A N 12
ATOM 18391 C CA . CYS A 1 12 ? -25.078 -3.927 -9.981 1.00 0.00 12 CYS A CA 12
ATOM 18392 C C . CYS A 1 12 ? -24.891 -5.346 -10.530 1.00 0.00 12 CYS A C 12
ATOM 18393 O O . CYS A 1 12 ? -24.139 -6.136 -9.990 1.00 0.00 12 CYS A O 12
ATOM 18401 N N . GLU A 1 13 ? -25.586 -5.669 -11.599 1.00 0.00 13 GLU A N 12
ATOM 18402 C CA . GLU A 1 13 ? -25.485 -7.034 -12.204 1.00 0.00 13 GLU A CA 12
ATOM 18403 C C . GLU A 1 13 ? -25.384 -8.090 -11.096 1.00 0.00 13 GLU A C 12
ATOM 18404 O O . GLU A 1 13 ? -24.348 -8.689 -10.879 1.00 0.00 13 GLU A O 12
ATOM 18416 N N . ALA A 1 14 ? -26.462 -8.306 -10.390 1.00 0.00 14 ALA A N 12
ATOM 18417 C CA . ALA A 1 14 ? -26.453 -9.301 -9.283 1.00 0.00 14 ALA A CA 12
ATOM 18418 C C . ALA A 1 14 ? -26.178 -10.697 -9.837 1.00 0.00 14 ALA A C 12
ATOM 18419 O O . ALA A 1 14 ? -26.657 -11.073 -10.891 1.00 0.00 14 ALA A O 12
ATOM 18426 N N . CYS A 1 15 ? -25.397 -11.467 -9.126 1.00 0.00 15 CYS A N 12
ATOM 18427 C CA . CYS A 1 15 ? -25.059 -12.845 -9.585 1.00 0.00 15 CYS A CA 12
ATOM 18428 C C . CYS A 1 15 ? -25.926 -13.869 -8.854 1.00 0.00 15 CYS A C 12
ATOM 18429 O O . CYS A 1 15 ? -26.295 -13.695 -7.707 1.00 0.00 15 CYS A O 12
ATOM 18437 N N . GLY A 1 16 ? -26.251 -14.938 -9.526 1.00 0.00 16 GLY A N 12
ATOM 18438 C CA . GLY A 1 16 ? -27.096 -16.001 -8.914 1.00 0.00 16 GLY A CA 12
ATOM 18439 C C . GLY A 1 16 ? -26.214 -17.026 -8.197 1.00 0.00 16 GLY A C 12
ATOM 18440 O O . GLY A 1 16 ? -26.161 -17.082 -6.981 1.00 0.00 16 GLY A O 12
ATOM 18444 N N . CYS A 1 17 ? -25.524 -17.841 -8.948 1.00 0.00 17 CYS A N 12
ATOM 18445 C CA . CYS A 1 17 ? -24.640 -18.875 -8.332 1.00 0.00 17 CYS A CA 12
ATOM 18446 C C . CYS A 1 17 ? -23.508 -18.186 -7.563 1.00 0.00 17 CYS A C 12
ATOM 18447 O O . CYS A 1 17 ? -23.069 -18.650 -6.526 1.00 0.00 17 CYS A O 12
ATOM 18455 N N . ALA A 1 18 ? -23.031 -17.083 -8.075 1.00 0.00 18 ALA A N 12
ATOM 18456 C CA . ALA A 1 18 ? -21.925 -16.346 -7.396 1.00 0.00 18 ALA A CA 12
ATOM 18457 C C . ALA A 1 18 ? -20.809 -17.324 -7.015 1.00 0.00 18 ALA A C 12
ATOM 18458 O O . ALA A 1 18 ? -19.903 -16.997 -6.269 1.00 0.00 18 ALA A O 12
ATOM 18465 N N . GLY A 1 19 ? -20.866 -18.520 -7.531 1.00 0.00 19 GLY A N 12
ATOM 18466 C CA . GLY A 1 19 ? -19.813 -19.531 -7.220 1.00 0.00 19 GLY A CA 12
ATOM 18467 C C . GLY A 1 19 ? -18.634 -19.341 -8.178 1.00 0.00 19 GLY A C 12
ATOM 18468 O O . GLY A 1 19 ? -17.671 -20.084 -8.153 1.00 0.00 19 GLY A O 12
ATOM 18472 N N . GLU A 1 20 ? -18.714 -18.349 -9.026 1.00 0.00 20 GLU A N 12
ATOM 18473 C CA . GLU A 1 20 ? -17.613 -18.092 -10.003 1.00 0.00 20 GLU A CA 12
ATOM 18474 C C . GLU A 1 20 ? -16.253 -18.217 -9.306 1.00 0.00 20 GLU A C 12
ATOM 18475 O O . GLU A 1 20 ? -15.757 -17.284 -8.701 1.00 0.00 20 GLU A O 12
ATOM 18487 N N . ILE A 1 21 ? -15.650 -19.379 -9.390 1.00 0.00 21 ILE A N 12
ATOM 18488 C CA . ILE A 1 21 ? -14.328 -19.601 -8.738 1.00 0.00 21 ILE A CA 12
ATOM 18489 C C . ILE A 1 21 ? -13.198 -19.244 -9.704 1.00 0.00 21 ILE A C 12
ATOM 18490 O O . ILE A 1 21 ? -13.161 -19.687 -10.836 1.00 0.00 21 ILE A O 12
ATOM 18506 N N . GLY A 1 22 ? -12.272 -18.445 -9.249 1.00 0.00 22 GLY A N 12
ATOM 18507 C CA . GLY A 1 22 ? -11.125 -18.044 -10.111 1.00 0.00 22 GLY A CA 12
ATOM 18508 C C . GLY A 1 22 ? -10.305 -16.967 -9.399 1.00 0.00 22 GLY A C 12
ATOM 18509 O O . GLY A 1 22 ? -10.721 -15.828 -9.279 1.00 0.00 22 GLY A O 12
ATOM 18513 N N . PHE A 1 23 ? -9.139 -17.324 -8.924 1.00 0.00 23 PHE A N 12
ATOM 18514 C CA . PHE A 1 23 ? -8.268 -16.340 -8.211 1.00 0.00 23 PHE A CA 12
ATOM 18515 C C . PHE A 1 23 ? -7.169 -15.863 -9.160 1.00 0.00 23 PHE A C 12
ATOM 18516 O O . PHE A 1 23 ? -6.401 -16.646 -9.689 1.00 0.00 23 PHE A O 12
ATOM 18533 N N . ILE A 1 24 ? -7.102 -14.580 -9.383 1.00 0.00 24 ILE A N 12
ATOM 18534 C CA . ILE A 1 24 ? -6.075 -14.018 -10.305 1.00 0.00 24 ILE A CA 12
ATOM 18535 C C . ILE A 1 24 ? -4.746 -13.813 -9.575 1.00 0.00 24 ILE A C 12
ATOM 18536 O O . ILE A 1 24 ? -4.698 -13.523 -8.394 1.00 0.00 24 ILE A O 12
ATOM 18552 N N . ILE A 1 25 ? -3.667 -13.965 -10.293 1.00 0.00 25 ILE A N 12
ATOM 18553 C CA . ILE A 1 25 ? -2.317 -13.789 -9.697 1.00 0.00 25 ILE A CA 12
ATOM 18554 C C . ILE A 1 25 ? -2.180 -14.673 -8.453 1.00 0.00 25 ILE A C 12
ATOM 18555 O O . ILE A 1 25 ? -2.679 -14.364 -7.390 1.00 0.00 25 ILE A O 12
ATOM 18571 N N . ARG A 1 26 ? -1.508 -15.783 -8.603 1.00 0.00 26 ARG A N 12
ATOM 18572 C CA . ARG A 1 26 ? -1.327 -16.728 -7.464 1.00 0.00 26 ARG A CA 12
ATOM 18573 C C . ARG A 1 26 ? -0.591 -16.050 -6.306 1.00 0.00 26 ARG A C 12
ATOM 18574 O O . ARG A 1 26 ? -0.864 -14.920 -5.950 1.00 0.00 26 ARG A O 12
ATOM 18595 N N . GLU A 1 27 ? 0.347 -16.753 -5.712 1.00 0.00 27 GLU A N 12
ATOM 18596 C CA . GLU A 1 27 ? 1.122 -16.186 -4.569 1.00 0.00 27 GLU A CA 12
ATOM 18597 C C . GLU A 1 27 ? 2.616 -16.446 -4.790 1.00 0.00 27 GLU A C 12
ATOM 18598 O O . GLU A 1 27 ? 3.280 -17.076 -3.988 1.00 0.00 27 GLU A O 12
ATOM 18610 N N . GLY A 1 28 ? 3.140 -15.957 -5.881 1.00 0.00 28 GLY A N 12
ATOM 18611 C CA . GLY A 1 28 ? 4.585 -16.156 -6.193 1.00 0.00 28 GLY A CA 12
ATOM 18612 C C . GLY A 1 28 ? 5.461 -15.413 -5.182 1.00 0.00 28 GLY A C 12
ATOM 18613 O O . GLY A 1 28 ? 4.991 -14.615 -4.392 1.00 0.00 28 GLY A O 12
ATOM 18617 N N . ASP A 1 29 ? 6.740 -15.679 -5.211 1.00 0.00 29 ASP A N 12
ATOM 18618 C CA . ASP A 1 29 ? 7.682 -15.009 -4.272 1.00 0.00 29 ASP A CA 12
ATOM 18619 C C . ASP A 1 29 ? 8.001 -13.604 -4.785 1.00 0.00 29 ASP A C 12
ATOM 18620 O O . ASP A 1 29 ? 8.715 -12.844 -4.159 1.00 0.00 29 ASP A O 12
ATOM 18629 N N . ASP A 1 30 ? 7.473 -13.257 -5.924 1.00 0.00 30 ASP A N 12
ATOM 18630 C CA . ASP A 1 30 ? 7.732 -11.905 -6.500 1.00 0.00 30 ASP A CA 12
ATOM 18631 C C . ASP A 1 30 ? 6.597 -10.969 -6.082 1.00 0.00 30 ASP A C 12
ATOM 18632 O O . ASP A 1 30 ? 6.294 -9.997 -6.751 1.00 0.00 30 ASP A O 12
ATOM 18641 N N . VAL A 1 31 ? 5.964 -11.269 -4.972 1.00 0.00 31 VAL A N 12
ATOM 18642 C CA . VAL A 1 31 ? 4.833 -10.424 -4.480 1.00 0.00 31 VAL A CA 12
ATOM 18643 C C . VAL A 1 31 ? 5.059 -10.057 -3.015 1.00 0.00 31 VAL A C 12
ATOM 18644 O O . VAL A 1 31 ? 5.728 -10.761 -2.282 1.00 0.00 31 VAL A O 12
ATOM 18657 N N . ALA A 1 32 ? 4.500 -8.956 -2.589 1.00 0.00 32 ALA A N 12
ATOM 18658 C CA . ALA A 1 32 ? 4.663 -8.511 -1.173 1.00 0.00 32 ALA A CA 12
ATOM 18659 C C . ALA A 1 32 ? 3.302 -8.106 -0.603 1.00 0.00 32 ALA A C 12
ATOM 18660 O O . ALA A 1 32 ? 2.433 -7.619 -1.306 1.00 0.00 32 ALA A O 12
ATOM 18667 N N . GLU A 1 33 ? 3.118 -8.309 0.672 1.00 0.00 33 GLU A N 12
ATOM 18668 C CA . GLU A 1 33 ? 1.827 -7.952 1.325 1.00 0.00 33 GLU A CA 12
ATOM 18669 C C . GLU A 1 33 ? 1.897 -6.533 1.884 1.00 0.00 33 GLU A C 12
ATOM 18670 O O . GLU A 1 33 ? 2.941 -6.062 2.299 1.00 0.00 33 GLU A O 12
ATOM 18682 N N . VAL A 1 34 ? 0.782 -5.851 1.891 1.00 0.00 34 VAL A N 12
ATOM 18683 C CA . VAL A 1 34 ? 0.735 -4.454 2.414 1.00 0.00 34 VAL A CA 12
ATOM 18684 C C . VAL A 1 34 ? -0.367 -4.343 3.464 1.00 0.00 34 VAL A C 12
ATOM 18685 O O . VAL A 1 34 ? -1.483 -4.788 3.266 1.00 0.00 34 VAL A O 12
ATOM 18698 N N . SER A 1 35 ? -0.051 -3.746 4.583 1.00 0.00 35 SER A N 12
ATOM 18699 C CA . SER A 1 35 ? -1.052 -3.581 5.677 1.00 0.00 35 SER A CA 12
ATOM 18700 C C . SER A 1 35 ? -1.146 -2.109 6.057 1.00 0.00 35 SER A C 12
ATOM 18701 O O . SER A 1 35 ? -0.164 -1.486 6.423 1.00 0.00 35 SER A O 12
ATOM 18709 N N . LEU A 1 36 ? -2.327 -1.552 5.972 1.00 0.00 36 LEU A N 12
ATOM 18710 C CA . LEU A 1 36 ? -2.527 -0.113 6.328 1.00 0.00 36 LEU A CA 12
ATOM 18711 C C . LEU A 1 36 ? -3.549 -0.009 7.457 1.00 0.00 36 LEU A C 12
ATOM 18712 O O . LEU A 1 36 ? -4.599 -0.625 7.426 1.00 0.00 36 LEU A O 12
ATOM 18728 N N . PHE A 1 37 ? -3.241 0.769 8.459 1.00 0.00 37 PHE A N 12
ATOM 18729 C CA . PHE A 1 37 ? -4.169 0.928 9.614 1.00 0.00 37 PHE A CA 12
ATOM 18730 C C . PHE A 1 37 ? -5.065 2.147 9.403 1.00 0.00 37 PHE A C 12
ATOM 18731 O O . PHE A 1 37 ? -4.673 3.132 8.804 1.00 0.00 37 PHE A O 12
ATOM 18748 N N . GLY A 1 38 ? -6.269 2.081 9.898 1.00 0.00 38 GLY A N 12
ATOM 18749 C CA . GLY A 1 38 ? -7.208 3.223 9.742 1.00 0.00 38 GLY A CA 12
ATOM 18750 C C . GLY A 1 38 ? -8.546 2.896 10.406 1.00 0.00 38 GLY A C 12
ATOM 18751 O O . GLY A 1 38 ? -8.733 1.838 10.977 1.00 0.00 38 GLY A O 12
ATOM 18755 N N . SER A 1 39 ? -9.476 3.810 10.333 1.00 0.00 39 SER A N 12
ATOM 18756 C CA . SER A 1 39 ? -10.813 3.592 10.953 1.00 0.00 39 SER A CA 12
ATOM 18757 C C . SER A 1 39 ? -11.707 2.774 10.016 1.00 0.00 39 SER A C 12
ATOM 18758 O O . SER A 1 39 ? -11.585 1.568 9.909 1.00 0.00 39 SER A O 12
ATOM 18766 N N . ASP A 1 40 ? -12.624 3.428 9.349 1.00 0.00 40 ASP A N 12
ATOM 18767 C CA . ASP A 1 40 ? -13.551 2.705 8.431 1.00 0.00 40 ASP A CA 12
ATOM 18768 C C . ASP A 1 40 ? -12.904 2.497 7.059 1.00 0.00 40 ASP A C 12
ATOM 18769 O O . ASP A 1 40 ? -11.813 2.960 6.788 1.00 0.00 40 ASP A O 12
ATOM 18778 N N . LYS A 1 41 ? -13.580 1.785 6.199 1.00 0.00 41 LYS A N 12
ATOM 18779 C CA . LYS A 1 41 ? -13.035 1.510 4.840 1.00 0.00 41 LYS A CA 12
ATOM 18780 C C . LYS A 1 41 ? -12.861 2.814 4.054 1.00 0.00 41 LYS A C 12
ATOM 18781 O O . LYS A 1 41 ? -11.897 2.991 3.332 1.00 0.00 41 LYS A O 12
ATOM 18800 N N . ALA A 1 42 ? -13.791 3.720 4.174 1.00 0.00 42 ALA A N 12
ATOM 18801 C CA . ALA A 1 42 ? -13.688 5.006 3.418 1.00 0.00 42 ALA A CA 12
ATOM 18802 C C . ALA A 1 42 ? -12.362 5.701 3.749 1.00 0.00 42 ALA A C 12
ATOM 18803 O O . ALA A 1 42 ? -11.683 6.216 2.880 1.00 0.00 42 ALA A O 12
ATOM 18810 N N . HIS A 1 43 ? -11.994 5.721 5.001 1.00 0.00 43 HIS A N 12
ATOM 18811 C CA . HIS A 1 43 ? -10.716 6.382 5.405 1.00 0.00 43 HIS A CA 12
ATOM 18812 C C . HIS A 1 43 ? -9.523 5.604 4.834 1.00 0.00 43 HIS A C 12
ATOM 18813 O O . HIS A 1 43 ? -8.568 6.177 4.338 1.00 0.00 43 HIS A O 12
ATOM 18827 N N . LEU A 1 44 ? -9.568 4.300 4.910 1.00 0.00 44 LEU A N 12
ATOM 18828 C CA . LEU A 1 44 ? -8.442 3.470 4.384 1.00 0.00 44 LEU A CA 12
ATOM 18829 C C . LEU A 1 44 ? -8.317 3.659 2.872 1.00 0.00 44 LEU A C 12
ATOM 18830 O O . LEU A 1 44 ? -7.229 3.743 2.332 1.00 0.00 44 LEU A O 12
ATOM 18846 N N . GLU A 1 45 ? -9.423 3.718 2.182 1.00 0.00 45 GLU A N 12
ATOM 18847 C CA . GLU A 1 45 ? -9.375 3.895 0.699 1.00 0.00 45 GLU A CA 12
ATOM 18848 C C . GLU A 1 45 ? -8.779 5.263 0.363 1.00 0.00 45 GLU A C 12
ATOM 18849 O O . GLU A 1 45 ? -8.057 5.424 -0.607 1.00 0.00 45 GLU A O 12
ATOM 18861 N N . GLY A 1 46 ? -9.077 6.250 1.162 1.00 0.00 46 GLY A N 12
ATOM 18862 C CA . GLY A 1 46 ? -8.537 7.617 0.906 1.00 0.00 46 GLY A CA 12
ATOM 18863 C C . GLY A 1 46 ? -7.010 7.578 0.959 1.00 0.00 46 GLY A C 12
ATOM 18864 O O . GLY A 1 46 ? -6.328 8.169 0.141 1.00 0.00 46 GLY A O 12
ATOM 18868 N N . LYS A 1 47 ? -6.471 6.875 1.916 1.00 0.00 47 LYS A N 12
ATOM 18869 C CA . LYS A 1 47 ? -4.988 6.772 2.039 1.00 0.00 47 LYS A CA 12
ATOM 18870 C C . LYS A 1 47 ? -4.477 5.679 1.098 1.00 0.00 47 LYS A C 12
ATOM 18871 O O . LYS A 1 47 ? -3.302 5.605 0.786 1.00 0.00 47 LYS A O 12
ATOM 18890 N N . LEU A 1 48 ? -5.356 4.830 0.648 1.00 0.00 48 LEU A N 12
ATOM 18891 C CA . LEU A 1 48 ? -4.943 3.734 -0.275 1.00 0.00 48 LEU A CA 12
ATOM 18892 C C . LEU A 1 48 ? -4.455 4.330 -1.598 1.00 0.00 48 LEU A C 12
ATOM 18893 O O . LEU A 1 48 ? -3.507 3.858 -2.196 1.00 0.00 48 LEU A O 12
ATOM 18909 N N . ALA A 1 49 ? -5.116 5.353 -2.064 1.00 0.00 49 ALA A N 12
ATOM 18910 C CA . ALA A 1 49 ? -4.717 5.980 -3.357 1.00 0.00 49 ALA A CA 12
ATOM 18911 C C . ALA A 1 49 ? -3.236 6.362 -3.306 1.00 0.00 49 ALA A C 12
ATOM 18912 O O . ALA A 1 49 ? -2.553 6.397 -4.314 1.00 0.00 49 ALA A O 12
ATOM 18919 N N . GLU A 1 50 ? -2.735 6.646 -2.136 1.00 0.00 50 GLU A N 12
ATOM 18920 C CA . GLU A 1 50 ? -1.298 7.023 -2.001 1.00 0.00 50 GLU A CA 12
ATOM 18921 C C . GLU A 1 50 ? -0.421 5.813 -2.346 1.00 0.00 50 GLU A C 12
ATOM 18922 O O . GLU A 1 50 ? 0.578 5.924 -3.032 1.00 0.00 50 GLU A O 12
ATOM 18934 N N . TYR A 1 51 ? -0.798 4.657 -1.870 1.00 0.00 51 TYR A N 12
ATOM 18935 C CA . TYR A 1 51 ? -0.008 3.419 -2.151 1.00 0.00 51 TYR A CA 12
ATOM 18936 C C . TYR A 1 51 ? 0.031 3.157 -3.659 1.00 0.00 51 TYR A C 12
ATOM 18937 O O . TYR A 1 51 ? 1.060 2.825 -4.221 1.00 0.00 51 TYR A O 12
ATOM 18955 N N . ILE A 1 52 ? -1.091 3.286 -4.307 1.00 0.00 52 ILE A N 12
ATOM 18956 C CA . ILE A 1 52 ? -1.154 3.034 -5.775 1.00 0.00 52 ILE A CA 12
ATOM 18957 C C . ILE A 1 52 ? -0.315 4.068 -6.536 1.00 0.00 52 ILE A C 12
ATOM 18958 O O . ILE A 1 52 ? 0.402 3.742 -7.465 1.00 0.00 52 ILE A O 12
ATOM 18974 N N . SER A 1 53 ? -0.417 5.315 -6.164 1.00 0.00 53 SER A N 12
ATOM 18975 C CA . SER A 1 53 ? 0.355 6.378 -6.875 1.00 0.00 53 SER A CA 12
ATOM 18976 C C . SER A 1 53 ? 1.859 6.116 -6.751 1.00 0.00 53 SER A C 12
ATOM 18977 O O . SER A 1 53 ? 2.583 6.090 -7.727 1.00 0.00 53 SER A O 12
ATOM 18985 N N . LEU A 1 54 ? 2.325 5.917 -5.553 1.00 0.00 54 LEU A N 12
ATOM 18986 C CA . LEU A 1 54 ? 3.777 5.648 -5.339 1.00 0.00 54 LEU A CA 12
ATOM 18987 C C . LEU A 1 54 ? 4.156 4.307 -5.969 1.00 0.00 54 LEU A C 12
ATOM 18988 O O . LEU A 1 54 ? 5.229 4.144 -6.518 1.00 0.00 54 LEU A O 12
ATOM 19004 N N . ALA A 1 55 ? 3.288 3.343 -5.873 1.00 0.00 55 ALA A N 12
ATOM 19005 C CA . ALA A 1 55 ? 3.585 1.997 -6.440 1.00 0.00 55 ALA A CA 12
ATOM 19006 C C . ALA A 1 55 ? 3.941 2.112 -7.927 1.00 0.00 55 ALA A C 12
ATOM 19007 O O . ALA A 1 55 ? 4.920 1.552 -8.388 1.00 0.00 55 ALA A O 12
ATOM 19014 N N . LYS A 1 56 ? 3.152 2.826 -8.680 1.00 0.00 56 LYS A N 12
ATOM 19015 C CA . LYS A 1 56 ? 3.438 2.979 -10.137 1.00 0.00 56 LYS A CA 12
ATOM 19016 C C . LYS A 1 56 ? 4.741 3.756 -10.339 1.00 0.00 56 LYS A C 12
ATOM 19017 O O . LYS A 1 56 ? 5.556 3.420 -11.178 1.00 0.00 56 LYS A O 12
ATOM 19036 N N . GLN A 1 57 ? 4.937 4.800 -9.580 1.00 0.00 57 GLN A N 12
ATOM 19037 C CA . GLN A 1 57 ? 6.182 5.611 -9.726 1.00 0.00 57 GLN A CA 12
ATOM 19038 C C . GLN A 1 57 ? 7.391 4.767 -9.321 1.00 0.00 57 GLN A C 12
ATOM 19039 O O . GLN A 1 57 ? 8.403 4.738 -9.997 1.00 0.00 57 GLN A O 12
ATOM 19053 N N . VAL A 1 58 ? 7.286 4.079 -8.220 1.00 0.00 58 VAL A N 12
ATOM 19054 C CA . VAL A 1 58 ? 8.413 3.226 -7.753 1.00 0.00 58 VAL A CA 12
ATOM 19055 C C . VAL A 1 58 ? 8.639 2.093 -8.754 1.00 0.00 58 VAL A C 12
ATOM 19056 O O . VAL A 1 58 ? 9.756 1.798 -9.138 1.00 0.00 58 VAL A O 12
ATOM 19069 N N . TYR A 1 59 ? 7.578 1.455 -9.176 1.00 0.00 59 TYR A N 12
ATOM 19070 C CA . TYR A 1 59 ? 7.698 0.331 -10.156 1.00 0.00 59 TYR A CA 12
ATOM 19071 C C . TYR A 1 59 ? 6.676 0.532 -11.276 1.00 0.00 59 TYR A C 12
ATOM 19072 O O . TYR A 1 59 ? 5.482 0.585 -11.048 1.00 0.00 59 TYR A O 12
ATOM 19090 N N . ALA A 1 60 ? 7.150 0.659 -12.485 1.00 0.00 60 ALA A N 12
ATOM 19091 C CA . ALA A 1 60 ? 6.239 0.876 -13.645 1.00 0.00 60 ALA A CA 12
ATOM 19092 C C . ALA A 1 60 ? 5.435 -0.392 -13.954 1.00 0.00 60 ALA A C 12
ATOM 19093 O O . ALA A 1 60 ? 5.915 -1.504 -13.825 1.00 0.00 60 ALA A O 12
ATOM 19100 N N . ASN A 1 61 ? 4.207 -0.210 -14.366 1.00 0.00 61 ASN A N 12
ATOM 19101 C CA . ASN A 1 61 ? 3.322 -1.363 -14.701 1.00 0.00 61 ASN A CA 12
ATOM 19102 C C . ASN A 1 61 ? 3.196 -2.277 -13.480 1.00 0.00 61 ASN A C 12
ATOM 19103 O O . ASN A 1 61 ? 3.231 -3.489 -13.579 1.00 0.00 61 ASN A O 12
ATOM 19114 N N . VAL A 1 62 ? 3.051 -1.685 -12.327 1.00 0.00 62 VAL A N 12
ATOM 19115 C CA . VAL A 1 62 ? 2.924 -2.477 -11.073 1.00 0.00 62 VAL A CA 12
ATOM 19116 C C . VAL A 1 62 ? 1.543 -3.122 -10.987 1.00 0.00 62 VAL A C 12
ATOM 19117 O O . VAL A 1 62 ? 0.535 -2.519 -11.310 1.00 0.00 62 VAL A O 12
ATOM 19130 N N . GLU A 1 63 ? 1.499 -4.354 -10.546 1.00 0.00 63 GLU A N 12
ATOM 19131 C CA . GLU A 1 63 ? 0.201 -5.083 -10.420 1.00 0.00 63 GLU A CA 12
ATOM 19132 C C . GLU A 1 63 ? -0.102 -5.326 -8.947 1.00 0.00 63 GLU A C 12
ATOM 19133 O O . GLU A 1 63 ? 0.764 -5.677 -8.167 1.00 0.00 63 GLU A O 12
ATOM 19145 N N . TYR A 1 64 ? -1.333 -5.131 -8.558 1.00 0.00 64 TYR A N 12
ATOM 19146 C CA . TYR A 1 64 ? -1.712 -5.337 -7.133 1.00 0.00 64 TYR A CA 12
ATOM 19147 C C . TYR A 1 64 ? -3.165 -5.789 -7.031 1.00 0.00 64 TYR A C 12
ATOM 19148 O O . TYR A 1 64 ? -3.954 -5.619 -7.943 1.00 0.00 64 TYR A O 12
ATOM 19166 N N . GLU A 1 65 ? -3.518 -6.365 -5.913 1.00 0.00 65 GLU A N 12
ATOM 19167 C CA . GLU A 1 65 ? -4.915 -6.841 -5.705 1.00 0.00 65 GLU A CA 12
ATOM 19168 C C . GLU A 1 65 ? -5.317 -6.584 -4.254 1.00 0.00 65 GLU A C 12
ATOM 19169 O O . GLU A 1 65 ? -4.495 -6.613 -3.357 1.00 0.00 65 GLU A O 12
ATOM 19181 N N . VAL A 1 66 ? -6.583 -6.331 -4.022 1.00 0.00 66 VAL A N 12
ATOM 19182 C CA . VAL A 1 66 ? -7.069 -6.058 -2.635 1.00 0.00 66 VAL A CA 12
ATOM 19183 C C . VAL A 1 66 ? -7.958 -7.206 -2.162 1.00 0.00 66 VAL A C 12
ATOM 19184 O O . VAL A 1 66 ? -8.868 -7.638 -2.848 1.00 0.00 66 VAL A O 12
ATOM 19197 N N . ALA A 1 67 ? -7.688 -7.697 -0.983 1.00 0.00 67 ALA A N 12
ATOM 19198 C CA . ALA A 1 67 ? -8.486 -8.821 -0.424 1.00 0.00 67 ALA A CA 12
ATOM 19199 C C . ALA A 1 67 ? -9.777 -8.274 0.205 1.00 0.00 67 ALA A C 12
ATOM 19200 O O . ALA A 1 67 ? -9.854 -7.113 0.555 1.00 0.00 67 ALA A O 12
ATOM 19207 N N . PRO A 1 68 ? -10.780 -9.106 0.363 1.00 0.00 68 PRO A N 12
ATOM 19208 C CA . PRO A 1 68 ? -12.072 -8.687 0.982 1.00 0.00 68 PRO A CA 12
ATOM 19209 C C . PRO A 1 68 ? -11.867 -7.980 2.327 1.00 0.00 68 PRO A C 12
ATOM 19210 O O . PRO A 1 68 ? -11.185 -8.471 3.208 1.00 0.00 68 PRO A O 12
ATOM 19221 N N . VAL A 1 69 ? -12.458 -6.824 2.480 1.00 0.00 69 VAL A N 12
ATOM 19222 C CA . VAL A 1 69 ? -12.321 -6.049 3.750 1.00 0.00 69 VAL A CA 12
ATOM 19223 C C . VAL A 1 69 ? -13.699 -5.593 4.237 1.00 0.00 69 VAL A C 12
ATOM 19224 O O . VAL A 1 69 ? -14.515 -5.105 3.478 1.00 0.00 69 VAL A O 12
ATOM 19237 N N . ALA A 1 70 ? -13.945 -5.746 5.507 1.00 0.00 70 ALA A N 12
ATOM 19238 C CA . ALA A 1 70 ? -15.249 -5.327 6.086 1.00 0.00 70 ALA A CA 12
ATOM 19239 C C . ALA A 1 70 ? -15.356 -3.800 6.085 1.00 0.00 70 ALA A C 12
ATOM 19240 O O . ALA A 1 70 ? -14.370 -3.089 6.139 1.00 0.00 70 ALA A O 12
ATOM 19247 N N . ASP A 1 71 ? -16.557 -3.299 6.023 1.00 0.00 71 ASP A N 12
ATOM 19248 C CA . ASP A 1 71 ? -16.766 -1.823 6.019 1.00 0.00 71 ASP A CA 12
ATOM 19249 C C . ASP A 1 71 ? -16.287 -1.237 7.351 1.00 0.00 71 ASP A C 12
ATOM 19250 O O . ASP A 1 71 ? -15.781 -0.132 7.412 1.00 0.00 71 ASP A O 12
ATOM 19259 N N . ASN A 1 72 ? -16.453 -1.968 8.420 1.00 0.00 72 ASN A N 12
ATOM 19260 C CA . ASN A 1 72 ? -16.024 -1.463 9.758 1.00 0.00 72 ASN A CA 12
ATOM 19261 C C . ASN A 1 72 ? -14.614 -1.977 10.069 1.00 0.00 72 ASN A C 12
ATOM 19262 O O . ASN A 1 72 ? -14.163 -1.949 11.198 1.00 0.00 72 ASN A O 12
ATOM 19273 N N . ALA A 1 73 ? -13.918 -2.443 9.067 1.00 0.00 73 ALA A N 12
ATOM 19274 C CA . ALA A 1 73 ? -12.537 -2.962 9.282 1.00 0.00 73 ALA A CA 12
ATOM 19275 C C . ALA A 1 73 ? -11.606 -1.821 9.692 1.00 0.00 73 ALA A C 12
ATOM 19276 O O . ALA A 1 73 ? -11.736 -0.698 9.239 1.00 0.00 73 ALA A O 12
ATOM 19283 N N . THR A 1 74 ? -10.661 -2.108 10.547 1.00 0.00 74 THR A N 12
ATOM 19284 C CA . THR A 1 74 ? -9.700 -1.062 11.006 1.00 0.00 74 THR A CA 12
ATOM 19285 C C . THR A 1 74 ? -8.379 -1.224 10.253 1.00 0.00 74 THR A C 12
ATOM 19286 O O . THR A 1 74 ? -7.444 -0.470 10.448 1.00 0.00 74 THR A O 12
ATOM 19297 N N . GLU A 1 75 ? -8.292 -2.204 9.392 1.00 0.00 75 GLU A N 12
ATOM 19298 C CA . GLU A 1 75 ? -7.030 -2.427 8.620 1.00 0.00 75 GLU A CA 12
ATOM 19299 C C . GLU A 1 75 ? -7.363 -2.795 7.181 1.00 0.00 75 GLU A C 12
ATOM 19300 O O . GLU A 1 75 ? -8.462 -3.220 6.874 1.00 0.00 75 GLU A O 12
ATOM 19312 N N . LEU A 1 76 ? -6.414 -2.630 6.296 1.00 0.00 76 LEU A N 12
ATOM 19313 C CA . LEU A 1 76 ? -6.643 -2.961 4.860 1.00 0.00 76 LEU A CA 12
ATOM 19314 C C . LEU A 1 76 ? -5.593 -3.967 4.399 1.00 0.00 76 LEU A C 12
ATOM 19315 O O . LEU A 1 76 ? -4.405 -3.797 4.622 1.00 0.00 76 LEU A O 12
ATOM 19331 N N . HIS A 1 77 ? -6.036 -5.016 3.756 1.00 0.00 77 HIS A N 12
ATOM 19332 C CA . HIS A 1 77 ? -5.105 -6.072 3.260 1.00 0.00 77 HIS A CA 12
ATOM 19333 C C . HIS A 1 77 ? -4.967 -5.965 1.745 1.00 0.00 77 HIS A C 12
ATOM 19334 O O . HIS A 1 77 ? -5.943 -5.955 1.015 1.00 0.00 77 HIS A O 12
ATOM 19348 N N . ALA A 1 78 ? -3.756 -5.881 1.269 1.00 0.00 78 ALA A N 12
ATOM 19349 C CA . ALA A 1 78 ? -3.530 -5.768 -0.199 1.00 0.00 78 ALA A CA 12
ATOM 19350 C C . ALA A 1 78 ? -2.202 -6.419 -0.570 1.00 0.00 78 ALA A C 12
ATOM 19351 O O . ALA A 1 78 ? -1.332 -6.607 0.260 1.00 0.00 78 ALA A O 12
ATOM 19358 N N . ARG A 1 79 ? -2.049 -6.765 -1.822 1.00 0.00 79 ARG A N 12
ATOM 19359 C CA . ARG A 1 79 ? -0.788 -7.414 -2.295 1.00 0.00 79 ARG A CA 12
ATOM 19360 C C . ARG A 1 79 ? -0.242 -6.647 -3.499 1.00 0.00 79 ARG A C 12
ATOM 19361 O O . ARG A 1 79 ? -0.983 -6.166 -4.336 1.00 0.00 79 ARG A O 12
ATOM 19382 N N . PHE A 1 80 ? 1.058 -6.524 -3.579 1.00 0.00 80 PHE A N 12
ATOM 19383 C CA . PHE A 1 80 ? 1.699 -5.782 -4.711 1.00 0.00 80 PHE A CA 12
ATOM 19384 C C . PHE A 1 80 ? 2.769 -6.655 -5.359 1.00 0.00 80 PHE A C 12
ATOM 19385 O O . PHE A 1 80 ? 3.395 -7.476 -4.713 1.00 0.00 80 PHE A O 12
ATOM 19402 N N . LYS A 1 81 ? 2.981 -6.475 -6.639 1.00 0.00 81 LYS A N 12
ATOM 19403 C CA . LYS A 1 81 ? 4.004 -7.280 -7.370 1.00 0.00 81 LYS A CA 12
ATOM 19404 C C . LYS A 1 81 ? 5.163 -6.380 -7.789 1.00 0.00 81 LYS A C 12
ATOM 19405 O O . LYS A 1 81 ? 4.972 -5.297 -8.312 1.00 0.00 81 LYS A O 12
ATOM 19424 N N . PHE A 1 82 ? 6.370 -6.827 -7.555 1.00 0.00 82 PHE A N 12
ATOM 19425 C CA . PHE A 1 82 ? 7.571 -6.018 -7.921 1.00 0.00 82 PHE A CA 12
ATOM 19426 C C . PHE A 1 82 ? 8.633 -6.925 -8.548 1.00 0.00 82 PHE A C 12
ATOM 19427 O O . PHE A 1 82 ? 8.366 -7.670 -9.473 1.00 0.00 82 PHE A O 12
ATOM 19444 N N . GLU A 1 83 ? 9.838 -6.860 -8.050 1.00 0.00 83 GLU A N 12
ATOM 19445 C CA . GLU A 1 83 ? 10.937 -7.701 -8.599 1.00 0.00 83 GLU A CA 12
ATOM 19446 C C . GLU A 1 83 ? 11.932 -8.017 -7.482 1.00 0.00 83 GLU A C 12
ATOM 19447 O O . GLU A 1 83 ? 12.520 -9.081 -7.444 1.00 0.00 83 GLU A O 12
ATOM 19459 N N . VAL A 1 84 ? 12.129 -7.095 -6.567 1.00 0.00 84 VAL A N 12
ATOM 19460 C CA . VAL A 1 84 ? 13.090 -7.333 -5.442 1.00 0.00 84 VAL A CA 12
ATOM 19461 C C . VAL A 1 84 ? 12.475 -6.888 -4.114 1.00 0.00 84 VAL A C 12
ATOM 19462 O O . VAL A 1 84 ? 11.562 -6.086 -4.069 1.00 0.00 84 VAL A O 12
ATOM 19475 N N . SER A 1 85 ? 12.985 -7.419 -3.036 1.00 0.00 85 SER A N 12
ATOM 19476 C CA . SER A 1 85 ? 12.466 -7.062 -1.685 1.00 0.00 85 SER A CA 12
ATOM 19477 C C . SER A 1 85 ? 12.938 -5.655 -1.302 1.00 0.00 85 SER A C 12
ATOM 19478 O O . SER A 1 85 ? 12.412 -5.036 -0.396 1.00 0.00 85 SER A O 12
ATOM 19486 N N . ALA A 1 86 ? 13.931 -5.151 -1.982 1.00 0.00 86 ALA A N 12
ATOM 19487 C CA . ALA A 1 86 ? 14.447 -3.788 -1.661 1.00 0.00 86 ALA A CA 12
ATOM 19488 C C . ALA A 1 86 ? 13.353 -2.752 -1.931 1.00 0.00 86 ALA A C 12
ATOM 19489 O O . ALA A 1 86 ? 13.192 -1.792 -1.199 1.00 0.00 86 ALA A O 12
ATOM 19496 N N . GLU A 1 87 ? 12.598 -2.946 -2.976 1.00 0.00 87 GLU A N 12
ATOM 19497 C CA . GLU A 1 87 ? 11.503 -1.990 -3.310 1.00 0.00 87 GLU A CA 12
ATOM 19498 C C . GLU A 1 87 ? 10.412 -2.082 -2.248 1.00 0.00 87 GLU A C 12
ATOM 19499 O O . GLU A 1 87 ? 9.785 -1.102 -1.894 1.00 0.00 87 GLU A O 12
ATOM 19511 N N . LYS A 1 88 ? 10.184 -3.256 -1.734 1.00 0.00 88 LYS A N 12
ATOM 19512 C CA . LYS A 1 88 ? 9.137 -3.420 -0.690 1.00 0.00 88 LYS A CA 12
ATOM 19513 C C . LYS A 1 88 ? 9.511 -2.585 0.532 1.00 0.00 88 LYS A C 12
ATOM 19514 O O . LYS A 1 88 ? 8.687 -1.912 1.120 1.00 0.00 88 LYS A O 12
ATOM 19533 N N . LEU A 1 89 ? 10.752 -2.644 0.925 1.00 0.00 89 LEU A N 12
ATOM 19534 C CA . LEU A 1 89 ? 11.194 -1.878 2.120 1.00 0.00 89 LEU A CA 12
ATOM 19535 C C . LEU A 1 89 ? 11.004 -0.379 1.875 1.00 0.00 89 LEU A C 12
ATOM 19536 O O . LEU A 1 89 ? 10.427 0.325 2.680 1.00 0.00 89 LEU A O 12
ATOM 19552 N N . ILE A 1 90 ? 11.485 0.107 0.767 1.00 0.00 90 ILE A N 12
ATOM 19553 C CA . ILE A 1 90 ? 11.342 1.560 0.448 1.00 0.00 90 ILE A CA 12
ATOM 19554 C C . ILE A 1 90 ? 9.865 1.901 0.222 1.00 0.00 90 ILE A C 12
ATOM 19555 O O . ILE A 1 90 ? 9.372 2.918 0.673 1.00 0.00 90 ILE A O 12
ATOM 19571 N N . PHE A 1 91 ? 9.164 1.062 -0.490 1.00 0.00 91 PHE A N 12
ATOM 19572 C CA . PHE A 1 91 ? 7.723 1.331 -0.771 1.00 0.00 91 PHE A CA 12
ATOM 19573 C C . PHE A 1 91 ? 6.954 1.437 0.545 1.00 0.00 91 PHE A C 12
ATOM 19574 O O . PHE A 1 91 ? 6.159 2.336 0.748 1.00 0.00 91 PHE A O 12
ATOM 19591 N N . GLU A 1 92 ? 7.190 0.520 1.439 1.00 0.00 92 GLU A N 12
ATOM 19592 C CA . GLU A 1 92 ? 6.485 0.550 2.751 1.00 0.00 92 GLU A CA 12
ATOM 19593 C C . GLU A 1 92 ? 6.948 1.772 3.542 1.00 0.00 92 GLU A C 12
ATOM 19594 O O . GLU A 1 92 ? 6.171 2.443 4.194 1.00 0.00 92 GLU A O 12
ATOM 19606 N N . LEU A 1 93 ? 8.220 2.051 3.499 1.00 0.00 93 LEU A N 12
ATOM 19607 C CA . LEU A 1 93 ? 8.757 3.214 4.255 1.00 0.00 93 LEU A CA 12
ATOM 19608 C C . LEU A 1 93 ? 8.157 4.510 3.701 1.00 0.00 93 LEU A C 12
ATOM 19609 O O . LEU A 1 93 ? 7.701 5.370 4.429 1.00 0.00 93 LEU A O 12
ATOM 19625 N N . LYS A 1 94 ? 8.170 4.653 2.409 1.00 0.00 94 LYS A N 12
ATOM 19626 C CA . LYS A 1 94 ? 7.623 5.888 1.787 1.00 0.00 94 LYS A CA 12
ATOM 19627 C C . LYS A 1 94 ? 6.120 5.976 2.047 1.00 0.00 94 LYS A C 12
ATOM 19628 O O . LYS A 1 94 ? 5.593 7.023 2.375 1.00 0.00 94 LYS A O 12
ATOM 19647 N N . THR A 1 95 ? 5.429 4.881 1.897 1.00 0.00 95 THR A N 12
ATOM 19648 C CA . THR A 1 95 ? 3.956 4.880 2.128 1.00 0.00 95 THR A CA 12
ATOM 19649 C C . THR A 1 95 ? 3.664 5.075 3.615 1.00 0.00 95 THR A C 12
ATOM 19650 O O . THR A 1 95 ? 2.702 5.716 3.995 1.00 0.00 95 THR A O 12
ATOM 19661 N N . ARG A 1 96 ? 4.492 4.526 4.458 1.00 0.00 96 ARG A N 12
ATOM 19662 C CA . ARG A 1 96 ? 4.279 4.674 5.926 1.00 0.00 96 ARG A CA 12
ATOM 19663 C C . ARG A 1 96 ? 4.424 6.147 6.311 1.00 0.00 96 ARG A C 12
ATOM 19664 O O . ARG A 1 96 ? 3.652 6.678 7.085 1.00 0.00 96 ARG A O 12
ATOM 19685 N N . ALA A 1 97 ? 5.412 6.805 5.769 1.00 0.00 97 ALA A N 12
ATOM 19686 C CA . ALA A 1 97 ? 5.627 8.247 6.091 1.00 0.00 97 ALA A CA 12
ATOM 19687 C C . ALA A 1 97 ? 4.413 9.058 5.635 1.00 0.00 97 ALA A C 12
ATOM 19688 O O . ALA A 1 97 ? 3.962 9.963 6.313 1.00 0.00 97 ALA A O 12
ATOM 19695 N N . LEU A 1 98 ? 3.884 8.735 4.489 1.00 0.00 98 LEU A N 12
ATOM 19696 C CA . LEU A 1 98 ? 2.694 9.469 3.969 1.00 0.00 98 LEU A CA 12
ATOM 19697 C C . LEU A 1 98 ? 1.506 9.237 4.901 1.00 0.00 98 LEU A C 12
ATOM 19698 O O . LEU A 1 98 ? 0.741 10.135 5.190 1.00 0.00 98 LEU A O 12
ATOM 19714 N N . ALA A 1 99 ? 1.354 8.032 5.370 1.00 0.00 99 ALA A N 12
ATOM 19715 C CA . ALA A 1 99 ? 0.226 7.710 6.288 1.00 0.00 99 ALA A CA 12
ATOM 19716 C C . ALA A 1 99 ? 0.612 8.103 7.717 1.00 0.00 99 ALA A C 12
ATOM 19717 O O . ALA A 1 99 ? -0.190 8.043 8.631 1.00 0.00 99 ALA A O 12
ATOM 19724 N N . ARG A 1 100 ? 1.840 8.505 7.911 1.00 0.00 100 ARG A N 12
ATOM 19725 C CA . ARG A 1 100 ? 2.302 8.914 9.271 1.00 0.00 100 ARG A CA 12
ATOM 19726 C C . ARG A 1 100 ? 1.956 10.389 9.493 1.00 0.00 100 ARG A C 12
ATOM 19727 O O . ARG A 1 100 ? 1.972 10.887 10.602 1.00 0.00 100 ARG A O 12
ATOM 19748 N N . LEU A 1 101 ? 1.653 11.082 8.428 1.00 0.00 101 LEU A N 12
ATOM 19749 C CA . LEU A 1 101 ? 1.305 12.531 8.521 1.00 0.00 101 LEU A CA 12
ATOM 19750 C C . LEU A 1 101 ? 2.468 13.314 9.128 1.00 0.00 101 LEU A C 12
ATOM 19751 O O . LEU A 1 101 ? 2.914 13.054 10.232 1.00 0.00 101 LEU A O 12
ATOM 19767 N N . GLU A 1 102 ? 2.962 14.276 8.394 1.00 0.00 102 GLU A N 12
ATOM 19768 C CA . GLU A 1 102 ? 4.102 15.097 8.883 1.00 0.00 102 GLU A CA 12
ATOM 19769 C C . GLU A 1 102 ? 3.713 15.813 10.178 1.00 0.00 102 GLU A C 12
ATOM 19770 O O . GLU A 1 102 ? 2.654 16.403 10.286 1.00 0.00 102 GLU A O 12
ATOM 19782 N N . HIS A 1 103 ? 4.571 15.757 11.163 1.00 0.00 103 HIS A N 12
ATOM 19783 C CA . HIS A 1 103 ? 4.283 16.424 12.469 1.00 0.00 103 HIS A CA 12
ATOM 19784 C C . HIS A 1 103 ? 4.927 17.811 12.485 1.00 0.00 103 HIS A C 12
ATOM 19785 O O . HIS A 1 103 ? 4.267 18.824 12.348 1.00 0.00 103 HIS A O 12
ATOM 19799 N N . HIS A 1 104 ? 6.221 17.851 12.655 1.00 0.00 104 HIS A N 12
ATOM 19800 C CA . HIS A 1 104 ? 6.954 19.152 12.687 1.00 0.00 104 HIS A CA 12
ATOM 19801 C C . HIS A 1 104 ? 6.172 20.185 13.501 1.00 0.00 104 HIS A C 12
ATOM 19802 O O . HIS A 1 104 ? 5.419 19.852 14.400 1.00 0.00 104 HIS A O 12
ATOM 19816 N N . HIS A 1 105 ? 6.354 21.442 13.194 1.00 0.00 105 HIS A N 12
ATOM 19817 C CA . HIS A 1 105 ? 5.642 22.514 13.939 1.00 0.00 105 HIS A CA 12
ATOM 19818 C C . HIS A 1 105 ? 5.414 23.712 13.019 1.00 0.00 105 HIS A C 12
ATOM 19819 O O . HIS A 1 105 ? 5.999 23.820 11.957 1.00 0.00 105 HIS A O 12
ATOM 19833 N N . HIS A 1 106 ? 4.552 24.604 13.421 1.00 0.00 106 HIS A N 12
ATOM 19834 C CA . HIS A 1 106 ? 4.251 25.798 12.584 1.00 0.00 106 HIS A CA 12
ATOM 19835 C C . HIS A 1 106 ? 5.390 26.816 12.674 1.00 0.00 106 HIS A C 12
ATOM 19836 O O . HIS A 1 106 ? 5.849 27.170 13.745 1.00 0.00 106 HIS A O 12
ATOM 19850 N N . HIS A 1 107 ? 5.838 27.293 11.543 1.00 0.00 107 HIS A N 12
ATOM 19851 C CA . HIS A 1 107 ? 6.940 28.295 11.530 1.00 0.00 107 HIS A CA 12
ATOM 19852 C C . HIS A 1 107 ? 6.804 29.202 10.305 1.00 0.00 107 HIS A C 12
ATOM 19853 O O . HIS A 1 107 ? 6.117 28.885 9.351 1.00 0.00 107 HIS A O 12
ATOM 19867 N N . HIS A 1 108 ? 7.461 30.329 10.334 1.00 0.00 108 HIS A N 12
ATOM 19868 C CA . HIS A 1 108 ? 7.396 31.281 9.188 1.00 0.00 108 HIS A CA 12
ATOM 19869 C C . HIS A 1 108 ? 8.478 32.348 9.360 1.00 0.00 108 HIS A C 12
ATOM 19870 O O . HIS A 1 108 ? 9.518 32.026 9.913 1.00 0.00 108 HIS A O 12
ATOM 19885 N N . MET A 1 1 ? -33.269 -23.315 26.122 1.00 0.00 1 MET A N 13
ATOM 19886 C CA . MET A 1 1 ? -31.794 -23.198 26.321 1.00 0.00 1 MET A CA 13
ATOM 19887 C C . MET A 1 1 ? -31.313 -24.313 27.255 1.00 0.00 1 MET A C 13
ATOM 19888 O O . MET A 1 1 ? -30.806 -25.331 26.820 1.00 0.00 1 MET A O 13
ATOM 19904 N N . SER A 1 2 ? -31.468 -24.121 28.536 1.00 0.00 2 SER A N 13
ATOM 19905 C CA . SER A 1 2 ? -31.026 -25.154 29.520 1.00 0.00 2 SER A CA 13
ATOM 19906 C C . SER A 1 2 ? -31.842 -26.437 29.323 1.00 0.00 2 SER A C 13
ATOM 19907 O O . SER A 1 2 ? -31.355 -27.536 29.514 1.00 0.00 2 SER A O 13
ATOM 19915 N N . ASN A 1 3 ? -33.080 -26.299 28.938 1.00 0.00 3 ASN A N 13
ATOM 19916 C CA . ASN A 1 3 ? -33.939 -27.501 28.722 1.00 0.00 3 ASN A CA 13
ATOM 19917 C C . ASN A 1 3 ? -33.374 -28.331 27.566 1.00 0.00 3 ASN A C 13
ATOM 19918 O O . ASN A 1 3 ? -33.360 -29.548 27.601 1.00 0.00 3 ASN A O 13
ATOM 19929 N N . GLN A 1 4 ? -32.911 -27.676 26.537 1.00 0.00 4 GLN A N 13
ATOM 19930 C CA . GLN A 1 4 ? -32.350 -28.412 25.370 1.00 0.00 4 GLN A CA 13
ATOM 19931 C C . GLN A 1 4 ? -30.907 -28.821 25.663 1.00 0.00 4 GLN A C 13
ATOM 19932 O O . GLN A 1 4 ? -30.046 -27.994 25.895 1.00 0.00 4 GLN A O 13
ATOM 19946 N N . THR A 1 5 ? -30.639 -30.099 25.649 1.00 0.00 5 THR A N 13
ATOM 19947 C CA . THR A 1 5 ? -29.257 -30.596 25.915 1.00 0.00 5 THR A CA 13
ATOM 19948 C C . THR A 1 5 ? -28.596 -30.964 24.579 1.00 0.00 5 THR A C 13
ATOM 19949 O O . THR A 1 5 ? -27.406 -31.203 24.500 1.00 0.00 5 THR A O 13
ATOM 19960 N N . CYS A 1 6 ? -29.370 -30.996 23.525 1.00 0.00 6 CYS A N 13
ATOM 19961 C CA . CYS A 1 6 ? -28.816 -31.338 22.176 1.00 0.00 6 CYS A CA 13
ATOM 19962 C C . CYS A 1 6 ? -28.375 -30.049 21.460 1.00 0.00 6 CYS A C 13
ATOM 19963 O O . CYS A 1 6 ? -27.994 -30.064 20.304 1.00 0.00 6 CYS A O 13
ATOM 19971 N N . VAL A 1 7 ? -28.434 -28.937 22.140 1.00 0.00 7 VAL A N 13
ATOM 19972 C CA . VAL A 1 7 ? -28.039 -27.643 21.507 1.00 0.00 7 VAL A CA 13
ATOM 19973 C C . VAL A 1 7 ? -26.539 -27.625 21.218 1.00 0.00 7 VAL A C 13
ATOM 19974 O O . VAL A 1 7 ? -25.725 -28.029 22.028 1.00 0.00 7 VAL A O 13
ATOM 19987 N N . GLU A 1 8 ? -26.175 -27.152 20.057 1.00 0.00 8 GLU A N 13
ATOM 19988 C CA . GLU A 1 8 ? -24.736 -27.085 19.682 1.00 0.00 8 GLU A CA 13
ATOM 19989 C C . GLU A 1 8 ? -24.516 -25.920 18.715 1.00 0.00 8 GLU A C 13
ATOM 19990 O O . GLU A 1 8 ? -25.303 -24.994 18.647 1.00 0.00 8 GLU A O 13
ATOM 20002 N N . ASN A 1 9 ? -23.445 -25.961 17.975 1.00 0.00 9 ASN A N 13
ATOM 20003 C CA . ASN A 1 9 ? -23.148 -24.860 17.014 1.00 0.00 9 ASN A CA 13
ATOM 20004 C C . ASN A 1 9 ? -24.096 -24.937 15.808 1.00 0.00 9 ASN A C 13
ATOM 20005 O O . ASN A 1 9 ? -25.305 -24.841 15.932 1.00 0.00 9 ASN A O 13
ATOM 20016 N N . GLU A 1 10 ? -23.539 -25.101 14.635 1.00 0.00 10 GLU A N 13
ATOM 20017 C CA . GLU A 1 10 ? -24.364 -25.178 13.398 1.00 0.00 10 GLU A CA 13
ATOM 20018 C C . GLU A 1 10 ? -25.414 -24.066 13.410 1.00 0.00 10 GLU A C 13
ATOM 20019 O O . GLU A 1 10 ? -26.555 -24.273 13.782 1.00 0.00 10 GLU A O 13
ATOM 20031 N N . VAL A 1 11 ? -25.022 -22.880 13.011 1.00 0.00 11 VAL A N 13
ATOM 20032 C CA . VAL A 1 11 ? -25.970 -21.720 12.995 1.00 0.00 11 VAL A CA 13
ATOM 20033 C C . VAL A 1 11 ? -26.132 -21.196 11.565 1.00 0.00 11 VAL A C 13
ATOM 20034 O O . VAL A 1 11 ? -25.171 -20.978 10.849 1.00 0.00 11 VAL A O 13
ATOM 20047 N N . CYS A 1 12 ? -27.355 -20.992 11.161 1.00 0.00 12 CYS A N 13
ATOM 20048 C CA . CYS A 1 12 ? -27.635 -20.482 9.787 1.00 0.00 12 CYS A CA 13
ATOM 20049 C C . CYS A 1 12 ? -26.831 -21.286 8.762 1.00 0.00 12 CYS A C 13
ATOM 20050 O O . CYS A 1 12 ? -26.576 -20.840 7.658 1.00 0.00 12 CYS A O 13
ATOM 20058 N N . GLU A 1 13 ? -26.443 -22.477 9.128 1.00 0.00 13 GLU A N 13
ATOM 20059 C CA . GLU A 1 13 ? -25.663 -23.347 8.199 1.00 0.00 13 GLU A CA 13
ATOM 20060 C C . GLU A 1 13 ? -24.426 -22.600 7.689 1.00 0.00 13 GLU A C 13
ATOM 20061 O O . GLU A 1 13 ? -23.362 -22.654 8.276 1.00 0.00 13 GLU A O 13
ATOM 20073 N N . ALA A 1 14 ? -24.565 -21.911 6.587 1.00 0.00 14 ALA A N 13
ATOM 20074 C CA . ALA A 1 14 ? -23.415 -21.157 6.003 1.00 0.00 14 ALA A CA 13
ATOM 20075 C C . ALA A 1 14 ? -22.191 -22.075 5.907 1.00 0.00 14 ALA A C 13
ATOM 20076 O O . ALA A 1 14 ? -21.317 -22.072 6.755 1.00 0.00 14 ALA A O 13
ATOM 20083 N N . CYS A 1 15 ? -22.135 -22.865 4.868 1.00 0.00 15 CYS A N 13
ATOM 20084 C CA . CYS A 1 15 ? -20.990 -23.806 4.682 1.00 0.00 15 CYS A CA 13
ATOM 20085 C C . CYS A 1 15 ? -19.908 -23.159 3.813 1.00 0.00 15 CYS A C 13
ATOM 20086 O O . CYS A 1 15 ? -20.187 -22.456 2.859 1.00 0.00 15 CYS A O 13
ATOM 20094 N N . GLY A 1 16 ? -18.672 -23.410 4.145 1.00 0.00 16 GLY A N 13
ATOM 20095 C CA . GLY A 1 16 ? -17.539 -22.837 3.362 1.00 0.00 16 GLY A CA 13
ATOM 20096 C C . GLY A 1 16 ? -17.264 -23.714 2.140 1.00 0.00 16 GLY A C 13
ATOM 20097 O O . GLY A 1 16 ? -16.132 -23.919 1.745 1.00 0.00 16 GLY A O 13
ATOM 20101 N N . CYS A 1 17 ? -18.295 -24.231 1.537 1.00 0.00 17 CYS A N 13
ATOM 20102 C CA . CYS A 1 17 ? -18.108 -25.093 0.335 1.00 0.00 17 CYS A CA 13
ATOM 20103 C C . CYS A 1 17 ? -17.442 -24.270 -0.778 1.00 0.00 17 CYS A C 13
ATOM 20104 O O . CYS A 1 17 ? -16.624 -24.761 -1.533 1.00 0.00 17 CYS A O 13
ATOM 20112 N N . ALA A 1 18 ? -17.807 -23.021 -0.888 1.00 0.00 18 ALA A N 13
ATOM 20113 C CA . ALA A 1 18 ? -17.225 -22.160 -1.957 1.00 0.00 18 ALA A CA 13
ATOM 20114 C C . ALA A 1 18 ? -15.719 -21.992 -1.742 1.00 0.00 18 ALA A C 13
ATOM 20115 O O . ALA A 1 18 ? -15.241 -21.847 -0.634 1.00 0.00 18 ALA A O 13
ATOM 20122 N N . GLY A 1 19 ? -14.974 -22.006 -2.814 1.00 0.00 19 GLY A N 13
ATOM 20123 C CA . GLY A 1 19 ? -13.493 -21.845 -2.721 1.00 0.00 19 GLY A CA 13
ATOM 20124 C C . GLY A 1 19 ? -13.132 -20.360 -2.842 1.00 0.00 19 GLY A C 13
ATOM 20125 O O . GLY A 1 19 ? -11.988 -19.966 -2.692 1.00 0.00 19 GLY A O 13
ATOM 20129 N N . GLU A 1 20 ? -14.105 -19.537 -3.118 1.00 0.00 20 GLU A N 13
ATOM 20130 C CA . GLU A 1 20 ? -13.849 -18.073 -3.260 1.00 0.00 20 GLU A CA 13
ATOM 20131 C C . GLU A 1 20 ? -12.635 -17.859 -4.167 1.00 0.00 20 GLU A C 13
ATOM 20132 O O . GLU A 1 20 ? -12.008 -16.817 -4.158 1.00 0.00 20 GLU A O 13
ATOM 20144 N N . ILE A 1 21 ? -12.318 -18.848 -4.956 1.00 0.00 21 ILE A N 13
ATOM 20145 C CA . ILE A 1 21 ? -11.161 -18.745 -5.893 1.00 0.00 21 ILE A CA 13
ATOM 20146 C C . ILE A 1 21 ? -9.870 -18.460 -5.114 1.00 0.00 21 ILE A C 13
ATOM 20147 O O . ILE A 1 21 ? -9.843 -17.696 -4.167 1.00 0.00 21 ILE A O 13
ATOM 20163 N N . GLY A 1 22 ? -8.800 -19.087 -5.513 1.00 0.00 22 GLY A N 13
ATOM 20164 C CA . GLY A 1 22 ? -7.500 -18.893 -4.818 1.00 0.00 22 GLY A CA 13
ATOM 20165 C C . GLY A 1 22 ? -6.915 -17.517 -5.134 1.00 0.00 22 GLY A C 13
ATOM 20166 O O . GLY A 1 22 ? -7.535 -16.687 -5.772 1.00 0.00 22 GLY A O 13
ATOM 20170 N N . PHE A 1 23 ? -5.718 -17.276 -4.678 1.00 0.00 23 PHE A N 13
ATOM 20171 C CA . PHE A 1 23 ? -5.061 -15.961 -4.925 1.00 0.00 23 PHE A CA 13
ATOM 20172 C C . PHE A 1 23 ? -4.337 -15.975 -6.272 1.00 0.00 23 PHE A C 13
ATOM 20173 O O . PHE A 1 23 ? -3.582 -16.876 -6.588 1.00 0.00 23 PHE A O 13
ATOM 20190 N N . ILE A 1 24 ? -4.567 -14.964 -7.059 1.00 0.00 24 ILE A N 13
ATOM 20191 C CA . ILE A 1 24 ? -3.913 -14.860 -8.397 1.00 0.00 24 ILE A CA 13
ATOM 20192 C C . ILE A 1 24 ? -2.415 -14.596 -8.222 1.00 0.00 24 ILE A C 13
ATOM 20193 O O . ILE A 1 24 ? -1.584 -15.146 -8.919 1.00 0.00 24 ILE A O 13
ATOM 20209 N N . ILE A 1 25 ? -2.067 -13.743 -7.299 1.00 0.00 25 ILE A N 13
ATOM 20210 C CA . ILE A 1 25 ? -0.628 -13.418 -7.072 1.00 0.00 25 ILE A CA 13
ATOM 20211 C C . ILE A 1 25 ? 0.121 -14.683 -6.650 1.00 0.00 25 ILE A C 13
ATOM 20212 O O . ILE A 1 25 ? 1.225 -14.940 -7.089 1.00 0.00 25 ILE A O 13
ATOM 20228 N N . ARG A 1 26 ? -0.476 -15.461 -5.792 1.00 0.00 26 ARG A N 13
ATOM 20229 C CA . ARG A 1 26 ? 0.172 -16.720 -5.316 1.00 0.00 26 ARG A CA 13
ATOM 20230 C C . ARG A 1 26 ? 1.504 -16.397 -4.631 1.00 0.00 26 ARG A C 13
ATOM 20231 O O . ARG A 1 26 ? 2.400 -15.812 -5.212 1.00 0.00 26 ARG A O 13
ATOM 20252 N N . GLU A 1 27 ? 1.625 -16.775 -3.388 1.00 0.00 27 GLU A N 13
ATOM 20253 C CA . GLU A 1 27 ? 2.875 -16.498 -2.623 1.00 0.00 27 GLU A CA 13
ATOM 20254 C C . GLU A 1 27 ? 4.058 -17.249 -3.242 1.00 0.00 27 GLU A C 13
ATOM 20255 O O . GLU A 1 27 ? 3.957 -18.401 -3.618 1.00 0.00 27 GLU A O 13
ATOM 20267 N N . GLY A 1 28 ? 5.180 -16.593 -3.344 1.00 0.00 28 GLY A N 13
ATOM 20268 C CA . GLY A 1 28 ? 6.385 -17.244 -3.930 1.00 0.00 28 GLY A CA 13
ATOM 20269 C C . GLY A 1 28 ? 7.337 -16.171 -4.467 1.00 0.00 28 GLY A C 13
ATOM 20270 O O . GLY A 1 28 ? 8.459 -16.033 -4.017 1.00 0.00 28 GLY A O 13
ATOM 20274 N N . ASP A 1 29 ? 6.893 -15.414 -5.434 1.00 0.00 29 ASP A N 13
ATOM 20275 C CA . ASP A 1 29 ? 7.756 -14.349 -6.030 1.00 0.00 29 ASP A CA 13
ATOM 20276 C C . ASP A 1 29 ? 7.963 -13.188 -5.051 1.00 0.00 29 ASP A C 13
ATOM 20277 O O . ASP A 1 29 ? 7.649 -13.270 -3.879 1.00 0.00 29 ASP A O 13
ATOM 20286 N N . ASP A 1 30 ? 8.506 -12.107 -5.544 1.00 0.00 30 ASP A N 13
ATOM 20287 C CA . ASP A 1 30 ? 8.765 -10.923 -4.680 1.00 0.00 30 ASP A CA 13
ATOM 20288 C C . ASP A 1 30 ? 7.457 -10.187 -4.404 1.00 0.00 30 ASP A C 13
ATOM 20289 O O . ASP A 1 30 ? 7.025 -9.344 -5.173 1.00 0.00 30 ASP A O 13
ATOM 20298 N N . VAL A 1 31 ? 6.832 -10.501 -3.303 1.00 0.00 31 VAL A N 13
ATOM 20299 C CA . VAL A 1 31 ? 5.544 -9.843 -2.932 1.00 0.00 31 VAL A CA 13
ATOM 20300 C C . VAL A 1 31 ? 5.682 -9.192 -1.559 1.00 0.00 31 VAL A C 13
ATOM 20301 O O . VAL A 1 31 ? 6.362 -9.695 -0.686 1.00 0.00 31 VAL A O 13
ATOM 20314 N N . ALA A 1 32 ? 5.043 -8.070 -1.377 1.00 0.00 32 ALA A N 13
ATOM 20315 C CA . ALA A 1 32 ? 5.119 -7.340 -0.075 1.00 0.00 32 ALA A CA 13
ATOM 20316 C C . ALA A 1 32 ? 3.730 -7.285 0.557 1.00 0.00 32 ALA A C 13
ATOM 20317 O O . ALA A 1 32 ? 2.720 -7.367 -0.119 1.00 0.00 32 ALA A O 13
ATOM 20324 N N . GLU A 1 33 ? 3.679 -7.146 1.851 1.00 0.00 33 GLU A N 13
ATOM 20325 C CA . GLU A 1 33 ? 2.370 -7.078 2.567 1.00 0.00 33 GLU A CA 13
ATOM 20326 C C . GLU A 1 33 ? 2.129 -5.656 3.058 1.00 0.00 33 GLU A C 13
ATOM 20327 O O . GLU A 1 33 ? 3.013 -5.004 3.583 1.00 0.00 33 GLU A O 13
ATOM 20339 N N . VAL A 1 34 ? 0.931 -5.176 2.879 1.00 0.00 34 VAL A N 13
ATOM 20340 C CA . VAL A 1 34 ? 0.582 -3.787 3.313 1.00 0.00 34 VAL A CA 13
ATOM 20341 C C . VAL A 1 34 ? -0.665 -3.815 4.198 1.00 0.00 34 VAL A C 13
ATOM 20342 O O . VAL A 1 34 ? -1.652 -4.457 3.889 1.00 0.00 34 VAL A O 13
ATOM 20355 N N . SER A 1 35 ? -0.623 -3.107 5.289 1.00 0.00 35 SER A N 13
ATOM 20356 C CA . SER A 1 35 ? -1.793 -3.053 6.215 1.00 0.00 35 SER A CA 13
ATOM 20357 C C . SER A 1 35 ? -1.998 -1.610 6.661 1.00 0.00 35 SER A C 13
ATOM 20358 O O . SER A 1 35 ? -1.105 -0.990 7.211 1.00 0.00 35 SER A O 13
ATOM 20366 N N . LEU A 1 36 ? -3.164 -1.070 6.418 1.00 0.00 36 LEU A N 13
ATOM 20367 C CA . LEU A 1 36 ? -3.449 0.346 6.810 1.00 0.00 36 LEU A CA 13
ATOM 20368 C C . LEU A 1 36 ? -4.585 0.390 7.830 1.00 0.00 36 LEU A C 13
ATOM 20369 O O . LEU A 1 36 ? -5.529 -0.376 7.768 1.00 0.00 36 LEU A O 13
ATOM 20385 N N . PHE A 1 37 ? -4.492 1.295 8.768 1.00 0.00 37 PHE A N 13
ATOM 20386 C CA . PHE A 1 37 ? -5.546 1.424 9.819 1.00 0.00 37 PHE A CA 13
ATOM 20387 C C . PHE A 1 37 ? -6.402 2.663 9.552 1.00 0.00 37 PHE A C 13
ATOM 20388 O O . PHE A 1 37 ? -5.927 3.677 9.072 1.00 0.00 37 PHE A O 13
ATOM 20405 N N . GLY A 1 38 ? -7.663 2.580 9.864 1.00 0.00 38 GLY A N 13
ATOM 20406 C CA . GLY A 1 38 ? -8.574 3.734 9.640 1.00 0.00 38 GLY A CA 13
ATOM 20407 C C . GLY A 1 38 ? -9.951 3.430 10.236 1.00 0.00 38 GLY A C 13
ATOM 20408 O O . GLY A 1 38 ? -10.207 2.345 10.721 1.00 0.00 38 GLY A O 13
ATOM 20412 N N . SER A 1 39 ? -10.835 4.389 10.202 1.00 0.00 39 SER A N 13
ATOM 20413 C CA . SER A 1 39 ? -12.201 4.181 10.764 1.00 0.00 39 SER A CA 13
ATOM 20414 C C . SER A 1 39 ? -13.084 3.454 9.741 1.00 0.00 39 SER A C 13
ATOM 20415 O O . SER A 1 39 ? -13.126 2.240 9.689 1.00 0.00 39 SER A O 13
ATOM 20423 N N . ASP A 1 40 ? -13.799 4.191 8.935 1.00 0.00 40 ASP A N 13
ATOM 20424 C CA . ASP A 1 40 ? -14.692 3.549 7.923 1.00 0.00 40 ASP A CA 13
ATOM 20425 C C . ASP A 1 40 ? -13.894 3.145 6.677 1.00 0.00 40 ASP A C 13
ATOM 20426 O O . ASP A 1 40 ? -12.748 3.518 6.500 1.00 0.00 40 ASP A O 13
ATOM 20435 N N . LYS A 1 41 ? -14.506 2.375 5.815 1.00 0.00 41 LYS A N 13
ATOM 20436 C CA . LYS A 1 41 ? -13.819 1.920 4.565 1.00 0.00 41 LYS A CA 13
ATOM 20437 C C . LYS A 1 41 ? -13.495 3.117 3.664 1.00 0.00 41 LYS A C 13
ATOM 20438 O O . LYS A 1 41 ? -12.458 3.172 3.030 1.00 0.00 41 LYS A O 13
ATOM 20457 N N . ALA A 1 42 ? -14.384 4.067 3.592 1.00 0.00 42 ALA A N 13
ATOM 20458 C CA . ALA A 1 42 ? -14.149 5.259 2.722 1.00 0.00 42 ALA A CA 13
ATOM 20459 C C . ALA A 1 42 ? -12.827 5.935 3.107 1.00 0.00 42 ALA A C 13
ATOM 20460 O O . ALA A 1 42 ? -12.079 6.395 2.263 1.00 0.00 42 ALA A O 13
ATOM 20467 N N . HIS A 1 43 ? -12.539 6.001 4.374 1.00 0.00 43 HIS A N 13
ATOM 20468 C CA . HIS A 1 43 ? -11.270 6.646 4.827 1.00 0.00 43 HIS A CA 13
ATOM 20469 C C . HIS A 1 43 ? -10.066 5.812 4.363 1.00 0.00 43 HIS A C 13
ATOM 20470 O O . HIS A 1 43 ? -9.081 6.332 3.868 1.00 0.00 43 HIS A O 13
ATOM 20484 N N . LEU A 1 44 ? -10.140 4.520 4.532 1.00 0.00 44 LEU A N 13
ATOM 20485 C CA . LEU A 1 44 ? -9.011 3.629 4.116 1.00 0.00 44 LEU A CA 13
ATOM 20486 C C . LEU A 1 44 ? -8.834 3.685 2.598 1.00 0.00 44 LEU A C 13
ATOM 20487 O O . LEU A 1 44 ? -7.732 3.727 2.086 1.00 0.00 44 LEU A O 13
ATOM 20503 N N . GLU A 1 45 ? -9.917 3.679 1.880 1.00 0.00 45 GLU A N 13
ATOM 20504 C CA . GLU A 1 45 ? -9.838 3.727 0.392 1.00 0.00 45 GLU A CA 13
ATOM 20505 C C . GLU A 1 45 ? -9.211 5.054 -0.046 1.00 0.00 45 GLU A C 13
ATOM 20506 O O . GLU A 1 45 ? -8.439 5.117 -0.987 1.00 0.00 45 GLU A O 13
ATOM 20518 N N . GLY A 1 46 ? -9.546 6.114 0.635 1.00 0.00 46 GLY A N 13
ATOM 20519 C CA . GLY A 1 46 ? -8.990 7.450 0.272 1.00 0.00 46 GLY A CA 13
ATOM 20520 C C . GLY A 1 46 ? -7.462 7.408 0.326 1.00 0.00 46 GLY A C 13
ATOM 20521 O O . GLY A 1 46 ? -6.782 7.729 -0.634 1.00 0.00 46 GLY A O 13
ATOM 20525 N N . LYS A 1 47 ? -6.920 7.007 1.440 1.00 0.00 47 LYS A N 13
ATOM 20526 C CA . LYS A 1 47 ? -5.434 6.925 1.572 1.00 0.00 47 LYS A CA 13
ATOM 20527 C C . LYS A 1 47 ? -4.891 5.840 0.640 1.00 0.00 47 LYS A C 13
ATOM 20528 O O . LYS A 1 47 ? -3.837 5.979 0.050 1.00 0.00 47 LYS A O 13
ATOM 20547 N N . LEU A 1 48 ? -5.606 4.758 0.511 1.00 0.00 48 LEU A N 13
ATOM 20548 C CA . LEU A 1 48 ? -5.140 3.649 -0.371 1.00 0.00 48 LEU A CA 13
ATOM 20549 C C . LEU A 1 48 ? -4.744 4.217 -1.735 1.00 0.00 48 LEU A C 13
ATOM 20550 O O . LEU A 1 48 ? -3.806 3.765 -2.367 1.00 0.00 48 LEU A O 13
ATOM 20566 N N . ALA A 1 49 ? -5.456 5.205 -2.192 1.00 0.00 49 ALA A N 13
ATOM 20567 C CA . ALA A 1 49 ? -5.136 5.815 -3.517 1.00 0.00 49 ALA A CA 13
ATOM 20568 C C . ALA A 1 49 ? -3.669 6.265 -3.539 1.00 0.00 49 ALA A C 13
ATOM 20569 O O . ALA A 1 49 ? -2.974 6.114 -4.527 1.00 0.00 49 ALA A O 13
ATOM 20576 N N . GLU A 1 50 ? -3.198 6.819 -2.456 1.00 0.00 50 GLU A N 13
ATOM 20577 C CA . GLU A 1 50 ? -1.777 7.286 -2.402 1.00 0.00 50 GLU A CA 13
ATOM 20578 C C . GLU A 1 50 ? -0.828 6.082 -2.461 1.00 0.00 50 GLU A C 13
ATOM 20579 O O . GLU A 1 50 ? 0.211 6.120 -3.095 1.00 0.00 50 GLU A O 13
ATOM 20591 N N . TYR A 1 51 ? -1.178 5.017 -1.795 1.00 0.00 51 TYR A N 13
ATOM 20592 C CA . TYR A 1 51 ? -0.305 3.802 -1.791 1.00 0.00 51 TYR A CA 13
ATOM 20593 C C . TYR A 1 51 ? -0.158 3.260 -3.217 1.00 0.00 51 TYR A C 13
ATOM 20594 O O . TYR A 1 51 ? 0.927 2.950 -3.672 1.00 0.00 51 TYR A O 13
ATOM 20612 N N . ILE A 1 52 ? -1.249 3.136 -3.915 1.00 0.00 52 ILE A N 13
ATOM 20613 C CA . ILE A 1 52 ? -1.196 2.608 -5.309 1.00 0.00 52 ILE A CA 13
ATOM 20614 C C . ILE A 1 52 ? -0.445 3.594 -6.212 1.00 0.00 52 ILE A C 13
ATOM 20615 O O . ILE A 1 52 ? 0.361 3.211 -7.041 1.00 0.00 52 ILE A O 13
ATOM 20631 N N . SER A 1 53 ? -0.719 4.861 -6.066 1.00 0.00 53 SER A N 13
ATOM 20632 C CA . SER A 1 53 ? -0.038 5.880 -6.921 1.00 0.00 53 SER A CA 13
ATOM 20633 C C . SER A 1 53 ? 1.475 5.786 -6.720 1.00 0.00 53 SER A C 13
ATOM 20634 O O . SER A 1 53 ? 2.247 5.829 -7.661 1.00 0.00 53 SER A O 13
ATOM 20642 N N . LEU A 1 54 ? 1.901 5.647 -5.497 1.00 0.00 54 LEU A N 13
ATOM 20643 C CA . LEU A 1 54 ? 3.363 5.533 -5.213 1.00 0.00 54 LEU A CA 13
ATOM 20644 C C . LEU A 1 54 ? 3.901 4.244 -5.834 1.00 0.00 54 LEU A C 13
ATOM 20645 O O . LEU A 1 54 ? 4.987 4.203 -6.380 1.00 0.00 54 LEU A O 13
ATOM 20661 N N . ALA A 1 55 ? 3.141 3.192 -5.748 1.00 0.00 55 ALA A N 13
ATOM 20662 C CA . ALA A 1 55 ? 3.587 1.891 -6.321 1.00 0.00 55 ALA A CA 13
ATOM 20663 C C . ALA A 1 55 ? 3.856 2.055 -7.818 1.00 0.00 55 ALA A C 13
ATOM 20664 O O . ALA A 1 55 ? 4.834 1.560 -8.347 1.00 0.00 55 ALA A O 13
ATOM 20671 N N . LYS A 1 56 ? 2.995 2.754 -8.504 1.00 0.00 56 LYS A N 13
ATOM 20672 C CA . LYS A 1 56 ? 3.196 2.963 -9.968 1.00 0.00 56 LYS A CA 13
ATOM 20673 C C . LYS A 1 56 ? 4.462 3.790 -10.198 1.00 0.00 56 LYS A C 13
ATOM 20674 O O . LYS A 1 56 ? 5.278 3.488 -11.048 1.00 0.00 56 LYS A O 13
ATOM 20693 N N . GLN A 1 57 ? 4.622 4.835 -9.441 1.00 0.00 57 GLN A N 13
ATOM 20694 C CA . GLN A 1 57 ? 5.827 5.704 -9.596 1.00 0.00 57 GLN A CA 13
ATOM 20695 C C . GLN A 1 57 ? 7.089 4.900 -9.260 1.00 0.00 57 GLN A C 13
ATOM 20696 O O . GLN A 1 57 ? 8.088 4.965 -9.952 1.00 0.00 57 GLN A O 13
ATOM 20710 N N . VAL A 1 58 ? 7.048 4.142 -8.199 1.00 0.00 58 VAL A N 13
ATOM 20711 C CA . VAL A 1 58 ? 8.237 3.327 -7.811 1.00 0.00 58 VAL A CA 13
ATOM 20712 C C . VAL A 1 58 ? 8.502 2.269 -8.885 1.00 0.00 58 VAL A C 13
ATOM 20713 O O . VAL A 1 58 ? 9.624 2.060 -9.306 1.00 0.00 58 VAL A O 13
ATOM 20726 N N . TYR A 1 59 ? 7.474 1.598 -9.332 1.00 0.00 59 TYR A N 13
ATOM 20727 C CA . TYR A 1 59 ? 7.655 0.547 -10.382 1.00 0.00 59 TYR A CA 13
ATOM 20728 C C . TYR A 1 59 ? 6.500 0.617 -11.382 1.00 0.00 59 TYR A C 13
ATOM 20729 O O . TYR A 1 59 ? 5.344 0.466 -11.034 1.00 0.00 59 TYR A O 13
ATOM 20747 N N . ALA A 1 60 ? 6.817 0.851 -12.624 1.00 0.00 60 ALA A N 13
ATOM 20748 C CA . ALA A 1 60 ? 5.766 0.945 -13.677 1.00 0.00 60 ALA A CA 13
ATOM 20749 C C . ALA A 1 60 ? 5.112 -0.420 -13.910 1.00 0.00 60 ALA A C 13
ATOM 20750 O O . ALA A 1 60 ? 5.732 -1.461 -13.776 1.00 0.00 60 ALA A O 13
ATOM 20757 N N . ASN A 1 61 ? 3.854 -0.407 -14.258 1.00 0.00 61 ASN A N 13
ATOM 20758 C CA . ASN A 1 61 ? 3.108 -1.675 -14.510 1.00 0.00 61 ASN A CA 13
ATOM 20759 C C . ASN A 1 61 ? 3.123 -2.542 -13.248 1.00 0.00 61 ASN A C 13
ATOM 20760 O O . ASN A 1 61 ? 3.273 -3.749 -13.303 1.00 0.00 61 ASN A O 13
ATOM 20771 N N . VAL A 1 62 ? 2.958 -1.926 -12.109 1.00 0.00 62 VAL A N 13
ATOM 20772 C CA . VAL A 1 62 ? 2.954 -2.693 -10.830 1.00 0.00 62 VAL A CA 13
ATOM 20773 C C . VAL A 1 62 ? 1.637 -3.451 -10.678 1.00 0.00 62 VAL A C 13
ATOM 20774 O O . VAL A 1 62 ? 0.574 -2.948 -10.993 1.00 0.00 62 VAL A O 13
ATOM 20787 N N . GLU A 1 63 ? 1.707 -4.664 -10.196 1.00 0.00 63 GLU A N 13
ATOM 20788 C CA . GLU A 1 63 ? 0.475 -5.491 -10.016 1.00 0.00 63 GLU A CA 13
ATOM 20789 C C . GLU A 1 63 ? 0.182 -5.649 -8.529 1.00 0.00 63 GLU A C 13
ATOM 20790 O O . GLU A 1 63 ? 1.070 -5.865 -7.723 1.00 0.00 63 GLU A O 13
ATOM 20802 N N . TYR A 1 64 ? -1.061 -5.524 -8.156 1.00 0.00 64 TYR A N 13
ATOM 20803 C CA . TYR A 1 64 ? -1.431 -5.647 -6.716 1.00 0.00 64 TYR A CA 13
ATOM 20804 C C . TYR A 1 64 ? -2.838 -6.229 -6.579 1.00 0.00 64 TYR A C 13
ATOM 20805 O O . TYR A 1 64 ? -3.617 -6.248 -7.515 1.00 0.00 64 TYR A O 13
ATOM 20823 N N . GLU A 1 65 ? -3.161 -6.700 -5.407 1.00 0.00 65 GLU A N 13
ATOM 20824 C CA . GLU A 1 65 ? -4.512 -7.287 -5.156 1.00 0.00 65 GLU A CA 13
ATOM 20825 C C . GLU A 1 65 ? -4.974 -6.890 -3.753 1.00 0.00 65 GLU A C 13
ATOM 20826 O O . GLU A 1 65 ? -4.175 -6.737 -2.848 1.00 0.00 65 GLU A O 13
ATOM 20838 N N . VAL A 1 66 ? -6.260 -6.721 -3.571 1.00 0.00 66 VAL A N 13
ATOM 20839 C CA . VAL A 1 66 ? -6.803 -6.328 -2.231 1.00 0.00 66 VAL A CA 13
ATOM 20840 C C . VAL A 1 66 ? -7.775 -7.390 -1.724 1.00 0.00 66 VAL A C 13
ATOM 20841 O O . VAL A 1 66 ? -8.680 -7.812 -2.420 1.00 0.00 66 VAL A O 13
ATOM 20854 N N . ALA A 1 67 ? -7.587 -7.820 -0.505 1.00 0.00 67 ALA A N 13
ATOM 20855 C CA . ALA A 1 67 ? -8.482 -8.855 0.073 1.00 0.00 67 ALA A CA 13
ATOM 20856 C C . ALA A 1 67 ? -9.828 -8.211 0.453 1.00 0.00 67 ALA A C 13
ATOM 20857 O O . ALA A 1 67 ? -9.889 -7.035 0.754 1.00 0.00 67 ALA A O 13
ATOM 20864 N N . PRO A 1 68 ? -10.897 -8.969 0.449 1.00 0.00 68 PRO A N 13
ATOM 20865 C CA . PRO A 1 68 ? -12.251 -8.453 0.807 1.00 0.00 68 PRO A CA 13
ATOM 20866 C C . PRO A 1 68 ? -12.232 -7.524 2.028 1.00 0.00 68 PRO A C 13
ATOM 20867 O O . PRO A 1 68 ? -11.654 -7.832 3.054 1.00 0.00 68 PRO A O 13
ATOM 20878 N N . VAL A 1 69 ? -12.867 -6.382 1.913 1.00 0.00 69 VAL A N 13
ATOM 20879 C CA . VAL A 1 69 ? -12.908 -5.403 3.047 1.00 0.00 69 VAL A CA 13
ATOM 20880 C C . VAL A 1 69 ? -14.357 -5.049 3.379 1.00 0.00 69 VAL A C 13
ATOM 20881 O O . VAL A 1 69 ? -15.149 -4.720 2.516 1.00 0.00 69 VAL A O 13
ATOM 20894 N N . ALA A 1 70 ? -14.697 -5.109 4.634 1.00 0.00 70 ALA A N 13
ATOM 20895 C CA . ALA A 1 70 ? -16.083 -4.781 5.065 1.00 0.00 70 ALA A CA 13
ATOM 20896 C C . ALA A 1 70 ? -16.284 -3.263 5.073 1.00 0.00 70 ALA A C 13
ATOM 20897 O O . ALA A 1 70 ? -15.345 -2.495 5.185 1.00 0.00 70 ALA A O 13
ATOM 20904 N N . ASP A 1 71 ? -17.508 -2.831 4.958 1.00 0.00 71 ASP A N 13
ATOM 20905 C CA . ASP A 1 71 ? -17.800 -1.367 4.962 1.00 0.00 71 ASP A CA 13
ATOM 20906 C C . ASP A 1 71 ? -17.396 -0.764 6.310 1.00 0.00 71 ASP A C 13
ATOM 20907 O O . ASP A 1 71 ? -16.896 0.342 6.387 1.00 0.00 71 ASP A O 13
ATOM 20916 N N . ASN A 1 72 ? -17.612 -1.485 7.377 1.00 0.00 72 ASN A N 13
ATOM 20917 C CA . ASN A 1 72 ? -17.245 -0.963 8.730 1.00 0.00 72 ASN A CA 13
ATOM 20918 C C . ASN A 1 72 ? -15.843 -1.464 9.100 1.00 0.00 72 ASN A C 13
ATOM 20919 O O . ASN A 1 72 ? -15.415 -1.372 10.233 1.00 0.00 72 ASN A O 13
ATOM 20930 N N . ALA A 1 73 ? -15.126 -1.993 8.143 1.00 0.00 73 ALA A N 13
ATOM 20931 C CA . ALA A 1 73 ? -13.754 -2.509 8.429 1.00 0.00 73 ALA A CA 13
ATOM 20932 C C . ALA A 1 73 ? -12.869 -1.377 8.955 1.00 0.00 73 ALA A C 13
ATOM 20933 O O . ALA A 1 73 ? -12.941 -0.249 8.505 1.00 0.00 73 ALA A O 13
ATOM 20940 N N . THR A 1 74 ? -12.027 -1.685 9.903 1.00 0.00 74 THR A N 13
ATOM 20941 C CA . THR A 1 74 ? -11.111 -0.656 10.480 1.00 0.00 74 THR A CA 13
ATOM 20942 C C . THR A 1 74 ? -9.699 -0.887 9.940 1.00 0.00 74 THR A C 13
ATOM 20943 O O . THR A 1 74 ? -8.770 -0.174 10.267 1.00 0.00 74 THR A O 13
ATOM 20954 N N . GLU A 1 75 ? -9.528 -1.882 9.108 1.00 0.00 75 GLU A N 13
ATOM 20955 C CA . GLU A 1 75 ? -8.175 -2.161 8.538 1.00 0.00 75 GLU A CA 13
ATOM 20956 C C . GLU A 1 75 ? -8.316 -2.650 7.101 1.00 0.00 75 GLU A C 13
ATOM 20957 O O . GLU A 1 75 ? -9.295 -3.273 6.735 1.00 0.00 75 GLU A O 13
ATOM 20969 N N . LEU A 1 76 ? -7.335 -2.370 6.288 1.00 0.00 76 LEU A N 13
ATOM 20970 C CA . LEU A 1 76 ? -7.368 -2.803 4.859 1.00 0.00 76 LEU A CA 13
ATOM 20971 C C . LEU A 1 76 ? -6.118 -3.620 4.545 1.00 0.00 76 LEU A C 13
ATOM 20972 O O . LEU A 1 76 ? -5.007 -3.217 4.841 1.00 0.00 76 LEU A O 13
ATOM 20988 N N . HIS A 1 77 ? -6.296 -4.767 3.948 1.00 0.00 77 HIS A N 13
ATOM 20989 C CA . HIS A 1 77 ? -5.136 -5.645 3.603 1.00 0.00 77 HIS A CA 13
ATOM 20990 C C . HIS A 1 77 ? -4.904 -5.621 2.095 1.00 0.00 77 HIS A C 13
ATOM 20991 O O . HIS A 1 77 ? -5.816 -5.790 1.305 1.00 0.00 77 HIS A O 13
ATOM 21005 N N . ALA A 1 78 ? -3.684 -5.405 1.693 1.00 0.00 78 ALA A N 13
ATOM 21006 C CA . ALA A 1 78 ? -3.361 -5.357 0.239 1.00 0.00 78 ALA A CA 13
ATOM 21007 C C . ALA A 1 78 ? -1.963 -5.922 0.014 1.00 0.00 78 ALA A C 13
ATOM 21008 O O . ALA A 1 78 ? -1.139 -5.947 0.909 1.00 0.00 78 ALA A O 13
ATOM 21015 N N . ARG A 1 79 ? -1.695 -6.385 -1.177 1.00 0.00 79 ARG A N 13
ATOM 21016 C CA . ARG A 1 79 ? -0.354 -6.967 -1.492 1.00 0.00 79 ARG A CA 13
ATOM 21017 C C . ARG A 1 79 ? 0.193 -6.333 -2.766 1.00 0.00 79 ARG A C 13
ATOM 21018 O O . ARG A 1 79 ? -0.544 -5.999 -3.677 1.00 0.00 79 ARG A O 13
ATOM 21039 N N . PHE A 1 80 ? 1.485 -6.162 -2.833 1.00 0.00 80 PHE A N 13
ATOM 21040 C CA . PHE A 1 80 ? 2.121 -5.546 -4.038 1.00 0.00 80 PHE A CA 13
ATOM 21041 C C . PHE A 1 80 ? 3.269 -6.428 -4.509 1.00 0.00 80 PHE A C 13
ATOM 21042 O O . PHE A 1 80 ? 3.954 -7.053 -3.718 1.00 0.00 80 PHE A O 13
ATOM 21059 N N . LYS A 1 81 ? 3.480 -6.480 -5.796 1.00 0.00 81 LYS A N 13
ATOM 21060 C CA . LYS A 1 81 ? 4.578 -7.319 -6.364 1.00 0.00 81 LYS A CA 13
ATOM 21061 C C . LYS A 1 81 ? 5.595 -6.427 -7.070 1.00 0.00 81 LYS A C 13
ATOM 21062 O O . LYS A 1 81 ? 5.273 -5.703 -7.994 1.00 0.00 81 LYS A O 13
ATOM 21081 N N . PHE A 1 82 ? 6.824 -6.486 -6.636 1.00 0.00 82 PHE A N 13
ATOM 21082 C CA . PHE A 1 82 ? 7.904 -5.659 -7.257 1.00 0.00 82 PHE A CA 13
ATOM 21083 C C . PHE A 1 82 ? 8.885 -6.565 -8.002 1.00 0.00 82 PHE A C 13
ATOM 21084 O O . PHE A 1 82 ? 9.112 -7.702 -7.631 1.00 0.00 82 PHE A O 13
ATOM 21101 N N . GLU A 1 83 ? 9.464 -6.059 -9.053 1.00 0.00 83 GLU A N 13
ATOM 21102 C CA . GLU A 1 83 ? 10.437 -6.861 -9.847 1.00 0.00 83 GLU A CA 13
ATOM 21103 C C . GLU A 1 83 ? 11.657 -7.183 -8.985 1.00 0.00 83 GLU A C 13
ATOM 21104 O O . GLU A 1 83 ? 12.284 -8.216 -9.141 1.00 0.00 83 GLU A O 13
ATOM 21116 N N . VAL A 1 84 ? 12.005 -6.305 -8.078 1.00 0.00 84 VAL A N 13
ATOM 21117 C CA . VAL A 1 84 ? 13.194 -6.553 -7.198 1.00 0.00 84 VAL A CA 13
ATOM 21118 C C . VAL A 1 84 ? 12.847 -6.236 -5.742 1.00 0.00 84 VAL A C 13
ATOM 21119 O O . VAL A 1 84 ? 11.946 -5.473 -5.452 1.00 0.00 84 VAL A O 13
ATOM 21132 N N . SER A 1 85 ? 13.571 -6.827 -4.833 1.00 0.00 85 SER A N 13
ATOM 21133 C CA . SER A 1 85 ? 13.325 -6.589 -3.381 1.00 0.00 85 SER A CA 13
ATOM 21134 C C . SER A 1 85 ? 13.749 -5.165 -3.005 1.00 0.00 85 SER A C 13
ATOM 21135 O O . SER A 1 85 ? 13.277 -4.595 -2.039 1.00 0.00 85 SER A O 13
ATOM 21143 N N . ALA A 1 86 ? 14.640 -4.590 -3.762 1.00 0.00 86 ALA A N 13
ATOM 21144 C CA . ALA A 1 86 ? 15.107 -3.205 -3.454 1.00 0.00 86 ALA A CA 13
ATOM 21145 C C . ALA A 1 86 ? 13.913 -2.241 -3.474 1.00 0.00 86 ALA A C 13
ATOM 21146 O O . ALA A 1 86 ? 13.741 -1.424 -2.588 1.00 0.00 86 ALA A O 13
ATOM 21153 N N . GLU A 1 87 ? 13.086 -2.342 -4.477 1.00 0.00 87 GLU A N 13
ATOM 21154 C CA . GLU A 1 87 ? 11.892 -1.447 -4.568 1.00 0.00 87 GLU A CA 13
ATOM 21155 C C . GLU A 1 87 ? 10.882 -1.839 -3.491 1.00 0.00 87 GLU A C 13
ATOM 21156 O O . GLU A 1 87 ? 10.156 -1.017 -2.965 1.00 0.00 87 GLU A O 13
ATOM 21168 N N . LYS A 1 88 ? 10.829 -3.098 -3.169 1.00 0.00 88 LYS A N 13
ATOM 21169 C CA . LYS A 1 88 ? 9.869 -3.566 -2.134 1.00 0.00 88 LYS A CA 13
ATOM 21170 C C . LYS A 1 88 ? 10.183 -2.905 -0.788 1.00 0.00 88 LYS A C 13
ATOM 21171 O O . LYS A 1 88 ? 9.308 -2.408 -0.105 1.00 0.00 88 LYS A O 13
ATOM 21190 N N . LEU A 1 89 ? 11.429 -2.904 -0.403 1.00 0.00 89 LEU A N 13
ATOM 21191 C CA . LEU A 1 89 ? 11.816 -2.279 0.898 1.00 0.00 89 LEU A CA 13
ATOM 21192 C C . LEU A 1 89 ? 11.538 -0.776 0.849 1.00 0.00 89 LEU A C 13
ATOM 21193 O O . LEU A 1 89 ? 11.032 -0.189 1.789 1.00 0.00 89 LEU A O 13
ATOM 21209 N N . ILE A 1 90 ? 11.879 -0.152 -0.242 1.00 0.00 90 ILE A N 13
ATOM 21210 C CA . ILE A 1 90 ? 11.654 1.317 -0.378 1.00 0.00 90 ILE A CA 13
ATOM 21211 C C . ILE A 1 90 ? 10.148 1.614 -0.382 1.00 0.00 90 ILE A C 13
ATOM 21212 O O . ILE A 1 90 ? 9.681 2.546 0.245 1.00 0.00 90 ILE A O 13
ATOM 21228 N N . PHE A 1 91 ? 9.396 0.830 -1.099 1.00 0.00 91 PHE A N 13
ATOM 21229 C CA . PHE A 1 91 ? 7.921 1.052 -1.171 1.00 0.00 91 PHE A CA 13
ATOM 21230 C C . PHE A 1 91 ? 7.301 0.915 0.222 1.00 0.00 91 PHE A C 13
ATOM 21231 O O . PHE A 1 91 ? 6.485 1.717 0.634 1.00 0.00 91 PHE A O 13
ATOM 21248 N N . GLU A 1 92 ? 7.678 -0.101 0.946 1.00 0.00 92 GLU A N 13
ATOM 21249 C CA . GLU A 1 92 ? 7.109 -0.300 2.311 1.00 0.00 92 GLU A CA 13
ATOM 21250 C C . GLU A 1 92 ? 7.562 0.843 3.229 1.00 0.00 92 GLU A C 13
ATOM 21251 O O . GLU A 1 92 ? 6.781 1.412 3.969 1.00 0.00 92 GLU A O 13
ATOM 21263 N N . LEU A 1 93 ? 8.823 1.176 3.188 1.00 0.00 93 LEU A N 13
ATOM 21264 C CA . LEU A 1 93 ? 9.342 2.280 4.055 1.00 0.00 93 LEU A CA 13
ATOM 21265 C C . LEU A 1 93 ? 8.696 3.609 3.651 1.00 0.00 93 LEU A C 13
ATOM 21266 O O . LEU A 1 93 ? 8.300 4.404 4.483 1.00 0.00 93 LEU A O 13
ATOM 21282 N N . LYS A 1 94 ? 8.594 3.855 2.376 1.00 0.00 94 LYS A N 13
ATOM 21283 C CA . LYS A 1 94 ? 7.980 5.130 1.897 1.00 0.00 94 LYS A CA 13
ATOM 21284 C C . LYS A 1 94 ? 6.491 5.160 2.255 1.00 0.00 94 LYS A C 13
ATOM 21285 O O . LYS A 1 94 ? 5.968 6.158 2.714 1.00 0.00 94 LYS A O 13
ATOM 21304 N N . THR A 1 95 ? 5.805 4.072 2.037 1.00 0.00 95 THR A N 13
ATOM 21305 C CA . THR A 1 95 ? 4.346 4.027 2.355 1.00 0.00 95 THR A CA 13
ATOM 21306 C C . THR A 1 95 ? 4.146 4.139 3.867 1.00 0.00 95 THR A C 13
ATOM 21307 O O . THR A 1 95 ? 3.288 4.857 4.346 1.00 0.00 95 THR A O 13
ATOM 21318 N N . ARG A 1 96 ? 4.938 3.432 4.619 1.00 0.00 96 ARG A N 13
ATOM 21319 C CA . ARG A 1 96 ? 4.815 3.480 6.106 1.00 0.00 96 ARG A CA 13
ATOM 21320 C C . ARG A 1 96 ? 5.185 4.880 6.606 1.00 0.00 96 ARG A C 13
ATOM 21321 O O . ARG A 1 96 ? 4.577 5.413 7.514 1.00 0.00 96 ARG A O 13
ATOM 21342 N N . ALA A 1 97 ? 6.181 5.474 6.012 1.00 0.00 97 ALA A N 13
ATOM 21343 C CA . ALA A 1 97 ? 6.610 6.840 6.436 1.00 0.00 97 ALA A CA 13
ATOM 21344 C C . ALA A 1 97 ? 5.485 7.840 6.159 1.00 0.00 97 ALA A C 13
ATOM 21345 O O . ALA A 1 97 ? 5.246 8.758 6.921 1.00 0.00 97 ALA A O 13
ATOM 21352 N N . LEU A 1 98 ? 4.798 7.667 5.070 1.00 0.00 98 LEU A N 13
ATOM 21353 C CA . LEU A 1 98 ? 3.686 8.598 4.726 1.00 0.00 98 LEU A CA 13
ATOM 21354 C C . LEU A 1 98 ? 2.588 8.500 5.786 1.00 0.00 98 LEU A C 13
ATOM 21355 O O . LEU A 1 98 ? 2.031 9.490 6.219 1.00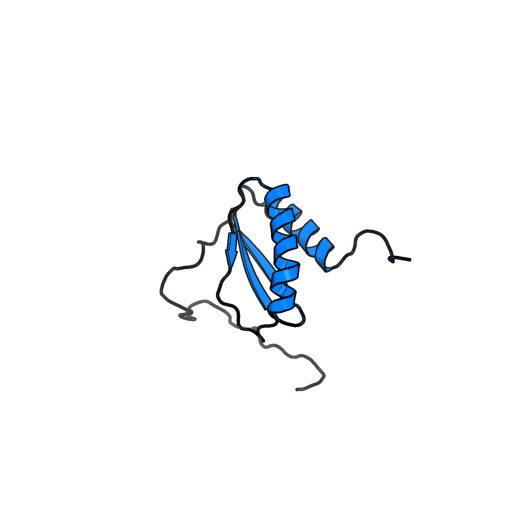 0.00 98 LEU A O 13
ATOM 21371 N N . ALA A 1 99 ? 2.271 7.305 6.197 1.00 0.00 99 ALA A N 13
ATOM 21372 C CA . ALA A 1 99 ? 1.207 7.113 7.227 1.00 0.00 99 ALA A CA 13
ATOM 21373 C C . ALA A 1 99 ? 1.738 7.506 8.613 1.00 0.00 99 ALA A C 13
ATOM 21374 O O . ALA A 1 99 ? 1.060 8.142 9.398 1.00 0.00 99 ALA A O 13
ATOM 21381 N N . ARG A 1 100 ? 2.949 7.120 8.915 1.00 0.00 100 ARG A N 13
ATOM 21382 C CA . ARG A 1 100 ? 3.545 7.450 10.248 1.00 0.00 100 ARG A CA 13
ATOM 21383 C C . ARG A 1 100 ? 3.747 8.962 10.378 1.00 0.00 100 ARG A C 13
ATOM 21384 O O . ARG A 1 100 ? 3.505 9.544 11.418 1.00 0.00 100 ARG A O 13
ATOM 21405 N N . LEU A 1 101 ? 4.193 9.594 9.329 1.00 0.00 101 LEU A N 13
ATOM 21406 C CA . LEU A 1 101 ? 4.419 11.073 9.363 1.00 0.00 101 LEU A CA 13
ATOM 21407 C C . LEU A 1 101 ? 5.399 11.442 10.475 1.00 0.00 101 LEU A C 13
ATOM 21408 O O . LEU A 1 101 ? 6.030 10.594 11.077 1.00 0.00 101 LEU A O 13
ATOM 21424 N N . GLU A 1 102 ? 5.532 12.717 10.742 1.00 0.00 102 GLU A N 13
ATOM 21425 C CA . GLU A 1 102 ? 6.474 13.182 11.806 1.00 0.00 102 GLU A CA 13
ATOM 21426 C C . GLU A 1 102 ? 5.671 13.617 13.038 1.00 0.00 102 GLU A C 13
ATOM 21427 O O . GLU A 1 102 ? 5.822 14.715 13.541 1.00 0.00 102 GLU A O 13
ATOM 21439 N N . HIS A 1 103 ? 4.820 12.750 13.518 1.00 0.00 103 HIS A N 13
ATOM 21440 C CA . HIS A 1 103 ? 3.992 13.067 14.720 1.00 0.00 103 HIS A CA 13
ATOM 21441 C C . HIS A 1 103 ? 3.157 14.328 14.484 1.00 0.00 103 HIS A C 13
ATOM 21442 O O . HIS A 1 103 ? 3.671 15.412 14.274 1.00 0.00 103 HIS A O 13
ATOM 21456 N N . HIS A 1 104 ? 1.859 14.182 14.526 1.00 0.00 104 HIS A N 13
ATOM 21457 C CA . HIS A 1 104 ? 0.957 15.349 14.314 1.00 0.00 104 HIS A CA 13
ATOM 21458 C C . HIS A 1 104 ? 1.193 16.385 15.412 1.00 0.00 104 HIS A C 13
ATOM 21459 O O . HIS A 1 104 ? 1.341 17.564 15.149 1.00 0.00 104 HIS A O 13
ATOM 21473 N N . HIS A 1 105 ? 1.229 15.939 16.643 1.00 0.00 105 HIS A N 13
ATOM 21474 C CA . HIS A 1 105 ? 1.452 16.867 17.796 1.00 0.00 105 HIS A CA 13
ATOM 21475 C C . HIS A 1 105 ? 0.710 18.187 17.564 1.00 0.00 105 HIS A C 13
ATOM 21476 O O . HIS A 1 105 ? 1.266 19.158 17.080 1.00 0.00 105 HIS A O 13
ATOM 21490 N N . HIS A 1 106 ? -0.548 18.225 17.903 1.00 0.00 106 HIS A N 13
ATOM 21491 C CA . HIS A 1 106 ? -1.341 19.472 17.706 1.00 0.00 106 HIS A CA 13
ATOM 21492 C C . HIS A 1 106 ? -2.471 19.535 18.735 1.00 0.00 106 HIS A C 13
ATOM 21493 O O . HIS A 1 106 ? -3.161 18.563 18.981 1.00 0.00 106 HIS A O 13
ATOM 21507 N N . HIS A 1 107 ? -2.664 20.678 19.332 1.00 0.00 107 HIS A N 13
ATOM 21508 C CA . HIS A 1 107 ? -3.747 20.833 20.344 1.00 0.00 107 HIS A CA 13
ATOM 21509 C C . HIS A 1 107 ? -4.167 22.311 20.406 1.00 0.00 107 HIS A C 13
ATOM 21510 O O . HIS A 1 107 ? -5.135 22.669 21.047 1.00 0.00 107 HIS A O 13
ATOM 21524 N N . HIS A 1 108 ? -3.441 23.168 19.732 1.00 0.00 108 HIS A N 13
ATOM 21525 C CA . HIS A 1 108 ? -3.782 24.626 19.734 1.00 0.00 108 HIS A CA 13
ATOM 21526 C C . HIS A 1 108 ? -4.834 24.908 18.655 1.00 0.00 108 HIS A C 13
ATOM 21527 O O . HIS A 1 108 ? -4.462 25.427 17.616 1.00 0.00 108 HIS A O 13
ATOM 21542 N N . MET A 1 1 ? -3.868 -2.789 29.990 1.00 0.00 1 MET A N 14
ATOM 21543 C CA . MET A 1 1 ? -3.975 -2.178 28.634 1.00 0.00 1 MET A CA 14
ATOM 21544 C C . MET A 1 1 ? -5.452 -2.094 28.240 1.00 0.00 1 MET A C 14
ATOM 21545 O O . MET A 1 1 ? -6.234 -1.402 28.862 1.00 0.00 1 MET A O 14
ATOM 21561 N N . SER A 1 2 ? -5.837 -2.797 27.213 1.00 0.00 2 SER A N 14
ATOM 21562 C CA . SER A 1 2 ? -7.259 -2.773 26.768 1.00 0.00 2 SER A CA 14
ATOM 21563 C C . SER A 1 2 ? -7.555 -4.057 25.994 1.00 0.00 2 SER A C 14
ATOM 21564 O O . SER A 1 2 ? -8.249 -4.046 24.995 1.00 0.00 2 SER A O 14
ATOM 21572 N N . ASN A 1 3 ? -7.017 -5.162 26.450 1.00 0.00 3 ASN A N 14
ATOM 21573 C CA . ASN A 1 3 ? -7.241 -6.471 25.759 1.00 0.00 3 ASN A CA 14
ATOM 21574 C C . ASN A 1 3 ? -7.146 -6.280 24.243 1.00 0.00 3 ASN A C 14
ATOM 21575 O O . ASN A 1 3 ? -7.936 -6.813 23.485 1.00 0.00 3 ASN A O 14
ATOM 21586 N N . GLN A 1 4 ? -6.183 -5.518 23.798 1.00 0.00 4 GLN A N 14
ATOM 21587 C CA . GLN A 1 4 ? -6.022 -5.275 22.332 1.00 0.00 4 GLN A CA 14
ATOM 21588 C C . GLN A 1 4 ? -5.784 -6.607 21.600 1.00 0.00 4 GLN A C 14
ATOM 21589 O O . GLN A 1 4 ? -6.626 -7.485 21.593 1.00 0.00 4 GLN A O 14
ATOM 21603 N N . THR A 1 5 ? -4.636 -6.749 20.986 1.00 0.00 5 THR A N 14
ATOM 21604 C CA . THR A 1 5 ? -4.302 -8.005 20.242 1.00 0.00 5 THR A CA 14
ATOM 21605 C C . THR A 1 5 ? -5.514 -8.520 19.466 1.00 0.00 5 THR A C 14
ATOM 21606 O O . THR A 1 5 ? -6.472 -7.809 19.237 1.00 0.00 5 THR A O 14
ATOM 21617 N N . CYS A 1 6 ? -5.462 -9.756 19.053 1.00 0.00 6 CYS A N 14
ATOM 21618 C CA . CYS A 1 6 ? -6.589 -10.349 18.275 1.00 0.00 6 CYS A CA 14
ATOM 21619 C C . CYS A 1 6 ? -7.720 -10.751 19.223 1.00 0.00 6 CYS A C 14
ATOM 21620 O O . CYS A 1 6 ? -7.495 -11.319 20.273 1.00 0.00 6 CYS A O 14
ATOM 21628 N N . VAL A 1 7 ? -8.938 -10.461 18.859 1.00 0.00 7 VAL A N 14
ATOM 21629 C CA . VAL A 1 7 ? -10.091 -10.822 19.736 1.00 0.00 7 VAL A CA 14
ATOM 21630 C C . VAL A 1 7 ? -10.424 -12.305 19.565 1.00 0.00 7 VAL A C 14
ATOM 21631 O O . VAL A 1 7 ? -10.509 -12.811 18.463 1.00 0.00 7 VAL A O 14
ATOM 21644 N N . GLU A 1 8 ? -10.611 -13.008 20.649 1.00 0.00 8 GLU A N 14
ATOM 21645 C CA . GLU A 1 8 ? -10.935 -14.461 20.555 1.00 0.00 8 GLU A CA 14
ATOM 21646 C C . GLU A 1 8 ? -12.316 -14.637 19.921 1.00 0.00 8 GLU A C 14
ATOM 21647 O O . GLU A 1 8 ? -13.284 -14.038 20.344 1.00 0.00 8 GLU A O 14
ATOM 21659 N N . ASN A 1 9 ? -12.416 -15.457 18.908 1.00 0.00 9 ASN A N 14
ATOM 21660 C CA . ASN A 1 9 ? -13.735 -15.674 18.240 1.00 0.00 9 ASN A CA 14
ATOM 21661 C C . ASN A 1 9 ? -14.443 -16.880 18.861 1.00 0.00 9 ASN A C 14
ATOM 21662 O O . ASN A 1 9 ? -13.951 -17.990 18.825 1.00 0.00 9 ASN A O 14
ATOM 21673 N N . GLU A 1 10 ? -15.604 -16.670 19.423 1.00 0.00 10 GLU A N 14
ATOM 21674 C CA . GLU A 1 10 ? -16.365 -17.800 20.041 1.00 0.00 10 GLU A CA 14
ATOM 21675 C C . GLU A 1 10 ? -17.418 -18.291 19.049 1.00 0.00 10 GLU A C 14
ATOM 21676 O O . GLU A 1 10 ? -17.892 -19.407 19.132 1.00 0.00 10 GLU A O 14
ATOM 21688 N N . VAL A 1 11 ? -17.783 -17.458 18.108 1.00 0.00 11 VAL A N 14
ATOM 21689 C CA . VAL A 1 11 ? -18.810 -17.848 17.089 1.00 0.00 11 VAL A CA 14
ATOM 21690 C C . VAL A 1 11 ? -18.148 -17.963 15.719 1.00 0.00 11 VAL A C 14
ATOM 21691 O O . VAL A 1 11 ? -17.449 -17.074 15.276 1.00 0.00 11 VAL A O 14
ATOM 21704 N N . CYS A 1 12 ? -18.364 -19.055 15.042 1.00 0.00 12 CYS A N 14
ATOM 21705 C CA . CYS A 1 12 ? -17.752 -19.244 13.692 1.00 0.00 12 CYS A CA 14
ATOM 21706 C C . CYS A 1 12 ? -18.723 -20.022 12.807 1.00 0.00 12 CYS A C 14
ATOM 21707 O O . CYS A 1 12 ? -18.883 -21.219 12.941 1.00 0.00 12 CYS A O 14
ATOM 21715 N N . GLU A 1 13 ? -19.372 -19.351 11.901 1.00 0.00 13 GLU A N 14
ATOM 21716 C CA . GLU A 1 13 ? -20.335 -20.046 11.001 1.00 0.00 13 GLU A CA 14
ATOM 21717 C C . GLU A 1 13 ? -19.564 -20.685 9.844 1.00 0.00 13 GLU A C 14
ATOM 21718 O O . GLU A 1 13 ? -20.130 -21.350 8.998 1.00 0.00 13 GLU A O 14
ATOM 21730 N N . ALA A 1 14 ? -18.273 -20.484 9.806 1.00 0.00 14 ALA A N 14
ATOM 21731 C CA . ALA A 1 14 ? -17.454 -21.073 8.709 1.00 0.00 14 ALA A CA 14
ATOM 21732 C C . ALA A 1 14 ? -18.010 -20.610 7.361 1.00 0.00 14 ALA A C 14
ATOM 21733 O O . ALA A 1 14 ? -18.060 -21.362 6.407 1.00 0.00 14 ALA A O 14
ATOM 21740 N N . CYS A 1 15 ? -18.432 -19.377 7.280 1.00 0.00 15 CYS A N 14
ATOM 21741 C CA . CYS A 1 15 ? -18.992 -18.852 5.999 1.00 0.00 15 CYS A CA 14
ATOM 21742 C C . CYS A 1 15 ? -17.851 -18.363 5.097 1.00 0.00 15 CYS A C 14
ATOM 21743 O O . CYS A 1 15 ? -16.978 -17.636 5.524 1.00 0.00 15 CYS A O 14
ATOM 21751 N N . GLY A 1 16 ? -17.859 -18.754 3.851 1.00 0.00 16 GLY A N 14
ATOM 21752 C CA . GLY A 1 16 ? -16.782 -18.309 2.914 1.00 0.00 16 GLY A CA 14
ATOM 21753 C C . GLY A 1 16 ? -17.058 -18.883 1.517 1.00 0.00 16 GLY A C 14
ATOM 21754 O O . GLY A 1 16 ? -17.947 -18.440 0.816 1.00 0.00 16 GLY A O 14
ATOM 21758 N N . CYS A 1 17 ? -16.310 -19.878 1.118 1.00 0.00 17 CYS A N 14
ATOM 21759 C CA . CYS A 1 17 ? -16.525 -20.507 -0.224 1.00 0.00 17 CYS A CA 14
ATOM 21760 C C . CYS A 1 17 ? -16.562 -19.443 -1.326 1.00 0.00 17 CYS A C 14
ATOM 21761 O O . CYS A 1 17 ? -16.355 -18.268 -1.087 1.00 0.00 17 CYS A O 14
ATOM 21769 N N . ALA A 1 18 ? -16.821 -19.861 -2.542 1.00 0.00 18 ALA A N 14
ATOM 21770 C CA . ALA A 1 18 ? -16.873 -18.904 -3.689 1.00 0.00 18 ALA A CA 14
ATOM 21771 C C . ALA A 1 18 ? -15.689 -17.937 -3.596 1.00 0.00 18 ALA A C 14
ATOM 21772 O O . ALA A 1 18 ? -15.859 -16.737 -3.499 1.00 0.00 18 ALA A O 14
ATOM 21779 N N . GLY A 1 19 ? -14.490 -18.456 -3.622 1.00 0.00 19 GLY A N 14
ATOM 21780 C CA . GLY A 1 19 ? -13.285 -17.580 -3.528 1.00 0.00 19 GLY A CA 14
ATOM 21781 C C . GLY A 1 19 ? -13.188 -16.700 -4.776 1.00 0.00 19 GLY A C 14
ATOM 21782 O O . GLY A 1 19 ? -13.574 -17.093 -5.859 1.00 0.00 19 GLY A O 14
ATOM 21786 N N . GLU A 1 20 ? -12.678 -15.510 -4.628 1.00 0.00 20 GLU A N 14
ATOM 21787 C CA . GLU A 1 20 ? -12.555 -14.586 -5.795 1.00 0.00 20 GLU A CA 14
ATOM 21788 C C . GLU A 1 20 ? -11.534 -15.137 -6.795 1.00 0.00 20 GLU A C 14
ATOM 21789 O O . GLU A 1 20 ? -10.512 -15.682 -6.423 1.00 0.00 20 GLU A O 14
ATOM 21801 N N . ILE A 1 21 ? -11.806 -14.991 -8.063 1.00 0.00 21 ILE A N 14
ATOM 21802 C CA . ILE A 1 21 ? -10.861 -15.488 -9.104 1.00 0.00 21 ILE A CA 14
ATOM 21803 C C . ILE A 1 21 ? -9.540 -14.718 -9.011 1.00 0.00 21 ILE A C 14
ATOM 21804 O O . ILE A 1 21 ? -8.470 -15.288 -9.094 1.00 0.00 21 ILE A O 14
ATOM 21820 N N . GLY A 1 22 ? -9.608 -13.421 -8.855 1.00 0.00 22 GLY A N 14
ATOM 21821 C CA . GLY A 1 22 ? -8.357 -12.606 -8.772 1.00 0.00 22 GLY A CA 14
ATOM 21822 C C . GLY A 1 22 ? -7.874 -12.527 -7.323 1.00 0.00 22 GLY A C 14
ATOM 21823 O O . GLY A 1 22 ? -8.354 -11.734 -6.540 1.00 0.00 22 GLY A O 14
ATOM 21827 N N . PHE A 1 23 ? -6.915 -13.335 -6.967 1.00 0.00 23 PHE A N 14
ATOM 21828 C CA . PHE A 1 23 ? -6.381 -13.303 -5.574 1.00 0.00 23 PHE A CA 14
ATOM 21829 C C . PHE A 1 23 ? -5.169 -14.233 -5.488 1.00 0.00 23 PHE A C 14
ATOM 21830 O O . PHE A 1 23 ? -4.188 -13.940 -4.832 1.00 0.00 23 PHE A O 14
ATOM 21847 N N . ILE A 1 24 ? -5.233 -15.348 -6.158 1.00 0.00 24 ILE A N 14
ATOM 21848 C CA . ILE A 1 24 ? -4.091 -16.303 -6.134 1.00 0.00 24 ILE A CA 14
ATOM 21849 C C . ILE A 1 24 ? -2.906 -15.701 -6.894 1.00 0.00 24 ILE A C 14
ATOM 21850 O O . ILE A 1 24 ? -1.762 -15.870 -6.515 1.00 0.00 24 ILE A O 14
ATOM 21866 N N . ILE A 1 25 ? -3.169 -15.011 -7.974 1.00 0.00 25 ILE A N 14
ATOM 21867 C CA . ILE A 1 25 ? -2.062 -14.406 -8.776 1.00 0.00 25 ILE A CA 14
ATOM 21868 C C . ILE A 1 25 ? -0.987 -15.473 -9.037 1.00 0.00 25 ILE A C 14
ATOM 21869 O O . ILE A 1 25 ? 0.094 -15.183 -9.509 1.00 0.00 25 ILE A O 14
ATOM 21885 N N . ARG A 1 26 ? -1.289 -16.712 -8.745 1.00 0.00 26 ARG A N 14
ATOM 21886 C CA . ARG A 1 26 ? -0.305 -17.809 -8.980 1.00 0.00 26 ARG A CA 14
ATOM 21887 C C . ARG A 1 26 ? 1.046 -17.442 -8.350 1.00 0.00 26 ARG A C 14
ATOM 21888 O O . ARG A 1 26 ? 2.082 -17.946 -8.745 1.00 0.00 26 ARG A O 14
ATOM 21909 N N . GLU A 1 27 ? 1.038 -16.577 -7.366 1.00 0.00 27 GLU A N 14
ATOM 21910 C CA . GLU A 1 27 ? 2.314 -16.177 -6.696 1.00 0.00 27 GLU A CA 14
ATOM 21911 C C . GLU A 1 27 ? 3.319 -15.690 -7.744 1.00 0.00 27 GLU A C 14
ATOM 21912 O O . GLU A 1 27 ? 4.279 -16.365 -8.066 1.00 0.00 27 GLU A O 14
ATOM 21924 N N . GLY A 1 28 ? 3.097 -14.517 -8.276 1.00 0.00 28 GLY A N 14
ATOM 21925 C CA . GLY A 1 28 ? 4.017 -13.957 -9.312 1.00 0.00 28 GLY A CA 14
ATOM 21926 C C . GLY A 1 28 ? 5.455 -13.922 -8.788 1.00 0.00 28 GLY A C 14
ATOM 21927 O O . GLY A 1 28 ? 5.732 -14.298 -7.667 1.00 0.00 28 GLY A O 14
ATOM 21931 N N . ASP A 1 29 ? 6.373 -13.482 -9.607 1.00 0.00 29 ASP A N 14
ATOM 21932 C CA . ASP A 1 29 ? 7.805 -13.427 -9.185 1.00 0.00 29 ASP A CA 14
ATOM 21933 C C . ASP A 1 29 ? 7.996 -12.398 -8.068 1.00 0.00 29 ASP A C 14
ATOM 21934 O O . ASP A 1 29 ? 7.763 -11.220 -8.249 1.00 0.00 29 ASP A O 14
ATOM 21943 N N . ASP A 1 30 ? 8.435 -12.844 -6.920 1.00 0.00 30 ASP A N 14
ATOM 21944 C CA . ASP A 1 30 ? 8.662 -11.910 -5.778 1.00 0.00 30 ASP A CA 14
ATOM 21945 C C . ASP A 1 30 ? 7.420 -11.049 -5.543 1.00 0.00 30 ASP A C 14
ATOM 21946 O O . ASP A 1 30 ? 7.148 -10.111 -6.270 1.00 0.00 30 ASP A O 14
ATOM 21955 N N . VAL A 1 31 ? 6.671 -11.362 -4.518 1.00 0.00 31 VAL A N 14
ATOM 21956 C CA . VAL A 1 31 ? 5.438 -10.578 -4.192 1.00 0.00 31 VAL A CA 14
ATOM 21957 C C . VAL A 1 31 ? 5.495 -10.163 -2.722 1.00 0.00 31 VAL A C 14
ATOM 21958 O O . VAL A 1 31 ? 5.902 -10.926 -1.871 1.00 0.00 31 VAL A O 14
ATOM 21971 N N . ALA A 1 32 ? 5.097 -8.954 -2.425 1.00 0.00 32 ALA A N 14
ATOM 21972 C CA . ALA A 1 32 ? 5.129 -8.460 -1.011 1.00 0.00 32 ALA A CA 14
ATOM 21973 C C . ALA A 1 32 ? 3.701 -8.203 -0.532 1.00 0.00 32 ALA A C 14
ATOM 21974 O O . ALA A 1 32 ? 2.811 -7.942 -1.316 1.00 0.00 32 ALA A O 14
ATOM 21981 N N . GLU A 1 33 ? 3.480 -8.287 0.748 1.00 0.00 33 GLU A N 14
ATOM 21982 C CA . GLU A 1 33 ? 2.112 -8.064 1.307 1.00 0.00 33 GLU A CA 14
ATOM 21983 C C . GLU A 1 33 ? 2.042 -6.673 1.937 1.00 0.00 33 GLU A C 14
ATOM 21984 O O . GLU A 1 33 ? 3.004 -6.185 2.497 1.00 0.00 33 GLU A O 14
ATOM 21996 N N . VAL A 1 34 ? 0.907 -6.034 1.849 1.00 0.00 34 VAL A N 14
ATOM 21997 C CA . VAL A 1 34 ? 0.741 -4.667 2.438 1.00 0.00 34 VAL A CA 14
ATOM 21998 C C . VAL A 1 34 ? -0.468 -4.675 3.370 1.00 0.00 34 VAL A C 14
ATOM 21999 O O . VAL A 1 34 ? -1.521 -5.177 3.034 1.00 0.00 34 VAL A O 14
ATOM 22012 N N . SER A 1 35 ? -0.320 -4.118 4.541 1.00 0.00 35 SER A N 14
ATOM 22013 C CA . SER A 1 35 ? -1.450 -4.073 5.519 1.00 0.00 35 SER A CA 14
ATOM 22014 C C . SER A 1 35 ? -1.607 -2.640 6.027 1.00 0.00 35 SER A C 14
ATOM 22015 O O . SER A 1 35 ? -0.649 -2.005 6.419 1.00 0.00 35 SER A O 14
ATOM 22023 N N . LEU A 1 36 ? -2.811 -2.127 6.025 1.00 0.00 36 LEU A N 14
ATOM 22024 C CA . LEU A 1 36 ? -3.052 -0.730 6.513 1.00 0.00 36 LEU A CA 14
ATOM 22025 C C . LEU A 1 36 ? -4.136 -0.760 7.589 1.00 0.00 36 LEU A C 14
ATOM 22026 O O . LEU A 1 36 ? -5.180 -1.364 7.420 1.00 0.00 36 LEU A O 14
ATOM 22042 N N . PHE A 1 37 ? -3.886 -0.117 8.697 1.00 0.00 37 PHE A N 14
ATOM 22043 C CA . PHE A 1 37 ? -4.877 -0.090 9.819 1.00 0.00 37 PHE A CA 14
ATOM 22044 C C . PHE A 1 37 ? -5.357 1.344 10.034 1.00 0.00 37 PHE A C 14
ATOM 22045 O O . PHE A 1 37 ? -4.610 2.289 9.878 1.00 0.00 37 PHE A O 14
ATOM 22062 N N . GLY A 1 38 ? -6.598 1.517 10.391 1.00 0.00 38 GLY A N 14
ATOM 22063 C CA . GLY A 1 38 ? -7.117 2.896 10.616 1.00 0.00 38 GLY A CA 14
ATOM 22064 C C . GLY A 1 38 ? -8.542 2.824 11.165 1.00 0.00 38 GLY A C 14
ATOM 22065 O O . GLY A 1 38 ? -9.112 1.762 11.321 1.00 0.00 38 GLY A O 14
ATOM 22069 N N . SER A 1 39 ? -9.116 3.950 11.473 1.00 0.00 39 SER A N 14
ATOM 22070 C CA . SER A 1 39 ? -10.497 3.964 12.029 1.00 0.00 39 SER A CA 14
ATOM 22071 C C . SER A 1 39 ? -11.491 3.364 11.030 1.00 0.00 39 SER A C 14
ATOM 22072 O O . SER A 1 39 ? -11.643 2.163 10.931 1.00 0.00 39 SER A O 14
ATOM 22080 N N . ASP A 1 40 ? -12.185 4.202 10.305 1.00 0.00 40 ASP A N 14
ATOM 22081 C CA . ASP A 1 40 ? -13.198 3.704 9.327 1.00 0.00 40 ASP A CA 14
ATOM 22082 C C . ASP A 1 40 ? -12.521 3.169 8.063 1.00 0.00 40 ASP A C 14
ATOM 22083 O O . ASP A 1 40 ? -11.432 3.573 7.701 1.00 0.00 40 ASP A O 14
ATOM 22092 N N . LYS A 1 41 ? -13.171 2.255 7.391 1.00 0.00 41 LYS A N 14
ATOM 22093 C CA . LYS A 1 41 ? -12.596 1.670 6.146 1.00 0.00 41 LYS A CA 14
ATOM 22094 C C . LYS A 1 41 ? -12.482 2.749 5.065 1.00 0.00 41 LYS A C 14
ATOM 22095 O O . LYS A 1 41 ? -11.559 2.752 4.272 1.00 0.00 41 LYS A O 14
ATOM 22114 N N . ALA A 1 42 ? -13.418 3.656 5.018 1.00 0.00 42 ALA A N 14
ATOM 22115 C CA . ALA A 1 42 ? -13.371 4.726 3.979 1.00 0.00 42 ALA A CA 14
ATOM 22116 C C . ALA A 1 42 ? -12.039 5.469 4.072 1.00 0.00 42 ALA A C 14
ATOM 22117 O O . ALA A 1 42 ? -11.437 5.817 3.074 1.00 0.00 42 ALA A O 14
ATOM 22124 N N . HIS A 1 43 ? -11.571 5.710 5.263 1.00 0.00 43 HIS A N 14
ATOM 22125 C CA . HIS A 1 43 ? -10.277 6.427 5.431 1.00 0.00 43 HIS A CA 14
ATOM 22126 C C . HIS A 1 43 ? -9.156 5.588 4.817 1.00 0.00 43 HIS A C 14
ATOM 22127 O O . HIS A 1 43 ? -8.235 6.102 4.209 1.00 0.00 43 HIS A O 14
ATOM 22141 N N . LEU A 1 44 ? -9.222 4.297 4.978 1.00 0.00 44 LEU A N 14
ATOM 22142 C CA . LEU A 1 44 ? -8.161 3.419 4.412 1.00 0.00 44 LEU A CA 14
ATOM 22143 C C . LEU A 1 44 ? -8.132 3.577 2.895 1.00 0.00 44 LEU A C 14
ATOM 22144 O O . LEU A 1 44 ? -7.081 3.622 2.284 1.00 0.00 44 LEU A O 14
ATOM 22160 N N . GLU A 1 45 ? -9.279 3.658 2.279 1.00 0.00 45 GLU A N 14
ATOM 22161 C CA . GLU A 1 45 ? -9.321 3.812 0.797 1.00 0.00 45 GLU A CA 14
ATOM 22162 C C . GLU A 1 45 ? -8.656 5.132 0.407 1.00 0.00 45 GLU A C 14
ATOM 22163 O O . GLU A 1 45 ? -7.988 5.226 -0.606 1.00 0.00 45 GLU A O 14
ATOM 22175 N N . GLY A 1 46 ? -8.828 6.154 1.202 1.00 0.00 46 GLY A N 14
ATOM 22176 C CA . GLY A 1 46 ? -8.203 7.467 0.868 1.00 0.00 46 GLY A CA 14
ATOM 22177 C C . GLY A 1 46 ? -6.683 7.310 0.815 1.00 0.00 46 GLY A C 14
ATOM 22178 O O . GLY A 1 46 ? -6.025 7.845 -0.058 1.00 0.00 46 GLY A O 14
ATOM 22182 N N . LYS A 1 47 ? -6.115 6.579 1.736 1.00 0.00 47 LYS A N 14
ATOM 22183 C CA . LYS A 1 47 ? -4.634 6.390 1.726 1.00 0.00 47 LYS A CA 14
ATOM 22184 C C . LYS A 1 47 ? -4.252 5.366 0.654 1.00 0.00 47 LYS A C 14
ATOM 22185 O O . LYS A 1 47 ? -3.148 5.367 0.144 1.00 0.00 47 LYS A O 14
ATOM 22204 N N . LEU A 1 48 ? -5.158 4.495 0.311 1.00 0.00 48 LEU A N 14
ATOM 22205 C CA . LEU A 1 48 ? -4.861 3.467 -0.726 1.00 0.00 48 LEU A CA 14
ATOM 22206 C C . LEU A 1 48 ? -4.545 4.159 -2.053 1.00 0.00 48 LEU A C 14
ATOM 22207 O O . LEU A 1 48 ? -3.676 3.740 -2.794 1.00 0.00 48 LEU A O 14
ATOM 22223 N N . ALA A 1 49 ? -5.255 5.208 -2.366 1.00 0.00 49 ALA A N 14
ATOM 22224 C CA . ALA A 1 49 ? -5.008 5.920 -3.653 1.00 0.00 49 ALA A CA 14
ATOM 22225 C C . ALA A 1 49 ? -3.527 6.295 -3.767 1.00 0.00 49 ALA A C 14
ATOM 22226 O O . ALA A 1 49 ? -2.925 6.166 -4.818 1.00 0.00 49 ALA A O 14
ATOM 22233 N N . GLU A 1 50 ? -2.938 6.762 -2.705 1.00 0.00 50 GLU A N 14
ATOM 22234 C CA . GLU A 1 50 ? -1.497 7.153 -2.752 1.00 0.00 50 GLU A CA 14
ATOM 22235 C C . GLU A 1 50 ? -0.625 5.905 -2.887 1.00 0.00 50 GLU A C 14
ATOM 22236 O O . GLU A 1 50 ? 0.329 5.879 -3.635 1.00 0.00 50 GLU A O 14
ATOM 22248 N N . TYR A 1 51 ? -0.942 4.869 -2.163 1.00 0.00 51 TYR A N 14
ATOM 22249 C CA . TYR A 1 51 ? -0.119 3.630 -2.238 1.00 0.00 51 TYR A CA 14
ATOM 22250 C C . TYR A 1 51 ? 0.050 3.239 -3.708 1.00 0.00 51 TYR A C 14
ATOM 22251 O O . TYR A 1 51 ? 1.145 2.976 -4.170 1.00 0.00 51 TYR A O 14
ATOM 22269 N N . ILE A 1 52 ? -1.022 3.202 -4.438 1.00 0.00 52 ILE A N 14
ATOM 22270 C CA . ILE A 1 52 ? -0.935 2.833 -5.876 1.00 0.00 52 ILE A CA 14
ATOM 22271 C C . ILE A 1 52 ? -0.144 3.897 -6.645 1.00 0.00 52 ILE A C 14
ATOM 22272 O O . ILE A 1 52 ? 0.677 3.588 -7.484 1.00 0.00 52 ILE A O 14
ATOM 22288 N N . SER A 1 53 ? -0.402 5.150 -6.382 1.00 0.00 53 SER A N 14
ATOM 22289 C CA . SER A 1 53 ? 0.314 6.231 -7.122 1.00 0.00 53 SER A CA 14
ATOM 22290 C C . SER A 1 53 ? 1.827 6.100 -6.931 1.00 0.00 53 SER A C 14
ATOM 22291 O O . SER A 1 53 ? 2.582 6.119 -7.884 1.00 0.00 53 SER A O 14
ATOM 22299 N N . LEU A 1 54 ? 2.279 5.960 -5.717 1.00 0.00 54 LEU A N 14
ATOM 22300 C CA . LEU A 1 54 ? 3.746 5.819 -5.488 1.00 0.00 54 LEU A CA 14
ATOM 22301 C C . LEU A 1 54 ? 4.232 4.520 -6.137 1.00 0.00 54 LEU A C 14
ATOM 22302 O O . LEU A 1 54 ? 5.284 4.473 -6.746 1.00 0.00 54 LEU A O 14
ATOM 22318 N N . ALA A 1 55 ? 3.474 3.468 -6.010 1.00 0.00 55 ALA A N 14
ATOM 22319 C CA . ALA A 1 55 ? 3.885 2.169 -6.612 1.00 0.00 55 ALA A CA 14
ATOM 22320 C C . ALA A 1 55 ? 3.966 2.313 -8.133 1.00 0.00 55 ALA A C 14
ATOM 22321 O O . ALA A 1 55 ? 4.819 1.733 -8.779 1.00 0.00 55 ALA A O 14
ATOM 22328 N N . LYS A 1 56 ? 3.082 3.080 -8.709 1.00 0.00 56 LYS A N 14
ATOM 22329 C CA . LYS A 1 56 ? 3.098 3.268 -10.189 1.00 0.00 56 LYS A CA 14
ATOM 22330 C C . LYS A 1 56 ? 4.408 3.924 -10.616 1.00 0.00 56 LYS A C 14
ATOM 22331 O O . LYS A 1 56 ? 5.039 3.510 -11.571 1.00 0.00 56 LYS A O 14
ATOM 22350 N N . GLN A 1 57 ? 4.824 4.944 -9.923 1.00 0.00 57 GLN A N 14
ATOM 22351 C CA . GLN A 1 57 ? 6.095 5.627 -10.295 1.00 0.00 57 GLN A CA 14
ATOM 22352 C C . GLN A 1 57 ? 7.277 4.703 -10.008 1.00 0.00 57 GLN A C 14
ATOM 22353 O O . GLN A 1 57 ? 8.206 4.601 -10.788 1.00 0.00 57 GLN A O 14
ATOM 22367 N N . VAL A 1 58 ? 7.249 4.024 -8.895 1.00 0.00 58 VAL A N 14
ATOM 22368 C CA . VAL A 1 58 ? 8.367 3.103 -8.554 1.00 0.00 58 VAL A CA 14
ATOM 22369 C C . VAL A 1 58 ? 8.430 1.969 -9.581 1.00 0.00 58 VAL A C 14
ATOM 22370 O O . VAL A 1 58 ? 9.489 1.618 -10.064 1.00 0.00 58 VAL A O 14
ATOM 22383 N N . TYR A 1 59 ? 7.303 1.388 -9.908 1.00 0.00 59 TYR A N 14
ATOM 22384 C CA . TYR A 1 59 ? 7.277 0.261 -10.897 1.00 0.00 59 TYR A CA 14
ATOM 22385 C C . TYR A 1 59 ? 6.267 0.574 -12.006 1.00 0.00 59 TYR A C 14
ATOM 22386 O O . TYR A 1 59 ? 5.176 1.046 -11.755 1.00 0.00 59 TYR A O 14
ATOM 22404 N N . ALA A 1 60 ? 6.640 0.324 -13.230 1.00 0.00 60 ALA A N 14
ATOM 22405 C CA . ALA A 1 60 ? 5.734 0.609 -14.383 1.00 0.00 60 ALA A CA 14
ATOM 22406 C C . ALA A 1 60 ? 4.330 0.051 -14.125 1.00 0.00 60 ALA A C 14
ATOM 22407 O O . ALA A 1 60 ? 3.546 0.625 -13.397 1.00 0.00 60 ALA A O 14
ATOM 22414 N N . ASN A 1 61 ? 4.003 -1.056 -14.734 1.00 0.00 61 ASN A N 14
ATOM 22415 C CA . ASN A 1 61 ? 2.646 -1.646 -14.545 1.00 0.00 61 ASN A CA 14
ATOM 22416 C C . ASN A 1 61 ? 2.642 -2.521 -13.293 1.00 0.00 61 ASN A C 14
ATOM 22417 O O . ASN A 1 61 ? 2.861 -3.713 -13.353 1.00 0.00 61 ASN A O 14
ATOM 22428 N N . VAL A 1 62 ? 2.392 -1.934 -12.156 1.00 0.00 62 VAL A N 14
ATOM 22429 C CA . VAL A 1 62 ? 2.373 -2.724 -10.892 1.00 0.00 62 VAL A CA 14
ATOM 22430 C C . VAL A 1 62 ? 1.019 -3.419 -10.739 1.00 0.00 62 VAL A C 14
ATOM 22431 O O . VAL A 1 62 ? -0.020 -2.835 -10.976 1.00 0.00 62 VAL A O 14
ATOM 22444 N N . GLU A 1 63 ? 1.025 -4.664 -10.339 1.00 0.00 63 GLU A N 14
ATOM 22445 C CA . GLU A 1 63 ? -0.258 -5.420 -10.159 1.00 0.00 63 GLU A CA 14
ATOM 22446 C C . GLU A 1 63 ? -0.510 -5.621 -8.666 1.00 0.00 63 GLU A C 14
ATOM 22447 O O . GLU A 1 63 ? 0.389 -5.935 -7.908 1.00 0.00 63 GLU A O 14
ATOM 22459 N N . TYR A 1 64 ? -1.726 -5.433 -8.232 1.00 0.00 64 TYR A N 14
ATOM 22460 C CA . TYR A 1 64 ? -2.039 -5.604 -6.785 1.00 0.00 64 TYR A CA 14
ATOM 22461 C C . TYR A 1 64 ? -3.503 -6.005 -6.624 1.00 0.00 64 TYR A C 14
ATOM 22462 O O . TYR A 1 64 ? -4.301 -5.867 -7.529 1.00 0.00 64 TYR A O 14
ATOM 22480 N N . GLU A 1 65 ? -3.860 -6.499 -5.473 1.00 0.00 65 GLU A N 14
ATOM 22481 C CA . GLU A 1 65 ? -5.278 -6.913 -5.231 1.00 0.00 65 GLU A CA 14
ATOM 22482 C C . GLU A 1 65 ? -5.684 -6.475 -3.828 1.00 0.00 65 GLU A C 14
ATOM 22483 O O . GLU A 1 65 ? -4.856 -6.316 -2.955 1.00 0.00 65 GLU A O 14
ATOM 22495 N N . VAL A 1 66 ? -6.956 -6.271 -3.610 1.00 0.00 66 VAL A N 14
ATOM 22496 C CA . VAL A 1 66 ? -7.446 -5.833 -2.263 1.00 0.00 66 VAL A CA 14
ATOM 22497 C C . VAL A 1 66 ? -8.529 -6.804 -1.784 1.00 0.00 66 VAL A C 14
ATOM 22498 O O . VAL A 1 66 ? -9.472 -7.098 -2.490 1.00 0.00 66 VAL A O 14
ATOM 22511 N N . ALA A 1 67 ? -8.395 -7.304 -0.587 1.00 0.00 67 ALA A N 14
ATOM 22512 C CA . ALA A 1 67 ? -9.411 -8.259 -0.050 1.00 0.00 67 ALA A CA 14
ATOM 22513 C C . ALA A 1 67 ? -10.540 -7.458 0.641 1.00 0.00 67 ALA A C 14
ATOM 22514 O O . ALA A 1 67 ? -10.281 -6.753 1.594 1.00 0.00 67 ALA A O 14
ATOM 22521 N N . PRO A 1 68 ? -11.783 -7.559 0.189 1.00 0.00 68 PRO A N 14
ATOM 22522 C CA . PRO A 1 68 ? -12.918 -6.812 0.823 1.00 0.00 68 PRO A CA 14
ATOM 22523 C C . PRO A 1 68 ? -12.938 -6.941 2.356 1.00 0.00 68 PRO A C 14
ATOM 22524 O O . PRO A 1 68 ? -12.732 -8.007 2.903 1.00 0.00 68 PRO A O 14
ATOM 22535 N N . VAL A 1 69 ? -13.182 -5.848 3.046 1.00 0.00 69 VAL A N 14
ATOM 22536 C CA . VAL A 1 69 ? -13.219 -5.872 4.548 1.00 0.00 69 VAL A CA 14
ATOM 22537 C C . VAL A 1 69 ? -14.463 -5.127 5.053 1.00 0.00 69 VAL A C 14
ATOM 22538 O O . VAL A 1 69 ? -15.077 -4.362 4.339 1.00 0.00 69 VAL A O 14
ATOM 22551 N N . ALA A 1 70 ? -14.835 -5.355 6.285 1.00 0.00 70 ALA A N 14
ATOM 22552 C CA . ALA A 1 70 ? -16.039 -4.677 6.858 1.00 0.00 70 ALA A CA 14
ATOM 22553 C C . ALA A 1 70 ? -15.829 -3.155 6.876 1.00 0.00 70 ALA A C 14
ATOM 22554 O O . ALA A 1 70 ? -14.734 -2.669 7.080 1.00 0.00 70 ALA A O 14
ATOM 22561 N N . ASP A 1 71 ? -16.879 -2.406 6.671 1.00 0.00 71 ASP A N 14
ATOM 22562 C CA . ASP A 1 71 ? -16.760 -0.920 6.684 1.00 0.00 71 ASP A CA 14
ATOM 22563 C C . ASP A 1 71 ? -16.490 -0.437 8.111 1.00 0.00 71 ASP A C 14
ATOM 22564 O O . ASP A 1 71 ? -15.850 0.575 8.331 1.00 0.00 71 ASP A O 14
ATOM 22573 N N . ASN A 1 72 ? -16.980 -1.160 9.080 1.00 0.00 72 ASN A N 14
ATOM 22574 C CA . ASN A 1 72 ? -16.772 -0.769 10.504 1.00 0.00 72 ASN A CA 14
ATOM 22575 C C . ASN A 1 72 ? -15.552 -1.492 11.047 1.00 0.00 72 ASN A C 14
ATOM 22576 O O . ASN A 1 72 ? -15.244 -1.415 12.222 1.00 0.00 72 ASN A O 14
ATOM 22587 N N . ALA A 1 73 ? -14.849 -2.194 10.204 1.00 0.00 73 ALA A N 14
ATOM 22588 C CA . ALA A 1 73 ? -13.633 -2.922 10.668 1.00 0.00 73 ALA A CA 14
ATOM 22589 C C . ALA A 1 73 ? -12.441 -1.985 10.575 1.00 0.00 73 ALA A C 14
ATOM 22590 O O . ALA A 1 73 ? -12.420 -1.066 9.784 1.00 0.00 73 ALA A O 14
ATOM 22597 N N . THR A 1 74 ? -11.443 -2.231 11.359 1.00 0.00 74 THR A N 14
ATOM 22598 C CA . THR A 1 74 ? -10.245 -1.353 11.325 1.00 0.00 74 THR A CA 14
ATOM 22599 C C . THR A 1 74 ? -9.337 -1.640 10.138 1.00 0.00 74 THR A C 14
ATOM 22600 O O . THR A 1 74 ? -8.196 -1.289 10.216 1.00 0.00 74 THR A O 14
ATOM 22611 N N . GLU A 1 75 ? -9.704 -2.313 9.079 1.00 0.00 75 GLU A N 14
ATOM 22612 C CA . GLU A 1 75 ? -8.565 -2.555 8.098 1.00 0.00 75 GLU A CA 14
ATOM 22613 C C . GLU A 1 75 ? -8.875 -2.874 6.635 1.00 0.00 75 GLU A C 14
ATOM 22614 O O . GLU A 1 75 ? -9.964 -3.171 6.193 1.00 0.00 75 GLU A O 14
ATOM 22626 N N . LEU A 1 76 ? -7.794 -2.747 5.929 1.00 0.00 76 LEU A N 14
ATOM 22627 C CA . LEU A 1 76 ? -7.687 -2.942 4.484 1.00 0.00 76 LEU A CA 14
ATOM 22628 C C . LEU A 1 76 ? -6.366 -3.690 4.283 1.00 0.00 76 LEU A C 14
ATOM 22629 O O . LEU A 1 76 ? -5.359 -3.292 4.822 1.00 0.00 76 LEU A O 14
ATOM 22645 N N . HIS A 1 77 ? -6.335 -4.746 3.525 1.00 0.00 77 HIS A N 14
ATOM 22646 C CA . HIS A 1 77 ? -5.038 -5.481 3.314 1.00 0.00 77 HIS A CA 14
ATOM 22647 C C . HIS A 1 77 ? -4.909 -5.759 1.821 1.00 0.00 77 HIS A C 14
ATOM 22648 O O . HIS A 1 77 ? -5.863 -6.156 1.187 1.00 0.00 77 HIS A O 14
ATOM 22662 N N . ALA A 1 78 ? -3.760 -5.535 1.245 1.00 0.00 78 ALA A N 14
ATOM 22663 C CA . ALA A 1 78 ? -3.600 -5.774 -0.223 1.00 0.00 78 ALA A CA 14
ATOM 22664 C C . ALA A 1 78 ? -2.227 -6.380 -0.495 1.00 0.00 78 ALA A C 14
ATOM 22665 O O . ALA A 1 78 ? -1.367 -6.399 0.361 1.00 0.00 78 ALA A O 14
ATOM 22672 N N . ARG A 1 79 ? -2.021 -6.877 -1.686 1.00 0.00 79 ARG A N 14
ATOM 22673 C CA . ARG A 1 79 ? -0.703 -7.490 -2.048 1.00 0.00 79 ARG A CA 14
ATOM 22674 C C . ARG A 1 79 ? -0.152 -6.771 -3.274 1.00 0.00 79 ARG A C 14
ATOM 22675 O O . ARG A 1 79 ? -0.896 -6.294 -4.106 1.00 0.00 79 ARG A O 14
ATOM 22696 N N . PHE A 1 80 ? 1.147 -6.681 -3.383 1.00 0.00 80 PHE A N 14
ATOM 22697 C CA . PHE A 1 80 ? 1.775 -5.982 -4.552 1.00 0.00 80 PHE A CA 14
ATOM 22698 C C . PHE A 1 80 ? 2.844 -6.883 -5.157 1.00 0.00 80 PHE A C 14
ATOM 22699 O O . PHE A 1 80 ? 3.457 -7.679 -4.474 1.00 0.00 80 PHE A O 14
ATOM 22716 N N . LYS A 1 81 ? 3.073 -6.766 -6.438 1.00 0.00 81 LYS A N 14
ATOM 22717 C CA . LYS A 1 81 ? 4.107 -7.616 -7.106 1.00 0.00 81 LYS A CA 14
ATOM 22718 C C . LYS A 1 81 ? 5.327 -6.760 -7.438 1.00 0.00 81 LYS A C 14
ATOM 22719 O O . LYS A 1 81 ? 5.241 -5.801 -8.178 1.00 0.00 81 LYS A O 14
ATOM 22738 N N . PHE A 1 82 ? 6.465 -7.105 -6.892 1.00 0.00 82 PHE A N 14
ATOM 22739 C CA . PHE A 1 82 ? 7.719 -6.325 -7.158 1.00 0.00 82 PHE A CA 14
ATOM 22740 C C . PHE A 1 82 ? 8.824 -7.281 -7.596 1.00 0.00 82 PHE A C 14
ATOM 22741 O O . PHE A 1 82 ? 8.822 -8.451 -7.263 1.00 0.00 82 PHE A O 14
ATOM 22758 N N . GLU A 1 83 ? 9.760 -6.792 -8.353 1.00 0.00 83 GLU A N 14
ATOM 22759 C CA . GLU A 1 83 ? 10.860 -7.670 -8.835 1.00 0.00 83 GLU A CA 14
ATOM 22760 C C . GLU A 1 83 ? 11.697 -8.154 -7.648 1.00 0.00 83 GLU A C 14
ATOM 22761 O O . GLU A 1 83 ? 12.091 -9.303 -7.589 1.00 0.00 83 GLU A O 14
ATOM 22773 N N . VAL A 1 84 ? 11.985 -7.284 -6.708 1.00 0.00 84 VAL A N 14
ATOM 22774 C CA . VAL A 1 84 ? 12.818 -7.691 -5.528 1.00 0.00 84 VAL A CA 14
ATOM 22775 C C . VAL A 1 84 ? 12.219 -7.131 -4.231 1.00 0.00 84 VAL A C 14
ATOM 22776 O O . VAL A 1 84 ? 11.442 -6.194 -4.238 1.00 0.00 84 VAL A O 14
ATOM 22789 N N . SER A 1 85 ? 12.590 -7.702 -3.120 1.00 0.00 85 SER A N 14
ATOM 22790 C CA . SER A 1 85 ? 12.073 -7.226 -1.805 1.00 0.00 85 SER A CA 14
ATOM 22791 C C . SER A 1 85 ? 12.536 -5.789 -1.542 1.00 0.00 85 SER A C 14
ATOM 22792 O O . SER A 1 85 ? 11.787 -4.974 -1.035 1.00 0.00 85 SER A O 14
ATOM 22800 N N . ALA A 1 86 ? 13.770 -5.482 -1.864 1.00 0.00 86 ALA A N 14
ATOM 22801 C CA . ALA A 1 86 ? 14.309 -4.104 -1.619 1.00 0.00 86 ALA A CA 14
ATOM 22802 C C . ALA A 1 86 ? 13.248 -3.056 -1.969 1.00 0.00 86 ALA A C 14
ATOM 22803 O O . ALA A 1 86 ? 13.125 -2.040 -1.311 1.00 0.00 86 ALA A O 14
ATOM 22810 N N . GLU A 1 87 ? 12.474 -3.302 -2.986 1.00 0.00 87 GLU A N 14
ATOM 22811 C CA . GLU A 1 87 ? 11.414 -2.327 -3.362 1.00 0.00 87 GLU A CA 14
ATOM 22812 C C . GLU A 1 87 ? 10.377 -2.264 -2.247 1.00 0.00 87 GLU A C 14
ATOM 22813 O O . GLU A 1 87 ? 9.853 -1.214 -1.933 1.00 0.00 87 GLU A O 14
ATOM 22825 N N . LYS A 1 88 ? 10.075 -3.378 -1.642 1.00 0.00 88 LYS A N 14
ATOM 22826 C CA . LYS A 1 88 ? 9.072 -3.375 -0.545 1.00 0.00 88 LYS A CA 14
ATOM 22827 C C . LYS A 1 88 ? 9.593 -2.532 0.616 1.00 0.00 88 LYS A C 14
ATOM 22828 O O . LYS A 1 88 ? 8.880 -1.721 1.177 1.00 0.00 88 LYS A O 14
ATOM 22847 N N . LEU A 1 89 ? 10.824 -2.726 0.993 1.00 0.00 89 LEU A N 14
ATOM 22848 C CA . LEU A 1 89 ? 11.382 -1.944 2.130 1.00 0.00 89 LEU A CA 14
ATOM 22849 C C . LEU A 1 89 ? 11.361 -0.454 1.783 1.00 0.00 89 LEU A C 14
ATOM 22850 O O . LEU A 1 89 ? 10.942 0.372 2.570 1.00 0.00 89 LEU A O 14
ATOM 22866 N N . ILE A 1 90 ? 11.809 -0.103 0.609 1.00 0.00 90 ILE A N 14
ATOM 22867 C CA . ILE A 1 90 ? 11.811 1.332 0.210 1.00 0.00 90 ILE A CA 14
ATOM 22868 C C . ILE A 1 90 ? 10.371 1.820 0.035 1.00 0.00 90 ILE A C 14
ATOM 22869 O O . ILE A 1 90 ? 10.008 2.894 0.477 1.00 0.00 90 ILE A O 14
ATOM 22885 N N . PHE A 1 91 ? 9.549 1.037 -0.610 1.00 0.00 91 PHE A N 14
ATOM 22886 C CA . PHE A 1 91 ? 8.132 1.448 -0.825 1.00 0.00 91 PHE A CA 14
ATOM 22887 C C . PHE A 1 91 ? 7.442 1.624 0.523 1.00 0.00 91 PHE A C 14
ATOM 22888 O O . PHE A 1 91 ? 6.756 2.599 0.757 1.00 0.00 91 PHE A O 14
ATOM 22905 N N . GLU A 1 92 ? 7.613 0.688 1.413 1.00 0.00 92 GLU A N 14
ATOM 22906 C CA . GLU A 1 92 ? 6.964 0.807 2.746 1.00 0.00 92 GLU A CA 14
ATOM 22907 C C . GLU A 1 92 ? 7.573 1.990 3.496 1.00 0.00 92 GLU A C 14
ATOM 22908 O O . GLU A 1 92 ? 6.886 2.733 4.171 1.00 0.00 92 GLU A O 14
ATOM 22920 N N . LEU A 1 93 ? 8.862 2.165 3.390 1.00 0.00 93 LEU A N 14
ATOM 22921 C CA . LEU A 1 93 ? 9.520 3.295 4.101 1.00 0.00 93 LEU A CA 14
ATOM 22922 C C . LEU A 1 93 ? 8.976 4.619 3.561 1.00 0.00 93 LEU A C 14
ATOM 22923 O O . LEU A 1 93 ? 8.590 5.499 4.306 1.00 0.00 93 LEU A O 14
ATOM 22939 N N . LYS A 1 94 ? 8.941 4.760 2.265 1.00 0.00 94 LYS A N 14
ATOM 22940 C CA . LYS A 1 94 ? 8.420 6.017 1.655 1.00 0.00 94 LYS A CA 14
ATOM 22941 C C . LYS A 1 94 ? 6.910 6.107 1.864 1.00 0.00 94 LYS A C 14
ATOM 22942 O O . LYS A 1 94 ? 6.380 7.137 2.232 1.00 0.00 94 LYS A O 14
ATOM 22961 N N . THR A 1 95 ? 6.217 5.032 1.626 1.00 0.00 95 THR A N 14
ATOM 22962 C CA . THR A 1 95 ? 4.739 5.035 1.801 1.00 0.00 95 THR A CA 14
ATOM 22963 C C . THR A 1 95 ? 4.401 5.322 3.264 1.00 0.00 95 THR A C 14
ATOM 22964 O O . THR A 1 95 ? 3.522 6.106 3.567 1.00 0.00 95 THR A O 14
ATOM 22975 N N . ARG A 1 96 ? 5.095 4.695 4.173 1.00 0.00 96 ARG A N 14
ATOM 22976 C CA . ARG A 1 96 ? 4.820 4.932 5.617 1.00 0.00 96 ARG A CA 14
ATOM 22977 C C . ARG A 1 96 ? 4.991 6.416 5.922 1.00 0.00 96 ARG A C 14
ATOM 22978 O O . ARG A 1 96 ? 4.203 7.012 6.632 1.00 0.00 96 ARG A O 14
ATOM 22999 N N . ALA A 1 97 ? 6.012 7.020 5.387 1.00 0.00 97 ALA A N 14
ATOM 23000 C CA . ALA A 1 97 ? 6.232 8.467 5.640 1.00 0.00 97 ALA A CA 14
ATOM 23001 C C . ALA A 1 97 ? 4.983 9.238 5.216 1.00 0.00 97 ALA A C 14
ATOM 23002 O O . ALA A 1 97 ? 4.491 10.088 5.933 1.00 0.00 97 ALA A O 14
ATOM 23009 N N . LEU A 1 98 ? 4.463 8.939 4.060 1.00 0.00 98 LEU A N 14
ATOM 23010 C CA . LEU A 1 98 ? 3.239 9.640 3.583 1.00 0.00 98 LEU A CA 14
ATOM 23011 C C . LEU A 1 98 ? 2.076 9.315 4.521 1.00 0.00 98 LEU A C 14
ATOM 23012 O O . LEU A 1 98 ? 1.266 10.163 4.840 1.00 0.00 98 LEU A O 14
ATOM 23028 N N . ALA A 1 99 ? 1.985 8.088 4.954 1.00 0.00 99 ALA A N 14
ATOM 23029 C CA . ALA A 1 99 ? 0.870 7.695 5.862 1.00 0.00 99 ALA A CA 14
ATOM 23030 C C . ALA A 1 99 ? 0.868 8.593 7.096 1.00 0.00 99 ALA A C 14
ATOM 23031 O O . ALA A 1 99 ? -0.151 9.139 7.473 1.00 0.00 99 ALA A O 14
ATOM 23038 N N . ARG A 1 100 ? 1.998 8.751 7.733 1.00 0.00 100 ARG A N 14
ATOM 23039 C CA . ARG A 1 100 ? 2.054 9.617 8.949 1.00 0.00 100 ARG A CA 14
ATOM 23040 C C . ARG A 1 100 ? 2.437 11.040 8.544 1.00 0.00 100 ARG A C 14
ATOM 23041 O O . ARG A 1 100 ? 1.690 11.974 8.761 1.00 0.00 100 ARG A O 14
ATOM 23062 N N . LEU A 1 101 ? 3.588 11.208 7.943 1.00 0.00 101 LEU A N 14
ATOM 23063 C CA . LEU A 1 101 ? 4.025 12.571 7.517 1.00 0.00 101 LEU A CA 14
ATOM 23064 C C . LEU A 1 101 ? 5.362 12.471 6.778 1.00 0.00 101 LEU A C 14
ATOM 23065 O O . LEU A 1 101 ? 6.210 11.666 7.105 1.00 0.00 101 LEU A O 14
ATOM 23081 N N . GLU A 1 102 ? 5.553 13.294 5.783 1.00 0.00 102 GLU A N 14
ATOM 23082 C CA . GLU A 1 102 ? 6.828 13.261 5.011 1.00 0.00 102 GLU A CA 14
ATOM 23083 C C . GLU A 1 102 ? 7.902 14.069 5.761 1.00 0.00 102 GLU A C 14
ATOM 23084 O O . GLU A 1 102 ? 8.305 13.718 6.853 1.00 0.00 102 GLU A O 14
ATOM 23096 N N . HIS A 1 103 ? 8.363 15.149 5.176 1.00 0.00 103 HIS A N 14
ATOM 23097 C CA . HIS A 1 103 ? 9.411 15.996 5.830 1.00 0.00 103 HIS A CA 14
ATOM 23098 C C . HIS A 1 103 ? 10.473 15.121 6.495 1.00 0.00 103 HIS A C 14
ATOM 23099 O O . HIS A 1 103 ? 10.593 13.946 6.214 1.00 0.00 103 HIS A O 14
ATOM 23113 N N . HIS A 1 104 ? 11.252 15.694 7.371 1.00 0.00 104 HIS A N 14
ATOM 23114 C CA . HIS A 1 104 ? 12.327 14.918 8.060 1.00 0.00 104 HIS A CA 14
ATOM 23115 C C . HIS A 1 104 ? 11.815 14.420 9.411 1.00 0.00 104 HIS A C 14
ATOM 23116 O O . HIS A 1 104 ? 11.144 15.127 10.133 1.00 0.00 104 HIS A O 14
ATOM 23130 N N . HIS A 1 105 ? 12.123 13.200 9.754 1.00 0.00 105 HIS A N 14
ATOM 23131 C CA . HIS A 1 105 ? 11.651 12.645 11.056 1.00 0.00 105 HIS A CA 14
ATOM 23132 C C . HIS A 1 105 ? 12.641 13.030 12.157 1.00 0.00 105 HIS A C 14
ATOM 23133 O O . HIS A 1 105 ? 13.813 12.723 12.083 1.00 0.00 105 HIS A O 14
ATOM 23147 N N . HIS A 1 106 ? 12.175 13.702 13.180 1.00 0.00 106 HIS A N 14
ATOM 23148 C CA . HIS A 1 106 ? 13.078 14.118 14.305 1.00 0.00 106 HIS A CA 14
ATOM 23149 C C . HIS A 1 106 ? 12.501 13.612 15.630 1.00 0.00 106 HIS A C 14
ATOM 23150 O O . HIS A 1 106 ? 11.406 13.966 16.018 1.00 0.00 106 HIS A O 14
ATOM 23164 N N . HIS A 1 107 ? 13.229 12.787 16.332 1.00 0.00 107 HIS A N 14
ATOM 23165 C CA . HIS A 1 107 ? 12.723 12.259 17.635 1.00 0.00 107 HIS A CA 14
ATOM 23166 C C . HIS A 1 107 ? 13.907 11.969 18.558 1.00 0.00 107 HIS A C 14
ATOM 23167 O O . HIS A 1 107 ? 14.948 11.516 18.126 1.00 0.00 107 HIS A O 14
ATOM 23181 N N . HIS A 1 108 ? 13.753 12.224 19.824 1.00 0.00 108 HIS A N 14
ATOM 23182 C CA . HIS A 1 108 ? 14.866 11.960 20.779 1.00 0.00 108 HIS A CA 14
ATOM 23183 C C . HIS A 1 108 ? 14.301 11.853 22.197 1.00 0.00 108 HIS A C 14
ATOM 23184 O O . HIS A 1 108 ? 15.001 11.348 23.057 1.00 0.00 108 HIS A O 14
ATOM 23199 N N . MET A 1 1 ? -21.439 1.527 -28.959 1.00 0.00 1 MET A N 15
ATOM 23200 C CA . MET A 1 1 ? -20.066 2.099 -28.892 1.00 0.00 1 MET A CA 15
ATOM 23201 C C . MET A 1 1 ? -19.195 1.462 -29.979 1.00 0.00 1 MET A C 15
ATOM 23202 O O . MET A 1 1 ? -18.963 0.267 -29.992 1.00 0.00 1 MET A O 15
ATOM 23218 N N . SER A 1 2 ? -18.719 2.260 -30.898 1.00 0.00 2 SER A N 15
ATOM 23219 C CA . SER A 1 2 ? -17.869 1.726 -31.998 1.00 0.00 2 SER A CA 15
ATOM 23220 C C . SER A 1 2 ? -16.459 1.460 -31.464 1.00 0.00 2 SER A C 15
ATOM 23221 O O . SER A 1 2 ? -15.676 0.751 -32.066 1.00 0.00 2 SER A O 15
ATOM 23229 N N . ASN A 1 3 ? -16.132 2.031 -30.334 1.00 0.00 3 ASN A N 15
ATOM 23230 C CA . ASN A 1 3 ? -14.779 1.820 -29.747 1.00 0.00 3 ASN A CA 15
ATOM 23231 C C . ASN A 1 3 ? -14.600 0.340 -29.395 1.00 0.00 3 ASN A C 15
ATOM 23232 O O . ASN A 1 3 ? -13.545 -0.234 -29.586 1.00 0.00 3 ASN A O 15
ATOM 23243 N N . GLN A 1 4 ? -15.623 -0.273 -28.866 1.00 0.00 4 GLN A N 15
ATOM 23244 C CA . GLN A 1 4 ? -15.528 -1.709 -28.484 1.00 0.00 4 GLN A CA 15
ATOM 23245 C C . GLN A 1 4 ? -14.995 -2.530 -29.662 1.00 0.00 4 GLN A C 15
ATOM 23246 O O . GLN A 1 4 ? -13.815 -2.800 -29.765 1.00 0.00 4 GLN A O 15
ATOM 23260 N N . THR A 1 5 ? -15.870 -2.937 -30.547 1.00 0.00 5 THR A N 15
ATOM 23261 C CA . THR A 1 5 ? -15.448 -3.753 -31.721 1.00 0.00 5 THR A CA 15
ATOM 23262 C C . THR A 1 5 ? -14.471 -4.840 -31.267 1.00 0.00 5 THR A C 15
ATOM 23263 O O . THR A 1 5 ? -13.268 -4.708 -31.402 1.00 0.00 5 THR A O 15
ATOM 23274 N N . CYS A 1 6 ? -14.986 -5.916 -30.723 1.00 0.00 6 CYS A N 15
ATOM 23275 C CA . CYS A 1 6 ? -14.108 -7.027 -30.248 1.00 0.00 6 CYS A CA 15
ATOM 23276 C C . CYS A 1 6 ? -14.718 -8.373 -30.646 1.00 0.00 6 CYS A C 15
ATOM 23277 O O . CYS A 1 6 ? -15.925 -8.522 -30.737 1.00 0.00 6 CYS A O 15
ATOM 23285 N N . VAL A 1 7 ? -13.888 -9.360 -30.891 1.00 0.00 7 VAL A N 15
ATOM 23286 C CA . VAL A 1 7 ? -14.400 -10.702 -31.300 1.00 0.00 7 VAL A CA 15
ATOM 23287 C C . VAL A 1 7 ? -14.464 -11.634 -30.084 1.00 0.00 7 VAL A C 15
ATOM 23288 O O . VAL A 1 7 ? -13.545 -11.710 -29.288 1.00 0.00 7 VAL A O 15
ATOM 23301 N N . GLU A 1 8 ? -15.556 -12.337 -29.937 1.00 0.00 8 GLU A N 15
ATOM 23302 C CA . GLU A 1 8 ? -15.720 -13.262 -28.781 1.00 0.00 8 GLU A CA 15
ATOM 23303 C C . GLU A 1 8 ? -14.575 -14.280 -28.736 1.00 0.00 8 GLU A C 15
ATOM 23304 O O . GLU A 1 8 ? -14.132 -14.790 -29.747 1.00 0.00 8 GLU A O 15
ATOM 23316 N N . ASN A 1 9 ? -14.107 -14.581 -27.554 1.00 0.00 9 ASN A N 15
ATOM 23317 C CA . ASN A 1 9 ? -13.000 -15.569 -27.395 1.00 0.00 9 ASN A CA 15
ATOM 23318 C C . ASN A 1 9 ? -11.912 -15.322 -28.441 1.00 0.00 9 ASN A C 15
ATOM 23319 O O . ASN A 1 9 ? -11.288 -14.281 -28.464 1.00 0.00 9 ASN A O 15
ATOM 23330 N N . GLU A 1 10 ? -11.686 -16.283 -29.301 1.00 0.00 10 GLU A N 15
ATOM 23331 C CA . GLU A 1 10 ? -10.639 -16.141 -30.354 1.00 0.00 10 GLU A CA 15
ATOM 23332 C C . GLU A 1 10 ? -9.275 -15.917 -29.692 1.00 0.00 10 GLU A C 15
ATOM 23333 O O . GLU A 1 10 ? -8.426 -16.786 -29.685 1.00 0.00 10 GLU A O 15
ATOM 23345 N N . VAL A 1 11 ? -9.062 -14.747 -29.150 1.00 0.00 11 VAL A N 15
ATOM 23346 C CA . VAL A 1 11 ? -7.757 -14.438 -28.500 1.00 0.00 11 VAL A CA 15
ATOM 23347 C C . VAL A 1 11 ? -6.622 -14.761 -29.473 1.00 0.00 11 VAL A C 15
ATOM 23348 O O . VAL A 1 11 ? -5.461 -14.751 -29.114 1.00 0.00 11 VAL A O 15
ATOM 23361 N N . CYS A 1 12 ? -6.961 -15.045 -30.708 1.00 0.00 12 CYS A N 15
ATOM 23362 C CA . CYS A 1 12 ? -5.933 -15.377 -31.739 1.00 0.00 12 CYS A CA 15
ATOM 23363 C C . CYS A 1 12 ? -4.825 -16.246 -31.132 1.00 0.00 12 CYS A C 15
ATOM 23364 O O . CYS A 1 12 ? -3.848 -15.756 -30.599 1.00 0.00 12 CYS A O 15
ATOM 23372 N N . GLU A 1 13 ? -4.988 -17.540 -31.214 1.00 0.00 13 GLU A N 15
ATOM 23373 C CA . GLU A 1 13 ? -3.973 -18.478 -30.654 1.00 0.00 13 GLU A CA 15
ATOM 23374 C C . GLU A 1 13 ? -3.733 -18.156 -29.179 1.00 0.00 13 GLU A C 15
ATOM 23375 O O . GLU A 1 13 ? -2.768 -17.509 -28.815 1.00 0.00 13 GLU A O 15
ATOM 23387 N N . ALA A 1 14 ? -4.621 -18.606 -28.331 1.00 0.00 14 ALA A N 15
ATOM 23388 C CA . ALA A 1 14 ? -4.486 -18.337 -26.873 1.00 0.00 14 ALA A CA 15
ATOM 23389 C C . ALA A 1 14 ? -3.266 -19.067 -26.311 1.00 0.00 14 ALA A C 15
ATOM 23390 O O . ALA A 1 14 ? -3.002 -20.212 -26.636 1.00 0.00 14 ALA A O 15
ATOM 23397 N N . CYS A 1 15 ? -2.526 -18.414 -25.451 1.00 0.00 15 CYS A N 15
ATOM 23398 C CA . CYS A 1 15 ? -1.326 -19.054 -24.843 1.00 0.00 15 CYS A CA 15
ATOM 23399 C C . CYS A 1 15 ? -1.169 -18.575 -23.398 1.00 0.00 15 CYS A C 15
ATOM 23400 O O . CYS A 1 15 ? -1.291 -17.400 -23.103 1.00 0.00 15 CYS A O 15
ATOM 23408 N N . GLY A 1 16 ? -0.884 -19.478 -22.498 1.00 0.00 16 GLY A N 15
ATOM 23409 C CA . GLY A 1 16 ? -0.700 -19.092 -21.071 1.00 0.00 16 GLY A CA 15
ATOM 23410 C C . GLY A 1 16 ? -1.850 -18.196 -20.615 1.00 0.00 16 GLY A C 15
ATOM 23411 O O . GLY A 1 16 ? -2.888 -18.664 -20.191 1.00 0.00 16 GLY A O 15
ATOM 23415 N N . CYS A 1 17 ? -1.658 -16.906 -20.690 1.00 0.00 17 CYS A N 15
ATOM 23416 C CA . CYS A 1 17 ? -2.714 -15.947 -20.260 1.00 0.00 17 CYS A CA 15
ATOM 23417 C C . CYS A 1 17 ? -2.984 -16.091 -18.758 1.00 0.00 17 CYS A C 15
ATOM 23418 O O . CYS A 1 17 ? -3.333 -17.151 -18.270 1.00 0.00 17 CYS A O 15
ATOM 23426 N N . ALA A 1 18 ? -2.824 -15.019 -18.028 1.00 0.00 18 ALA A N 15
ATOM 23427 C CA . ALA A 1 18 ? -3.067 -15.053 -16.560 1.00 0.00 18 ALA A CA 15
ATOM 23428 C C . ALA A 1 18 ? -4.565 -14.895 -16.300 1.00 0.00 18 ALA A C 15
ATOM 23429 O O . ALA A 1 18 ? -5.033 -15.010 -15.182 1.00 0.00 18 ALA A O 15
ATOM 23436 N N . GLY A 1 19 ? -5.326 -14.648 -17.337 1.00 0.00 19 GLY A N 15
ATOM 23437 C CA . GLY A 1 19 ? -6.802 -14.501 -17.175 1.00 0.00 19 GLY A CA 15
ATOM 23438 C C . GLY A 1 19 ? -7.175 -13.039 -16.912 1.00 0.00 19 GLY A C 15
ATOM 23439 O O . GLY A 1 19 ? -6.328 -12.178 -16.761 1.00 0.00 19 GLY A O 15
ATOM 23443 N N . GLU A 1 20 ? -8.453 -12.764 -16.858 1.00 0.00 20 GLU A N 15
ATOM 23444 C CA . GLU A 1 20 ? -8.926 -11.373 -16.612 1.00 0.00 20 GLU A CA 15
ATOM 23445 C C . GLU A 1 20 ? -8.298 -10.824 -15.332 1.00 0.00 20 GLU A C 15
ATOM 23446 O O . GLU A 1 20 ? -7.353 -10.057 -15.374 1.00 0.00 20 GLU A O 15
ATOM 23458 N N . ILE A 1 21 ? -8.833 -11.190 -14.192 1.00 0.00 21 ILE A N 15
ATOM 23459 C CA . ILE A 1 21 ? -8.289 -10.675 -12.898 1.00 0.00 21 ILE A CA 15
ATOM 23460 C C . ILE A 1 21 ? -7.439 -11.746 -12.212 1.00 0.00 21 ILE A C 15
ATOM 23461 O O . ILE A 1 21 ? -7.856 -12.878 -12.041 1.00 0.00 21 ILE A O 15
ATOM 23477 N N . GLY A 1 22 ? -6.244 -11.387 -11.819 1.00 0.00 22 GLY A N 15
ATOM 23478 C CA . GLY A 1 22 ? -5.347 -12.362 -11.143 1.00 0.00 22 GLY A CA 15
ATOM 23479 C C . GLY A 1 22 ? -5.725 -12.477 -9.665 1.00 0.00 22 GLY A C 15
ATOM 23480 O O . GLY A 1 22 ? -5.303 -11.690 -8.840 1.00 0.00 22 GLY A O 15
ATOM 23484 N N . PHE A 1 23 ? -6.510 -13.468 -9.327 1.00 0.00 23 PHE A N 15
ATOM 23485 C CA . PHE A 1 23 ? -6.918 -13.670 -7.906 1.00 0.00 23 PHE A CA 15
ATOM 23486 C C . PHE A 1 23 ? -6.072 -14.801 -7.316 1.00 0.00 23 PHE A C 15
ATOM 23487 O O . PHE A 1 23 ? -6.165 -15.120 -6.146 1.00 0.00 23 PHE A O 15
ATOM 23504 N N . ILE A 1 24 ? -5.244 -15.405 -8.131 1.00 0.00 24 ILE A N 15
ATOM 23505 C CA . ILE A 1 24 ? -4.379 -16.515 -7.643 1.00 0.00 24 ILE A CA 15
ATOM 23506 C C . ILE A 1 24 ? -3.158 -15.926 -6.944 1.00 0.00 24 ILE A C 15
ATOM 23507 O O . ILE A 1 24 ? -2.438 -16.610 -6.242 1.00 0.00 24 ILE A O 15
ATOM 23523 N N . ILE A 1 25 ? -2.907 -14.665 -7.157 1.00 0.00 25 ILE A N 15
ATOM 23524 C CA . ILE A 1 25 ? -1.718 -14.032 -6.537 1.00 0.00 25 ILE A CA 15
ATOM 23525 C C . ILE A 1 25 ? -1.826 -14.093 -5.013 1.00 0.00 25 ILE A C 15
ATOM 23526 O O . ILE A 1 25 ? -2.332 -13.186 -4.377 1.00 0.00 25 ILE A O 15
ATOM 23542 N N . ARG A 1 26 ? -1.344 -15.163 -4.424 1.00 0.00 26 ARG A N 15
ATOM 23543 C CA . ARG A 1 26 ? -1.394 -15.316 -2.943 1.00 0.00 26 ARG A CA 15
ATOM 23544 C C . ARG A 1 26 ? 0.026 -15.233 -2.375 1.00 0.00 26 ARG A C 15
ATOM 23545 O O . ARG A 1 26 ? 0.540 -14.162 -2.106 1.00 0.00 26 ARG A O 15
ATOM 23566 N N . GLU A 1 27 ? 0.655 -16.363 -2.173 1.00 0.00 27 GLU A N 15
ATOM 23567 C CA . GLU A 1 27 ? 2.030 -16.378 -1.604 1.00 0.00 27 GLU A CA 15
ATOM 23568 C C . GLU A 1 27 ? 3.075 -16.311 -2.721 1.00 0.00 27 GLU A C 15
ATOM 23569 O O . GLU A 1 27 ? 2.873 -16.816 -3.810 1.00 0.00 27 GLU A O 15
ATOM 23581 N N . GLY A 1 28 ? 4.199 -15.702 -2.448 1.00 0.00 28 GLY A N 15
ATOM 23582 C CA . GLY A 1 28 ? 5.265 -15.615 -3.479 1.00 0.00 28 GLY A CA 15
ATOM 23583 C C . GLY A 1 28 ? 6.344 -14.623 -3.034 1.00 0.00 28 GLY A C 15
ATOM 23584 O O . GLY A 1 28 ? 6.060 -13.614 -2.418 1.00 0.00 28 GLY A O 15
ATOM 23588 N N . ASP A 1 29 ? 7.580 -14.902 -3.358 1.00 0.00 29 ASP A N 15
ATOM 23589 C CA . ASP A 1 29 ? 8.691 -13.987 -2.977 1.00 0.00 29 ASP A CA 15
ATOM 23590 C C . ASP A 1 29 ? 8.569 -12.692 -3.784 1.00 0.00 29 ASP A C 15
ATOM 23591 O O . ASP A 1 29 ? 9.157 -11.678 -3.452 1.00 0.00 29 ASP A O 15
ATOM 23600 N N . ASP A 1 30 ? 7.810 -12.726 -4.847 1.00 0.00 30 ASP A N 15
ATOM 23601 C CA . ASP A 1 30 ? 7.632 -11.514 -5.699 1.00 0.00 30 ASP A CA 15
ATOM 23602 C C . ASP A 1 30 ? 6.383 -10.758 -5.250 1.00 0.00 30 ASP A C 15
ATOM 23603 O O . ASP A 1 30 ? 5.913 -9.861 -5.930 1.00 0.00 30 ASP A O 15
ATOM 23612 N N . VAL A 1 31 ? 5.837 -11.120 -4.111 1.00 0.00 31 VAL A N 15
ATOM 23613 C CA . VAL A 1 31 ? 4.604 -10.443 -3.602 1.00 0.00 31 VAL A CA 15
ATOM 23614 C C . VAL A 1 31 ? 4.914 -9.734 -2.283 1.00 0.00 31 VAL A C 15
ATOM 23615 O O . VAL A 1 31 ? 5.560 -10.278 -1.404 1.00 0.00 31 VAL A O 15
ATOM 23628 N N . ALA A 1 32 ? 4.449 -8.514 -2.142 1.00 0.00 32 ALA A N 15
ATOM 23629 C CA . ALA A 1 32 ? 4.694 -7.736 -0.893 1.00 0.00 32 ALA A CA 15
ATOM 23630 C C . ALA A 1 32 ? 3.383 -7.612 -0.112 1.00 0.00 32 ALA A C 15
ATOM 23631 O O . ALA A 1 32 ? 2.306 -7.718 -0.671 1.00 0.00 32 ALA A O 15
ATOM 23638 N N . GLU A 1 33 ? 3.468 -7.403 1.180 1.00 0.00 33 GLU A N 15
ATOM 23639 C CA . GLU A 1 33 ? 2.238 -7.289 2.023 1.00 0.00 33 GLU A CA 15
ATOM 23640 C C . GLU A 1 33 ? 2.022 -5.835 2.444 1.00 0.00 33 GLU A C 15
ATOM 23641 O O . GLU A 1 33 ? 2.910 -5.188 2.970 1.00 0.00 33 GLU A O 15
ATOM 23653 N N . VAL A 1 34 ? 0.836 -5.317 2.213 1.00 0.00 34 VAL A N 15
ATOM 23654 C CA . VAL A 1 34 ? 0.523 -3.905 2.583 1.00 0.00 34 VAL A CA 15
ATOM 23655 C C . VAL A 1 34 ? -0.692 -3.882 3.510 1.00 0.00 34 VAL A C 15
ATOM 23656 O O . VAL A 1 34 ? -1.682 -4.549 3.266 1.00 0.00 34 VAL A O 15
ATOM 23669 N N . SER A 1 35 ? -0.629 -3.110 4.569 1.00 0.00 35 SER A N 15
ATOM 23670 C CA . SER A 1 35 ? -1.778 -3.024 5.521 1.00 0.00 35 SER A CA 15
ATOM 23671 C C . SER A 1 35 ? -2.075 -1.555 5.822 1.00 0.00 35 SER A C 15
ATOM 23672 O O . SER A 1 35 ? -1.178 -0.740 5.942 1.00 0.00 35 SER A O 15
ATOM 23680 N N . LEU A 1 36 ? -3.336 -1.215 5.950 1.00 0.00 36 LEU A N 15
ATOM 23681 C CA . LEU A 1 36 ? -3.727 0.198 6.248 1.00 0.00 36 LEU A CA 15
ATOM 23682 C C . LEU A 1 36 ? -4.607 0.225 7.492 1.00 0.00 36 LEU A C 15
ATOM 23683 O O . LEU A 1 36 ? -5.344 -0.706 7.765 1.00 0.00 36 LEU A O 15
ATOM 23699 N N . PHE A 1 37 ? -4.535 1.293 8.249 1.00 0.00 37 PHE A N 15
ATOM 23700 C CA . PHE A 1 37 ? -5.355 1.408 9.491 1.00 0.00 37 PHE A CA 15
ATOM 23701 C C . PHE A 1 37 ? -6.143 2.716 9.465 1.00 0.00 37 PHE A C 15
ATOM 23702 O O . PHE A 1 37 ? -5.676 3.727 8.971 1.00 0.00 37 PHE A O 15
ATOM 23719 N N . GLY A 1 38 ? -7.337 2.706 9.995 1.00 0.00 38 GLY A N 15
ATOM 23720 C CA . GLY A 1 38 ? -8.155 3.945 10.004 1.00 0.00 38 GLY A CA 15
ATOM 23721 C C . GLY A 1 38 ? -9.613 3.605 10.320 1.00 0.00 38 GLY A C 15
ATOM 23722 O O . GLY A 1 38 ? -9.911 2.598 10.936 1.00 0.00 38 GLY A O 15
ATOM 23726 N N . SER A 1 39 ? -10.522 4.450 9.910 1.00 0.00 39 SER A N 15
ATOM 23727 C CA . SER A 1 39 ? -11.966 4.208 10.186 1.00 0.00 39 SER A CA 15
ATOM 23728 C C . SER A 1 39 ? -12.547 3.206 9.184 1.00 0.00 39 SER A C 15
ATOM 23729 O O . SER A 1 39 ? -11.913 2.234 8.814 1.00 0.00 39 SER A O 15
ATOM 23737 N N . ASP A 1 40 ? -13.763 3.433 8.760 1.00 0.00 40 ASP A N 15
ATOM 23738 C CA . ASP A 1 40 ? -14.418 2.501 7.802 1.00 0.00 40 ASP A CA 15
ATOM 23739 C C . ASP A 1 40 ? -13.544 2.302 6.562 1.00 0.00 40 ASP A C 15
ATOM 23740 O O . ASP A 1 40 ? -12.474 2.867 6.435 1.00 0.00 40 ASP A O 15
ATOM 23749 N N . LYS A 1 41 ? -14.001 1.487 5.652 1.00 0.00 41 LYS A N 15
ATOM 23750 C CA . LYS A 1 41 ? -13.221 1.213 4.412 1.00 0.00 41 LYS A CA 15
ATOM 23751 C C . LYS A 1 41 ? -13.019 2.505 3.612 1.00 0.00 41 LYS A C 15
ATOM 23752 O O . LYS A 1 41 ? -11.972 2.736 3.043 1.00 0.00 41 LYS A O 15
ATOM 23771 N N . ALA A 1 42 ? -14.023 3.336 3.546 1.00 0.00 42 ALA A N 15
ATOM 23772 C CA . ALA A 1 42 ? -13.902 4.601 2.760 1.00 0.00 42 ALA A CA 15
ATOM 23773 C C . ALA A 1 42 ? -12.586 5.310 3.094 1.00 0.00 42 ALA A C 15
ATOM 23774 O O . ALA A 1 42 ? -11.843 5.705 2.216 1.00 0.00 42 ALA A O 15
ATOM 23781 N N . HIS A 1 43 ? -12.300 5.484 4.353 1.00 0.00 43 HIS A N 15
ATOM 23782 C CA . HIS A 1 43 ? -11.043 6.179 4.751 1.00 0.00 43 HIS A CA 15
ATOM 23783 C C . HIS A 1 43 ? -9.834 5.385 4.242 1.00 0.00 43 HIS A C 15
ATOM 23784 O O . HIS A 1 43 ? -8.868 5.942 3.755 1.00 0.00 43 HIS A O 15
ATOM 23798 N N . LEU A 1 44 ? -9.882 4.086 4.361 1.00 0.00 44 LEU A N 15
ATOM 23799 C CA . LEU A 1 44 ? -8.747 3.241 3.894 1.00 0.00 44 LEU A CA 15
ATOM 23800 C C . LEU A 1 44 ? -8.591 3.382 2.378 1.00 0.00 44 LEU A C 15
ATOM 23801 O O . LEU A 1 44 ? -7.495 3.421 1.855 1.00 0.00 44 LEU A O 15
ATOM 23817 N N . GLU A 1 45 ? -9.686 3.449 1.667 1.00 0.00 45 GLU A N 15
ATOM 23818 C CA . GLU A 1 45 ? -9.611 3.581 0.186 1.00 0.00 45 GLU A CA 15
ATOM 23819 C C . GLU A 1 45 ? -8.823 4.841 -0.173 1.00 0.00 45 GLU A C 15
ATOM 23820 O O . GLU A 1 45 ? -8.020 4.846 -1.086 1.00 0.00 45 GLU A O 15
ATOM 23832 N N . GLY A 1 46 ? -9.050 5.913 0.538 1.00 0.00 46 GLY A N 15
ATOM 23833 C CA . GLY A 1 46 ? -8.315 7.173 0.240 1.00 0.00 46 GLY A CA 15
ATOM 23834 C C . GLY A 1 46 ? -6.818 6.947 0.458 1.00 0.00 46 GLY A C 15
ATOM 23835 O O . GLY A 1 46 ? -5.992 7.363 -0.333 1.00 0.00 46 GLY A O 15
ATOM 23839 N N . LYS A 1 47 ? -6.463 6.284 1.526 1.00 0.00 47 LYS A N 15
ATOM 23840 C CA . LYS A 1 47 ? -5.025 6.013 1.802 1.00 0.00 47 LYS A CA 15
ATOM 23841 C C . LYS A 1 47 ? -4.469 5.089 0.720 1.00 0.00 47 LYS A C 15
ATOM 23842 O O . LYS A 1 47 ? -3.352 5.242 0.267 1.00 0.00 47 LYS A O 15
ATOM 23861 N N . LEU A 1 48 ? -5.243 4.121 0.312 1.00 0.00 48 LEU A N 15
ATOM 23862 C CA . LEU A 1 48 ? -4.772 3.170 -0.733 1.00 0.00 48 LEU A CA 15
ATOM 23863 C C . LEU A 1 48 ? -4.493 3.930 -2.030 1.00 0.00 48 LEU A C 15
ATOM 23864 O O . LEU A 1 48 ? -3.540 3.653 -2.731 1.00 0.00 48 LEU A O 15
ATOM 23880 N N . ALA A 1 49 ? -5.332 4.871 -2.366 1.00 0.00 49 ALA A N 15
ATOM 23881 C CA . ALA A 1 49 ? -5.130 5.638 -3.627 1.00 0.00 49 ALA A CA 15
ATOM 23882 C C . ALA A 1 49 ? -3.749 6.296 -3.609 1.00 0.00 49 ALA A C 15
ATOM 23883 O O . ALA A 1 49 ? -3.049 6.327 -4.602 1.00 0.00 49 ALA A O 15
ATOM 23890 N N . GLU A 1 50 ? -3.357 6.822 -2.482 1.00 0.00 50 GLU A N 15
ATOM 23891 C CA . GLU A 1 50 ? -2.024 7.478 -2.381 1.00 0.00 50 GLU A CA 15
ATOM 23892 C C . GLU A 1 50 ? -0.925 6.419 -2.496 1.00 0.00 50 GLU A C 15
ATOM 23893 O O . GLU A 1 50 ? 0.119 6.646 -3.074 1.00 0.00 50 GLU A O 15
ATOM 23905 N N . TYR A 1 51 ? -1.157 5.269 -1.930 1.00 0.00 51 TYR A N 15
ATOM 23906 C CA . TYR A 1 51 ? -0.140 4.180 -1.976 1.00 0.00 51 TYR A CA 15
ATOM 23907 C C . TYR A 1 51 ? 0.117 3.781 -3.431 1.00 0.00 51 TYR A C 15
ATOM 23908 O O . TYR A 1 51 ? 1.242 3.587 -3.846 1.00 0.00 51 TYR A O 15
ATOM 23926 N N . ILE A 1 52 ? -0.924 3.652 -4.203 1.00 0.00 52 ILE A N 15
ATOM 23927 C CA . ILE A 1 52 ? -0.754 3.265 -5.627 1.00 0.00 52 ILE A CA 15
ATOM 23928 C C . ILE A 1 52 ? 0.027 4.364 -6.349 1.00 0.00 52 ILE A C 15
ATOM 23929 O O . ILE A 1 52 ? 0.910 4.101 -7.140 1.00 0.00 52 ILE A O 15
ATOM 23945 N N . SER A 1 53 ? -0.304 5.601 -6.085 1.00 0.00 53 SER A N 15
ATOM 23946 C CA . SER A 1 53 ? 0.403 6.728 -6.756 1.00 0.00 53 SER A CA 15
ATOM 23947 C C . SER A 1 53 ? 1.915 6.534 -6.636 1.00 0.00 53 SER A C 15
ATOM 23948 O O . SER A 1 53 ? 2.631 6.511 -7.618 1.00 0.00 53 SER A O 15
ATOM 23956 N N . LEU A 1 54 ? 2.402 6.387 -5.436 1.00 0.00 54 LEU A N 15
ATOM 23957 C CA . LEU A 1 54 ? 3.864 6.187 -5.235 1.00 0.00 54 LEU A CA 15
ATOM 23958 C C . LEU A 1 54 ? 4.277 4.854 -5.859 1.00 0.00 54 LEU A C 15
ATOM 23959 O O . LEU A 1 54 ? 5.339 4.723 -6.437 1.00 0.00 54 LEU A O 15
ATOM 23975 N N . ALA A 1 55 ? 3.444 3.859 -5.731 1.00 0.00 55 ALA A N 15
ATOM 23976 C CA . ALA A 1 55 ? 3.775 2.525 -6.300 1.00 0.00 55 ALA A CA 15
ATOM 23977 C C . ALA A 1 55 ? 4.069 2.669 -7.795 1.00 0.00 55 ALA A C 15
ATOM 23978 O O . ALA A 1 55 ? 5.041 2.146 -8.304 1.00 0.00 55 ALA A O 15
ATOM 23985 N N . LYS A 1 56 ? 3.230 3.377 -8.496 1.00 0.00 56 LYS A N 15
ATOM 23986 C CA . LYS A 1 56 ? 3.442 3.569 -9.956 1.00 0.00 56 LYS A CA 15
ATOM 23987 C C . LYS A 1 56 ? 4.739 4.341 -10.194 1.00 0.00 56 LYS A C 15
ATOM 23988 O O . LYS A 1 56 ? 5.499 4.040 -11.094 1.00 0.00 56 LYS A O 15
ATOM 24007 N N . GLN A 1 57 ? 4.992 5.342 -9.395 1.00 0.00 57 GLN A N 15
ATOM 24008 C CA . GLN A 1 57 ? 6.231 6.146 -9.570 1.00 0.00 57 GLN A CA 15
ATOM 24009 C C . GLN A 1 57 ? 7.457 5.257 -9.342 1.00 0.00 57 GLN A C 15
ATOM 24010 O O . GLN A 1 57 ? 8.397 5.264 -10.110 1.00 0.00 57 GLN A O 15
ATOM 24024 N N . VAL A 1 58 ? 7.450 4.493 -8.284 1.00 0.00 58 VAL A N 15
ATOM 24025 C CA . VAL A 1 58 ? 8.607 3.603 -7.995 1.00 0.00 58 VAL A CA 15
ATOM 24026 C C . VAL A 1 58 ? 8.712 2.522 -9.074 1.00 0.00 58 VAL A C 15
ATOM 24027 O O . VAL A 1 58 ? 9.784 2.231 -9.572 1.00 0.00 58 VAL A O 15
ATOM 24040 N N . TYR A 1 59 ? 7.606 1.916 -9.432 1.00 0.00 59 TYR A N 15
ATOM 24041 C CA . TYR A 1 59 ? 7.635 0.842 -10.473 1.00 0.00 59 TYR A CA 15
ATOM 24042 C C . TYR A 1 59 ? 6.411 0.966 -11.385 1.00 0.00 59 TYR A C 15
ATOM 24043 O O . TYR A 1 59 ? 5.277 0.887 -10.947 1.00 0.00 59 TYR A O 15
ATOM 24061 N N . ALA A 1 60 ? 6.643 1.165 -12.658 1.00 0.00 60 ALA A N 15
ATOM 24062 C CA . ALA A 1 60 ? 5.522 1.307 -13.631 1.00 0.00 60 ALA A CA 15
ATOM 24063 C C . ALA A 1 60 ? 4.824 -0.037 -13.862 1.00 0.00 60 ALA A C 15
ATOM 24064 O O . ALA A 1 60 ? 5.408 -1.089 -13.691 1.00 0.00 60 ALA A O 15
ATOM 24071 N N . ASN A 1 61 ? 3.573 0.006 -14.252 1.00 0.00 61 ASN A N 15
ATOM 24072 C CA . ASN A 1 61 ? 2.805 -1.248 -14.508 1.00 0.00 61 ASN A CA 15
ATOM 24073 C C . ASN A 1 61 ? 2.748 -2.077 -13.223 1.00 0.00 61 ASN A C 15
ATOM 24074 O O . ASN A 1 61 ? 2.792 -3.293 -13.249 1.00 0.00 61 ASN A O 15
ATOM 24085 N N . VAL A 1 62 ? 2.649 -1.420 -12.097 1.00 0.00 62 VAL A N 15
ATOM 24086 C CA . VAL A 1 62 ? 2.588 -2.152 -10.802 1.00 0.00 62 VAL A CA 15
ATOM 24087 C C . VAL A 1 62 ? 1.233 -2.845 -10.659 1.00 0.00 62 VAL A C 15
ATOM 24088 O O . VAL A 1 62 ? 0.198 -2.286 -10.979 1.00 0.00 62 VAL A O 15
ATOM 24101 N N . GLU A 1 63 ? 1.239 -4.066 -10.178 1.00 0.00 63 GLU A N 15
ATOM 24102 C CA . GLU A 1 63 ? -0.032 -4.829 -10.005 1.00 0.00 63 GLU A CA 15
ATOM 24103 C C . GLU A 1 63 ? -0.296 -5.043 -8.518 1.00 0.00 63 GLU A C 15
ATOM 24104 O O . GLU A 1 63 ? 0.615 -5.209 -7.728 1.00 0.00 63 GLU A O 15
ATOM 24116 N N . TYR A 1 64 ? -1.544 -5.044 -8.126 1.00 0.00 64 TYR A N 15
ATOM 24117 C CA . TYR A 1 64 ? -1.873 -5.248 -6.690 1.00 0.00 64 TYR A CA 15
ATOM 24118 C C . TYR A 1 64 ? -3.239 -5.909 -6.556 1.00 0.00 64 TYR A C 15
ATOM 24119 O O . TYR A 1 64 ? -4.036 -5.916 -7.475 1.00 0.00 64 TYR A O 15
ATOM 24137 N N . GLU A 1 65 ? -3.519 -6.460 -5.404 1.00 0.00 65 GLU A N 15
ATOM 24138 C CA . GLU A 1 65 ? -4.836 -7.119 -5.181 1.00 0.00 65 GLU A CA 15
ATOM 24139 C C . GLU A 1 65 ? -5.294 -6.840 -3.753 1.00 0.00 65 GLU A C 15
ATOM 24140 O O . GLU A 1 65 ? -4.491 -6.694 -2.848 1.00 0.00 65 GLU A O 15
ATOM 24152 N N . VAL A 1 66 ? -6.586 -6.760 -3.545 1.00 0.00 66 VAL A N 15
ATOM 24153 C CA . VAL A 1 66 ? -7.128 -6.483 -2.185 1.00 0.00 66 VAL A CA 15
ATOM 24154 C C . VAL A 1 66 ? -7.949 -7.673 -1.703 1.00 0.00 66 VAL A C 15
ATOM 24155 O O . VAL A 1 66 ? -8.812 -8.179 -2.397 1.00 0.00 66 VAL A O 15
ATOM 24168 N N . ALA A 1 67 ? -7.689 -8.116 -0.502 1.00 0.00 67 ALA A N 15
ATOM 24169 C CA . ALA A 1 67 ? -8.445 -9.264 0.056 1.00 0.00 67 ALA A CA 15
ATOM 24170 C C . ALA A 1 67 ? -9.753 -8.741 0.681 1.00 0.00 67 ALA A C 15
ATOM 24171 O O . ALA A 1 67 ? -9.841 -7.589 1.059 1.00 0.00 67 ALA A O 15
ATOM 24178 N N . PRO A 1 68 ? -10.755 -9.579 0.804 1.00 0.00 68 PRO A N 15
ATOM 24179 C CA . PRO A 1 68 ? -12.065 -9.184 1.402 1.00 0.00 68 PRO A CA 15
ATOM 24180 C C . PRO A 1 68 ? -11.908 -8.325 2.662 1.00 0.00 68 PRO A C 15
ATOM 24181 O O . PRO A 1 68 ? -11.053 -8.567 3.495 1.00 0.00 68 PRO A O 15
ATOM 24192 N N . VAL A 1 69 ? -12.731 -7.307 2.792 1.00 0.00 69 VAL A N 15
ATOM 24193 C CA . VAL A 1 69 ? -12.653 -6.401 3.977 1.00 0.00 69 VAL A CA 15
ATOM 24194 C C . VAL A 1 69 ? -14.012 -6.343 4.676 1.00 0.00 69 VAL A C 15
ATOM 24195 O O . VAL A 1 69 ? -15.046 -6.192 4.049 1.00 0.00 69 VAL A O 15
ATOM 24208 N N . ALA A 1 70 ? -14.011 -6.458 5.976 1.00 0.00 70 ALA A N 15
ATOM 24209 C CA . ALA A 1 70 ? -15.283 -6.410 6.745 1.00 0.00 70 ALA A CA 15
ATOM 24210 C C . ALA A 1 70 ? -15.809 -4.973 6.776 1.00 0.00 70 ALA A C 15
ATOM 24211 O O . ALA A 1 70 ? -16.369 -4.537 7.759 1.00 0.00 70 ALA A O 15
ATOM 24218 N N . ASP A 1 71 ? -15.624 -4.249 5.705 1.00 0.00 71 ASP A N 15
ATOM 24219 C CA . ASP A 1 71 ? -16.101 -2.834 5.622 1.00 0.00 71 ASP A CA 15
ATOM 24220 C C . ASP A 1 71 ? -15.570 -2.031 6.810 1.00 0.00 71 ASP A C 15
ATOM 24221 O O . ASP A 1 71 ? -14.677 -1.212 6.679 1.00 0.00 71 ASP A O 15
ATOM 24230 N N . ASN A 1 72 ? -16.121 -2.268 7.962 1.00 0.00 72 ASN A N 15
ATOM 24231 C CA . ASN A 1 72 ? -15.676 -1.555 9.181 1.00 0.00 72 ASN A CA 15
ATOM 24232 C C . ASN A 1 72 ? -14.506 -2.328 9.783 1.00 0.00 72 ASN A C 15
ATOM 24233 O O . ASN A 1 72 ? -14.169 -2.167 10.937 1.00 0.00 72 ASN A O 15
ATOM 24244 N N . ALA A 1 73 ? -13.888 -3.175 8.997 1.00 0.00 73 ALA A N 15
ATOM 24245 C CA . ALA A 1 73 ? -12.733 -3.974 9.502 1.00 0.00 73 ALA A CA 15
ATOM 24246 C C . ALA A 1 73 ? -11.699 -3.030 10.126 1.00 0.00 73 ALA A C 15
ATOM 24247 O O . ALA A 1 73 ? -10.726 -3.467 10.707 1.00 0.00 73 ALA A O 15
ATOM 24254 N N . THR A 1 74 ? -11.901 -1.745 9.998 1.00 0.00 74 THR A N 15
ATOM 24255 C CA . THR A 1 74 ? -10.940 -0.759 10.574 1.00 0.00 74 THR A CA 15
ATOM 24256 C C . THR A 1 74 ? -9.570 -0.933 9.917 1.00 0.00 74 THR A C 15
ATOM 24257 O O . THR A 1 74 ? -8.654 -0.171 10.161 1.00 0.00 74 THR A O 15
ATOM 24268 N N . GLU A 1 75 ? -9.422 -1.921 9.072 1.00 0.00 75 GLU A N 15
ATOM 24269 C CA . GLU A 1 75 ? -8.114 -2.132 8.391 1.00 0.00 75 GLU A CA 15
ATOM 24270 C C . GLU A 1 75 ? -8.352 -2.738 7.015 1.00 0.00 75 GLU A C 15
ATOM 24271 O O . GLU A 1 75 ? -9.310 -3.460 6.800 1.00 0.00 75 GLU A O 15
ATOM 24283 N N . LEU A 1 76 ? -7.479 -2.458 6.082 1.00 0.00 76 LEU A N 15
ATOM 24284 C CA . LEU A 1 76 ? -7.623 -3.012 4.703 1.00 0.00 76 LEU A CA 15
ATOM 24285 C C . LEU A 1 76 ? -6.370 -3.800 4.338 1.00 0.00 76 LEU A C 15
ATOM 24286 O O . LEU A 1 76 ? -5.256 -3.326 4.475 1.00 0.00 76 LEU A O 15
ATOM 24302 N N . HIS A 1 77 ? -6.547 -5.010 3.872 1.00 0.00 77 HIS A N 15
ATOM 24303 C CA . HIS A 1 77 ? -5.385 -5.860 3.495 1.00 0.00 77 HIS A CA 15
ATOM 24304 C C . HIS A 1 77 ? -5.158 -5.780 1.987 1.00 0.00 77 HIS A C 15
ATOM 24305 O O . HIS A 1 77 ? -6.074 -5.942 1.199 1.00 0.00 77 HIS A O 15
ATOM 24319 N N . ALA A 1 78 ? -3.940 -5.536 1.575 1.00 0.00 78 ALA A N 15
ATOM 24320 C CA . ALA A 1 78 ? -3.642 -5.445 0.119 1.00 0.00 78 ALA A CA 15
ATOM 24321 C C . ALA A 1 78 ? -2.237 -5.973 -0.149 1.00 0.00 78 ALA A C 15
ATOM 24322 O O . ALA A 1 78 ? -1.377 -5.946 0.712 1.00 0.00 78 ALA A O 15
ATOM 24329 N N . ARG A 1 79 ? -2.000 -6.455 -1.346 1.00 0.00 79 ARG A N 15
ATOM 24330 C CA . ARG A 1 79 ? -0.657 -6.995 -1.702 1.00 0.00 79 ARG A CA 15
ATOM 24331 C C . ARG A 1 79 ? -0.193 -6.366 -3.015 1.00 0.00 79 ARG A C 15
ATOM 24332 O O . ARG A 1 79 ? -0.989 -6.050 -3.882 1.00 0.00 79 ARG A O 15
ATOM 24353 N N . PHE A 1 80 ? 1.098 -6.183 -3.166 1.00 0.00 80 PHE A N 15
ATOM 24354 C CA . PHE A 1 80 ? 1.651 -5.571 -4.411 1.00 0.00 80 PHE A CA 15
ATOM 24355 C C . PHE A 1 80 ? 2.718 -6.491 -4.998 1.00 0.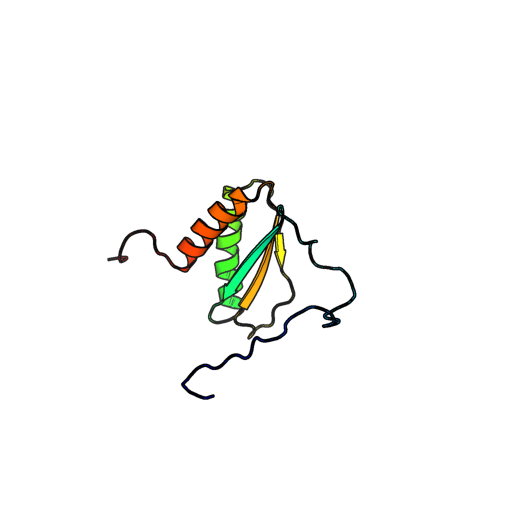00 80 PHE A C 15
ATOM 24356 O O . PHE A 1 80 ? 3.395 -7.211 -4.286 1.00 0.00 80 PHE A O 15
ATOM 24373 N N . LYS A 1 81 ? 2.874 -6.471 -6.300 1.00 0.00 81 LYS A N 15
ATOM 24374 C CA . LYS A 1 81 ? 3.892 -7.337 -6.960 1.00 0.00 81 LYS A CA 15
ATOM 24375 C C . LYS A 1 81 ? 5.072 -6.478 -7.408 1.00 0.00 81 LYS A C 15
ATOM 24376 O O . LYS A 1 81 ? 4.914 -5.518 -8.143 1.00 0.00 81 LYS A O 15
ATOM 24395 N N . PHE A 1 82 ? 6.258 -6.821 -6.967 1.00 0.00 82 PHE A N 15
ATOM 24396 C CA . PHE A 1 82 ? 7.474 -6.043 -7.346 1.00 0.00 82 PHE A CA 15
ATOM 24397 C C . PHE A 1 82 ? 8.507 -6.980 -7.969 1.00 0.00 82 PHE A C 15
ATOM 24398 O O . PHE A 1 82 ? 8.640 -8.127 -7.586 1.00 0.00 82 PHE A O 15
ATOM 24415 N N . GLU A 1 83 ? 9.233 -6.494 -8.939 1.00 0.00 83 GLU A N 15
ATOM 24416 C CA . GLU A 1 83 ? 10.259 -7.335 -9.612 1.00 0.00 83 GLU A CA 15
ATOM 24417 C C . GLU A 1 83 ? 11.388 -7.657 -8.633 1.00 0.00 83 GLU A C 15
ATOM 24418 O O . GLU A 1 83 ? 12.033 -8.685 -8.744 1.00 0.00 83 GLU A O 15
ATOM 24430 N N . VAL A 1 84 ? 11.643 -6.786 -7.683 1.00 0.00 84 VAL A N 15
ATOM 24431 C CA . VAL A 1 84 ? 12.746 -7.041 -6.700 1.00 0.00 84 VAL A CA 15
ATOM 24432 C C . VAL A 1 84 ? 12.250 -6.811 -5.272 1.00 0.00 84 VAL A C 15
ATOM 24433 O O . VAL A 1 84 ? 11.374 -6.006 -5.019 1.00 0.00 84 VAL A O 15
ATOM 24446 N N . SER A 1 85 ? 12.824 -7.521 -4.336 1.00 0.00 85 SER A N 15
ATOM 24447 C CA . SER A 1 85 ? 12.424 -7.381 -2.908 1.00 0.00 85 SER A CA 15
ATOM 24448 C C . SER A 1 85 ? 12.941 -6.047 -2.358 1.00 0.00 85 SER A C 15
ATOM 24449 O O . SER A 1 85 ? 12.332 -5.435 -1.500 1.00 0.00 85 SER A O 15
ATOM 24457 N N . ALA A 1 86 ? 14.067 -5.597 -2.842 1.00 0.00 86 ALA A N 15
ATOM 24458 C CA . ALA A 1 86 ? 14.627 -4.310 -2.344 1.00 0.00 86 ALA A CA 15
ATOM 24459 C C . ALA A 1 86 ? 13.565 -3.221 -2.492 1.00 0.00 86 ALA A C 15
ATOM 24460 O O . ALA A 1 86 ? 13.456 -2.328 -1.679 1.00 0.00 86 ALA A O 15
ATOM 24467 N N . GLU A 1 87 ? 12.779 -3.302 -3.528 1.00 0.00 87 GLU A N 15
ATOM 24468 C CA . GLU A 1 87 ? 11.714 -2.287 -3.747 1.00 0.00 87 GLU A CA 15
ATOM 24469 C C . GLU A 1 87 ? 10.684 -2.392 -2.622 1.00 0.00 87 GLU A C 15
ATOM 24470 O O . GLU A 1 87 ? 10.081 -1.418 -2.225 1.00 0.00 87 GLU A O 15
ATOM 24482 N N . LYS A 1 88 ? 10.475 -3.575 -2.112 1.00 0.00 88 LYS A N 15
ATOM 24483 C CA . LYS A 1 88 ? 9.486 -3.754 -1.012 1.00 0.00 88 LYS A CA 15
ATOM 24484 C C . LYS A 1 88 ? 9.945 -2.968 0.216 1.00 0.00 88 LYS A C 15
ATOM 24485 O O . LYS A 1 88 ? 9.165 -2.306 0.873 1.00 0.00 88 LYS A O 15
ATOM 24504 N N . LEU A 1 89 ? 11.209 -3.055 0.543 1.00 0.00 89 LEU A N 15
ATOM 24505 C CA . LEU A 1 89 ? 11.721 -2.328 1.740 1.00 0.00 89 LEU A CA 15
ATOM 24506 C C . LEU A 1 89 ? 11.541 -0.818 1.557 1.00 0.00 89 LEU A C 15
ATOM 24507 O O . LEU A 1 89 ? 11.024 -0.131 2.416 1.00 0.00 89 LEU A O 15
ATOM 24523 N N . ILE A 1 90 ? 11.958 -0.301 0.433 1.00 0.00 90 ILE A N 15
ATOM 24524 C CA . ILE A 1 90 ? 11.820 1.161 0.177 1.00 0.00 90 ILE A CA 15
ATOM 24525 C C . ILE A 1 90 ? 10.340 1.505 -0.026 1.00 0.00 90 ILE A C 15
ATOM 24526 O O . ILE A 1 90 ? 9.854 2.510 0.456 1.00 0.00 90 ILE A O 15
ATOM 24542 N N . PHE A 1 91 ? 9.630 0.688 -0.751 1.00 0.00 91 PHE A N 15
ATOM 24543 C CA . PHE A 1 91 ? 8.192 0.972 -1.004 1.00 0.00 91 PHE A CA 15
ATOM 24544 C C . PHE A 1 91 ? 7.469 1.089 0.334 1.00 0.00 91 PHE A C 15
ATOM 24545 O O . PHE A 1 91 ? 6.697 2.000 0.560 1.00 0.00 91 PHE A O 15
ATOM 24562 N N . GLU A 1 92 ? 7.726 0.175 1.224 1.00 0.00 92 GLU A N 15
ATOM 24563 C CA . GLU A 1 92 ? 7.076 0.226 2.558 1.00 0.00 92 GLU A CA 15
ATOM 24564 C C . GLU A 1 92 ? 7.613 1.428 3.330 1.00 0.00 92 GLU A C 15
ATOM 24565 O O . GLU A 1 92 ? 6.915 2.045 4.111 1.00 0.00 92 GLU A O 15
ATOM 24577 N N . LEU A 1 93 ? 8.859 1.758 3.121 1.00 0.00 93 LEU A N 15
ATOM 24578 C CA . LEU A 1 93 ? 9.457 2.915 3.841 1.00 0.00 93 LEU A CA 15
ATOM 24579 C C . LEU A 1 93 ? 8.722 4.195 3.444 1.00 0.00 93 LEU A C 15
ATOM 24580 O O . LEU A 1 93 ? 8.420 5.036 4.267 1.00 0.00 93 LEU A O 15
ATOM 24596 N N . LYS A 1 94 ? 8.445 4.350 2.179 1.00 0.00 94 LYS A N 15
ATOM 24597 C CA . LYS A 1 94 ? 7.740 5.571 1.706 1.00 0.00 94 LYS A CA 15
ATOM 24598 C C . LYS A 1 94 ? 6.326 5.608 2.286 1.00 0.00 94 LYS A C 15
ATOM 24599 O O . LYS A 1 94 ? 5.843 6.638 2.713 1.00 0.00 94 LYS A O 15
ATOM 24618 N N . THR A 1 95 ? 5.653 4.489 2.296 1.00 0.00 95 THR A N 15
ATOM 24619 C CA . THR A 1 95 ? 4.269 4.461 2.842 1.00 0.00 95 THR A CA 15
ATOM 24620 C C . THR A 1 95 ? 4.307 4.745 4.342 1.00 0.00 95 THR A C 15
ATOM 24621 O O . THR A 1 95 ? 3.500 5.487 4.867 1.00 0.00 95 THR A O 15
ATOM 24632 N N . ARG A 1 96 ? 5.238 4.154 5.039 1.00 0.00 96 ARG A N 15
ATOM 24633 C CA . ARG A 1 96 ? 5.327 4.385 6.505 1.00 0.00 96 ARG A CA 15
ATOM 24634 C C . ARG A 1 96 ? 5.616 5.860 6.769 1.00 0.00 96 ARG A C 15
ATOM 24635 O O . ARG A 1 96 ? 5.023 6.481 7.630 1.00 0.00 96 ARG A O 15
ATOM 24656 N N . ALA A 1 97 ? 6.536 6.425 6.033 1.00 0.00 97 ALA A N 15
ATOM 24657 C CA . ALA A 1 97 ? 6.879 7.859 6.231 1.00 0.00 97 ALA A CA 15
ATOM 24658 C C . ALA A 1 97 ? 5.651 8.705 5.917 1.00 0.00 97 ALA A C 15
ATOM 24659 O O . ALA A 1 97 ? 5.354 9.673 6.590 1.00 0.00 97 ALA A O 15
ATOM 24666 N N . LEU A 1 98 ? 4.934 8.340 4.895 1.00 0.00 98 LEU A N 15
ATOM 24667 C CA . LEU A 1 98 ? 3.714 9.101 4.522 1.00 0.00 98 LEU A CA 15
ATOM 24668 C C . LEU A 1 98 ? 2.697 8.998 5.656 1.00 0.00 98 LEU A C 15
ATOM 24669 O O . LEU A 1 98 ? 2.058 9.962 6.030 1.00 0.00 98 LEU A O 15
ATOM 24685 N N . ALA A 1 99 ? 2.542 7.818 6.196 1.00 0.00 99 ALA A N 15
ATOM 24686 C CA . ALA A 1 99 ? 1.571 7.611 7.306 1.00 0.00 99 ALA A CA 15
ATOM 24687 C C . ALA A 1 99 ? 2.037 8.378 8.545 1.00 0.00 99 ALA A C 15
ATOM 24688 O O . ALA A 1 99 ? 1.241 8.904 9.299 1.00 0.00 99 ALA A O 15
ATOM 24695 N N . ARG A 1 100 ? 3.323 8.433 8.763 1.00 0.00 100 ARG A N 15
ATOM 24696 C CA . ARG A 1 100 ? 3.852 9.153 9.951 1.00 0.00 100 ARG A CA 15
ATOM 24697 C C . ARG A 1 100 ? 3.835 10.655 9.676 1.00 0.00 100 ARG A C 15
ATOM 24698 O O . ARG A 1 100 ? 4.065 11.459 10.556 1.00 0.00 100 ARG A O 15
ATOM 24719 N N . LEU A 1 101 ? 3.555 11.031 8.455 1.00 0.00 101 LEU A N 15
ATOM 24720 C CA . LEU A 1 101 ? 3.507 12.478 8.094 1.00 0.00 101 LEU A CA 15
ATOM 24721 C C . LEU A 1 101 ? 4.677 13.233 8.736 1.00 0.00 101 LEU A C 15
ATOM 24722 O O . LEU A 1 101 ? 5.739 13.372 8.157 1.00 0.00 101 LEU A O 15
ATOM 24738 N N . GLU A 1 102 ? 4.477 13.740 9.922 1.00 0.00 102 GLU A N 15
ATOM 24739 C CA . GLU A 1 102 ? 5.549 14.512 10.604 1.00 0.00 102 GLU A CA 15
ATOM 24740 C C . GLU A 1 102 ? 6.844 13.700 10.664 1.00 0.00 102 GLU A C 15
ATOM 24741 O O . GLU A 1 102 ? 6.839 12.495 10.838 1.00 0.00 102 GLU A O 15
ATOM 24753 N N . HIS A 1 103 ? 7.955 14.371 10.510 1.00 0.00 103 HIS A N 15
ATOM 24754 C CA . HIS A 1 103 ? 9.274 13.685 10.533 1.00 0.00 103 HIS A CA 15
ATOM 24755 C C . HIS A 1 103 ? 9.673 13.324 11.965 1.00 0.00 103 HIS A C 15
ATOM 24756 O O . HIS A 1 103 ? 9.393 14.044 12.905 1.00 0.00 103 HIS A O 15
ATOM 24770 N N . HIS A 1 104 ? 10.337 12.209 12.120 1.00 0.00 104 HIS A N 15
ATOM 24771 C CA . HIS A 1 104 ? 10.787 11.760 13.468 1.00 0.00 104 HIS A CA 15
ATOM 24772 C C . HIS A 1 104 ? 9.578 11.548 14.379 1.00 0.00 104 HIS A C 15
ATOM 24773 O O . HIS A 1 104 ? 9.191 12.419 15.136 1.00 0.00 104 HIS A O 15
ATOM 24787 N N . HIS A 1 105 ? 8.983 10.387 14.313 1.00 0.00 105 HIS A N 15
ATOM 24788 C CA . HIS A 1 105 ? 7.805 10.095 15.173 1.00 0.00 105 HIS A CA 15
ATOM 24789 C C . HIS A 1 105 ? 8.283 9.868 16.607 1.00 0.00 105 HIS A C 15
ATOM 24790 O O . HIS A 1 105 ? 7.495 9.742 17.526 1.00 0.00 105 HIS A O 15
ATOM 24804 N N . HIS A 1 106 ? 9.573 9.806 16.801 1.00 0.00 106 HIS A N 15
ATOM 24805 C CA . HIS A 1 106 ? 10.112 9.575 18.168 1.00 0.00 106 HIS A CA 15
ATOM 24806 C C . HIS A 1 106 ? 9.917 10.827 19.025 1.00 0.00 106 HIS A C 15
ATOM 24807 O O . HIS A 1 106 ? 10.148 11.940 18.588 1.00 0.00 106 HIS A O 15
ATOM 24821 N N . HIS A 1 107 ? 9.487 10.647 20.248 1.00 0.00 107 HIS A N 15
ATOM 24822 C CA . HIS A 1 107 ? 9.261 11.810 21.149 1.00 0.00 107 HIS A CA 15
ATOM 24823 C C . HIS A 1 107 ? 10.562 12.173 21.869 1.00 0.00 107 HIS A C 15
ATOM 24824 O O . HIS A 1 107 ? 11.152 11.365 22.564 1.00 0.00 107 HIS A O 15
ATOM 24838 N N . HIS A 1 108 ? 11.008 13.390 21.710 1.00 0.00 108 HIS A N 15
ATOM 24839 C CA . HIS A 1 108 ? 12.262 13.831 22.377 1.00 0.00 108 HIS A CA 15
ATOM 24840 C C . HIS A 1 108 ? 12.260 15.357 22.476 1.00 0.00 108 HIS A C 15
ATOM 24841 O O . HIS A 1 108 ? 12.318 15.859 23.586 1.00 0.00 108 HIS A O 15
ATOM 24856 N N . MET A 1 1 ? 7.663 -25.747 17.679 1.00 0.00 1 MET A N 16
ATOM 24857 C CA . MET A 1 1 ? 6.466 -26.385 18.299 1.00 0.00 1 MET A CA 16
ATOM 24858 C C . MET A 1 1 ? 5.946 -25.509 19.443 1.00 0.00 1 MET A C 16
ATOM 24859 O O . MET A 1 1 ? 6.700 -25.078 20.292 1.00 0.00 1 MET A O 16
ATOM 24875 N N . SER A 1 2 ? 4.657 -25.250 19.456 1.00 0.00 2 SER A N 16
ATOM 24876 C CA . SER A 1 2 ? 4.034 -24.398 20.523 1.00 0.00 2 SER A CA 16
ATOM 24877 C C . SER A 1 2 ? 4.987 -23.276 20.951 1.00 0.00 2 SER A C 16
ATOM 24878 O O . SER A 1 2 ? 4.961 -22.189 20.410 1.00 0.00 2 SER A O 16
ATOM 24886 N N . ASN A 1 3 ? 5.829 -23.538 21.920 1.00 0.00 3 ASN A N 16
ATOM 24887 C CA . ASN A 1 3 ? 6.791 -22.502 22.396 1.00 0.00 3 ASN A CA 16
ATOM 24888 C C . ASN A 1 3 ? 6.105 -21.135 22.494 1.00 0.00 3 ASN A C 16
ATOM 24889 O O . ASN A 1 3 ? 5.263 -20.906 23.340 1.00 0.00 3 ASN A O 16
ATOM 24900 N N . GLN A 1 4 ? 6.473 -20.222 21.636 1.00 0.00 4 GLN A N 16
ATOM 24901 C CA . GLN A 1 4 ? 5.867 -18.864 21.675 1.00 0.00 4 GLN A CA 16
ATOM 24902 C C . GLN A 1 4 ? 4.522 -18.864 20.942 1.00 0.00 4 GLN A C 16
ATOM 24903 O O . GLN A 1 4 ? 3.478 -19.060 21.533 1.00 0.00 4 GLN A O 16
ATOM 24917 N N . THR A 1 5 ? 4.541 -18.623 19.660 1.00 0.00 5 THR A N 16
ATOM 24918 C CA . THR A 1 5 ? 3.269 -18.581 18.885 1.00 0.00 5 THR A CA 16
ATOM 24919 C C . THR A 1 5 ? 2.603 -19.959 18.866 1.00 0.00 5 THR A C 16
ATOM 24920 O O . THR A 1 5 ? 3.233 -20.968 18.616 1.00 0.00 5 THR A O 16
ATOM 24931 N N . CYS A 1 6 ? 1.320 -20.002 19.119 1.00 0.00 6 CYS A N 16
ATOM 24932 C CA . CYS A 1 6 ? 0.588 -21.298 19.107 1.00 0.00 6 CYS A CA 16
ATOM 24933 C C . CYS A 1 6 ? -0.846 -21.047 18.639 1.00 0.00 6 CYS A C 16
ATOM 24934 O O . CYS A 1 6 ? -1.787 -21.575 19.195 1.00 0.00 6 CYS A O 16
ATOM 24942 N N . VAL A 1 7 ? -1.017 -20.236 17.616 1.00 0.00 7 VAL A N 16
ATOM 24943 C CA . VAL A 1 7 ? -2.392 -19.940 17.101 1.00 0.00 7 VAL A CA 16
ATOM 24944 C C . VAL A 1 7 ? -2.588 -20.647 15.761 1.00 0.00 7 VAL A C 16
ATOM 24945 O O . VAL A 1 7 ? -1.778 -20.534 14.863 1.00 0.00 7 VAL A O 16
ATOM 24958 N N . GLU A 1 8 ? -3.668 -21.364 15.621 1.00 0.00 8 GLU A N 16
ATOM 24959 C CA . GLU A 1 8 ? -3.938 -22.077 14.344 1.00 0.00 8 GLU A CA 16
ATOM 24960 C C . GLU A 1 8 ? -5.333 -22.695 14.413 1.00 0.00 8 GLU A C 16
ATOM 24961 O O . GLU A 1 8 ? -5.734 -23.217 15.432 1.00 0.00 8 GLU A O 16
ATOM 24973 N N . ASN A 1 9 ? -6.076 -22.624 13.338 1.00 0.00 9 ASN A N 16
ATOM 24974 C CA . ASN A 1 9 ? -7.459 -23.190 13.321 1.00 0.00 9 ASN A CA 16
ATOM 24975 C C . ASN A 1 9 ? -8.404 -22.228 14.045 1.00 0.00 9 ASN A C 16
ATOM 24976 O O . ASN A 1 9 ? -9.492 -21.940 13.583 1.00 0.00 9 ASN A O 16
ATOM 24987 N N . GLU A 1 10 ? -8.000 -21.740 15.184 1.00 0.00 10 GLU A N 16
ATOM 24988 C CA . GLU A 1 10 ? -8.869 -20.813 15.955 1.00 0.00 10 GLU A CA 16
ATOM 24989 C C . GLU A 1 10 ? -8.929 -19.448 15.269 1.00 0.00 10 GLU A C 16
ATOM 24990 O O . GLU A 1 10 ? -7.980 -19.014 14.651 1.00 0.00 10 GLU A O 16
ATOM 25002 N N . VAL A 1 11 ? -10.048 -18.773 15.385 1.00 0.00 11 VAL A N 16
ATOM 25003 C CA . VAL A 1 11 ? -10.210 -17.429 14.752 1.00 0.00 11 VAL A CA 16
ATOM 25004 C C . VAL A 1 11 ? -10.043 -17.543 13.233 1.00 0.00 11 VAL A C 16
ATOM 25005 O O . VAL A 1 11 ? -10.983 -17.372 12.482 1.00 0.00 11 VAL A O 16
ATOM 25018 N N . CYS A 1 12 ? -8.855 -17.820 12.773 1.00 0.00 12 CYS A N 16
ATOM 25019 C CA . CYS A 1 12 ? -8.623 -17.929 11.306 1.00 0.00 12 CYS A CA 16
ATOM 25020 C C . CYS A 1 12 ? -9.329 -19.173 10.744 1.00 0.00 12 CYS A C 16
ATOM 25021 O O . CYS A 1 12 ? -9.296 -20.241 11.324 1.00 0.00 12 CYS A O 16
ATOM 25029 N N . GLU A 1 13 ? -9.983 -19.023 9.620 1.00 0.00 13 GLU A N 16
ATOM 25030 C CA . GLU A 1 13 ? -10.720 -20.167 8.998 1.00 0.00 13 GLU A CA 16
ATOM 25031 C C . GLU A 1 13 ? -9.814 -21.393 8.831 1.00 0.00 13 GLU A C 16
ATOM 25032 O O . GLU A 1 13 ? -8.646 -21.283 8.509 1.00 0.00 13 GLU A O 16
ATOM 25044 N N . ALA A 1 14 ? -10.364 -22.563 9.040 1.00 0.00 14 ALA A N 16
ATOM 25045 C CA . ALA A 1 14 ? -9.573 -23.818 8.892 1.00 0.00 14 ALA A CA 16
ATOM 25046 C C . ALA A 1 14 ? -9.599 -24.271 7.428 1.00 0.00 14 ALA A C 16
ATOM 25047 O O . ALA A 1 14 ? -8.621 -24.159 6.716 1.00 0.00 14 ALA A O 16
ATOM 25054 N N . CYS A 1 15 ? -10.707 -24.799 6.979 1.00 0.00 15 CYS A N 16
ATOM 25055 C CA . CYS A 1 15 ? -10.794 -25.280 5.570 1.00 0.00 15 CYS A CA 16
ATOM 25056 C C . CYS A 1 15 ? -11.095 -24.115 4.624 1.00 0.00 15 CYS A C 16
ATOM 25057 O O . CYS A 1 15 ? -11.791 -23.178 4.966 1.00 0.00 15 CYS A O 16
ATOM 25065 N N . GLY A 1 16 ? -10.554 -24.171 3.436 1.00 0.00 16 GLY A N 16
ATOM 25066 C CA . GLY A 1 16 ? -10.766 -23.079 2.443 1.00 0.00 16 GLY A CA 16
ATOM 25067 C C . GLY A 1 16 ? -12.243 -22.964 2.053 1.00 0.00 16 GLY A C 16
ATOM 25068 O O . GLY A 1 16 ? -13.054 -23.818 2.355 1.00 0.00 16 GLY A O 16
ATOM 25072 N N . CYS A 1 17 ? -12.589 -21.894 1.383 1.00 0.00 17 CYS A N 16
ATOM 25073 C CA . CYS A 1 17 ? -14.002 -21.682 0.964 1.00 0.00 17 CYS A CA 16
ATOM 25074 C C . CYS A 1 17 ? -14.368 -22.636 -0.178 1.00 0.00 17 CYS A C 16
ATOM 25075 O O . CYS A 1 17 ? -13.613 -22.834 -1.110 1.00 0.00 17 CYS A O 16
ATOM 25083 N N . ALA A 1 18 ? -15.525 -23.235 -0.095 1.00 0.00 18 ALA A N 16
ATOM 25084 C CA . ALA A 1 18 ? -15.968 -24.196 -1.146 1.00 0.00 18 ALA A CA 16
ATOM 25085 C C . ALA A 1 18 ? -16.181 -23.486 -2.487 1.00 0.00 18 ALA A C 16
ATOM 25086 O O . ALA A 1 18 ? -16.609 -22.348 -2.544 1.00 0.00 18 ALA A O 16
ATOM 25093 N N . GLY A 1 19 ? -15.891 -24.163 -3.569 1.00 0.00 19 GLY A N 16
ATOM 25094 C CA . GLY A 1 19 ? -16.072 -23.552 -4.917 1.00 0.00 19 GLY A CA 16
ATOM 25095 C C . GLY A 1 19 ? -14.847 -22.706 -5.253 1.00 0.00 19 GLY A C 16
ATOM 25096 O O . GLY A 1 19 ? -14.892 -21.838 -6.101 1.00 0.00 19 GLY A O 16
ATOM 25100 N N . GLU A 1 20 ? -13.753 -22.943 -4.584 1.00 0.00 20 GLU A N 16
ATOM 25101 C CA . GLU A 1 20 ? -12.530 -22.140 -4.853 1.00 0.00 20 GLU A CA 16
ATOM 25102 C C . GLU A 1 20 ? -11.979 -22.465 -6.244 1.00 0.00 20 GLU A C 16
ATOM 25103 O O . GLU A 1 20 ? -11.704 -23.604 -6.571 1.00 0.00 20 GLU A O 16
ATOM 25115 N N . ILE A 1 21 ? -11.807 -21.456 -7.060 1.00 0.00 21 ILE A N 16
ATOM 25116 C CA . ILE A 1 21 ? -11.261 -21.668 -8.432 1.00 0.00 21 ILE A CA 16
ATOM 25117 C C . ILE A 1 21 ? -9.753 -21.409 -8.423 1.00 0.00 21 ILE A C 16
ATOM 25118 O O . ILE A 1 21 ? -9.067 -21.659 -9.395 1.00 0.00 21 ILE A O 16
ATOM 25134 N N . GLY A 1 22 ? -9.234 -20.916 -7.321 1.00 0.00 22 GLY A N 16
ATOM 25135 C CA . GLY A 1 22 ? -7.764 -20.640 -7.218 1.00 0.00 22 GLY A CA 16
ATOM 25136 C C . GLY A 1 22 ? -7.529 -19.148 -6.985 1.00 0.00 22 GLY A C 16
ATOM 25137 O O . GLY A 1 22 ? -8.410 -18.331 -7.176 1.00 0.00 22 GLY A O 16
ATOM 25141 N N . PHE A 1 23 ? -6.335 -18.793 -6.565 1.00 0.00 23 PHE A N 16
ATOM 25142 C CA . PHE A 1 23 ? -6.004 -17.357 -6.303 1.00 0.00 23 PHE A CA 16
ATOM 25143 C C . PHE A 1 23 ? -4.960 -16.872 -7.312 1.00 0.00 23 PHE A C 16
ATOM 25144 O O . PHE A 1 23 ? -3.997 -17.554 -7.603 1.00 0.00 23 PHE A O 16
ATOM 25161 N N . ILE A 1 24 ? -5.155 -15.699 -7.848 1.00 0.00 24 ILE A N 16
ATOM 25162 C CA . ILE A 1 24 ? -4.195 -15.154 -8.847 1.00 0.00 24 ILE A CA 16
ATOM 25163 C C . ILE A 1 24 ? -2.950 -14.599 -8.151 1.00 0.00 24 ILE A C 16
ATOM 25164 O O . ILE A 1 24 ? -2.996 -14.151 -7.023 1.00 0.00 24 ILE A O 16
ATOM 25180 N N . ILE A 1 25 ? -1.840 -14.629 -8.839 1.00 0.00 25 ILE A N 16
ATOM 25181 C CA . ILE A 1 25 ? -0.567 -14.110 -8.269 1.00 0.00 25 ILE A CA 16
ATOM 25182 C C . ILE A 1 25 ? -0.243 -14.831 -6.958 1.00 0.00 25 ILE A C 16
ATOM 25183 O O . ILE A 1 25 ? -0.697 -14.451 -5.896 1.00 0.00 25 ILE A O 16
ATOM 25199 N N . ARG A 1 26 ? 0.539 -15.874 -7.033 1.00 0.00 26 ARG A N 16
ATOM 25200 C CA . ARG A 1 26 ? 0.901 -16.640 -5.808 1.00 0.00 26 ARG A CA 16
ATOM 25201 C C . ARG A 1 26 ? 1.972 -15.882 -5.015 1.00 0.00 26 ARG A C 16
ATOM 25202 O O . ARG A 1 26 ? 2.735 -15.106 -5.555 1.00 0.00 26 ARG A O 16
ATOM 25223 N N . GLU A 1 27 ? 2.016 -16.094 -3.729 1.00 0.00 27 GLU A N 16
ATOM 25224 C CA . GLU A 1 27 ? 3.009 -15.384 -2.875 1.00 0.00 27 GLU A CA 16
ATOM 25225 C C . GLU A 1 27 ? 4.438 -15.741 -3.301 1.00 0.00 27 GLU A C 16
ATOM 25226 O O . GLU A 1 27 ? 4.731 -16.865 -3.659 1.00 0.00 27 GLU A O 16
ATOM 25238 N N . GLY A 1 28 ? 5.334 -14.784 -3.258 1.00 0.00 28 GLY A N 16
ATOM 25239 C CA . GLY A 1 28 ? 6.742 -15.064 -3.655 1.00 0.00 28 GLY A CA 16
ATOM 25240 C C . GLY A 1 28 ? 7.607 -13.814 -3.443 1.00 0.00 28 GLY A C 16
ATOM 25241 O O . GLY A 1 28 ? 7.180 -12.846 -2.843 1.00 0.00 28 GLY A O 16
ATOM 25245 N N . ASP A 1 29 ? 8.824 -13.836 -3.927 1.00 0.00 29 ASP A N 16
ATOM 25246 C CA . ASP A 1 29 ? 9.734 -12.663 -3.757 1.00 0.00 29 ASP A CA 16
ATOM 25247 C C . ASP A 1 29 ? 9.218 -11.468 -4.565 1.00 0.00 29 ASP A C 16
ATOM 25248 O O . ASP A 1 29 ? 9.413 -10.326 -4.194 1.00 0.00 29 ASP A O 16
ATOM 25257 N N . ASP A 1 30 ? 8.574 -11.714 -5.670 1.00 0.00 30 ASP A N 16
ATOM 25258 C CA . ASP A 1 30 ? 8.063 -10.591 -6.500 1.00 0.00 30 ASP A CA 16
ATOM 25259 C C . ASP A 1 30 ? 6.732 -10.100 -5.936 1.00 0.00 30 ASP A C 16
ATOM 25260 O O . ASP A 1 30 ? 6.109 -9.217 -6.488 1.00 0.00 30 ASP A O 16
ATOM 25269 N N . VAL A 1 31 ? 6.292 -10.670 -4.839 1.00 0.00 31 VAL A N 16
ATOM 25270 C CA . VAL A 1 31 ? 4.993 -10.250 -4.222 1.00 0.00 31 VAL A CA 16
ATOM 25271 C C . VAL A 1 31 ? 5.249 -9.739 -2.806 1.00 0.00 31 VAL A C 16
ATOM 25272 O O . VAL A 1 31 ? 5.965 -10.350 -2.036 1.00 0.00 31 VAL A O 16
ATOM 25285 N N . ALA A 1 32 ? 4.667 -8.615 -2.464 1.00 0.00 32 ALA A N 16
ATOM 25286 C CA . ALA A 1 32 ? 4.865 -8.033 -1.102 1.00 0.00 32 ALA A CA 16
ATOM 25287 C C . ALA A 1 32 ? 3.506 -7.766 -0.456 1.00 0.00 32 ALA A C 16
ATOM 25288 O O . ALA A 1 32 ? 2.528 -7.491 -1.124 1.00 0.00 32 ALA A O 16
ATOM 25295 N N . GLU A 1 33 ? 3.442 -7.855 0.846 1.00 0.00 33 GLU A N 16
ATOM 25296 C CA . GLU A 1 33 ? 2.155 -7.620 1.559 1.00 0.00 33 GLU A CA 16
ATOM 25297 C C . GLU A 1 33 ? 2.039 -6.148 1.953 1.00 0.00 33 GLU A C 16
ATOM 25298 O O . GLU A 1 33 ? 2.997 -5.528 2.374 1.00 0.00 33 GLU A O 16
ATOM 25310 N N . VAL A 1 34 ? 0.862 -5.587 1.827 1.00 0.00 34 VAL A N 16
ATOM 25311 C CA . VAL A 1 34 ? 0.647 -4.156 2.202 1.00 0.00 34 VAL A CA 16
ATOM 25312 C C . VAL A 1 34 ? -0.577 -4.070 3.108 1.00 0.00 34 VAL A C 16
ATOM 25313 O O . VAL A 1 34 ? -1.595 -4.678 2.844 1.00 0.00 34 VAL A O 16
ATOM 25326 N N . SER A 1 35 ? -0.484 -3.316 4.172 1.00 0.00 35 SER A N 16
ATOM 25327 C CA . SER A 1 35 ? -1.640 -3.178 5.107 1.00 0.00 35 SER A CA 16
ATOM 25328 C C . SER A 1 35 ? -1.818 -1.707 5.471 1.00 0.00 35 SER A C 16
ATOM 25329 O O . SER A 1 35 ? -0.859 -0.977 5.625 1.00 0.00 35 SER A O 16
ATOM 25337 N N . LEU A 1 36 ? -3.046 -1.269 5.601 1.00 0.00 36 LEU A N 16
ATOM 25338 C CA . LEU A 1 36 ? -3.319 0.162 5.951 1.00 0.00 36 LEU A CA 16
ATOM 25339 C C . LEU A 1 36 ? -4.087 0.220 7.265 1.00 0.00 36 LEU A C 16
ATOM 25340 O O . LEU A 1 36 ? -4.737 -0.732 7.655 1.00 0.00 36 LEU A O 16
ATOM 25356 N N . PHE A 1 37 ? -4.008 1.332 7.953 1.00 0.00 37 PHE A N 16
ATOM 25357 C CA . PHE A 1 37 ? -4.719 1.481 9.259 1.00 0.00 37 PHE A CA 16
ATOM 25358 C C . PHE A 1 37 ? -5.718 2.635 9.166 1.00 0.00 37 PHE A C 16
ATOM 25359 O O . PHE A 1 37 ? -5.432 3.671 8.599 1.00 0.00 37 PHE A O 16
ATOM 25376 N N . GLY A 1 38 ? -6.889 2.463 9.719 1.00 0.00 38 GLY A N 16
ATOM 25377 C CA . GLY A 1 38 ? -7.901 3.550 9.658 1.00 0.00 38 GLY A CA 16
ATOM 25378 C C . GLY A 1 38 ? -9.162 3.126 10.412 1.00 0.00 38 GLY A C 16
ATOM 25379 O O . GLY A 1 38 ? -9.210 2.072 11.017 1.00 0.00 38 GLY A O 16
ATOM 25383 N N . SER A 1 39 ? -10.185 3.945 10.375 1.00 0.00 39 SER A N 16
ATOM 25384 C CA . SER A 1 39 ? -11.457 3.608 11.082 1.00 0.00 39 SER A CA 16
ATOM 25385 C C . SER A 1 39 ? -12.466 3.032 10.081 1.00 0.00 39 SER A C 16
ATOM 25386 O O . SER A 1 39 ? -12.696 1.841 10.029 1.00 0.00 39 SER A O 16
ATOM 25394 N N . ASP A 1 40 ? -13.081 3.877 9.298 1.00 0.00 40 ASP A N 16
ATOM 25395 C CA . ASP A 1 40 ? -14.089 3.395 8.312 1.00 0.00 40 ASP A CA 16
ATOM 25396 C C . ASP A 1 40 ? -13.385 2.850 7.067 1.00 0.00 40 ASP A C 16
ATOM 25397 O O . ASP A 1 40 ? -12.256 3.195 6.773 1.00 0.00 40 ASP A O 16
ATOM 25406 N N . LYS A 1 41 ? -14.041 1.988 6.341 1.00 0.00 41 LYS A N 16
ATOM 25407 C CA . LYS A 1 41 ? -13.423 1.398 5.123 1.00 0.00 41 LYS A CA 16
ATOM 25408 C C . LYS A 1 41 ? -13.124 2.511 4.099 1.00 0.00 41 LYS A C 16
ATOM 25409 O O . LYS A 1 41 ? -12.089 2.522 3.462 1.00 0.00 41 LYS A O 16
ATOM 25428 N N . ALA A 1 42 ? -14.028 3.435 3.927 1.00 0.00 42 ALA A N 16
ATOM 25429 C CA . ALA A 1 42 ? -13.803 4.525 2.934 1.00 0.00 42 ALA A CA 16
ATOM 25430 C C . ALA A 1 42 ? -12.489 5.253 3.233 1.00 0.00 42 ALA A C 16
ATOM 25431 O O . ALA A 1 42 ? -11.740 5.588 2.337 1.00 0.00 42 ALA A O 16
ATOM 25438 N N . HIS A 1 43 ? -12.204 5.504 4.477 1.00 0.00 43 HIS A N 16
ATOM 25439 C CA . HIS A 1 43 ? -10.943 6.213 4.824 1.00 0.00 43 HIS A CA 16
ATOM 25440 C C . HIS A 1 43 ? -9.743 5.383 4.356 1.00 0.00 43 HIS A C 16
ATOM 25441 O O . HIS A 1 43 ? -8.782 5.901 3.818 1.00 0.00 43 HIS A O 16
ATOM 25455 N N . LEU A 1 44 ? -9.794 4.098 4.560 1.00 0.00 44 LEU A N 16
ATOM 25456 C CA . LEU A 1 44 ? -8.667 3.219 4.140 1.00 0.00 44 LEU A CA 16
ATOM 25457 C C . LEU A 1 44 ? -8.511 3.266 2.619 1.00 0.00 44 LEU A C 16
ATOM 25458 O O . LEU A 1 44 ? -7.414 3.291 2.097 1.00 0.00 44 LEU A O 16
ATOM 25474 N N . GLU A 1 45 ? -9.598 3.277 1.904 1.00 0.00 45 GLU A N 16
ATOM 25475 C CA . GLU A 1 45 ? -9.511 3.325 0.422 1.00 0.00 45 GLU A CA 16
ATOM 25476 C C . GLU A 1 45 ? -8.792 4.609 0.003 1.00 0.00 45 GLU A C 16
ATOM 25477 O O . GLU A 1 45 ? -8.027 4.624 -0.942 1.00 0.00 45 GLU A O 16
ATOM 25489 N N . GLY A 1 46 ? -9.031 5.686 0.700 1.00 0.00 46 GLY A N 16
ATOM 25490 C CA . GLY A 1 46 ? -8.360 6.967 0.345 1.00 0.00 46 GLY A CA 16
ATOM 25491 C C . GLY A 1 46 ? -6.847 6.805 0.496 1.00 0.00 46 GLY A C 16
ATOM 25492 O O . GLY A 1 46 ? -6.078 7.241 -0.338 1.00 0.00 46 GLY A O 16
ATOM 25496 N N . LYS A 1 47 ? -6.415 6.170 1.550 1.00 0.00 47 LYS A N 16
ATOM 25497 C CA . LYS A 1 47 ? -4.956 5.963 1.757 1.00 0.00 47 LYS A CA 16
ATOM 25498 C C . LYS A 1 47 ? -4.408 5.047 0.662 1.00 0.00 47 LYS A C 16
ATOM 25499 O O . LYS A 1 47 ? -3.295 5.206 0.203 1.00 0.00 47 LYS A O 16
ATOM 25518 N N . LEU A 1 48 ? -5.179 4.079 0.257 1.00 0.00 48 LEU A N 16
ATOM 25519 C CA . LEU A 1 48 ? -4.707 3.134 -0.792 1.00 0.00 48 LEU A CA 16
ATOM 25520 C C . LEU A 1 48 ? -4.410 3.904 -2.080 1.00 0.00 48 LEU A C 16
ATOM 25521 O O . LEU A 1 48 ? -3.448 3.627 -2.769 1.00 0.00 48 LEU A O 16
ATOM 25537 N N . ALA A 1 49 ? -5.232 4.854 -2.421 1.00 0.00 49 ALA A N 16
ATOM 25538 C CA . ALA A 1 49 ? -4.997 5.624 -3.672 1.00 0.00 49 ALA A CA 16
ATOM 25539 C C . ALA A 1 49 ? -3.598 6.240 -3.635 1.00 0.00 49 ALA A C 16
ATOM 25540 O O . ALA A 1 49 ? -2.876 6.231 -4.613 1.00 0.00 49 ALA A O 16
ATOM 25547 N N . GLU A 1 50 ? -3.213 6.772 -2.511 1.00 0.00 50 GLU A N 16
ATOM 25548 C CA . GLU A 1 50 ? -1.863 7.388 -2.396 1.00 0.00 50 GLU A CA 16
ATOM 25549 C C . GLU A 1 50 ? -0.791 6.300 -2.526 1.00 0.00 50 GLU A C 16
ATOM 25550 O O . GLU A 1 50 ? 0.243 6.499 -3.131 1.00 0.00 50 GLU A O 16
ATOM 25562 N N . TYR A 1 51 ? -1.035 5.156 -1.952 1.00 0.00 51 TYR A N 16
ATOM 25563 C CA . TYR A 1 51 ? -0.044 4.044 -2.018 1.00 0.00 51 TYR A CA 16
ATOM 25564 C C . TYR A 1 51 ? 0.165 3.627 -3.476 1.00 0.00 51 TYR A C 16
ATOM 25565 O O . TYR A 1 51 ? 1.270 3.350 -3.902 1.00 0.00 51 TYR A O 16
ATOM 25583 N N . ILE A 1 52 ? -0.886 3.570 -4.236 1.00 0.00 52 ILE A N 16
ATOM 25584 C CA . ILE A 1 52 ? -0.756 3.165 -5.661 1.00 0.00 52 ILE A CA 16
ATOM 25585 C C . ILE A 1 52 ? 0.106 4.192 -6.406 1.00 0.00 52 ILE A C 16
ATOM 25586 O O . ILE A 1 52 ? 0.942 3.841 -7.214 1.00 0.00 52 ILE A O 16
ATOM 25602 N N . SER A 1 53 ? -0.105 5.455 -6.158 1.00 0.00 53 SER A N 16
ATOM 25603 C CA . SER A 1 53 ? 0.688 6.498 -6.869 1.00 0.00 53 SER A CA 16
ATOM 25604 C C . SER A 1 53 ? 2.188 6.297 -6.624 1.00 0.00 53 SER A C 16
ATOM 25605 O O . SER A 1 53 ? 2.978 6.273 -7.548 1.00 0.00 53 SER A O 16
ATOM 25613 N N . LEU A 1 54 ? 2.589 6.147 -5.392 1.00 0.00 54 LEU A N 16
ATOM 25614 C CA . LEU A 1 54 ? 4.038 5.942 -5.098 1.00 0.00 54 LEU A CA 16
ATOM 25615 C C . LEU A 1 54 ? 4.491 4.600 -5.675 1.00 0.00 54 LEU A C 16
ATOM 25616 O O . LEU A 1 54 ? 5.568 4.477 -6.225 1.00 0.00 54 LEU A O 16
ATOM 25632 N N . ALA A 1 55 ? 3.678 3.593 -5.541 1.00 0.00 55 ALA A N 16
ATOM 25633 C CA . ALA A 1 55 ? 4.056 2.257 -6.067 1.00 0.00 55 ALA A CA 16
ATOM 25634 C C . ALA A 1 55 ? 4.180 2.325 -7.592 1.00 0.00 55 ALA A C 16
ATOM 25635 O O . ALA A 1 55 ? 5.055 1.722 -8.182 1.00 0.00 55 ALA A O 16
ATOM 25642 N N . LYS A 1 56 ? 3.304 3.049 -8.231 1.00 0.00 56 LYS A N 16
ATOM 25643 C CA . LYS A 1 56 ? 3.350 3.156 -9.710 1.00 0.00 56 LYS A CA 16
ATOM 25644 C C . LYS A 1 56 ? 4.646 3.843 -10.147 1.00 0.00 56 LYS A C 16
ATOM 25645 O O . LYS A 1 56 ? 5.296 3.423 -11.083 1.00 0.00 56 LYS A O 16
ATOM 25664 N N . GLN A 1 57 ? 5.022 4.900 -9.483 1.00 0.00 57 GLN A N 16
ATOM 25665 C CA . GLN A 1 57 ? 6.270 5.615 -9.868 1.00 0.00 57 GLN A CA 16
ATOM 25666 C C . GLN A 1 57 ? 7.481 4.718 -9.598 1.00 0.00 57 GLN A C 16
ATOM 25667 O O . GLN A 1 57 ? 8.409 4.656 -10.379 1.00 0.00 57 GLN A O 16
ATOM 25681 N N . VAL A 1 58 ? 7.480 4.035 -8.489 1.00 0.00 58 VAL A N 16
ATOM 25682 C CA . VAL A 1 58 ? 8.629 3.152 -8.146 1.00 0.00 58 VAL A CA 16
ATOM 25683 C C . VAL A 1 58 ? 8.743 2.000 -9.150 1.00 0.00 58 VAL A C 16
ATOM 25684 O O . VAL A 1 58 ? 9.823 1.678 -9.605 1.00 0.00 58 VAL A O 16
ATOM 25697 N N . TYR A 1 59 ? 7.642 1.365 -9.481 1.00 0.00 59 TYR A N 16
ATOM 25698 C CA . TYR A 1 59 ? 7.688 0.213 -10.439 1.00 0.00 59 TYR A CA 16
ATOM 25699 C C . TYR A 1 59 ? 6.678 0.428 -11.570 1.00 0.00 59 TYR A C 16
ATOM 25700 O O . TYR A 1 59 ? 5.521 0.721 -11.342 1.00 0.00 59 TYR A O 16
ATOM 25718 N N . ALA A 1 60 ? 7.119 0.283 -12.790 1.00 0.00 60 ALA A N 16
ATOM 25719 C CA . ALA A 1 60 ? 6.214 0.476 -13.956 1.00 0.00 60 ALA A CA 16
ATOM 25720 C C . ALA A 1 60 ? 5.170 -0.643 -14.007 1.00 0.00 60 ALA A C 16
ATOM 25721 O O . ALA A 1 60 ? 5.382 -1.724 -13.492 1.00 0.00 60 ALA A O 16
ATOM 25728 N N . ASN A 1 61 ? 4.041 -0.376 -14.617 1.00 0.00 61 ASN A N 16
ATOM 25729 C CA . ASN A 1 61 ? 2.960 -1.402 -14.713 1.00 0.00 61 ASN A CA 16
ATOM 25730 C C . ASN A 1 61 ? 2.773 -2.070 -13.350 1.00 0.00 61 ASN A C 16
ATOM 25731 O O . ASN A 1 61 ? 2.909 -3.270 -13.201 1.00 0.00 61 ASN A O 16
ATOM 25742 N N . VAL A 1 62 ? 2.471 -1.283 -12.350 1.00 0.00 62 VAL A N 16
ATOM 25743 C CA . VAL A 1 62 ? 2.279 -1.834 -10.981 1.00 0.00 62 VAL A CA 16
ATOM 25744 C C . VAL A 1 62 ? 0.947 -2.572 -10.892 1.00 0.00 62 VAL A C 16
ATOM 25745 O O . VAL A 1 62 ? -0.069 -2.109 -11.374 1.00 0.00 62 VAL A O 16
ATOM 25758 N N . GLU A 1 63 ? 0.952 -3.725 -10.267 1.00 0.00 63 GLU A N 16
ATOM 25759 C CA . GLU A 1 63 ? -0.297 -4.528 -10.119 1.00 0.00 63 GLU A CA 16
ATOM 25760 C C . GLU A 1 63 ? -0.537 -4.816 -8.642 1.00 0.00 63 GLU A C 16
ATOM 25761 O O . GLU A 1 63 ? 0.380 -5.094 -7.894 1.00 0.00 63 GLU A O 16
ATOM 25773 N N . TYR A 1 64 ? -1.766 -4.749 -8.215 1.00 0.00 64 TYR A N 16
ATOM 25774 C CA . TYR A 1 64 ? -2.079 -5.014 -6.785 1.00 0.00 64 TYR A CA 16
ATOM 25775 C C . TYR A 1 64 ? -3.482 -5.599 -6.681 1.00 0.00 64 TYR A C 16
ATOM 25776 O O . TYR A 1 64 ? -4.281 -5.481 -7.590 1.00 0.00 64 TYR A O 16
ATOM 25794 N N . GLU A 1 65 ? -3.792 -6.224 -5.579 1.00 0.00 65 GLU A N 16
ATOM 25795 C CA . GLU A 1 65 ? -5.150 -6.815 -5.407 1.00 0.00 65 GLU A CA 16
ATOM 25796 C C . GLU A 1 65 ? -5.585 -6.625 -3.957 1.00 0.00 65 GLU A C 16
ATOM 25797 O O . GLU A 1 65 ? -4.771 -6.640 -3.054 1.00 0.00 65 GLU A O 16
ATOM 25809 N N . VAL A 1 66 ? -6.862 -6.443 -3.731 1.00 0.00 66 VAL A N 16
ATOM 25810 C CA . VAL A 1 66 ? -7.370 -6.246 -2.341 1.00 0.00 66 VAL A CA 16
ATOM 25811 C C . VAL A 1 66 ? -8.320 -7.384 -1.978 1.00 0.00 66 VAL A C 16
ATOM 25812 O O . VAL A 1 66 ? -9.249 -7.684 -2.701 1.00 0.00 66 VAL A O 16
ATOM 25825 N N . ALA A 1 67 ? -8.092 -8.019 -0.860 1.00 0.00 67 ALA A N 16
ATOM 25826 C CA . ALA A 1 67 ? -8.980 -9.141 -0.449 1.00 0.00 67 ALA A CA 16
ATOM 25827 C C . ALA A 1 67 ? -10.243 -8.567 0.220 1.00 0.00 67 ALA A C 16
ATOM 25828 O O . ALA A 1 67 ? -10.298 -7.395 0.538 1.00 0.00 67 ALA A O 16
ATOM 25835 N N . PRO A 1 68 ? -11.247 -9.382 0.438 1.00 0.00 68 PRO A N 16
ATOM 25836 C CA . PRO A 1 68 ? -12.516 -8.928 1.090 1.00 0.00 68 PRO A CA 16
ATOM 25837 C C . PRO A 1 68 ? -12.269 -8.225 2.433 1.00 0.00 68 PRO A C 16
ATOM 25838 O O . PRO A 1 68 ? -11.549 -8.719 3.279 1.00 0.00 68 PRO A O 16
ATOM 25849 N N . VAL A 1 69 ? -12.875 -7.077 2.630 1.00 0.00 69 VAL A N 16
ATOM 25850 C CA . VAL A 1 69 ? -12.701 -6.325 3.912 1.00 0.00 69 VAL A CA 16
ATOM 25851 C C . VAL A 1 69 ? -14.068 -5.851 4.421 1.00 0.00 69 VAL A C 16
ATOM 25852 O O . VAL A 1 69 ? -14.892 -5.374 3.667 1.00 0.00 69 VAL A O 16
ATOM 25865 N N . ALA A 1 70 ? -14.308 -5.988 5.695 1.00 0.00 70 ALA A N 16
ATOM 25866 C CA . ALA A 1 70 ? -15.614 -5.559 6.269 1.00 0.00 70 ALA A CA 16
ATOM 25867 C C . ALA A 1 70 ? -15.752 -4.030 6.208 1.00 0.00 70 ALA A C 16
ATOM 25868 O O . ALA A 1 70 ? -14.779 -3.301 6.260 1.00 0.00 70 ALA A O 16
ATOM 25875 N N . ASP A 1 71 ? -16.961 -3.546 6.101 1.00 0.00 71 ASP A N 16
ATOM 25876 C CA . ASP A 1 71 ? -17.192 -2.073 6.037 1.00 0.00 71 ASP A CA 16
ATOM 25877 C C . ASP A 1 71 ? -16.727 -1.412 7.342 1.00 0.00 71 ASP A C 16
ATOM 25878 O O . ASP A 1 71 ? -16.190 -0.316 7.340 1.00 0.00 71 ASP A O 16
ATOM 25887 N N . ASN A 1 72 ? -16.930 -2.068 8.457 1.00 0.00 72 ASN A N 16
ATOM 25888 C CA . ASN A 1 72 ? -16.507 -1.489 9.766 1.00 0.00 72 ASN A CA 16
ATOM 25889 C C . ASN A 1 72 ? -15.046 -1.861 10.023 1.00 0.00 72 ASN A C 16
ATOM 25890 O O . ASN A 1 72 ? -14.520 -1.660 11.099 1.00 0.00 72 ASN A O 16
ATOM 25901 N N . ALA A 1 73 ? -14.391 -2.414 9.038 1.00 0.00 73 ALA A N 16
ATOM 25902 C CA . ALA A 1 73 ? -12.968 -2.815 9.216 1.00 0.00 73 ALA A CA 16
ATOM 25903 C C . ALA A 1 73 ? -12.104 -1.584 9.488 1.00 0.00 73 ALA A C 16
ATOM 25904 O O . ALA A 1 73 ? -12.314 -0.526 8.926 1.00 0.00 73 ALA A O 16
ATOM 25911 N N . THR A 1 74 ? -11.122 -1.727 10.343 1.00 0.00 74 THR A N 16
ATOM 25912 C CA . THR A 1 74 ? -10.210 -0.590 10.665 1.00 0.00 74 THR A CA 16
ATOM 25913 C C . THR A 1 74 ? -8.863 -0.841 9.979 1.00 0.00 74 THR A C 16
ATOM 25914 O O . THR A 1 74 ? -7.914 -0.103 10.157 1.00 0.00 74 THR A O 16
ATOM 25925 N N . GLU A 1 75 ? -8.781 -1.879 9.183 1.00 0.00 75 GLU A N 16
ATOM 25926 C CA . GLU A 1 75 ? -7.508 -2.190 8.462 1.00 0.00 75 GLU A CA 16
ATOM 25927 C C . GLU A 1 75 ? -7.837 -2.696 7.063 1.00 0.00 75 GLU A C 16
ATOM 25928 O O . GLU A 1 75 ? -8.942 -3.128 6.801 1.00 0.00 75 GLU A O 16
ATOM 25940 N N . LEU A 1 76 ? -6.886 -2.648 6.163 1.00 0.00 76 LEU A N 16
ATOM 25941 C CA . LEU A 1 76 ? -7.138 -3.130 4.769 1.00 0.00 76 LEU A CA 16
ATOM 25942 C C . LEU A 1 76 ? -6.039 -4.108 4.366 1.00 0.00 76 LEU A C 16
ATOM 25943 O O . LEU A 1 76 ? -4.867 -3.854 4.574 1.00 0.00 76 LEU A O 16
ATOM 25959 N N . HIS A 1 77 ? -6.413 -5.221 3.784 1.00 0.00 77 HIS A N 16
ATOM 25960 C CA . HIS A 1 77 ? -5.403 -6.232 3.350 1.00 0.00 77 HIS A CA 16
ATOM 25961 C C . HIS A 1 77 ? -5.242 -6.176 1.832 1.00 0.00 77 HIS A C 16
ATOM 25962 O O . HIS A 1 77 ? -6.194 -6.313 1.088 1.00 0.00 77 HIS A O 16
ATOM 25976 N N . ALA A 1 78 ? -4.038 -5.975 1.369 1.00 0.00 78 ALA A N 16
ATOM 25977 C CA . ALA A 1 78 ? -3.796 -5.907 -0.098 1.00 0.00 78 ALA A CA 16
ATOM 25978 C C . ALA A 1 78 ? -2.380 -6.391 -0.391 1.00 0.00 78 ALA A C 16
ATOM 25979 O O . ALA A 1 78 ? -1.543 -6.446 0.489 1.00 0.00 78 ALA A O 16
ATOM 25986 N N . ARG A 1 79 ? -2.107 -6.740 -1.622 1.00 0.00 79 ARG A N 16
ATOM 25987 C CA . ARG A 1 79 ? -0.745 -7.223 -1.998 1.00 0.00 79 ARG A CA 16
ATOM 25988 C C . ARG A 1 79 ? -0.253 -6.437 -3.210 1.00 0.00 79 ARG A C 16
ATOM 25989 O O . ARG A 1 79 ? -1.033 -6.004 -4.036 1.00 0.00 79 ARG A O 16
ATOM 26010 N N . PHE A 1 80 ? 1.038 -6.249 -3.319 1.00 0.00 80 PHE A N 16
ATOM 26011 C CA . PHE A 1 80 ? 1.610 -5.488 -4.470 1.00 0.00 80 PHE A CA 16
ATOM 26012 C C . PHE A 1 80 ? 2.712 -6.313 -5.127 1.00 0.00 80 PHE A C 16
ATOM 26013 O O . PHE A 1 80 ? 3.349 -7.133 -4.494 1.00 0.00 80 PHE A O 16
ATOM 26030 N N . LYS A 1 81 ? 2.927 -6.106 -6.401 1.00 0.00 81 LYS A N 16
ATOM 26031 C CA . LYS A 1 81 ? 3.974 -6.874 -7.136 1.00 0.00 81 LYS A CA 16
ATOM 26032 C C . LYS A 1 81 ? 5.163 -5.965 -7.450 1.00 0.00 81 LYS A C 16
ATOM 26033 O O . LYS A 1 81 ? 5.002 -4.813 -7.801 1.00 0.00 81 LYS A O 16
ATOM 26052 N N . PHE A 1 82 ? 6.359 -6.482 -7.327 1.00 0.00 82 PHE A N 16
ATOM 26053 C CA . PHE A 1 82 ? 7.574 -5.665 -7.616 1.00 0.00 82 PHE A CA 16
ATOM 26054 C C . PHE A 1 82 ? 8.617 -6.536 -8.315 1.00 0.00 82 PHE A C 16
ATOM 26055 O O . PHE A 1 82 ? 8.322 -7.610 -8.803 1.00 0.00 82 PHE A O 16
ATOM 26072 N N . GLU A 1 83 ? 9.840 -6.075 -8.361 1.00 0.00 83 GLU A N 16
ATOM 26073 C CA . GLU A 1 83 ? 10.923 -6.861 -9.020 1.00 0.00 83 GLU A CA 16
ATOM 26074 C C . GLU A 1 83 ? 11.750 -7.578 -7.950 1.00 0.00 83 GLU A C 16
ATOM 26075 O O . GLU A 1 83 ? 11.987 -8.767 -8.033 1.00 0.00 83 GLU A O 16
ATOM 26087 N N . VAL A 1 84 ? 12.197 -6.858 -6.945 1.00 0.00 84 VAL A N 16
ATOM 26088 C CA . VAL A 1 84 ? 13.023 -7.484 -5.862 1.00 0.00 84 VAL A CA 16
ATOM 26089 C C . VAL A 1 84 ? 12.535 -7.019 -4.484 1.00 0.00 84 VAL A C 16
ATOM 26090 O O . VAL A 1 84 ? 11.796 -6.062 -4.358 1.00 0.00 84 VAL A O 16
ATOM 26103 N N . SER A 1 85 ? 12.952 -7.707 -3.453 1.00 0.00 85 SER A N 16
ATOM 26104 C CA . SER A 1 85 ? 12.535 -7.340 -2.071 1.00 0.00 85 SER A CA 16
ATOM 26105 C C . SER A 1 85 ? 13.036 -5.931 -1.740 1.00 0.00 85 SER A C 16
ATOM 26106 O O . SER A 1 85 ? 12.550 -5.284 -0.832 1.00 0.00 85 SER A O 16
ATOM 26114 N N . ALA A 1 86 ? 14.006 -5.452 -2.468 1.00 0.00 86 ALA A N 16
ATOM 26115 C CA . ALA A 1 86 ? 14.545 -4.090 -2.202 1.00 0.00 86 ALA A CA 16
ATOM 26116 C C . ALA A 1 86 ? 13.436 -3.051 -2.396 1.00 0.00 86 ALA A C 16
ATOM 26117 O O . ALA A 1 86 ? 13.354 -2.073 -1.678 1.00 0.00 86 ALA A O 16
ATOM 26124 N N . GLU A 1 87 ? 12.585 -3.255 -3.364 1.00 0.00 87 GLU A N 16
ATOM 26125 C CA . GLU A 1 87 ? 11.482 -2.284 -3.611 1.00 0.00 87 GLU A CA 16
ATOM 26126 C C . GLU A 1 87 ? 10.509 -2.308 -2.428 1.00 0.00 87 GLU A C 16
ATOM 26127 O O . GLU A 1 87 ? 9.942 -1.298 -2.058 1.00 0.00 87 GLU A O 16
ATOM 26139 N N . LYS A 1 88 ? 10.307 -3.453 -1.839 1.00 0.00 88 LYS A N 16
ATOM 26140 C CA . LYS A 1 88 ? 9.369 -3.546 -0.685 1.00 0.00 88 LYS A CA 16
ATOM 26141 C C . LYS A 1 88 ? 9.890 -2.690 0.471 1.00 0.00 88 LYS A C 16
ATOM 26142 O O . LYS A 1 88 ? 9.153 -1.941 1.083 1.00 0.00 88 LYS A O 16
ATOM 26161 N N . LEU A 1 89 ? 11.152 -2.801 0.779 1.00 0.00 89 LEU A N 16
ATOM 26162 C CA . LEU A 1 89 ? 11.717 -2.000 1.899 1.00 0.00 89 LEU A CA 16
ATOM 26163 C C . LEU A 1 89 ? 11.611 -0.510 1.563 1.00 0.00 89 LEU A C 16
ATOM 26164 O O . LEU A 1 89 ? 11.234 0.299 2.388 1.00 0.00 89 LEU A O 16
ATOM 26180 N N . ILE A 1 90 ? 11.947 -0.143 0.357 1.00 0.00 90 ILE A N 16
ATOM 26181 C CA . ILE A 1 90 ? 11.869 1.290 -0.037 1.00 0.00 90 ILE A CA 16
ATOM 26182 C C . ILE A 1 90 ? 10.407 1.745 -0.051 1.00 0.00 90 ILE A C 16
ATOM 26183 O O . ILE A 1 90 ? 10.066 2.803 0.442 1.00 0.00 90 ILE A O 16
ATOM 26199 N N . PHE A 1 91 ? 9.544 0.949 -0.620 1.00 0.00 91 PHE A N 16
ATOM 26200 C CA . PHE A 1 91 ? 8.102 1.314 -0.680 1.00 0.00 91 PHE A CA 16
ATOM 26201 C C . PHE A 1 91 ? 7.525 1.375 0.733 1.00 0.00 91 PHE A C 16
ATOM 26202 O O . PHE A 1 91 ? 6.774 2.269 1.072 1.00 0.00 91 PHE A O 16
ATOM 26219 N N . GLU A 1 92 ? 7.859 0.420 1.555 1.00 0.00 92 GLU A N 16
ATOM 26220 C CA . GLU A 1 92 ? 7.325 0.404 2.944 1.00 0.00 92 GLU A CA 16
ATOM 26221 C C . GLU A 1 92 ? 7.746 1.690 3.650 1.00 0.00 92 GLU A C 16
ATOM 26222 O O . GLU A 1 92 ? 6.992 2.278 4.401 1.00 0.00 92 GLU A O 16
ATOM 26234 N N . LEU A 1 93 ? 8.947 2.130 3.413 1.00 0.00 93 LEU A N 16
ATOM 26235 C CA . LEU A 1 93 ? 9.427 3.377 4.063 1.00 0.00 93 LEU A CA 16
ATOM 26236 C C . LEU A 1 93 ? 8.571 4.557 3.605 1.00 0.00 93 LEU A C 16
ATOM 26237 O O . LEU A 1 93 ? 8.184 5.398 4.392 1.00 0.00 93 LEU A O 16
ATOM 26253 N N . LYS A 1 94 ? 8.281 4.626 2.337 1.00 0.00 94 LYS A N 16
ATOM 26254 C CA . LYS A 1 94 ? 7.455 5.750 1.817 1.00 0.00 94 LYS A CA 16
ATOM 26255 C C . LYS A 1 94 ? 6.051 5.670 2.418 1.00 0.00 94 LYS A C 16
ATOM 26256 O O . LYS A 1 94 ? 5.459 6.668 2.781 1.00 0.00 94 LYS A O 16
ATOM 26275 N N . THR A 1 95 ? 5.510 4.485 2.519 1.00 0.00 95 THR A N 16
ATOM 26276 C CA . THR A 1 95 ? 4.144 4.331 3.093 1.00 0.00 95 THR A CA 16
ATOM 26277 C C . THR A 1 95 ? 4.163 4.752 4.564 1.00 0.00 95 THR A C 16
ATOM 26278 O O . THR A 1 95 ? 3.280 5.440 5.038 1.00 0.00 95 THR A O 16
ATOM 26289 N N . ARG A 1 96 ? 5.172 4.347 5.285 1.00 0.00 96 ARG A N 16
ATOM 26290 C CA . ARG A 1 96 ? 5.269 4.724 6.721 1.00 0.00 96 ARG A CA 16
ATOM 26291 C C . ARG A 1 96 ? 5.415 6.243 6.832 1.00 0.00 96 ARG A C 16
ATOM 26292 O O . ARG A 1 96 ? 4.863 6.865 7.717 1.00 0.00 96 ARG A O 16
ATOM 26313 N N . ALA A 1 97 ? 6.159 6.841 5.945 1.00 0.00 97 ALA A N 16
ATOM 26314 C CA . ALA A 1 97 ? 6.344 8.317 5.997 1.00 0.00 97 ALA A CA 16
ATOM 26315 C C . ALA A 1 97 ? 5.011 9.014 5.714 1.00 0.00 97 ALA A C 16
ATOM 26316 O O . ALA A 1 97 ? 4.633 9.953 6.387 1.00 0.00 97 ALA A O 16
ATOM 26323 N N . LEU A 1 98 ? 4.295 8.561 4.721 1.00 0.00 98 LEU A N 16
ATOM 26324 C CA . LEU A 1 98 ? 2.987 9.194 4.391 1.00 0.00 98 LEU A CA 16
ATOM 26325 C C . LEU A 1 98 ? 2.014 8.984 5.551 1.00 0.00 98 LEU A C 16
ATOM 26326 O O . LEU A 1 98 ? 1.293 9.881 5.944 1.00 0.00 98 LEU A O 16
ATOM 26342 N N . ALA A 1 99 ? 1.985 7.802 6.096 1.00 0.00 99 ALA A N 16
ATOM 26343 C CA . ALA A 1 99 ? 1.059 7.519 7.223 1.00 0.00 99 ALA A CA 16
ATOM 26344 C C . ALA A 1 99 ? 1.533 8.245 8.484 1.00 0.00 99 ALA A C 16
ATOM 26345 O O . ALA A 1 99 ? 0.782 8.944 9.134 1.00 0.00 99 ALA A O 16
ATOM 26352 N N . ARG A 1 100 ? 2.774 8.070 8.837 1.00 0.00 100 ARG A N 16
ATOM 26353 C CA . ARG A 1 100 ? 3.309 8.728 10.058 1.00 0.00 100 ARG A CA 16
ATOM 26354 C C . ARG A 1 100 ? 3.368 10.238 9.840 1.00 0.00 100 ARG A C 16
ATOM 26355 O O . ARG A 1 100 ? 3.081 11.016 10.728 1.00 0.00 100 ARG A O 16
ATOM 26376 N N . LEU A 1 101 ? 3.743 10.653 8.660 1.00 0.00 101 LEU A N 16
ATOM 26377 C CA . LEU A 1 101 ? 3.838 12.109 8.352 1.00 0.00 101 LEU A CA 16
ATOM 26378 C C . LEU A 1 101 ? 4.465 12.854 9.537 1.00 0.00 101 LEU A C 16
ATOM 26379 O O . LEU A 1 101 ? 3.869 13.752 10.101 1.00 0.00 101 LEU A O 16
ATOM 26395 N N . GLU A 1 102 ? 5.662 12.483 9.917 1.00 0.00 102 GLU A N 16
ATOM 26396 C CA . GLU A 1 102 ? 6.348 13.157 11.065 1.00 0.00 102 GLU A CA 16
ATOM 26397 C C . GLU A 1 102 ? 7.457 14.066 10.530 1.00 0.00 102 GLU A C 16
ATOM 26398 O O . GLU A 1 102 ? 8.599 13.668 10.416 1.00 0.00 102 GLU A O 16
ATOM 26410 N N . HIS A 1 103 ? 7.123 15.287 10.202 1.00 0.00 103 HIS A N 16
ATOM 26411 C CA . HIS A 1 103 ? 8.148 16.232 9.675 1.00 0.00 103 HIS A CA 16
ATOM 26412 C C . HIS A 1 103 ? 8.853 16.922 10.845 1.00 0.00 103 HIS A C 16
ATOM 26413 O O . HIS A 1 103 ? 9.641 16.324 11.553 1.00 0.00 103 HIS A O 16
ATOM 26427 N N . HIS A 1 104 ? 8.567 18.182 11.052 1.00 0.00 104 HIS A N 16
ATOM 26428 C CA . HIS A 1 104 ? 9.201 18.926 12.172 1.00 0.00 104 HIS A CA 16
ATOM 26429 C C . HIS A 1 104 ? 8.370 18.711 13.436 1.00 0.00 104 HIS A C 16
ATOM 26430 O O . HIS A 1 104 ? 8.544 19.384 14.433 1.00 0.00 104 HIS A O 16
ATOM 26444 N N . HIS A 1 105 ? 7.469 17.768 13.402 1.00 0.00 105 HIS A N 16
ATOM 26445 C CA . HIS A 1 105 ? 6.630 17.495 14.596 1.00 0.00 105 HIS A CA 16
ATOM 26446 C C . HIS A 1 105 ? 7.546 17.129 15.761 1.00 0.00 105 HIS A C 16
ATOM 26447 O O . HIS A 1 105 ? 7.338 17.548 16.883 1.00 0.00 105 HIS A O 16
ATOM 26461 N N . HIS A 1 106 ? 8.560 16.345 15.496 1.00 0.00 106 HIS A N 16
ATOM 26462 C CA . HIS A 1 106 ? 9.505 15.931 16.573 1.00 0.00 106 HIS A CA 16
ATOM 26463 C C . HIS A 1 106 ? 8.715 15.554 17.827 1.00 0.00 106 HIS A C 16
ATOM 26464 O O . HIS A 1 106 ? 9.069 15.913 18.933 1.00 0.00 106 HIS A O 16
ATOM 26478 N N . HIS A 1 107 ? 7.638 14.827 17.657 1.00 0.00 107 HIS A N 16
ATOM 26479 C CA . HIS A 1 107 ? 6.808 14.416 18.826 1.00 0.00 107 HIS A CA 16
ATOM 26480 C C . HIS A 1 107 ? 6.303 12.987 18.613 1.00 0.00 107 HIS A C 16
ATOM 26481 O O . HIS A 1 107 ? 5.888 12.617 17.533 1.00 0.00 107 HIS A O 16
ATOM 26495 N N . HIS A 1 108 ? 6.346 12.184 19.640 1.00 0.00 108 HIS A N 16
ATOM 26496 C CA . HIS A 1 108 ? 5.882 10.775 19.519 1.00 0.00 108 HIS A CA 16
ATOM 26497 C C . HIS A 1 108 ? 4.464 10.734 18.942 1.00 0.00 108 HIS A C 16
ATOM 26498 O O . HIS A 1 108 ? 3.971 9.641 18.717 1.00 0.00 108 HIS A O 16
ATOM 26513 N N . MET A 1 1 ? -26.422 -7.760 -33.763 1.00 0.00 1 MET A N 17
ATOM 26514 C CA . MET A 1 1 ? -27.100 -6.535 -34.274 1.00 0.00 1 MET A CA 17
ATOM 26515 C C . MET A 1 1 ? -26.057 -5.432 -34.443 1.00 0.00 1 MET A C 17
ATOM 26516 O O . MET A 1 1 ? -26.157 -4.592 -35.316 1.00 0.00 1 MET A O 17
ATOM 26532 N N . SER A 1 2 ? -25.047 -5.431 -33.612 1.00 0.00 2 SER A N 17
ATOM 26533 C CA . SER A 1 2 ? -23.989 -4.389 -33.722 1.00 0.00 2 SER A CA 17
ATOM 26534 C C . SER A 1 2 ? -22.656 -4.963 -33.245 1.00 0.00 2 SER A C 17
ATOM 26535 O O . SER A 1 2 ? -22.605 -5.842 -32.407 1.00 0.00 2 SER A O 17
ATOM 26543 N N . ASN A 1 3 ? -21.572 -4.471 -33.782 1.00 0.00 3 ASN A N 17
ATOM 26544 C CA . ASN A 1 3 ? -20.230 -4.978 -33.379 1.00 0.00 3 ASN A CA 17
ATOM 26545 C C . ASN A 1 3 ? -19.714 -4.172 -32.185 1.00 0.00 3 ASN A C 17
ATOM 26546 O O . ASN A 1 3 ? -19.345 -3.021 -32.308 1.00 0.00 3 ASN A O 17
ATOM 26557 N N . GLN A 1 4 ? -19.682 -4.779 -31.030 1.00 0.00 4 GLN A N 17
ATOM 26558 C CA . GLN A 1 4 ? -19.187 -4.070 -29.817 1.00 0.00 4 GLN A CA 17
ATOM 26559 C C . GLN A 1 4 ? -18.751 -5.111 -28.786 1.00 0.00 4 GLN A C 17
ATOM 26560 O O . GLN A 1 4 ? -17.768 -4.940 -28.090 1.00 0.00 4 GLN A O 17
ATOM 26574 N N . THR A 1 5 ? -19.480 -6.193 -28.686 1.00 0.00 5 THR A N 17
ATOM 26575 C CA . THR A 1 5 ? -19.124 -7.262 -27.707 1.00 0.00 5 THR A CA 17
ATOM 26576 C C . THR A 1 5 ? -18.260 -8.309 -28.411 1.00 0.00 5 THR A C 17
ATOM 26577 O O . THR A 1 5 ? -17.747 -9.225 -27.799 1.00 0.00 5 THR A O 17
ATOM 26588 N N . CYS A 1 6 ? -18.095 -8.172 -29.697 1.00 0.00 6 CYS A N 17
ATOM 26589 C CA . CYS A 1 6 ? -17.262 -9.143 -30.457 1.00 0.00 6 CYS A CA 17
ATOM 26590 C C . CYS A 1 6 ? -15.811 -9.034 -29.983 1.00 0.00 6 CYS A C 17
ATOM 26591 O O . CYS A 1 6 ? -15.098 -10.015 -29.888 1.00 0.00 6 CYS A O 17
ATOM 26599 N N . VAL A 1 7 ? -15.370 -7.839 -29.700 1.00 0.00 7 VAL A N 17
ATOM 26600 C CA . VAL A 1 7 ? -13.964 -7.641 -29.247 1.00 0.00 7 VAL A CA 17
ATOM 26601 C C . VAL A 1 7 ? -13.811 -8.076 -27.784 1.00 0.00 7 VAL A C 17
ATOM 26602 O O . VAL A 1 7 ? -14.664 -7.829 -26.954 1.00 0.00 7 VAL A O 17
ATOM 26615 N N . GLU A 1 8 ? -12.724 -8.737 -27.476 1.00 0.00 8 GLU A N 17
ATOM 26616 C CA . GLU A 1 8 ? -12.492 -9.215 -26.083 1.00 0.00 8 GLU A CA 17
ATOM 26617 C C . GLU A 1 8 ? -12.437 -8.036 -25.108 1.00 0.00 8 GLU A C 17
ATOM 26618 O O . GLU A 1 8 ? -11.911 -6.982 -25.410 1.00 0.00 8 GLU A O 17
ATOM 26630 N N . ASN A 1 9 ? -12.982 -8.218 -23.933 1.00 0.00 9 ASN A N 17
ATOM 26631 C CA . ASN A 1 9 ? -12.980 -7.127 -22.918 1.00 0.00 9 ASN A CA 17
ATOM 26632 C C . ASN A 1 9 ? -11.672 -7.145 -22.120 1.00 0.00 9 ASN A C 17
ATOM 26633 O O . ASN A 1 9 ? -10.649 -6.660 -22.565 1.00 0.00 9 ASN A O 17
ATOM 26644 N N . GLU A 1 10 ? -11.710 -7.680 -20.930 1.00 0.00 10 GLU A N 17
ATOM 26645 C CA . GLU A 1 10 ? -10.492 -7.714 -20.075 1.00 0.00 10 GLU A CA 17
ATOM 26646 C C . GLU A 1 10 ? -9.397 -8.554 -20.729 1.00 0.00 10 GLU A C 17
ATOM 26647 O O . GLU A 1 10 ? -9.659 -9.508 -21.436 1.00 0.00 10 GLU A O 17
ATOM 26659 N N . VAL A 1 11 ? -8.162 -8.195 -20.492 1.00 0.00 11 VAL A N 17
ATOM 26660 C CA . VAL A 1 11 ? -7.024 -8.950 -21.088 1.00 0.00 11 VAL A CA 17
ATOM 26661 C C . VAL A 1 11 ? -6.529 -9.996 -20.086 1.00 0.00 11 VAL A C 17
ATOM 26662 O O . VAL A 1 11 ? -6.239 -9.694 -18.945 1.00 0.00 11 VAL A O 17
ATOM 26675 N N . CYS A 1 12 ? -6.424 -11.225 -20.512 1.00 0.00 12 CYS A N 17
ATOM 26676 C CA . CYS A 1 12 ? -5.940 -12.295 -19.598 1.00 0.00 12 CYS A CA 17
ATOM 26677 C C . CYS A 1 12 ? -5.601 -13.542 -20.415 1.00 0.00 12 CYS A C 17
ATOM 26678 O O . CYS A 1 12 ? -6.230 -13.839 -21.412 1.00 0.00 12 CYS A O 17
ATOM 26686 N N . GLU A 1 13 ? -4.595 -14.269 -20.003 1.00 0.00 13 GLU A N 17
ATOM 26687 C CA . GLU A 1 13 ? -4.186 -15.494 -20.747 1.00 0.00 13 GLU A CA 17
ATOM 26688 C C . GLU A 1 13 ? -4.899 -16.717 -20.166 1.00 0.00 13 GLU A C 17
ATOM 26689 O O . GLU A 1 13 ? -4.796 -17.013 -18.991 1.00 0.00 13 GLU A O 17
ATOM 26701 N N . ALA A 1 14 ? -5.629 -17.423 -20.988 1.00 0.00 14 ALA A N 17
ATOM 26702 C CA . ALA A 1 14 ? -6.365 -18.624 -20.505 1.00 0.00 14 ALA A CA 17
ATOM 26703 C C . ALA A 1 14 ? -5.380 -19.733 -20.127 1.00 0.00 14 ALA A C 17
ATOM 26704 O O . ALA A 1 14 ? -4.378 -19.944 -20.782 1.00 0.00 14 ALA A O 17
ATOM 26711 N N . CYS A 1 15 ? -5.670 -20.447 -19.070 1.00 0.00 15 CYS A N 17
ATOM 26712 C CA . CYS A 1 15 ? -4.773 -21.553 -18.629 1.00 0.00 15 CYS A CA 17
ATOM 26713 C C . CYS A 1 15 ? -5.618 -22.668 -18.006 1.00 0.00 15 CYS A C 17
ATOM 26714 O O . CYS A 1 15 ? -5.641 -23.787 -18.480 1.00 0.00 15 CYS A O 17
ATOM 26722 N N . GLY A 1 16 ? -6.302 -22.365 -16.936 1.00 0.00 16 GLY A N 17
ATOM 26723 C CA . GLY A 1 16 ? -7.137 -23.395 -16.255 1.00 0.00 16 GLY A CA 17
ATOM 26724 C C . GLY A 1 16 ? -8.363 -23.753 -17.103 1.00 0.00 16 GLY A C 17
ATOM 26725 O O . GLY A 1 16 ? -8.969 -22.910 -17.736 1.00 0.00 16 GLY A O 17
ATOM 26729 N N . CYS A 1 17 ? -8.735 -25.006 -17.102 1.00 0.00 17 CYS A N 17
ATOM 26730 C CA . CYS A 1 17 ? -9.924 -25.446 -17.886 1.00 0.00 17 CYS A CA 17
ATOM 26731 C C . CYS A 1 17 ? -11.191 -24.843 -17.268 1.00 0.00 17 CYS A C 17
ATOM 26732 O O . CYS A 1 17 ? -12.136 -24.511 -17.958 1.00 0.00 17 CYS A O 17
ATOM 26740 N N . ALA A 1 18 ? -11.222 -24.723 -15.971 1.00 0.00 18 ALA A N 17
ATOM 26741 C CA . ALA A 1 18 ? -12.430 -24.169 -15.300 1.00 0.00 18 ALA A CA 17
ATOM 26742 C C . ALA A 1 18 ? -12.698 -22.739 -15.775 1.00 0.00 18 ALA A C 17
ATOM 26743 O O . ALA A 1 18 ? -11.790 -21.960 -15.993 1.00 0.00 18 ALA A O 17
ATOM 26750 N N . GLY A 1 19 ? -13.948 -22.396 -15.932 1.00 0.00 19 GLY A N 17
ATOM 26751 C CA . GLY A 1 19 ? -14.305 -21.023 -16.386 1.00 0.00 19 GLY A CA 17
ATOM 26752 C C . GLY A 1 19 ? -14.333 -20.084 -15.178 1.00 0.00 19 GLY A C 17
ATOM 26753 O O . GLY A 1 19 ? -14.658 -18.920 -15.290 1.00 0.00 19 GLY A O 17
ATOM 26757 N N . GLU A 1 20 ? -14.005 -20.590 -14.018 1.00 0.00 20 GLU A N 17
ATOM 26758 C CA . GLU A 1 20 ? -14.026 -19.736 -12.797 1.00 0.00 20 GLU A CA 17
ATOM 26759 C C . GLU A 1 20 ? -13.129 -18.515 -12.999 1.00 0.00 20 GLU A C 17
ATOM 26760 O O . GLU A 1 20 ? -12.004 -18.624 -13.449 1.00 0.00 20 GLU A O 17
ATOM 26772 N N . ILE A 1 21 ? -13.627 -17.350 -12.665 1.00 0.00 21 ILE A N 17
ATOM 26773 C CA . ILE A 1 21 ? -12.828 -16.101 -12.828 1.00 0.00 21 ILE A CA 17
ATOM 26774 C C . ILE A 1 21 ? -12.331 -15.622 -11.465 1.00 0.00 21 ILE A C 17
ATOM 26775 O O . ILE A 1 21 ? -13.090 -15.491 -10.524 1.00 0.00 21 ILE A O 17
ATOM 26791 N N . GLY A 1 22 ? -11.060 -15.358 -11.352 1.00 0.00 22 GLY A N 17
ATOM 26792 C CA . GLY A 1 22 ? -10.516 -14.885 -10.054 1.00 0.00 22 GLY A CA 17
ATOM 26793 C C . GLY A 1 22 ? -9.022 -14.609 -10.194 1.00 0.00 22 GLY A C 17
ATOM 26794 O O . GLY A 1 22 ? -8.402 -14.970 -11.177 1.00 0.00 22 GLY A O 17
ATOM 26798 N N . PHE A 1 23 ? -8.440 -13.973 -9.207 1.00 0.00 23 PHE A N 17
ATOM 26799 C CA . PHE A 1 23 ? -6.982 -13.658 -9.245 1.00 0.00 23 PHE A CA 17
ATOM 26800 C C . PHE A 1 23 ? -6.264 -14.464 -8.160 1.00 0.00 23 PHE A C 17
ATOM 26801 O O . PHE A 1 23 ? -6.700 -14.526 -7.027 1.00 0.00 23 PHE A O 17
ATOM 26818 N N . ILE A 1 24 ? -5.160 -15.079 -8.507 1.00 0.00 24 ILE A N 17
ATOM 26819 C CA . ILE A 1 24 ? -4.383 -15.886 -7.518 1.00 0.00 24 ILE A CA 17
ATOM 26820 C C . ILE A 1 24 ? -2.915 -15.464 -7.584 1.00 0.00 24 ILE A C 17
ATOM 26821 O O . ILE A 1 24 ? -2.224 -15.411 -6.585 1.00 0.00 24 ILE A O 17
ATOM 26837 N N . ILE A 1 25 ? -2.443 -15.162 -8.763 1.00 0.00 25 ILE A N 17
ATOM 26838 C CA . ILE A 1 25 ? -1.024 -14.735 -8.937 1.00 0.00 25 ILE A CA 17
ATOM 26839 C C . ILE A 1 25 ? -0.074 -15.801 -8.379 1.00 0.00 25 ILE A C 17
ATOM 26840 O O . ILE A 1 25 ? -0.449 -16.623 -7.566 1.00 0.00 25 ILE A O 17
ATOM 26856 N N . ARG A 1 26 ? 1.157 -15.800 -8.832 1.00 0.00 26 ARG A N 17
ATOM 26857 C CA . ARG A 1 26 ? 2.141 -16.815 -8.355 1.00 0.00 26 ARG A CA 17
ATOM 26858 C C . ARG A 1 26 ? 2.861 -16.300 -7.105 1.00 0.00 26 ARG A C 17
ATOM 26859 O O . ARG A 1 26 ? 3.250 -15.150 -7.024 1.00 0.00 26 ARG A O 17
ATOM 26880 N N . GLU A 1 27 ? 3.029 -17.149 -6.126 1.00 0.00 27 GLU A N 17
ATOM 26881 C CA . GLU A 1 27 ? 3.707 -16.730 -4.867 1.00 0.00 27 GLU A CA 17
ATOM 26882 C C . GLU A 1 27 ? 5.227 -16.743 -5.040 1.00 0.00 27 GLU A C 17
ATOM 26883 O O . GLU A 1 27 ? 5.784 -17.583 -5.721 1.00 0.00 27 GLU A O 17
ATOM 26895 N N . GLY A 1 28 ? 5.899 -15.817 -4.411 1.00 0.00 28 GLY A N 17
ATOM 26896 C CA . GLY A 1 28 ? 7.381 -15.767 -4.515 1.00 0.00 28 GLY A CA 17
ATOM 26897 C C . GLY A 1 28 ? 7.900 -14.500 -3.835 1.00 0.00 28 GLY A C 17
ATOM 26898 O O . GLY A 1 28 ? 7.148 -13.730 -3.270 1.00 0.00 28 GLY A O 17
ATOM 26902 N N . ASP A 1 29 ? 9.184 -14.280 -3.893 1.00 0.00 29 ASP A N 17
ATOM 26903 C CA . ASP A 1 29 ? 9.775 -13.068 -3.267 1.00 0.00 29 ASP A CA 17
ATOM 26904 C C . ASP A 1 29 ? 9.395 -11.843 -4.100 1.00 0.00 29 ASP A C 17
ATOM 26905 O O . ASP A 1 29 ? 9.622 -10.714 -3.712 1.00 0.00 29 ASP A O 17
ATOM 26914 N N . ASP A 1 30 ? 8.813 -12.066 -5.248 1.00 0.00 30 ASP A N 17
ATOM 26915 C CA . ASP A 1 30 ? 8.406 -10.928 -6.119 1.00 0.00 30 ASP A CA 17
ATOM 26916 C C . ASP A 1 30 ? 7.019 -10.453 -5.691 1.00 0.00 30 ASP A C 17
ATOM 26917 O O . ASP A 1 30 ? 6.461 -9.537 -6.263 1.00 0.00 30 ASP A O 17
ATOM 26926 N N . VAL A 1 31 ? 6.463 -11.073 -4.676 1.00 0.00 31 VAL A N 17
ATOM 26927 C CA . VAL A 1 31 ? 5.108 -10.677 -4.180 1.00 0.00 31 VAL A CA 17
ATOM 26928 C C . VAL A 1 31 ? 5.185 -10.384 -2.683 1.00 0.00 31 VAL A C 17
ATOM 26929 O O . VAL A 1 31 ? 5.758 -11.137 -1.918 1.00 0.00 31 VAL A O 17
ATOM 26942 N N . ALA A 1 32 ? 4.603 -9.290 -2.258 1.00 0.00 32 ALA A N 17
ATOM 26943 C CA . ALA A 1 32 ? 4.629 -8.930 -0.810 1.00 0.00 32 ALA A CA 17
ATOM 26944 C C . ALA A 1 32 ? 3.258 -8.402 -0.389 1.00 0.00 32 ALA A C 17
ATOM 26945 O O . ALA A 1 32 ? 2.521 -7.847 -1.180 1.00 0.00 32 ALA A O 17
ATOM 26952 N N . GLU A 1 33 ? 2.910 -8.583 0.860 1.00 0.00 33 GLU A N 17
ATOM 26953 C CA . GLU A 1 33 ? 1.585 -8.109 1.357 1.00 0.00 33 GLU A CA 17
ATOM 26954 C C . GLU A 1 33 ? 1.726 -6.717 1.972 1.00 0.00 33 GLU A C 17
ATOM 26955 O O . GLU A 1 33 ? 2.735 -6.391 2.569 1.00 0.00 33 GLU A O 17
ATOM 26967 N N . VAL A 1 34 ? 0.713 -5.891 1.832 1.00 0.00 34 VAL A N 17
ATOM 26968 C CA . VAL A 1 34 ? 0.770 -4.512 2.406 1.00 0.00 34 VAL A CA 17
ATOM 26969 C C . VAL A 1 34 ? -0.359 -4.359 3.420 1.00 0.00 34 VAL A C 17
ATOM 26970 O O . VAL A 1 34 ? -1.513 -4.623 3.128 1.00 0.00 34 VAL A O 17
ATOM 26983 N N . SER A 1 35 ? -0.033 -3.933 4.615 1.00 0.00 35 SER A N 17
ATOM 26984 C CA . SER A 1 35 ? -1.066 -3.754 5.679 1.00 0.00 35 SER A CA 17
ATOM 26985 C C . SER A 1 35 ? -1.125 -2.285 6.074 1.00 0.00 35 SER A C 17
ATOM 26986 O O . SER A 1 35 ? -0.118 -1.677 6.386 1.00 0.00 35 SER A O 17
ATOM 26994 N N . LEU A 1 36 ? -2.302 -1.711 6.061 1.00 0.00 36 LEU A N 17
ATOM 26995 C CA . LEU A 1 36 ? -2.454 -0.269 6.435 1.00 0.00 36 LEU A CA 17
ATOM 26996 C C . LEU A 1 36 ? -3.481 -0.136 7.556 1.00 0.00 36 LEU A C 17
ATOM 26997 O O . LEU A 1 36 ? -4.475 -0.833 7.589 1.00 0.00 36 LEU A O 17
ATOM 27013 N N . PHE A 1 37 ? -3.242 0.766 8.476 1.00 0.00 37 PHE A N 17
ATOM 27014 C CA . PHE A 1 37 ? -4.190 0.969 9.612 1.00 0.00 37 PHE A CA 17
ATOM 27015 C C . PHE A 1 37 ? -4.998 2.250 9.391 1.00 0.00 37 PHE A C 17
ATOM 27016 O O . PHE A 1 37 ? -4.514 3.215 8.830 1.00 0.00 37 PHE A O 17
ATOM 27033 N N . GLY A 1 38 ? -6.228 2.267 9.834 1.00 0.00 38 GLY A N 17
ATOM 27034 C CA . GLY A 1 38 ? -7.067 3.483 9.657 1.00 0.00 38 GLY A CA 17
ATOM 27035 C C . GLY A 1 38 ? -8.387 3.314 10.409 1.00 0.00 38 GLY A C 17
ATOM 27036 O O . GLY A 1 38 ? -8.640 2.297 11.028 1.00 0.00 38 GLY A O 17
ATOM 27040 N N . SER A 1 39 ? -9.231 4.311 10.360 1.00 0.00 39 SER A N 17
ATOM 27041 C CA . SER A 1 39 ? -10.540 4.233 11.068 1.00 0.00 39 SER A CA 17
ATOM 27042 C C . SER A 1 39 ? -11.525 3.387 10.258 1.00 0.00 39 SER A C 17
ATOM 27043 O O . SER A 1 39 ? -11.512 2.173 10.310 1.00 0.00 39 SER A O 17
ATOM 27051 N N . ASP A 1 40 ? -12.395 4.029 9.521 1.00 0.00 40 ASP A N 17
ATOM 27052 C CA . ASP A 1 40 ? -13.402 3.280 8.717 1.00 0.00 40 ASP A CA 17
ATOM 27053 C C . ASP A 1 40 ? -12.813 2.879 7.360 1.00 0.00 40 ASP A C 17
ATOM 27054 O O . ASP A 1 40 ? -11.701 3.232 7.018 1.00 0.00 40 ASP A O 17
ATOM 27063 N N . LYS A 1 41 ? -13.561 2.135 6.589 1.00 0.00 41 LYS A N 17
ATOM 27064 C CA . LYS A 1 41 ? -13.074 1.697 5.250 1.00 0.00 41 LYS A CA 17
ATOM 27065 C C . LYS A 1 41 ? -12.860 2.925 4.367 1.00 0.00 41 LYS A C 17
ATOM 27066 O O . LYS A 1 41 ? -11.892 3.024 3.644 1.00 0.00 41 LYS A O 17
ATOM 27085 N N . ALA A 1 42 ? -13.767 3.857 4.424 1.00 0.00 42 ALA A N 17
ATOM 27086 C CA . ALA A 1 42 ? -13.643 5.086 3.591 1.00 0.00 42 ALA A CA 17
ATOM 27087 C C . ALA A 1 42 ? -12.277 5.732 3.832 1.00 0.00 42 ALA A C 17
ATOM 27088 O O . ALA A 1 42 ? -11.611 6.165 2.913 1.00 0.00 42 ALA A O 17
ATOM 27095 N N . HIS A 1 43 ? -11.861 5.800 5.064 1.00 0.00 43 HIS A N 17
ATOM 27096 C CA . HIS A 1 43 ? -10.543 6.418 5.378 1.00 0.00 43 HIS A CA 17
ATOM 27097 C C . HIS A 1 43 ? -9.429 5.596 4.722 1.00 0.00 43 HIS A C 17
ATOM 27098 O O . HIS A 1 43 ? -8.505 6.129 4.139 1.00 0.00 43 HIS A O 17
ATOM 27112 N N . LEU A 1 44 ? -9.515 4.299 4.821 1.00 0.00 44 LEU A N 17
ATOM 27113 C CA . LEU A 1 44 ? -8.475 3.422 4.212 1.00 0.00 44 LEU A CA 17
ATOM 27114 C C . LEU A 1 44 ? -8.486 3.604 2.694 1.00 0.00 44 LEU A C 17
ATOM 27115 O O . LEU A 1 44 ? -7.457 3.629 2.052 1.00 0.00 44 LEU A O 17
ATOM 27131 N N . GLU A 1 45 ? -9.649 3.719 2.116 1.00 0.00 45 GLU A N 17
ATOM 27132 C CA . GLU A 1 45 ? -9.738 3.894 0.641 1.00 0.00 45 GLU A CA 17
ATOM 27133 C C . GLU A 1 45 ? -8.991 5.166 0.226 1.00 0.00 45 GLU A C 17
ATOM 27134 O O . GLU A 1 45 ? -8.353 5.212 -0.807 1.00 0.00 45 GLU A O 17
ATOM 27146 N N . GLY A 1 46 ? -9.078 6.199 1.018 1.00 0.00 46 GLY A N 17
ATOM 27147 C CA . GLY A 1 46 ? -8.385 7.473 0.667 1.00 0.00 46 GLY A CA 17
ATOM 27148 C C . GLY A 1 46 ? -6.871 7.248 0.658 1.00 0.00 46 GLY A C 17
ATOM 27149 O O . GLY A 1 46 ? -6.189 7.558 -0.299 1.00 0.00 46 GLY A O 17
ATOM 27153 N N . LYS A 1 47 ? -6.346 6.700 1.716 1.00 0.00 47 LYS A N 17
ATOM 27154 C CA . LYS A 1 47 ? -4.882 6.432 1.782 1.00 0.00 47 LYS A CA 17
ATOM 27155 C C . LYS A 1 47 ? -4.518 5.354 0.764 1.00 0.00 47 LYS A C 17
ATOM 27156 O O . LYS A 1 47 ? -3.435 5.340 0.213 1.00 0.00 47 LYS A O 17
ATOM 27175 N N . LEU A 1 48 ? -5.414 4.441 0.528 1.00 0.00 48 LEU A N 17
ATOM 27176 C CA . LEU A 1 48 ? -5.134 3.345 -0.440 1.00 0.00 48 LEU A CA 17
ATOM 27177 C C . LEU A 1 48 ? -4.804 3.949 -1.805 1.00 0.00 48 LEU A C 17
ATOM 27178 O O . LEU A 1 48 ? -3.922 3.489 -2.502 1.00 0.00 48 LEU A O 17
ATOM 27194 N N . ALA A 1 49 ? -5.515 4.968 -2.195 1.00 0.00 49 ALA A N 17
ATOM 27195 C CA . ALA A 1 49 ? -5.254 5.600 -3.517 1.00 0.00 49 ALA A CA 17
ATOM 27196 C C . ALA A 1 49 ? -3.811 6.113 -3.561 1.00 0.00 49 ALA A C 17
ATOM 27197 O O . ALA A 1 49 ? -3.135 6.010 -4.565 1.00 0.00 49 ALA A O 17
ATOM 27204 N N . GLU A 1 50 ? -3.340 6.665 -2.477 1.00 0.00 50 GLU A N 17
ATOM 27205 C CA . GLU A 1 50 ? -1.943 7.183 -2.444 1.00 0.00 50 GLU A CA 17
ATOM 27206 C C . GLU A 1 50 ? -0.959 6.010 -2.471 1.00 0.00 50 GLU A C 17
ATOM 27207 O O . GLU A 1 50 ? 0.079 6.066 -3.100 1.00 0.00 50 GLU A O 17
ATOM 27219 N N . TYR A 1 51 ? -1.275 4.952 -1.774 1.00 0.00 51 TYR A N 17
ATOM 27220 C CA . TYR A 1 51 ? -0.366 3.770 -1.738 1.00 0.00 51 TYR A CA 17
ATOM 27221 C C . TYR A 1 51 ? -0.211 3.199 -3.152 1.00 0.00 51 TYR A C 17
ATOM 27222 O O . TYR A 1 51 ? 0.882 2.932 -3.611 1.00 0.00 51 TYR A O 17
ATOM 27240 N N . ILE A 1 52 ? -1.301 2.999 -3.837 1.00 0.00 52 ILE A N 17
ATOM 27241 C CA . ILE A 1 52 ? -1.229 2.440 -5.214 1.00 0.00 52 ILE A CA 17
ATOM 27242 C C . ILE A 1 52 ? -0.525 3.443 -6.133 1.00 0.00 52 ILE A C 17
ATOM 27243 O O . ILE A 1 52 ? 0.317 3.089 -6.933 1.00 0.00 52 ILE A O 17
ATOM 27259 N N . SER A 1 53 ? -0.880 4.693 -6.024 1.00 0.00 53 SER A N 17
ATOM 27260 C CA . SER A 1 53 ? -0.253 5.735 -6.882 1.00 0.00 53 SER A CA 17
ATOM 27261 C C . SER A 1 53 ? 1.243 5.819 -6.578 1.00 0.00 53 SER A C 17
ATOM 27262 O O . SER A 1 53 ? 2.063 5.943 -7.465 1.00 0.00 53 SER A O 17
ATOM 27270 N N . LEU A 1 54 ? 1.598 5.763 -5.326 1.00 0.00 54 LEU A N 17
ATOM 27271 C CA . LEU A 1 54 ? 3.036 5.845 -4.950 1.00 0.00 54 LEU A CA 17
ATOM 27272 C C . LEU A 1 54 ? 3.779 4.640 -5.526 1.00 0.00 54 LEU A C 17
ATOM 27273 O O . LEU A 1 54 ? 4.883 4.754 -6.021 1.00 0.00 54 LEU A O 17
ATOM 27289 N N . ALA A 1 55 ? 3.187 3.483 -5.441 1.00 0.00 55 ALA A N 17
ATOM 27290 C CA . ALA A 1 55 ? 3.853 2.256 -5.959 1.00 0.00 55 ALA A CA 17
ATOM 27291 C C . ALA A 1 55 ? 4.069 2.391 -7.466 1.00 0.00 55 ALA A C 17
ATOM 27292 O O . ALA A 1 55 ? 5.098 2.023 -7.995 1.00 0.00 55 ALA A O 17
ATOM 27299 N N . LYS A 1 56 ? 3.097 2.912 -8.158 1.00 0.00 56 LYS A N 17
ATOM 27300 C CA . LYS A 1 56 ? 3.226 3.074 -9.630 1.00 0.00 56 LYS A CA 17
ATOM 27301 C C . LYS A 1 56 ? 4.339 4.072 -9.953 1.00 0.00 56 LYS A C 17
ATOM 27302 O O . LYS A 1 56 ? 5.126 3.871 -10.856 1.00 0.00 56 LYS A O 17
ATOM 27321 N N . GLN A 1 57 ? 4.407 5.154 -9.228 1.00 0.00 57 GLN A N 17
ATOM 27322 C CA . GLN A 1 57 ? 5.465 6.166 -9.503 1.00 0.00 57 GLN A CA 17
ATOM 27323 C C . GLN A 1 57 ? 6.838 5.551 -9.225 1.00 0.00 57 GLN A C 17
ATOM 27324 O O . GLN A 1 57 ? 7.781 5.752 -9.962 1.00 0.00 57 GLN A O 17
ATOM 27338 N N . VAL A 1 58 ? 6.955 4.812 -8.156 1.00 0.00 58 VAL A N 17
ATOM 27339 C CA . VAL A 1 58 ? 8.262 4.183 -7.818 1.00 0.00 58 VAL A CA 17
ATOM 27340 C C . VAL A 1 58 ? 8.603 3.095 -8.840 1.00 0.00 58 VAL A C 17
ATOM 27341 O O . VAL A 1 58 ? 9.721 3.001 -9.308 1.00 0.00 58 VAL A O 17
ATOM 27354 N N . TYR A 1 59 ? 7.649 2.256 -9.167 1.00 0.00 59 TYR A N 17
ATOM 27355 C CA . TYR A 1 59 ? 7.902 1.146 -10.138 1.00 0.00 59 TYR A CA 17
ATOM 27356 C C . TYR A 1 59 ? 7.156 1.415 -11.440 1.00 0.00 59 TYR A C 17
ATOM 27357 O O . TYR A 1 59 ? 7.744 1.465 -12.500 1.00 0.00 59 TYR A O 17
ATOM 27375 N N . ALA A 1 60 ? 5.862 1.577 -11.359 1.00 0.00 60 ALA A N 17
ATOM 27376 C CA . ALA A 1 60 ? 5.033 1.841 -12.580 1.00 0.00 60 ALA A CA 17
ATOM 27377 C C . ALA A 1 60 ? 4.705 0.517 -13.278 1.00 0.00 60 ALA A C 17
ATOM 27378 O O . ALA A 1 60 ? 5.491 -0.405 -13.279 1.00 0.00 60 ALA A O 17
ATOM 27385 N N . ASN A 1 61 ? 3.534 0.427 -13.856 1.00 0.00 61 ASN A N 17
ATOM 27386 C CA . ASN A 1 61 ? 3.123 -0.830 -14.545 1.00 0.00 61 ASN A CA 17
ATOM 27387 C C . ASN A 1 61 ? 3.140 -1.971 -13.526 1.00 0.00 61 ASN A C 17
ATOM 27388 O O . ASN A 1 61 ? 3.447 -3.105 -13.844 1.00 0.00 61 ASN A O 17
ATOM 27399 N N . VAL A 1 62 ? 2.818 -1.668 -12.294 1.00 0.00 62 VAL A N 17
ATOM 27400 C CA . VAL A 1 62 ? 2.816 -2.711 -11.227 1.00 0.00 62 VAL A CA 17
ATOM 27401 C C . VAL A 1 62 ? 1.435 -3.357 -11.118 1.00 0.00 62 VAL A C 17
ATOM 27402 O O . VAL A 1 62 ? 0.425 -2.751 -11.426 1.00 0.00 62 VAL A O 17
ATOM 27415 N N . GLU A 1 63 ? 1.392 -4.586 -10.670 1.00 0.00 63 GLU A N 17
ATOM 27416 C CA . GLU A 1 63 ? 0.092 -5.305 -10.516 1.00 0.00 63 GLU A CA 17
ATOM 27417 C C . GLU A 1 63 ? -0.164 -5.550 -9.033 1.00 0.00 63 GLU A C 17
ATOM 27418 O O . GLU A 1 63 ? 0.701 -5.999 -8.306 1.00 0.00 63 GLU A O 17
ATOM 27430 N N . TYR A 1 64 ? -1.350 -5.251 -8.576 1.00 0.00 64 TYR A N 17
ATOM 27431 C CA . TYR A 1 64 ? -1.677 -5.452 -7.137 1.00 0.00 64 TYR A CA 17
ATOM 27432 C C . TYR A 1 64 ? -3.115 -5.931 -7.007 1.00 0.00 64 TYR A C 17
ATOM 27433 O O . TYR A 1 64 ? -3.912 -5.800 -7.915 1.00 0.00 64 TYR A O 17
ATOM 27451 N N . GLU A 1 65 ? -3.454 -6.491 -5.875 1.00 0.00 65 GLU A N 17
ATOM 27452 C CA . GLU A 1 65 ? -4.842 -6.989 -5.665 1.00 0.00 65 GLU A CA 17
ATOM 27453 C C . GLU A 1 65 ? -5.292 -6.627 -4.255 1.00 0.00 65 GLU A C 17
ATOM 27454 O O . GLU A 1 65 ? -4.484 -6.393 -3.375 1.00 0.00 65 GLU A O 17
ATOM 27466 N N . VAL A 1 66 ? -6.581 -6.572 -4.038 1.00 0.00 66 VAL A N 17
ATOM 27467 C CA . VAL A 1 66 ? -7.118 -6.217 -2.691 1.00 0.00 66 VAL A CA 17
ATOM 27468 C C . VAL A 1 66 ? -8.078 -7.306 -2.223 1.00 0.00 66 VAL A C 17
ATOM 27469 O O . VAL A 1 66 ? -8.948 -7.745 -2.950 1.00 0.00 66 VAL A O 17
ATOM 27482 N N . ALA A 1 67 ? -7.920 -7.747 -1.003 1.00 0.00 67 ALA A N 17
ATOM 27483 C CA . ALA A 1 67 ? -8.809 -8.814 -0.466 1.00 0.00 67 ALA A CA 17
ATOM 27484 C C . ALA A 1 67 ? -10.080 -8.173 0.120 1.00 0.00 67 ALA A C 17
ATOM 27485 O O . ALA A 1 67 ? -10.161 -6.968 0.258 1.00 0.00 67 ALA A O 17
ATOM 27492 N N . PRO A 1 68 ? -11.062 -8.972 0.466 1.00 0.00 68 PRO A N 17
ATOM 27493 C CA . PRO A 1 68 ? -12.338 -8.458 1.049 1.00 0.00 68 PRO A CA 17
ATOM 27494 C C . PRO A 1 68 ? -12.099 -7.582 2.287 1.00 0.00 68 PRO A C 17
ATOM 27495 O O . PRO A 1 68 ? -11.359 -7.945 3.182 1.00 0.00 68 PRO A O 17
ATOM 27506 N N . VAL A 1 69 ? -12.730 -6.434 2.339 1.00 0.00 69 VAL A N 17
ATOM 27507 C CA . VAL A 1 69 ? -12.563 -5.520 3.510 1.00 0.00 69 VAL A CA 17
ATOM 27508 C C . VAL A 1 69 ? -13.938 -5.080 4.018 1.00 0.00 69 VAL A C 17
ATOM 27509 O O . VAL A 1 69 ? -14.804 -4.696 3.255 1.00 0.00 69 VAL A O 17
ATOM 27522 N N . ALA A 1 70 ? -14.139 -5.140 5.305 1.00 0.00 70 ALA A N 17
ATOM 27523 C CA . ALA A 1 70 ? -15.448 -4.738 5.886 1.00 0.00 70 ALA A CA 17
ATOM 27524 C C . ALA A 1 70 ? -15.599 -3.211 5.867 1.00 0.00 70 ALA A C 17
ATOM 27525 O O . ALA A 1 70 ? -14.632 -2.475 5.838 1.00 0.00 70 ALA A O 17
ATOM 27532 N N . ASP A 1 71 ? -16.817 -2.739 5.879 1.00 0.00 71 ASP A N 17
ATOM 27533 C CA . ASP A 1 71 ? -17.069 -1.269 5.861 1.00 0.00 71 ASP A CA 17
ATOM 27534 C C . ASP A 1 71 ? -16.480 -0.622 7.122 1.00 0.00 71 ASP A C 17
ATOM 27535 O O . ASP A 1 71 ? -15.930 0.460 7.074 1.00 0.00 71 ASP A O 17
ATOM 27544 N N . ASN A 1 72 ? -16.607 -1.271 8.250 1.00 0.00 72 ASN A N 17
ATOM 27545 C CA . ASN A 1 72 ? -16.070 -0.696 9.521 1.00 0.00 72 ASN A CA 17
ATOM 27546 C C . ASN A 1 72 ? -14.673 -1.264 9.786 1.00 0.00 72 ASN A C 17
ATOM 27547 O O . ASN A 1 72 ? -14.157 -1.189 10.885 1.00 0.00 72 ASN A O 17
ATOM 27558 N N . ALA A 1 73 ? -14.063 -1.842 8.787 1.00 0.00 73 ALA A N 17
ATOM 27559 C CA . ALA A 1 73 ? -12.706 -2.432 8.974 1.00 0.00 73 ALA A CA 17
ATOM 27560 C C . ALA A 1 73 ? -11.719 -1.358 9.438 1.00 0.00 73 ALA A C 17
ATOM 27561 O O . ALA A 1 73 ? -11.779 -0.218 9.019 1.00 0.00 73 ALA A O 17
ATOM 27568 N N . THR A 1 74 ? -10.805 -1.727 10.300 1.00 0.00 74 THR A N 17
ATOM 27569 C CA . THR A 1 74 ? -9.791 -0.756 10.810 1.00 0.00 74 THR A CA 17
ATOM 27570 C C . THR A 1 74 ? -8.446 -1.051 10.146 1.00 0.00 74 THR A C 17
ATOM 27571 O O . THR A 1 74 ? -7.462 -0.381 10.392 1.00 0.00 74 THR A O 17
ATOM 27582 N N . GLU A 1 75 ? -8.397 -2.055 9.308 1.00 0.00 75 GLU A N 17
ATOM 27583 C CA . GLU A 1 75 ? -7.119 -2.411 8.623 1.00 0.00 75 GLU A CA 17
ATOM 27584 C C . GLU A 1 75 ? -7.400 -2.764 7.170 1.00 0.00 75 GLU A C 17
ATOM 27585 O O . GLU A 1 75 ? -8.508 -3.112 6.808 1.00 0.00 75 GLU A O 17
ATOM 27597 N N . LEU A 1 76 ? -6.398 -2.675 6.329 1.00 0.00 76 LEU A N 17
ATOM 27598 C CA . LEU A 1 76 ? -6.583 -3.000 4.885 1.00 0.00 76 LEU A CA 17
ATOM 27599 C C . LEU A 1 76 ? -5.574 -4.065 4.472 1.00 0.00 76 LEU A C 17
ATOM 27600 O O . LEU A 1 76 ? -4.396 -3.973 4.775 1.00 0.00 76 LEU A O 17
ATOM 27616 N N . HIS A 1 77 ? -6.034 -5.072 3.770 1.00 0.00 77 HIS A N 17
ATOM 27617 C CA . HIS A 1 77 ? -5.132 -6.165 3.305 1.00 0.00 77 HIS A CA 17
ATOM 27618 C C . HIS A 1 77 ? -5.013 -6.101 1.785 1.00 0.00 77 HIS A C 17
ATOM 27619 O O . HIS A 1 77 ? -5.991 -6.195 1.068 1.00 0.00 77 HIS A O 17
ATOM 27633 N N . ALA A 1 78 ? -3.818 -5.942 1.283 1.00 0.00 78 ALA A N 17
ATOM 27634 C CA . ALA A 1 78 ? -3.624 -5.870 -0.192 1.00 0.00 78 ALA A CA 17
ATOM 27635 C C . ALA A 1 78 ? -2.276 -6.486 -0.549 1.00 0.00 78 ALA A C 17
ATOM 27636 O O . ALA A 1 78 ? -1.408 -6.625 0.290 1.00 0.00 78 ALA A O 17
ATOM 27643 N N . ARG A 1 79 ? -2.099 -6.863 -1.793 1.00 0.00 79 ARG A N 17
ATOM 27644 C CA . ARG A 1 79 ? -0.810 -7.482 -2.227 1.00 0.00 79 ARG A CA 17
ATOM 27645 C C . ARG A 1 79 ? -0.251 -6.731 -3.431 1.00 0.00 79 ARG A C 17
ATOM 27646 O O . ARG A 1 79 ? -0.977 -6.305 -4.310 1.00 0.00 79 ARG A O 17
ATOM 27667 N N . PHE A 1 80 ? 1.049 -6.572 -3.473 1.00 0.00 80 PHE A N 17
ATOM 27668 C CA . PHE A 1 80 ? 1.704 -5.856 -4.607 1.00 0.00 80 PHE A CA 17
ATOM 27669 C C . PHE A 1 80 ? 2.829 -6.725 -5.161 1.00 0.00 80 PHE A C 17
ATOM 27670 O O . PHE A 1 80 ? 3.452 -7.480 -4.439 1.00 0.00 80 PHE A O 17
ATOM 27687 N N . LYS A 1 81 ? 3.091 -6.627 -6.440 1.00 0.00 81 LYS A N 17
ATOM 27688 C CA . LYS A 1 81 ? 4.173 -7.448 -7.058 1.00 0.00 81 LYS A CA 17
ATOM 27689 C C . LYS A 1 81 ? 5.390 -6.567 -7.324 1.00 0.00 81 LYS A C 17
ATOM 27690 O O . LYS A 1 81 ? 5.335 -5.630 -8.098 1.00 0.00 81 LYS A O 17
ATOM 27709 N N . PHE A 1 82 ? 6.495 -6.867 -6.682 1.00 0.00 82 PHE A N 17
ATOM 27710 C CA . PHE A 1 82 ? 7.738 -6.061 -6.875 1.00 0.00 82 PHE A CA 17
ATOM 27711 C C . PHE A 1 82 ? 8.801 -6.906 -7.580 1.00 0.00 82 PHE A C 17
ATOM 27712 O O . PHE A 1 82 ? 8.950 -8.084 -7.323 1.00 0.00 82 PHE A O 17
ATOM 27729 N N . GLU A 1 83 ? 9.544 -6.299 -8.463 1.00 0.00 83 GLU A N 17
ATOM 27730 C CA . GLU A 1 83 ? 10.612 -7.035 -9.192 1.00 0.00 83 GLU A CA 17
ATOM 27731 C C . GLU A 1 83 ? 11.701 -7.446 -8.200 1.00 0.00 83 GLU A C 17
ATOM 27732 O O . GLU A 1 83 ? 12.316 -8.487 -8.333 1.00 0.00 83 GLU A O 17
ATOM 27744 N N . VAL A 1 84 ? 11.945 -6.626 -7.206 1.00 0.00 84 VAL A N 17
ATOM 27745 C CA . VAL A 1 84 ? 12.996 -6.949 -6.195 1.00 0.00 84 VAL A CA 17
ATOM 27746 C C . VAL A 1 84 ? 12.462 -6.671 -4.788 1.00 0.00 84 VAL A C 17
ATOM 27747 O O . VAL A 1 84 ? 11.494 -5.959 -4.603 1.00 0.00 84 VAL A O 17
ATOM 27760 N N . SER A 1 85 ? 13.092 -7.240 -3.796 1.00 0.00 85 SER A N 17
ATOM 27761 C CA . SER A 1 85 ? 12.644 -7.030 -2.390 1.00 0.00 85 SER A CA 17
ATOM 27762 C C . SER A 1 85 ? 13.068 -5.635 -1.918 1.00 0.00 85 SER A C 17
ATOM 27763 O O . SER A 1 85 ? 12.529 -5.095 -0.971 1.00 0.00 85 SER A O 17
ATOM 27771 N N . ALA A 1 86 ? 14.040 -5.054 -2.568 1.00 0.00 86 ALA A N 17
ATOM 27772 C CA . ALA A 1 86 ? 14.521 -3.699 -2.164 1.00 0.00 86 ALA A CA 17
ATOM 27773 C C . ALA A 1 86 ? 13.386 -2.685 -2.314 1.00 0.00 86 ALA A C 17
ATOM 27774 O O . ALA A 1 86 ? 13.219 -1.797 -1.503 1.00 0.00 86 ALA A O 17
ATOM 27781 N N . GLU A 1 87 ? 12.615 -2.813 -3.352 1.00 0.00 87 GLU A N 17
ATOM 27782 C CA . GLU A 1 87 ? 11.492 -1.867 -3.574 1.00 0.00 87 GLU A CA 17
ATOM 27783 C C . GLU A 1 87 ? 10.432 -2.083 -2.492 1.00 0.00 87 GLU A C 17
ATOM 27784 O O . GLU A 1 87 ? 9.749 -1.165 -2.088 1.00 0.00 87 GLU A O 17
ATOM 27796 N N . LYS A 1 88 ? 10.282 -3.293 -2.030 1.00 0.00 88 LYS A N 17
ATOM 27797 C CA . LYS A 1 88 ? 9.261 -3.566 -0.980 1.00 0.00 88 LYS A CA 17
ATOM 27798 C C . LYS A 1 88 ? 9.642 -2.808 0.299 1.00 0.00 88 LYS A C 17
ATOM 27799 O O . LYS A 1 88 ? 8.842 -2.116 0.894 1.00 0.00 88 LYS A O 17
ATOM 27818 N N . LEU A 1 89 ? 10.868 -2.944 0.724 1.00 0.00 89 LEU A N 17
ATOM 27819 C CA . LEU A 1 89 ? 11.315 -2.247 1.962 1.00 0.00 89 LEU A CA 17
ATOM 27820 C C . LEU A 1 89 ? 11.243 -0.734 1.755 1.00 0.00 89 LEU A C 17
ATOM 27821 O O . LEU A 1 89 ? 10.779 0.002 2.603 1.00 0.00 89 LEU A O 17
ATOM 27837 N N . ILE A 1 90 ? 11.709 -0.271 0.632 1.00 0.00 90 ILE A N 17
ATOM 27838 C CA . ILE A 1 90 ? 11.682 1.188 0.354 1.00 0.00 90 ILE A CA 17
ATOM 27839 C C . ILE A 1 90 ? 10.229 1.655 0.224 1.00 0.00 90 ILE A C 17
ATOM 27840 O O . ILE A 1 90 ? 9.844 2.683 0.740 1.00 0.00 90 ILE A O 17
ATOM 27856 N N . PHE A 1 91 ? 9.428 0.901 -0.477 1.00 0.00 91 PHE A N 17
ATOM 27857 C CA . PHE A 1 91 ? 7.999 1.280 -0.666 1.00 0.00 91 PHE A CA 17
ATOM 27858 C C . PHE A 1 91 ? 7.301 1.330 0.695 1.00 0.00 91 PHE A C 17
ATOM 27859 O O . PHE A 1 91 ? 6.556 2.242 0.990 1.00 0.00 91 PHE A O 17
ATOM 27876 N N . GLU A 1 92 ? 7.533 0.346 1.518 1.00 0.00 92 GLU A N 17
ATOM 27877 C CA . GLU A 1 92 ? 6.883 0.320 2.859 1.00 0.00 92 GLU A CA 17
ATOM 27878 C C . GLU A 1 92 ? 7.335 1.536 3.672 1.00 0.00 92 GLU A C 17
ATOM 27879 O O . GLU A 1 92 ? 6.540 2.208 4.298 1.00 0.00 92 GLU A O 17
ATOM 27891 N N . LEU A 1 93 ? 8.610 1.813 3.677 1.00 0.00 93 LEU A N 17
ATOM 27892 C CA . LEU A 1 93 ? 9.122 2.977 4.456 1.00 0.00 93 LEU A CA 17
ATOM 27893 C C . LEU A 1 93 ? 8.545 4.275 3.889 1.00 0.00 93 LEU A C 17
ATOM 27894 O O . LEU A 1 93 ? 8.130 5.154 4.619 1.00 0.00 93 LEU A O 17
ATOM 27910 N N . LYS A 1 94 ? 8.518 4.402 2.593 1.00 0.00 94 LYS A N 17
ATOM 27911 C CA . LYS A 1 94 ? 7.967 5.638 1.976 1.00 0.00 94 LYS A CA 17
ATOM 27912 C C . LYS A 1 94 ? 6.474 5.747 2.286 1.00 0.00 94 LYS A C 17
ATOM 27913 O O . LYS A 1 94 ? 5.962 6.811 2.574 1.00 0.00 94 LYS A O 17
ATOM 27932 N N . THR A 1 95 ? 5.771 4.650 2.222 1.00 0.00 95 THR A N 17
ATOM 27933 C CA . THR A 1 95 ? 4.310 4.678 2.505 1.00 0.00 95 THR A CA 17
ATOM 27934 C C . THR A 1 95 ? 4.081 5.053 3.970 1.00 0.00 95 THR A C 17
ATOM 27935 O O . THR A 1 95 ? 3.140 5.743 4.307 1.00 0.00 95 THR A O 17
ATOM 27946 N N . ARG A 1 96 ? 4.940 4.607 4.838 1.00 0.00 96 ARG A N 17
ATOM 27947 C CA . ARG A 1 96 ? 4.786 4.938 6.280 1.00 0.00 96 ARG A CA 17
ATOM 27948 C C . ARG A 1 96 ? 4.920 6.446 6.471 1.00 0.00 96 ARG A C 17
ATOM 27949 O O . ARG A 1 96 ? 4.175 7.062 7.208 1.00 0.00 96 ARG A O 17
ATOM 27970 N N . ALA A 1 97 ? 5.862 7.044 5.804 1.00 0.00 97 ALA A N 17
ATOM 27971 C CA . ALA A 1 97 ? 6.045 8.510 5.932 1.00 0.00 97 ALA A CA 17
ATOM 27972 C C . ALA A 1 97 ? 4.839 9.216 5.315 1.00 0.00 97 ALA A C 17
ATOM 27973 O O . ALA A 1 97 ? 4.373 10.224 5.807 1.00 0.00 97 ALA A O 17
ATOM 27980 N N . LEU A 1 98 ? 4.342 8.697 4.227 1.00 0.00 98 LEU A N 17
ATOM 27981 C CA . LEU A 1 98 ? 3.176 9.336 3.563 1.00 0.00 98 LEU A CA 17
ATOM 27982 C C . LEU A 1 98 ? 1.972 9.286 4.509 1.00 0.00 98 LEU A C 17
ATOM 27983 O O . LEU A 1 98 ? 1.263 10.254 4.694 1.00 0.00 98 LEU A O 17
ATOM 27999 N N . ALA A 1 99 ? 1.743 8.150 5.106 1.00 0.00 99 ALA A N 17
ATOM 28000 C CA . ALA A 1 99 ? 0.594 8.006 6.037 1.00 0.00 99 ALA A CA 17
ATOM 28001 C C . ALA A 1 99 ? 0.830 8.864 7.282 1.00 0.00 99 ALA A C 17
ATOM 28002 O O . ALA A 1 99 ? -0.087 9.445 7.830 1.00 0.00 99 ALA A O 17
ATOM 28009 N N . ARG A 1 100 ? 2.050 8.939 7.734 1.00 0.00 100 ARG A N 17
ATOM 28010 C CA . ARG A 1 100 ? 2.357 9.748 8.946 1.00 0.00 100 ARG A CA 17
ATOM 28011 C C . ARG A 1 100 ? 2.473 11.223 8.553 1.00 0.00 100 ARG A C 17
ATOM 28012 O O . ARG A 1 100 ? 2.619 12.091 9.391 1.00 0.00 100 ARG A O 17
ATOM 28033 N N . LEU A 1 101 ? 2.412 11.508 7.278 1.00 0.00 101 LEU A N 17
ATOM 28034 C CA . LEU A 1 101 ? 2.524 12.920 6.805 1.00 0.00 101 LEU A CA 17
ATOM 28035 C C . LEU A 1 101 ? 3.665 13.622 7.544 1.00 0.00 101 LEU A C 17
ATOM 28036 O O . LEU A 1 101 ? 3.458 14.412 8.445 1.00 0.00 101 LEU A O 17
ATOM 28052 N N . GLU A 1 102 ? 4.875 13.320 7.160 1.00 0.00 102 GLU A N 17
ATOM 28053 C CA . GLU A 1 102 ? 6.058 13.937 7.815 1.00 0.00 102 GLU A CA 17
ATOM 28054 C C . GLU A 1 102 ? 6.053 15.450 7.590 1.00 0.00 102 GLU A C 17
ATOM 28055 O O . GLU A 1 102 ? 5.614 15.940 6.568 1.00 0.00 102 GLU A O 17
ATOM 28067 N N . HIS A 1 103 ? 6.539 16.191 8.550 1.00 0.00 103 HIS A N 17
ATOM 28068 C CA . HIS A 1 103 ? 6.568 17.673 8.415 1.00 0.00 103 HIS A CA 17
ATOM 28069 C C . HIS A 1 103 ? 7.897 18.101 7.779 1.00 0.00 103 HIS A C 17
ATOM 28070 O O . HIS A 1 103 ? 8.925 18.143 8.427 1.00 0.00 103 HIS A O 17
ATOM 28084 N N . HIS A 1 104 ? 7.873 18.414 6.505 1.00 0.00 104 HIS A N 17
ATOM 28085 C CA . HIS A 1 104 ? 9.117 18.841 5.794 1.00 0.00 104 HIS A CA 17
ATOM 28086 C C . HIS A 1 104 ? 9.146 20.371 5.708 1.00 0.00 104 HIS A C 17
ATOM 28087 O O . HIS A 1 104 ? 10.151 20.971 5.381 1.00 0.00 104 HIS A O 17
ATOM 28101 N N . HIS A 1 105 ? 8.045 20.997 6.011 1.00 0.00 105 HIS A N 17
ATOM 28102 C CA . HIS A 1 105 ? 7.974 22.487 5.971 1.00 0.00 105 HIS A CA 17
ATOM 28103 C C . HIS A 1 105 ? 8.500 23.036 4.643 1.00 0.00 105 HIS A C 17
ATOM 28104 O O . HIS A 1 105 ? 8.893 22.305 3.756 1.00 0.00 105 HIS A O 17
ATOM 28118 N N . HIS A 1 106 ? 8.499 24.338 4.519 1.00 0.00 106 HIS A N 17
ATOM 28119 C CA . HIS A 1 106 ? 8.983 24.991 3.273 1.00 0.00 106 HIS A CA 17
ATOM 28120 C C . HIS A 1 106 ? 8.381 24.293 2.055 1.00 0.00 106 HIS A C 17
ATOM 28121 O O . HIS A 1 106 ? 8.945 23.355 1.523 1.00 0.00 106 HIS A O 17
ATOM 28135 N N . HIS A 1 107 ? 7.234 24.752 1.611 1.00 0.00 107 HIS A N 17
ATOM 28136 C CA . HIS A 1 107 ? 6.567 24.135 0.423 1.00 0.00 107 HIS A CA 17
ATOM 28137 C C . HIS A 1 107 ? 6.399 25.181 -0.680 1.00 0.00 107 HIS A C 17
ATOM 28138 O O . HIS A 1 107 ? 5.824 26.233 -0.479 1.00 0.00 107 HIS A O 17
ATOM 28152 N N . HIS A 1 108 ? 6.898 24.882 -1.847 1.00 0.00 108 HIS A N 17
ATOM 28153 C CA . HIS A 1 108 ? 6.783 25.827 -2.993 1.00 0.00 108 HIS A CA 17
ATOM 28154 C C . HIS A 1 108 ? 7.354 27.194 -2.606 1.00 0.00 108 HIS A C 17
ATOM 28155 O O . HIS A 1 108 ? 6.642 28.174 -2.752 1.00 0.00 108 HIS A O 17
ATOM 28170 N N . MET A 1 1 ? 4.969 -36.369 -15.373 1.00 0.00 1 MET A N 18
ATOM 28171 C CA . MET A 1 1 ? 5.672 -35.061 -15.473 1.00 0.00 1 MET A CA 18
ATOM 28172 C C . MET A 1 1 ? 7.090 -35.218 -14.929 1.00 0.00 1 MET A C 18
ATOM 28173 O O . MET A 1 1 ? 7.846 -34.267 -14.858 1.00 0.00 1 MET A O 18
ATOM 28189 N N . SER A 1 2 ? 7.461 -36.417 -14.546 1.00 0.00 2 SER A N 18
ATOM 28190 C CA . SER A 1 2 ? 8.835 -36.649 -14.006 1.00 0.00 2 SER A CA 18
ATOM 28191 C C . SER A 1 2 ? 9.428 -37.914 -14.634 1.00 0.00 2 SER A C 18
ATOM 28192 O O . SER A 1 2 ? 8.735 -38.875 -14.902 1.00 0.00 2 SER A O 18
ATOM 28200 N N . ASN A 1 3 ? 10.714 -37.910 -14.873 1.00 0.00 3 ASN A N 18
ATOM 28201 C CA . ASN A 1 3 ? 11.373 -39.098 -15.486 1.00 0.00 3 ASN A CA 18
ATOM 28202 C C . ASN A 1 3 ? 11.336 -40.281 -14.517 1.00 0.00 3 ASN A C 18
ATOM 28203 O O . ASN A 1 3 ? 11.122 -41.411 -14.917 1.00 0.00 3 ASN A O 18
ATOM 28214 N N . GLN A 1 4 ? 11.556 -40.034 -13.250 1.00 0.00 4 GLN A N 18
ATOM 28215 C CA . GLN A 1 4 ? 11.550 -41.143 -12.248 1.00 0.00 4 GLN A CA 18
ATOM 28216 C C . GLN A 1 4 ? 10.288 -41.060 -11.382 1.00 0.00 4 GLN A C 18
ATOM 28217 O O . GLN A 1 4 ? 9.737 -39.998 -11.166 1.00 0.00 4 GLN A O 18
ATOM 28231 N N . THR A 1 5 ? 9.837 -42.180 -10.885 1.00 0.00 5 THR A N 18
ATOM 28232 C CA . THR A 1 5 ? 8.616 -42.199 -10.025 1.00 0.00 5 THR A CA 18
ATOM 28233 C C . THR A 1 5 ? 9.040 -42.262 -8.551 1.00 0.00 5 THR A C 18
ATOM 28234 O O . THR A 1 5 ? 8.220 -42.347 -7.657 1.00 0.00 5 THR A O 18
ATOM 28245 N N . CYS A 1 6 ? 10.319 -42.226 -8.297 1.00 0.00 6 CYS A N 18
ATOM 28246 C CA . CYS A 1 6 ? 10.808 -42.291 -6.891 1.00 0.00 6 CYS A CA 18
ATOM 28247 C C . CYS A 1 6 ? 10.225 -41.124 -6.083 1.00 0.00 6 CYS A C 18
ATOM 28248 O O . CYS A 1 6 ? 10.875 -40.121 -5.859 1.00 0.00 6 CYS A O 18
ATOM 28256 N N . VAL A 1 7 ? 9.003 -41.259 -5.635 1.00 0.00 7 VAL A N 18
ATOM 28257 C CA . VAL A 1 7 ? 8.364 -40.176 -4.830 1.00 0.00 7 VAL A CA 18
ATOM 28258 C C . VAL A 1 7 ? 8.540 -40.496 -3.342 1.00 0.00 7 VAL A C 18
ATOM 28259 O O . VAL A 1 7 ? 8.355 -39.654 -2.484 1.00 0.00 7 VAL A O 18
ATOM 28272 N N . GLU A 1 8 ? 8.910 -41.714 -3.044 1.00 0.00 8 GLU A N 18
ATOM 28273 C CA . GLU A 1 8 ? 9.121 -42.139 -1.624 1.00 0.00 8 GLU A CA 18
ATOM 28274 C C . GLU A 1 8 ? 8.057 -41.520 -0.702 1.00 0.00 8 GLU A C 18
ATOM 28275 O O . GLU A 1 8 ? 6.871 -41.578 -0.966 1.00 0.00 8 GLU A O 18
ATOM 28287 N N . ASN A 1 9 ? 8.483 -40.945 0.393 1.00 0.00 9 ASN A N 18
ATOM 28288 C CA . ASN A 1 9 ? 7.529 -40.339 1.358 1.00 0.00 9 ASN A CA 18
ATOM 28289 C C . ASN A 1 9 ? 7.287 -38.872 0.993 1.00 0.00 9 ASN A C 18
ATOM 28290 O O . ASN A 1 9 ? 8.142 -38.025 1.165 1.00 0.00 9 ASN A O 18
ATOM 28301 N N . GLU A 1 10 ? 6.123 -38.568 0.490 1.00 0.00 10 GLU A N 18
ATOM 28302 C CA . GLU A 1 10 ? 5.812 -37.162 0.115 1.00 0.00 10 GLU A CA 18
ATOM 28303 C C . GLU A 1 10 ? 4.297 -37.005 -0.034 1.00 0.00 10 GLU A C 18
ATOM 28304 O O . GLU A 1 10 ? 3.665 -37.688 -0.816 1.00 0.00 10 GLU A O 18
ATOM 28316 N N . VAL A 1 11 ? 3.711 -36.112 0.722 1.00 0.00 11 VAL A N 18
ATOM 28317 C CA . VAL A 1 11 ? 2.234 -35.910 0.645 1.00 0.00 11 VAL A CA 18
ATOM 28318 C C . VAL A 1 11 ? 1.908 -34.930 -0.485 1.00 0.00 11 VAL A C 18
ATOM 28319 O O . VAL A 1 11 ? 2.477 -33.861 -0.579 1.00 0.00 11 VAL A O 18
ATOM 28332 N N . CYS A 1 12 ? 1.001 -35.297 -1.352 1.00 0.00 12 CYS A N 18
ATOM 28333 C CA . CYS A 1 12 ? 0.643 -34.405 -2.489 1.00 0.00 12 CYS A CA 18
ATOM 28334 C C . CYS A 1 12 ? -0.490 -33.464 -2.076 1.00 0.00 12 CYS A C 18
ATOM 28335 O O . CYS A 1 12 ? -1.503 -33.881 -1.548 1.00 0.00 12 CYS A O 18
ATOM 28343 N N . GLU A 1 13 ? -0.334 -32.195 -2.337 1.00 0.00 13 GLU A N 18
ATOM 28344 C CA . GLU A 1 13 ? -1.402 -31.224 -1.984 1.00 0.00 13 GLU A CA 18
ATOM 28345 C C . GLU A 1 13 ? -1.218 -29.958 -2.821 1.00 0.00 13 GLU A C 18
ATOM 28346 O O . GLU A 1 13 ? -0.304 -29.186 -2.611 1.00 0.00 13 GLU A O 18
ATOM 28358 N N . ALA A 1 14 ? -2.089 -29.743 -3.765 1.00 0.00 14 ALA A N 18
ATOM 28359 C CA . ALA A 1 14 ? -1.995 -28.535 -4.628 1.00 0.00 14 ALA A CA 18
ATOM 28360 C C . ALA A 1 14 ? -3.174 -28.554 -5.599 1.00 0.00 14 ALA A C 18
ATOM 28361 O O . ALA A 1 14 ? -3.335 -27.670 -6.415 1.00 0.00 14 ALA A O 18
ATOM 28368 N N . CYS A 1 15 ? -4.002 -29.564 -5.503 1.00 0.00 15 CYS A N 18
ATOM 28369 C CA . CYS A 1 15 ? -5.187 -29.666 -6.409 1.00 0.00 15 CYS A CA 18
ATOM 28370 C C . CYS A 1 15 ? -4.751 -29.502 -7.864 1.00 0.00 15 CYS A C 18
ATOM 28371 O O . CYS A 1 15 ? -4.530 -30.467 -8.573 1.00 0.00 15 CYS A O 18
ATOM 28379 N N . GLY A 1 16 ? -4.638 -28.287 -8.322 1.00 0.00 16 GLY A N 18
ATOM 28380 C CA . GLY A 1 16 ? -4.229 -28.062 -9.732 1.00 0.00 16 GLY A CA 18
ATOM 28381 C C . GLY A 1 16 ? -3.689 -26.640 -9.895 1.00 0.00 16 GLY A C 18
ATOM 28382 O O . GLY A 1 16 ? -3.075 -26.089 -9.001 1.00 0.00 16 GLY A O 18
ATOM 28386 N N . CYS A 1 17 ? -3.904 -26.049 -11.039 1.00 0.00 17 CYS A N 18
ATOM 28387 C CA . CYS A 1 17 ? -3.398 -24.669 -11.284 1.00 0.00 17 CYS A CA 18
ATOM 28388 C C . CYS A 1 17 ? -4.281 -23.637 -10.569 1.00 0.00 17 CYS A C 18
ATOM 28389 O O . CYS A 1 17 ? -5.476 -23.811 -10.424 1.00 0.00 17 CYS A O 18
ATOM 28397 N N . ALA A 1 18 ? -3.687 -22.566 -10.117 1.00 0.00 18 ALA A N 18
ATOM 28398 C CA . ALA A 1 18 ? -4.460 -21.516 -9.395 1.00 0.00 18 ALA A CA 18
ATOM 28399 C C . ALA A 1 18 ? -5.506 -20.885 -10.321 1.00 0.00 18 ALA A C 18
ATOM 28400 O O . ALA A 1 18 ? -5.290 -20.714 -11.505 1.00 0.00 18 ALA A O 18
ATOM 28407 N N . GLY A 1 19 ? -6.645 -20.536 -9.779 1.00 0.00 19 GLY A N 18
ATOM 28408 C CA . GLY A 1 19 ? -7.716 -19.918 -10.614 1.00 0.00 19 GLY A CA 18
ATOM 28409 C C . GLY A 1 19 ? -8.621 -19.049 -9.733 1.00 0.00 19 GLY A C 18
ATOM 28410 O O . GLY A 1 19 ? -8.159 -18.237 -8.955 1.00 0.00 19 GLY A O 18
ATOM 28414 N N . GLU A 1 20 ? -9.910 -19.219 -9.858 1.00 0.00 20 GLU A N 18
ATOM 28415 C CA . GLU A 1 20 ? -10.863 -18.414 -9.042 1.00 0.00 20 GLU A CA 18
ATOM 28416 C C . GLU A 1 20 ? -11.013 -19.047 -7.654 1.00 0.00 20 GLU A C 18
ATOM 28417 O O . GLU A 1 20 ? -11.666 -18.511 -6.779 1.00 0.00 20 GLU A O 18
ATOM 28429 N N . ILE A 1 21 ? -10.410 -20.183 -7.447 1.00 0.00 21 ILE A N 18
ATOM 28430 C CA . ILE A 1 21 ? -10.510 -20.854 -6.120 1.00 0.00 21 ILE A CA 18
ATOM 28431 C C . ILE A 1 21 ? -9.800 -20.005 -5.065 1.00 0.00 21 ILE A C 18
ATOM 28432 O O . ILE A 1 21 ? -10.282 -19.835 -3.961 1.00 0.00 21 ILE A O 18
ATOM 28448 N N . GLY A 1 22 ? -8.646 -19.480 -5.386 1.00 0.00 22 GLY A N 18
ATOM 28449 C CA . GLY A 1 22 ? -7.901 -18.656 -4.388 1.00 0.00 22 GLY A CA 18
ATOM 28450 C C . GLY A 1 22 ? -7.079 -17.578 -5.096 1.00 0.00 22 GLY A C 18
ATOM 28451 O O . GLY A 1 22 ? -7.426 -17.114 -6.165 1.00 0.00 22 GLY A O 18
ATOM 28455 N N . PHE A 1 23 ? -5.994 -17.166 -4.498 1.00 0.00 23 PHE A N 18
ATOM 28456 C CA . PHE A 1 23 ? -5.148 -16.107 -5.117 1.00 0.00 23 PHE A CA 18
ATOM 28457 C C . PHE A 1 23 ? -4.301 -16.697 -6.252 1.00 0.00 23 PHE A C 18
ATOM 28458 O O . PHE A 1 23 ? -3.783 -17.792 -6.156 1.00 0.00 23 PHE A O 18
ATOM 28475 N N . ILE A 1 24 ? -4.158 -15.964 -7.327 1.00 0.00 24 ILE A N 18
ATOM 28476 C CA . ILE A 1 24 ? -3.348 -16.452 -8.480 1.00 0.00 24 ILE A CA 18
ATOM 28477 C C . ILE A 1 24 ? -1.881 -16.066 -8.278 1.00 0.00 24 ILE A C 18
ATOM 28478 O O . ILE A 1 24 ? -0.998 -16.564 -8.948 1.00 0.00 24 ILE A O 18
ATOM 28494 N N . ILE A 1 25 ? -1.617 -15.168 -7.369 1.00 0.00 25 ILE A N 18
ATOM 28495 C CA . ILE A 1 25 ? -0.212 -14.737 -7.141 1.00 0.00 25 ILE A CA 18
ATOM 28496 C C . ILE A 1 25 ? 0.540 -15.792 -6.316 1.00 0.00 25 ILE A C 18
ATOM 28497 O O . ILE A 1 25 ? 1.424 -16.468 -6.806 1.00 0.00 25 ILE A O 18
ATOM 28513 N N . ARG A 1 26 ? 0.199 -15.923 -5.059 1.00 0.00 26 ARG A N 18
ATOM 28514 C CA . ARG A 1 26 ? 0.888 -16.917 -4.175 1.00 0.00 26 ARG A CA 18
ATOM 28515 C C . ARG A 1 26 ? 2.404 -16.867 -4.409 1.00 0.00 26 ARG A C 18
ATOM 28516 O O . ARG A 1 26 ? 2.978 -17.696 -5.091 1.00 0.00 26 ARG A O 18
ATOM 28537 N N . GLU A 1 27 ? 3.048 -15.887 -3.833 1.00 0.00 27 GLU A N 18
ATOM 28538 C CA . GLU A 1 27 ? 4.523 -15.740 -3.988 1.00 0.00 27 GLU A CA 18
ATOM 28539 C C . GLU A 1 27 ? 4.877 -15.720 -5.480 1.00 0.00 27 GLU A C 18
ATOM 28540 O O . GLU A 1 27 ? 5.598 -16.564 -5.977 1.00 0.00 27 GLU A O 18
ATOM 28552 N N . GLY A 1 28 ? 4.363 -14.752 -6.197 1.00 0.00 28 GLY A N 18
ATOM 28553 C CA . GLY A 1 28 ? 4.652 -14.649 -7.659 1.00 0.00 28 GLY A CA 18
ATOM 28554 C C . GLY A 1 28 ? 5.823 -13.688 -7.887 1.00 0.00 28 GLY A C 18
ATOM 28555 O O . GLY A 1 28 ? 5.703 -12.495 -7.694 1.00 0.00 28 GLY A O 18
ATOM 28559 N N . ASP A 1 29 ? 6.949 -14.208 -8.301 1.00 0.00 29 ASP A N 18
ATOM 28560 C CA . ASP A 1 29 ? 8.147 -13.349 -8.554 1.00 0.00 29 ASP A CA 18
ATOM 28561 C C . ASP A 1 29 ? 8.278 -12.267 -7.470 1.00 0.00 29 ASP A C 18
ATOM 28562 O O . ASP A 1 29 ? 8.061 -11.093 -7.706 1.00 0.00 29 ASP A O 18
ATOM 28571 N N . ASP A 1 30 ? 8.644 -12.674 -6.284 1.00 0.00 30 ASP A N 18
ATOM 28572 C CA . ASP A 1 30 ? 8.816 -11.713 -5.152 1.00 0.00 30 ASP A CA 18
ATOM 28573 C C . ASP A 1 30 ? 7.533 -10.905 -4.927 1.00 0.00 30 ASP A C 18
ATOM 28574 O O . ASP A 1 30 ? 7.085 -10.161 -5.784 1.00 0.00 30 ASP A O 18
ATOM 28583 N N . VAL A 1 31 ? 6.943 -11.048 -3.764 1.00 0.00 31 VAL A N 18
ATOM 28584 C CA . VAL A 1 31 ? 5.686 -10.309 -3.437 1.00 0.00 31 VAL A CA 18
ATOM 28585 C C . VAL A 1 31 ? 5.870 -9.529 -2.138 1.00 0.00 31 VAL A C 18
ATOM 28586 O O . VAL A 1 31 ? 6.760 -9.810 -1.358 1.00 0.00 31 VAL A O 18
ATOM 28599 N N . ALA A 1 32 ? 5.035 -8.544 -1.902 1.00 0.00 32 ALA A N 18
ATOM 28600 C CA . ALA A 1 32 ? 5.153 -7.724 -0.657 1.00 0.00 32 ALA A CA 18
ATOM 28601 C C . ALA A 1 32 ? 3.803 -7.655 0.056 1.00 0.00 32 ALA A C 18
ATOM 28602 O O . ALA A 1 32 ? 2.754 -7.684 -0.561 1.00 0.00 32 ALA A O 18
ATOM 28609 N N . GLU A 1 33 ? 3.829 -7.563 1.361 1.00 0.00 33 GLU A N 18
ATOM 28610 C CA . GLU A 1 33 ? 2.568 -7.492 2.153 1.00 0.00 33 GLU A CA 18
ATOM 28611 C C . GLU A 1 33 ? 2.344 -6.054 2.624 1.00 0.00 33 GLU A C 18
ATOM 28612 O O . GLU A 1 33 ? 3.255 -5.401 3.093 1.00 0.00 33 GLU A O 18
ATOM 28624 N N . VAL A 1 34 ? 1.133 -5.561 2.507 1.00 0.00 34 VAL A N 18
ATOM 28625 C CA . VAL A 1 34 ? 0.830 -4.165 2.949 1.00 0.00 34 VAL A CA 18
ATOM 28626 C C . VAL A 1 34 ? -0.327 -4.194 3.946 1.00 0.00 34 VAL A C 18
ATOM 28627 O O . VAL A 1 34 ? -1.357 -4.795 3.702 1.00 0.00 34 VAL A O 18
ATOM 28640 N N . SER A 1 35 ? -0.164 -3.535 5.063 1.00 0.00 35 SER A N 18
ATOM 28641 C CA . SER A 1 35 ? -1.241 -3.496 6.093 1.00 0.00 35 SER A CA 18
ATOM 28642 C C . SER A 1 35 ? -1.427 -2.061 6.561 1.00 0.00 35 SER A C 18
ATOM 28643 O O . SER A 1 35 ? -0.504 -1.437 7.048 1.00 0.00 35 SER A O 18
ATOM 28651 N N . LEU A 1 36 ? -2.617 -1.532 6.417 1.00 0.00 36 LEU A N 18
ATOM 28652 C CA . LEU A 1 36 ? -2.885 -0.126 6.851 1.00 0.00 36 LEU A CA 18
ATOM 28653 C C . LEU A 1 36 ? -4.014 -0.120 7.878 1.00 0.00 36 LEU A C 18
ATOM 28654 O O . LEU A 1 36 ? -5.005 -0.811 7.735 1.00 0.00 36 LEU A O 18
ATOM 28670 N N . PHE A 1 37 ? -3.869 0.661 8.918 1.00 0.00 37 PHE A N 18
ATOM 28671 C CA . PHE A 1 37 ? -4.923 0.726 9.972 1.00 0.00 37 PHE A CA 18
ATOM 28672 C C . PHE A 1 37 ? -5.739 2.009 9.798 1.00 0.00 37 PHE A C 18
ATOM 28673 O O . PHE A 1 37 ? -5.232 3.025 9.360 1.00 0.00 37 PHE A O 18
ATOM 28690 N N . GLY A 1 38 ? -7.001 1.975 10.134 1.00 0.00 38 GLY A N 18
ATOM 28691 C CA . GLY A 1 38 ? -7.842 3.195 9.980 1.00 0.00 38 GLY A CA 18
ATOM 28692 C C . GLY A 1 38 ? -9.198 2.984 10.662 1.00 0.00 38 GLY A C 18
ATOM 28693 O O . GLY A 1 38 ? -9.414 2.004 11.349 1.00 0.00 38 GLY A O 18
ATOM 28697 N N . SER A 1 39 ? -10.116 3.908 10.481 1.00 0.00 39 SER A N 18
ATOM 28698 C CA . SER A 1 39 ? -11.466 3.783 11.115 1.00 0.00 39 SER A CA 18
ATOM 28699 C C . SER A 1 39 ? -12.511 3.420 10.053 1.00 0.00 39 SER A C 18
ATOM 28700 O O . SER A 1 39 ? -12.878 2.272 9.892 1.00 0.00 39 SER A O 18
ATOM 28708 N N . ASP A 1 40 ? -13.009 4.397 9.342 1.00 0.00 40 ASP A N 18
ATOM 28709 C CA . ASP A 1 40 ? -14.046 4.120 8.306 1.00 0.00 40 ASP A CA 18
ATOM 28710 C C . ASP A 1 40 ? -13.396 3.684 6.990 1.00 0.00 40 ASP A C 18
ATOM 28711 O O . ASP A 1 40 ? -12.226 3.913 6.747 1.00 0.00 40 ASP A O 18
ATOM 28720 N N . LYS A 1 41 ? -14.160 3.058 6.137 1.00 0.00 41 LYS A N 18
ATOM 28721 C CA . LYS A 1 41 ? -13.622 2.601 4.823 1.00 0.00 41 LYS A CA 18
ATOM 28722 C C . LYS A 1 41 ? -13.219 3.811 3.973 1.00 0.00 41 LYS A C 18
ATOM 28723 O O . LYS A 1 41 ? -12.248 3.778 3.243 1.00 0.00 41 LYS A O 18
ATOM 28742 N N . ALA A 1 42 ? -13.971 4.872 4.051 1.00 0.00 42 ALA A N 18
ATOM 28743 C CA . ALA A 1 42 ? -13.651 6.082 3.239 1.00 0.00 42 ALA A CA 18
ATOM 28744 C C . ALA A 1 42 ? -12.223 6.551 3.537 1.00 0.00 42 ALA A C 18
ATOM 28745 O O . ALA A 1 42 ? -11.490 6.948 2.652 1.00 0.00 42 ALA A O 18
ATOM 28752 N N . HIS A 1 43 ? -11.825 6.513 4.777 1.00 0.00 43 HIS A N 18
ATOM 28753 C CA . HIS A 1 43 ? -10.448 6.957 5.134 1.00 0.00 43 HIS A CA 18
ATOM 28754 C C . HIS A 1 43 ? -9.420 5.993 4.526 1.00 0.00 43 HIS A C 18
ATOM 28755 O O . HIS A 1 43 ? -8.392 6.398 4.018 1.00 0.00 43 HIS A O 18
ATOM 28769 N N . LEU A 1 44 ? -9.693 4.719 4.580 1.00 0.00 44 LEU A N 18
ATOM 28770 C CA . LEU A 1 44 ? -8.741 3.719 4.008 1.00 0.00 44 LEU A CA 18
ATOM 28771 C C . LEU A 1 44 ? -8.628 3.926 2.495 1.00 0.00 44 LEU A C 18
ATOM 28772 O O . LEU A 1 44 ? -7.560 3.852 1.922 1.00 0.00 44 LEU A O 18
ATOM 28788 N N . GLU A 1 45 ? -9.729 4.173 1.846 1.00 0.00 45 GLU A N 18
ATOM 28789 C CA . GLU A 1 45 ? -9.701 4.379 0.372 1.00 0.00 45 GLU A CA 18
ATOM 28790 C C . GLU A 1 45 ? -8.833 5.599 0.044 1.00 0.00 45 GLU A C 18
ATOM 28791 O O . GLU A 1 45 ? -8.057 5.593 -0.892 1.00 0.00 45 GLU A O 18
ATOM 28803 N N . GLY A 1 46 ? -8.965 6.647 0.807 1.00 0.00 46 GLY A N 18
ATOM 28804 C CA . GLY A 1 46 ? -8.157 7.873 0.541 1.00 0.00 46 GLY A CA 18
ATOM 28805 C C . GLY A 1 46 ? -6.666 7.556 0.710 1.00 0.00 46 GLY A C 18
ATOM 28806 O O . GLY A 1 46 ? -5.857 7.841 -0.151 1.00 0.00 46 GLY A O 18
ATOM 28810 N N . LYS A 1 47 ? -6.303 6.961 1.811 1.00 0.00 47 LYS A N 18
ATOM 28811 C CA . LYS A 1 47 ? -4.871 6.611 2.043 1.00 0.00 47 LYS A CA 18
ATOM 28812 C C . LYS A 1 47 ? -4.434 5.555 1.025 1.00 0.00 47 LYS A C 18
ATOM 28813 O O . LYS A 1 47 ? -3.310 5.544 0.562 1.00 0.00 47 LYS A O 18
ATOM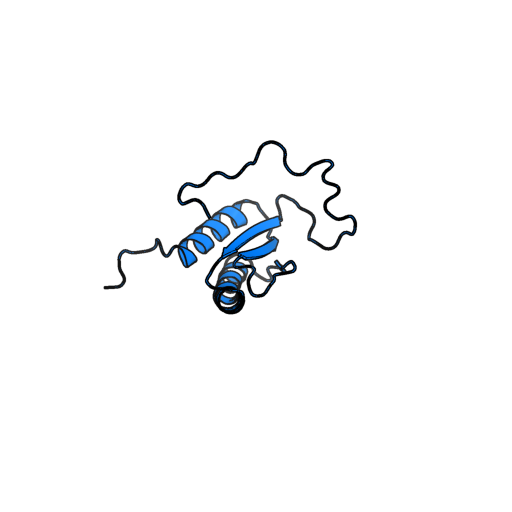 28832 N N . LEU A 1 48 ? -5.317 4.661 0.689 1.00 0.00 48 LEU A N 18
ATOM 28833 C CA . LEU A 1 48 ? -4.975 3.582 -0.285 1.00 0.00 48 LEU A CA 18
ATOM 28834 C C . LEU A 1 48 ? -4.561 4.210 -1.619 1.00 0.00 48 LEU A C 18
ATOM 28835 O O . LEU A 1 48 ? -3.663 3.739 -2.290 1.00 0.00 48 LEU A O 18
ATOM 28851 N N . ALA A 1 49 ? -5.219 5.260 -2.016 1.00 0.00 49 ALA A N 18
ATOM 28852 C CA . ALA A 1 49 ? -4.875 5.912 -3.311 1.00 0.00 49 ALA A CA 18
ATOM 28853 C C . ALA A 1 49 ? -3.376 6.232 -3.349 1.00 0.00 49 ALA A C 18
ATOM 28854 O O . ALA A 1 49 ? -2.751 6.206 -4.392 1.00 0.00 49 ALA A O 18
ATOM 28861 N N . GLU A 1 50 ? -2.797 6.536 -2.223 1.00 0.00 50 GLU A N 18
ATOM 28862 C CA . GLU A 1 50 ? -1.341 6.860 -2.194 1.00 0.00 50 GLU A CA 18
ATOM 28863 C C . GLU A 1 50 ? -0.533 5.614 -2.582 1.00 0.00 50 GLU A C 18
ATOM 28864 O O . GLU A 1 50 ? 0.450 5.689 -3.292 1.00 0.00 50 GLU A O 18
ATOM 28876 N N . TYR A 1 51 ? -0.943 4.470 -2.111 1.00 0.00 51 TYR A N 18
ATOM 28877 C CA . TYR A 1 51 ? -0.211 3.213 -2.436 1.00 0.00 51 TYR A CA 18
ATOM 28878 C C . TYR A 1 51 ? -0.264 2.953 -3.945 1.00 0.00 51 TYR A C 18
ATOM 28879 O O . TYR A 1 51 ? 0.706 2.540 -4.552 1.00 0.00 51 TYR A O 18
ATOM 28897 N N . ILE A 1 52 ? -1.396 3.171 -4.552 1.00 0.00 52 ILE A N 18
ATOM 28898 C CA . ILE A 1 52 ? -1.520 2.924 -6.018 1.00 0.00 52 ILE A CA 18
ATOM 28899 C C . ILE A 1 52 ? -0.594 3.879 -6.777 1.00 0.00 52 ILE A C 18
ATOM 28900 O O . ILE A 1 52 ? 0.101 3.495 -7.697 1.00 0.00 52 ILE A O 18
ATOM 28916 N N . SER A 1 53 ? -0.589 5.129 -6.403 1.00 0.00 53 SER A N 18
ATOM 28917 C CA . SER A 1 53 ? 0.283 6.117 -7.101 1.00 0.00 53 SER A CA 18
ATOM 28918 C C . SER A 1 53 ? 1.761 5.783 -6.857 1.00 0.00 53 SER A C 18
ATOM 28919 O O . SER A 1 53 ? 2.574 5.812 -7.760 1.00 0.00 53 SER A O 18
ATOM 28927 N N . LEU A 1 54 ? 2.113 5.476 -5.640 1.00 0.00 54 LEU A N 18
ATOM 28928 C CA . LEU A 1 54 ? 3.536 5.148 -5.329 1.00 0.00 54 LEU A CA 18
ATOM 28929 C C . LEU A 1 54 ? 3.943 3.856 -6.045 1.00 0.00 54 LEU A C 18
ATOM 28930 O O . LEU A 1 54 ? 5.030 3.737 -6.573 1.00 0.00 54 LEU A O 18
ATOM 28946 N N . ALA A 1 55 ? 3.081 2.880 -6.039 1.00 0.00 55 ALA A N 18
ATOM 28947 C CA . ALA A 1 55 ? 3.408 1.579 -6.692 1.00 0.00 55 ALA A CA 18
ATOM 28948 C C . ALA A 1 55 ? 3.663 1.774 -8.191 1.00 0.00 55 ALA A C 18
ATOM 28949 O O . ALA A 1 55 ? 4.644 1.303 -8.732 1.00 0.00 55 ALA A O 18
ATOM 28956 N N . LYS A 1 56 ? 2.778 2.449 -8.868 1.00 0.00 56 LYS A N 18
ATOM 28957 C CA . LYS A 1 56 ? 2.960 2.662 -10.333 1.00 0.00 56 LYS A CA 18
ATOM 28958 C C . LYS A 1 56 ? 4.197 3.526 -10.588 1.00 0.00 56 LYS A C 18
ATOM 28959 O O . LYS A 1 56 ? 4.991 3.253 -11.467 1.00 0.00 56 LYS A O 18
ATOM 28978 N N . GLN A 1 57 ? 4.363 4.569 -9.825 1.00 0.00 57 GLN A N 18
ATOM 28979 C CA . GLN A 1 57 ? 5.546 5.455 -10.021 1.00 0.00 57 GLN A CA 18
ATOM 28980 C C . GLN A 1 57 ? 6.819 4.682 -9.679 1.00 0.00 57 GLN A C 18
ATOM 28981 O O . GLN A 1 57 ? 7.792 4.698 -10.409 1.00 0.00 57 GLN A O 18
ATOM 28995 N N . VAL A 1 58 ? 6.816 4.007 -8.566 1.00 0.00 58 VAL A N 18
ATOM 28996 C CA . VAL A 1 58 ? 8.015 3.227 -8.155 1.00 0.00 58 VAL A CA 18
ATOM 28997 C C . VAL A 1 58 ? 8.264 2.090 -9.149 1.00 0.00 58 VAL A C 18
ATOM 28998 O O . VAL A 1 58 ? 9.384 1.854 -9.561 1.00 0.00 58 VAL A O 18
ATOM 29011 N N . TYR A 1 59 ? 7.233 1.372 -9.525 1.00 0.00 59 TYR A N 18
ATOM 29012 C CA . TYR A 1 59 ? 7.411 0.233 -10.482 1.00 0.00 59 TYR A CA 18
ATOM 29013 C C . TYR A 1 59 ? 6.368 0.318 -11.598 1.00 0.00 59 TYR A C 18
ATOM 29014 O O . TYR A 1 59 ? 5.177 0.361 -11.359 1.00 0.00 59 TYR A O 18
ATOM 29032 N N . ALA A 1 60 ? 6.823 0.346 -12.820 1.00 0.00 60 ALA A N 18
ATOM 29033 C CA . ALA A 1 60 ? 5.896 0.437 -13.984 1.00 0.00 60 ALA A CA 18
ATOM 29034 C C . ALA A 1 60 ? 5.047 -0.832 -14.107 1.00 0.00 60 ALA A C 18
ATOM 29035 O O . ALA A 1 60 ? 5.475 -1.916 -13.764 1.00 0.00 60 ALA A O 18
ATOM 29042 N N . ASN A 1 61 ? 3.841 -0.686 -14.596 1.00 0.00 61 ASN A N 18
ATOM 29043 C CA . ASN A 1 61 ? 2.930 -1.860 -14.765 1.00 0.00 61 ASN A CA 18
ATOM 29044 C C . ASN A 1 61 ? 2.986 -2.732 -13.510 1.00 0.00 61 ASN A C 18
ATOM 29045 O O . ASN A 1 61 ? 3.216 -3.926 -13.570 1.00 0.00 61 ASN A O 18
ATOM 29056 N N . VAL A 1 62 ? 2.777 -2.132 -12.371 1.00 0.00 62 VAL A N 18
ATOM 29057 C CA . VAL A 1 62 ? 2.817 -2.900 -11.096 1.00 0.00 62 VAL A CA 18
ATOM 29058 C C . VAL A 1 62 ? 1.504 -3.659 -10.904 1.00 0.00 62 VAL A C 18
ATOM 29059 O O . VAL A 1 62 ? 0.435 -3.157 -11.198 1.00 0.00 62 VAL A O 18
ATOM 29072 N N . GLU A 1 63 ? 1.585 -4.871 -10.416 1.00 0.00 63 GLU A N 18
ATOM 29073 C CA . GLU A 1 63 ? 0.358 -5.696 -10.201 1.00 0.00 63 GLU A CA 18
ATOM 29074 C C . GLU A 1 63 ? 0.103 -5.852 -8.705 1.00 0.00 63 GLU A C 18
ATOM 29075 O O . GLU A 1 63 ? 0.993 -6.163 -7.936 1.00 0.00 63 GLU A O 18
ATOM 29087 N N . TYR A 1 64 ? -1.114 -5.633 -8.284 1.00 0.00 64 TYR A N 18
ATOM 29088 C CA . TYR A 1 64 ? -1.448 -5.760 -6.839 1.00 0.00 64 TYR A CA 18
ATOM 29089 C C . TYR A 1 64 ? -2.888 -6.241 -6.689 1.00 0.00 64 TYR A C 18
ATOM 29090 O O . TYR A 1 64 ? -3.669 -6.199 -7.619 1.00 0.00 64 TYR A O 18
ATOM 29108 N N . GLU A 1 65 ? -3.245 -6.699 -5.520 1.00 0.00 65 GLU A N 18
ATOM 29109 C CA . GLU A 1 65 ? -4.634 -7.188 -5.283 1.00 0.00 65 GLU A CA 18
ATOM 29110 C C . GLU A 1 65 ? -5.104 -6.722 -3.910 1.00 0.00 65 GLU A C 18
ATOM 29111 O O . GLU A 1 65 ? -4.311 -6.515 -3.010 1.00 0.00 65 GLU A O 18
ATOM 29123 N N . VAL A 1 66 ? -6.393 -6.547 -3.744 1.00 0.00 66 VAL A N 18
ATOM 29124 C CA . VAL A 1 66 ? -6.943 -6.081 -2.435 1.00 0.00 66 VAL A CA 18
ATOM 29125 C C . VAL A 1 66 ? -7.982 -7.079 -1.930 1.00 0.00 66 VAL A C 18
ATOM 29126 O O . VAL A 1 66 ? -8.881 -7.479 -2.646 1.00 0.00 66 VAL A O 18
ATOM 29139 N N . ALA A 1 67 ? -7.859 -7.481 -0.697 1.00 0.00 67 ALA A N 18
ATOM 29140 C CA . ALA A 1 67 ? -8.824 -8.455 -0.122 1.00 0.00 67 ALA A CA 18
ATOM 29141 C C . ALA A 1 67 ? -10.143 -7.739 0.217 1.00 0.00 67 ALA A C 18
ATOM 29142 O O . ALA A 1 67 ? -10.234 -6.530 0.143 1.00 0.00 67 ALA A O 18
ATOM 29149 N N . PRO A 1 68 ? -11.156 -8.484 0.591 1.00 0.00 68 PRO A N 18
ATOM 29150 C CA . PRO A 1 68 ? -12.492 -7.908 0.949 1.00 0.00 68 PRO A CA 18
ATOM 29151 C C . PRO A 1 68 ? -12.393 -6.833 2.044 1.00 0.00 68 PRO A C 18
ATOM 29152 O O . PRO A 1 68 ? -11.655 -6.971 3.002 1.00 0.00 68 PRO A O 18
ATOM 29163 N N . VAL A 1 69 ? -13.141 -5.765 1.901 1.00 0.00 69 VAL A N 18
ATOM 29164 C CA . VAL A 1 69 ? -13.118 -4.667 2.919 1.00 0.00 69 VAL A CA 18
ATOM 29165 C C . VAL A 1 69 ? -14.547 -4.334 3.345 1.00 0.00 69 VAL A C 18
ATOM 29166 O O . VAL A 1 69 ? -15.428 -4.163 2.523 1.00 0.00 69 VAL A O 18
ATOM 29179 N N . ALA A 1 70 ? -14.783 -4.239 4.624 1.00 0.00 70 ALA A N 18
ATOM 29180 C CA . ALA A 1 70 ? -16.152 -3.918 5.114 1.00 0.00 70 ALA A CA 18
ATOM 29181 C C . ALA A 1 70 ? -16.343 -2.400 5.168 1.00 0.00 70 ALA A C 18
ATOM 29182 O O . ALA A 1 70 ? -15.398 -1.637 5.130 1.00 0.00 70 ALA A O 18
ATOM 29189 N N . ASP A 1 71 ? -17.569 -1.960 5.254 1.00 0.00 71 ASP A N 18
ATOM 29190 C CA . ASP A 1 71 ? -17.850 -0.497 5.310 1.00 0.00 71 ASP A CA 18
ATOM 29191 C C . ASP A 1 71 ? -17.230 0.097 6.584 1.00 0.00 71 ASP A C 18
ATOM 29192 O O . ASP A 1 71 ? -16.679 1.182 6.574 1.00 0.00 71 ASP A O 18
ATOM 29201 N N . ASN A 1 72 ? -17.332 -0.605 7.681 1.00 0.00 72 ASN A N 18
ATOM 29202 C CA . ASN A 1 72 ? -16.771 -0.094 8.967 1.00 0.00 72 ASN A CA 18
ATOM 29203 C C . ASN A 1 72 ? -15.410 -0.748 9.223 1.00 0.00 72 ASN A C 18
ATOM 29204 O O . ASN A 1 72 ? -14.923 -0.778 10.336 1.00 0.00 72 ASN A O 18
ATOM 29215 N N . ALA A 1 73 ? -14.796 -1.280 8.200 1.00 0.00 73 ALA A N 18
ATOM 29216 C CA . ALA A 1 73 ? -13.475 -1.946 8.388 1.00 0.00 73 ALA A CA 18
ATOM 29217 C C . ALA A 1 73 ? -12.497 -0.988 9.073 1.00 0.00 73 ALA A C 18
ATOM 29218 O O . ALA A 1 73 ? -12.444 0.188 8.768 1.00 0.00 73 ALA A O 18
ATOM 29225 N N . THR A 1 74 ? -11.713 -1.495 9.994 1.00 0.00 74 THR A N 18
ATOM 29226 C CA . THR A 1 74 ? -10.720 -0.640 10.711 1.00 0.00 74 THR A CA 18
ATOM 29227 C C . THR A 1 74 ? -9.315 -0.996 10.221 1.00 0.00 74 THR A C 18
ATOM 29228 O O . THR A 1 74 ? -8.333 -0.410 10.635 1.00 0.00 74 THR A O 18
ATOM 29239 N N . GLU A 1 75 ? -9.211 -1.946 9.325 1.00 0.00 75 GLU A N 18
ATOM 29240 C CA . GLU A 1 75 ? -7.871 -2.337 8.789 1.00 0.00 75 GLU A CA 18
ATOM 29241 C C . GLU A 1 75 ? -7.993 -2.647 7.305 1.00 0.00 75 GLU A C 18
ATOM 29242 O O . GLU A 1 75 ? -9.068 -2.922 6.807 1.00 0.00 75 GLU A O 18
ATOM 29254 N N . LEU A 1 76 ? -6.896 -2.614 6.593 1.00 0.00 76 LEU A N 18
ATOM 29255 C CA . LEU A 1 76 ? -6.933 -2.915 5.132 1.00 0.00 76 LEU A CA 18
ATOM 29256 C C . LEU A 1 76 ? -5.858 -3.947 4.809 1.00 0.00 76 LEU A C 18
ATOM 29257 O O . LEU A 1 76 ? -4.709 -3.801 5.188 1.00 0.00 76 LEU A O 18
ATOM 29273 N N . HIS A 1 77 ? -6.225 -4.986 4.105 1.00 0.00 77 HIS A N 18
ATOM 29274 C CA . HIS A 1 77 ? -5.247 -6.051 3.735 1.00 0.00 77 HIS A CA 18
ATOM 29275 C C . HIS A 1 77 ? -5.067 -6.057 2.220 1.00 0.00 77 HIS A C 18
ATOM 29276 O O . HIS A 1 77 ? -5.979 -6.366 1.477 1.00 0.00 77 HIS A O 18
ATOM 29290 N N . ALA A 1 78 ? -3.895 -5.712 1.754 1.00 0.00 78 ALA A N 18
ATOM 29291 C CA . ALA A 1 78 ? -3.641 -5.688 0.283 1.00 0.00 78 ALA A CA 18
ATOM 29292 C C . ALA A 1 78 ? -2.292 -6.326 -0.005 1.00 0.00 78 ALA A C 18
ATOM 29293 O O . ALA A 1 78 ? -1.447 -6.427 0.863 1.00 0.00 78 ALA A O 18
ATOM 29300 N N . ARG A 1 79 ? -2.088 -6.763 -1.221 1.00 0.00 79 ARG A N 18
ATOM 29301 C CA . ARG A 1 79 ? -0.795 -7.408 -1.592 1.00 0.00 79 ARG A CA 18
ATOM 29302 C C . ARG A 1 79 ? -0.232 -6.727 -2.837 1.00 0.00 79 ARG A C 18
ATOM 29303 O O . ARG A 1 79 ? -0.960 -6.373 -3.744 1.00 0.00 79 ARG A O 18
ATOM 29324 N N . PHE A 1 80 ? 1.063 -6.543 -2.881 1.00 0.00 80 PHE A N 18
ATOM 29325 C CA . PHE A 1 80 ? 1.705 -5.883 -4.057 1.00 0.00 80 PHE A CA 18
ATOM 29326 C C . PHE A 1 80 ? 2.811 -6.780 -4.600 1.00 0.00 80 PHE A C 18
ATOM 29327 O O . PHE A 1 80 ? 3.471 -7.489 -3.865 1.00 0.00 80 PHE A O 18
ATOM 29344 N N . LYS A 1 81 ? 3.011 -6.753 -5.892 1.00 0.00 81 LYS A N 18
ATOM 29345 C CA . LYS A 1 81 ? 4.065 -7.597 -6.521 1.00 0.00 81 LYS A CA 18
ATOM 29346 C C . LYS A 1 81 ? 5.207 -6.711 -7.004 1.00 0.00 81 LYS A C 18
ATOM 29347 O O . LYS A 1 81 ? 4.999 -5.749 -7.719 1.00 0.00 81 LYS A O 18
ATOM 29366 N N . PHE A 1 82 ? 6.415 -7.029 -6.612 1.00 0.00 82 PHE A N 18
ATOM 29367 C CA . PHE A 1 82 ? 7.595 -6.218 -7.029 1.00 0.00 82 PHE A CA 18
ATOM 29368 C C . PHE A 1 82 ? 8.626 -7.121 -7.698 1.00 0.00 82 PHE A C 18
ATOM 29369 O O . PHE A 1 82 ? 8.774 -8.278 -7.357 1.00 0.00 82 PHE A O 18
ATOM 29386 N N . GLU A 1 83 ? 9.337 -6.597 -8.654 1.00 0.00 83 GLU A N 18
ATOM 29387 C CA . GLU A 1 83 ? 10.362 -7.407 -9.360 1.00 0.00 83 GLU A CA 18
ATOM 29388 C C . GLU A 1 83 ? 11.505 -7.742 -8.402 1.00 0.00 83 GLU A C 18
ATOM 29389 O O . GLU A 1 83 ? 12.071 -8.818 -8.453 1.00 0.00 83 GLU A O 18
ATOM 29401 N N . VAL A 1 84 ? 11.863 -6.825 -7.535 1.00 0.00 84 VAL A N 18
ATOM 29402 C CA . VAL A 1 84 ? 12.986 -7.090 -6.582 1.00 0.00 84 VAL A CA 18
ATOM 29403 C C . VAL A 1 84 ? 12.627 -6.594 -5.182 1.00 0.00 84 VAL A C 18
ATOM 29404 O O . VAL A 1 84 ? 11.723 -5.803 -4.994 1.00 0.00 84 VAL A O 18
ATOM 29417 N N . SER A 1 85 ? 13.342 -7.065 -4.200 1.00 0.00 85 SER A N 18
ATOM 29418 C CA . SER A 1 85 ? 13.085 -6.647 -2.793 1.00 0.00 85 SER A CA 18
ATOM 29419 C C . SER A 1 85 ? 13.501 -5.182 -2.595 1.00 0.00 85 SER A C 18
ATOM 29420 O O . SER A 1 85 ? 13.134 -4.549 -1.625 1.00 0.00 85 SER A O 18
ATOM 29428 N N . ALA A 1 86 ? 14.272 -4.644 -3.498 1.00 0.00 86 ALA A N 18
ATOM 29429 C CA . ALA A 1 86 ? 14.714 -3.223 -3.350 1.00 0.00 86 ALA A CA 18
ATOM 29430 C C . ALA A 1 86 ? 13.494 -2.295 -3.385 1.00 0.00 86 ALA A C 18
ATOM 29431 O O . ALA A 1 86 ? 13.401 -1.342 -2.637 1.00 0.00 86 ALA A O 18
ATOM 29438 N N . GLU A 1 87 ? 12.561 -2.572 -4.251 1.00 0.00 87 GLU A N 18
ATOM 29439 C CA . GLU A 1 87 ? 11.343 -1.716 -4.342 1.00 0.00 87 GLU A CA 18
ATOM 29440 C C . GLU A 1 87 ? 10.489 -1.935 -3.088 1.00 0.00 87 GLU A C 18
ATOM 29441 O O . GLU A 1 87 ? 9.786 -1.053 -2.638 1.00 0.00 87 GLU A O 18
ATOM 29453 N N . LYS A 1 88 ? 10.541 -3.107 -2.528 1.00 0.00 88 LYS A N 18
ATOM 29454 C CA . LYS A 1 88 ? 9.735 -3.383 -1.309 1.00 0.00 88 LYS A CA 18
ATOM 29455 C C . LYS A 1 88 ? 10.198 -2.463 -0.177 1.00 0.00 88 LYS A C 18
ATOM 29456 O O . LYS A 1 88 ? 9.403 -1.856 0.512 1.00 0.00 88 LYS A O 18
ATOM 29475 N N . LEU A 1 89 ? 11.483 -2.373 0.031 1.00 0.00 89 LEU A N 18
ATOM 29476 C CA . LEU A 1 89 ? 12.002 -1.506 1.126 1.00 0.00 89 LEU A CA 18
ATOM 29477 C C . LEU A 1 89 ? 11.670 -0.038 0.830 1.00 0.00 89 LEU A C 18
ATOM 29478 O O . LEU A 1 89 ? 11.197 0.690 1.681 1.00 0.00 89 LEU A O 18
ATOM 29494 N N . ILE A 1 90 ? 11.930 0.404 -0.371 1.00 0.00 90 ILE A N 18
ATOM 29495 C CA . ILE A 1 90 ? 11.642 1.826 -0.726 1.00 0.00 90 ILE A CA 18
ATOM 29496 C C . ILE A 1 90 ? 10.128 2.066 -0.708 1.00 0.00 90 ILE A C 18
ATOM 29497 O O . ILE A 1 90 ? 9.643 3.054 -0.191 1.00 0.00 90 ILE A O 18
ATOM 29513 N N . PHE A 1 91 ? 9.387 1.166 -1.286 1.00 0.00 91 PHE A N 18
ATOM 29514 C CA . PHE A 1 91 ? 7.904 1.311 -1.331 1.00 0.00 91 PHE A CA 18
ATOM 29515 C C . PHE A 1 91 ? 7.329 1.256 0.086 1.00 0.00 91 PHE A C 18
ATOM 29516 O O . PHE A 1 91 ? 6.475 2.038 0.457 1.00 0.00 91 PHE A O 18
ATOM 29533 N N . GLU A 1 92 ? 7.779 0.321 0.873 1.00 0.00 92 GLU A N 18
ATOM 29534 C CA . GLU A 1 92 ? 7.256 0.191 2.262 1.00 0.00 92 GLU A CA 18
ATOM 29535 C C . GLU A 1 92 ? 7.666 1.415 3.082 1.00 0.00 92 GLU A C 18
ATOM 29536 O O . GLU A 1 92 ? 6.925 1.896 3.916 1.00 0.00 92 GLU A O 18
ATOM 29548 N N . LEU A 1 93 ? 8.846 1.914 2.861 1.00 0.00 93 LEU A N 18
ATOM 29549 C CA . LEU A 1 93 ? 9.307 3.100 3.634 1.00 0.00 93 LEU A CA 18
ATOM 29550 C C . LEU A 1 93 ? 8.401 4.296 3.338 1.00 0.00 93 LEU A C 18
ATOM 29551 O O . LEU A 1 93 ? 8.009 5.030 4.223 1.00 0.00 93 LEU A O 18
ATOM 29567 N N . LYS A 1 94 ? 8.080 4.505 2.092 1.00 0.00 94 LYS A N 18
ATOM 29568 C CA . LYS A 1 94 ? 7.207 5.656 1.724 1.00 0.00 94 LYS A CA 18
ATOM 29569 C C . LYS A 1 94 ? 5.807 5.470 2.317 1.00 0.00 94 LYS A C 18
ATOM 29570 O O . LYS A 1 94 ? 5.204 6.397 2.822 1.00 0.00 94 LYS A O 18
ATOM 29589 N N . THR A 1 95 ? 5.281 4.280 2.239 1.00 0.00 95 THR A N 18
ATOM 29590 C CA . THR A 1 95 ? 3.912 4.025 2.775 1.00 0.00 95 THR A CA 18
ATOM 29591 C C . THR A 1 95 ? 3.892 4.209 4.296 1.00 0.00 95 THR A C 18
ATOM 29592 O O . THR A 1 95 ? 2.992 4.811 4.850 1.00 0.00 95 THR A O 18
ATOM 29603 N N . ARG A 1 96 ? 4.873 3.690 4.975 1.00 0.00 96 ARG A N 18
ATOM 29604 C CA . ARG A 1 96 ? 4.913 3.828 6.459 1.00 0.00 96 ARG A CA 18
ATOM 29605 C C . ARG A 1 96 ? 5.063 5.304 6.835 1.00 0.00 96 ARG A C 18
ATOM 29606 O O . ARG A 1 96 ? 4.472 5.781 7.784 1.00 0.00 96 ARG A O 18
ATOM 29627 N N . ALA A 1 97 ? 5.861 6.027 6.102 1.00 0.00 97 ALA A N 18
ATOM 29628 C CA . ALA A 1 97 ? 6.060 7.470 6.415 1.00 0.00 97 ALA A CA 18
ATOM 29629 C C . ALA A 1 97 ? 4.729 8.219 6.292 1.00 0.00 97 ALA A C 18
ATOM 29630 O O . ALA A 1 97 ? 4.340 8.968 7.168 1.00 0.00 97 ALA A O 18
ATOM 29637 N N . LEU A 1 98 ? 4.033 8.026 5.207 1.00 0.00 98 LEU A N 18
ATOM 29638 C CA . LEU A 1 98 ? 2.728 8.725 5.016 1.00 0.00 98 LEU A CA 18
ATOM 29639 C C . LEU A 1 98 ? 1.722 8.230 6.059 1.00 0.00 98 LEU A C 18
ATOM 29640 O O . LEU A 1 98 ? 0.978 8.995 6.641 1.00 0.00 98 LEU A O 18
ATOM 29656 N N . ALA A 1 99 ? 1.693 6.947 6.289 1.00 0.00 99 ALA A N 18
ATOM 29657 C CA . ALA A 1 99 ? 0.739 6.380 7.284 1.00 0.00 99 ALA A CA 18
ATOM 29658 C C . ALA A 1 99 ? 1.113 6.861 8.689 1.00 0.00 99 ALA A C 18
ATOM 29659 O O . ALA A 1 99 ? 0.260 7.132 9.515 1.00 0.00 99 ALA A O 18
ATOM 29666 N N . ARG A 1 100 ? 2.383 6.960 8.966 1.00 0.00 100 ARG A N 18
ATOM 29667 C CA . ARG A 1 100 ? 2.833 7.416 10.313 1.00 0.00 100 ARG A CA 18
ATOM 29668 C C . ARG A 1 100 ? 2.998 8.938 10.286 1.00 0.00 100 ARG A C 18
ATOM 29669 O O . ARG A 1 100 ? 3.386 9.550 11.260 1.00 0.00 100 ARG A O 18
ATOM 29690 N N . LEU A 1 101 ? 2.695 9.541 9.166 1.00 0.00 101 LEU A N 18
ATOM 29691 C CA . LEU A 1 101 ? 2.806 11.028 9.029 1.00 0.00 101 LEU A CA 18
ATOM 29692 C C . LEU A 1 101 ? 4.235 11.501 9.314 1.00 0.00 101 LEU A C 18
ATOM 29693 O O . LEU A 1 101 ? 5.120 10.721 9.609 1.00 0.00 101 LEU A O 18
ATOM 29709 N N . GLU A 1 102 ? 4.458 12.787 9.225 1.00 0.00 102 GLU A N 18
ATOM 29710 C CA . GLU A 1 102 ? 5.817 13.336 9.483 1.00 0.00 102 GLU A CA 18
ATOM 29711 C C . GLU A 1 102 ? 5.758 14.866 9.503 1.00 0.00 102 GLU A C 18
ATOM 29712 O O . GLU A 1 102 ? 5.132 15.489 8.666 1.00 0.00 102 GLU A O 18
ATOM 29724 N N . HIS A 1 103 ? 6.394 15.470 10.469 1.00 0.00 103 HIS A N 18
ATOM 29725 C CA . HIS A 1 103 ? 6.374 16.955 10.580 1.00 0.00 103 HIS A CA 18
ATOM 29726 C C . HIS A 1 103 ? 7.169 17.584 9.433 1.00 0.00 103 HIS A C 18
ATOM 29727 O O . HIS A 1 103 ? 8.297 17.217 9.166 1.00 0.00 103 HIS A O 18
ATOM 29741 N N . HIS A 1 104 ? 6.589 18.541 8.755 1.00 0.00 104 HIS A N 18
ATOM 29742 C CA . HIS A 1 104 ? 7.305 19.205 7.629 1.00 0.00 104 HIS A CA 18
ATOM 29743 C C . HIS A 1 104 ? 6.850 20.661 7.519 1.00 0.00 104 HIS A C 18
ATOM 29744 O O . HIS A 1 104 ? 5.681 20.971 7.647 1.00 0.00 104 HIS A O 18
ATOM 29758 N N . HIS A 1 105 ? 7.769 21.557 7.282 1.00 0.00 105 HIS A N 18
ATOM 29759 C CA . HIS A 1 105 ? 7.406 22.996 7.166 1.00 0.00 105 HIS A CA 18
ATOM 29760 C C . HIS A 1 105 ? 7.015 23.317 5.721 1.00 0.00 105 HIS A C 18
ATOM 29761 O O . HIS A 1 105 ? 7.793 23.158 4.802 1.00 0.00 105 HIS A O 18
ATOM 29775 N N . HIS A 1 106 ? 5.809 23.771 5.521 1.00 0.00 106 HIS A N 18
ATOM 29776 C CA . HIS A 1 106 ? 5.347 24.114 4.149 1.00 0.00 106 HIS A CA 18
ATOM 29777 C C . HIS A 1 106 ? 6.148 25.311 3.627 1.00 0.00 106 HIS A C 18
ATOM 29778 O O . HIS A 1 106 ? 6.529 25.369 2.473 1.00 0.00 106 HIS A O 18
ATOM 29792 N N . HIS A 1 107 ? 6.394 26.271 4.475 1.00 0.00 107 HIS A N 18
ATOM 29793 C CA . HIS A 1 107 ? 7.160 27.479 4.052 1.00 0.00 107 HIS A CA 18
ATOM 29794 C C . HIS A 1 107 ? 6.641 27.978 2.697 1.00 0.00 107 HIS A C 18
ATOM 29795 O O . HIS A 1 107 ? 7.140 27.616 1.648 1.00 0.00 107 HIS A O 18
ATOM 29809 N N . HIS A 1 108 ? 5.637 28.811 2.724 1.00 0.00 108 HIS A N 18
ATOM 29810 C CA . HIS A 1 108 ? 5.063 29.350 1.460 1.00 0.00 108 HIS A CA 18
ATOM 29811 C C . HIS A 1 108 ? 6.167 29.998 0.619 1.00 0.00 108 HIS A C 18
ATOM 29812 O O . HIS A 1 108 ? 6.602 31.079 0.980 1.00 0.00 108 HIS A O 18
ATOM 29827 N N . MET A 1 1 ? -25.491 -36.304 -19.248 1.00 0.00 1 MET A N 19
ATOM 29828 C CA . MET A 1 1 ? -25.392 -36.478 -17.773 1.00 0.00 1 MET A CA 19
ATOM 29829 C C . MET A 1 1 ? -24.339 -35.512 -17.223 1.00 0.00 1 MET A C 19
ATOM 29830 O O . MET A 1 1 ? -24.622 -34.676 -16.386 1.00 0.00 1 MET A O 19
ATOM 29846 N N . SER A 1 2 ? -23.126 -35.624 -17.690 1.00 0.00 2 SER A N 19
ATOM 29847 C CA . SER A 1 2 ? -22.045 -34.721 -17.199 1.00 0.00 2 SER A CA 19
ATOM 29848 C C . SER A 1 2 ? -22.264 -33.301 -17.727 1.00 0.00 2 SER A C 19
ATOM 29849 O O . SER A 1 2 ? -22.750 -33.094 -18.824 1.00 0.00 2 SER A O 19
ATOM 29857 N N . ASN A 1 3 ? -21.906 -32.318 -16.944 1.00 0.00 3 ASN A N 19
ATOM 29858 C CA . ASN A 1 3 ? -22.086 -30.900 -17.370 1.00 0.00 3 ASN A CA 19
ATOM 29859 C C . ASN A 1 3 ? -20.812 -30.398 -18.057 1.00 0.00 3 ASN A C 19
ATOM 29860 O O . ASN A 1 3 ? -19.799 -30.153 -17.426 1.00 0.00 3 ASN A O 19
ATOM 29871 N N . GLN A 1 4 ? -20.863 -30.245 -19.353 1.00 0.00 4 GLN A N 19
ATOM 29872 C CA . GLN A 1 4 ? -19.673 -29.760 -20.108 1.00 0.00 4 GLN A CA 19
ATOM 29873 C C . GLN A 1 4 ? -19.632 -28.229 -20.083 1.00 0.00 4 GLN A C 19
ATOM 29874 O O . GLN A 1 4 ? -18.914 -27.624 -19.309 1.00 0.00 4 GLN A O 19
ATOM 29888 N N . THR A 1 5 ? -20.389 -27.601 -20.941 1.00 0.00 5 THR A N 19
ATOM 29889 C CA . THR A 1 5 ? -20.390 -26.108 -20.993 1.00 0.00 5 THR A CA 19
ATOM 29890 C C . THR A 1 5 ? -21.321 -25.532 -19.922 1.00 0.00 5 THR A C 19
ATOM 29891 O O . THR A 1 5 ? -22.161 -26.216 -19.369 1.00 0.00 5 THR A O 19
ATOM 29902 N N . CYS A 1 6 ? -21.168 -24.268 -19.627 1.00 0.00 6 CYS A N 19
ATOM 29903 C CA . CYS A 1 6 ? -22.027 -23.626 -18.593 1.00 0.00 6 CYS A CA 19
ATOM 29904 C C . CYS A 1 6 ? -23.357 -23.192 -19.218 1.00 0.00 6 CYS A C 19
ATOM 29905 O O . CYS A 1 6 ? -23.412 -22.329 -20.074 1.00 0.00 6 CYS A O 19
ATOM 29913 N N . VAL A 1 7 ? -24.431 -23.793 -18.784 1.00 0.00 7 VAL A N 19
ATOM 29914 C CA . VAL A 1 7 ? -25.777 -23.439 -19.323 1.00 0.00 7 VAL A CA 19
ATOM 29915 C C . VAL A 1 7 ? -26.136 -22.007 -18.909 1.00 0.00 7 VAL A C 19
ATOM 29916 O O . VAL A 1 7 ? -26.657 -21.231 -19.688 1.00 0.00 7 VAL A O 19
ATOM 29929 N N . GLU A 1 8 ? -25.876 -21.658 -17.679 1.00 0.00 8 GLU A N 19
ATOM 29930 C CA . GLU A 1 8 ? -26.216 -20.288 -17.194 1.00 0.00 8 GLU A CA 19
ATOM 29931 C C . GLU A 1 8 ? -25.370 -19.236 -17.918 1.00 0.00 8 GLU A C 19
ATOM 29932 O O . GLU A 1 8 ? -24.203 -19.433 -18.199 1.00 0.00 8 GLU A O 19
ATOM 29944 N N . ASN A 1 9 ? -25.963 -18.110 -18.219 1.00 0.00 9 ASN A N 19
ATOM 29945 C CA . ASN A 1 9 ? -25.225 -17.022 -18.921 1.00 0.00 9 ASN A CA 19
ATOM 29946 C C . ASN A 1 9 ? -24.525 -16.138 -17.887 1.00 0.00 9 ASN A C 19
ATOM 29947 O O . ASN A 1 9 ? -23.806 -15.214 -18.222 1.00 0.00 9 ASN A O 19
ATOM 29958 N N . GLU A 1 10 ? -24.729 -16.415 -16.628 1.00 0.00 10 GLU A N 19
ATOM 29959 C CA . GLU A 1 10 ? -24.083 -15.594 -15.565 1.00 0.00 10 GLU A CA 19
ATOM 29960 C C . GLU A 1 10 ? -22.693 -16.154 -15.258 1.00 0.00 10 GLU A C 19
ATOM 29961 O O . GLU A 1 10 ? -22.537 -17.285 -14.837 1.00 0.00 10 GLU A O 19
ATOM 29973 N N . VAL A 1 11 ? -21.679 -15.360 -15.465 1.00 0.00 11 VAL A N 19
ATOM 29974 C CA . VAL A 1 11 ? -20.286 -15.812 -15.190 1.00 0.00 11 VAL A CA 19
ATOM 29975 C C . VAL A 1 11 ? -19.427 -14.587 -14.871 1.00 0.00 11 VAL A C 19
ATOM 29976 O O . VAL A 1 11 ? -18.384 -14.684 -14.252 1.00 0.00 11 VAL A O 19
ATOM 29989 N N . CYS A 1 12 ? -19.861 -13.429 -15.297 1.00 0.00 12 CYS A N 19
ATOM 29990 C CA . CYS A 1 12 ? -19.074 -12.187 -15.031 1.00 0.00 12 CYS A CA 19
ATOM 29991 C C . CYS A 1 12 ? -19.515 -11.569 -13.701 1.00 0.00 12 CYS A C 19
ATOM 29992 O O . CYS A 1 12 ? -20.588 -11.009 -13.584 1.00 0.00 12 CYS A O 19
ATOM 30000 N N . GLU A 1 13 ? -18.684 -11.669 -12.701 1.00 0.00 13 GLU A N 19
ATOM 30001 C CA . GLU A 1 13 ? -19.022 -11.099 -11.366 1.00 0.00 13 GLU A CA 19
ATOM 30002 C C . GLU A 1 13 ? -17.803 -11.241 -10.452 1.00 0.00 13 GLU A C 19
ATOM 30003 O O . GLU A 1 13 ? -17.453 -10.340 -9.713 1.00 0.00 13 GLU A O 19
ATOM 30015 N N . ALA A 1 14 ? -17.145 -12.372 -10.501 1.00 0.00 14 ALA A N 19
ATOM 30016 C CA . ALA A 1 14 ? -15.942 -12.577 -9.641 1.00 0.00 14 ALA A CA 19
ATOM 30017 C C . ALA A 1 14 ? -15.308 -13.940 -9.942 1.00 0.00 14 ALA A C 19
ATOM 30018 O O . ALA A 1 14 ? -15.984 -14.892 -10.276 1.00 0.00 14 ALA A O 19
ATOM 30025 N N . CYS A 1 15 ? -14.005 -14.024 -9.824 1.00 0.00 15 CYS A N 19
ATOM 30026 C CA . CYS A 1 15 ? -13.288 -15.307 -10.101 1.00 0.00 15 CYS A CA 19
ATOM 30027 C C . CYS A 1 15 ? -13.824 -15.941 -11.389 1.00 0.00 15 CYS A C 19
ATOM 30028 O O . CYS A 1 15 ? -13.311 -15.715 -12.468 1.00 0.00 15 CYS A O 19
ATOM 30036 N N . GLY A 1 16 ? -14.853 -16.737 -11.284 1.00 0.00 16 GLY A N 19
ATOM 30037 C CA . GLY A 1 16 ? -15.427 -17.391 -12.496 1.00 0.00 16 GLY A CA 19
ATOM 30038 C C . GLY A 1 16 ? -14.599 -18.627 -12.861 1.00 0.00 16 GLY A C 19
ATOM 30039 O O . GLY A 1 16 ? -14.687 -19.146 -13.958 1.00 0.00 16 GLY A O 19
ATOM 30043 N N . CYS A 1 17 ? -13.794 -19.101 -11.952 1.00 0.00 17 CYS A N 19
ATOM 30044 C CA . CYS A 1 17 ? -12.961 -20.306 -12.241 1.00 0.00 17 CYS A CA 19
ATOM 30045 C C . CYS A 1 17 ? -13.876 -21.525 -12.444 1.00 0.00 17 CYS A C 19
ATOM 30046 O O . CYS A 1 17 ? -13.607 -22.395 -13.250 1.00 0.00 17 CYS A O 19
ATOM 30054 N N . ALA A 1 18 ? -14.955 -21.588 -11.711 1.00 0.00 18 ALA A N 19
ATOM 30055 C CA . ALA A 1 18 ? -15.893 -22.743 -11.839 1.00 0.00 18 ALA A CA 19
ATOM 30056 C C . ALA A 1 18 ? -15.117 -24.057 -11.703 1.00 0.00 18 ALA A C 19
ATOM 30057 O O . ALA A 1 18 ? -15.597 -25.119 -12.055 1.00 0.00 18 ALA A O 19
ATOM 30064 N N . GLY A 1 19 ? -13.920 -23.998 -11.179 1.00 0.00 19 GLY A N 19
ATOM 30065 C CA . GLY A 1 19 ? -13.118 -25.245 -11.012 1.00 0.00 19 GLY A CA 19
ATOM 30066 C C . GLY A 1 19 ? -11.786 -24.935 -10.314 1.00 0.00 19 GLY A C 19
ATOM 30067 O O . GLY A 1 19 ? -11.140 -23.942 -10.584 1.00 0.00 19 GLY A O 19
ATOM 30071 N N . GLU A 1 20 ? -11.379 -25.797 -9.415 1.00 0.00 20 GLU A N 19
ATOM 30072 C CA . GLU A 1 20 ? -10.091 -25.606 -8.673 1.00 0.00 20 GLU A CA 19
ATOM 30073 C C . GLU A 1 20 ? -10.099 -24.272 -7.918 1.00 0.00 20 GLU A C 19
ATOM 30074 O O . GLU A 1 20 ? -9.895 -23.214 -8.483 1.00 0.00 20 GLU A O 19
ATOM 30086 N N . ILE A 1 21 ? -10.338 -24.320 -6.629 1.00 0.00 21 ILE A N 19
ATOM 30087 C CA . ILE A 1 21 ? -10.373 -23.073 -5.816 1.00 0.00 21 ILE A CA 19
ATOM 30088 C C . ILE A 1 21 ? -8.978 -22.744 -5.284 1.00 0.00 21 ILE A C 19
ATOM 30089 O O . ILE A 1 21 ? -8.296 -23.578 -4.721 1.00 0.00 21 ILE A O 19
ATOM 30105 N N . GLY A 1 22 ? -8.554 -21.519 -5.454 1.00 0.00 22 GLY A N 19
ATOM 30106 C CA . GLY A 1 22 ? -7.210 -21.120 -4.952 1.00 0.00 22 GLY A CA 19
ATOM 30107 C C . GLY A 1 22 ? -6.917 -19.669 -5.340 1.00 0.00 22 GLY A C 19
ATOM 30108 O O . GLY A 1 22 ? -7.764 -18.964 -5.853 1.00 0.00 22 GLY A O 19
ATOM 30112 N N . PHE A 1 23 ? -5.710 -19.221 -5.094 1.00 0.00 23 PHE A N 19
ATOM 30113 C CA . PHE A 1 23 ? -5.321 -17.815 -5.435 1.00 0.00 23 PHE A CA 19
ATOM 30114 C C . PHE A 1 23 ? -4.323 -17.829 -6.594 1.00 0.00 23 PHE A C 19
ATOM 30115 O O . PHE A 1 23 ? -3.361 -18.573 -6.598 1.00 0.00 23 PHE A O 19
ATOM 30132 N N . ILE A 1 24 ? -4.556 -17.009 -7.583 1.00 0.00 24 ILE A N 19
ATOM 30133 C CA . ILE A 1 24 ? -3.640 -16.957 -8.759 1.00 0.00 24 ILE A CA 19
ATOM 30134 C C . ILE A 1 24 ? -2.271 -16.422 -8.326 1.00 0.00 24 ILE A C 19
ATOM 30135 O O . ILE A 1 24 ? -1.239 -16.926 -8.728 1.00 0.00 24 ILE A O 19
ATOM 30151 N N . ILE A 1 25 ? -2.246 -15.397 -7.519 1.00 0.00 25 ILE A N 19
ATOM 30152 C CA . ILE A 1 25 ? -0.938 -14.823 -7.070 1.00 0.00 25 ILE A CA 19
ATOM 30153 C C . ILE A 1 25 ? -0.506 -15.459 -5.742 1.00 0.00 25 ILE A C 19
ATOM 30154 O O . ILE A 1 25 ? 0.161 -16.477 -5.708 1.00 0.00 25 ILE A O 19
ATOM 30170 N N . ARG A 1 26 ? -0.876 -14.847 -4.648 1.00 0.00 26 ARG A N 19
ATOM 30171 C CA . ARG A 1 26 ? -0.492 -15.371 -3.307 1.00 0.00 26 ARG A CA 19
ATOM 30172 C C . ARG A 1 26 ? 0.993 -15.736 -3.300 1.00 0.00 26 ARG A C 19
ATOM 30173 O O . ARG A 1 26 ? 1.372 -16.882 -3.449 1.00 0.00 26 ARG A O 19
ATOM 30194 N N . GLU A 1 27 ? 1.839 -14.754 -3.124 1.00 0.00 27 GLU A N 19
ATOM 30195 C CA . GLU A 1 27 ? 3.310 -15.010 -3.100 1.00 0.00 27 GLU A CA 19
ATOM 30196 C C . GLU A 1 27 ? 3.960 -14.159 -2.010 1.00 0.00 27 GLU A C 19
ATOM 30197 O O . GLU A 1 27 ? 3.301 -13.635 -1.132 1.00 0.00 27 GLU A O 19
ATOM 30209 N N . GLY A 1 28 ? 5.257 -14.024 -2.061 1.00 0.00 28 GLY A N 19
ATOM 30210 C CA . GLY A 1 28 ? 5.977 -13.218 -1.035 1.00 0.00 28 GLY A CA 19
ATOM 30211 C C . GLY A 1 28 ? 7.290 -12.699 -1.634 1.00 0.00 28 GLY A C 19
ATOM 30212 O O . GLY A 1 28 ? 7.693 -11.575 -1.400 1.00 0.00 28 GLY A O 19
ATOM 30216 N N . ASP A 1 29 ? 7.960 -13.515 -2.405 1.00 0.00 29 ASP A N 19
ATOM 30217 C CA . ASP A 1 29 ? 9.251 -13.081 -3.025 1.00 0.00 29 ASP A CA 19
ATOM 30218 C C . ASP A 1 29 ? 9.010 -11.916 -3.990 1.00 0.00 29 ASP A C 19
ATOM 30219 O O . ASP A 1 29 ? 9.665 -10.894 -3.920 1.00 0.00 29 ASP A O 19
ATOM 30228 N N . ASP A 1 30 ? 8.072 -12.055 -4.891 1.00 0.00 30 ASP A N 19
ATOM 30229 C CA . ASP A 1 30 ? 7.784 -10.950 -5.859 1.00 0.00 30 ASP A CA 19
ATOM 30230 C C . ASP A 1 30 ? 6.573 -10.156 -5.364 1.00 0.00 30 ASP A C 19
ATOM 30231 O O . ASP A 1 30 ? 6.132 -9.213 -5.994 1.00 0.00 30 ASP A O 19
ATOM 30240 N N . VAL A 1 31 ? 6.033 -10.535 -4.230 1.00 0.00 31 VAL A N 19
ATOM 30241 C CA . VAL A 1 31 ? 4.844 -9.820 -3.666 1.00 0.00 31 VAL A CA 19
ATOM 30242 C C . VAL A 1 31 ? 5.161 -9.354 -2.246 1.00 0.00 31 VAL A C 19
ATOM 30243 O O . VAL A 1 31 ? 5.703 -10.090 -1.444 1.00 0.00 31 VAL A O 19
ATOM 30256 N N . ALA A 1 32 ? 4.821 -8.129 -1.936 1.00 0.00 32 ALA A N 19
ATOM 30257 C CA . ALA A 1 32 ? 5.091 -7.582 -0.571 1.00 0.00 32 ALA A CA 19
ATOM 30258 C C . ALA A 1 32 ? 3.774 -7.404 0.176 1.00 0.00 32 ALA A C 19
ATOM 30259 O O . ALA A 1 32 ? 2.719 -7.251 -0.414 1.00 0.00 32 ALA A O 19
ATOM 30266 N N . GLU A 1 33 ? 3.831 -7.429 1.479 1.00 0.00 33 GLU A N 19
ATOM 30267 C CA . GLU A 1 33 ? 2.595 -7.272 2.295 1.00 0.00 33 GLU A CA 19
ATOM 30268 C C . GLU A 1 33 ? 2.331 -5.792 2.546 1.00 0.00 33 GLU A C 19
ATOM 30269 O O . GLU A 1 33 ? 3.182 -5.065 3.019 1.00 0.00 33 GLU A O 19
ATOM 30281 N N . VAL A 1 34 ? 1.147 -5.345 2.220 1.00 0.00 34 VAL A N 19
ATOM 30282 C CA . VAL A 1 34 ? 0.788 -3.909 2.417 1.00 0.00 34 VAL A CA 19
ATOM 30283 C C . VAL A 1 34 ? -0.478 -3.820 3.263 1.00 0.00 34 VAL A C 19
ATOM 30284 O O . VAL A 1 34 ? -1.445 -4.530 3.047 1.00 0.00 34 VAL A O 19
ATOM 30297 N N . SER A 1 35 ? -0.475 -2.942 4.228 1.00 0.00 35 SER A N 19
ATOM 30298 C CA . SER A 1 35 ? -1.666 -2.777 5.109 1.00 0.00 35 SER A CA 19
ATOM 30299 C C . SER A 1 35 ? -1.951 -1.295 5.278 1.00 0.00 35 SER A C 19
ATOM 30300 O O . SER A 1 35 ? -1.046 -0.492 5.404 1.00 0.00 35 SER A O 19
ATOM 30308 N N . LEU A 1 36 ? -3.208 -0.925 5.277 1.00 0.00 36 LEU A N 19
ATOM 30309 C CA . LEU A 1 36 ? -3.564 0.518 5.431 1.00 0.00 36 LEU A CA 19
ATOM 30310 C C . LEU A 1 36 ? -4.449 0.687 6.668 1.00 0.00 36 LEU A C 19
ATOM 30311 O O . LEU A 1 36 ? -5.490 0.070 6.799 1.00 0.00 36 LEU A O 19
ATOM 30327 N N . PHE A 1 37 ? -4.036 1.531 7.577 1.00 0.00 37 PHE A N 19
ATOM 30328 C CA . PHE A 1 37 ? -4.832 1.766 8.817 1.00 0.00 37 PHE A CA 19
ATOM 30329 C C . PHE A 1 37 ? -5.644 3.052 8.674 1.00 0.00 37 PHE A C 19
ATOM 30330 O O . PHE A 1 37 ? -5.222 4.007 8.051 1.00 0.00 37 PHE A O 19
ATOM 30347 N N . GLY A 1 38 ? -6.813 3.077 9.251 1.00 0.00 38 GLY A N 19
ATOM 30348 C CA . GLY A 1 38 ? -7.665 4.294 9.157 1.00 0.00 38 GLY A CA 19
ATOM 30349 C C . GLY A 1 38 ? -8.964 4.080 9.937 1.00 0.00 38 GLY A C 19
ATOM 30350 O O . GLY A 1 38 ? -9.113 3.129 10.679 1.00 0.00 38 GLY A O 19
ATOM 30354 N N . SER A 1 39 ? -9.900 4.970 9.771 1.00 0.00 39 SER A N 19
ATOM 30355 C CA . SER A 1 39 ? -11.202 4.851 10.488 1.00 0.00 39 SER A CA 19
ATOM 30356 C C . SER A 1 39 ? -12.126 3.885 9.736 1.00 0.00 39 SER A C 19
ATOM 30357 O O . SER A 1 39 ? -12.025 2.680 9.864 1.00 0.00 39 SER A O 19
ATOM 30365 N N . ASP A 1 40 ? -13.039 4.409 8.960 1.00 0.00 40 ASP A N 19
ATOM 30366 C CA . ASP A 1 40 ? -13.982 3.527 8.206 1.00 0.00 40 ASP A CA 19
ATOM 30367 C C . ASP A 1 40 ? -13.343 3.042 6.900 1.00 0.00 40 ASP A C 19
ATOM 30368 O O . ASP A 1 40 ? -12.228 3.390 6.564 1.00 0.00 40 ASP A O 19
ATOM 30377 N N . LYS A 1 41 ? -14.058 2.228 6.169 1.00 0.00 41 LYS A N 19
ATOM 30378 C CA . LYS A 1 41 ? -13.531 1.691 4.880 1.00 0.00 41 LYS A CA 19
ATOM 30379 C C . LYS A 1 41 ? -13.308 2.835 3.885 1.00 0.00 41 LYS A C 19
ATOM 30380 O O . LYS A 1 41 ? -12.412 2.795 3.064 1.00 0.00 41 LYS A O 19
ATOM 30399 N N . ALA A 1 42 ? -14.123 3.847 3.943 1.00 0.00 42 ALA A N 19
ATOM 30400 C CA . ALA A 1 42 ? -13.972 4.992 2.998 1.00 0.00 42 ALA A CA 19
ATOM 30401 C C . ALA A 1 42 ? -12.595 5.639 3.185 1.00 0.00 42 ALA A C 19
ATOM 30402 O O . ALA A 1 42 ? -11.950 6.051 2.239 1.00 0.00 42 ALA A O 19
ATOM 30409 N N . HIS A 1 43 ? -12.146 5.734 4.402 1.00 0.00 43 HIS A N 19
ATOM 30410 C CA . HIS A 1 43 ? -10.813 6.348 4.673 1.00 0.00 43 HIS A CA 19
ATOM 30411 C C . HIS A 1 43 ? -9.700 5.443 4.129 1.00 0.00 43 HIS A C 19
ATOM 30412 O O . HIS A 1 43 ? -8.691 5.904 3.634 1.00 0.00 43 HIS A O 19
ATOM 30426 N N . LEU A 1 44 ? -9.877 4.157 4.242 1.00 0.00 44 LEU A N 19
ATOM 30427 C CA . LEU A 1 44 ? -8.833 3.204 3.760 1.00 0.00 44 LEU A CA 19
ATOM 30428 C C . LEU A 1 44 ? -8.657 3.332 2.242 1.00 0.00 44 LEU A C 19
ATOM 30429 O O . LEU A 1 44 ? -7.554 3.320 1.730 1.00 0.00 44 LEU A O 19
ATOM 30445 N N . GLU A 1 45 ? -9.732 3.448 1.522 1.00 0.00 45 GLU A N 19
ATOM 30446 C CA . GLU A 1 45 ? -9.631 3.573 0.040 1.00 0.00 45 GLU A CA 19
ATOM 30447 C C . GLU A 1 45 ? -9.031 4.935 -0.322 1.00 0.00 45 GLU A C 19
ATOM 30448 O O . GLU A 1 45 ? -8.247 5.065 -1.245 1.00 0.00 45 GLU A O 19
ATOM 30460 N N . GLY A 1 46 ? -9.404 5.953 0.402 1.00 0.00 46 GLY A N 19
ATOM 30461 C CA . GLY A 1 46 ? -8.877 7.320 0.117 1.00 0.00 46 GLY A CA 19
ATOM 30462 C C . GLY A 1 46 ? -7.360 7.353 0.316 1.00 0.00 46 GLY A C 19
ATOM 30463 O O . GLY A 1 46 ? -6.637 7.959 -0.451 1.00 0.00 46 GLY A O 19
ATOM 30467 N N . LYS A 1 47 ? -6.875 6.709 1.339 1.00 0.00 47 LYS A N 19
ATOM 30468 C CA . LYS A 1 47 ? -5.408 6.697 1.592 1.00 0.00 47 LYS A CA 19
ATOM 30469 C C . LYS A 1 47 ? -4.749 5.642 0.700 1.00 0.00 47 LYS A C 19
ATOM 30470 O O . LYS A 1 47 ? -3.566 5.686 0.423 1.00 0.00 47 LYS A O 19
ATOM 30489 N N . LEU A 1 48 ? -5.518 4.692 0.253 1.00 0.00 48 LEU A N 19
ATOM 30490 C CA . LEU A 1 48 ? -4.969 3.619 -0.627 1.00 0.00 48 LEU A CA 19
ATOM 30491 C C . LEU A 1 48 ? -4.526 4.221 -1.964 1.00 0.00 48 LEU A C 19
ATOM 30492 O O . LEU A 1 48 ? -3.533 3.822 -2.544 1.00 0.00 48 LEU A O 19
ATOM 30508 N N . ALA A 1 49 ? -5.270 5.165 -2.465 1.00 0.00 49 ALA A N 19
ATOM 30509 C CA . ALA A 1 49 ? -4.918 5.792 -3.774 1.00 0.00 49 ALA A CA 19
ATOM 30510 C C . ALA A 1 49 ? -3.503 6.372 -3.709 1.00 0.00 49 ALA A C 19
ATOM 30511 O O . ALA A 1 49 ? -2.765 6.367 -4.676 1.00 0.00 49 ALA A O 19
ATOM 30518 N N . GLU A 1 50 ? -3.125 6.876 -2.573 1.00 0.00 50 GLU A N 19
ATOM 30519 C CA . GLU A 1 50 ? -1.764 7.465 -2.418 1.00 0.00 50 GLU A CA 19
ATOM 30520 C C . GLU A 1 50 ? -0.711 6.358 -2.527 1.00 0.00 50 GLU A C 19
ATOM 30521 O O . GLU A 1 50 ? 0.332 6.524 -3.131 1.00 0.00 50 GLU A O 19
ATOM 30533 N N . TYR A 1 51 ? -0.981 5.232 -1.940 1.00 0.00 51 TYR A N 19
ATOM 30534 C CA . TYR A 1 51 ? -0.012 4.098 -1.985 1.00 0.00 51 TYR A CA 19
ATOM 30535 C C . TYR A 1 51 ? 0.236 3.684 -3.439 1.00 0.00 51 TYR A C 19
ATOM 30536 O O . TYR A 1 51 ? 1.353 3.422 -3.846 1.00 0.00 51 TYR A O 19
ATOM 30554 N N . ILE A 1 52 ? -0.800 3.616 -4.218 1.00 0.00 52 ILE A N 19
ATOM 30555 C CA . ILE A 1 52 ? -0.645 3.214 -5.644 1.00 0.00 52 ILE A CA 19
ATOM 30556 C C . ILE A 1 52 ? 0.198 4.258 -6.384 1.00 0.00 52 ILE A C 19
ATOM 30557 O O . ILE A 1 52 ? 1.054 3.930 -7.185 1.00 0.00 52 ILE A O 19
ATOM 30573 N N . SER A 1 53 ? -0.053 5.510 -6.136 1.00 0.00 53 SER A N 19
ATOM 30574 C CA . SER A 1 53 ? 0.713 6.582 -6.838 1.00 0.00 53 SER A CA 19
ATOM 30575 C C . SER A 1 53 ? 2.218 6.345 -6.673 1.00 0.00 53 SER A C 19
ATOM 30576 O O . SER A 1 53 ? 2.966 6.325 -7.633 1.00 0.00 53 SER A O 19
ATOM 30584 N N . LEU A 1 54 ? 2.665 6.165 -5.466 1.00 0.00 54 LEU A N 19
ATOM 30585 C CA . LEU A 1 54 ? 4.119 5.924 -5.226 1.00 0.00 54 LEU A CA 19
ATOM 30586 C C . LEU A 1 54 ? 4.542 4.590 -5.853 1.00 0.00 54 LEU A C 19
ATOM 30587 O O . LEU A 1 54 ? 5.606 4.465 -6.427 1.00 0.00 54 LEU A O 19
ATOM 30603 N N . ALA A 1 55 ? 3.718 3.592 -5.730 1.00 0.00 55 ALA A N 19
ATOM 30604 C CA . ALA A 1 55 ? 4.064 2.260 -6.299 1.00 0.00 55 ALA A CA 19
ATOM 30605 C C . ALA A 1 55 ? 4.151 2.347 -7.829 1.00 0.00 55 ALA A C 19
ATOM 30606 O O . ALA A 1 55 ? 4.992 1.725 -8.451 1.00 0.00 55 ALA A O 19
ATOM 30613 N N . LYS A 1 56 ? 3.280 3.104 -8.438 1.00 0.00 56 LYS A N 19
ATOM 30614 C CA . LYS A 1 56 ? 3.302 3.229 -9.922 1.00 0.00 56 LYS A CA 19
ATOM 30615 C C . LYS A 1 56 ? 4.617 3.883 -10.366 1.00 0.00 56 LYS A C 19
ATOM 30616 O O . LYS A 1 56 ? 5.234 3.474 -11.330 1.00 0.00 56 LYS A O 19
ATOM 30635 N N . GLN A 1 57 ? 5.041 4.901 -9.671 1.00 0.00 57 GLN A N 19
ATOM 30636 C CA . GLN A 1 57 ? 6.311 5.592 -10.047 1.00 0.00 57 GLN A CA 19
ATOM 30637 C C . GLN A 1 57 ? 7.494 4.641 -9.848 1.00 0.00 57 GLN A C 19
ATOM 30638 O O . GLN A 1 57 ? 8.384 4.551 -10.671 1.00 0.00 57 GLN A O 19
ATOM 30652 N N . VAL A 1 58 ? 7.508 3.934 -8.753 1.00 0.00 58 VAL A N 19
ATOM 30653 C CA . VAL A 1 58 ? 8.627 2.984 -8.483 1.00 0.00 58 VAL A CA 19
ATOM 30654 C C . VAL A 1 58 ? 8.604 1.859 -9.520 1.00 0.00 58 VAL A C 19
ATOM 30655 O O . VAL A 1 58 ? 9.626 1.480 -10.059 1.00 0.00 58 VAL A O 19
ATOM 30668 N N . TYR A 1 59 ? 7.443 1.320 -9.798 1.00 0.00 59 TYR A N 19
ATOM 30669 C CA . TYR A 1 59 ? 7.337 0.211 -10.798 1.00 0.00 59 TYR A CA 19
ATOM 30670 C C . TYR A 1 59 ? 6.290 0.577 -11.855 1.00 0.00 59 TYR A C 19
ATOM 30671 O O . TYR A 1 59 ? 5.204 1.034 -11.552 1.00 0.00 59 TYR A O 19
ATOM 30689 N N . ALA A 1 60 ? 6.633 0.389 -13.099 1.00 0.00 60 ALA A N 19
ATOM 30690 C CA . ALA A 1 60 ? 5.705 0.724 -14.219 1.00 0.00 60 ALA A CA 19
ATOM 30691 C C . ALA A 1 60 ? 4.284 0.234 -13.924 1.00 0.00 60 ALA A C 19
ATOM 30692 O O . ALA A 1 60 ? 3.525 0.867 -13.215 1.00 0.00 60 ALA A O 19
ATOM 30699 N N . ASN A 1 61 ? 3.913 -0.885 -14.488 1.00 0.00 61 ASN A N 19
ATOM 30700 C CA . ASN A 1 61 ? 2.538 -1.417 -14.267 1.00 0.00 61 ASN A CA 19
ATOM 30701 C C . ASN A 1 61 ? 2.524 -2.275 -13.001 1.00 0.00 61 ASN A C 19
ATOM 30702 O O . ASN A 1 61 ? 2.755 -3.469 -13.032 1.00 0.00 61 ASN A O 19
ATOM 30713 N N . VAL A 1 62 ? 2.250 -1.660 -11.881 1.00 0.00 62 VAL A N 19
ATOM 30714 C CA . VAL A 1 62 ? 2.213 -2.410 -10.594 1.00 0.00 62 VAL A CA 19
ATOM 30715 C C . VAL A 1 62 ? 0.879 -3.140 -10.460 1.00 0.00 62 VAL A C 19
ATOM 30716 O O . VAL A 1 62 ? -0.172 -2.602 -10.751 1.00 0.00 62 VAL A O 19
ATOM 30729 N N . GLU A 1 63 ? 0.921 -4.373 -10.019 1.00 0.00 63 GLU A N 19
ATOM 30730 C CA . GLU A 1 63 ? -0.331 -5.173 -9.856 1.00 0.00 63 GLU A CA 19
ATOM 30731 C C . GLU A 1 63 ? -0.559 -5.451 -8.372 1.00 0.00 63 GLU A C 19
ATOM 30732 O O . GLU A 1 63 ? 0.358 -5.751 -7.631 1.00 0.00 63 GLU A O 19
ATOM 30744 N N . TYR A 1 64 ? -1.783 -5.344 -7.931 1.00 0.00 64 TYR A N 19
ATOM 30745 C CA . TYR A 1 64 ? -2.089 -5.588 -6.492 1.00 0.00 64 TYR A CA 19
ATOM 30746 C C . TYR A 1 64 ? -3.494 -6.169 -6.349 1.00 0.00 64 TYR A C 19
ATOM 30747 O O . TYR A 1 64 ? -4.313 -6.086 -7.246 1.00 0.00 64 TYR A O 19
ATOM 30765 N N . GLU A 1 65 ? -3.778 -6.755 -5.216 1.00 0.00 65 GLU A N 19
ATOM 30766 C CA . GLU A 1 65 ? -5.130 -7.344 -4.985 1.00 0.00 65 GLU A CA 19
ATOM 30767 C C . GLU A 1 65 ? -5.560 -7.040 -3.555 1.00 0.00 65 GLU A C 19
ATOM 30768 O O . GLU A 1 65 ? -4.751 -6.986 -2.647 1.00 0.00 65 GLU A O 19
ATOM 30780 N N . VAL A 1 66 ? -6.837 -6.830 -3.355 1.00 0.00 66 VAL A N 19
ATOM 30781 C CA . VAL A 1 66 ? -7.358 -6.508 -1.992 1.00 0.00 66 VAL A CA 19
ATOM 30782 C C . VAL A 1 66 ? -8.285 -7.622 -1.510 1.00 0.00 66 VAL A C 19
ATOM 30783 O O . VAL A 1 66 ? -9.214 -8.021 -2.188 1.00 0.00 66 VAL A O 19
ATOM 30796 N N . ALA A 1 67 ? -8.026 -8.123 -0.333 1.00 0.00 67 ALA A N 19
ATOM 30797 C CA . ALA A 1 67 ? -8.864 -9.215 0.232 1.00 0.00 67 ALA A CA 19
ATOM 30798 C C . ALA A 1 67 ? -10.153 -8.621 0.825 1.00 0.00 67 ALA A C 19
ATOM 30799 O O . ALA A 1 67 ? -10.296 -7.420 0.928 1.00 0.00 67 ALA A O 19
ATOM 30806 N N . PRO A 1 68 ? -11.076 -9.465 1.216 1.00 0.00 68 PRO A N 19
ATOM 30807 C CA . PRO A 1 68 ? -12.369 -9.017 1.816 1.00 0.00 68 PRO A CA 19
ATOM 30808 C C . PRO A 1 68 ? -12.163 -8.035 2.978 1.00 0.00 68 PRO A C 19
ATOM 30809 O O . PRO A 1 68 ? -11.400 -8.283 3.894 1.00 0.00 68 PRO A O 19
ATOM 30820 N N . VAL A 1 69 ? -12.848 -6.919 2.941 1.00 0.00 69 VAL A N 19
ATOM 30821 C CA . VAL A 1 69 ? -12.718 -5.900 4.027 1.00 0.00 69 VAL A CA 19
ATOM 30822 C C . VAL A 1 69 ? -14.109 -5.461 4.500 1.00 0.00 69 VAL A C 19
ATOM 30823 O O . VAL A 1 69 ? -14.994 -5.182 3.715 1.00 0.00 69 VAL A O 19
ATOM 30836 N N . ALA A 1 70 ? -14.293 -5.401 5.790 1.00 0.00 70 ALA A N 19
ATOM 30837 C CA . ALA A 1 70 ? -15.608 -4.986 6.354 1.00 0.00 70 ALA A CA 19
ATOM 30838 C C . ALA A 1 70 ? -15.817 -3.480 6.165 1.00 0.00 70 ALA A C 19
ATOM 30839 O O . ALA A 1 70 ? -14.880 -2.708 6.095 1.00 0.00 70 ALA A O 19
ATOM 30846 N N . ASP A 1 71 ? -17.050 -3.066 6.093 1.00 0.00 71 ASP A N 19
ATOM 30847 C CA . ASP A 1 71 ? -17.355 -1.617 5.925 1.00 0.00 71 ASP A CA 19
ATOM 30848 C C . ASP A 1 71 ? -16.857 -0.849 7.152 1.00 0.00 71 ASP A C 19
ATOM 30849 O O . ASP A 1 71 ? -16.383 0.267 7.056 1.00 0.00 71 ASP A O 19
ATOM 30858 N N . ASN A 1 72 ? -16.959 -1.445 8.310 1.00 0.00 72 ASN A N 19
ATOM 30859 C CA . ASN A 1 72 ? -16.494 -0.768 9.557 1.00 0.00 72 ASN A CA 19
ATOM 30860 C C . ASN A 1 72 ? -15.066 -1.227 9.862 1.00 0.00 72 ASN A C 19
ATOM 30861 O O . ASN A 1 72 ? -14.578 -1.110 10.970 1.00 0.00 72 ASN A O 19
ATOM 30872 N N . ALA A 1 73 ? -14.394 -1.754 8.874 1.00 0.00 73 ALA A N 19
ATOM 30873 C CA . ALA A 1 73 ? -12.999 -2.235 9.079 1.00 0.00 73 ALA A CA 19
ATOM 30874 C C . ALA A 1 73 ? -12.080 -1.066 9.432 1.00 0.00 73 ALA A C 19
ATOM 30875 O O . ALA A 1 73 ? -12.219 0.030 8.924 1.00 0.00 73 ALA A O 19
ATOM 30882 N N . THR A 1 74 ? -11.128 -1.306 10.293 1.00 0.00 74 THR A N 19
ATOM 30883 C CA . THR A 1 74 ? -10.165 -0.239 10.695 1.00 0.00 74 THR A CA 19
ATOM 30884 C C . THR A 1 74 ? -8.816 -0.524 10.031 1.00 0.00 74 THR A C 19
ATOM 30885 O O . THR A 1 74 ? -7.862 0.212 10.191 1.00 0.00 74 THR A O 19
ATOM 30896 N N . GLU A 1 75 ? -8.730 -1.593 9.280 1.00 0.00 75 GLU A N 19
ATOM 30897 C CA . GLU A 1 75 ? -7.444 -1.931 8.599 1.00 0.00 75 GLU A CA 19
ATOM 30898 C C . GLU A 1 75 ? -7.738 -2.486 7.209 1.00 0.00 75 GLU A C 19
ATOM 30899 O O . GLU A 1 75 ? -8.797 -3.026 6.952 1.00 0.00 75 GLU A O 19
ATOM 30911 N N . LEU A 1 76 ? -6.800 -2.354 6.307 1.00 0.00 76 LEU A N 19
ATOM 30912 C CA . LEU A 1 76 ? -6.997 -2.862 4.917 1.00 0.00 76 LEU A CA 19
ATOM 30913 C C . LEU A 1 76 ? -5.978 -3.956 4.626 1.00 0.00 76 LEU A C 19
ATOM 30914 O O . LEU A 1 76 ? -4.796 -3.805 4.874 1.00 0.00 76 LEU A O 19
ATOM 30930 N N . HIS A 1 77 ? -6.437 -5.060 4.093 1.00 0.00 77 HIS A N 19
ATOM 30931 C CA . HIS A 1 77 ? -5.520 -6.192 3.766 1.00 0.00 77 HIS A CA 19
ATOM 30932 C C . HIS A 1 77 ? -5.315 -6.247 2.253 1.00 0.00 77 HIS A C 19
ATOM 30933 O O . HIS A 1 77 ? -6.204 -6.607 1.503 1.00 0.00 77 HIS A O 19
ATOM 30947 N N . ALA A 1 78 ? -4.146 -5.881 1.796 1.00 0.00 78 ALA A N 19
ATOM 30948 C CA . ALA A 1 78 ? -3.874 -5.895 0.329 1.00 0.00 78 ALA A CA 19
ATOM 30949 C C . ALA A 1 78 ? -2.405 -6.242 0.083 1.00 0.00 78 ALA A C 19
ATOM 30950 O O . ALA A 1 78 ? -1.564 -6.101 0.950 1.00 0.00 78 ALA A O 19
ATOM 30957 N N . ARG A 1 79 ? -2.097 -6.699 -1.105 1.00 0.00 79 ARG A N 19
ATOM 30958 C CA . ARG A 1 79 ? -0.688 -7.069 -1.445 1.00 0.00 79 ARG A CA 19
ATOM 30959 C C . ARG A 1 79 ? -0.308 -6.439 -2.785 1.00 0.00 79 ARG A C 19
ATOM 30960 O O . ARG A 1 79 ? -1.139 -6.250 -3.653 1.00 0.00 79 ARG A O 19
ATOM 30981 N N . PHE A 1 80 ? 0.949 -6.109 -2.955 1.00 0.00 80 PHE A N 19
ATOM 30982 C CA . PHE A 1 80 ? 1.415 -5.481 -4.235 1.00 0.00 80 PHE A CA 19
ATOM 30983 C C . PHE A 1 80 ? 2.504 -6.344 -4.861 1.00 0.00 80 PHE A C 19
ATOM 30984 O O . PHE A 1 80 ? 3.283 -6.982 -4.180 1.00 0.00 80 PHE A O 19
ATOM 31001 N N . LYS A 1 81 ? 2.560 -6.362 -6.171 1.00 0.00 81 LYS A N 19
ATOM 31002 C CA . LYS A 1 81 ? 3.590 -7.173 -6.882 1.00 0.00 81 LYS A CA 19
ATOM 31003 C C . LYS A 1 81 ? 4.617 -6.241 -7.519 1.00 0.00 81 LYS A C 19
ATOM 31004 O O . LYS A 1 81 ? 4.320 -5.485 -8.425 1.00 0.00 81 LYS A O 19
ATOM 31023 N N . PHE A 1 82 ? 5.831 -6.296 -7.044 1.00 0.00 82 PHE A N 19
ATOM 31024 C CA . PHE A 1 82 ? 6.914 -5.427 -7.594 1.00 0.00 82 PHE A CA 19
ATOM 31025 C C . PHE A 1 82 ? 7.788 -6.241 -8.550 1.00 0.00 82 PHE A C 19
ATOM 31026 O O . PHE A 1 82 ? 7.378 -6.605 -9.636 1.00 0.00 82 PHE A O 19
ATOM 31043 N N . GLU A 1 83 ? 8.995 -6.530 -8.149 1.00 0.00 83 GLU A N 19
ATOM 31044 C CA . GLU A 1 83 ? 9.912 -7.320 -9.016 1.00 0.00 83 GLU A CA 19
ATOM 31045 C C . GLU A 1 83 ? 11.127 -7.737 -8.186 1.00 0.00 83 GLU A C 19
ATOM 31046 O O . GLU A 1 83 ? 11.643 -8.831 -8.321 1.00 0.00 83 GLU A O 19
ATOM 31058 N N . VAL A 1 84 ? 11.587 -6.865 -7.321 1.00 0.00 84 VAL A N 19
ATOM 31059 C CA . VAL A 1 84 ? 12.773 -7.190 -6.467 1.00 0.00 84 VAL A CA 19
ATOM 31060 C C . VAL A 1 84 ? 12.487 -6.793 -5.018 1.00 0.00 84 VAL A C 19
ATOM 31061 O O . VAL A 1 84 ? 11.594 -6.019 -4.734 1.00 0.00 84 VAL A O 19
ATOM 31074 N N . SER A 1 85 ? 13.245 -7.325 -4.099 1.00 0.00 85 SER A N 19
ATOM 31075 C CA . SER A 1 85 ? 13.038 -6.990 -2.661 1.00 0.00 85 SER A CA 19
ATOM 31076 C C . SER A 1 85 ? 13.531 -5.563 -2.398 1.00 0.00 85 SER A C 19
ATOM 31077 O O . SER A 1 85 ? 13.165 -4.933 -1.423 1.00 0.00 85 SER A O 19
ATOM 31085 N N . ALA A 1 86 ? 14.361 -5.049 -3.262 1.00 0.00 86 ALA A N 19
ATOM 31086 C CA . ALA A 1 86 ? 14.884 -3.665 -3.072 1.00 0.00 86 ALA A CA 19
ATOM 31087 C C . ALA A 1 86 ? 13.728 -2.662 -3.139 1.00 0.00 86 ALA A C 19
ATOM 31088 O O . ALA A 1 86 ? 13.674 -1.702 -2.394 1.00 0.00 86 ALA A O 19
ATOM 31095 N N . GLU A 1 87 ? 12.802 -2.882 -4.029 1.00 0.00 87 GLU A N 19
ATOM 31096 C CA . GLU A 1 87 ? 11.638 -1.956 -4.156 1.00 0.00 87 GLU A CA 19
ATOM 31097 C C . GLU A 1 87 ? 10.722 -2.125 -2.946 1.00 0.00 87 GLU A C 19
ATOM 31098 O O . GLU A 1 87 ? 10.080 -1.195 -2.498 1.00 0.00 87 GLU A O 19
ATOM 31110 N N . LYS A 1 88 ? 10.654 -3.312 -2.416 1.00 0.00 88 LYS A N 19
ATOM 31111 C CA . LYS A 1 88 ? 9.777 -3.548 -1.237 1.00 0.00 88 LYS A CA 19
ATOM 31112 C C . LYS A 1 88 ? 10.246 -2.696 -0.057 1.00 0.00 88 LYS A C 19
ATOM 31113 O O . LYS A 1 88 ? 9.463 -2.036 0.597 1.00 0.00 88 LYS A O 19
ATOM 31132 N N . LEU A 1 89 ? 11.518 -2.714 0.225 1.00 0.00 89 LEU A N 19
ATOM 31133 C CA . LEU A 1 89 ? 12.039 -1.910 1.369 1.00 0.00 89 LEU A CA 19
ATOM 31134 C C . LEU A 1 89 ? 11.843 -0.421 1.074 1.00 0.00 89 LEU A C 19
ATOM 31135 O O . LEU A 1 89 ? 11.442 0.347 1.927 1.00 0.00 89 LEU A O 19
ATOM 31151 N N . ILE A 1 90 ? 12.126 -0.013 -0.129 1.00 0.00 90 ILE A N 19
ATOM 31152 C CA . ILE A 1 90 ? 11.962 1.425 -0.491 1.00 0.00 90 ILE A CA 19
ATOM 31153 C C . ILE A 1 90 ? 10.478 1.803 -0.427 1.00 0.00 90 ILE A C 19
ATOM 31154 O O . ILE A 1 90 ? 10.102 2.829 0.105 1.00 0.00 90 ILE A O 19
ATOM 31170 N N . PHE A 1 91 ? 9.639 0.974 -0.977 1.00 0.00 91 PHE A N 19
ATOM 31171 C CA . PHE A 1 91 ? 8.175 1.253 -0.969 1.00 0.00 91 PHE A CA 19
ATOM 31172 C C . PHE A 1 91 ? 7.646 1.209 0.465 1.00 0.00 91 PHE A C 19
ATOM 31173 O O . PHE A 1 91 ? 6.863 2.041 0.884 1.00 0.00 91 PHE A O 19
ATOM 31190 N N . GLU A 1 92 ? 8.060 0.226 1.215 1.00 0.00 92 GLU A N 19
ATOM 31191 C CA . GLU A 1 92 ? 7.581 0.094 2.621 1.00 0.00 92 GLU A CA 19
ATOM 31192 C C . GLU A 1 92 ? 7.971 1.344 3.412 1.00 0.00 92 GLU A C 19
ATOM 31193 O O . GLU A 1 92 ? 7.225 1.830 4.241 1.00 0.00 92 GLU A O 19
ATOM 31205 N N . LEU A 1 93 ? 9.135 1.861 3.165 1.00 0.00 93 LEU A N 19
ATOM 31206 C CA . LEU A 1 93 ? 9.583 3.079 3.896 1.00 0.00 93 LEU A CA 19
ATOM 31207 C C . LEU A 1 93 ? 8.663 4.254 3.561 1.00 0.00 93 LEU A C 19
ATOM 31208 O O . LEU A 1 93 ? 8.254 5.009 4.422 1.00 0.00 93 LEU A O 19
ATOM 31224 N N . LYS A 1 94 ? 8.342 4.414 2.309 1.00 0.00 94 LYS A N 19
ATOM 31225 C CA . LYS A 1 94 ? 7.451 5.536 1.891 1.00 0.00 94 LYS A CA 19
ATOM 31226 C C . LYS A 1 94 ? 6.052 5.334 2.481 1.00 0.00 94 LYS A C 19
ATOM 31227 O O . LYS A 1 94 ? 5.416 6.264 2.940 1.00 0.00 94 LYS A O 19
ATOM 31246 N N . THR A 1 95 ? 5.566 4.125 2.462 1.00 0.00 95 THR A N 19
ATOM 31247 C CA . THR A 1 95 ? 4.206 3.857 3.016 1.00 0.00 95 THR A CA 19
ATOM 31248 C C . THR A 1 95 ? 4.212 4.087 4.528 1.00 0.00 95 THR A C 19
ATOM 31249 O O . THR A 1 95 ? 3.271 4.607 5.096 1.00 0.00 95 THR A O 19
ATOM 31260 N N . ARG A 1 96 ? 5.269 3.706 5.184 1.00 0.00 96 ARG A N 19
ATOM 31261 C CA . ARG A 1 96 ? 5.352 3.902 6.661 1.00 0.00 96 ARG A CA 19
ATOM 31262 C C . ARG A 1 96 ? 5.370 5.393 6.988 1.00 0.00 96 ARG A C 19
ATOM 31263 O O . ARG A 1 96 ? 4.751 5.844 7.932 1.00 0.00 96 ARG A O 19
ATOM 31284 N N . ALA A 1 97 ? 6.086 6.160 6.221 1.00 0.00 97 ALA A N 19
ATOM 31285 C CA . ALA A 1 97 ? 6.157 7.623 6.483 1.00 0.00 97 ALA A CA 19
ATOM 31286 C C . ALA A 1 97 ? 4.769 8.249 6.316 1.00 0.00 97 ALA A C 19
ATOM 31287 O O . ALA A 1 97 ? 4.306 9.001 7.152 1.00 0.00 97 ALA A O 19
ATOM 31294 N N . LEU A 1 98 ? 4.110 7.944 5.237 1.00 0.00 98 LEU A N 19
ATOM 31295 C CA . LEU A 1 98 ? 2.752 8.516 4.999 1.00 0.00 98 LEU A CA 19
ATOM 31296 C C . LEU A 1 98 ? 1.779 8.000 6.061 1.00 0.00 98 LEU A C 19
ATOM 31297 O O . LEU A 1 98 ? 0.968 8.736 6.592 1.00 0.00 98 LEU A O 19
ATOM 31313 N N . ALA A 1 99 ? 1.852 6.739 6.371 1.00 0.00 99 ALA A N 19
ATOM 31314 C CA . ALA A 1 99 ? 0.934 6.162 7.396 1.00 0.00 99 ALA A CA 19
ATOM 31315 C C . ALA A 1 99 ? 1.266 6.740 8.777 1.00 0.00 99 ALA A C 19
ATOM 31316 O O . ALA A 1 99 ? 0.393 7.037 9.569 1.00 0.00 99 ALA A O 19
ATOM 31323 N N . ARG A 1 100 ? 2.528 6.892 9.069 1.00 0.00 100 ARG A N 19
ATOM 31324 C CA . ARG A 1 100 ? 2.942 7.439 10.397 1.00 0.00 100 ARG A CA 19
ATOM 31325 C C . ARG A 1 100 ? 3.060 8.957 10.296 1.00 0.00 100 ARG A C 19
ATOM 31326 O O . ARG A 1 100 ? 3.265 9.652 11.273 1.00 0.00 100 ARG A O 19
ATOM 31347 N N . LEU A 1 101 ? 2.923 9.469 9.113 1.00 0.00 101 LEU A N 19
ATOM 31348 C CA . LEU A 1 101 ? 3.009 10.937 8.905 1.00 0.00 101 LEU A CA 19
ATOM 31349 C C . LEU A 1 101 ? 4.373 11.468 9.363 1.00 0.00 101 LEU A C 19
ATOM 31350 O O . LEU A 1 101 ? 5.026 10.903 10.221 1.00 0.00 101 LEU A O 19
ATOM 31366 N N . GLU A 1 102 ? 4.792 12.561 8.785 1.00 0.00 102 GLU A N 19
ATOM 31367 C CA . GLU A 1 102 ? 6.102 13.170 9.149 1.00 0.00 102 GLU A CA 19
ATOM 31368 C C . GLU A 1 102 ? 6.290 13.160 10.667 1.00 0.00 102 GLU A C 19
ATOM 31369 O O . GLU A 1 102 ? 5.374 12.900 11.423 1.00 0.00 102 GLU A O 19
ATOM 31381 N N . HIS A 1 103 ? 7.488 13.439 11.109 1.00 0.00 103 HIS A N 19
ATOM 31382 C CA . HIS A 1 103 ? 7.780 13.445 12.571 1.00 0.00 103 HIS A CA 19
ATOM 31383 C C . HIS A 1 103 ? 7.463 12.060 13.146 1.00 0.00 103 HIS A C 19
ATOM 31384 O O . HIS A 1 103 ? 7.390 11.869 14.345 1.00 0.00 103 HIS A O 19
ATOM 31398 N N . HIS A 1 104 ? 7.278 11.089 12.288 1.00 0.00 104 HIS A N 19
ATOM 31399 C CA . HIS A 1 104 ? 6.967 9.705 12.755 1.00 0.00 104 HIS A CA 19
ATOM 31400 C C . HIS A 1 104 ? 5.908 9.753 13.861 1.00 0.00 104 HIS A C 19
ATOM 31401 O O . HIS A 1 104 ? 6.093 9.238 14.948 1.00 0.00 104 HIS A O 19
ATOM 31415 N N . HIS A 1 105 ? 4.791 10.371 13.574 1.00 0.00 105 HIS A N 19
ATOM 31416 C CA . HIS A 1 105 ? 3.687 10.473 14.576 1.00 0.00 105 HIS A CA 19
ATOM 31417 C C . HIS A 1 105 ? 4.262 10.794 15.960 1.00 0.00 105 HIS A C 19
ATOM 31418 O O . HIS A 1 105 ? 4.591 9.915 16.734 1.00 0.00 105 HIS A O 19
ATOM 31432 N N . HIS A 1 106 ? 4.391 12.056 16.265 1.00 0.00 106 HIS A N 19
ATOM 31433 C CA . HIS A 1 106 ? 4.953 12.457 17.584 1.00 0.00 106 HIS A CA 19
ATOM 31434 C C . HIS A 1 106 ? 3.976 12.105 18.706 1.00 0.00 106 HIS A C 19
ATOM 31435 O O . HIS A 1 106 ? 2.776 12.266 18.585 1.00 0.00 106 HIS A O 19
ATOM 31449 N N . HIS A 1 107 ? 4.494 11.612 19.799 1.00 0.00 107 HIS A N 19
ATOM 31450 C CA . HIS A 1 107 ? 3.625 11.225 20.944 1.00 0.00 107 HIS A CA 19
ATOM 31451 C C . HIS A 1 107 ? 3.179 12.473 21.717 1.00 0.00 107 HIS A C 19
ATOM 31452 O O . HIS A 1 107 ? 3.933 13.409 21.910 1.00 0.00 107 HIS A O 19
ATOM 31466 N N . HIS A 1 108 ? 1.949 12.486 22.152 1.00 0.00 108 HIS A N 19
ATOM 31467 C CA . HIS A 1 108 ? 1.413 13.655 22.908 1.00 0.00 108 HIS A CA 19
ATOM 31468 C C . HIS A 1 108 ? 2.233 13.891 24.181 1.00 0.00 108 HIS A C 19
ATOM 31469 O O . HIS A 1 108 ? 2.422 15.046 24.534 1.00 0.00 108 HIS A O 19
ATOM 31484 N N . MET A 1 1 ? 1.152 -3.901 18.378 1.00 0.00 1 MET A N 20
ATOM 31485 C CA . MET A 1 1 ? 0.177 -3.934 19.503 1.00 0.00 1 MET A CA 20
ATOM 31486 C C . MET A 1 1 ? -0.024 -5.376 19.970 1.00 0.00 1 MET A C 20
ATOM 31487 O O . MET A 1 1 ? 0.022 -6.310 19.192 1.00 0.00 1 MET A O 20
ATOM 31503 N N . SER A 1 2 ? -0.243 -5.556 21.246 1.00 0.00 2 SER A N 20
ATOM 31504 C CA . SER A 1 2 ? -0.452 -6.925 21.802 1.00 0.00 2 SER A CA 20
ATOM 31505 C C . SER A 1 2 ? 0.758 -7.803 21.462 1.00 0.00 2 SER A C 20
ATOM 31506 O O . SER A 1 2 ? 0.643 -8.842 20.841 1.00 0.00 2 SER A O 20
ATOM 31514 N N . ASN A 1 3 ? 1.925 -7.381 21.873 1.00 0.00 3 ASN A N 20
ATOM 31515 C CA . ASN A 1 3 ? 3.163 -8.168 21.590 1.00 0.00 3 ASN A CA 20
ATOM 31516 C C . ASN A 1 3 ? 3.354 -9.232 22.672 1.00 0.00 3 ASN A C 20
ATOM 31517 O O . ASN A 1 3 ? 3.700 -8.940 23.801 1.00 0.00 3 ASN A O 20
ATOM 31528 N N . GLN A 1 4 ? 3.125 -10.468 22.331 1.00 0.00 4 GLN A N 20
ATOM 31529 C CA . GLN A 1 4 ? 3.279 -11.571 23.323 1.00 0.00 4 GLN A CA 20
ATOM 31530 C C . GLN A 1 4 ? 4.747 -12.011 23.398 1.00 0.00 4 GLN A C 20
ATOM 31531 O O . GLN A 1 4 ? 5.634 -11.230 23.680 1.00 0.00 4 GLN A O 20
ATOM 31545 N N . THR A 1 5 ? 5.002 -13.269 23.149 1.00 0.00 5 THR A N 20
ATOM 31546 C CA . THR A 1 5 ? 6.399 -13.795 23.202 1.00 0.00 5 THR A CA 20
ATOM 31547 C C . THR A 1 5 ? 6.981 -13.844 21.785 1.00 0.00 5 THR A C 20
ATOM 31548 O O . THR A 1 5 ? 8.177 -13.939 21.591 1.00 0.00 5 THR A O 20
ATOM 31559 N N . CYS A 1 6 ? 6.136 -13.780 20.795 1.00 0.00 6 CYS A N 20
ATOM 31560 C CA . CYS A 1 6 ? 6.617 -13.820 19.381 1.00 0.00 6 CYS A CA 20
ATOM 31561 C C . CYS A 1 6 ? 7.351 -15.139 19.110 1.00 0.00 6 CYS A C 20
ATOM 31562 O O . CYS A 1 6 ? 8.324 -15.477 19.760 1.00 0.00 6 CYS A O 20
ATOM 31570 N N . VAL A 1 7 ? 6.876 -15.891 18.149 1.00 0.00 7 VAL A N 20
ATOM 31571 C CA . VAL A 1 7 ? 7.508 -17.204 17.812 1.00 0.00 7 VAL A CA 20
ATOM 31572 C C . VAL A 1 7 ? 8.409 -17.051 16.581 1.00 0.00 7 VAL A C 20
ATOM 31573 O O . VAL A 1 7 ? 8.028 -16.489 15.573 1.00 0.00 7 VAL A O 20
ATOM 31586 N N . GLU A 1 8 ? 9.613 -17.545 16.680 1.00 0.00 8 GLU A N 20
ATOM 31587 C CA . GLU A 1 8 ? 10.580 -17.442 15.549 1.00 0.00 8 GLU A CA 20
ATOM 31588 C C . GLU A 1 8 ? 10.157 -18.343 14.394 1.00 0.00 8 GLU A C 20
ATOM 31589 O O . GLU A 1 8 ? 9.602 -19.409 14.584 1.00 0.00 8 GLU A O 20
ATOM 31601 N N . ASN A 1 9 ? 10.417 -17.902 13.191 1.00 0.00 9 ASN A N 20
ATOM 31602 C CA . ASN A 1 9 ? 10.048 -18.693 11.981 1.00 0.00 9 ASN A CA 20
ATOM 31603 C C . ASN A 1 9 ? 8.635 -19.253 12.162 1.00 0.00 9 ASN A C 20
ATOM 31604 O O . ASN A 1 9 ? 8.312 -20.340 11.725 1.00 0.00 9 ASN A O 20
ATOM 31615 N N . GLU A 1 10 ? 7.796 -18.493 12.811 1.00 0.00 10 GLU A N 20
ATOM 31616 C CA . GLU A 1 10 ? 6.393 -18.931 13.050 1.00 0.00 10 GLU A CA 20
ATOM 31617 C C . GLU A 1 10 ? 6.357 -20.397 13.472 1.00 0.00 10 GLU A C 20
ATOM 31618 O O . GLU A 1 10 ? 7.363 -20.989 13.813 1.00 0.00 10 GLU A O 20
ATOM 31630 N N . VAL A 1 11 ? 5.199 -20.986 13.453 1.00 0.00 11 VAL A N 20
ATOM 31631 C CA . VAL A 1 11 ? 5.077 -22.410 13.852 1.00 0.00 11 VAL A CA 20
ATOM 31632 C C . VAL A 1 11 ? 5.565 -23.294 12.701 1.00 0.00 11 VAL A C 20
ATOM 31633 O O . VAL A 1 11 ? 5.600 -24.507 12.796 1.00 0.00 11 VAL A O 20
ATOM 31646 N N . CYS A 1 12 ? 5.947 -22.684 11.610 1.00 0.00 12 CYS A N 20
ATOM 31647 C CA . CYS A 1 12 ? 6.440 -23.463 10.435 1.00 0.00 12 CYS A CA 20
ATOM 31648 C C . CYS A 1 12 ? 5.494 -24.635 10.166 1.00 0.00 12 CYS A C 20
ATOM 31649 O O . CYS A 1 12 ? 5.908 -25.736 9.857 1.00 0.00 12 CYS A O 20
ATOM 31657 N N . GLU A 1 13 ? 4.219 -24.397 10.283 1.00 0.00 13 GLU A N 20
ATOM 31658 C CA . GLU A 1 13 ? 3.225 -25.479 10.042 1.00 0.00 13 GLU A CA 20
ATOM 31659 C C . GLU A 1 13 ? 3.289 -25.933 8.583 1.00 0.00 13 GLU A C 20
ATOM 31660 O O . GLU A 1 13 ? 3.424 -25.139 7.671 1.00 0.00 13 GLU A O 20
ATOM 31672 N N . ALA A 1 14 ? 3.185 -27.210 8.364 1.00 0.00 14 ALA A N 20
ATOM 31673 C CA . ALA A 1 14 ? 3.230 -27.752 6.979 1.00 0.00 14 ALA A CA 20
ATOM 31674 C C . ALA A 1 14 ? 2.596 -29.147 6.978 1.00 0.00 14 ALA A C 20
ATOM 31675 O O . ALA A 1 14 ? 2.547 -29.822 5.970 1.00 0.00 14 ALA A O 20
ATOM 31682 N N . CYS A 1 15 ? 2.110 -29.582 8.110 1.00 0.00 15 CYS A N 20
ATOM 31683 C CA . CYS A 1 15 ? 1.473 -30.933 8.187 1.00 0.00 15 CYS A CA 20
ATOM 31684 C C . CYS A 1 15 ? 0.183 -30.937 7.361 1.00 0.00 15 CYS A C 20
ATOM 31685 O O . CYS A 1 15 ? -0.147 -31.899 6.697 1.00 0.00 15 CYS A O 20
ATOM 31693 N N . GLY A 1 16 ? -0.554 -29.861 7.413 1.00 0.00 16 GLY A N 20
ATOM 31694 C CA . GLY A 1 16 ? -1.836 -29.781 6.652 1.00 0.00 16 GLY A CA 20
ATOM 31695 C C . GLY A 1 16 ? -1.560 -29.670 5.155 1.00 0.00 16 GLY A C 20
ATOM 31696 O O . GLY A 1 16 ? -0.639 -29.003 4.726 1.00 0.00 16 GLY A O 20
ATOM 31700 N N . CYS A 1 17 ? -2.362 -30.325 4.352 1.00 0.00 17 CYS A N 20
ATOM 31701 C CA . CYS A 1 17 ? -2.168 -30.277 2.869 1.00 0.00 17 CYS A CA 20
ATOM 31702 C C . CYS A 1 17 ? -3.483 -29.917 2.174 1.00 0.00 17 CYS A C 20
ATOM 31703 O O . CYS A 1 17 ? -4.563 -30.166 2.674 1.00 0.00 17 CYS A O 20
ATOM 31711 N N . ALA A 1 18 ? -3.380 -29.335 1.012 1.00 0.00 18 ALA A N 20
ATOM 31712 C CA . ALA A 1 18 ? -4.590 -28.943 0.231 1.00 0.00 18 ALA A CA 20
ATOM 31713 C C . ALA A 1 18 ? -5.451 -27.960 1.027 1.00 0.00 18 ALA A C 20
ATOM 31714 O O . ALA A 1 18 ? -5.528 -28.016 2.239 1.00 0.00 18 ALA A O 20
ATOM 31721 N N . GLY A 1 19 ? -6.103 -27.056 0.346 1.00 0.00 19 GLY A N 20
ATOM 31722 C CA . GLY A 1 19 ? -6.960 -26.066 1.055 1.00 0.00 19 GLY A CA 20
ATOM 31723 C C . GLY A 1 19 ? -7.418 -24.964 0.093 1.00 0.00 19 GLY A C 20
ATOM 31724 O O . GLY A 1 19 ? -7.392 -25.117 -1.113 1.00 0.00 19 GLY A O 20
ATOM 31728 N N . GLU A 1 20 ? -7.851 -23.858 0.635 1.00 0.00 20 GLU A N 20
ATOM 31729 C CA . GLU A 1 20 ? -8.340 -22.728 -0.210 1.00 0.00 20 GLU A CA 20
ATOM 31730 C C . GLU A 1 20 ? -7.304 -22.351 -1.272 1.00 0.00 20 GLU A C 20
ATOM 31731 O O . GLU A 1 20 ? -6.109 -22.412 -1.054 1.00 0.00 20 GLU A O 20
ATOM 31743 N N . ILE A 1 21 ? -7.771 -21.956 -2.428 1.00 0.00 21 ILE A N 20
ATOM 31744 C CA . ILE A 1 21 ? -6.849 -21.558 -3.529 1.00 0.00 21 ILE A CA 20
ATOM 31745 C C . ILE A 1 21 ? -6.078 -20.300 -3.111 1.00 0.00 21 ILE A C 20
ATOM 31746 O O . ILE A 1 21 ? -4.886 -20.185 -3.315 1.00 0.00 21 ILE A O 20
ATOM 31762 N N . GLY A 1 22 ? -6.756 -19.358 -2.516 1.00 0.00 22 GLY A N 20
ATOM 31763 C CA . GLY A 1 22 ? -6.080 -18.112 -2.070 1.00 0.00 22 GLY A CA 20
ATOM 31764 C C . GLY A 1 22 ? -5.970 -17.120 -3.224 1.00 0.00 22 GLY A C 20
ATOM 31765 O O . GLY A 1 22 ? -6.786 -17.088 -4.123 1.00 0.00 22 GLY A O 20
ATOM 31769 N N . PHE A 1 23 ? -4.962 -16.302 -3.188 1.00 0.00 23 PHE A N 20
ATOM 31770 C CA . PHE A 1 23 ? -4.774 -15.284 -4.260 1.00 0.00 23 PHE A CA 20
ATOM 31771 C C . PHE A 1 23 ? -4.311 -15.960 -5.551 1.00 0.00 23 PHE A C 20
ATOM 31772 O O . PHE A 1 23 ? -3.669 -16.992 -5.537 1.00 0.00 23 PHE A O 20
ATOM 31789 N N . ILE A 1 24 ? -4.639 -15.375 -6.666 1.00 0.00 24 ILE A N 20
ATOM 31790 C CA . ILE A 1 24 ? -4.234 -15.949 -7.980 1.00 0.00 24 ILE A CA 20
ATOM 31791 C C . ILE A 1 24 ? -2.705 -15.949 -8.094 1.00 0.00 24 ILE A C 20
ATOM 31792 O O . ILE A 1 24 ? -2.099 -16.897 -8.555 1.00 0.00 24 ILE A O 20
ATOM 31808 N N . ILE A 1 25 ? -2.081 -14.883 -7.682 1.00 0.00 25 ILE A N 20
ATOM 31809 C CA . ILE A 1 25 ? -0.594 -14.796 -7.768 1.00 0.00 25 ILE A CA 20
ATOM 31810 C C . ILE A 1 25 ? 0.035 -15.871 -6.876 1.00 0.00 25 ILE A C 20
ATOM 31811 O O . ILE A 1 25 ? 0.992 -16.522 -7.249 1.00 0.00 25 ILE A O 20
ATOM 31827 N N . ARG A 1 26 ? -0.497 -16.057 -5.700 1.00 0.00 26 ARG A N 20
ATOM 31828 C CA . ARG A 1 26 ? 0.050 -17.077 -4.769 1.00 0.00 26 ARG A CA 20
ATOM 31829 C C . ARG A 1 26 ? 1.499 -16.730 -4.422 1.00 0.00 26 ARG A C 20
ATOM 31830 O O . ARG A 1 26 ? 2.415 -17.496 -4.654 1.00 0.00 26 ARG A O 20
ATOM 31851 N N . GLU A 1 27 ? 1.697 -15.569 -3.853 1.00 0.00 27 GLU A N 20
ATOM 31852 C CA . GLU A 1 27 ? 3.068 -15.120 -3.461 1.00 0.00 27 GLU A CA 20
ATOM 31853 C C . GLU A 1 27 ? 4.086 -15.514 -4.536 1.00 0.00 27 GLU A C 20
ATOM 31854 O O . GLU A 1 27 ? 4.622 -16.606 -4.541 1.00 0.00 27 GLU A O 20
ATOM 31866 N N . GLY A 1 28 ? 4.350 -14.621 -5.450 1.00 0.00 28 GLY A N 20
ATOM 31867 C CA . GLY A 1 28 ? 5.325 -14.915 -6.540 1.00 0.00 28 GLY A CA 20
ATOM 31868 C C . GLY A 1 28 ? 6.743 -14.617 -6.057 1.00 0.00 28 GLY A C 20
ATOM 31869 O O . GLY A 1 28 ? 7.508 -13.944 -6.723 1.00 0.00 28 GLY A O 20
ATOM 31873 N N . ASP A 1 29 ? 7.095 -15.117 -4.902 1.00 0.00 29 ASP A N 20
ATO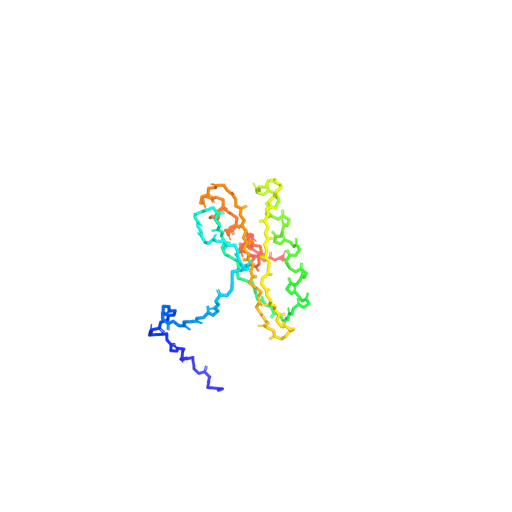M 31874 C CA . ASP A 1 29 ? 8.466 -14.883 -4.347 1.00 0.00 29 ASP A CA 20
ATOM 31875 C C . ASP A 1 29 ? 8.884 -13.429 -4.580 1.00 0.00 29 ASP A C 20
ATOM 31876 O O . ASP A 1 29 ? 10.051 -13.092 -4.580 1.00 0.00 29 ASP A O 20
ATOM 31885 N N . ASP A 1 30 ? 7.930 -12.565 -4.773 1.00 0.00 30 ASP A N 20
ATOM 31886 C CA . ASP A 1 30 ? 8.253 -11.130 -5.000 1.00 0.00 30 ASP A CA 20
ATOM 31887 C C . ASP A 1 30 ? 7.015 -10.282 -4.698 1.00 0.00 30 ASP A C 20
ATOM 31888 O O . ASP A 1 30 ? 6.675 -9.377 -5.433 1.00 0.00 30 ASP A O 20
ATOM 31897 N N . VAL A 1 31 ? 6.333 -10.577 -3.615 1.00 0.00 31 VAL A N 20
ATOM 31898 C CA . VAL A 1 31 ? 5.100 -9.803 -3.246 1.00 0.00 31 VAL A CA 20
ATOM 31899 C C . VAL A 1 31 ? 5.264 -9.204 -1.848 1.00 0.00 31 VAL A C 20
ATOM 31900 O O . VAL A 1 31 ? 5.719 -9.852 -0.926 1.00 0.00 31 VAL A O 20
ATOM 31913 N N . ALA A 1 32 ? 4.887 -7.961 -1.696 1.00 0.00 32 ALA A N 20
ATOM 31914 C CA . ALA A 1 32 ? 5.003 -7.274 -0.372 1.00 0.00 32 ALA A CA 20
ATOM 31915 C C . ALA A 1 32 ? 3.610 -6.961 0.166 1.00 0.00 32 ALA A C 20
ATOM 31916 O O . ALA A 1 32 ? 2.668 -6.785 -0.580 1.00 0.00 32 ALA A O 20
ATOM 31923 N N . GLU A 1 33 ? 3.478 -6.904 1.465 1.00 0.00 33 GLU A N 20
ATOM 31924 C CA . GLU A 1 33 ? 2.151 -6.619 2.095 1.00 0.00 33 GLU A CA 20
ATOM 31925 C C . GLU A 1 33 ? 2.147 -5.221 2.711 1.00 0.00 33 GLU A C 20
ATOM 31926 O O . GLU A 1 33 ? 3.146 -4.747 3.218 1.00 0.00 33 GLU A O 20
ATOM 31938 N N . VAL A 1 34 ? 1.018 -4.560 2.668 1.00 0.00 34 VAL A N 20
ATOM 31939 C CA . VAL A 1 34 ? 0.907 -3.183 3.244 1.00 0.00 34 VAL A CA 20
ATOM 31940 C C . VAL A 1 34 ? -0.229 -3.150 4.270 1.00 0.00 34 VAL A C 20
ATOM 31941 O O . VAL A 1 34 ? -1.330 -3.608 4.016 1.00 0.00 34 VAL A O 20
ATOM 31954 N N . SER A 1 35 ? 0.036 -2.600 5.424 1.00 0.00 35 SER A N 20
ATOM 31955 C CA . SER A 1 35 ? -1.006 -2.507 6.493 1.00 0.00 35 SER A CA 20
ATOM 31956 C C . SER A 1 35 ? -1.451 -1.058 6.636 1.00 0.00 35 SER A C 20
ATOM 31957 O O . SER A 1 35 ? -0.654 -0.177 6.903 1.00 0.00 35 SER A O 20
ATOM 31965 N N . LEU A 1 36 ? -2.722 -0.805 6.461 1.00 0.00 36 LEU A N 20
ATOM 31966 C CA . LEU A 1 36 ? -3.250 0.588 6.585 1.00 0.00 36 LEU A CA 20
ATOM 31967 C C . LEU A 1 36 ? -4.332 0.633 7.660 1.00 0.00 36 LEU A C 20
ATOM 31968 O O . LEU A 1 36 ? -5.195 -0.220 7.731 1.00 0.00 36 LEU A O 20
ATOM 31984 N N . PHE A 1 37 ? -4.282 1.634 8.497 1.00 0.00 37 PHE A N 20
ATOM 31985 C CA . PHE A 1 37 ? -5.286 1.781 9.593 1.00 0.00 37 PHE A CA 20
ATOM 31986 C C . PHE A 1 37 ? -6.148 3.016 9.339 1.00 0.00 37 PHE A C 20
ATOM 31987 O O . PHE A 1 37 ? -5.665 4.059 8.942 1.00 0.00 37 PHE A O 20
ATOM 32004 N N . GLY A 1 38 ? -7.424 2.901 9.564 1.00 0.00 38 GLY A N 20
ATOM 32005 C CA . GLY A 1 38 ? -8.329 4.061 9.336 1.00 0.00 38 GLY A CA 20
ATOM 32006 C C . GLY A 1 38 ? -9.712 3.772 9.918 1.00 0.00 38 GLY A C 20
ATOM 32007 O O . GLY A 1 38 ? -9.920 2.805 10.625 1.00 0.00 38 GLY A O 20
ATOM 32011 N N . SER A 1 39 ? -10.655 4.619 9.624 1.00 0.00 39 SER A N 20
ATOM 32012 C CA . SER A 1 39 ? -12.039 4.434 10.146 1.00 0.00 39 SER A CA 20
ATOM 32013 C C . SER A 1 39 ? -12.805 3.439 9.267 1.00 0.00 39 SER A C 20
ATOM 32014 O O . SER A 1 39 ? -12.549 2.252 9.278 1.00 0.00 39 SER A O 20
ATOM 32022 N N . ASP A 1 40 ? -13.756 3.919 8.511 1.00 0.00 40 ASP A N 20
ATOM 32023 C CA . ASP A 1 40 ? -14.556 3.009 7.638 1.00 0.00 40 ASP A CA 20
ATOM 32024 C C . ASP A 1 40 ? -13.797 2.694 6.344 1.00 0.00 40 ASP A C 20
ATOM 32025 O O . ASP A 1 40 ? -12.733 3.222 6.080 1.00 0.00 40 ASP A O 20
ATOM 32034 N N . LYS A 1 41 ? -14.350 1.828 5.539 1.00 0.00 41 LYS A N 20
ATOM 32035 C CA . LYS A 1 41 ? -13.692 1.450 4.255 1.00 0.00 41 LYS A CA 20
ATOM 32036 C C . LYS A 1 41 ? -13.580 2.676 3.344 1.00 0.00 41 LYS A C 20
ATOM 32037 O O . LYS A 1 41 ? -12.575 2.897 2.696 1.00 0.00 41 LYS A O 20
ATOM 32056 N N . ALA A 1 42 ? -14.610 3.468 3.288 1.00 0.00 42 ALA A N 20
ATOM 32057 C CA . ALA A 1 42 ? -14.587 4.678 2.415 1.00 0.00 42 ALA A CA 20
ATOM 32058 C C . ALA A 1 42 ? -13.358 5.532 2.744 1.00 0.00 42 ALA A C 20
ATOM 32059 O O . ALA A 1 42 ? -12.644 5.984 1.869 1.00 0.00 42 ALA A O 20
ATOM 32066 N N . HIS A 1 43 ? -13.109 5.754 4.000 1.00 0.00 43 HIS A N 20
ATOM 32067 C CA . HIS A 1 43 ? -11.929 6.573 4.406 1.00 0.00 43 HIS A CA 20
ATOM 32068 C C . HIS A 1 43 ? -10.636 5.833 4.043 1.00 0.00 43 HIS A C 20
ATOM 32069 O O . HIS A 1 43 ? -9.683 6.411 3.556 1.00 0.00 43 HIS A O 20
ATOM 32083 N N . LEU A 1 44 ? -10.599 4.553 4.290 1.00 0.00 44 LEU A N 20
ATOM 32084 C CA . LEU A 1 44 ? -9.378 3.750 3.970 1.00 0.00 44 LEU A CA 20
ATOM 32085 C C . LEU A 1 44 ? -9.128 3.763 2.463 1.00 0.00 44 LEU A C 20
ATOM 32086 O O . LEU A 1 44 ? -8.008 3.874 2.004 1.00 0.00 44 LEU A O 20
ATOM 32102 N N . GLU A 1 45 ? -10.168 3.642 1.692 1.00 0.00 45 GLU A N 20
ATOM 32103 C CA . GLU A 1 45 ? -10.011 3.640 0.210 1.00 0.00 45 GLU A CA 20
ATOM 32104 C C . GLU A 1 45 ? -9.433 4.983 -0.248 1.00 0.00 45 GLU A C 20
ATOM 32105 O O . GLU A 1 45 ? -8.617 5.054 -1.147 1.00 0.00 45 GLU A O 20
ATOM 32117 N N . GLY A 1 46 ? -9.855 6.051 0.371 1.00 0.00 46 GLY A N 20
ATOM 32118 C CA . GLY A 1 46 ? -9.341 7.398 -0.019 1.00 0.00 46 GLY A CA 20
ATOM 32119 C C . GLY A 1 46 ? -7.822 7.435 0.154 1.00 0.00 46 GLY A C 20
ATOM 32120 O O . GLY A 1 46 ? -7.083 7.750 -0.760 1.00 0.00 46 GLY A O 20
ATOM 32124 N N . LYS A 1 47 ? -7.354 7.098 1.320 1.00 0.00 47 LYS A N 20
ATOM 32125 C CA . LYS A 1 47 ? -5.883 7.084 1.573 1.00 0.00 47 LYS A CA 20
ATOM 32126 C C . LYS A 1 47 ? -5.228 5.987 0.732 1.00 0.00 47 LYS A C 20
ATOM 32127 O O . LYS A 1 47 ? -4.134 6.141 0.226 1.00 0.00 47 LYS A O 20
ATOM 32146 N N . LEU A 1 48 ? -5.894 4.874 0.591 1.00 0.00 48 LEU A N 20
ATOM 32147 C CA . LEU A 1 48 ? -5.325 3.743 -0.202 1.00 0.00 48 LEU A CA 20
ATOM 32148 C C . LEU A 1 48 ? -4.889 4.247 -1.578 1.00 0.00 48 LEU A C 20
ATOM 32149 O O . LEU A 1 48 ? -3.926 3.779 -2.153 1.00 0.00 48 LEU A O 20
ATOM 32165 N N . ALA A 1 49 ? -5.601 5.194 -2.112 1.00 0.00 49 ALA A N 20
ATOM 32166 C CA . ALA A 1 49 ? -5.247 5.737 -3.455 1.00 0.00 49 ALA A CA 20
ATOM 32167 C C . ALA A 1 49 ? -3.800 6.243 -3.441 1.00 0.00 49 ALA A C 20
ATOM 32168 O O . ALA A 1 49 ? -3.086 6.158 -4.421 1.00 0.00 49 ALA A O 20
ATOM 32175 N N . GLU A 1 50 ? -3.368 6.775 -2.335 1.00 0.00 50 GLU A N 20
ATOM 32176 C CA . GLU A 1 50 ? -1.970 7.295 -2.237 1.00 0.00 50 GLU A CA 20
ATOM 32177 C C . GLU A 1 50 ? -0.971 6.135 -2.339 1.00 0.00 50 GLU A C 20
ATOM 32178 O O . GLU A 1 50 ? 0.039 6.222 -3.009 1.00 0.00 50 GLU A O 20
ATOM 32190 N N . TYR A 1 51 ? -1.249 5.051 -1.669 1.00 0.00 51 TYR A N 20
ATOM 32191 C CA . TYR A 1 51 ? -0.325 3.876 -1.709 1.00 0.00 51 TYR A CA 20
ATOM 32192 C C . TYR A 1 51 ? -0.259 3.313 -3.134 1.00 0.00 51 TYR A C 20
ATOM 32193 O O . TYR A 1 51 ? 0.797 2.998 -3.647 1.00 0.00 51 TYR A O 20
ATOM 32211 N N . ILE A 1 52 ? -1.387 3.181 -3.772 1.00 0.00 52 ILE A N 20
ATOM 32212 C CA . ILE A 1 52 ? -1.412 2.640 -5.164 1.00 0.00 52 ILE A CA 20
ATOM 32213 C C . ILE A 1 52 ? -0.692 3.609 -6.107 1.00 0.00 52 ILE A C 20
ATOM 32214 O O . ILE A 1 52 ? 0.079 3.214 -6.960 1.00 0.00 52 ILE A O 20
ATOM 32230 N N . SER A 1 53 ? -0.950 4.879 -5.963 1.00 0.00 53 SER A N 20
ATOM 32231 C CA . SER A 1 53 ? -0.294 5.891 -6.843 1.00 0.00 53 SER A CA 20
ATOM 32232 C C . SER A 1 53 ? 1.222 5.845 -6.642 1.00 0.00 53 SER A C 20
ATOM 32233 O O . SER A 1 53 ? 1.993 5.936 -7.578 1.00 0.00 53 SER A O 20
ATOM 32241 N N . LEU A 1 54 ? 1.655 5.709 -5.420 1.00 0.00 54 LEU A N 20
ATOM 32242 C CA . LEU A 1 54 ? 3.119 5.656 -5.142 1.00 0.00 54 LEU A CA 20
ATOM 32243 C C . LEU A 1 54 ? 3.724 4.415 -5.804 1.00 0.00 54 LEU A C 20
ATOM 32244 O O . LEU A 1 54 ? 4.807 4.450 -6.357 1.00 0.00 54 LEU A O 20
ATOM 32260 N N . ALA A 1 55 ? 3.033 3.314 -5.736 1.00 0.00 55 ALA A N 20
ATOM 32261 C CA . ALA A 1 55 ? 3.556 2.056 -6.342 1.00 0.00 55 ALA A CA 20
ATOM 32262 C C . ALA A 1 55 ? 3.762 2.263 -7.844 1.00 0.00 55 ALA A C 20
ATOM 32263 O O . ALA A 1 55 ? 4.736 1.820 -8.421 1.00 0.00 55 ALA A O 20
ATOM 32270 N N . LYS A 1 56 ? 2.848 2.940 -8.476 1.00 0.00 56 LYS A N 20
ATOM 32271 C CA . LYS A 1 56 ? 2.975 3.196 -9.939 1.00 0.00 56 LYS A CA 20
ATOM 32272 C C . LYS A 1 56 ? 4.190 4.089 -10.199 1.00 0.00 56 LYS A C 20
ATOM 32273 O O . LYS A 1 56 ? 4.935 3.894 -11.139 1.00 0.00 56 LYS A O 20
ATOM 32292 N N . GLN A 1 57 ? 4.383 5.081 -9.376 1.00 0.00 57 GLN A N 20
ATOM 32293 C CA . GLN A 1 57 ? 5.539 6.006 -9.570 1.00 0.00 57 GLN A CA 20
ATOM 32294 C C . GLN A 1 57 ? 6.853 5.247 -9.372 1.00 0.00 57 GLN A C 20
ATOM 32295 O O . GLN A 1 57 ? 7.779 5.366 -10.150 1.00 0.00 57 GLN A O 20
ATOM 32309 N N . VAL A 1 58 ? 6.942 4.469 -8.331 1.00 0.00 58 VAL A N 20
ATOM 32310 C CA . VAL A 1 58 ? 8.193 3.700 -8.076 1.00 0.00 58 VAL A CA 20
ATOM 32311 C C . VAL A 1 58 ? 8.390 2.679 -9.196 1.00 0.00 58 VAL A C 20
ATOM 32312 O O . VAL A 1 58 ? 9.478 2.500 -9.709 1.00 0.00 58 VAL A O 20
ATOM 32325 N N . TYR A 1 59 ? 7.340 2.003 -9.574 1.00 0.00 59 TYR A N 20
ATOM 32326 C CA . TYR A 1 59 ? 7.444 0.980 -10.661 1.00 0.00 59 TYR A CA 20
ATOM 32327 C C . TYR A 1 59 ? 6.227 1.087 -11.583 1.00 0.00 59 TYR A C 20
ATOM 32328 O O . TYR A 1 59 ? 5.097 0.901 -11.175 1.00 0.00 59 TYR A O 20
ATOM 32346 N N . ALA A 1 60 ? 6.462 1.394 -12.828 1.00 0.00 60 ALA A N 20
ATOM 32347 C CA . ALA A 1 60 ? 5.343 1.531 -13.805 1.00 0.00 60 ALA A CA 20
ATOM 32348 C C . ALA A 1 60 ? 4.711 0.167 -14.096 1.00 0.00 60 ALA A C 20
ATOM 32349 O O . ALA A 1 60 ? 5.363 -0.861 -14.062 1.00 0.00 60 ALA A O 20
ATOM 32356 N N . ASN A 1 61 ? 3.438 0.165 -14.384 1.00 0.00 61 ASN A N 20
ATOM 32357 C CA . ASN A 1 61 ? 2.725 -1.109 -14.688 1.00 0.00 61 ASN A CA 20
ATOM 32358 C C . ASN A 1 61 ? 2.819 -2.048 -13.480 1.00 0.00 61 ASN A C 20
ATOM 32359 O O . ASN A 1 61 ? 2.987 -3.245 -13.611 1.00 0.00 61 ASN A O 20
ATOM 32370 N N . VAL A 1 62 ? 2.706 -1.501 -12.299 1.00 0.00 62 VAL A N 20
ATOM 32371 C CA . VAL A 1 62 ? 2.785 -2.334 -11.061 1.00 0.00 62 VAL A CA 20
ATOM 32372 C C . VAL A 1 62 ? 1.479 -3.096 -10.844 1.00 0.00 62 VAL A C 20
ATOM 32373 O O . VAL A 1 62 ? 0.398 -2.575 -11.036 1.00 0.00 62 VAL A O 20
ATOM 32386 N N . GLU A 1 63 ? 1.580 -4.335 -10.436 1.00 0.00 63 GLU A N 20
ATOM 32387 C CA . GLU A 1 63 ? 0.359 -5.166 -10.193 1.00 0.00 63 GLU A CA 20
ATOM 32388 C C . GLU A 1 63 ? 0.140 -5.327 -8.691 1.00 0.00 63 GLU A C 20
ATOM 32389 O O . GLU A 1 63 ? 1.061 -5.564 -7.931 1.00 0.00 63 GLU A O 20
ATOM 32401 N N . TYR A 1 64 ? -1.080 -5.184 -8.257 1.00 0.00 64 TYR A N 20
ATOM 32402 C CA . TYR A 1 64 ? -1.393 -5.311 -6.806 1.00 0.00 64 TYR A CA 20
ATOM 32403 C C . TYR A 1 64 ? -2.822 -5.812 -6.631 1.00 0.00 64 TYR A C 20
ATOM 32404 O O . TYR A 1 64 ? -3.629 -5.758 -7.539 1.00 0.00 64 TYR A O 20
ATOM 32422 N N . GLU A 1 65 ? -3.143 -6.298 -5.465 1.00 0.00 65 GLU A N 20
ATOM 32423 C CA . GLU A 1 65 ? -4.524 -6.808 -5.207 1.00 0.00 65 GLU A CA 20
ATOM 32424 C C . GLU A 1 65 ? -4.974 -6.386 -3.813 1.00 0.00 65 GLU A C 20
ATOM 32425 O O . GLU A 1 65 ? -4.174 -6.191 -2.919 1.00 0.00 65 GLU A O 20
ATOM 32437 N N . VAL A 1 66 ? -6.260 -6.246 -3.630 1.00 0.00 66 VAL A N 20
ATOM 32438 C CA . VAL A 1 66 ? -6.810 -5.829 -2.305 1.00 0.00 66 VAL A CA 20
ATOM 32439 C C . VAL A 1 66 ? -7.613 -6.982 -1.709 1.00 0.00 66 VAL A C 20
ATOM 32440 O O . VAL A 1 66 ? -8.466 -7.567 -2.351 1.00 0.00 66 VAL A O 20
ATOM 32453 N N . ALA A 1 67 ? -7.336 -7.310 -0.480 1.00 0.00 67 ALA A N 20
ATOM 32454 C CA . ALA A 1 67 ? -8.058 -8.426 0.182 1.00 0.00 67 ALA A CA 20
ATOM 32455 C C . ALA A 1 67 ? -9.461 -7.959 0.606 1.00 0.00 67 ALA A C 20
ATOM 32456 O O . ALA A 1 67 ? -9.760 -6.781 0.579 1.00 0.00 67 ALA A O 20
ATOM 32463 N N . PRO A 1 68 ? -10.311 -8.875 1.002 1.00 0.00 68 PRO A N 20
ATOM 32464 C CA . PRO A 1 68 ? -11.697 -8.541 1.446 1.00 0.00 68 PRO A CA 20
ATOM 32465 C C . PRO A 1 68 ? -11.711 -7.578 2.638 1.00 0.00 68 PRO A C 20
ATOM 32466 O O . PRO A 1 68 ? -10.876 -7.647 3.521 1.00 0.00 68 PRO A O 20
ATOM 32477 N N . VAL A 1 69 ? -12.659 -6.679 2.663 1.00 0.00 69 VAL A N 20
ATOM 32478 C CA . VAL A 1 69 ? -12.754 -5.694 3.782 1.00 0.00 69 VAL A CA 20
ATOM 32479 C C . VAL A 1 69 ? -14.111 -5.835 4.476 1.00 0.00 69 VAL A C 20
ATOM 32480 O O . VAL A 1 69 ? -15.149 -5.891 3.844 1.00 0.00 69 VAL A O 20
ATOM 32493 N N . ALA A 1 70 ? -14.101 -5.890 5.779 1.00 0.00 70 ALA A N 20
ATOM 32494 C CA . ALA A 1 70 ? -15.372 -6.024 6.547 1.00 0.00 70 ALA A CA 20
ATOM 32495 C C . ALA A 1 70 ? -16.117 -4.687 6.537 1.00 0.00 70 ALA A C 20
ATOM 32496 O O . ALA A 1 70 ? -16.826 -4.355 7.461 1.00 0.00 70 ALA A O 20
ATOM 32503 N N . ASP A 1 71 ? -15.949 -3.933 5.491 1.00 0.00 71 ASP A N 20
ATOM 32504 C CA . ASP A 1 71 ? -16.632 -2.611 5.369 1.00 0.00 71 ASP A CA 20
ATOM 32505 C C . ASP A 1 71 ? -16.308 -1.721 6.571 1.00 0.00 71 ASP A C 20
ATOM 32506 O O . ASP A 1 71 ? -15.582 -0.752 6.469 1.00 0.00 71 ASP A O 20
ATOM 32515 N N . ASN A 1 72 ? -16.849 -2.042 7.707 1.00 0.00 72 ASN A N 20
ATOM 32516 C CA . ASN A 1 72 ? -16.594 -1.230 8.925 1.00 0.00 72 ASN A CA 20
ATOM 32517 C C . ASN A 1 72 ? -15.188 -1.530 9.452 1.00 0.00 72 ASN A C 20
ATOM 32518 O O . ASN A 1 72 ? -14.736 -0.951 10.420 1.00 0.00 72 ASN A O 20
ATOM 32529 N N . ALA A 1 73 ? -14.491 -2.432 8.814 1.00 0.00 73 ALA A N 20
ATOM 32530 C CA . ALA A 1 73 ? -13.109 -2.778 9.270 1.00 0.00 73 ALA A CA 20
ATOM 32531 C C . ALA A 1 73 ? -12.329 -1.501 9.606 1.00 0.00 73 ALA A C 20
ATOM 32532 O O . ALA A 1 73 ? -12.512 -0.462 9.001 1.00 0.00 73 ALA A O 20
ATOM 32539 N N . THR A 1 74 ? -11.458 -1.579 10.575 1.00 0.00 74 THR A N 20
ATOM 32540 C CA . THR A 1 74 ? -10.652 -0.389 10.976 1.00 0.00 74 THR A CA 20
ATOM 32541 C C . THR A 1 74 ? -9.289 -0.456 10.285 1.00 0.00 74 THR A C 20
ATOM 32542 O O . THR A 1 74 ? -8.449 0.405 10.451 1.00 0.00 74 THR A O 20
ATOM 32553 N N . GLU A 1 75 ? -9.064 -1.477 9.502 1.00 0.00 75 GLU A N 20
ATOM 32554 C CA . GLU A 1 75 ? -7.755 -1.605 8.792 1.00 0.00 75 GLU A CA 20
ATOM 32555 C C . GLU A 1 75 ? -7.970 -2.225 7.419 1.00 0.00 75 GLU A C 20
ATOM 32556 O O . GLU A 1 75 ? -8.944 -2.910 7.177 1.00 0.00 75 GLU A O 20
ATOM 32568 N N . LEU A 1 76 ? -7.059 -1.982 6.518 1.00 0.00 76 LEU A N 20
ATOM 32569 C CA . LEU A 1 76 ? -7.174 -2.542 5.140 1.00 0.00 76 LEU A CA 20
ATOM 32570 C C . LEU A 1 76 ? -5.894 -3.297 4.795 1.00 0.00 76 LEU A C 20
ATOM 32571 O O . LEU A 1 76 ? -4.795 -2.822 5.012 1.00 0.00 76 LEU A O 20
ATOM 32587 N N . HIS A 1 77 ? -6.035 -4.478 4.262 1.00 0.00 77 HIS A N 20
ATOM 32588 C CA . HIS A 1 77 ? -4.845 -5.305 3.893 1.00 0.00 77 HIS A CA 20
ATOM 32589 C C . HIS A 1 77 ? -4.669 -5.303 2.376 1.00 0.00 77 HIS A C 20
ATOM 32590 O O . HIS A 1 77 ? -5.594 -5.561 1.629 1.00 0.00 77 HIS A O 20
ATOM 32604 N N . ALA A 1 78 ? -3.485 -5.009 1.914 1.00 0.00 78 ALA A N 20
ATOM 32605 C CA . ALA A 1 78 ? -3.234 -4.981 0.441 1.00 0.00 78 ALA A CA 20
ATOM 32606 C C . ALA A 1 78 ? -1.861 -5.572 0.140 1.00 0.00 78 ALA A C 20
ATOM 32607 O O . ALA A 1 78 ? -0.977 -5.590 0.975 1.00 0.00 78 ALA A O 20
ATOM 32614 N N . ARG A 1 79 ? -1.686 -6.062 -1.058 1.00 0.00 79 ARG A N 20
ATOM 32615 C CA . ARG A 1 79 ? -0.381 -6.673 -1.462 1.00 0.00 79 ARG A CA 20
ATOM 32616 C C . ARG A 1 79 ? 0.103 -6.045 -2.765 1.00 0.00 79 ARG A C 20
ATOM 32617 O O . ARG A 1 79 ? -0.680 -5.668 -3.616 1.00 0.00 79 ARG A O 20
ATOM 32638 N N . PHE A 1 80 ? 1.396 -5.929 -2.921 1.00 0.00 80 PHE A N 20
ATOM 32639 C CA . PHE A 1 80 ? 1.970 -5.323 -4.163 1.00 0.00 80 PHE A CA 20
ATOM 32640 C C . PHE A 1 80 ? 3.015 -6.263 -4.754 1.00 0.00 80 PHE A C 20
ATOM 32641 O O . PHE A 1 80 ? 3.699 -6.977 -4.046 1.00 0.00 80 PHE A O 20
ATOM 32658 N N . LYS A 1 81 ? 3.143 -6.260 -6.052 1.00 0.00 81 LYS A N 20
ATOM 32659 C CA . LYS A 1 81 ? 4.139 -7.143 -6.730 1.00 0.00 81 LYS A CA 20
ATOM 32660 C C . LYS A 1 81 ? 5.246 -6.282 -7.331 1.00 0.00 81 LYS A C 20
ATOM 32661 O O . LYS A 1 81 ? 4.994 -5.346 -8.065 1.00 0.00 81 LYS A O 20
ATOM 32680 N N . PHE A 1 82 ? 6.473 -6.598 -7.015 1.00 0.00 82 PHE A N 20
ATOM 32681 C CA . PHE A 1 82 ? 7.631 -5.817 -7.545 1.00 0.00 82 PHE A CA 20
ATOM 32682 C C . PHE A 1 82 ? 8.574 -6.748 -8.304 1.00 0.00 82 PHE A C 20
ATOM 32683 O O . PHE A 1 82 ? 8.754 -7.901 -7.959 1.00 0.00 82 PHE A O 20
ATOM 32700 N N . GLU A 1 83 ? 9.168 -6.245 -9.344 1.00 0.00 83 GLU A N 20
ATOM 32701 C CA . GLU A 1 83 ? 10.105 -7.064 -10.160 1.00 0.00 83 GLU A CA 20
ATOM 32702 C C . GLU A 1 83 ? 11.375 -7.343 -9.358 1.00 0.00 83 GLU A C 20
ATOM 32703 O O . GLU A 1 83 ? 11.997 -8.376 -9.507 1.00 0.00 83 GLU A O 20
ATOM 32715 N N . VAL A 1 84 ? 11.775 -6.422 -8.517 1.00 0.00 84 VAL A N 20
ATOM 32716 C CA . VAL A 1 84 ? 13.020 -6.624 -7.707 1.00 0.00 84 VAL A CA 20
ATOM 32717 C C . VAL A 1 84 ? 12.750 -6.326 -6.231 1.00 0.00 84 VAL A C 20
ATOM 32718 O O . VAL A 1 84 ? 11.831 -5.614 -5.877 1.00 0.00 84 VAL A O 20
ATOM 32731 N N . SER A 1 85 ? 13.560 -6.878 -5.373 1.00 0.00 85 SER A N 20
ATOM 32732 C CA . SER A 1 85 ? 13.401 -6.654 -3.907 1.00 0.00 85 SER A CA 20
ATOM 32733 C C . SER A 1 85 ? 13.712 -5.197 -3.558 1.00 0.00 85 SER A C 20
ATOM 32734 O O . SER A 1 85 ? 13.062 -4.589 -2.731 1.00 0.00 85 SER A O 20
ATOM 32742 N N . ALA A 1 86 ? 14.722 -4.641 -4.173 1.00 0.00 86 ALA A N 20
ATOM 32743 C CA . ALA A 1 86 ? 15.111 -3.227 -3.878 1.00 0.00 86 ALA A CA 20
ATOM 32744 C C . ALA A 1 86 ? 13.860 -2.349 -3.728 1.00 0.00 86 ALA A C 20
ATOM 32745 O O . ALA A 1 86 ? 13.750 -1.541 -2.826 1.00 0.00 86 ALA A O 20
ATOM 32752 N N . GLU A 1 87 ? 12.917 -2.512 -4.606 1.00 0.00 87 GLU A N 20
ATOM 32753 C CA . GLU A 1 87 ? 11.668 -1.701 -4.531 1.00 0.00 87 GLU A CA 20
ATOM 32754 C C . GLU A 1 87 ? 10.882 -2.062 -3.268 1.00 0.00 87 GLU A C 20
ATOM 32755 O O . GLU A 1 87 ? 10.177 -1.249 -2.708 1.00 0.00 87 GLU A O 20
ATOM 32767 N N . LYS A 1 88 ? 10.992 -3.280 -2.818 1.00 0.00 88 LYS A N 20
ATOM 32768 C CA . LYS A 1 88 ? 10.249 -3.696 -1.591 1.00 0.00 88 LYS A CA 20
ATOM 32769 C C . LYS A 1 88 ? 10.737 -2.892 -0.384 1.00 0.00 88 LYS A C 20
ATOM 32770 O O . LYS A 1 88 ? 9.958 -2.395 0.406 1.00 0.00 88 LYS A O 20
ATOM 32789 N N . LEU A 1 89 ? 12.024 -2.780 -0.224 1.00 0.00 89 LEU A N 20
ATOM 32790 C CA . LEU A 1 89 ? 12.569 -2.024 0.943 1.00 0.00 89 LEU A CA 20
ATOM 32791 C C . LEU A 1 89 ? 12.154 -0.553 0.858 1.00 0.00 89 LEU A C 20
ATOM 32792 O O . LEU A 1 89 ? 11.685 0.033 1.814 1.00 0.00 89 LEU A O 20
ATOM 32808 N N . ILE A 1 90 ? 12.321 0.044 -0.283 1.00 0.00 90 ILE A N 20
ATOM 32809 C CA . ILE A 1 90 ? 11.933 1.475 -0.447 1.00 0.00 90 ILE A CA 20
ATOM 32810 C C . ILE A 1 90 ? 10.407 1.601 -0.394 1.00 0.00 90 ILE A C 20
ATOM 32811 O O . ILE A 1 90 ? 9.860 2.492 0.225 1.00 0.00 90 ILE A O 20
ATOM 32827 N N . PHE A 1 91 ? 9.724 0.720 -1.059 1.00 0.00 91 PHE A N 20
ATOM 32828 C CA . PHE A 1 91 ? 8.236 0.776 -1.081 1.00 0.00 91 PHE A CA 20
ATOM 32829 C C . PHE A 1 91 ? 7.690 0.640 0.340 1.00 0.00 91 PHE A C 20
ATOM 32830 O O . PHE A 1 91 ? 6.822 1.381 0.762 1.00 0.00 91 PHE A O 20
ATOM 32847 N N . GLU A 1 92 ? 8.194 -0.304 1.080 1.00 0.00 92 GLU A N 20
ATOM 32848 C CA . GLU A 1 92 ? 7.717 -0.501 2.478 1.00 0.00 92 GLU A CA 20
ATOM 32849 C C . GLU A 1 92 ? 8.136 0.685 3.345 1.00 0.00 92 GLU A C 20
ATOM 32850 O O . GLU A 1 92 ? 7.411 1.125 4.216 1.00 0.00 92 GLU A O 20
ATOM 32862 N N . LEU A 1 93 ? 9.308 1.201 3.122 1.00 0.00 93 LEU A N 20
ATOM 32863 C CA . LEU A 1 93 ? 9.784 2.356 3.935 1.00 0.00 93 LEU A CA 20
ATOM 32864 C C . LEU A 1 93 ? 8.891 3.576 3.692 1.00 0.00 93 LEU A C 20
ATOM 32865 O O . LEU A 1 93 ? 8.468 4.247 4.613 1.00 0.00 93 LEU A O 20
ATOM 32881 N N . LYS A 1 94 ? 8.607 3.867 2.454 1.00 0.00 94 LYS A N 20
ATOM 32882 C CA . LYS A 1 94 ? 7.741 5.043 2.135 1.00 0.00 94 LYS A CA 20
ATOM 32883 C C . LYS A 1 94 ? 6.316 4.801 2.636 1.00 0.00 94 LYS A C 20
ATOM 32884 O O . LYS A 1 94 ? 5.696 5.660 3.233 1.00 0.00 94 LYS A O 20
ATOM 32903 N N . THR A 1 95 ? 5.788 3.636 2.388 1.00 0.00 95 THR A N 20
ATOM 32904 C CA . THR A 1 95 ? 4.399 3.332 2.841 1.00 0.00 95 THR A CA 20
ATOM 32905 C C . THR A 1 95 ? 4.359 3.272 4.366 1.00 0.00 95 THR A C 20
ATOM 32906 O O . THR A 1 95 ? 3.446 3.764 4.999 1.00 0.00 95 THR A O 20
ATOM 32917 N N . ARG A 1 96 ? 5.348 2.674 4.963 1.00 0.00 96 ARG A N 20
ATOM 32918 C CA . ARG A 1 96 ? 5.379 2.580 6.450 1.00 0.00 96 ARG A CA 20
ATOM 32919 C C . ARG A 1 96 ? 5.495 3.979 7.052 1.00 0.00 96 ARG A C 20
ATOM 32920 O O . ARG A 1 96 ? 4.825 4.318 8.008 1.00 0.00 96 ARG A O 20
ATOM 32941 N N . ALA A 1 97 ? 6.344 4.792 6.496 1.00 0.00 97 ALA A N 20
ATOM 32942 C CA . ALA A 1 97 ? 6.511 6.175 7.022 1.00 0.00 97 ALA A CA 20
ATOM 32943 C C . ALA A 1 97 ? 5.252 6.985 6.715 1.00 0.00 97 ALA A C 20
ATOM 32944 O O . ALA A 1 97 ? 4.780 7.764 7.520 1.00 0.00 97 ALA A O 20
ATOM 32951 N N . LEU A 1 98 ? 4.703 6.801 5.549 1.00 0.00 98 LEU A N 20
ATOM 32952 C CA . LEU A 1 98 ? 3.469 7.544 5.174 1.00 0.00 98 LEU A CA 20
ATOM 32953 C C . LEU A 1 98 ? 2.326 7.113 6.092 1.00 0.00 98 LEU A C 20
ATOM 32954 O O . LEU A 1 98 ? 1.544 7.916 6.561 1.00 0.00 98 LEU A O 20
ATOM 32970 N N . ALA A 1 99 ? 2.231 5.839 6.351 1.00 0.00 99 ALA A N 20
ATOM 32971 C CA . ALA A 1 99 ? 1.150 5.326 7.240 1.00 0.00 99 ALA A CA 20
ATOM 32972 C C . ALA A 1 99 ? 1.348 5.893 8.647 1.00 0.00 99 ALA A C 20
ATOM 32973 O O . ALA A 1 99 ? 0.406 6.220 9.343 1.00 0.00 99 ALA A O 20
ATOM 32980 N N . ARG A 1 100 ? 2.577 6.013 9.068 1.00 0.00 100 ARG A N 20
ATOM 32981 C CA . ARG A 1 100 ? 2.866 6.562 10.426 1.00 0.00 100 ARG A CA 20
ATOM 32982 C C . ARG A 1 100 ? 2.800 8.093 10.378 1.00 0.00 100 ARG A C 20
ATOM 32983 O O . ARG A 1 100 ? 2.718 8.762 11.388 1.00 0.00 100 ARG A O 20
ATOM 33004 N N . LEU A 1 101 ? 2.829 8.643 9.198 1.00 0.00 101 LEU A N 20
ATOM 33005 C CA . LEU A 1 101 ? 2.764 10.128 9.042 1.00 0.00 101 LEU A CA 20
ATOM 33006 C C . LEU A 1 101 ? 3.846 10.808 9.880 1.00 0.00 101 LEU A C 20
ATOM 33007 O O . LEU A 1 101 ? 4.491 10.199 10.712 1.00 0.00 101 LEU A O 20
ATOM 33023 N N . GLU A 1 102 ? 4.044 12.079 9.647 1.00 0.00 102 GLU A N 20
ATOM 33024 C CA . GLU A 1 102 ? 5.077 12.850 10.396 1.00 0.00 102 GLU A CA 20
ATOM 33025 C C . GLU A 1 102 ? 6.351 12.015 10.550 1.00 0.00 102 GLU A C 20
ATOM 33026 O O . GLU A 1 102 ? 6.485 11.221 11.459 1.00 0.00 102 GLU A O 20
ATOM 33038 N N . HIS A 1 103 ? 7.290 12.200 9.665 1.00 0.00 103 HIS A N 20
ATOM 33039 C CA . HIS A 1 103 ? 8.570 11.436 9.741 1.00 0.00 103 HIS A CA 20
ATOM 33040 C C . HIS A 1 103 ? 9.729 12.388 9.452 1.00 0.00 103 HIS A C 20
ATOM 33041 O O . HIS A 1 103 ? 10.774 11.989 8.980 1.00 0.00 103 HIS A O 20
ATOM 33055 N N . HIS A 1 104 ? 9.549 13.651 9.743 1.00 0.00 104 HIS A N 20
ATOM 33056 C CA . HIS A 1 104 ? 10.631 14.657 9.502 1.00 0.00 104 HIS A CA 20
ATOM 33057 C C . HIS A 1 104 ? 10.730 15.574 10.725 1.00 0.00 104 HIS A C 20
ATOM 33058 O O . HIS A 1 104 ? 11.515 16.500 10.766 1.00 0.00 104 HIS A O 20
ATOM 33072 N N . HIS A 1 105 ? 9.939 15.307 11.730 1.00 0.00 105 HIS A N 20
ATOM 33073 C CA . HIS A 1 105 ? 9.981 16.142 12.968 1.00 0.00 105 HIS A CA 20
ATOM 33074 C C . HIS A 1 105 ? 11.333 15.952 13.655 1.00 0.00 105 HIS A C 20
ATOM 33075 O O . HIS A 1 105 ? 11.940 16.887 14.140 1.00 0.00 105 HIS A O 20
ATOM 33089 N N . HIS A 1 106 ? 11.809 14.739 13.704 1.00 0.00 106 HIS A N 20
ATOM 33090 C CA . HIS A 1 106 ? 13.124 14.474 14.359 1.00 0.00 106 HIS A CA 20
ATOM 33091 C C . HIS A 1 106 ? 13.796 13.263 13.710 1.00 0.00 106 HIS A C 20
ATOM 33092 O O . HIS A 1 106 ? 13.152 12.299 13.340 1.00 0.00 106 HIS A O 20
ATOM 33106 N N . HIS A 1 107 ? 15.093 13.309 13.577 1.00 0.00 107 HIS A N 20
ATOM 33107 C CA . HIS A 1 107 ? 15.840 12.173 12.962 1.00 0.00 107 HIS A CA 20
ATOM 33108 C C . HIS A 1 107 ? 16.199 11.160 14.052 1.00 0.00 107 HIS A C 20
ATOM 33109 O O . HIS A 1 107 ? 15.840 10.003 13.978 1.00 0.00 107 HIS A O 20
ATOM 33123 N N . HIS A 1 108 ? 16.900 11.604 15.068 1.00 0.00 108 HIS A N 20
ATOM 33124 C CA . HIS A 1 108 ? 17.299 10.700 16.197 1.00 0.00 108 HIS A CA 20
ATOM 33125 C C . HIS A 1 108 ? 17.631 9.295 15.679 1.00 0.00 108 HIS A C 20
ATOM 33126 O O . HIS A 1 108 ? 18.797 9.041 15.423 1.00 0.00 108 HIS A O 20
#

Solvent-accessible surface area: 8770 Å² total; per-residue (Å²): 236,78,154,138,128,108,140,139,104,132,141,88,158,82,133,48,115,101,60,165,155,81,145,111,47,199,140,38,108,61,20,2,98,6,83,8,112,21,78,37,48,62,97,0,86,46,82,24,57,86,8,31,63,32,0,104,135,39,78,73,137,11,106,88,51,65,30,124,35,65,95,130,27,64,51,3,93,2,58,0,80,10,112,69,61,56,40,78,112,90,1,42,112,67,4,125,17,56,37,118,116,121,156,118,125,117,150,194

Radius of gyration: 16.33 Å; Cα contacts (8 Å, |Δi|>4): 109; chains: 1; bounding box: 31×52×44 Å

Nearest PDB structures (foldseek):
  2khd-assembly1_A  TM=7.400E-01  e=8.603E-17  Vibrio cholerae O1 biovar El Tor str. N16961
  2jz5-assembly1_A  TM=7.443E-01  e=1.023E-10  Vibrio parahaemolyticus RIMD 2210633
  7qri-assembly1_B  TM=6.358E-01  e=1.119E-01  Homo sapiens
  8t0v-assembly1_A  TM=4.408E-01  e=1.459E+00  Caldanaerobacter subterraneus subsp. tengcongensis
  2uuv-assembly2_C  TM=4.310E-01  e=4.924E+00  Dictyostelium discoideum

InterPro domains:
  IPR005272 Protein of unknown function DUF406 [PF04175] (8-96)
  IPR005272 Protein of unknown function DUF406 [PTHR38769] (1-96)
  IPR035571 UPF0234-like, C-terminal [G3DSA:3.30.70.860] (1-100)

CATH classification: 3.30.70.860

Sequence (108 aa):
MSNQTCVENEVCEACGCAGEIGFIIREGDDVAEVSLFGSDKAHLEGKLAEYISLAKQVYANVEYEVAPVADNATELHARFKFEVSAEKLIFELKTRALARLEHHHHHHMSNQTCVENEVCEACGCAGEIGFIIREGDDVAEVSLFGSDKAHLEGKLAEYISLAKQVYANVEYEVAPVADNATELHARFKFEVSAEKLIFELKTRALARLEHHHHHHMSNQTCVENEVCEACGCAGEIGFIIREGDDVAEVSLFGSDKAHLEGKLAEYISLAKQVYANVEYEVAPVADNATELHARFKFEVSAEKLIFELKTRALARLEHHHHHHMSNQTCVENEVCEACGCAGEIGFIIREGDDVAEVSLFGSDKAHLEGKLAEYISLAKQVYANVEYEVAPVADNATELHARFKFEVSAEKLIFELKTRALARLEHHHHHHMSNQTCVENEVCEACGCAGEIGFIIREGDDVAEVSLFGSDKAHLEGKLAEYISLAKQVYANVEYEVAPVADNATELHARFKFEVSAEKLIFELKTRALARLEHHHHHHMSNQTCVENEVCEACGCAGEIGFIIREGDDVAEVSLFGSDKAHLEGKLAEYISLAKQVYANVEYEVAPVADNATELHARFKFEVSAEKLIFELKTRALARLEHHHHHHMSNQTCVENEVCEACGCAGEIGFIIREGDDVAEVSLFGSDKAHLEGKLAEYISLAKQVYANVEYEVAPVADNATELHARFKFEVSAEKLIFELKTRALARLEHHHHHHMSNQTCVENEVCEACGCAGEIGFIIREGDDVAEVSLFGSDKAHLEGKLAEYISLAKQVYANVEYEVAPVADNATELHARFKFEVSAEKLIFELKTRALARLEHHHHHHMSNQTCVENEVCEACGCAGEIGFIIREGDDVAEVSLFGSDKAHLEGKLAEYISLAKQVYANVEYEVAPVADNATELHARFKFEVSAEKLIFELKTRALARLEHHHHHHMSNQTCVENEVCEACGCAGEIGFIIREGDDVAEVSLFGSDKAHLEGKLAEYISLAKQVYANVEYEVAPVADNATELHARFKFEVSAEKLIFELKTRALARLEHHHHHHMSNQTCVENEVCEACGCAGEIGFIIREGDDVAEVSLFGSDKAHLEGKLAEYISLAKQVYANVEYEVAPVADNATELHARFKFEVSAEKLIFELKTRALARLEHHHHHHMSNQTCVENEVCEACGCAGEIGFIIREGDDVAEVSLFGSDKAHLEGKLAEYISLAKQVYANVEYEVAPVADNATELHARFKFEVSAEKLIFELKTRALARLEHHHHHHMSNQTCVENEVCEACGCAGEIGFIIREGDDVAEVSLFGSDKAHLEGKLAEYISLAKQVYANVEYEVAPVADNATELHARFKFEVSAEKLIFELKTRALARLEHHHHHHMSNQTCVENEVCEACGCAGEIGFIIREGDDVAEVSLFGSDKAHLEGKLAEYISLAKQVYANVEYEVAPVADNATELHARFKFEVSAEKLIFELKTRALARLEHHHHHHMSNQTCVENEVCEACGCAGEIGFIIREGDDVAEVSLFGSDKAHLEGKLAEYISLAKQVYANVEYEVAPVADNATELHARFKFEVSAEKLIFELKTRALARLEHHHHHHMSNQTCVENEVCEACGCAGEIGFIIREGDDVAEVSLFGSDKAHLEGKLAEYISLAKQVYANVEYEVAPVADNATELHARFKFEVSAEKLIFELKTRALARLEHHHHHHMSNQTCVENEVCEACGCAGEIGFIIREGDDVAEVSLFGSDKAHLEGKLAEYISLAKQVYANVEYEVAPVADNATELHARFKFEVSAEKLIFELKTRALARLEHHHHHHMSNQTCVENEVCEACGCAGEIGFIIREGDDVAEVSLFGSDKAHLEGKLAEYISLAKQVYANVEYEVAPVADNATELHARFKFEVSAEKLIFELKTRALARLEHHHHHHMSNQTCVENEVCEACGCAGEIGFIIREGDDVAEVSLFGSDKAHLEGKLAEYISLAKQVYANVEYEVAPVADNATELHARFKFEVSAEKLIFELKTRALARLEHHHHHHMSNQTCVENEVCEACGCAGEIGFIIREGDDVAEVSLFGSDKAHLEGKLAEYISLAKQVYANVEYEVAPVADNATELHARFKFEVSAEKLIFELKTRALARLEHHHHHH

Foldseek 3Di:
DPDDPDDPVPVVDDPDDDDDPPDPCVPVVFKAKAKAFAFFVVVVVVVVVVLVVVQCVLPNPWDKDWDDDPRRHRMTMIMTGDPDCVCVVVSRVVRVCVRVDDDPPDDD